Protein AF-0000000080698017 (afdb_homodimer)

Solvent-accessible surface area (backbone atoms only — not comparable to full-atom values): 84324 Å² total; per-residue (Å²): 123,73,37,46,44,76,39,75,73,36,77,34,44,75,39,24,2,55,55,37,23,37,48,17,52,38,41,69,70,65,47,53,46,64,58,47,37,30,37,31,17,65,60,44,49,65,68,41,59,84,43,48,67,61,45,52,52,47,46,70,74,34,85,47,49,58,55,25,19,51,55,45,44,59,53,55,68,69,49,80,76,61,66,68,55,53,53,56,52,52,67,50,77,93,51,47,23,31,41,32,52,9,37,42,56,43,72,38,86,88,42,74,53,77,82,63,49,48,70,45,68,75,35,54,59,45,68,44,44,52,50,48,52,50,48,33,57,46,31,71,44,34,44,76,44,48,59,53,33,53,74,68,66,44,58,79,83,69,62,43,45,9,37,32,42,27,50,57,77,76,24,43,67,86,27,23,11,17,40,33,25,37,31,24,39,78,81,46,39,74,64,26,22,32,34,38,33,30,35,3,44,32,64,43,54,77,69,63,76,48,64,50,27,40,37,30,28,39,81,90,45,46,77,76,46,77,46,73,35,70,34,60,58,18,39,32,92,93,40,79,39,77,44,55,81,83,53,18,68,45,67,48,61,54,72,68,54,49,31,51,51,48,51,49,30,43,49,48,15,64,70,72,59,42,53,21,38,29,31,37,38,32,37,97,90,39,72,35,43,76,43,59,41,72,62,42,61,60,33,72,44,44,22,30,82,75,22,26,55,73,40,67,53,65,49,46,45,28,52,45,64,63,46,49,58,34,52,53,49,9,46,33,48,27,25,48,75,71,72,41,75,54,65,77,58,73,56,62,44,79,56,83,35,30,51,24,22,24,46,49,58,47,56,59,60,65,72,51,57,88,47,73,43,60,72,42,72,66,43,33,51,50,33,56,75,69,50,51,62,65,80,49,49,60,69,72,44,44,62,59,53,49,53,56,42,46,51,54,47,36,21,49,49,18,31,52,64,63,58,79,65,88,87,51,49,63,66,50,30,50,50,48,36,52,50,51,50,50,52,50,32,63,57,41,27,58,51,53,36,42,47,52,47,33,53,48,40,49,51,53,52,47,50,52,34,37,72,74,39,58,91,48,20,65,61,50,51,50,37,61,59,64,70,65,83,32,51,63,57,52,52,50,50,52,41,50,54,50,13,60,59,45,58,79,40,62,70,68,49,76,54,84,51,91,38,44,68,57,41,52,60,60,33,65,79,36,55,69,60,40,50,53,50,51,52,48,38,72,73,54,11,49,43,54,83,54,81,40,52,87,51,66,28,30,64,73,34,41,32,60,55,47,51,38,28,34,57,52,41,73,50,76,87,62,76,63,71,66,55,52,58,53,47,44,45,49,18,51,50,50,49,51,53,50,47,68,69,42,56,78,88,44,36,61,58,50,52,51,48,53,51,47,37,45,51,31,53,25,46,45,43,38,54,53,60,59,56,32,51,55,41,57,45,45,38,51,31,45,37,55,35,13,45,50,34,31,75,70,66,29,36,91,50,29,72,51,46,38,29,33,42,60,69,60,52,52,49,25,61,75,65,72,47,52,80,63,46,38,60,47,22,51,52,43,43,48,49,45,55,52,30,70,74,44,83,76,59,55,43,62,92,47,85,73,68,71,80,72,50,93,76,37,45,73,36,38,36,23,8,55,46,75,46,72,36,33,31,40,68,44,91,48,76,85,46,56,84,70,60,56,79,55,22,22,37,29,22,50,46,56,51,81,83,45,52,57,55,55,77,35,29,49,23,39,37,21,27,28,47,48,52,81,25,59,53,14,47,54,22,44,75,70,65,23,20,14,28,14,34,31,70,59,42,68,74,75,49,52,70,65,37,33,34,36,40,28,3,58,76,2,36,39,28,71,73,102,123,72,37,46,44,77,40,77,73,35,78,34,44,74,39,24,2,56,55,38,23,36,48,15,52,40,42,67,70,65,48,54,48,63,59,46,38,30,37,31,17,62,60,44,48,64,66,42,59,84,44,48,66,60,45,50,51,46,46,72,73,32,87,48,48,59,54,25,19,51,54,47,43,58,53,54,69,68,50,81,75,60,67,68,56,55,52,57,52,51,66,49,76,93,51,47,24,29,41,33,50,8,36,41,56,42,73,38,86,87,43,75,54,76,83,64,48,49,70,44,68,76,34,53,57,46,68,44,44,51,51,47,51,50,49,32,58,46,31,69,44,33,44,78,44,49,59,53,33,54,73,68,67,43,58,78,83,69,62,44,44,9,37,31,43,28,50,56,76,78,24,42,68,86,27,24,11,19,39,33,25,36,29,23,38,79,79,46,39,73,64,26,21,31,34,37,33,29,37,2,44,32,65,43,54,78,68,64,75,47,65,50,27,40,38,30,29,36,82,87,46,45,76,75,45,78,45,72,37,70,34,60,57,18,39,33,92,92,39,78,39,77,44,54,80,81,54,18,68,44,68,50,64,53,72,70,53,49,30,50,52,45,49,50,28,44,49,49,14,63,70,71,58,43,52,22,38,29,31,36,36,32,40,96,88,39,74,34,44,75,42,58,40,72,60,41,60,61,34,73,43,44,22,31,82,75,23,26,53,71,40,67,53,65,50,44,44,28,53,46,64,63,45,48,59,33,52,54,51,10,49,33,49,25,26,49,74,70,74,39,76,53,65,77,56,72,56,62,46,78,55,82,33,30,48,25,20,21,47,48,58,47,57,59,59,66,70,53,57,88,46,72,45,60,73,43,72,66,43,33,52,50,32,57,73,70,48,52,62,64,79,48,49,58,68,72,44,44,61,59,54,50,54,56,41,46,53,55,46,38,21,49,49,18,31,53,64,63,58,80,65,86,86,50,49,61,68,48,31,51,50,49,38,52,50,51,50,51,51,51,31,63,57,40,28,58,51,53,34,43,48,51,47,32,52,47,40,49,51,52,52,48,50,51,34,38,74,76,40,58,91,48,20,65,62,50,51,50,37,61,60,63,69,65,83,32,52,63,58,51,52,51,49,51,43,50,54,48,12,61,59,46,57,79,39,61,71,69,50,75,54,85,52,91,37,44,67,57,41,54,61,60,33,65,79,36,55,70,59,41,51,52,49,50,52,49,38,73,73,54,11,49,43,53,84,53,81,40,51,85,51,67,27,31,64,74,35,40,34,60,55,46,50,40,27,34,58,52,42,73,50,75,86,63,75,64,69,65,54,51,57,54,49,43,47,50,19,53,50,49,49,52,53,50,49,69,70,40,57,78,88,43,34,60,57,50,53,50,48,53,52,47,37,44,50,31,52,26,46,46,42,37,53,54,63,59,56,32,52,54,42,57,45,45,38,52,30,46,37,55,36,13,46,49,34,29,74,71,65,30,37,92,50,30,71,50,46,38,28,33,43,61,67,60,52,52,48,25,60,75,66,72,47,52,80,65,46,40,62,48,23,52,53,42,43,50,48,45,55,52,32,70,74,44,85,76,59,54,43,61,92,46,84,71,68,72,80,72,50,93,77,38,45,73,35,37,37,25,8,55,44,74,44,71,35,32,31,40,68,45,91,48,76,85,46,57,84,70,61,56,78,53,23,22,38,27,22,50,46,55,52,81,82,47,50,55,56,55,79,35,28,50,24,39,37,21,26,27,46,48,53,80,24,59,51,13,45,54,23,44,76,70,65,21,22,14,26,15,34,29,72,59,42,67,73,73,51,53,71,65,37,32,33,38,39,30,3,58,76,3,35,38,28,72,73,100

Nearest PDB structures (foldseek):
  5fbs-assembly1_A  TM=4.408E-01  e=9.532E-38  Listeria monocytogenes serotype 4b str. F2365
  5hv2-assembly1_A  TM=3.606E-01  e=1.014E-39  Listeria monocytogenes
  5hv3-assembly1_A  TM=3.717E-01  e=9.706E-40  Listeria monocytogenes
  5fbu-assembly1_A  TM=5.292E-01  e=9.341E-26  Listeria monocytogenes serotype 4b str. F2365
  2e28-assembly1_A  TM=9.101E-01  e=2.348E-05  Geobacillus stearothermophilus

Organism: Cardiobacterium hominis (strain ATCC 15826 / DSM 8339 / NCTC 10426 / 6573) (NCBI:txid638300)

Foldseek 3Di:
DKAWLQDPVQCDCLWQADFSNQLSLCVNLPAFAFTWIKFTLVQVLVQCVVCVVVLVVLCVVDDALQSSLCSNLVVLVPRDGDPVLLVVLQPDDWAWKKKWKGKSCCQPPPRVCDPLFDIDGRQGHSVSVRVSVSRRSSSLSHSVNVVSCVVVVHDSSVITIMMMIGGDAFFDQLAKWEKKWLADQPVLGRFKIKTWMDGADHPCRVVVPFDTKIWIAGPVLFTDDIDFAFGQWYQGSVGIDGDDPVCRRPHNDDSVVSSVVSVSQVSSCVSVLAIWMWIWTDDPRDIHTHGIDHDQHHDFFWFCFPPCFAWVAFAAQALCVLCQVLVQLLVQLLCVLQVHGHHNDGQWDQDLRTITGRVSVVVRSLVRRPCVCVPAPVSVLVCLVVVVCVSVVVLVCLLVVLVVLLVVLVVVLVVLLPDDCVPPDLVRLLVSLSVLSVSLSSSCNCLVNLVSVLVVLLVSQLSVLCNLPVVCSVVLSCLLQVDFDAPLVVLVVLLLVLLQVCLVPVVLLLDADDFDVRNVVVCVVPVVSVVSLVVSCVVQQLDDPHSHLLDHTCNRGVSLLVNLSSLSNPDDPPVVPVVNVVSVVSNVVSLVVVLVSDDPSCNVVSVVSSVSSSVSVRVSRVSVSSSSSSSSSSSVSQLSSLVNCVVVVLEVHSSLSSNDNSVRSVVCVVVVHRNCRHVSSVVSVVSSVVRNVDDADRGPPDPDPQPPDPFWFAFAQQAFDKDKAFEDEDADSSCLNVQAAAHEYEYQYDDSSCLSVLLRYQEYEHLHDYNPGPRSSSCNSNRHAYAHNRHCCNPVDDGGFMWMAGNHRNMIGGDD/DKAWLQDPVQCDCLWQADFSNQLSLCVNLPAFAFTWIKFTLVQVLVQCVVCVVVLVVLCVVDDALQSSLVSNLVVLVPRDGDPVLLVVLQPDDWAWKKKWKGKSCCQPFPRVCDPLFDIDGRQGHSVSVRVSVSRRSSSCSHSVNVVSCVVVVHDSSVITIMMMIGGDAFFDQLAKWEKKWLADQPVLGRFKIKTWMDGEDHPCRVVVPFDTWIWIAGPVLFTPDTDFAFGQWYQGSVGIDGDDPVCRRPHNDDSVVSSVVSVSQVSSCVSVLAIWMWIWTDDPNDIHTHGIDHDQHHDFFWFCFVPCFAWVAFAFQALCVLCQVLVQLLVQLLCVLQVHGHHNDGQWDADLRTITGRVSVVVRSLVRRPCVCVPAPVSVLVCLVVVVCVSVVVLVCLLVVLVVLLVVLVVVLVVLLPDDCVPPDLVRLLVSLSVLSVSLSSSCNCLVNLVSVLVVLLVSQLSVLCNLPVVCSVVLSCLLQVDFDAPLVVLVVLLLVLLQVCLVPVVLLLDADDFDVRNVVVCVVPVVSVVSLVVSCVVQQLDDPHSHLLDHTCNRGVSLLVNLSSLSNVDDPPVVPVVNVVSVVSNVVSLVVVLVSDDPSCNVVSVVSSVSSSVSVRVSRVSVSSSSSSSSSSSVSQLSSLVNCVVVVLEVHSSLSSNDNSVRSVVCVVVVHRNCRHVSSVVSVVSSVVRNVDDADRGPPDPDDQPPDPFWFAFAQQAFDKDKAFEDEDADSSCLNVQAAAHEYEYQYDDSSCLSSLVRYQEYEHLHDYNPGPRSSSCNSNRHAYAHNRHCCNPVDDGGFMWMAGNHRNMIGGDD

Secondary structure (DSSP, 8-state):
--EETT-GGGG-HHHHHHHHHHHHHHHHTT--PPPEEEE-HHHHHHHHGGGHHHHHHHHHH--SHHHHHHHHHHHHHTSPPPHHHHHHHHTS-S--EEEEEEESSTTSTT---TTTS-EEEEE-SHHHHHHHHHHHHHGGG-TTHHHHHHHTT--GGG--EEEEEEEPP---TTSEEEEEESSBTTTTBTTSEEEEEEEB-THHHHHT-S--EEEEE-TTS-EEEEEPPP--EEEETTEEEEPPHHHHTS-SS-HHHHHHHHHHHHHHHHHHTS-EEEEEEEETTEEEEEEEEE-------EESTTTTTT--S---HHHHHHHHHHHHHHHHHHHHHTT-----S-SEEEETTEEEEEHHHHHHHHTTSS-GGGSSHHHHHHHHHTTGGGGGHHHHHHHHHHHHHHHHHHHHHHHHHT---TT--HHHHHHHHHHHHHHHHHHHTTHHHHHHHHHHHHHHHHHHHHHHHGGGHHHHHHHHTS----HHHHHHHHHHHHHHHHTT-HHHHH----SHHHHHHHHTT-HHHHHHHHHHHHHHTT--S-SSTTS--TTT-HHHHHHHHHHHHTS----HHHHHHHHHHHHHHHHHHHHHHS-HHHHHHHHHHHHHHHHHHHHHHHHHHHHGGGHHHHHHHHHHHHHHHHHTTS-SSGGGGGGS-HHHHHHHHHHT--TTHHHHHHHHHHHHHHHHTSPPPSBTT-------BTTBEE-EEEE--EEEEEEEEE-SGGGGGGPPTTPEEEES---GGGHHHHHH-SEEEESS--TTSHHHHHHHHHT--EEE--TTHHHH--TT-EEEEETTTTEEEE--/--EETT-GGGG-HHHHHHHHHHHHHHHHTT--PPPEEEE-HHHHHHHHGGGHHHHHHHHHH--SHHHHHHHHHHHHHTSPPPHHHHHHHHTS-S--EEEEEEESSTTSTT---TTTS-EEEEE-SHHHHHHHHHHHHHGGG-TTHHHHHHHTT--GGG--EEEEEEEPP---TTSEEEEEESSBTTTTBTTSEEEEEEEB-THHHHHT-S--EEEEE-TTS-EEEEEPPP--EEEETTEEEEPPTTTTTS-SS-HHHHHHHHHHHHHHHHHHTS-EEEEEEEETTEEEEEEEEE-------EESTTTTTT--S---HHHHHHHHHHHHHHHHHHHHHTT-----S-SEEEETTEEEEEHHHHHHHHTTSS-GGGSSHHHHHHHHHTTGGGGGHHHHHHHHHHHHHHHHHHHHHHHHHT---TT--HHHHHHHHHHHHHHHHHHHTTHHHHHHHHHHHHHHHHHHHHHHHGGGHHHHHHHHTS----HHHHHHHHHHHHHHHHTT-HHHHH----SHHHHHHHHTT-HHHHHHHHHHHHHHTT--S-SSTTS--TTT-HHHHHHHHHHHHTS----HHHHHHHHHHHHHHHHHHHHHHS-HHHHHHHHHHHHHHHHHHHHHHHHHHHHGGGHHHHHHHHHHHHHHHHHTTS-SSGGGGGGS-HHHHHHHHHHT--TTHHHHHHHHHHHHHHHHTSPPPSBTT-------BTTBEE-EEEE--EEEEEEEEE-SGGGGGGPPTTPEEEES---GGGHHHHHH-SEEEESS--TTSHHHHHHHHHT--EEE--TTHHHH--TT-EEEEETTTTEEEE--

Sequence (1632 aa):
MLLSFTAPETLDVARVGGKGFGLARATQAGLPVPEGVILPTDAYRAWMAPHRDEIAARLAAHDTPQAKSAAVVEYLQQQPLPDDLATALAALPPHDYAVRSSGSAEDLPGAAFAGLHDTLLNVHGADALLAAVKQCWLSLWNAEVLPYRERLGVAHNSAAMAVVIQQMVDVKAHEAAGVAFSVDPVRGDLGNVLINAAFGLGETVVAGESPVDEFRVDRAGALTMQQIATKPQALVRAGTVAIGAAQQNQPAIDSTQAAAIAALARQAEAHFGFPQDIEWAYSDGALYLLQSRPITRFAPRWTRDESAERFPNPVTPLTWQLCEAGFHESLNYSFNLMGLPPFHDKWFALKDGYVYGNQNAVDIYAGRLPFAPLRDAASLTAFIEAGGLWRYTWISELPTRWLNELDHYLLEIGRYNALDYRDKTLADCWRILQDINTLGTRYFLPNIAISLTQTLLYRVLRHILNLLDAASAQETFDRLISVVETKTGAVNQAMWQLSRQLRAWPALITARYHDAAALDEALKSAPALAAAFTEFLALHGHREVDFDAYHPTWLEAPQTVFTQIQMMATQDDVARDEHYWQKKSAMYESERALLQRAPAEWRFFLQELVRLARSYTALDDIEHYQTTRLTIPFRRAAREIGKRLVNLGALDTPMDVFFLPPDVLAQAIANDDYRAIRATAEREKATYQAAQQRAPDWVYGTDAPAVTASDGWQGLGGSPGVVEGAVYIITDPAQFADFPQGAILVARTTNPAWTPLFYHAKGVITESGGPLSHGAVTARELGIPAVMGIRDACHRLQNGQRVRIDGGAGSVVLLDMLLSFTAPETLDVARVGGKGFGLARATQAGLPVPEGVILPTDAYRAWMAPHRDEIAARLAAHDTPQAKSAAVVEYLQQQPLPDDLATALAALPPHDYAVRSSGSAEDLPGAAFAGLHDTLLNVHGADALLAAVKQCWLSLWNAEVLPYRERLGVAHNSAAMAVVIQQMVDVKAHEAAGVAFSVDPVRGDLGNVLINAAFGLGETVVAGESPVDEFRVDRAGALTMQQIATKPQALVRAGTVAIGAAQQNQPAIDSTQAAAIAALARQAEAHFGFPQDIEWAYSDGALYLLQSRPITRFAPRWTRDESAERFPNPVTPLTWQLCEAGFHESLNYSFNLMGLPPFHDKWFALKDGYVYGNQNAVDIYAGRLPFAPLRDAASLTAFIEAGGLWRYTWISELPTRWLNELDHYLLEIGRYNALDYRDKTLADCWRILQDINTLGTRYFLPNIAISLTQTLLYRVLRHILNLLDAASAQETFDRLISVVETKTGAVNQAMWQLSRQLRAWPALITARYHDAAALDEALKSAPALAAAFTEFLALHGHREVDFDAYHPTWLEAPQTVFTQIQMMATQDDVARDEHYWQKKSAMYESERALLQRAPAEWRFFLQELVRLARSYTALDDIEHYQTTRLTIPFRRAAREIGKRLVNLGALDTPMDVFFLPPDVLAQAIANDDYRAIRATAEREKATYQAAQQRAPDWVYGTDAPAVTASDGWQGLGGSPGVVEGAVYIITDPAQFADFPQGAILVARTTNPAWTPLFYHAKGVITESGGPLSHGAVTARELGIPAVMGIRDACHRLQNGQRVRIDGGAGSVVLLD

Radius of gyration: 39.58 Å; Cα contacts (8 Å, |Δi|>4): 3011; chains: 2; bounding box: 77×129×92 Å

pLDDT: mean 85.89, std 10.43, range [42.09, 98.25]

InterPro domains:
  IPR002192 Pyruvate phosphate dikinase, AMP/ATP-binding [PF01326] (14-299)
  IPR008279 PEP-utilising enzyme, mobile domain [PF00391] (739-810)
  IPR013815 ATP-grasp fold, subdomain 1 [G3DSA:3.30.1490.20] (1-169)
  IPR036637 Phosphohistidine domain superfamily [SSF52009] (713-813)
  IPR051549 Phosphoenolpyruvate Utilizing Enzyme [PTHR43615] (3-315)

Structure (mmCIF, N/CA/C/O backbone):
data_AF-0000000080698017-model_v1
#
loop_
_entity.id
_entity.type
_entity.pdbx_description
1 polymer 'Pyruvate phosphate dikinase, PEP/pyruvate binding domain protein'
#
loop_
_atom_site.group_PDB
_atom_site.id
_atom_site.type_symbol
_atom_site.label_atom_id
_atom_site.label_alt_id
_atom_site.label_comp_id
_atom_site.label_asym_id
_atom_site.label_entity_id
_atom_site.label_seq_id
_atom_site.pdbx_PDB_ins_code
_atom_site.Cartn_x
_atom_site.Cartn_y
_atom_site.Cartn_z
_atom_site.occupancy
_atom_site.B_iso_or_equiv
_atom_site.auth_seq_id
_atom_site.auth_comp_id
_atom_site.auth_asym_id
_atom_site.auth_atom_id
_atom_site.pdbx_PDB_model_num
ATOM 1 N N . MET A 1 1 ? 7.887 -47.938 9.305 1 81.56 1 MET A N 1
ATOM 2 C CA . MET A 1 1 ? 8.773 -47.656 8.18 1 81.56 1 MET A CA 1
ATOM 3 C C . MET A 1 1 ? 8 -47.688 6.867 1 81.56 1 MET A C 1
ATOM 5 O O . MET A 1 1 ? 8.164 -46.781 6.043 1 81.56 1 MET A O 1
ATOM 9 N N . LEU A 1 2 ? 7.148 -48.719 6.695 1 91.19 2 LEU A N 1
ATOM 10 C CA . LEU A 1 2 ? 6.305 -48.812 5.512 1 91.19 2 LEU A CA 1
ATOM 11 C C . LEU A 1 2 ? 4.895 -48.312 5.809 1 91.19 2 LEU A C 1
ATOM 13 O O . LEU A 1 2 ? 4.312 -48.688 6.836 1 91.19 2 LEU A O 1
ATOM 17 N N . LEU A 1 3 ? 4.422 -47.5 4.875 1 92.19 3 LEU A N 1
ATOM 18 C CA . LEU A 1 3 ? 3.086 -46.938 5.055 1 92.19 3 LEU A CA 1
ATOM 19 C C . LEU A 1 3 ? 2.088 -47.594 4.109 1 92.19 3 LEU A C 1
ATOM 21 O O . LEU A 1 3 ? 2.332 -47.688 2.902 1 92.19 3 LEU A O 1
ATOM 25 N N . SER A 1 4 ? 1.048 -48.031 4.664 1 91.56 4 SER A N 1
ATOM 26 C CA . SER A 1 4 ? -0.034 -48.562 3.828 1 91.56 4 SER A CA 1
ATOM 27 C C . SER A 1 4 ? -0.737 -47.438 3.082 1 91.56 4 SER A C 1
ATOM 29 O O . SER A 1 4 ? -0.687 -46.281 3.508 1 91.56 4 SER A O 1
ATOM 31 N N . PHE A 1 5 ? -1.396 -47.75 2.004 1 91.31 5 PHE A N 1
ATOM 32 C CA . PHE A 1 5 ? -2.127 -46.75 1.229 1 91.31 5 PHE A CA 1
ATOM 33 C C . PHE A 1 5 ? -3.244 -46.125 2.059 1 91.31 5 PHE A C 1
ATOM 35 O O . PHE A 1 5 ? -3.709 -45.031 1.76 1 91.31 5 PHE A O 1
ATOM 42 N N . THR A 1 6 ? -3.645 -46.75 3.088 1 87.94 6 THR A N 1
ATOM 43 C CA . THR A 1 6 ? -4.777 -46.281 3.883 1 87.94 6 THR A CA 1
ATOM 44 C C . THR A 1 6 ? -4.305 -45.438 5.066 1 87.94 6 THR A C 1
ATOM 46 O O . THR A 1 6 ? -5.113 -44.844 5.773 1 87.94 6 THR A O 1
ATOM 49 N N . ALA A 1 7 ? -3.012 -45.406 5.23 1 86.56 7 ALA A N 1
ATOM 50 C CA . ALA A 1 7 ? -2.467 -44.656 6.359 1 86.56 7 ALA A CA 1
ATOM 51 C C . ALA A 1 7 ? -2.662 -43.156 6.164 1 86.56 7 ALA A C 1
ATOM 53 O O . ALA A 1 7 ? -2.473 -42.656 5.062 1 86.56 7 ALA A O 1
ATOM 54 N N . PRO A 1 8 ? -3.086 -42.438 7.219 1 77.06 8 PRO A N 1
ATOM 55 C CA . PRO A 1 8 ? -3.312 -41 7.133 1 77.06 8 PRO A CA 1
ATOM 56 C C . PRO A 1 8 ? -2.049 -40.219 6.766 1 77.06 8 PRO A C 1
ATOM 58 O O . PRO A 1 8 ? -2.129 -39.156 6.152 1 77.06 8 PRO A O 1
ATOM 61 N N . GLU A 1 9 ? -0.973 -40.719 7.094 1 75.56 9 GLU A N 1
ATOM 62 C CA . GLU A 1 9 ? 0.304 -40.062 6.844 1 75.56 9 GLU A CA 1
ATOM 63 C C . GLU A 1 9 ? 0.583 -39.938 5.352 1 75.56 9 GLU A C 1
ATOM 65 O O . GLU A 1 9 ? 1.421 -39.156 4.93 1 75.56 9 GLU A O 1
ATOM 70 N N . THR A 1 10 ? -0.124 -40.719 4.676 1 78.25 10 THR A N 1
ATOM 71 C CA . THR A 1 10 ? 0.152 -40.781 3.244 1 78.25 10 THR A CA 1
ATOM 72 C C . THR A 1 10 ? -0.45 -39.562 2.533 1 78.25 10 THR A C 1
ATOM 74 O O . THR A 1 10 ? -0.2 -39.344 1.346 1 78.25 10 THR A O 1
ATOM 77 N N . LEU A 1 11 ? -1.068 -38.781 3.244 1 74.12 11 LEU A N 1
ATOM 78 C CA . LEU A 1 11 ? -1.694 -37.625 2.635 1 74.12 11 LEU A CA 1
ATOM 79 C C . LEU A 1 11 ? -0.745 -36.406 2.645 1 74.12 11 LEU A C 1
ATOM 81 O O . LEU A 1 11 ? -1.167 -35.281 2.422 1 74.12 11 LEU A O 1
ATOM 85 N N . ASP A 1 12 ? 0.51 -36.688 2.912 1 76.19 12 ASP A N 1
ATOM 86 C CA . ASP A 1 12 ? 1.579 -35.688 2.805 1 76.19 12 ASP A CA 1
ATOM 87 C C . ASP A 1 12 ? 2.473 -35.969 1.601 1 76.19 12 ASP A C 1
ATOM 89 O O . ASP A 1 12 ? 3.367 -36.812 1.673 1 76.19 12 ASP A O 1
ATOM 93 N N . VAL A 1 13 ? 2.277 -35.188 0.638 1 76.62 13 VAL A N 1
ATOM 94 C CA . VAL A 1 13 ? 2.957 -35.438 -0.631 1 76.62 13 VAL A CA 1
ATOM 95 C C . VAL A 1 13 ? 4.469 -35.312 -0.437 1 76.62 13 VAL A C 1
ATOM 97 O O . VAL A 1 13 ? 5.238 -36 -1.102 1 76.62 13 VAL A O 1
ATOM 100 N N . ALA A 1 14 ? 4.844 -34.5 0.472 1 73.94 14 ALA A N 1
ATOM 101 C CA . ALA A 1 14 ? 6.27 -34.312 0.722 1 73.94 14 ALA A CA 1
ATOM 102 C C . ALA A 1 14 ? 6.895 -35.594 1.295 1 73.94 14 ALA A C 1
ATOM 104 O O . ALA A 1 14 ? 8.078 -35.875 1.068 1 73.94 14 ALA A O 1
ATOM 105 N N . ARG A 1 15 ? 6.047 -36.406 1.836 1 80.88 15 ARG A N 1
ATOM 106 C CA . ARG A 1 15 ? 6.551 -37.625 2.504 1 80.88 15 ARG A CA 1
ATOM 107 C C . ARG A 1 15 ? 6.445 -38.844 1.597 1 80.88 15 ARG A C 1
ATOM 109 O O . ARG A 1 15 ? 7.258 -39.75 1.687 1 80.88 15 ARG A O 1
ATOM 116 N N . VAL A 1 16 ? 5.465 -38.812 0.768 1 86.75 16 VAL A N 1
ATOM 117 C CA . VAL A 1 16 ? 5.211 -40.062 0.043 1 86.75 16 VAL A CA 1
ATOM 118 C C . VAL A 1 16 ? 5.418 -39.812 -1.453 1 86.75 16 VAL A C 1
ATOM 120 O O . VAL A 1 16 ? 5.355 -40.781 -2.242 1 86.75 16 VAL A O 1
ATOM 123 N N . GLY A 1 17 ? 5.633 -38.625 -1.872 1 81.62 17 GLY A N 1
ATOM 124 C CA . GLY A 1 17 ? 5.824 -38.344 -3.285 1 81.62 17 GLY A CA 1
ATOM 125 C C . GLY A 1 17 ? 4.523 -38.25 -4.059 1 81.62 17 GLY A C 1
ATOM 126 O O . GLY A 1 17 ? 3.461 -38.594 -3.533 1 81.62 17 GLY A O 1
ATOM 127 N N . GLY A 1 18 ? 4.59 -37.906 -5.301 1 79.62 18 GLY A N 1
ATOM 128 C CA . GLY A 1 18 ? 3.412 -37.688 -6.121 1 79.62 18 GLY A CA 1
ATOM 129 C C . GLY A 1 18 ? 2.633 -38.969 -6.422 1 79.62 18 GLY A C 1
ATOM 130 O O . GLY A 1 18 ? 1.411 -39 -6.266 1 79.62 18 GLY A O 1
ATOM 131 N N . LYS A 1 19 ? 3.307 -40 -6.848 1 85.56 19 LYS A N 1
ATOM 132 C CA . LYS A 1 19 ? 2.648 -41.25 -7.199 1 85.56 19 LYS A CA 1
ATOM 133 C C . LYS A 1 19 ? 2.021 -41.906 -5.969 1 85.56 19 LYS A C 1
ATOM 135 O O . LYS A 1 19 ? 0.881 -42.375 -6.02 1 85.56 19 LYS A O 1
ATOM 140 N N . GLY A 1 20 ? 2.844 -41.906 -4.984 1 87.31 20 GLY A N 1
ATOM 141 C CA . GLY A 1 20 ? 2.324 -42.469 -3.746 1 87.31 20 GLY A CA 1
ATOM 142 C C . GLY A 1 20 ? 1.105 -41.719 -3.229 1 87.31 20 GLY A C 1
ATOM 143 O O . GLY A 1 20 ? 0.126 -42.344 -2.809 1 87.31 20 GLY A O 1
ATOM 144 N N . PHE A 1 21 ? 1.218 -40.5 -3.311 1 85.88 21 PHE A N 1
ATOM 145 C CA . PHE A 1 21 ? 0.104 -39.656 -2.877 1 85.88 21 PHE A CA 1
ATOM 146 C C . PHE A 1 21 ? -1.146 -39.938 -3.695 1 85.88 21 PHE A C 1
ATOM 148 O O . PHE A 1 21 ? -2.234 -40.125 -3.139 1 85.88 21 PHE A O 1
ATOM 155 N N . GLY A 1 22 ? -1.055 -40.031 -4.961 1 85.56 22 GLY A N 1
ATOM 156 C CA . GLY A 1 22 ? -2.172 -40.312 -5.848 1 85.56 22 GLY A CA 1
ATOM 157 C C . GLY A 1 22 ? -2.811 -41.656 -5.574 1 85.56 22 GLY A C 1
ATOM 158 O O . GLY A 1 22 ? -4.039 -41.781 -5.547 1 85.56 22 GLY A O 1
ATOM 159 N N . LEU A 1 23 ? -2.008 -42.625 -5.352 1 90.56 23 LEU A N 1
ATOM 160 C CA . LEU A 1 23 ? -2.506 -43.969 -5.098 1 90.56 23 LEU A CA 1
ATOM 161 C C . LEU A 1 23 ? -3.18 -44.062 -3.734 1 90.56 23 LEU A C 1
ATOM 163 O O . LEU A 1 23 ? -4.203 -44.75 -3.582 1 90.56 23 LEU A O 1
ATOM 167 N N . ALA A 1 24 ? -2.531 -43.438 -2.805 1 89.88 24 ALA A N 1
ATOM 168 C CA . ALA A 1 24 ? -3.135 -43.406 -1.476 1 89.88 24 ALA A CA 1
ATOM 169 C C . ALA A 1 24 ? -4.508 -42.75 -1.51 1 89.88 24 ALA A C 1
ATOM 171 O O . ALA A 1 24 ? -5.473 -43.25 -0.949 1 89.88 24 ALA A O 1
ATOM 172 N N . ARG A 1 25 ? -4.59 -41.688 -2.164 1 88.19 25 ARG A N 1
ATOM 173 C CA . ARG A 1 25 ? -5.855 -40.969 -2.277 1 88.19 25 ARG A CA 1
ATOM 174 C C . ARG A 1 25 ? -6.891 -41.812 -3.02 1 88.19 25 ARG A C 1
ATOM 176 O O . ARG A 1 25 ? -8.062 -41.844 -2.637 1 88.19 25 ARG A O 1
ATOM 183 N N . ALA A 1 26 ? -6.445 -42.406 -4.059 1 91.44 26 ALA A N 1
ATOM 184 C CA . ALA A 1 26 ? -7.344 -43.25 -4.848 1 91.44 26 ALA A CA 1
ATOM 185 C C . ALA A 1 26 ? -7.875 -44.406 -4.016 1 91.44 26 ALA A C 1
ATOM 187 O O . ALA A 1 26 ? -9.062 -44.75 -4.078 1 91.44 26 ALA A O 1
ATOM 188 N N . THR A 1 27 ? -7.031 -45 -3.268 1 91.94 27 THR A N 1
ATOM 189 C CA . THR A 1 27 ? -7.414 -46.125 -2.414 1 91.94 27 THR A CA 1
ATOM 190 C C . THR A 1 27 ? -8.422 -45.656 -1.359 1 91.94 27 THR A C 1
ATOM 192 O O . THR A 1 27 ? -9.422 -46.344 -1.124 1 91.94 27 THR A O 1
ATOM 195 N N . GLN A 1 28 ? -8.109 -44.625 -0.803 1 88.38 28 GLN A N 1
ATOM 196 C CA . GLN A 1 28 ? -8.969 -44.125 0.261 1 88.38 28 GLN A CA 1
ATOM 197 C C . GLN A 1 28 ? -10.312 -43.688 -0.293 1 88.38 28 GLN A C 1
ATOM 199 O O . GLN A 1 28 ? -11.305 -43.625 0.438 1 88.38 28 GLN A O 1
ATOM 204 N N . ALA A 1 29 ? -10.383 -43.344 -1.52 1 86.88 29 ALA A N 1
ATOM 205 C CA . ALA A 1 29 ? -11.625 -42.938 -2.18 1 86.88 29 ALA A CA 1
ATOM 206 C C . ALA A 1 29 ? -12.445 -44.188 -2.57 1 86.88 29 ALA A C 1
ATOM 208 O O . ALA A 1 29 ? -13.586 -44.062 -3.014 1 86.88 29 ALA A O 1
ATOM 209 N N . GLY A 1 30 ? -11.898 -45.281 -2.467 1 90.25 30 GLY A N 1
ATOM 210 C CA . GLY A 1 30 ? -12.617 -46.5 -2.76 1 90.25 30 GLY A CA 1
ATOM 211 C C . GLY A 1 30 ? -12.422 -47 -4.184 1 90.25 30 GLY A C 1
ATOM 212 O O . GLY A 1 30 ? -13.188 -47.844 -4.672 1 90.25 30 GLY A O 1
ATOM 213 N N . LEU A 1 31 ? -11.508 -46.469 -4.891 1 94.06 31 LEU A N 1
ATOM 214 C CA . LEU A 1 31 ? -11.219 -46.969 -6.242 1 94.06 31 LEU A CA 1
ATOM 215 C C . LEU A 1 31 ? -10.469 -48.281 -6.207 1 94.06 31 LEU A C 1
ATOM 217 O O . LEU A 1 31 ? -9.852 -48.625 -5.195 1 94.06 31 LEU A O 1
ATOM 221 N N . PRO A 1 32 ? -10.562 -49 -7.23 1 95.56 32 PRO A N 1
ATOM 222 C CA . PRO A 1 32 ? -9.992 -50.344 -7.227 1 95.56 32 PRO A CA 1
ATOM 223 C C . PRO A 1 32 ? -8.484 -50.344 -7.438 1 95.56 32 PRO A C 1
ATOM 225 O O . PRO A 1 32 ? -8 -50.812 -8.484 1 95.56 32 PRO A O 1
ATOM 228 N N . VAL A 1 33 ? -7.746 -50.062 -6.445 1 95.69 33 VAL A N 1
ATOM 229 C CA . VAL A 1 33 ? -6.289 -50.031 -6.477 1 95.69 33 VAL A CA 1
ATOM 230 C C . VAL A 1 33 ? -5.715 -51.281 -5.867 1 95.69 33 VAL A C 1
ATOM 232 O O . VAL A 1 33 ? -6.148 -51.719 -4.797 1 95.69 33 VAL A O 1
ATOM 235 N N . PRO A 1 34 ? -4.797 -51.906 -6.617 1 94.69 34 PRO A N 1
ATOM 236 C CA . PRO A 1 34 ? -4.148 -53.062 -6 1 94.69 34 PRO A CA 1
ATOM 237 C C . PRO A 1 34 ? -3.443 -52.719 -4.691 1 94.69 34 PRO A C 1
ATOM 239 O O . PRO A 1 34 ? -2.969 -51.594 -4.52 1 94.69 34 PRO A O 1
ATOM 242 N N . GLU A 1 35 ? -3.332 -53.656 -3.869 1 93.5 35 GLU A N 1
ATOM 243 C CA . GLU A 1 35 ? -2.709 -53.438 -2.568 1 93.5 35 GLU A CA 1
ATOM 244 C C . GLU A 1 35 ? -1.232 -53.094 -2.719 1 93.5 35 GLU A C 1
ATOM 246 O O . GLU A 1 35 ? -0.591 -53.469 -3.695 1 93.5 35 GLU A O 1
ATOM 251 N N . GLY A 1 36 ? -0.825 -52.312 -1.742 1 93.62 36 GLY A N 1
ATOM 252 C CA . GLY A 1 36 ? 0.574 -51.938 -1.758 1 93.62 36 GLY A CA 1
ATOM 253 C C . GLY A 1 36 ? 0.97 -51.094 -0.558 1 93.62 36 GLY A C 1
ATOM 254 O O . GLY A 1 36 ? 0.164 -50.875 0.35 1 93.62 36 GLY A O 1
ATOM 255 N N . VAL A 1 37 ? 2.316 -50.781 -0.524 1 94.62 37 VAL A N 1
ATOM 256 C CA . VAL A 1 37 ? 2.873 -49.969 0.555 1 94.62 37 VAL A CA 1
ATOM 257 C C . VAL A 1 37 ? 3.805 -48.906 -0.023 1 94.62 37 VAL A C 1
ATOM 259 O O . VAL A 1 37 ? 4.227 -49 -1.179 1 94.62 37 VAL A O 1
ATOM 262 N N . ILE A 1 38 ? 3.994 -47.906 0.796 1 94.69 38 ILE A N 1
ATOM 263 C CA . ILE A 1 38 ? 4.875 -46.812 0.388 1 94.69 38 ILE A CA 1
ATOM 264 C C . ILE A 1 38 ? 6.043 -46.688 1.368 1 94.69 38 ILE A C 1
ATOM 266 O O . ILE A 1 38 ? 5.84 -46.688 2.584 1 94.69 38 ILE A O 1
ATOM 270 N N . LEU A 1 39 ? 7.203 -46.688 0.854 1 94.38 39 LEU A N 1
ATOM 271 C CA . LEU A 1 39 ? 8.391 -46.344 1.616 1 94.38 39 LEU A CA 1
ATOM 272 C C . LEU A 1 39 ? 8.617 -44.812 1.569 1 94.38 39 LEU A C 1
ATOM 274 O O . LEU A 1 39 ? 9.008 -44.281 0.533 1 94.38 39 LEU A O 1
ATOM 278 N N . PRO A 1 40 ? 8.359 -44.125 2.676 1 92.25 40 PRO A N 1
ATOM 279 C CA . PRO A 1 40 ? 8.398 -42.656 2.66 1 92.25 40 PRO A CA 1
ATOM 280 C C . PRO A 1 40 ? 9.805 -42.094 2.436 1 92.25 40 PRO A C 1
ATOM 282 O O . PRO A 1 40 ? 10.789 -42.844 2.529 1 92.25 40 PRO A O 1
ATOM 285 N N . THR A 1 41 ? 9.836 -40.844 2.186 1 89.44 41 THR A N 1
ATOM 286 C CA . THR A 1 41 ? 11.094 -40.156 1.887 1 89.44 41 THR A CA 1
ATOM 287 C C . THR A 1 41 ? 12.008 -40.156 3.109 1 89.44 41 THR A C 1
ATOM 289 O O . THR A 1 41 ? 13.219 -40 2.982 1 89.44 41 THR A O 1
ATOM 292 N N . ASP A 1 42 ? 11.445 -40.281 4.234 1 86.5 42 ASP A N 1
ATOM 293 C CA . ASP A 1 42 ? 12.211 -40.281 5.473 1 86.5 42 ASP A CA 1
ATOM 294 C C . ASP A 1 42 ? 13.258 -41.406 5.465 1 86.5 42 ASP A C 1
ATOM 296 O O . ASP A 1 42 ? 14.352 -41.25 5.996 1 86.5 42 ASP A O 1
ATOM 300 N N . ALA A 1 43 ? 12.875 -42.531 4.941 1 89.69 43 ALA A N 1
ATOM 301 C CA . ALA A 1 43 ? 13.797 -43.656 4.859 1 89.69 43 ALA A CA 1
ATOM 302 C C . ALA A 1 43 ? 14.992 -43.344 3.967 1 89.69 43 ALA A C 1
ATOM 304 O O . ALA A 1 43 ? 16.125 -43.688 4.289 1 89.69 43 ALA A O 1
ATOM 305 N N . TYR A 1 44 ? 14.711 -42.75 2.922 1 91.12 44 TYR A N 1
ATOM 306 C CA . TYR A 1 44 ? 15.773 -42.312 2.023 1 91.12 44 TYR A CA 1
ATOM 307 C C . TYR A 1 44 ? 16.703 -41.312 2.715 1 91.12 44 TYR A C 1
ATOM 309 O O . TYR A 1 44 ? 17.922 -41.438 2.631 1 91.12 44 TYR A O 1
ATOM 317 N N . ARG A 1 45 ? 16.109 -40.344 3.348 1 87 45 ARG A N 1
ATOM 318 C CA . ARG A 1 45 ? 16.875 -39.281 4.02 1 87 45 ARG A CA 1
ATOM 319 C C . ARG A 1 45 ? 17.781 -39.875 5.102 1 87 45 ARG A C 1
ATOM 321 O O . ARG A 1 45 ? 18.922 -39.469 5.27 1 87 45 ARG A O 1
ATOM 328 N N . ALA A 1 46 ? 17.219 -40.75 5.828 1 85.25 46 ALA A N 1
ATOM 329 C CA . ALA A 1 46 ? 17.984 -41.438 6.879 1 85.25 46 ALA A CA 1
ATOM 330 C C . ALA A 1 46 ? 19.172 -42.219 6.293 1 85.25 46 ALA A C 1
ATOM 332 O O . ALA A 1 46 ? 20.25 -42.219 6.867 1 85.25 46 ALA A O 1
ATOM 333 N N . TRP A 1 47 ? 18.953 -42.844 5.215 1 89.69 47 TRP A N 1
ATOM 334 C CA . TRP A 1 47 ? 20 -43.625 4.551 1 89.69 47 TRP A CA 1
ATOM 335 C C . TRP A 1 47 ? 21.062 -42.688 3.957 1 89.69 47 TRP A C 1
ATOM 337 O O . TRP A 1 47 ? 22.25 -43.031 3.951 1 89.69 47 TRP A O 1
ATOM 347 N N . MET A 1 48 ? 20.672 -41.562 3.523 1 88.75 48 MET A N 1
ATOM 348 C CA . MET A 1 48 ? 21.531 -40.625 2.801 1 88.75 48 MET A CA 1
ATOM 349 C C . MET A 1 48 ? 22.344 -39.781 3.77 1 88.75 48 MET A C 1
ATOM 351 O O . MET A 1 48 ? 23.438 -39.312 3.428 1 88.75 48 MET A O 1
ATOM 355 N N . ALA A 1 49 ? 21.875 -39.562 4.934 1 84.56 49 ALA A N 1
ATOM 356 C CA . ALA A 1 49 ? 22.406 -38.594 5.898 1 84.56 49 ALA A CA 1
ATOM 357 C C . ALA A 1 49 ? 23.906 -38.781 6.105 1 84.56 49 ALA A C 1
ATOM 359 O O . ALA A 1 49 ? 24.672 -37.812 6.039 1 84.56 49 ALA A O 1
ATOM 360 N N . PRO A 1 50 ? 24.375 -40 6.262 1 84.12 50 PRO A N 1
ATOM 361 C CA . PRO A 1 50 ? 25.812 -40.188 6.52 1 84.12 50 PRO A CA 1
ATOM 362 C C . PRO A 1 50 ? 26.656 -39.969 5.273 1 84.12 50 PRO A C 1
ATOM 364 O O . PRO A 1 50 ? 27.875 -39.781 5.379 1 84.12 50 PRO A O 1
ATOM 367 N N . HIS A 1 51 ? 26.047 -39.906 4.176 1 88.94 51 HIS A N 1
ATOM 368 C CA . HIS A 1 51 ? 26.812 -39.906 2.934 1 88.94 51 HIS A CA 1
ATOM 369 C C . HIS A 1 51 ? 26.766 -38.5 2.281 1 88.94 51 HIS A C 1
ATOM 371 O O . HIS A 1 51 ? 27.312 -38.312 1.19 1 88.94 51 HIS A O 1
ATOM 377 N N . ARG A 1 52 ? 26.188 -37.594 2.867 1 85.12 52 ARG A N 1
ATOM 378 C CA . ARG A 1 52 ? 25.938 -36.281 2.279 1 85.12 52 ARG A CA 1
ATOM 379 C C . ARG A 1 52 ? 27.234 -35.562 1.914 1 85.12 52 ARG A C 1
ATOM 381 O O . ARG A 1 52 ? 27.375 -35.031 0.82 1 85.12 52 ARG A O 1
ATOM 388 N N . ASP A 1 53 ? 28.156 -35.594 2.816 1 82.31 53 ASP A N 1
ATOM 389 C CA . ASP A 1 53 ? 29.438 -34.906 2.594 1 82.31 53 ASP A CA 1
ATOM 390 C C . ASP A 1 53 ? 30.219 -35.562 1.456 1 82.31 53 ASP A C 1
ATOM 392 O O . ASP A 1 53 ? 30.797 -34.875 0.624 1 82.31 53 ASP A O 1
ATOM 396 N N . GLU A 1 54 ? 30.172 -36.875 1.511 1 87.56 54 GLU A N 1
ATOM 397 C CA . GLU A 1 54 ? 30.891 -37.625 0.466 1 87.56 54 GLU A CA 1
ATOM 398 C C . GLU A 1 54 ? 30.266 -37.344 -0.905 1 87.56 54 GLU A C 1
ATOM 400 O O . GLU A 1 54 ? 30.984 -37.219 -1.899 1 87.56 54 GLU A O 1
ATOM 405 N N . ILE A 1 55 ? 29.047 -37.281 -0.993 1 89.44 55 ILE A N 1
ATOM 406 C CA . ILE A 1 55 ? 28.344 -37.031 -2.242 1 89.44 55 ILE A CA 1
ATOM 407 C C . ILE A 1 55 ? 28.641 -35.625 -2.732 1 89.44 55 ILE A C 1
ATOM 409 O O . ILE A 1 55 ? 28.891 -35.406 -3.92 1 89.44 55 ILE A O 1
ATOM 413 N N . ALA A 1 56 ? 28.672 -34.719 -1.821 1 84.81 56 ALA A N 1
ATOM 414 C CA . ALA A 1 56 ? 28.969 -33.344 -2.174 1 84.81 56 ALA A CA 1
ATOM 415 C C . ALA A 1 56 ? 30.375 -33.219 -2.746 1 84.81 56 ALA A C 1
ATOM 417 O O . ALA A 1 56 ? 30.594 -32.5 -3.715 1 84.81 56 ALA A O 1
ATOM 418 N N . ALA A 1 57 ? 31.25 -33.906 -2.141 1 86.12 57 ALA A N 1
ATOM 419 C CA . ALA A 1 57 ? 32.625 -33.906 -2.598 1 86.12 57 ALA A CA 1
ATOM 420 C C . ALA A 1 57 ? 32.75 -34.469 -4.004 1 86.12 57 ALA A C 1
ATOM 422 O O . ALA A 1 57 ? 33.5 -33.938 -4.84 1 86.12 57 ALA A O 1
ATOM 423 N N . ARG A 1 58 ? 31.984 -35.469 -4.223 1 89.69 58 ARG A N 1
ATOM 424 C CA . ARG A 1 58 ? 32.031 -36.125 -5.523 1 89.69 58 ARG A CA 1
ATOM 425 C C . ARG A 1 58 ? 31.375 -35.25 -6.594 1 89.69 58 ARG A C 1
ATOM 427 O O . ARG A 1 58 ? 31.828 -35.219 -7.738 1 89.69 58 ARG A O 1
ATOM 434 N N . LEU A 1 59 ? 30.375 -34.656 -6.258 1 87.94 59 LEU A N 1
ATOM 435 C CA . LEU A 1 59 ? 29.703 -33.75 -7.184 1 87.94 59 LEU A CA 1
ATOM 436 C C . LEU A 1 59 ? 30.609 -32.562 -7.555 1 87.94 59 LEU A C 1
ATOM 438 O O . LEU A 1 59 ? 30.609 -32.125 -8.703 1 87.94 59 LEU A O 1
ATOM 442 N N . ALA A 1 60 ? 31.375 -32.125 -6.621 1 82.12 60 ALA A N 1
ATOM 443 C CA . ALA A 1 60 ? 32.281 -30.969 -6.844 1 82.12 60 ALA A CA 1
ATOM 444 C C . ALA A 1 60 ? 33.5 -31.391 -7.668 1 82.12 60 ALA A C 1
ATOM 446 O O . ALA A 1 60 ? 34.062 -30.578 -8.391 1 82.12 60 ALA A O 1
ATOM 447 N N . ALA A 1 61 ? 33.812 -32.625 -7.566 1 84.44 61 ALA A N 1
ATOM 448 C CA . ALA A 1 61 ? 35.031 -33.156 -8.195 1 84.44 61 ALA A CA 1
ATOM 449 C C . ALA A 1 61 ? 34.812 -33.375 -9.688 1 84.44 61 ALA A C 1
ATOM 451 O O . ALA A 1 61 ? 35.781 -33.531 -10.438 1 84.44 61 ALA A O 1
ATOM 452 N N . HIS A 1 62 ? 33.531 -33.406 -10.078 1 85.81 62 HIS A N 1
ATOM 453 C CA . HIS A 1 62 ? 33.25 -33.719 -11.477 1 85.81 62 HIS A CA 1
ATOM 454 C C . HIS A 1 62 ? 32.438 -32.594 -12.125 1 85.81 62 HIS A C 1
ATOM 456 O O . HIS A 1 62 ? 31.688 -31.891 -11.453 1 85.81 62 HIS A O 1
ATOM 462 N N . ASP A 1 63 ? 32.594 -32.406 -13.422 1 81.06 63 ASP A N 1
ATOM 463 C CA . ASP A 1 63 ? 32 -31.25 -14.078 1 81.06 63 ASP A CA 1
ATOM 464 C C . ASP A 1 63 ? 30.781 -31.656 -14.914 1 81.06 63 ASP A C 1
ATOM 466 O O . ASP A 1 63 ? 29.781 -30.938 -14.953 1 81.06 63 ASP A O 1
ATOM 470 N N . THR A 1 64 ? 30.906 -32.812 -15.578 1 84.56 64 THR A N 1
ATOM 471 C CA . THR A 1 64 ? 29.812 -33.219 -16.453 1 84.56 64 THR A CA 1
ATOM 472 C C . THR A 1 64 ? 28.75 -34 -15.695 1 84.56 64 THR A C 1
ATOM 474 O O . THR A 1 64 ? 29.062 -34.719 -14.75 1 84.56 64 THR A O 1
ATOM 477 N N . PRO A 1 65 ? 27.547 -33.875 -16.094 1 86.69 65 PRO A N 1
ATOM 478 C CA . PRO A 1 65 ? 26.453 -34.594 -15.43 1 86.69 65 PRO A CA 1
ATOM 479 C C . PRO A 1 65 ? 26.672 -36.125 -15.453 1 86.69 65 PRO A C 1
ATOM 481 O O . PRO A 1 65 ? 26.344 -36.812 -14.477 1 86.69 65 PRO A O 1
ATOM 484 N N . GLN A 1 66 ? 27.203 -36.625 -16.484 1 88.19 66 GLN A N 1
ATOM 485 C CA . GLN A 1 66 ? 27.422 -38.062 -16.594 1 88.19 66 GLN A CA 1
ATOM 486 C C . GLN A 1 66 ? 28.469 -38.562 -15.594 1 88.19 66 GLN A C 1
ATOM 488 O O . GLN A 1 66 ? 28.281 -39.562 -14.938 1 88.19 66 GLN A O 1
ATOM 493 N N . ALA A 1 67 ? 29.484 -37.719 -15.547 1 90 67 ALA A N 1
ATOM 494 C CA . ALA A 1 67 ? 30.547 -38.062 -14.617 1 90 67 ALA A CA 1
ATOM 495 C C . ALA A 1 67 ? 30.078 -37.938 -13.172 1 90 67 ALA A C 1
ATOM 497 O O . ALA A 1 67 ? 30.438 -38.75 -12.328 1 90 67 ALA A O 1
ATOM 498 N N . LYS A 1 68 ? 29.422 -36.969 -12.891 1 90.94 68 LYS A N 1
ATOM 499 C CA . LYS A 1 68 ? 28.859 -36.75 -11.555 1 90.94 68 LYS A CA 1
ATOM 500 C C . LYS A 1 68 ? 27.953 -37.906 -11.164 1 90.94 68 LYS A C 1
ATOM 502 O O . LYS A 1 68 ? 28.062 -38.469 -10.062 1 90.94 68 LYS A O 1
ATOM 507 N N . SER A 1 69 ? 27.062 -38.281 -12.125 1 91.25 69 SER A N 1
ATOM 508 C CA . SER A 1 69 ? 26.109 -39.375 -11.891 1 91.25 69 SER A CA 1
ATOM 509 C C . SER A 1 69 ? 26.844 -40.688 -11.633 1 91.25 69 SER A C 1
ATOM 511 O O . SER A 1 69 ? 26.547 -41.375 -10.664 1 91.25 69 SER A O 1
ATOM 513 N N . ALA A 1 70 ? 27.781 -40.969 -12.453 1 91.81 70 ALA A N 1
ATOM 514 C CA . ALA A 1 70 ? 28.516 -42.25 -12.328 1 91.81 70 ALA A CA 1
ATOM 515 C C . ALA A 1 70 ? 29.25 -42.312 -10.992 1 91.81 70 ALA A C 1
ATOM 517 O O . ALA A 1 70 ? 29.234 -43.375 -10.328 1 91.81 70 ALA A O 1
ATOM 518 N N . ALA A 1 71 ? 29.828 -41.219 -10.641 1 92.44 71 ALA A N 1
ATOM 519 C CA . ALA A 1 71 ? 30.594 -41.188 -9.398 1 92.44 71 ALA A CA 1
ATOM 520 C C . ALA A 1 71 ? 29.688 -41.375 -8.188 1 92.44 71 ALA A C 1
ATOM 522 O O . ALA A 1 71 ? 30.031 -42.125 -7.27 1 92.44 71 ALA A O 1
ATOM 523 N N . VAL A 1 72 ? 28.609 -40.781 -8.188 1 92.62 72 VAL A N 1
ATOM 524 C CA . VAL A 1 72 ? 27.703 -40.844 -7.051 1 92.62 72 VAL A CA 1
ATOM 525 C C . VAL A 1 72 ? 27.016 -42.219 -7.012 1 92.62 72 VAL A C 1
ATOM 527 O O . VAL A 1 72 ? 26.922 -42.844 -5.953 1 92.62 72 VAL A O 1
ATOM 530 N N . VAL A 1 73 ? 26.562 -42.688 -8.172 1 92.19 73 VAL A N 1
ATOM 531 C CA . VAL A 1 73 ? 25.844 -43.938 -8.25 1 92.19 73 VAL A CA 1
ATOM 532 C C . VAL A 1 73 ? 26.781 -45.094 -7.859 1 92.19 73 VAL A C 1
ATOM 534 O O . VAL A 1 73 ? 26.375 -46 -7.141 1 92.19 73 VAL A O 1
ATOM 537 N N . GLU A 1 74 ? 27.969 -45.062 -8.305 1 92.19 74 GLU A N 1
ATOM 538 C CA . GLU A 1 74 ? 28.938 -46.094 -7.957 1 92.19 74 GLU A CA 1
ATOM 539 C C . GLU A 1 74 ? 29.172 -46.156 -6.449 1 92.19 74 GLU A C 1
ATOM 541 O O . GLU A 1 74 ? 29.266 -47.219 -5.859 1 92.19 74 GLU A O 1
ATOM 546 N N . TYR A 1 75 ? 29.312 -45.031 -5.949 1 93.31 75 TYR A N 1
ATOM 547 C CA . TYR A 1 75 ? 29.531 -44.938 -4.508 1 93.31 75 TYR A CA 1
ATOM 548 C C . TYR A 1 75 ? 28.328 -45.469 -3.738 1 93.31 75 TYR A C 1
ATOM 550 O O . TYR A 1 75 ? 28.469 -46.281 -2.84 1 93.31 75 TYR A O 1
ATOM 558 N N . LEU A 1 76 ? 27.172 -44.969 -4.059 1 92.88 76 LEU A N 1
ATOM 559 C CA . LEU A 1 76 ? 25.969 -45.281 -3.312 1 92.88 76 LEU A CA 1
ATOM 560 C C . LEU A 1 76 ? 25.609 -46.75 -3.502 1 92.88 76 LEU A C 1
ATOM 562 O O . LEU A 1 76 ? 25.031 -47.375 -2.607 1 92.88 76 LEU A O 1
ATOM 566 N N . GLN A 1 77 ? 25.891 -47.281 -4.629 1 92.19 77 GLN A N 1
ATOM 567 C CA . GLN A 1 77 ? 25.609 -48.656 -4.918 1 92.19 77 GLN A CA 1
ATOM 568 C C . GLN A 1 77 ? 26.312 -49.594 -3.928 1 92.19 77 GLN A C 1
ATOM 570 O O . GLN A 1 77 ? 25.797 -50.656 -3.6 1 92.19 77 GLN A O 1
ATOM 575 N N . GLN A 1 78 ? 27.391 -49.125 -3.436 1 91.62 78 GLN A N 1
ATOM 576 C CA . GLN A 1 78 ? 28.203 -49.938 -2.547 1 91.62 78 GLN A CA 1
ATOM 577 C C . GLN A 1 78 ? 27.75 -49.781 -1.096 1 91.62 78 GLN A C 1
ATOM 579 O O . GLN A 1 78 ? 28.172 -50.562 -0.227 1 91.62 78 GLN A O 1
ATOM 584 N N . GLN A 1 79 ? 26.938 -48.906 -0.875 1 92.75 79 GLN A N 1
ATOM 585 C CA . GLN A 1 79 ? 26.5 -48.688 0.5 1 92.75 79 GLN A CA 1
ATOM 586 C C . GLN A 1 79 ? 25.359 -49.625 0.877 1 92.75 79 GLN A C 1
ATOM 588 O O . GLN A 1 79 ? 24.406 -49.812 0.102 1 92.75 79 GLN A O 1
ATOM 593 N N . PRO A 1 80 ? 25.5 -50.25 2 1 91.06 80 PRO A N 1
ATOM 594 C CA . PRO A 1 80 ? 24.422 -51.156 2.404 1 91.06 80 PRO A CA 1
ATOM 595 C C . PRO A 1 80 ? 23.156 -50.406 2.83 1 91.06 80 PRO A C 1
ATOM 597 O O . PRO A 1 80 ? 23.219 -49.281 3.311 1 91.06 80 PRO A O 1
ATOM 600 N N . LEU A 1 81 ? 22.062 -51.031 2.678 1 92.88 81 LEU A N 1
ATOM 601 C CA . LEU A 1 81 ? 20.781 -50.531 3.154 1 92.88 81 LEU A CA 1
ATOM 602 C C . LEU A 1 81 ? 20.547 -50.906 4.613 1 92.88 81 LEU A C 1
ATOM 604 O O . LEU A 1 81 ? 21.125 -51.875 5.102 1 92.88 81 LEU A O 1
ATOM 608 N N . PRO A 1 82 ? 19.781 -50.125 5.266 1 89.06 82 PRO A N 1
ATOM 609 C CA . PRO A 1 82 ? 19.562 -50.406 6.684 1 89.06 82 PRO A CA 1
ATOM 610 C C . PRO A 1 82 ? 18.875 -51.75 6.914 1 89.06 82 PRO A C 1
ATOM 612 O O . PRO A 1 82 ? 18 -52.156 6.145 1 89.06 82 PRO A O 1
ATOM 615 N N . ASP A 1 83 ? 19.219 -52.438 7.992 1 89.69 83 ASP A N 1
ATOM 616 C CA . ASP A 1 83 ? 18.688 -53.75 8.344 1 89.69 83 ASP A CA 1
ATOM 617 C C . ASP A 1 83 ? 17.203 -53.656 8.625 1 89.69 83 ASP A C 1
ATOM 619 O O . ASP A 1 83 ? 16.453 -54.594 8.328 1 89.69 83 ASP A O 1
ATOM 623 N N . ASP A 1 84 ? 16.891 -52.562 9.125 1 91.31 84 ASP A N 1
ATOM 624 C CA . ASP A 1 84 ? 15.469 -52.406 9.445 1 91.31 84 ASP A CA 1
ATOM 625 C C . ASP A 1 84 ? 14.617 -52.375 8.18 1 91.31 84 ASP A C 1
ATOM 627 O O . ASP A 1 84 ? 13.477 -52.844 8.18 1 91.31 84 ASP A O 1
ATOM 631 N N . LEU A 1 85 ? 15.148 -51.906 7.176 1 92.69 85 LEU A N 1
ATOM 632 C CA . LEU A 1 85 ? 14.453 -51.906 5.895 1 92.69 85 LEU A CA 1
ATOM 633 C C . LEU A 1 85 ? 14.336 -53.312 5.328 1 92.69 85 LEU A C 1
ATOM 635 O O . LEU A 1 85 ? 13.281 -53.688 4.82 1 92.69 85 LEU A O 1
ATOM 639 N N . ALA A 1 86 ? 15.367 -54.094 5.414 1 91.94 86 ALA A N 1
ATOM 640 C CA . ALA A 1 86 ? 15.367 -55.469 4.941 1 91.94 86 ALA A CA 1
ATOM 641 C C . ALA A 1 86 ? 14.312 -56.312 5.676 1 91.94 86 ALA A C 1
ATOM 643 O O . ALA A 1 86 ? 13.594 -57.094 5.059 1 91.94 86 ALA A O 1
ATOM 644 N N . THR A 1 87 ? 14.273 -56.031 6.895 1 92.5 87 THR A N 1
ATOM 645 C CA . THR A 1 87 ? 13.305 -56.781 7.711 1 92.5 87 THR A CA 1
ATOM 646 C C . THR A 1 87 ? 11.875 -56.375 7.336 1 92.5 87 THR A C 1
ATOM 648 O O . THR A 1 87 ? 11 -57.25 7.246 1 92.5 87 THR A O 1
ATOM 651 N N . ALA A 1 88 ? 11.719 -55.156 7.168 1 93.06 88 ALA A N 1
ATOM 652 C CA . ALA A 1 88 ? 10.383 -54.656 6.82 1 93.06 88 ALA A CA 1
ATOM 653 C C . ALA A 1 88 ? 9.93 -55.219 5.469 1 93.06 88 ALA A C 1
ATOM 655 O O . ALA A 1 88 ? 8.766 -55.562 5.297 1 93.06 88 ALA A O 1
ATOM 656 N N . LEU A 1 89 ? 10.773 -55.312 4.52 1 93.44 89 LEU A N 1
ATOM 657 C CA . LEU A 1 89 ? 10.445 -55.812 3.184 1 93.44 89 LEU A CA 1
ATOM 658 C C . LEU A 1 89 ? 10.227 -57.312 3.188 1 93.44 89 LEU A C 1
ATOM 660 O O . LEU A 1 89 ? 9.422 -57.812 2.406 1 93.44 89 LEU A O 1
ATOM 664 N N . ALA A 1 90 ? 10.953 -57.969 4.051 1 91.88 90 ALA A N 1
ATOM 665 C CA . ALA A 1 90 ? 10.805 -59.438 4.168 1 91.88 90 ALA A CA 1
ATOM 666 C C . ALA A 1 90 ? 9.453 -59.781 4.773 1 91.88 90 ALA A C 1
ATOM 668 O O . ALA A 1 90 ? 8.953 -60.906 4.578 1 91.88 90 ALA A O 1
ATOM 669 N N . ALA A 1 91 ? 8.961 -58.875 5.445 1 91.88 91 ALA A N 1
ATOM 670 C CA . ALA A 1 91 ? 7.691 -59.125 6.121 1 91.88 91 ALA A CA 1
ATOM 671 C C . ALA A 1 91 ? 6.516 -59 5.156 1 91.88 91 ALA A C 1
ATOM 673 O O . ALA A 1 91 ? 5.395 -59.375 5.473 1 91.88 91 ALA A O 1
ATOM 674 N N . LEU A 1 92 ? 6.73 -58.562 3.988 1 92.94 92 LEU A N 1
ATOM 675 C CA . LEU A 1 92 ? 5.66 -58.406 3.008 1 92.94 92 LEU A CA 1
ATOM 676 C C . LEU A 1 92 ? 5.199 -59.781 2.504 1 92.94 92 LEU A C 1
ATOM 678 O O . LEU A 1 92 ? 6 -60.719 2.4 1 92.94 92 LEU A O 1
ATOM 682 N N . PRO A 1 93 ? 3.928 -59.906 2.189 1 91.12 93 PRO A N 1
ATOM 683 C CA . PRO A 1 93 ? 3.441 -61.188 1.669 1 91.12 93 PRO A CA 1
ATOM 684 C C . PRO A 1 93 ? 4.098 -61.562 0.345 1 91.12 93 PRO A C 1
ATOM 686 O O . PRO A 1 93 ? 4.453 -60.688 -0.45 1 91.12 93 PRO A O 1
ATOM 689 N N . PRO A 1 94 ? 4.258 -62.812 0.158 1 89.88 94 PRO A N 1
ATOM 690 C CA . PRO A 1 94 ? 4.852 -63.281 -1.106 1 89.88 94 PRO A CA 1
ATOM 691 C C . PRO A 1 94 ? 3.961 -62.969 -2.311 1 89.88 94 PRO A C 1
ATOM 693 O O . PRO A 1 94 ? 2.848 -63.5 -2.406 1 89.88 94 PRO A O 1
ATOM 696 N N . HIS A 1 95 ? 4.383 -62.125 -3.094 1 91.38 95 HIS A N 1
ATOM 697 C CA . HIS A 1 95 ? 3.713 -61.688 -4.312 1 91.38 95 HIS A CA 1
ATOM 698 C C . HIS A 1 95 ? 4.707 -61.094 -5.305 1 91.38 95 HIS A C 1
ATOM 700 O O . HIS A 1 95 ? 5.848 -60.781 -4.941 1 91.38 95 HIS A O 1
ATOM 706 N N . ASP A 1 96 ? 4.27 -61.031 -6.535 1 92.75 96 ASP A N 1
ATOM 707 C CA . ASP A 1 96 ? 5.023 -60.219 -7.48 1 92.75 96 ASP A CA 1
ATOM 708 C C . ASP A 1 96 ? 4.676 -58.75 -7.32 1 92.75 96 ASP A C 1
ATOM 710 O O . ASP A 1 96 ? 3.5 -58.375 -7.262 1 92.75 96 ASP A O 1
ATOM 714 N N . TYR A 1 97 ? 5.734 -58 -7.176 1 94.12 97 TYR A N 1
ATOM 715 C CA . TYR A 1 97 ? 5.496 -56.594 -6.891 1 94.12 97 TYR A CA 1
ATOM 716 C C . TYR A 1 97 ? 6.023 -55.719 -8.016 1 94.12 97 TYR A C 1
ATOM 718 O O . TYR A 1 97 ? 6.973 -56.094 -8.711 1 94.12 97 TYR A O 1
ATOM 726 N N . ALA A 1 98 ? 5.309 -54.656 -8.258 1 92.25 98 ALA A N 1
ATOM 727 C CA . ALA A 1 98 ? 5.848 -53.531 -9.023 1 92.25 98 ALA A CA 1
ATOM 728 C C . ALA A 1 98 ? 6.465 -52.5 -8.102 1 92.25 98 ALA A C 1
ATOM 730 O O . ALA A 1 98 ? 5.805 -52 -7.191 1 92.25 98 ALA A O 1
ATOM 731 N N . VAL A 1 99 ? 7.703 -52.156 -8.281 1 93.5 99 VAL A N 1
ATOM 732 C CA . VAL A 1 99 ? 8.406 -51.156 -7.484 1 93.5 99 VAL A CA 1
ATOM 733 C C . VAL A 1 99 ? 8.602 -49.906 -8.305 1 93.5 99 VAL A C 1
ATOM 735 O O . VAL A 1 99 ? 9.281 -49.906 -9.336 1 93.5 99 VAL A O 1
ATOM 738 N N . ARG A 1 100 ? 7.957 -48.812 -7.832 1 89.38 100 ARG A N 1
ATOM 739 C CA . ARG A 1 100 ? 7.922 -47.594 -8.609 1 89.38 100 ARG A CA 1
ATOM 740 C C . ARG A 1 100 ? 8.5 -46.438 -7.809 1 89.38 100 ARG A C 1
ATOM 742 O O . ARG A 1 100 ? 8.273 -46.312 -6.602 1 89.38 100 ARG A O 1
ATOM 749 N N . SER A 1 101 ? 9.219 -45.594 -8.5 1 88.62 101 SER A N 1
ATOM 750 C CA . SER A 1 101 ? 9.75 -44.406 -7.887 1 88.62 101 SER A CA 1
ATOM 751 C C . SER A 1 101 ? 8.656 -43.344 -7.672 1 88.62 101 SER A C 1
ATOM 753 O O . SER A 1 101 ? 7.762 -43.219 -8.508 1 88.62 101 SER A O 1
ATOM 755 N N . SER A 1 102 ? 8.641 -42.625 -6.523 1 86 102 SER A N 1
ATOM 756 C CA . SER A 1 102 ? 7.711 -41.562 -6.191 1 86 102 SER A CA 1
ATOM 757 C C . SER A 1 102 ? 8.438 -40.344 -5.617 1 86 102 SER A C 1
ATOM 759 O O . SER A 1 102 ? 8.594 -40.219 -4.402 1 86 102 SER A O 1
ATOM 761 N N . GLY A 1 103 ? 8.938 -39.438 -6.414 1 74.81 103 GLY A N 1
ATOM 762 C CA . GLY A 1 103 ? 9.758 -38.312 -6.008 1 74.81 103 GLY A CA 1
ATOM 763 C C . GLY A 1 103 ? 8.953 -37.188 -5.414 1 74.81 103 GLY A C 1
ATOM 764 O O . GLY A 1 103 ? 7.812 -36.938 -5.824 1 74.81 103 GLY A O 1
ATOM 765 N N . SER A 1 104 ? 9.602 -36.531 -4.305 1 61.47 104 SER A N 1
ATOM 766 C CA . SER A 1 104 ? 8.984 -35.375 -3.672 1 61.47 104 SER A CA 1
ATOM 767 C C . SER A 1 104 ? 9.023 -34.156 -4.59 1 61.47 104 SER A C 1
ATOM 769 O O . SER A 1 104 ? 8.156 -33.281 -4.504 1 61.47 104 SER A O 1
ATOM 771 N N . ALA A 1 105 ? 10.086 -34.031 -5.352 1 54.5 105 ALA A N 1
ATOM 772 C CA . ALA A 1 105 ? 10.312 -32.844 -6.176 1 54.5 105 ALA A CA 1
ATOM 773 C C . ALA A 1 105 ? 9.586 -32.969 -7.512 1 54.5 105 ALA A C 1
ATOM 775 O O . ALA A 1 105 ? 9.578 -32.031 -8.305 1 54.5 105 ALA A O 1
ATOM 776 N N . GLU A 1 106 ? 9.18 -34.188 -7.859 1 48.19 106 GLU A N 1
ATOM 777 C CA . GLU A 1 106 ? 8.586 -34.406 -9.172 1 48.19 106 GLU A CA 1
ATOM 778 C C . GLU A 1 106 ? 7.445 -33.438 -9.438 1 48.19 106 GLU A C 1
ATOM 780 O O . GLU A 1 106 ? 7.16 -33.094 -10.586 1 48.19 106 GLU A O 1
ATOM 785 N N . ASP A 1 107 ? 6.879 -33 -8.352 1 44.81 107 ASP A N 1
ATOM 786 C CA . ASP A 1 107 ? 5.707 -32.156 -8.609 1 44.81 107 ASP A CA 1
ATOM 787 C C . ASP A 1 107 ? 6.043 -30.672 -8.477 1 44.81 107 ASP A C 1
ATOM 789 O O . ASP A 1 107 ? 5.152 -29.844 -8.281 1 44.81 107 ASP A O 1
ATOM 793 N N . LEU A 1 108 ? 7.312 -30.391 -8.406 1 44.59 108 LEU A N 1
ATOM 794 C CA . LEU A 1 108 ? 7.656 -28.969 -8.445 1 44.59 108 LEU A CA 1
ATOM 795 C C . LEU A 1 108 ? 7.203 -28.344 -9.75 1 44.59 108 LEU A C 1
ATOM 797 O O . LEU A 1 108 ? 7.223 -28.984 -10.805 1 44.59 108 LEU A O 1
ATOM 801 N N . PRO A 1 109 ? 6.754 -27.281 -9.602 1 42.25 109 PRO A N 1
ATOM 802 C CA . PRO A 1 109 ? 6.324 -26.562 -10.812 1 42.25 109 PRO A CA 1
ATOM 803 C C . PRO A 1 109 ? 7.414 -26.516 -11.875 1 42.25 109 PRO A C 1
ATOM 805 O O . PRO A 1 109 ? 8.555 -26.141 -11.586 1 42.25 109 PRO A O 1
ATOM 808 N N . GLY A 1 110 ? 7.195 -27.125 -13.078 1 42.78 110 GLY A N 1
ATOM 809 C CA . GLY A 1 110 ? 8.109 -27.125 -14.211 1 42.78 110 GLY A CA 1
ATOM 810 C C . GLY A 1 110 ? 8.898 -28.406 -14.352 1 42.78 110 GLY A C 1
ATOM 811 O O . GLY A 1 110 ? 9.57 -28.625 -15.359 1 42.78 110 GLY A O 1
ATOM 812 N N . ALA A 1 111 ? 8.914 -29.156 -13.25 1 44.31 111 ALA A N 1
ATOM 813 C CA . ALA A 1 111 ? 9.773 -30.344 -13.281 1 44.31 111 ALA A CA 1
ATOM 814 C C . ALA A 1 111 ? 9 -31.562 -13.75 1 44.31 111 ALA A C 1
ATOM 816 O O . ALA A 1 111 ? 7.969 -31.922 -13.172 1 44.31 111 ALA A O 1
ATOM 817 N N . ALA A 1 112 ? 8.82 -31.797 -14.984 1 45.25 112 ALA A N 1
ATOM 818 C CA . ALA A 1 112 ? 8.305 -33.062 -15.516 1 45.25 112 ALA A CA 1
ATOM 819 C C . ALA A 1 112 ? 9.344 -34.156 -15.414 1 45.25 112 ALA A C 1
ATOM 821 O O . ALA A 1 112 ? 10.164 -34.344 -16.312 1 45.25 112 ALA A O 1
ATOM 822 N N . PHE A 1 113 ? 9.625 -34.625 -14.211 1 49 113 PHE A N 1
ATOM 823 C CA . PHE A 1 113 ? 10.586 -35.719 -14.141 1 49 113 PHE A CA 1
ATOM 824 C C . PHE A 1 113 ? 9.961 -37.031 -14.656 1 49 113 PHE A C 1
ATOM 826 O O . PHE A 1 113 ? 10.461 -38.125 -14.375 1 49 113 PHE A O 1
ATOM 833 N N . ALA A 1 114 ? 8.852 -36.844 -15.414 1 48.22 114 ALA A N 1
ATOM 834 C CA . ALA A 1 114 ? 8.156 -38.031 -15.891 1 48.22 114 ALA A CA 1
ATOM 835 C C . ALA A 1 114 ? 9.078 -38.906 -16.734 1 48.22 114 ALA A C 1
ATOM 837 O O . ALA A 1 114 ? 9.742 -38.438 -17.656 1 48.22 114 ALA A O 1
ATOM 838 N N . GLY A 1 115 ? 9.172 -40.156 -16.359 1 52.81 115 GLY A N 1
ATOM 839 C CA . GLY A 1 115 ? 9.875 -41.188 -17.109 1 52.81 115 GLY A CA 1
ATOM 840 C C . GLY A 1 115 ? 11.344 -41.281 -16.75 1 52.81 115 GLY A C 1
ATOM 841 O O . GLY A 1 115 ? 12.047 -42.156 -17.25 1 52.81 115 GLY A O 1
ATOM 842 N N . LEU A 1 116 ? 11.734 -40.344 -15.852 1 55.94 116 LEU A N 1
ATOM 843 C CA . LEU A 1 116 ? 13.164 -40.344 -15.578 1 55.94 116 LEU A CA 1
ATOM 844 C C . LEU A 1 116 ? 13.508 -41.312 -14.445 1 55.94 116 LEU A C 1
ATOM 846 O O . LEU A 1 116 ? 14.664 -41.688 -14.297 1 55.94 116 LEU A O 1
ATOM 850 N N . HIS A 1 117 ? 12.391 -41.75 -13.828 1 63.81 117 HIS A N 1
ATOM 851 C CA . HIS A 1 117 ? 12.656 -42.656 -12.711 1 63.81 117 HIS A CA 1
ATOM 852 C C . HIS A 1 117 ? 12.219 -44.094 -13.039 1 63.81 117 HIS A C 1
ATOM 854 O O . HIS A 1 117 ? 11.305 -44.281 -13.844 1 63.81 117 HIS A O 1
ATOM 860 N N . ASP A 1 118 ? 12.852 -45 -12.5 1 69.75 118 ASP A N 1
ATOM 861 C CA . ASP A 1 118 ? 12.727 -46.406 -12.883 1 69.75 118 ASP A CA 1
ATOM 862 C C . ASP A 1 118 ? 11.484 -47.031 -12.266 1 69.75 118 ASP A C 1
ATOM 864 O O . ASP A 1 118 ? 11.07 -46.656 -11.164 1 69.75 118 ASP A O 1
ATOM 868 N N . THR A 1 119 ? 10.758 -47.688 -13.086 1 79.62 119 THR A N 1
ATOM 869 C CA . THR A 1 119 ? 9.742 -48.625 -12.625 1 79.62 119 THR A CA 1
ATOM 870 C C . THR A 1 119 ? 10.188 -50.094 -12.875 1 79.62 119 THR A C 1
ATOM 872 O O . THR A 1 119 ? 10.578 -50.438 -13.984 1 79.62 119 THR A O 1
ATOM 875 N N . LEU A 1 120 ? 10.234 -50.844 -11.773 1 87.06 120 LEU A N 1
ATOM 876 C CA . LEU A 1 120 ? 10.625 -52.25 -11.883 1 87.06 120 LEU A CA 1
ATOM 877 C C . LEU A 1 120 ? 9.414 -53.156 -11.688 1 87.06 120 LEU A C 1
ATOM 879 O O . LEU A 1 120 ? 8.711 -53.062 -10.68 1 87.06 120 LEU A O 1
ATOM 883 N N . LEU A 1 121 ? 9.32 -54.031 -12.688 1 87.12 121 LEU A N 1
ATOM 884 C CA . LEU A 1 121 ? 8.188 -54.969 -12.625 1 87.12 121 LEU A CA 1
ATOM 885 C C . LEU A 1 121 ? 8.648 -56.375 -12.258 1 87.12 121 LEU A C 1
ATOM 887 O O . LEU A 1 121 ? 9.844 -56.688 -12.32 1 87.12 121 LEU A O 1
ATOM 891 N N . ASN A 1 122 ? 7.766 -57.125 -11.789 1 89 122 ASN A N 1
ATOM 892 C CA . ASN A 1 122 ? 7.969 -58.562 -11.5 1 89 122 ASN A CA 1
ATOM 893 C C . ASN A 1 122 ? 9.07 -58.75 -10.461 1 89 122 ASN A C 1
ATOM 895 O O . ASN A 1 122 ? 9.961 -59.594 -10.656 1 89 122 ASN A O 1
ATOM 899 N N . VAL A 1 123 ? 8.992 -58.031 -9.469 1 92.44 123 VAL A N 1
ATOM 900 C CA . VAL A 1 123 ? 9.961 -58.156 -8.391 1 92.44 123 VAL A CA 1
ATOM 901 C C . VAL A 1 123 ? 9.43 -59.125 -7.328 1 92.44 123 VAL A C 1
ATOM 903 O O . VAL A 1 123 ? 8.344 -58.906 -6.777 1 92.44 123 VAL A O 1
ATOM 906 N N . HIS A 1 124 ? 10.227 -60.188 -7.125 1 91.94 124 HIS A N 1
ATOM 907 C CA . HIS A 1 124 ? 9.797 -61.188 -6.164 1 91.94 124 HIS A CA 1
ATOM 908 C C . HIS A 1 124 ? 10.906 -61.5 -5.164 1 91.94 124 HIS A C 1
ATOM 910 O O . HIS A 1 124 ? 12.062 -61.688 -5.547 1 91.94 124 HIS A O 1
ATOM 916 N N . GLY A 1 125 ? 10.492 -61.531 -3.9 1 91.62 125 GLY A N 1
ATOM 917 C CA . GLY A 1 125 ? 11.445 -61.906 -2.859 1 91.62 125 GLY A CA 1
ATOM 918 C C . GLY A 1 125 ? 12.055 -60.688 -2.174 1 91.62 125 GLY A C 1
ATOM 919 O O . GLY A 1 125 ? 12.094 -59.594 -2.746 1 91.62 125 GLY A O 1
ATOM 920 N N . ALA A 1 126 ? 12.531 -60.875 -1.005 1 91.75 126 ALA A N 1
ATOM 921 C CA . ALA A 1 126 ? 13.031 -59.781 -0.162 1 91.75 126 ALA A CA 1
ATOM 922 C C . ALA A 1 126 ? 14.297 -59.188 -0.758 1 91.75 126 ALA A C 1
ATOM 924 O O . ALA A 1 126 ? 14.461 -57.969 -0.765 1 91.75 126 ALA A O 1
ATOM 925 N N . ASP A 1 127 ? 15.109 -60.031 -1.267 1 92 127 ASP A N 1
ATOM 926 C CA . ASP A 1 127 ? 16.375 -59.531 -1.822 1 92 127 ASP A CA 1
ATOM 927 C C . ASP A 1 127 ? 16.125 -58.719 -3.092 1 92 127 ASP A C 1
ATOM 929 O O . ASP A 1 127 ? 16.781 -57.688 -3.305 1 92 127 ASP A O 1
ATOM 933 N N . ALA A 1 128 ? 15.273 -59.219 -3.828 1 93.81 128 ALA A N 1
ATOM 934 C CA . ALA A 1 128 ? 14.938 -58.5 -5.062 1 93.81 128 ALA A CA 1
ATOM 935 C C . ALA A 1 128 ? 14.273 -57.188 -4.766 1 93.81 128 ALA A C 1
ATOM 937 O O . ALA A 1 128 ? 14.5 -56.188 -5.469 1 93.81 128 ALA A O 1
ATOM 938 N N . LEU A 1 129 ? 13.469 -57.188 -3.803 1 94.75 129 LEU A N 1
ATOM 939 C CA . LEU A 1 129 ? 12.797 -55.969 -3.396 1 94.75 129 LEU A CA 1
ATOM 940 C C . LEU A 1 129 ? 13.805 -54.938 -2.896 1 94.75 129 LEU A C 1
ATOM 942 O O . LEU A 1 129 ? 13.695 -53.75 -3.213 1 94.75 129 LEU A O 1
ATOM 946 N N . LEU A 1 130 ? 14.711 -55.406 -2.119 1 94.31 130 LEU A N 1
ATOM 947 C CA . LEU A 1 130 ? 15.758 -54.531 -1.611 1 94.31 130 LEU A CA 1
ATOM 948 C C . LEU A 1 130 ? 16.562 -53.938 -2.756 1 94.31 130 LEU A C 1
ATOM 950 O O . LEU A 1 130 ? 16.875 -52.75 -2.744 1 94.31 130 LEU A O 1
ATOM 954 N N . ALA A 1 131 ? 16.828 -54.781 -3.656 1 93.25 131 ALA A N 1
ATOM 955 C CA . ALA A 1 131 ? 17.578 -54.344 -4.82 1 93.25 131 ALA A CA 1
ATOM 956 C C . ALA A 1 131 ? 16.781 -53.312 -5.633 1 93.25 131 ALA A C 1
ATOM 958 O O . ALA A 1 131 ? 17.344 -52.344 -6.156 1 93.25 131 ALA A O 1
ATOM 959 N N . ALA A 1 132 ? 15.562 -53.594 -5.742 1 94.12 132 ALA A N 1
ATOM 960 C CA . ALA A 1 132 ? 14.688 -52.688 -6.5 1 94.12 132 ALA A CA 1
ATOM 961 C C . ALA A 1 132 ? 14.57 -51.312 -5.82 1 94.12 132 ALA A C 1
ATOM 963 O O . ALA A 1 132 ? 14.578 -50.281 -6.488 1 94.12 132 ALA A O 1
ATOM 964 N N . VAL A 1 133 ? 14.406 -51.281 -4.555 1 94.12 133 VAL A N 1
ATOM 965 C CA . VAL A 1 133 ? 14.32 -50.031 -3.799 1 94.12 133 VAL A CA 1
ATOM 966 C C . VAL A 1 133 ? 15.602 -49.219 -3.99 1 94.12 133 VAL A C 1
ATOM 968 O O . VAL A 1 133 ? 15.555 -48 -4.227 1 94.12 133 VAL A O 1
ATOM 971 N N . LYS A 1 134 ? 16.672 -49.906 -3.873 1 93.88 134 LYS A N 1
ATOM 972 C CA . LYS A 1 134 ? 17.953 -49.219 -4.082 1 93.88 134 LYS A CA 1
ATOM 973 C C . LYS A 1 134 ? 18.047 -48.625 -5.484 1 93.88 134 LYS A C 1
ATOM 975 O O . LYS A 1 134 ? 18.5 -47.5 -5.656 1 93.88 134 LYS A O 1
ATOM 980 N N . GLN A 1 135 ? 17.609 -49.406 -6.383 1 91.5 135 GLN A N 1
ATOM 981 C CA . GLN A 1 135 ? 17.625 -48.938 -7.758 1 91.5 135 GLN A CA 1
ATOM 982 C C . GLN A 1 135 ? 16.766 -47.688 -7.922 1 91.5 135 GLN A C 1
ATOM 984 O O . GLN A 1 135 ? 17.141 -46.75 -8.633 1 91.5 135 GLN A O 1
ATOM 989 N N . CYS A 1 136 ? 15.633 -47.688 -7.367 1 90.94 136 CYS A N 1
ATOM 990 C CA . CYS A 1 136 ? 14.766 -46.531 -7.402 1 90.94 136 CYS A CA 1
ATOM 991 C C . CYS A 1 136 ? 15.469 -45.312 -6.797 1 90.94 136 CYS A C 1
ATOM 993 O O . CYS A 1 136 ? 15.414 -44.219 -7.352 1 90.94 136 CYS A O 1
ATOM 995 N N . TRP A 1 137 ? 16.109 -45.5 -5.699 1 90.12 137 TRP A N 1
ATOM 996 C CA . TRP A 1 137 ? 16.812 -44.406 -5.035 1 90.12 137 TRP A CA 1
ATOM 997 C C . TRP A 1 137 ? 17.969 -43.906 -5.895 1 90.12 137 TRP A C 1
ATOM 999 O O . TRP A 1 137 ? 18.203 -42.688 -5.98 1 90.12 137 TRP A O 1
ATOM 1009 N N . LEU A 1 138 ? 18.594 -44.812 -6.535 1 88.56 138 LEU A N 1
ATOM 1010 C CA . LEU A 1 138 ? 19.734 -44.438 -7.375 1 88.56 138 LEU A CA 1
ATOM 1011 C C . LEU A 1 138 ? 19.281 -43.688 -8.609 1 88.56 138 LEU A C 1
ATOM 1013 O O . LEU A 1 138 ? 20.031 -42.875 -9.172 1 88.56 138 LEU A O 1
ATOM 1017 N N . SER A 1 139 ? 18.078 -43.938 -8.984 1 86.75 139 SER A N 1
ATOM 1018 C CA . SER A 1 139 ? 17.547 -43.281 -10.172 1 86.75 139 SER A CA 1
ATOM 1019 C C . SER A 1 139 ? 17.469 -41.781 -9.961 1 86.75 139 SER A C 1
ATOM 1021 O O . SER A 1 139 ? 17.406 -41 -10.93 1 86.75 139 SER A O 1
ATOM 1023 N N . LEU A 1 140 ? 17.438 -41.25 -8.766 1 85.25 140 LEU A N 1
ATOM 1024 C CA . LEU A 1 140 ? 17.438 -39.844 -8.43 1 85.25 140 LEU A CA 1
ATOM 1025 C C . LEU A 1 140 ? 18.734 -39.188 -8.859 1 85.25 140 LEU A C 1
ATOM 1027 O O . LEU A 1 140 ? 18.828 -37.938 -8.945 1 85.25 140 LEU A O 1
ATOM 1031 N N . TRP A 1 141 ? 19.688 -40 -9.109 1 86.44 141 TRP A N 1
ATOM 1032 C CA . TRP A 1 141 ? 21.031 -39.5 -9.414 1 86.44 141 TRP A CA 1
ATOM 1033 C C . TRP A 1 141 ? 21.438 -39.844 -10.844 1 86.44 141 TRP A C 1
ATOM 1035 O O . TRP A 1 141 ? 22.625 -39.844 -11.172 1 86.44 141 TRP A O 1
ATOM 1045 N N . ASN A 1 142 ? 20.406 -40.188 -11.555 1 82.25 142 ASN A N 1
ATOM 1046 C CA . ASN A 1 142 ? 20.672 -40.438 -12.969 1 82.25 142 ASN A CA 1
ATOM 1047 C C . ASN A 1 142 ? 21.188 -39.156 -13.664 1 82.25 142 ASN A C 1
ATOM 1049 O O . ASN A 1 142 ? 20.891 -38.062 -13.227 1 82.25 142 ASN A O 1
ATOM 1053 N N . ALA A 1 143 ? 21.906 -39.25 -14.711 1 81.5 143 ALA A N 1
ATOM 1054 C CA . ALA A 1 143 ? 22.562 -38.156 -15.414 1 81.5 143 ALA A CA 1
ATOM 1055 C C . ALA A 1 143 ? 21.531 -37.188 -15.969 1 81.5 143 ALA A C 1
ATOM 1057 O O . ALA A 1 143 ? 21.812 -36 -16.125 1 81.5 143 ALA A O 1
ATOM 1058 N N . GLU A 1 144 ? 20.406 -37.719 -16.281 1 75.88 144 GLU A N 1
ATOM 1059 C CA . GLU A 1 144 ? 19.375 -36.906 -16.891 1 75.88 144 GLU A CA 1
ATOM 1060 C C . GLU A 1 144 ? 18.672 -36.031 -15.852 1 75.88 144 GLU A C 1
ATOM 1062 O O . GLU A 1 144 ? 18.109 -35 -16.188 1 75.88 144 GLU A O 1
ATOM 1067 N N . VAL A 1 145 ? 18.719 -36.375 -14.648 1 77.12 145 VAL A N 1
ATOM 1068 C CA . VAL A 1 145 ? 17.953 -35.719 -13.594 1 77.12 145 VAL A CA 1
ATOM 1069 C C . VAL A 1 145 ? 18.766 -34.531 -13.023 1 77.12 145 VAL A C 1
ATOM 1071 O O . VAL A 1 145 ? 18.188 -33.531 -12.609 1 77.12 145 VAL A O 1
ATOM 1074 N N . LEU A 1 146 ? 20.078 -34.625 -13.07 1 79.44 146 LEU A N 1
ATOM 1075 C CA . LEU A 1 146 ? 20.938 -33.656 -12.398 1 79.44 146 LEU A CA 1
ATOM 1076 C C . LEU A 1 146 ? 20.812 -32.281 -13.047 1 79.44 146 LEU A C 1
ATOM 1078 O O . LEU A 1 146 ? 20.578 -31.297 -12.359 1 79.44 146 LEU A O 1
ATOM 1082 N N . PRO A 1 147 ? 20.906 -32.25 -14.344 1 71.69 147 PRO A N 1
ATOM 1083 C CA . PRO A 1 147 ? 20.75 -30.922 -14.961 1 71.69 147 PRO A CA 1
ATOM 1084 C C . PRO A 1 147 ? 19.375 -30.312 -14.719 1 71.69 147 PRO A C 1
ATOM 1086 O O . PRO A 1 147 ? 19.25 -29.094 -14.594 1 71.69 147 PRO A O 1
ATOM 1089 N N . TYR A 1 148 ? 18.469 -31.172 -14.711 1 67.69 148 TYR A N 1
ATOM 1090 C CA . TYR A 1 148 ? 17.094 -30.703 -14.492 1 67.69 148 TYR A CA 1
ATOM 1091 C C . TYR A 1 148 ? 16.953 -30.078 -13.117 1 67.69 148 TYR A C 1
ATOM 1093 O O . TYR A 1 148 ? 16.312 -29.031 -12.969 1 67.69 148 TYR A O 1
ATOM 1101 N N . ARG A 1 149 ? 17.531 -30.641 -12.133 1 72.94 149 ARG A N 1
ATOM 1102 C CA . ARG A 1 149 ? 17.469 -30.141 -10.766 1 72.94 149 ARG A CA 1
ATOM 1103 C C . ARG A 1 149 ? 18.219 -28.812 -10.641 1 72.94 149 ARG A C 1
ATOM 1105 O O . ARG A 1 149 ? 17.75 -27.891 -9.953 1 72.94 149 ARG A O 1
ATOM 1112 N N . GLU A 1 150 ? 19.266 -28.781 -11.266 1 68.31 150 GLU A N 1
ATOM 1113 C CA . GLU A 1 150 ? 20.031 -27.547 -11.25 1 68.31 150 GLU A CA 1
ATOM 1114 C C . GLU A 1 150 ? 19.25 -26.406 -11.875 1 68.31 150 GLU A C 1
ATOM 1116 O O . GLU A 1 150 ? 19.266 -25.281 -11.367 1 68.31 150 GLU A O 1
ATOM 1121 N N . ARG A 1 151 ? 18.594 -26.703 -12.93 1 60.16 151 ARG A N 1
ATOM 1122 C CA . ARG A 1 151 ? 17.797 -25.703 -13.625 1 60.16 151 ARG A CA 1
ATOM 1123 C C . ARG A 1 151 ? 16.672 -25.188 -12.742 1 60.16 151 ARG A C 1
ATOM 1125 O O . ARG A 1 151 ? 16.297 -24 -12.82 1 60.16 151 ARG A O 1
ATOM 1132 N N . LEU A 1 152 ? 16.266 -26.094 -11.945 1 56 152 LEU A N 1
ATOM 1133 C CA . LEU A 1 152 ? 15.156 -25.734 -11.078 1 56 152 LEU A CA 1
ATOM 1134 C C . LEU A 1 152 ? 15.664 -25.078 -9.797 1 56 152 LEU A C 1
ATOM 1136 O O . LEU A 1 152 ? 14.867 -24.609 -8.977 1 56 152 LEU A O 1
ATOM 1140 N N . GLY A 1 153 ? 16.953 -25.031 -9.711 1 57.5 153 GLY A N 1
ATOM 1141 C CA . GLY A 1 153 ? 17.562 -24.422 -8.539 1 57.5 153 GLY A CA 1
ATOM 1142 C C . GLY A 1 153 ? 17.391 -25.234 -7.273 1 57.5 153 GLY A C 1
ATOM 1143 O O . GLY A 1 153 ? 17.344 -24.688 -6.176 1 57.5 153 GLY A O 1
ATOM 1144 N N . VAL A 1 154 ? 17.141 -26.469 -7.445 1 61.47 154 VAL A N 1
ATOM 1145 C CA . VAL A 1 154 ? 16.984 -27.344 -6.289 1 61.47 154 VAL A CA 1
ATOM 1146 C C . VAL A 1 154 ? 18.328 -27.969 -5.914 1 61.47 154 VAL A C 1
ATOM 1148 O O . VAL A 1 154 ? 19.031 -28.5 -6.77 1 61.47 154 VAL A O 1
ATOM 1151 N N . ALA A 1 155 ? 18.609 -27.812 -4.629 1 63.69 155 ALA A N 1
ATOM 1152 C CA . ALA A 1 155 ? 19.844 -28.406 -4.152 1 63.69 155 ALA A CA 1
ATOM 1153 C C . ALA A 1 155 ? 19.797 -29.922 -4.273 1 63.69 155 ALA A C 1
ATOM 1155 O O . ALA A 1 155 ? 18.781 -30.547 -3.977 1 63.69 155 ALA A O 1
ATOM 1156 N N . HIS A 1 156 ? 20.812 -30.5 -4.84 1 72.69 156 HIS A N 1
ATOM 1157 C CA . HIS A 1 156 ? 20.891 -31.938 -5.074 1 72.69 156 HIS A CA 1
ATOM 1158 C C . HIS A 1 156 ? 20.625 -32.719 -3.791 1 72.69 156 HIS A C 1
ATOM 1160 O O . HIS A 1 156 ? 20.016 -33.781 -3.822 1 72.69 156 HIS A O 1
ATOM 1166 N N . ASN A 1 157 ? 21 -32.062 -2.742 1 67.38 157 ASN A N 1
ATOM 1167 C CA . ASN A 1 157 ? 20.859 -32.781 -1.474 1 67.38 157 ASN A CA 1
ATOM 1168 C C . ASN A 1 157 ? 19.469 -32.625 -0.895 1 67.38 157 ASN A C 1
ATOM 1170 O O . ASN A 1 157 ? 19.109 -33.312 0.072 1 67.38 157 ASN A O 1
ATOM 1174 N N . SER A 1 158 ? 18.688 -31.844 -1.499 1 68.06 158 SER A N 1
ATOM 1175 C CA . SER A 1 158 ? 17.344 -31.641 -0.975 1 68.06 158 SER A CA 1
ATOM 1176 C C . SER A 1 158 ? 16.344 -32.594 -1.622 1 68.06 158 SER A C 1
ATOM 1178 O O . SER A 1 158 ? 15.242 -32.781 -1.107 1 68.06 158 SER A O 1
ATOM 1180 N N . ALA A 1 159 ? 16.75 -33.25 -2.613 1 75.25 159 ALA A N 1
ATOM 1181 C CA . ALA A 1 159 ? 15.852 -34.156 -3.312 1 75.25 159 ALA A CA 1
ATOM 1182 C C . ALA A 1 159 ? 15.688 -35.469 -2.543 1 75.25 159 ALA A C 1
ATOM 1184 O O . ALA A 1 159 ? 16.641 -36 -1.969 1 75.25 159 ALA A O 1
ATOM 1185 N N . ALA A 1 160 ? 14.508 -35.906 -2.311 1 82.06 160 ALA A N 1
ATOM 1186 C CA . ALA A 1 160 ? 14.188 -37.156 -1.655 1 82.06 160 ALA A CA 1
ATOM 1187 C C . ALA A 1 160 ? 13.203 -37.969 -2.49 1 82.06 160 ALA A C 1
ATOM 1189 O O . ALA A 1 160 ? 12.477 -37.438 -3.322 1 82.06 160 ALA A O 1
ATOM 1190 N N . MET A 1 161 ? 13.289 -39.312 -2.336 1 88.19 161 MET A N 1
ATOM 1191 C CA . MET A 1 161 ? 12.469 -40.188 -3.16 1 88.19 161 MET A CA 1
ATOM 1192 C C . MET A 1 161 ? 11.75 -41.219 -2.299 1 88.19 161 MET A C 1
ATOM 1194 O O . MET A 1 161 ? 12.383 -41.938 -1.537 1 88.19 161 MET A O 1
ATOM 1198 N N . ALA A 1 162 ? 10.469 -41.156 -2.443 1 90.44 162 ALA A N 1
ATOM 1199 C CA . ALA A 1 162 ? 9.688 -42.25 -1.901 1 90.44 162 ALA A CA 1
ATOM 1200 C C . ALA A 1 162 ? 9.578 -43.375 -2.908 1 90.44 162 ALA A C 1
ATOM 1202 O O . ALA A 1 162 ? 9.945 -43.219 -4.074 1 90.44 162 ALA A O 1
ATOM 1203 N N . VAL A 1 163 ? 9.242 -44.625 -2.387 1 92.88 163 VAL A N 1
ATOM 1204 C CA . VAL A 1 163 ? 9.109 -45.781 -3.258 1 92.88 163 VAL A CA 1
ATOM 1205 C C . VAL A 1 163 ? 7.762 -46.469 -3.014 1 92.88 163 VAL A C 1
ATOM 1207 O O . VAL A 1 163 ? 7.383 -46.719 -1.867 1 92.88 163 VAL A O 1
ATOM 1210 N N . VAL A 1 164 ? 7.098 -46.656 -4.121 1 93.75 164 VAL A N 1
ATOM 1211 C CA . VAL A 1 164 ? 5.824 -47.375 -4.043 1 93.75 164 VAL A CA 1
ATOM 1212 C C . VAL A 1 164 ? 6.035 -48.844 -4.371 1 93.75 164 VAL A C 1
ATOM 1214 O O . VAL A 1 164 ? 6.621 -49.188 -5.406 1 93.75 164 VAL A O 1
ATOM 1217 N N . ILE A 1 165 ? 5.637 -49.719 -3.49 1 95.06 165 ILE A N 1
ATOM 1218 C CA . ILE A 1 165 ? 5.656 -51.156 -3.688 1 95.06 165 ILE A CA 1
ATOM 1219 C C . ILE A 1 165 ? 4.23 -51.688 -3.785 1 95.06 165 ILE A C 1
ATOM 1221 O O . ILE A 1 165 ? 3.545 -51.844 -2.77 1 95.06 165 ILE A O 1
ATOM 1225 N N . GLN A 1 166 ? 3.902 -52.031 -5.031 1 94.31 166 GLN A N 1
ATOM 1226 C CA . GLN A 1 166 ? 2.516 -52.375 -5.309 1 94.31 166 GLN A CA 1
ATOM 1227 C C . GLN A 1 166 ? 2.416 -53.781 -5.883 1 94.31 166 GLN A C 1
ATOM 1229 O O . GLN A 1 166 ? 3.234 -54.188 -6.711 1 94.31 166 GLN A O 1
ATOM 1234 N N . GLN A 1 167 ? 1.416 -54.469 -5.453 1 94 167 GLN A N 1
ATOM 1235 C CA . GLN A 1 167 ? 1.185 -55.812 -6.008 1 94 167 GLN A CA 1
ATOM 1236 C C . GLN A 1 167 ? 0.887 -55.75 -7.5 1 94 167 GLN A C 1
ATOM 1238 O O . GLN A 1 167 ? 0.114 -54.875 -7.945 1 94 167 GLN A O 1
ATOM 1243 N N . MET A 1 168 ? 1.535 -56.625 -8.18 1 92.62 168 MET A N 1
ATOM 1244 C CA . MET A 1 168 ? 1.313 -56.625 -9.625 1 92.62 168 MET A CA 1
ATOM 1245 C C . MET A 1 168 ? 0.002 -57.312 -9.969 1 92.62 168 MET A C 1
ATOM 1247 O O . MET A 1 168 ? -0.37 -58.312 -9.328 1 92.62 168 MET A O 1
ATOM 1251 N N . VAL A 1 169 ? -0.614 -56.812 -10.977 1 92.19 169 VAL A N 1
ATOM 1252 C CA . VAL A 1 169 ? -1.792 -57.438 -11.539 1 92.19 169 VAL A CA 1
ATOM 1253 C C . VAL A 1 169 ? -1.376 -58.375 -12.68 1 92.19 169 VAL A C 1
ATOM 1255 O O . VAL A 1 169 ? -0.675 -57.938 -13.609 1 92.19 169 VAL A O 1
ATOM 1258 N N . ASP A 1 170 ? -1.819 -59.594 -12.578 1 91.44 170 ASP A N 1
ATOM 1259 C CA . ASP A 1 170 ? -1.427 -60.562 -13.578 1 91.44 170 ASP A CA 1
ATOM 1260 C C . ASP A 1 170 ? -2.318 -60.469 -14.812 1 91.44 170 ASP A C 1
ATOM 1262 O O . ASP A 1 170 ? -3.314 -61.188 -14.922 1 91.44 170 ASP A O 1
ATOM 1266 N N . VAL A 1 171 ? -1.835 -59.75 -15.758 1 93.56 171 VAL A N 1
ATOM 1267 C CA . VAL A 1 171 ? -2.58 -59.594 -17 1 93.56 171 VAL A CA 1
ATOM 1268 C C . VAL A 1 171 ? -2.113 -60.625 -18.016 1 93.56 171 VAL A C 1
ATOM 1270 O O . VAL A 1 171 ? -0.936 -60.688 -18.375 1 93.56 171 VAL A O 1
ATOM 1273 N N . LYS A 1 172 ? -2.992 -61.375 -18.5 1 92.94 172 LYS A N 1
ATOM 1274 C CA . LYS A 1 172 ? -2.672 -62.438 -19.453 1 92.94 172 LYS A CA 1
ATOM 1275 C C . LYS A 1 172 ? -2.629 -61.906 -20.875 1 92.94 172 LYS A C 1
ATOM 1277 O O . LYS A 1 172 ? -2.979 -60.75 -21.125 1 92.94 172 LYS A O 1
ATOM 1282 N N . ALA A 1 173 ? -2.234 -62.781 -21.797 1 91.19 173 ALA A N 1
ATOM 1283 C CA . ALA A 1 173 ? -2.021 -62.406 -23.188 1 91.19 173 ALA A CA 1
ATOM 1284 C C . ALA A 1 173 ? -3.346 -62.094 -23.875 1 91.19 173 ALA A C 1
ATOM 1286 O O . ALA A 1 173 ? -3.375 -61.406 -24.891 1 91.19 173 ALA A O 1
ATOM 1287 N N . HIS A 1 174 ? -4.387 -62.625 -23.328 1 90.31 174 HIS A N 1
ATOM 1288 C CA . HIS A 1 174 ? -5.688 -62.375 -23.938 1 90.31 174 HIS A CA 1
ATOM 1289 C C . HIS A 1 174 ? -6.441 -61.281 -23.203 1 90.31 174 HIS A C 1
ATOM 1291 O O . HIS A 1 174 ? -7.543 -60.906 -23.609 1 90.31 174 HIS A O 1
ATOM 1297 N N . GLU A 1 175 ? -5.84 -60.812 -22.125 1 94.19 175 GLU A N 1
ATOM 1298 C CA . GLU A 1 175 ? -6.398 -59.688 -21.359 1 94.19 175 GLU A CA 1
ATOM 1299 C C . GLU A 1 175 ? -5.723 -58.375 -21.734 1 94.19 175 GLU A C 1
ATOM 1301 O O . GLU A 1 175 ? -4.805 -58.344 -22.562 1 94.19 175 GLU A O 1
ATOM 1306 N N . ALA A 1 176 ? -6.309 -57.281 -21.156 1 94.31 176 ALA A N 1
ATOM 1307 C CA . ALA A 1 176 ? -5.852 -56 -21.688 1 94.31 176 ALA A CA 1
ATOM 1308 C C . ALA A 1 176 ? -5.445 -55.062 -20.547 1 94.31 176 ALA A C 1
ATOM 1310 O O . ALA A 1 176 ? -5.902 -55.219 -19.406 1 94.31 176 ALA A O 1
ATOM 1311 N N . ALA A 1 177 ? -4.547 -54.156 -20.859 1 94.19 177 ALA A N 1
ATOM 1312 C CA . ALA A 1 177 ? -4.148 -53.031 -20.031 1 94.19 177 ALA A CA 1
ATOM 1313 C C . ALA A 1 177 ? -3.855 -51.781 -20.891 1 94.19 177 ALA A C 1
ATOM 1315 O O . ALA A 1 177 ? -3.738 -51.906 -22.109 1 94.19 177 ALA A O 1
ATOM 1316 N N . GLY A 1 178 ? -3.879 -50.688 -20.219 1 93.44 178 GLY A N 1
ATOM 1317 C CA . GLY A 1 178 ? -3.615 -49.469 -21 1 93.44 178 GLY A CA 1
ATOM 1318 C C . GLY A 1 178 ? -3.729 -48.188 -20.188 1 93.44 178 GLY A C 1
ATOM 1319 O O . GLY A 1 178 ? -3.439 -48.188 -19 1 93.44 178 GLY A O 1
ATOM 1320 N N . VAL A 1 179 ? -3.943 -47.125 -20.969 1 92.81 179 VAL A N 1
ATOM 1321 C CA . VAL A 1 179 ? -4.059 -45.781 -20.391 1 92.81 179 VAL A CA 1
ATOM 1322 C C . VAL A 1 179 ? -5.387 -45.156 -20.797 1 92.81 179 VAL A C 1
ATOM 1324 O O . VAL A 1 179 ? -5.902 -45.438 -21.891 1 92.81 179 VAL A O 1
ATOM 1327 N N . ALA A 1 180 ? -5.953 -44.469 -19.938 1 93.75 180 ALA A N 1
ATOM 1328 C CA . ALA A 1 180 ? -7.191 -43.75 -20.219 1 93.75 180 ALA A CA 1
ATOM 1329 C C . ALA A 1 180 ? -7.125 -42.312 -19.719 1 93.75 180 ALA A C 1
ATOM 1331 O O . ALA A 1 180 ? -6.613 -42.062 -18.625 1 93.75 180 ALA A O 1
ATOM 1332 N N . PHE A 1 181 ? -7.551 -41.406 -20.547 1 92.44 181 PHE A N 1
ATOM 1333 C CA . PHE A 1 181 ? -7.68 -40 -20.188 1 92.44 181 PHE A CA 1
ATOM 1334 C C . PHE A 1 181 ? -9.141 -39.625 -19.984 1 92.44 181 PHE A C 1
ATOM 1336 O O . PHE A 1 181 ? -9.984 -39.906 -20.828 1 92.44 181 PHE A O 1
ATOM 1343 N N . SER A 1 182 ? -9.438 -39 -18.891 1 93.62 182 SER A N 1
ATOM 1344 C CA . SER A 1 182 ? -10.82 -38.656 -18.594 1 93.62 182 SER A CA 1
ATOM 1345 C C . SER A 1 182 ? -11.352 -37.625 -19.562 1 93.62 182 SER A C 1
ATOM 1347 O O . SER A 1 182 ? -12.562 -37.406 -19.656 1 93.62 182 SER A O 1
ATOM 1349 N N . VAL A 1 183 ? -10.438 -36.969 -20.188 1 88.88 183 VAL A N 1
ATOM 1350 C CA . VAL A 1 183 ? -10.719 -36.094 -21.328 1 88.88 183 VAL A CA 1
ATOM 1351 C C . VAL A 1 183 ? -9.766 -36.438 -22.484 1 88.88 183 VAL A C 1
ATOM 1353 O O . VAL A 1 183 ? -8.773 -37.125 -22.281 1 88.88 183 VAL A O 1
ATOM 1356 N N . ASP A 1 184 ? -10.109 -36 -23.672 1 85.25 184 ASP A N 1
ATOM 1357 C CA . ASP A 1 184 ? -9.203 -36.188 -24.797 1 85.25 184 ASP A CA 1
ATOM 1358 C C . ASP A 1 184 ? -8.234 -35.031 -24.938 1 85.25 184 ASP A C 1
ATOM 1360 O O . ASP A 1 184 ? -8.555 -34.031 -25.594 1 85.25 184 ASP A O 1
ATOM 1364 N N . PRO A 1 185 ? -7.102 -35.125 -24.359 1 79.31 185 PRO A N 1
ATOM 1365 C CA . PRO A 1 185 ? -6.172 -34 -24.391 1 79.31 185 PRO A CA 1
ATOM 1366 C C . PRO A 1 185 ? -5.531 -33.812 -25.766 1 79.31 185 PRO A C 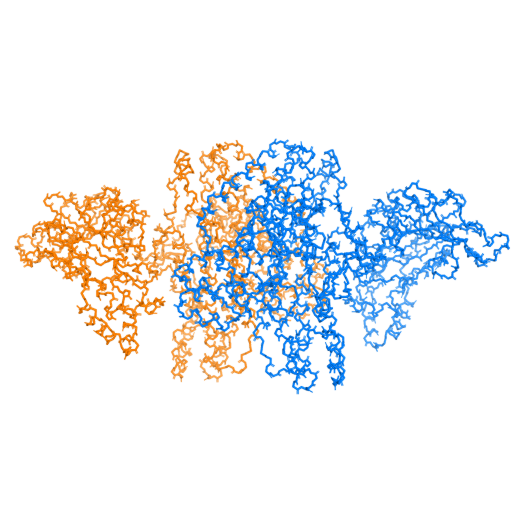1
ATOM 1368 O O . PRO A 1 185 ? -4.969 -32.75 -26.047 1 79.31 185 PRO A O 1
ATOM 1371 N N . VAL A 1 186 ? -5.484 -34.781 -26.578 1 71.94 186 VAL A N 1
ATOM 1372 C CA . VAL A 1 186 ? -4.812 -34.75 -27.875 1 71.94 186 VAL A CA 1
ATOM 1373 C C . VAL A 1 186 ? -5.602 -33.875 -28.859 1 71.94 186 VAL A C 1
ATOM 1375 O O . VAL A 1 186 ? -5.027 -33.031 -29.547 1 71.94 186 VAL A O 1
ATOM 1378 N N . ARG A 1 187 ? -6.832 -34.156 -28.859 1 74.88 187 ARG A N 1
ATOM 1379 C CA . ARG A 1 187 ? -7.668 -33.406 -29.797 1 74.88 187 ARG A CA 1
ATOM 1380 C C . ARG A 1 187 ? -8.375 -32.25 -29.109 1 74.88 187 ARG A C 1
ATOM 1382 O O . ARG A 1 187 ? -9.078 -31.484 -29.75 1 74.88 187 ARG A O 1
ATOM 1389 N N . GLY A 1 188 ? -8.211 -32.156 -27.891 1 78.62 188 GLY A N 1
ATOM 1390 C CA . GLY A 1 188 ? -8.836 -31.062 -27.141 1 78.62 188 GLY A CA 1
ATOM 1391 C C . GLY A 1 188 ? -10.32 -31.281 -26.922 1 78.62 188 GLY A C 1
ATOM 1392 O O . GLY A 1 188 ? -11.078 -30.312 -26.812 1 78.62 188 GLY A O 1
ATOM 1393 N N . ASP A 1 189 ? -10.742 -32.469 -26.984 1 79.31 189 ASP A N 1
ATOM 1394 C CA . ASP A 1 189 ? -12.148 -32.781 -26.75 1 79.31 189 ASP A CA 1
ATOM 1395 C C . ASP A 1 189 ? -12.391 -33.094 -25.266 1 79.31 189 ASP A C 1
ATOM 1397 O O . ASP A 1 189 ? -12.078 -34.188 -24.797 1 79.31 189 ASP A O 1
ATOM 1401 N N . LEU A 1 190 ? -13.094 -32.219 -24.609 1 82.69 190 LEU A N 1
ATOM 1402 C CA . LEU A 1 190 ? -13.242 -32.344 -23.172 1 82.69 190 LEU A CA 1
ATOM 1403 C C . LEU A 1 190 ? -14.453 -33.188 -22.797 1 82.69 190 LEU A C 1
ATOM 1405 O O . LEU A 1 190 ? -14.656 -33.531 -21.641 1 82.69 190 LEU A O 1
ATOM 1409 N N . GLY A 1 191 ? -15.141 -33.562 -23.781 1 84.69 191 GLY A N 1
ATOM 1410 C CA . GLY A 1 191 ? -16.375 -34.281 -23.5 1 84.69 191 GLY A CA 1
ATOM 1411 C C . GLY A 1 191 ? -16.219 -35.781 -23.609 1 84.69 191 GLY A C 1
ATOM 1412 O O . GLY A 1 191 ? -17.109 -36.531 -23.203 1 84.69 191 GLY A O 1
ATOM 1413 N N . ASN A 1 192 ? -15.062 -36.219 -24.141 1 90.75 192 ASN A N 1
ATOM 1414 C CA . ASN A 1 192 ? -14.875 -37.656 -24.375 1 90.75 192 ASN A CA 1
ATOM 1415 C C . ASN A 1 192 ? -13.68 -38.188 -23.609 1 90.75 192 ASN A C 1
ATOM 1417 O O . ASN A 1 192 ? -12.688 -37.469 -23.406 1 90.75 192 ASN A O 1
ATOM 1421 N N . VAL A 1 193 ? -13.867 -39.406 -23.172 1 94.06 193 VAL A N 1
ATOM 1422 C CA . VAL A 1 193 ? -12.758 -40.125 -22.578 1 94.06 193 VAL A CA 1
ATOM 1423 C C . VAL A 1 193 ? -11.953 -40.844 -23.672 1 94.06 193 VAL A C 1
ATOM 1425 O O . VAL A 1 193 ? -12.531 -41.438 -24.594 1 94.06 193 VAL A O 1
ATOM 1428 N N . LEU A 1 194 ? -10.68 -40.688 -23.625 1 91.75 194 LEU A N 1
ATOM 1429 C CA . LEU A 1 194 ? -9.781 -41.344 -24.562 1 91.75 194 LEU A CA 1
ATOM 1430 C C . LEU A 1 194 ? -9.125 -42.562 -23.891 1 91.75 194 LEU A C 1
ATOM 1432 O O . LEU A 1 194 ? -8.531 -42.438 -22.828 1 91.75 194 LEU A O 1
ATOM 1436 N N . ILE A 1 195 ? -9.234 -43.75 -24.531 1 94 195 ILE A N 1
ATOM 1437 C CA . ILE A 1 195 ? -8.68 -45 -23.969 1 94 195 ILE A CA 1
ATOM 1438 C C . ILE A 1 195 ? -7.699 -45.625 -24.969 1 94 195 ILE A C 1
ATOM 1440 O O . ILE A 1 195 ? -8.031 -45.812 -26.141 1 94 195 ILE A O 1
ATOM 1444 N N . ASN A 1 196 ? -6.543 -45.844 -24.516 1 91.81 196 ASN A N 1
ATOM 1445 C CA . ASN A 1 196 ? -5.562 -46.656 -25.234 1 91.81 196 ASN A CA 1
ATOM 1446 C C . ASN A 1 196 ? -5.398 -48.031 -24.594 1 91.81 196 ASN A C 1
ATOM 1448 O O . ASN A 1 196 ? -5.281 -48.156 -23.375 1 91.81 196 ASN A O 1
ATOM 1452 N N . ALA A 1 197 ? -5.473 -49.062 -25.375 1 93.5 197 ALA A N 1
ATOM 1453 C CA . ALA A 1 197 ? -5.453 -50.406 -24.828 1 93.5 197 ALA A CA 1
ATOM 1454 C C . ALA A 1 197 ? -4.598 -51.344 -25.688 1 93.5 197 ALA A C 1
ATOM 1456 O O . ALA A 1 197 ? -4.535 -51.188 -26.906 1 93.5 197 ALA A O 1
ATOM 1457 N N . ALA A 1 198 ? -3.941 -52.219 -25.047 1 91.12 198 ALA A N 1
ATOM 1458 C CA . ALA A 1 198 ? -3.199 -53.312 -25.688 1 91.12 198 ALA A CA 1
ATOM 1459 C C . ALA A 1 198 ? -3.312 -54.594 -24.891 1 91.12 198 ALA A C 1
ATOM 1461 O O . ALA A 1 198 ? -3.764 -54.594 -23.75 1 91.12 198 ALA A O 1
ATOM 1462 N N . PHE A 1 199 ? -2.977 -55.688 -25.609 1 93.06 199 PHE A N 1
ATOM 1463 C CA . PHE A 1 199 ? -2.98 -57 -24.922 1 93.06 199 PHE A CA 1
ATOM 1464 C C . PHE A 1 199 ? -1.772 -57.094 -24 1 93.06 199 PHE A C 1
ATOM 1466 O O . PHE A 1 199 ? -0.673 -56.656 -24.344 1 93.06 199 PHE A O 1
ATOM 1473 N N . GLY A 1 200 ? -2.02 -57.719 -22.891 1 91.19 200 GLY A N 1
ATOM 1474 C CA . GLY A 1 200 ? -0.921 -57.938 -21.953 1 91.19 200 GLY A CA 1
ATOM 1475 C C . GLY A 1 200 ? -0.714 -56.781 -20.984 1 91.19 200 GLY A C 1
ATOM 1476 O O . GLY A 1 200 ? -1.645 -56.031 -20.703 1 91.19 200 GLY A O 1
ATOM 1477 N N . LEU A 1 201 ? 0.453 -56.719 -20.453 1 87.5 201 LEU A N 1
ATOM 1478 C CA . LEU A 1 201 ? 0.791 -55.688 -19.469 1 87.5 201 LEU A CA 1
ATOM 1479 C C . LEU A 1 201 ? 0.825 -54.312 -20.109 1 87.5 201 LEU A C 1
ATOM 1481 O O . LEU A 1 201 ? 1.198 -54.156 -21.266 1 87.5 201 LEU A O 1
ATOM 1485 N N . GLY A 1 202 ? 0.438 -53.281 -19.391 1 80.25 202 GLY A N 1
ATOM 1486 C CA . GLY A 1 202 ? 0.231 -51.938 -19.906 1 80.25 202 GLY A CA 1
ATOM 1487 C C . GLY A 1 202 ? 1.526 -51.188 -20.141 1 80.25 202 GLY A C 1
ATOM 1488 O O . GLY A 1 202 ? 1.515 -50.062 -20.672 1 80.25 202 GLY A O 1
ATOM 1489 N N . GLU A 1 203 ? 2.672 -51.656 -19.797 1 75.19 203 GLU A N 1
ATOM 1490 C CA . GLU A 1 203 ? 3.957 -50.969 -19.922 1 75.19 203 GLU A CA 1
ATOM 1491 C C . GLU A 1 203 ? 4.242 -50.594 -21.375 1 75.19 203 GLU A C 1
ATOM 1493 O O . GLU A 1 203 ? 4.852 -49.562 -21.641 1 75.19 203 GLU A O 1
ATOM 1498 N N . THR A 1 204 ? 3.77 -51.438 -22.234 1 69.94 204 THR A N 1
ATOM 1499 C CA . THR A 1 204 ? 4.008 -51.188 -23.641 1 69.94 204 THR A CA 1
ATOM 1500 C C . THR A 1 204 ? 3.178 -49.969 -24.109 1 69.94 204 THR A C 1
ATOM 1502 O O . THR A 1 204 ? 3.602 -49.219 -24.984 1 69.94 204 THR A O 1
ATOM 1505 N N . VAL A 1 205 ? 2.1 -49.781 -23.531 1 72.88 205 VAL A N 1
ATOM 1506 C CA . VAL A 1 205 ? 1.222 -48.688 -23.859 1 72.88 205 VAL A CA 1
ATOM 1507 C C . VAL A 1 205 ? 1.796 -47.375 -23.297 1 72.88 205 VAL A C 1
ATOM 1509 O O . VAL A 1 205 ? 1.861 -46.375 -24 1 72.88 205 VAL A O 1
ATOM 1512 N N . VAL A 1 206 ? 2.291 -47.406 -22.172 1 71.94 206 VAL A N 1
ATOM 1513 C CA . VAL A 1 206 ? 2.807 -46.25 -21.469 1 71.94 206 VAL A CA 1
ATOM 1514 C C . VAL A 1 206 ? 4.102 -45.781 -22.141 1 71.94 206 VAL A C 1
ATOM 1516 O O . VAL A 1 206 ? 4.324 -44.562 -22.297 1 71.94 206 VAL A O 1
ATOM 1519 N N . ALA A 1 207 ? 4.887 -46.75 -22.578 1 61.69 207 ALA A N 1
ATOM 1520 C CA . ALA A 1 207 ? 6.176 -46.438 -23.188 1 61.69 207 ALA A CA 1
ATOM 1521 C C . ALA A 1 207 ? 6.008 -46.062 -24.656 1 61.69 207 ALA A C 1
ATOM 1523 O O . ALA A 1 207 ? 6.922 -45.5 -25.266 1 61.69 207 ALA A O 1
ATOM 1524 N N . GLY A 1 208 ? 4.895 -46.281 -25.219 1 63.56 208 GLY A N 1
ATOM 1525 C CA . GLY A 1 208 ? 4.648 -45.969 -26.609 1 63.56 208 GLY A CA 1
ATOM 1526 C C . GLY A 1 208 ? 5.359 -46.906 -27.562 1 63.56 208 GLY A C 1
ATOM 1527 O O . GLY A 1 208 ? 5.684 -46.531 -28.688 1 63.56 208 GLY A O 1
ATOM 1528 N N . GLU A 1 209 ? 5.688 -48.062 -27.188 1 61.78 209 GLU A N 1
ATOM 1529 C CA . GLU A 1 209 ? 6.543 -48.969 -27.953 1 61.78 209 GLU A CA 1
ATOM 1530 C C . GLU A 1 209 ? 5.727 -49.844 -28.891 1 61.78 209 GLU A C 1
ATOM 1532 O O . GLU A 1 209 ? 6.254 -50.375 -29.875 1 61.78 209 GLU A O 1
ATOM 1537 N N . SER A 1 210 ? 4.508 -50.062 -28.625 1 71.12 210 SER A N 1
ATOM 1538 C CA . SER A 1 210 ? 3.689 -50.969 -29.422 1 71.12 210 SER A CA 1
ATOM 1539 C C . SER A 1 210 ? 2.406 -50.281 -29.891 1 71.12 210 SER A C 1
ATOM 1541 O O . SER A 1 210 ? 1.939 -49.344 -29.266 1 71.12 210 SER A O 1
ATOM 1543 N N . PRO A 1 211 ? 1.986 -50.656 -31.062 1 80.38 211 PRO A N 1
ATOM 1544 C CA . PRO A 1 211 ? 0.692 -50.156 -31.5 1 80.38 211 PRO A CA 1
ATOM 1545 C C . PRO A 1 211 ? -0.426 -50.406 -30.5 1 80.38 211 PRO A C 1
ATOM 1547 O O . PRO A 1 211 ? -0.462 -51.469 -29.875 1 80.38 211 PRO A O 1
ATOM 1550 N N . VAL A 1 212 ? -1.246 -49.438 -30.312 1 88.88 212 VAL A N 1
ATOM 1551 C CA . VAL A 1 212 ? -2.305 -49.562 -29.312 1 88.88 212 VAL A CA 1
ATOM 1552 C C . VAL A 1 212 ? -3.658 -49.25 -29.969 1 88.88 212 VAL A C 1
ATOM 1554 O O . VAL A 1 212 ? -3.734 -48.562 -30.969 1 88.88 212 VAL A O 1
ATOM 1557 N N . ASP A 1 213 ? -4.676 -49.938 -29.453 1 91 213 ASP A N 1
ATOM 1558 C CA . ASP A 1 213 ? -6.047 -49.594 -29.797 1 91 213 ASP A CA 1
ATOM 1559 C C . ASP A 1 213 ? -6.453 -48.25 -29.172 1 91 213 ASP A C 1
ATOM 1561 O O . ASP A 1 213 ? -5.98 -47.906 -28.094 1 91 213 ASP A O 1
ATOM 1565 N N . GLU A 1 214 ? -7.211 -47.531 -29.906 1 92.19 214 GLU A N 1
ATOM 1566 C CA . GLU A 1 214 ? -7.75 -46.281 -29.406 1 92.19 214 GLU A CA 1
ATOM 1567 C C . GLU A 1 214 ? -9.273 -46.312 -29.359 1 92.19 214 GLU A C 1
ATOM 1569 O O . GLU A 1 214 ? -9.922 -46.719 -30.344 1 92.19 214 GLU A O 1
ATOM 1574 N N . PHE A 1 215 ? -9.797 -46.062 -28.25 1 93.31 215 PHE A N 1
ATOM 1575 C CA . PHE A 1 215 ? -11.242 -46 -28.062 1 93.31 215 PHE A CA 1
ATOM 1576 C C . PHE A 1 215 ? -11.641 -44.625 -27.516 1 93.31 215 PHE A C 1
ATOM 1578 O O . PHE A 1 215 ? -10.906 -44.031 -26.719 1 93.31 215 PHE A O 1
ATOM 1585 N N . ARG A 1 216 ? -12.766 -44.094 -27.938 1 93.94 216 ARG A N 1
ATOM 1586 C CA . ARG A 1 216 ? -13.352 -42.875 -27.391 1 93.94 216 ARG A CA 1
ATOM 1587 C C . ARG A 1 216 ? -14.758 -43.156 -26.859 1 93.94 216 ARG A C 1
ATOM 1589 O O . ARG A 1 216 ? -15.57 -43.781 -27.516 1 93.94 216 ARG A O 1
ATOM 1596 N N . VAL A 1 217 ? -14.938 -42.719 -25.688 1 94.75 217 VAL A N 1
ATOM 1597 C CA . VAL A 1 217 ? -16.219 -42.938 -25.016 1 94.75 217 VAL A CA 1
ATOM 1598 C C . VAL A 1 217 ? -16.828 -41.594 -24.594 1 94.75 217 VAL A C 1
ATOM 1600 O O . VAL A 1 217 ? -16.172 -40.781 -23.953 1 94.75 217 VAL A O 1
ATOM 1603 N N . ASP A 1 218 ? -18.047 -41.344 -24.875 1 92.44 218 ASP A N 1
ATOM 1604 C CA . ASP A 1 218 ? -18.703 -40.094 -24.562 1 92.44 218 ASP A CA 1
ATOM 1605 C C . ASP A 1 218 ? -19.219 -40.094 -23.125 1 92.44 218 ASP A C 1
ATOM 1607 O O . ASP A 1 218 ? -18.984 -41.031 -22.375 1 92.44 218 ASP A O 1
ATOM 1611 N N . ARG A 1 219 ? -19.859 -39 -22.719 1 87.75 219 ARG A N 1
ATOM 1612 C CA . ARG A 1 219 ? -20.297 -38.781 -21.344 1 87.75 219 ARG A CA 1
ATOM 1613 C C . ARG A 1 219 ? -21.375 -39.781 -20.938 1 87.75 219 ARG A C 1
ATOM 1615 O O . ARG A 1 219 ? -21.5 -40.125 -19.766 1 87.75 219 ARG A O 1
ATOM 1622 N N . ALA A 1 220 ? -22.062 -40.219 -21.938 1 86 220 ALA A N 1
ATOM 1623 C CA . ALA A 1 220 ? -23.141 -41.188 -21.688 1 86 220 ALA A CA 1
ATOM 1624 C C . ALA A 1 220 ? -22.594 -42.594 -21.578 1 86 220 ALA A C 1
ATOM 1626 O O . ALA A 1 220 ? -23.328 -43.531 -21.203 1 86 220 ALA A O 1
ATOM 1627 N N . GLY A 1 221 ? -21.312 -42.781 -21.891 1 89.31 221 GLY A N 1
ATOM 1628 C CA . GLY A 1 221 ? -20.688 -44.094 -21.812 1 89.31 221 GLY A CA 1
ATOM 1629 C C . GLY A 1 221 ? -20.703 -44.844 -23.141 1 89.31 221 GLY A C 1
ATOM 1630 O O . GLY A 1 221 ? -20.312 -46 -23.203 1 89.31 221 GLY A O 1
ATOM 1631 N N . ALA A 1 222 ? -21.109 -44.125 -24.125 1 91.56 222 ALA A N 1
ATOM 1632 C CA . ALA A 1 222 ? -21.203 -44.781 -25.438 1 91.56 222 ALA A CA 1
ATOM 1633 C C . ALA A 1 222 ? -19.875 -44.656 -26.188 1 91.56 222 ALA A C 1
ATOM 1635 O O . ALA A 1 222 ? -19.203 -43.625 -26.141 1 91.56 222 ALA A O 1
ATOM 1636 N N . LEU A 1 223 ? -19.547 -45.781 -26.812 1 93.06 223 LEU A N 1
ATOM 1637 C CA . LEU A 1 223 ? -18.359 -45.781 -27.672 1 93.06 223 LEU A CA 1
ATOM 1638 C C . LEU A 1 223 ? -18.594 -45 -28.938 1 93.06 223 LEU A C 1
ATOM 1640 O O . LEU A 1 223 ? -19.453 -45.344 -29.766 1 93.06 223 LEU A O 1
ATOM 1644 N N . THR A 1 224 ? -17.906 -43.938 -29.141 1 90.38 224 THR A N 1
ATOM 1645 C CA . THR A 1 224 ? -18.109 -43.062 -30.266 1 90.38 224 THR A CA 1
ATOM 1646 C C . THR A 1 224 ? -17.109 -43.344 -31.391 1 90.38 224 THR A C 1
ATOM 1648 O O . THR A 1 224 ? -17.391 -43.062 -32.562 1 90.38 224 THR A O 1
ATOM 1651 N N . MET A 1 225 ? -15.969 -43.812 -31.016 1 88.94 225 MET A N 1
ATOM 1652 C CA . MET A 1 225 ? -14.938 -44.125 -32 1 88.94 225 MET A CA 1
ATOM 1653 C C . MET A 1 225 ? -14.07 -45.281 -31.547 1 88.94 225 MET A C 1
ATOM 1655 O O . MET A 1 225 ? -13.828 -45.469 -30.344 1 88.94 225 MET A O 1
ATOM 1659 N N . GLN A 1 226 ? -13.68 -46.156 -32.5 1 91.56 226 GLN A N 1
ATOM 1660 C CA . GLN A 1 226 ? -12.758 -47.25 -32.219 1 91.56 226 GLN A CA 1
ATOM 1661 C C . GLN A 1 226 ? -11.758 -47.406 -33.375 1 91.56 226 GLN A C 1
ATOM 1663 O O . GLN A 1 226 ? -12.141 -47.469 -34.531 1 91.56 226 GLN A O 1
ATOM 1668 N N . GLN A 1 227 ? -10.602 -47.281 -33.031 1 89.38 227 GLN A N 1
ATOM 1669 C CA . GLN A 1 227 ? -9.508 -47.562 -33.969 1 89.38 227 GLN A CA 1
ATOM 1670 C C . GLN A 1 227 ? -8.664 -48.75 -33.469 1 89.38 227 GLN A C 1
ATOM 1672 O O . GLN A 1 227 ? -8 -48.656 -32.438 1 89.38 227 GLN A O 1
ATOM 1677 N N . ILE A 1 228 ? -8.656 -49.812 -34.219 1 91 228 ILE A N 1
ATOM 1678 C CA . ILE A 1 228 ? -7.996 -51.062 -33.812 1 91 228 ILE A CA 1
ATOM 1679 C C . ILE A 1 228 ? -6.672 -51.188 -34.562 1 91 228 ILE A C 1
ATOM 1681 O O . ILE A 1 228 ? -6.633 -51.188 -35.781 1 91 228 ILE A O 1
ATOM 1685 N N . ALA A 1 229 ? -5.648 -51.312 -33.812 1 88.56 229 ALA A N 1
ATOM 1686 C CA . ALA A 1 229 ? -4.324 -51.531 -34.406 1 88.56 229 ALA A CA 1
ATOM 1687 C C . ALA A 1 229 ? -3.979 -53 -34.469 1 88.56 229 ALA A C 1
ATOM 1689 O O . ALA A 1 229 ? -4.652 -53.844 -33.875 1 88.56 229 ALA A O 1
ATOM 1690 N N . THR A 1 230 ? -2.961 -53.312 -35.312 1 89.19 230 THR A N 1
ATOM 1691 C CA . THR A 1 230 ? -2.41 -54.656 -35.344 1 89.19 230 THR A CA 1
ATOM 1692 C C . THR A 1 230 ? -1.427 -54.844 -34.188 1 89.19 230 THR A C 1
ATOM 1694 O O . THR A 1 230 ? -0.426 -54.125 -34.094 1 89.19 230 THR A O 1
ATOM 1697 N N . LYS A 1 231 ? -1.729 -55.812 -33.344 1 90.25 231 LYS A N 1
ATOM 1698 C CA . LYS A 1 231 ? -0.924 -56.062 -32.156 1 90.25 231 LYS A CA 1
ATOM 1699 C C . LYS A 1 231 ? -0.249 -57.438 -32.219 1 90.25 231 LYS A C 1
ATOM 1701 O O . LYS A 1 231 ? -0.805 -58.438 -31.75 1 90.25 231 LYS A O 1
ATOM 1706 N N . PRO A 1 232 ? 0.94 -57.5 -32.688 1 86.19 232 PRO A N 1
ATOM 1707 C CA . PRO A 1 232 ? 1.59 -58.781 -32.969 1 86.19 232 PRO A CA 1
ATOM 1708 C C . PRO A 1 232 ? 2.119 -59.438 -31.672 1 86.19 232 PRO A C 1
ATOM 1710 O O . PRO A 1 232 ? 2.334 -60.656 -31.641 1 86.19 232 PRO A O 1
ATOM 1713 N N . GLN A 1 233 ? 2.377 -58.625 -30.719 1 88.69 233 GLN A N 1
ATOM 1714 C CA . GLN A 1 233 ? 2.967 -59.156 -29.5 1 88.69 233 GLN A CA 1
ATOM 1715 C C . GLN A 1 233 ? 2.305 -58.562 -28.25 1 88.69 233 GLN A C 1
ATOM 1717 O O . GLN A 1 233 ? 1.682 -57.5 -28.328 1 88.69 233 GLN A O 1
ATOM 1722 N N . ALA A 1 234 ? 2.346 -59.375 -27.219 1 89.31 234 ALA A N 1
ATOM 1723 C CA . ALA A 1 234 ? 1.867 -58.906 -25.906 1 89.31 234 ALA A CA 1
ATOM 1724 C C . ALA A 1 234 ? 2.904 -59.188 -24.828 1 89.31 234 ALA A C 1
ATOM 1726 O O . ALA A 1 234 ? 3.58 -60.219 -24.844 1 89.31 234 ALA A O 1
ATOM 1727 N N . LEU A 1 235 ? 3.068 -58.219 -23.969 1 87.69 235 LEU A N 1
ATOM 1728 C CA . LEU A 1 235 ? 3.951 -58.375 -22.828 1 87.69 235 LEU A CA 1
ATOM 1729 C C . LEU A 1 235 ? 3.205 -59.031 -21.656 1 87.69 235 LEU A C 1
ATOM 1731 O O . LEU A 1 235 ? 2.125 -58.562 -21.281 1 87.69 235 LEU A O 1
ATOM 1735 N N . VAL A 1 236 ? 3.703 -60.156 -21.156 1 88.44 236 VAL A N 1
ATOM 1736 C CA . VAL A 1 236 ? 3.164 -60.812 -19.969 1 88.44 236 VAL A CA 1
ATOM 1737 C C . VAL A 1 236 ? 4.277 -61 -18.938 1 88.44 236 VAL A C 1
ATOM 1739 O O . VAL A 1 236 ? 5.418 -60.594 -19.156 1 88.44 236 VAL A O 1
ATOM 1742 N N . ARG A 1 237 ? 3.951 -61.469 -17.812 1 84.5 237 ARG A N 1
ATOM 1743 C CA . ARG A 1 237 ? 4.926 -61.656 -16.734 1 84.5 237 ARG A CA 1
ATOM 1744 C C . ARG A 1 237 ? 6.117 -62.469 -17.203 1 84.5 237 ARG A C 1
ATOM 1746 O O . ARG A 1 237 ? 7.258 -62.188 -16.844 1 84.5 237 ARG A O 1
ATOM 1753 N N . ALA A 1 238 ? 5.773 -63.469 -18 1 80.12 238 ALA A N 1
ATOM 1754 C CA . ALA A 1 238 ? 6.793 -64.438 -18.469 1 80.12 238 ALA A CA 1
ATOM 1755 C C . ALA A 1 238 ? 7.613 -63.812 -19.609 1 80.12 238 ALA A C 1
ATOM 1757 O O . ALA A 1 238 ? 8.609 -64.375 -20.031 1 80.12 238 ALA A O 1
ATOM 1758 N N . GLY A 1 239 ? 7.258 -62.688 -20.062 1 84.12 239 GLY A N 1
ATOM 1759 C CA . GLY A 1 239 ? 7.953 -62.062 -21.172 1 84.12 239 GLY A CA 1
ATOM 1760 C C . GLY A 1 239 ? 7.039 -61.719 -22.328 1 84.12 239 GLY A C 1
ATOM 1761 O O . GLY A 1 239 ? 5.816 -61.719 -22.188 1 84.12 239 GLY A O 1
ATOM 1762 N N . THR A 1 240 ? 7.684 -61.438 -23.438 1 88.38 240 THR A N 1
ATOM 1763 C CA . THR A 1 240 ? 6.926 -61.062 -24.625 1 88.38 240 THR A CA 1
ATOM 1764 C C . THR A 1 240 ? 6.434 -62.312 -25.359 1 88.38 240 THR A C 1
ATOM 1766 O O . THR A 1 240 ? 7.215 -63.219 -25.641 1 88.38 240 THR A O 1
ATOM 1769 N N . VAL A 1 241 ? 5.164 -62.312 -25.594 1 90.25 241 VAL A N 1
ATOM 1770 C CA . VAL A 1 241 ? 4.578 -63.469 -26.266 1 90.25 241 VAL A CA 1
ATOM 1771 C C . VAL A 1 241 ? 3.943 -63.031 -27.578 1 90.25 241 VAL A C 1
ATOM 1773 O O . VAL A 1 241 ? 3.389 -61.938 -27.672 1 90.25 241 VAL A O 1
ATOM 1776 N N . ALA A 1 242 ? 4.078 -63.875 -28.547 1 90.5 242 ALA A N 1
ATOM 1777 C CA . ALA A 1 242 ? 3.438 -63.625 -29.828 1 90.5 242 ALA A CA 1
ATOM 1778 C C . ALA A 1 242 ? 1.936 -63.875 -29.75 1 90.5 242 ALA A C 1
ATOM 1780 O O . ALA A 1 242 ? 1.495 -64.875 -29.141 1 90.5 242 ALA A O 1
ATOM 1781 N N . ILE A 1 243 ? 1.254 -63 -30.25 1 88.31 243 ILE A N 1
ATOM 1782 C CA . ILE A 1 243 ? -0.199 -63.125 -30.297 1 88.31 243 ILE A CA 1
ATOM 1783 C C . ILE A 1 243 ? -0.616 -63.812 -31.578 1 88.31 243 ILE A C 1
ATOM 1785 O O . ILE A 1 243 ? -0.023 -63.594 -32.625 1 88.31 243 ILE A O 1
ATOM 1789 N N . GLY A 1 244 ? -1.509 -64.75 -31.516 1 88 244 GLY A N 1
ATOM 1790 C CA . GLY A 1 244 ? -1.987 -65.438 -32.688 1 88 244 GLY A CA 1
ATOM 1791 C C . GLY A 1 244 ? -2.592 -64.562 -33.75 1 88 244 GLY A C 1
ATOM 1792 O O . GLY A 1 244 ? -3.082 -63.438 -33.438 1 88 244 GLY A O 1
ATOM 1793 N N . ALA A 1 245 ? -2.543 -64.938 -35 1 86.44 245 ALA A N 1
ATOM 1794 C CA . ALA A 1 245 ? -2.986 -64.125 -36.125 1 86.44 245 ALA A CA 1
ATOM 1795 C C . ALA A 1 245 ? -4.449 -63.75 -36 1 86.44 245 ALA A C 1
ATOM 1797 O O . ALA A 1 245 ? -4.828 -62.625 -36.375 1 86.44 245 ALA A O 1
ATOM 1798 N N . ALA A 1 246 ? -5.234 -64.562 -35.375 1 87.25 246 ALA A N 1
ATOM 1799 C CA . ALA A 1 246 ? -6.66 -64.312 -35.219 1 87.25 246 ALA A CA 1
ATOM 1800 C C . ALA A 1 246 ? -6.902 -63.188 -34.188 1 87.25 246 ALA A C 1
ATOM 1802 O O . ALA A 1 246 ? -7.887 -62.469 -34.281 1 87.25 246 ALA A O 1
ATOM 1803 N N . GLN A 1 247 ? -6.059 -63.062 -33.312 1 90.31 247 GLN A N 1
ATOM 1804 C CA . GLN A 1 247 ? -6.234 -62.156 -32.188 1 90.31 247 GLN A CA 1
ATOM 1805 C C . GLN A 1 247 ? -5.566 -60.812 -32.5 1 90.31 247 GLN A C 1
ATOM 1807 O O . GLN A 1 247 ? -5.949 -59.781 -31.938 1 90.31 247 GLN A O 1
ATOM 1812 N N . GLN A 1 248 ? -4.699 -60.75 -33.375 1 89.81 248 GLN A N 1
ATOM 1813 C CA . GLN A 1 248 ? -3.865 -59.562 -33.625 1 89.81 248 GLN A CA 1
ATOM 1814 C C . GLN A 1 248 ? -4.711 -58.375 -34.062 1 89.81 248 GLN A C 1
ATOM 1816 O O . GLN A 1 248 ? -4.352 -57.219 -33.781 1 89.81 248 GLN A O 1
ATOM 1821 N N . ASN A 1 249 ? -5.781 -58.688 -34.688 1 91.12 249 ASN A N 1
ATOM 1822 C CA . ASN A 1 249 ? -6.594 -57.594 -35.188 1 91.12 249 ASN A CA 1
ATOM 1823 C C . ASN A 1 249 ? -7.914 -57.469 -34.438 1 91.12 249 ASN A C 1
ATOM 1825 O O . ASN A 1 249 ? -8.828 -56.781 -34.875 1 91.12 249 ASN A O 1
ATOM 1829 N N . GLN A 1 250 ? -8.023 -58.156 -33.406 1 92.75 250 GLN A N 1
ATOM 1830 C CA . GLN A 1 250 ? -9.195 -58.031 -32.531 1 92.75 250 GLN A CA 1
ATOM 1831 C C . GLN A 1 250 ? -9.023 -56.875 -31.531 1 92.75 250 GLN A C 1
ATOM 1833 O O . GLN A 1 250 ? -7.898 -56.562 -31.125 1 92.75 250 GLN A O 1
ATOM 1838 N N . PRO A 1 251 ? -10.141 -56.25 -31.172 1 94.38 251 PRO A N 1
ATOM 1839 C CA . PRO A 1 251 ? -10.039 -55.219 -30.141 1 94.38 251 PRO A CA 1
ATOM 1840 C C . PRO A 1 251 ? -9.586 -55.781 -28.797 1 94.38 251 PRO A C 1
ATOM 1842 O O . PRO A 1 251 ? -10.023 -56.844 -28.391 1 94.38 251 PRO A O 1
ATOM 1845 N N . ALA A 1 252 ? -8.734 -55.094 -28.172 1 93.44 252 ALA A N 1
ATOM 1846 C CA . ALA A 1 252 ? -8.195 -55.562 -26.891 1 93.44 252 ALA A CA 1
ATOM 1847 C C . ALA A 1 252 ? -9.273 -55.531 -25.812 1 93.44 252 ALA A C 1
ATOM 1849 O O . ALA A 1 252 ? -9.203 -56.281 -24.844 1 93.44 252 ALA A O 1
ATOM 1850 N N . ILE A 1 253 ? -10.203 -54.625 -25.984 1 94.81 253 ILE A N 1
ATOM 1851 C CA . ILE A 1 253 ? -11.297 -54.531 -25.016 1 94.81 253 ILE A CA 1
ATOM 1852 C C . ILE A 1 253 ? -12.625 -54.469 -25.766 1 94.81 253 ILE A C 1
ATOM 1854 O O . ILE A 1 253 ? -12.68 -54 -26.906 1 94.81 253 ILE A O 1
ATOM 1858 N N . ASP A 1 254 ? -13.648 -54.906 -25.109 1 93.94 254 ASP A N 1
ATOM 1859 C CA . ASP A 1 254 ? -14.984 -54.812 -25.703 1 93.94 254 ASP A CA 1
ATOM 1860 C C . ASP A 1 254 ? -15.68 -53.531 -25.25 1 93.94 254 ASP A C 1
ATOM 1862 O O . ASP A 1 254 ? -15.102 -52.719 -24.516 1 93.94 254 ASP A O 1
ATOM 1866 N N . SER A 1 255 ? -16.875 -53.344 -25.688 1 94 255 SER A N 1
ATOM 1867 C CA . SER A 1 255 ? -17.609 -52.125 -25.438 1 94 255 SER A CA 1
ATOM 1868 C C . SER A 1 255 ? -17.969 -51.969 -23.969 1 94 255 SER A C 1
ATOM 1870 O O . SER A 1 255 ? -17.969 -50.844 -23.422 1 94 255 SER A O 1
ATOM 1872 N N . THR A 1 256 ? -18.25 -53.031 -23.344 1 94.31 256 THR A N 1
ATOM 1873 C CA . THR A 1 256 ? -18.594 -53 -21.938 1 94.31 256 THR A CA 1
ATOM 1874 C C . THR A 1 256 ? -17.359 -52.656 -21.094 1 94.31 256 THR A C 1
ATOM 1876 O O . THR A 1 256 ? -17.469 -51.875 -20.141 1 94.31 256 THR A O 1
ATOM 1879 N N . GLN A 1 257 ? -16.312 -53.219 -21.5 1 95.56 257 GLN A N 1
ATOM 1880 C CA . GLN A 1 257 ? -15.062 -52.906 -20.812 1 95.56 257 GLN A CA 1
ATOM 1881 C C . GLN A 1 257 ? -14.656 -51.469 -21.016 1 95.56 257 GLN A C 1
ATOM 1883 O O . GLN A 1 257 ? -14.195 -50.781 -20.094 1 95.56 257 GLN A O 1
ATOM 1888 N N . ALA A 1 258 ? -14.828 -51 -22.203 1 96.12 258 ALA A N 1
ATOM 1889 C CA . ALA A 1 258 ? -14.516 -49.625 -22.5 1 96.12 258 ALA A CA 1
ATOM 1890 C C . ALA A 1 258 ? -15.359 -48.688 -21.641 1 96.12 258 ALA A C 1
ATOM 1892 O O . ALA A 1 258 ? -14.852 -47.688 -21.125 1 96.12 258 ALA A O 1
ATOM 1893 N N . ALA A 1 259 ? -16.531 -48.938 -21.484 1 96.25 259 ALA A N 1
ATOM 1894 C CA . ALA A 1 259 ? -17.422 -48.125 -20.672 1 96.25 259 ALA A CA 1
ATOM 1895 C C . ALA A 1 259 ? -17 -48.156 -19.203 1 96.25 259 ALA A C 1
ATOM 1897 O O . ALA A 1 259 ? -17.062 -47.125 -18.516 1 96.25 259 ALA A O 1
ATOM 1898 N N . ALA A 1 260 ? -16.625 -49.312 -18.797 1 96.06 260 ALA A N 1
ATOM 1899 C CA . ALA A 1 260 ? -16.188 -49.438 -17.406 1 96.06 260 ALA A CA 1
ATOM 1900 C C . ALA A 1 260 ? -14.906 -48.625 -17.156 1 96.06 260 ALA A C 1
ATOM 1902 O O . ALA A 1 260 ? -14.758 -48 -16.109 1 96.06 260 ALA A O 1
ATOM 1903 N N . ILE A 1 261 ? -14.039 -48.719 -18.062 1 96.5 261 ILE A N 1
ATOM 1904 C CA . ILE A 1 261 ? -12.789 -47.969 -17.969 1 96.5 261 ILE A CA 1
ATOM 1905 C C . ILE A 1 261 ? -13.086 -46.469 -17.969 1 96.5 261 ILE A C 1
ATOM 1907 O O . ILE A 1 261 ? -12.508 -45.719 -17.188 1 96.5 261 ILE A O 1
ATOM 1911 N N . ALA A 1 262 ? -13.914 -46.062 -18.828 1 96.69 262 ALA A N 1
ATOM 1912 C CA . ALA A 1 262 ? -14.305 -44.656 -18.891 1 96.69 262 ALA A CA 1
ATOM 1913 C C . ALA A 1 262 ? -14.938 -44.219 -17.578 1 96.69 262 ALA A C 1
ATOM 1915 O O . ALA A 1 262 ? -14.664 -43.094 -17.109 1 96.69 262 ALA A O 1
ATOM 1916 N N . ALA A 1 263 ? -15.734 -45 -17.062 1 95.81 263 ALA A N 1
ATOM 1917 C CA . ALA A 1 263 ? -16.359 -44.719 -15.781 1 95.81 263 ALA A CA 1
ATOM 1918 C C . ALA A 1 263 ? -15.305 -44.562 -14.68 1 95.81 263 ALA A C 1
ATOM 1920 O O . ALA A 1 263 ? -15.406 -43.688 -13.812 1 95.81 263 ALA A O 1
ATOM 1921 N N . LEU A 1 264 ? -14.398 -45.438 -14.727 1 95.81 264 LEU A N 1
ATOM 1922 C CA . LEU A 1 264 ? -13.312 -45.375 -13.758 1 95.81 264 LEU A CA 1
ATOM 1923 C C . LEU A 1 264 ? -12.531 -44.094 -13.891 1 95.81 264 LEU A C 1
ATOM 1925 O O . LEU A 1 264 ? -12.18 -43.469 -12.891 1 95.81 264 LEU A O 1
ATOM 1929 N N . ALA A 1 265 ? -12.227 -43.75 -15.062 1 95.06 265 ALA A N 1
ATOM 1930 C CA . ALA A 1 265 ? -11.516 -42.5 -15.32 1 95.06 265 ALA A CA 1
ATOM 1931 C C . ALA A 1 265 ? -12.305 -41.312 -14.805 1 95.06 265 ALA A C 1
ATOM 1933 O O . ALA A 1 265 ? -11.734 -40.406 -14.203 1 95.06 265 ALA A O 1
ATOM 1934 N N . ARG A 1 266 ? -13.484 -41.25 -15.008 1 94.06 266 ARG A N 1
ATOM 1935 C CA . ARG A 1 266 ? -14.344 -40.156 -14.562 1 94.06 266 ARG A CA 1
ATOM 1936 C C . ARG A 1 266 ? -14.469 -40.156 -13.039 1 94.06 266 ARG A C 1
ATOM 1938 O O . ARG A 1 266 ? -14.578 -39.094 -12.422 1 94.06 266 ARG A O 1
ATOM 1945 N N . GLN A 1 267 ? -14.57 -41.312 -12.531 1 92.5 267 GLN A N 1
ATOM 1946 C CA . GLN A 1 267 ? -14.586 -41.406 -11.078 1 92.5 267 GLN A CA 1
ATOM 1947 C C . GLN A 1 267 ? -13.312 -40.812 -10.477 1 92.5 267 GLN A C 1
ATOM 1949 O O . GLN A 1 267 ? -13.359 -40.125 -9.461 1 92.5 267 GLN A O 1
ATOM 1954 N N . ALA A 1 268 ? -12.273 -41.188 -11.055 1 92.5 268 ALA A N 1
ATOM 1955 C CA . ALA A 1 268 ? -11 -40.625 -10.617 1 92.5 268 ALA A CA 1
ATOM 1956 C C . ALA A 1 268 ? -11.016 -39.094 -10.75 1 92.5 268 ALA A C 1
ATOM 1958 O O . ALA A 1 268 ? -10.578 -38.375 -9.836 1 92.5 268 ALA A O 1
ATOM 1959 N N . GLU A 1 269 ? -11.438 -38.625 -11.859 1 90.06 269 GLU A N 1
ATOM 1960 C CA . GLU A 1 269 ? -11.539 -37.188 -12.086 1 90.06 269 GLU A CA 1
ATOM 1961 C C . GLU A 1 269 ? -12.406 -36.5 -11.016 1 90.06 269 GLU A C 1
ATOM 1963 O O . GLU A 1 269 ? -12.055 -35.438 -10.492 1 90.06 269 GLU A O 1
ATOM 1968 N N . ALA A 1 270 ? -13.477 -37.062 -10.75 1 84.94 270 ALA A N 1
ATOM 1969 C CA . ALA A 1 270 ? -14.391 -36.531 -9.742 1 84.94 270 ALA A CA 1
ATOM 1970 C C . ALA A 1 270 ? -13.727 -36.469 -8.367 1 84.94 270 ALA A C 1
ATOM 1972 O O . ALA A 1 270 ? -13.922 -35.531 -7.605 1 84.94 270 ALA A O 1
ATOM 1973 N N . HIS A 1 271 ? -13.047 -37.5 -8.133 1 83.69 271 HIS A N 1
ATOM 1974 C CA . HIS A 1 271 ? -12.406 -37.594 -6.828 1 83.69 271 HIS A CA 1
ATOM 1975 C C . HIS A 1 271 ? -11.273 -36.562 -6.703 1 83.69 271 HIS A C 1
ATOM 1977 O O . HIS A 1 271 ? -11.164 -35.875 -5.688 1 83.69 271 HIS A O 1
ATOM 1983 N N . PHE A 1 272 ? -10.469 -36.562 -7.598 1 83.56 272 PHE A N 1
ATOM 1984 C CA . PHE A 1 272 ? -9.312 -35.688 -7.535 1 83.56 272 PHE A CA 1
ATOM 1985 C C . PHE A 1 272 ? -9.688 -34.25 -7.902 1 83.56 272 PHE A C 1
ATOM 1987 O O . PHE A 1 272 ? -8.93 -33.312 -7.641 1 83.56 272 PHE A O 1
ATOM 1994 N N . GLY A 1 273 ? -10.859 -34.062 -8.602 1 80.81 273 GLY A N 1
ATOM 1995 C CA . GLY A 1 273 ? -11.359 -32.75 -8.945 1 80.81 273 GLY A CA 1
ATOM 1996 C C . GLY A 1 273 ? -10.68 -32.156 -10.164 1 80.81 273 GLY A C 1
ATOM 1997 O O . GLY A 1 273 ? -10.742 -30.938 -10.375 1 80.81 273 GLY A O 1
ATOM 1998 N N . PHE A 1 274 ? -10 -32.906 -10.836 1 87.44 274 PHE A N 1
ATOM 1999 C CA . PHE A 1 274 ? -9.25 -32.5 -12.016 1 87.44 274 PHE A CA 1
ATOM 2000 C C . PHE A 1 274 ? -9.148 -33.625 -13.023 1 87.44 274 PHE A C 1
ATOM 2002 O O . PHE A 1 274 ? -9.086 -34.812 -12.641 1 87.44 274 PHE A O 1
ATOM 2009 N N . PRO A 1 275 ? -9.133 -33.312 -14.312 1 88.94 275 PRO A N 1
ATOM 2010 C CA . PRO A 1 275 ? -8.984 -34.406 -15.281 1 88.94 275 PRO A CA 1
ATOM 2011 C C . PRO A 1 275 ? -7.781 -35.281 -14.984 1 88.94 275 PRO A C 1
ATOM 2013 O O . PRO A 1 275 ? -6.719 -34.812 -14.609 1 88.94 275 PRO A O 1
ATOM 2016 N N . GLN A 1 276 ? -8.031 -36.594 -15.266 1 90.94 276 GLN A N 1
ATOM 2017 C CA . GLN A 1 276 ? -7 -37.531 -14.852 1 90.94 276 GLN A CA 1
ATOM 2018 C C . GLN A 1 276 ? -6.535 -38.375 -16.031 1 90.94 276 GLN A C 1
ATOM 2020 O O . GLN A 1 276 ? -7.328 -38.719 -16.906 1 90.94 276 GLN A O 1
ATOM 2025 N N . ASP A 1 277 ? -5.266 -38.656 -16.016 1 89.5 277 ASP A N 1
ATOM 2026 C CA . ASP A 1 277 ? -4.613 -39.719 -16.781 1 89.5 277 ASP A CA 1
ATOM 2027 C C . ASP A 1 277 ? -4.41 -40.969 -15.945 1 89.5 277 ASP A C 1
ATOM 2029 O O . ASP A 1 277 ? -3.59 -40.969 -15.023 1 89.5 277 ASP A O 1
ATOM 2033 N N . ILE A 1 278 ? -5.168 -42.031 -16.297 1 92.5 278 ILE A N 1
ATOM 2034 C CA . ILE A 1 278 ? -5.09 -43.219 -15.445 1 92.5 278 ILE A CA 1
ATOM 2035 C C . ILE A 1 278 ? -4.469 -44.375 -16.203 1 92.5 278 ILE A C 1
ATOM 2037 O O . ILE A 1 278 ? -4.648 -44.5 -17.422 1 92.5 278 ILE A O 1
ATOM 2041 N N . GLU A 1 279 ? -3.686 -45.188 -15.477 1 91.12 279 GLU A N 1
ATOM 2042 C CA . GLU A 1 279 ? -3.268 -46.5 -15.938 1 91.12 279 GLU A CA 1
ATOM 2043 C C . GLU A 1 279 ? -4.168 -47.594 -15.375 1 91.12 279 GLU A C 1
ATOM 2045 O O . GLU A 1 279 ? -4.5 -47.594 -14.18 1 91.12 279 GLU A O 1
ATOM 2050 N N . TRP A 1 280 ? -4.578 -48.469 -16.266 1 94.88 280 TRP A N 1
ATOM 2051 C CA . TRP A 1 280 ? -5.539 -49.5 -15.844 1 94.88 280 TRP A CA 1
ATOM 2052 C C . TRP A 1 280 ? -5.148 -50.875 -16.359 1 94.88 280 TRP A C 1
ATOM 2054 O O . TRP A 1 280 ? -4.309 -51 -17.266 1 94.88 280 TRP A O 1
ATOM 2064 N N . ALA A 1 281 ? -5.766 -51.938 -15.727 1 95.69 281 ALA A N 1
ATOM 2065 C CA . ALA A 1 281 ? -5.586 -53.312 -16.156 1 95.69 281 ALA A CA 1
ATOM 2066 C C . ALA A 1 281 ? -6.836 -54.156 -15.875 1 95.69 281 ALA A C 1
ATOM 2068 O O . ALA A 1 281 ? -7.5 -53.938 -14.852 1 95.69 281 ALA A O 1
ATOM 2069 N N . TYR A 1 282 ? -7.113 -54.938 -16.781 1 94.81 282 TYR A N 1
ATOM 2070 C CA . TYR A 1 282 ? -8.133 -55.969 -16.594 1 94.81 282 TYR A CA 1
ATOM 2071 C C . TYR A 1 282 ? -7.5 -57.312 -16.359 1 94.81 282 TYR A C 1
ATOM 2073 O O . TYR A 1 282 ? -6.613 -57.75 -17.109 1 94.81 282 TYR A O 1
ATOM 2081 N N . SER A 1 283 ? -7.91 -57.938 -15.336 1 94.31 283 SER A N 1
ATOM 2082 C CA . SER A 1 283 ? -7.441 -59.312 -15.039 1 94.31 283 SER A CA 1
ATOM 2083 C C . SER A 1 283 ? -8.555 -60.156 -14.43 1 94.31 283 SER A C 1
ATOM 2085 O O . SER A 1 283 ? -9.164 -59.75 -13.438 1 94.31 283 SER A O 1
ATOM 2087 N N . ASP A 1 284 ? -8.781 -61.281 -15.016 1 93.25 284 ASP A N 1
ATOM 2088 C CA . ASP A 1 284 ? -9.789 -62.219 -14.539 1 93.25 284 ASP A CA 1
ATOM 2089 C C . ASP A 1 284 ? -11.133 -61.531 -14.328 1 93.25 284 ASP A C 1
ATOM 2091 O O . ASP A 1 284 ? -11.773 -61.719 -13.297 1 93.25 284 ASP A O 1
ATOM 2095 N N . GLY A 1 285 ? -11.438 -60.594 -15.219 1 91.44 285 GLY A N 1
ATOM 2096 C CA . GLY A 1 285 ? -12.742 -59.969 -15.219 1 91.44 285 GLY A CA 1
ATOM 2097 C C . GLY A 1 285 ? -12.797 -58.75 -14.305 1 91.44 285 GLY A C 1
ATOM 2098 O O . GLY A 1 285 ? -13.812 -58.031 -14.258 1 91.44 285 GLY A O 1
ATOM 2099 N N . ALA A 1 286 ? -11.758 -58.5 -13.641 1 94.75 286 ALA A N 1
ATOM 2100 C CA . ALA A 1 286 ? -11.742 -57.344 -12.719 1 94.75 286 ALA A CA 1
ATOM 2101 C C . ALA A 1 286 ? -10.914 -56.188 -13.281 1 94.75 286 ALA A C 1
ATOM 2103 O O . ALA A 1 286 ? -9.883 -56.438 -13.914 1 94.75 286 ALA A O 1
ATOM 2104 N N . LEU A 1 287 ? -11.438 -55 -13.07 1 96.81 287 LEU A N 1
ATOM 2105 C CA . LEU A 1 287 ? -10.773 -53.781 -13.5 1 96.81 287 LEU A CA 1
ATOM 2106 C C . LEU A 1 287 ? -9.992 -53.125 -12.359 1 96.81 287 LEU A C 1
ATOM 2108 O O . LEU A 1 287 ? -10.516 -52.969 -11.25 1 96.81 287 LEU A O 1
ATOM 2112 N N . TYR A 1 288 ? -8.727 -52.781 -12.641 1 96.56 288 TYR A N 1
ATOM 2113 C CA . TYR A 1 288 ? -7.855 -52.188 -11.625 1 96.56 288 TYR A CA 1
ATOM 2114 C C . TYR A 1 288 ? -7.32 -50.844 -12.078 1 96.56 288 TYR A C 1
ATOM 2116 O O . TYR A 1 288 ? -7.066 -50.625 -13.266 1 96.56 288 TYR A O 1
ATOM 2124 N N . LEU A 1 289 ? -7.16 -49.969 -11.094 1 95.94 289 LEU A N 1
ATOM 2125 C CA . LEU A 1 289 ? -6.477 -48.688 -11.289 1 95.94 289 LEU A CA 1
ATOM 2126 C C . LEU A 1 289 ? -5.023 -48.75 -10.82 1 95.94 289 LEU A C 1
ATOM 2128 O O . LEU A 1 289 ? -4.762 -49 -9.641 1 95.94 289 LEU A O 1
ATOM 2132 N N . LEU A 1 290 ? -4.156 -48.562 -11.688 1 92.06 290 LEU A N 1
ATOM 2133 C CA . LEU A 1 290 ? -2.742 -48.75 -11.375 1 92.06 290 LEU A CA 1
ATOM 2134 C C . LEU A 1 290 ? -2.1 -47.406 -11.008 1 92.06 290 LEU A C 1
ATOM 2136 O O . LEU A 1 290 ? -1.133 -47.375 -10.242 1 92.06 290 LEU A O 1
ATOM 2140 N N . GLN A 1 291 ? -2.512 -46.344 -11.688 1 88.38 291 GLN A N 1
ATOM 2141 C CA . GLN A 1 291 ? -1.999 -45 -11.445 1 88.38 291 GLN A CA 1
ATOM 2142 C C . GLN A 1 291 ? -3.002 -43.938 -11.906 1 88.38 291 GLN A C 1
ATOM 2144 O O . GLN A 1 291 ? -3.811 -44.188 -12.797 1 88.38 291 GLN A O 1
ATOM 2149 N N . SER A 1 292 ? -2.928 -42.844 -11.227 1 89.5 292 SER A N 1
ATOM 2150 C CA . SER A 1 292 ? -3.729 -41.688 -11.617 1 89.5 292 SER A CA 1
ATOM 2151 C C . SER A 1 292 ? -2.932 -40.406 -11.484 1 89.5 292 SER A C 1
ATOM 2153 O O . SER A 1 292 ? -2.363 -40.125 -10.43 1 89.5 292 SER A O 1
ATOM 2155 N N . ARG A 1 293 ? -2.863 -39.625 -12.516 1 83.31 293 ARG A N 1
ATOM 2156 C CA . ARG A 1 293 ? -2.195 -38.312 -12.516 1 83.31 293 ARG A CA 1
ATOM 2157 C C . ARG A 1 293 ? -3.041 -37.25 -13.227 1 83.31 293 ARG A C 1
ATOM 2159 O O . ARG A 1 293 ? -3.811 -37.594 -14.133 1 83.31 293 ARG A O 1
ATOM 2166 N N . PRO A 1 294 ? -2.854 -36.031 -12.805 1 86.56 294 PRO A N 1
ATOM 2167 C CA . PRO A 1 294 ? -3.6 -35 -13.508 1 86.56 294 PRO A CA 1
ATOM 2168 C C . PRO A 1 294 ? -3.096 -34.75 -14.93 1 86.56 294 PRO A C 1
ATOM 2170 O O . PRO A 1 294 ? -1.89 -34.812 -15.18 1 86.56 294 PRO A O 1
ATOM 2173 N N . ILE A 1 295 ? -4.031 -34.531 -15.82 1 85.62 295 ILE A N 1
ATOM 2174 C CA . ILE A 1 295 ? -3.682 -34.156 -17.188 1 85.62 295 ILE A CA 1
ATOM 2175 C C . ILE A 1 295 ? -3.316 -32.656 -17.234 1 85.62 295 ILE A C 1
ATOM 2177 O O . ILE A 1 295 ? -4.168 -31.812 -17 1 85.62 295 ILE A O 1
ATOM 2181 N N . THR A 1 296 ? -2.07 -32.375 -17.453 1 82.75 296 THR A N 1
ATOM 2182 C CA . THR A 1 296 ? -1.643 -30.969 -17.344 1 82.75 296 THR A CA 1
ATOM 2183 C C . THR A 1 296 ? -1.246 -30.422 -18.703 1 82.75 296 THR A C 1
ATOM 2185 O O . THR A 1 296 ? -0.706 -29.312 -18.797 1 82.75 296 THR A O 1
ATOM 2188 N N . ARG A 1 297 ? -1.454 -31.141 -19.812 1 79.44 297 ARG A N 1
ATOM 2189 C CA . ARG A 1 297 ? -1.248 -30.688 -21.172 1 79.44 297 ARG A CA 1
ATOM 2190 C C . ARG A 1 297 ? -2.492 -30.922 -22.031 1 79.44 297 ARG A C 1
ATOM 2192 O O . ARG A 1 297 ? -3.084 -32 -21.969 1 79.44 297 ARG A O 1
ATOM 2199 N N . PHE A 1 298 ? -2.918 -29.891 -22.766 1 78.88 298 PHE A N 1
ATOM 2200 C CA . PHE A 1 298 ? -4.098 -29.969 -23.625 1 78.88 298 PHE A CA 1
ATOM 2201 C C . PHE A 1 298 ? -3.826 -29.344 -24.984 1 78.88 298 PHE A C 1
ATOM 2203 O O . PHE A 1 298 ? -3.145 -28.312 -25.062 1 78.88 298 PHE A O 1
ATOM 2210 N N . ALA A 1 299 ? -4.34 -30.031 -25.984 1 80.81 299 ALA A N 1
ATOM 2211 C CA . ALA A 1 299 ? -4.344 -29.344 -27.266 1 80.81 299 ALA A CA 1
ATOM 2212 C C . ALA A 1 299 ? -5.105 -28.016 -27.172 1 80.81 299 ALA A C 1
ATOM 2214 O O . ALA A 1 299 ? -6.172 -27.953 -26.562 1 80.81 299 ALA A O 1
ATOM 2215 N N . PRO A 1 300 ? -4.535 -26.984 -27.797 1 86.75 300 PRO A N 1
ATOM 2216 C CA . PRO A 1 300 ? -5.121 -25.656 -27.594 1 86.75 300 PRO A CA 1
ATOM 2217 C C . PRO A 1 300 ? -6.293 -25.375 -28.531 1 86.75 300 PRO A C 1
ATOM 2219 O O . PRO A 1 300 ? -6.309 -25.859 -29.672 1 86.75 300 PRO A O 1
ATOM 2222 N N . ARG A 1 301 ? -7.316 -24.812 -28.078 1 88.19 301 ARG A N 1
ATOM 2223 C CA . ARG A 1 301 ? -8.305 -24.031 -28.828 1 88.19 301 ARG A CA 1
ATOM 2224 C C . ARG A 1 301 ? -8.109 -22.531 -28.594 1 88.19 301 ARG A C 1
ATOM 2226 O O . ARG A 1 301 ? -8.539 -22 -27.562 1 88.19 301 ARG A O 1
ATOM 2233 N N . TRP A 1 302 ? -7.492 -21.875 -29.625 1 89.31 302 TRP A N 1
ATOM 2234 C CA . TRP A 1 302 ? -7.082 -20.484 -29.453 1 89.31 302 TRP A CA 1
ATOM 2235 C C . TRP A 1 302 ? -8.25 -19.531 -29.719 1 89.31 302 TRP A C 1
ATOM 2237 O O . TRP A 1 302 ? -8.812 -19.531 -30.828 1 89.31 302 TRP A O 1
ATOM 2247 N N . THR A 1 303 ? -8.648 -18.75 -28.766 1 88.69 303 THR A N 1
ATOM 2248 C CA . THR A 1 303 ? -9.727 -17.781 -28.922 1 88.69 303 THR A CA 1
ATOM 2249 C C . THR A 1 303 ? -9.32 -16.422 -28.328 1 88.69 303 THR A C 1
ATOM 2251 O O . THR A 1 303 ? -8.312 -16.328 -27.625 1 88.69 303 THR A O 1
ATOM 2254 N N . ARG A 1 304 ? -10.102 -15.414 -28.578 1 87.44 304 ARG A N 1
ATOM 2255 C CA . ARG A 1 304 ? -9.852 -14.078 -28.047 1 87.44 304 ARG A CA 1
ATOM 2256 C C . ARG A 1 304 ? -10.711 -13.812 -26.812 1 87.44 304 ARG A C 1
ATOM 2258 O O . ARG A 1 304 ? -10.727 -12.695 -26.281 1 87.44 304 ARG A O 1
ATOM 2265 N N . ASP A 1 305 ? -11.305 -14.766 -26.266 1 77.12 305 ASP A N 1
ATOM 2266 C CA . ASP A 1 305 ? -12.242 -14.609 -25.156 1 77.12 305 ASP A CA 1
ATOM 2267 C C . ASP A 1 305 ? -11.555 -14.023 -23.938 1 77.12 305 ASP A C 1
ATOM 2269 O O . ASP A 1 305 ? -12.07 -13.109 -23.297 1 77.12 305 ASP A O 1
ATOM 2273 N N . GLU A 1 306 ? -10.398 -14.539 -23.672 1 75.69 306 GLU A N 1
ATOM 2274 C CA . GLU A 1 306 ? -9.711 -14.141 -22.453 1 75.69 306 GLU A CA 1
ATOM 2275 C C . GLU A 1 306 ? -8.742 -13 -22.703 1 75.69 306 GLU A C 1
ATOM 2277 O O . GLU A 1 306 ? -8.383 -12.258 -21.781 1 75.69 306 GLU A O 1
ATOM 2282 N N . SER A 1 307 ? -8.375 -12.875 -23.906 1 81.19 307 SER A N 1
ATOM 2283 C CA . SER A 1 307 ? -7.242 -12 -24.203 1 81.19 307 SER A CA 1
ATOM 2284 C C . SER A 1 307 ? -7.707 -10.656 -24.75 1 81.19 307 SER A C 1
ATOM 2286 O O . SER A 1 307 ? -7.012 -9.648 -24.594 1 81.19 307 SER A O 1
ATOM 2288 N N . ALA A 1 308 ? -8.836 -10.641 -25.281 1 78.31 308 ALA A N 1
ATOM 2289 C CA . ALA A 1 308 ? -9.242 -9.453 -26.031 1 78.31 308 ALA A CA 1
ATOM 2290 C C . ALA A 1 308 ? -9.375 -8.242 -25.109 1 78.31 308 ALA A C 1
ATOM 2292 O O . ALA A 1 308 ? -9.109 -7.113 -25.516 1 78.31 308 ALA A O 1
ATOM 2293 N N . GLU A 1 309 ? -9.758 -8.477 -23.969 1 74.31 309 GLU A N 1
ATOM 2294 C CA . GLU A 1 309 ? -9.922 -7.367 -23.047 1 74.31 309 GLU A CA 1
ATOM 2295 C C . GLU A 1 309 ? -8.578 -6.789 -22.625 1 74.31 309 GLU A C 1
ATOM 2297 O O . GLU A 1 309 ? -8.422 -5.57 -22.516 1 74.31 309 GLU A O 1
ATOM 2302 N N . ARG A 1 310 ? -7.648 -7.582 -22.422 1 76.75 310 ARG A N 1
ATOM 2303 C CA . ARG A 1 310 ? -6.336 -7.16 -21.938 1 76.75 310 ARG A CA 1
ATOM 2304 C C . ARG A 1 310 ? -5.434 -6.738 -23.094 1 76.75 310 ARG A C 1
ATOM 2306 O O . ARG A 1 310 ? -4.598 -5.848 -22.938 1 76.75 310 ARG A O 1
ATOM 2313 N N . PHE A 1 311 ? -5.637 -7.547 -24.172 1 85.88 311 PHE A N 1
ATOM 2314 C CA . PHE A 1 311 ? -4.812 -7.301 -25.359 1 85.88 311 PHE A CA 1
ATOM 2315 C C . PHE A 1 311 ? -5.68 -7.02 -26.578 1 85.88 311 PHE A C 1
ATOM 2317 O O . PHE A 1 311 ? -5.707 -7.809 -27.516 1 85.88 311 PHE A O 1
ATOM 2324 N N . PRO A 1 312 ? -6.23 -5.855 -26.594 1 81.38 312 PRO A N 1
ATOM 2325 C CA . PRO A 1 312 ? -7.152 -5.566 -27.703 1 81.38 312 PRO A CA 1
ATOM 2326 C C . PRO A 1 312 ? -6.43 -5.293 -29.016 1 81.38 312 PRO A C 1
ATOM 2328 O O . PRO A 1 312 ? -7.012 -5.465 -30.094 1 81.38 312 PRO A O 1
ATOM 2331 N N . ASN A 1 313 ? -5.184 -4.871 -28.938 1 86.12 313 ASN A N 1
ATOM 2332 C CA . ASN A 1 313 ? -4.391 -4.492 -30.109 1 86.12 313 ASN A CA 1
ATOM 2333 C C . ASN A 1 313 ? -3.238 -5.461 -30.344 1 86.12 313 ASN A C 1
ATOM 2335 O O . ASN A 1 313 ? -2.906 -6.262 -29.469 1 86.12 313 ASN A O 1
ATOM 2339 N N . PRO A 1 314 ? -2.732 -5.414 -31.609 1 90.88 314 PRO A N 1
ATOM 2340 C CA . PRO A 1 314 ? -1.517 -6.203 -31.828 1 90.88 314 PRO A CA 1
ATOM 2341 C C . PRO A 1 314 ? -0.386 -5.809 -30.875 1 90.88 314 PRO A C 1
ATOM 2343 O O . PRO A 1 314 ? -0.303 -4.652 -30.453 1 90.88 314 PRO A O 1
ATOM 2346 N N . VAL A 1 315 ? 0.438 -6.781 -30.578 1 93.88 315 VAL A N 1
ATOM 2347 C CA . VAL A 1 315 ? 1.534 -6.543 -29.641 1 93.88 315 VAL A CA 1
ATOM 2348 C C . VAL A 1 315 ? 2.869 -6.824 -30.328 1 93.88 315 VAL A C 1
ATOM 2350 O O . VAL A 1 315 ? 2.979 -7.758 -31.125 1 93.88 315 VAL A O 1
ATOM 2353 N N . THR A 1 316 ? 3.85 -6.004 -30.078 1 96.44 316 THR A N 1
ATOM 2354 C CA . THR A 1 316 ? 5.172 -6.172 -30.672 1 96.44 316 THR A CA 1
ATOM 2355 C C . THR A 1 316 ? 5.848 -7.434 -30.141 1 96.44 316 THR A C 1
ATOM 2357 O O . THR A 1 316 ? 5.586 -7.859 -29.016 1 96.44 316 THR A O 1
ATOM 2360 N N . PRO A 1 317 ? 6.742 -8.031 -30.969 1 95.12 317 PRO A N 1
ATOM 2361 C CA . PRO A 1 317 ? 7.383 -9.289 -30.562 1 95.12 317 PRO A CA 1
ATOM 2362 C C . PRO A 1 317 ? 8.273 -9.117 -29.328 1 95.12 317 PRO A C 1
ATOM 2364 O O . PRO A 1 317 ? 8.32 -10.008 -28.469 1 95.12 317 PRO A O 1
ATOM 2367 N N . LEU A 1 318 ? 8.961 -8 -29.188 1 96 318 LEU A N 1
ATOM 2368 C CA . LEU A 1 318 ? 9.836 -7.812 -28.031 1 96 318 LEU A CA 1
ATOM 2369 C C . LEU A 1 318 ? 9.039 -7.797 -26.734 1 96 318 LEU A C 1
ATOM 2371 O O . LEU A 1 318 ? 9.383 -8.492 -25.781 1 96 318 LEU A O 1
ATOM 2375 N N . THR A 1 319 ? 7.988 -7.004 -26.734 1 94.62 319 THR A N 1
ATOM 2376 C CA . THR A 1 319 ? 7.16 -6.895 -25.531 1 94.62 319 THR A CA 1
ATOM 2377 C C . THR A 1 319 ? 6.527 -8.234 -25.188 1 94.62 319 THR A C 1
ATOM 2379 O O . THR A 1 319 ? 6.613 -8.688 -24.047 1 94.62 319 THR A O 1
ATOM 2382 N N . TRP A 1 320 ? 5.957 -8.914 -26.109 1 93.69 320 TRP A N 1
ATOM 2383 C CA . TRP A 1 320 ? 5.172 -10.109 -25.844 1 93.69 320 TRP A CA 1
ATOM 2384 C C . TRP A 1 320 ? 6.066 -11.25 -25.359 1 93.69 320 TRP A C 1
ATOM 2386 O O . TRP A 1 320 ? 5.762 -11.906 -24.359 1 93.69 320 TRP A O 1
ATOM 2396 N N . GLN A 1 321 ? 7.105 -11.508 -26.109 1 91.38 321 GLN A N 1
ATOM 2397 C CA . GLN A 1 321 ? 7.91 -12.688 -25.844 1 91.38 321 GLN A CA 1
ATOM 2398 C C . GLN A 1 321 ? 8.617 -12.57 -24.484 1 91.38 321 GLN A C 1
ATOM 2400 O O . GLN A 1 321 ? 8.852 -13.57 -23.812 1 91.38 321 GLN A O 1
ATOM 2405 N N . LEU A 1 322 ? 8.914 -11.375 -24.141 1 89.56 322 LEU A N 1
ATOM 2406 C CA . LEU A 1 322 ? 9.492 -11.188 -22.812 1 89.56 322 LEU A CA 1
ATOM 2407 C C . LEU A 1 322 ? 8.43 -11.359 -21.719 1 89.56 322 LEU A C 1
ATOM 2409 O O . LEU A 1 322 ? 8.711 -11.938 -20.672 1 89.56 322 LEU A O 1
ATOM 2413 N N . CYS A 1 323 ? 7.227 -10.93 -22 1 91.19 323 CYS A N 1
ATOM 2414 C CA . CYS A 1 323 ? 6.184 -10.984 -20.984 1 91.19 323 CYS A CA 1
ATOM 2415 C C . CYS A 1 323 ? 5.543 -12.367 -20.922 1 91.19 323 CYS A C 1
ATOM 2417 O O . CYS A 1 323 ? 4.973 -12.75 -19.891 1 91.19 323 CYS A O 1
ATOM 2419 N N . GLU A 1 324 ? 5.562 -13.125 -21.984 1 90.94 324 GLU A N 1
ATOM 2420 C CA . GLU A 1 324 ? 4.891 -14.414 -22.094 1 90.94 324 GLU A CA 1
ATOM 2421 C C . GLU A 1 324 ? 5.332 -15.359 -20.984 1 90.94 324 GLU A C 1
ATOM 2423 O O . GLU A 1 324 ? 4.5 -16 -20.344 1 90.94 324 GLU A O 1
ATOM 2428 N N . ALA A 1 325 ? 6.648 -15.406 -20.812 1 85.81 325 ALA A N 1
ATOM 2429 C CA . ALA A 1 325 ? 7.188 -16.281 -19.781 1 85.81 325 ALA A CA 1
ATOM 2430 C C . ALA A 1 325 ? 6.676 -15.891 -18.391 1 85.81 325 ALA A C 1
ATOM 2432 O O . ALA A 1 325 ? 6.375 -16.75 -17.562 1 85.81 325 ALA A O 1
ATOM 2433 N N . GLY A 1 326 ? 6.609 -14.633 -18.188 1 89.75 326 GLY A N 1
ATOM 2434 C CA . GLY A 1 326 ? 6.105 -14.141 -16.922 1 89.75 326 GLY A CA 1
ATOM 2435 C C . GLY A 1 326 ? 4.648 -14.484 -16.672 1 89.75 326 GLY A C 1
ATOM 2436 O O . GLY A 1 326 ? 4.262 -14.82 -15.562 1 89.75 326 GLY A O 1
ATOM 2437 N N . PHE A 1 327 ? 3.879 -14.438 -17.688 1 89.44 327 PHE A N 1
ATOM 2438 C CA . PHE A 1 327 ? 2.471 -14.797 -17.578 1 89.44 327 PHE A CA 1
ATOM 2439 C C . PHE A 1 327 ? 2.309 -16.266 -17.219 1 89.44 327 PHE A C 1
ATOM 2441 O O . PHE A 1 327 ? 1.475 -16.609 -16.375 1 89.44 327 PHE A O 1
ATOM 2448 N N . HIS A 1 328 ? 3.068 -17.062 -17.812 1 88.56 328 HIS A N 1
ATOM 2449 C CA . HIS A 1 328 ? 3.002 -18.484 -17.547 1 88.56 328 HIS A CA 1
ATOM 2450 C C . HIS A 1 328 ? 3.408 -18.797 -16.109 1 88.56 328 HIS A C 1
ATOM 2452 O O . HIS A 1 328 ? 2.793 -19.641 -15.461 1 88.56 328 HIS A O 1
ATOM 2458 N N . GLU A 1 329 ? 4.398 -18.156 -15.742 1 89.94 329 GLU A N 1
ATOM 2459 C CA . GLU A 1 329 ? 4.855 -18.359 -14.367 1 89.94 329 GLU A CA 1
ATOM 2460 C C . GLU A 1 329 ? 3.803 -17.891 -13.367 1 89.94 329 GLU A C 1
ATOM 2462 O O . GLU A 1 329 ? 3.562 -18.562 -12.352 1 89.94 329 GLU A O 1
ATOM 2467 N N . SER A 1 330 ? 3.287 -16.766 -13.625 1 92.38 330 SER A N 1
ATOM 2468 C CA . SER A 1 330 ? 2.254 -16.234 -12.742 1 92.38 330 SER A CA 1
ATOM 2469 C C . SER A 1 330 ? 1.038 -17.141 -12.695 1 92.38 330 SER A C 1
ATOM 2471 O O . SER A 1 330 ? 0.44 -17.328 -11.633 1 92.38 330 SER A O 1
ATOM 2473 N N . LEU A 1 331 ? 0.673 -17.625 -13.758 1 90.44 331 LEU A N 1
ATOM 2474 C CA . LEU A 1 331 ? -0.463 -18.531 -13.82 1 90.44 331 LEU A CA 1
ATOM 2475 C C . LEU A 1 331 ? -0.208 -19.781 -12.984 1 90.44 331 LEU A C 1
ATOM 2477 O O . LEU A 1 331 ? -1.064 -20.203 -12.203 1 90.44 331 LEU A O 1
ATOM 2481 N N . ASN A 1 332 ? 0.874 -20.328 -13.148 1 89.38 332 ASN A N 1
ATOM 2482 C CA . ASN A 1 332 ? 1.192 -21.547 -12.398 1 89.38 332 ASN A CA 1
ATOM 2483 C C . ASN A 1 332 ? 1.34 -21.266 -10.906 1 89.38 332 ASN A C 1
ATOM 2485 O O . ASN A 1 332 ? 1.002 -22.109 -10.07 1 89.38 332 ASN A O 1
ATOM 2489 N N . TYR A 1 333 ? 1.898 -20.141 -10.641 1 89.44 333 TYR A N 1
ATOM 2490 C CA . TYR A 1 333 ? 1.916 -19.719 -9.25 1 89.44 333 TYR A CA 1
ATOM 2491 C C . TYR A 1 333 ? 0.504 -19.656 -8.68 1 89.44 333 TYR A C 1
ATOM 2493 O O . TYR A 1 333 ? 0.255 -20.125 -7.57 1 89.44 333 TYR A O 1
ATOM 2501 N N . SER A 1 334 ? -0.364 -19.125 -9.414 1 88.69 334 SER A N 1
ATOM 2502 C CA . SER A 1 334 ? -1.761 -19 -9.008 1 88.69 334 SER A CA 1
ATOM 2503 C C . SER A 1 334 ? -2.424 -20.359 -8.844 1 88.69 334 SER A C 1
ATOM 2505 O O . SER A 1 334 ? -3.158 -20.578 -7.875 1 88.69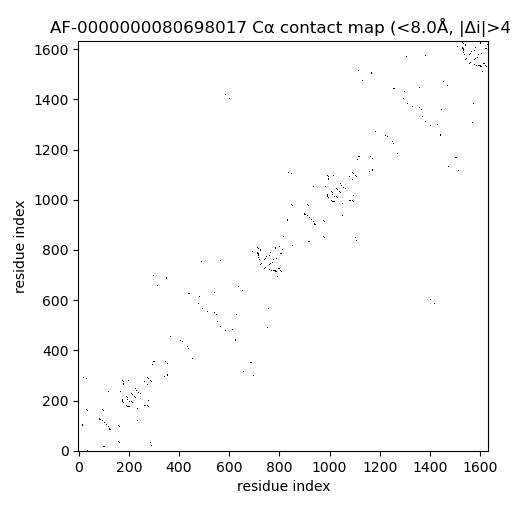 334 SER A O 1
ATOM 2507 N N . PHE A 1 335 ? -2.146 -21.25 -9.742 1 85.81 335 PHE A N 1
ATOM 2508 C CA . PHE A 1 335 ? -2.701 -22.594 -9.656 1 85.81 335 PHE A CA 1
ATOM 2509 C C . PHE A 1 335 ? -2.193 -23.312 -8.414 1 85.81 335 PHE A C 1
ATOM 2511 O O . PHE A 1 335 ? -2.963 -23.984 -7.719 1 85.81 335 PHE A O 1
ATOM 2518 N N . ASN A 1 336 ? -1.031 -23.078 -8.203 1 83.62 336 ASN A N 1
ATOM 2519 C CA . ASN A 1 336 ? -0.452 -23.688 -7.012 1 83.62 336 ASN A CA 1
ATOM 2520 C C . ASN A 1 336 ? -1.122 -23.188 -5.738 1 83.62 336 ASN A C 1
ATOM 2522 O O . ASN A 1 336 ? -1.408 -23.969 -4.828 1 83.62 336 ASN A O 1
ATOM 2526 N N . LEU A 1 337 ? -1.32 -21.953 -5.691 1 79.69 337 LEU A N 1
ATOM 2527 C CA . LEU A 1 337 ? -1.986 -21.359 -4.539 1 79.69 337 LEU A CA 1
ATOM 2528 C C . LEU A 1 337 ? -3.393 -21.922 -4.371 1 79.69 337 LEU A C 1
ATOM 2530 O O . LEU A 1 337 ? -3.881 -22.062 -3.246 1 79.69 337 LEU A O 1
ATOM 2534 N N . MET A 1 338 ? -3.965 -22.203 -5.469 1 79.25 338 MET A N 1
ATOM 2535 C CA . MET A 1 338 ? -5.348 -22.656 -5.453 1 79.25 338 MET A CA 1
ATOM 2536 C C . MET A 1 338 ? -5.414 -24.188 -5.32 1 79.25 338 MET A C 1
ATOM 2538 O O . MET A 1 338 ? -6.5 -24.766 -5.305 1 79.25 338 MET A O 1
ATOM 2542 N N . GLY A 1 339 ? -4.316 -24.812 -5.238 1 75.81 339 GLY A N 1
ATOM 2543 C CA . GLY A 1 339 ? -4.262 -26.266 -5.098 1 75.81 339 GLY A CA 1
ATOM 2544 C C . GLY A 1 339 ? -4.52 -27 -6.398 1 75.81 339 GLY A C 1
ATOM 2545 O O . GLY A 1 339 ? -4.992 -28.141 -6.395 1 75.81 339 GLY A O 1
ATOM 2546 N N . LEU A 1 340 ? -4.254 -26.344 -7.512 1 82 340 LEU A N 1
ATOM 2547 C CA . LEU A 1 340 ? -4.43 -26.953 -8.828 1 82 340 LEU A CA 1
ATOM 2548 C C . LEU A 1 340 ? -3.082 -27.344 -9.43 1 82 340 LEU A C 1
ATOM 2550 O O . LEU A 1 340 ? -2.049 -26.766 -9.078 1 82 340 LEU A O 1
ATOM 2554 N N . PRO A 1 341 ? -3.105 -28.344 -10.266 1 82.69 341 PRO A N 1
ATOM 2555 C CA . PRO A 1 341 ? -1.855 -28.734 -10.922 1 82.69 341 PRO A CA 1
ATOM 2556 C C . PRO A 1 341 ? -1.32 -27.672 -11.875 1 82.69 341 PRO A C 1
ATOM 2558 O O . PRO A 1 341 ? -2.08 -26.828 -12.352 1 82.69 341 PRO A O 1
ATOM 2561 N N . PRO A 1 342 ? -0.095 -27.719 -12.094 1 85 342 PRO A N 1
ATOM 2562 C CA . PRO A 1 342 ? 0.48 -26.75 -13.031 1 85 342 PRO A CA 1
ATOM 2563 C C . PRO A 1 342 ? 0.068 -27.016 -14.477 1 85 342 PRO A C 1
ATOM 2565 O O . PRO A 1 342 ? -0.315 -28.141 -14.82 1 85 342 PRO A O 1
ATOM 2568 N N . PHE A 1 343 ? 0.087 -26.047 -15.258 1 86.38 343 PHE A N 1
ATOM 2569 C CA . PHE A 1 343 ? -0.15 -26.141 -16.688 1 86.38 343 PHE A CA 1
ATOM 2570 C C . PHE A 1 343 ? 1.155 -25.984 -17.469 1 86.38 343 PHE A C 1
ATOM 2572 O O . PHE A 1 343 ? 1.877 -25 -17.297 1 86.38 343 PHE A O 1
ATOM 2579 N N . HIS A 1 344 ? 1.473 -26.891 -18.281 1 79.19 344 HIS A N 1
ATOM 2580 C CA . HIS A 1 344 ? 2.803 -26.953 -18.875 1 79.19 344 HIS A CA 1
ATOM 2581 C C . HIS A 1 344 ? 2.789 -26.406 -20.297 1 79.19 344 HIS A C 1
ATOM 2583 O O . HIS A 1 344 ? 3.844 -26.109 -20.859 1 79.19 344 HIS A O 1
ATOM 2589 N N . ASP A 1 345 ? 1.614 -26.297 -20.906 1 83.5 345 ASP A N 1
ATOM 2590 C CA . ASP A 1 345 ? 1.529 -25.766 -22.266 1 83.5 345 ASP A CA 1
ATOM 2591 C C . ASP A 1 345 ? 1.312 -24.25 -22.234 1 83.5 345 ASP A C 1
ATOM 2593 O O . ASP A 1 345 ? 1.369 -23.625 -21.172 1 83.5 345 ASP A O 1
ATOM 2597 N N . LYS A 1 346 ? 1.137 -23.656 -23.391 1 87 346 LYS A N 1
ATOM 2598 C CA . LYS A 1 346 ? 0.957 -22.219 -23.484 1 87 346 LYS A CA 1
ATOM 2599 C C . LYS A 1 346 ? -0.484 -21.812 -23.156 1 87 346 LYS A C 1
ATOM 2601 O O . LYS A 1 346 ? -1.425 -22.391 -23.719 1 87 346 LYS A O 1
ATOM 2606 N N . TRP A 1 347 ? -0.575 -20.953 -22.281 1 88.62 347 TRP A N 1
ATOM 2607 C CA . TRP A 1 347 ? -1.886 -20.406 -21.953 1 88.62 347 TRP A CA 1
ATOM 2608 C C . TRP A 1 347 ? -2.285 -19.328 -22.969 1 88.62 347 TRP A C 1
ATOM 2610 O O . TRP A 1 347 ? -3.451 -19.25 -23.359 1 88.62 347 TRP A O 1
ATOM 2620 N N . PHE A 1 348 ? -1.322 -18.5 -23.312 1 90.94 348 PHE A N 1
ATOM 2621 C CA . PHE A 1 348 ? -1.468 -17.469 -24.344 1 90.94 348 PHE A CA 1
ATOM 2622 C C . PHE A 1 348 ? -0.455 -17.672 -25.453 1 90.94 348 PHE A C 1
ATOM 2624 O O . PHE A 1 348 ? 0.624 -18.234 -25.234 1 90.94 348 PHE A O 1
ATOM 2631 N N . ALA A 1 349 ? -0.858 -17.281 -26.625 1 90.5 349 ALA A N 1
ATOM 2632 C CA . ALA A 1 349 ? 0.05 -17.312 -27.766 1 90.5 349 ALA A CA 1
ATOM 2633 C C . ALA A 1 349 ? -0.205 -16.141 -28.703 1 90.5 349 ALA A C 1
ATOM 2635 O O . ALA A 1 349 ? -1.328 -15.641 -28.797 1 90.5 349 ALA A O 1
ATOM 2636 N N . LEU A 1 350 ? 0.837 -15.711 -29.266 1 91.75 350 LEU A N 1
ATOM 2637 C CA . LEU A 1 350 ? 0.734 -14.672 -30.281 1 91.75 350 LEU A CA 1
ATOM 2638 C C . LEU A 1 350 ? 0.486 -15.281 -31.656 1 91.75 350 LEU A C 1
ATOM 2640 O O . LEU A 1 350 ? 1.28 -16.094 -32.125 1 91.75 350 LEU A O 1
ATOM 2644 N N . LYS A 1 351 ? -0.655 -14.977 -32.219 1 89.94 351 LYS A N 1
ATOM 2645 C CA . LYS A 1 351 ? -1.016 -15.43 -33.562 1 89.94 351 LYS A CA 1
ATOM 2646 C C . LYS A 1 351 ? -1.356 -14.25 -34.469 1 89.94 351 LYS A C 1
ATOM 2648 O O . LYS A 1 351 ? -2.305 -13.508 -34.219 1 89.94 351 LYS A O 1
ATOM 2653 N N . ASP A 1 352 ? -0.567 -14.031 -35.531 1 87.94 352 ASP A N 1
ATOM 2654 C CA . ASP A 1 352 ? -0.776 -12.977 -36.5 1 87.94 352 ASP A CA 1
ATOM 2655 C C . ASP A 1 352 ? -0.835 -11.609 -35.844 1 87.94 352 ASP A C 1
ATOM 2657 O O . ASP A 1 352 ? -1.716 -10.797 -36.125 1 87.94 352 ASP A O 1
ATOM 2661 N N . GLY A 1 353 ? -0.033 -11.461 -34.844 1 90.81 353 GLY A N 1
ATOM 2662 C CA . GLY A 1 353 ? 0.122 -10.172 -34.188 1 90.81 353 GLY A CA 1
ATOM 2663 C C . GLY A 1 353 ? -0.805 -9.992 -33 1 90.81 353 GLY A C 1
ATOM 2664 O O . GLY A 1 353 ? -0.646 -9.047 -32.25 1 90.81 353 GLY A O 1
ATOM 2665 N N . TYR A 1 354 ? -1.77 -10.875 -32.844 1 91.94 354 TYR A N 1
ATOM 2666 C CA . TYR A 1 354 ? -2.727 -10.773 -31.75 1 91.94 354 TYR A CA 1
ATOM 2667 C C . TYR A 1 354 ? -2.506 -11.883 -30.734 1 91.94 354 TYR A C 1
ATOM 2669 O O . TYR A 1 354 ? -2.082 -12.984 -31.078 1 91.94 354 TYR A O 1
ATOM 2677 N N . VAL A 1 355 ? -2.799 -11.57 -29.484 1 92.25 355 VAL A N 1
ATOM 2678 C CA . VAL A 1 355 ? -2.666 -12.547 -28.406 1 92.25 355 VAL A CA 1
ATOM 2679 C C . VAL A 1 355 ? -3.949 -13.367 -28.297 1 92.25 355 VAL A C 1
ATOM 2681 O O . VAL A 1 355 ? -5.047 -12.812 -28.234 1 92.25 355 VAL A O 1
ATOM 2684 N N . TYR A 1 356 ? -3.846 -14.672 -28.328 1 91.62 356 TYR A N 1
ATOM 2685 C CA . TYR A 1 356 ? -4.949 -15.609 -28.156 1 91.62 356 TYR A CA 1
ATOM 2686 C C . TYR A 1 356 ? -4.781 -16.422 -26.875 1 91.62 356 TYR A C 1
ATOM 2688 O O . TYR A 1 356 ? -3.654 -16.703 -26.469 1 91.62 356 TYR A O 1
ATOM 2696 N N . GLY A 1 357 ? -5.91 -16.766 -26.328 1 91.25 357 GLY A N 1
ATOM 2697 C CA . GLY A 1 357 ? -5.895 -17.641 -25.156 1 91.25 357 GLY A CA 1
ATOM 2698 C C . GLY A 1 357 ? -6.32 -19.062 -25.469 1 91.25 357 GLY A C 1
ATOM 2699 O O . GLY A 1 357 ? -7.156 -19.281 -26.344 1 91.25 357 GLY A O 1
ATOM 2700 N N . ASN A 1 358 ? -5.703 -20.016 -24.719 1 89.5 358 ASN A N 1
ATOM 2701 C CA . ASN A 1 358 ? -6.074 -21.422 -24.828 1 89.5 358 ASN A CA 1
ATOM 2702 C C . ASN A 1 358 ? -7.383 -21.719 -24.109 1 89.5 358 ASN A C 1
ATOM 2704 O O . ASN A 1 358 ? -7.383 -22.016 -22.906 1 89.5 358 ASN A O 1
ATOM 2708 N N . GLN A 1 359 ? -8.438 -21.75 -24.781 1 87.12 359 GLN A N 1
ATOM 2709 C CA . GLN A 1 359 ? -9.766 -21.859 -24.188 1 87.12 359 GLN A CA 1
ATOM 2710 C C . GLN A 1 359 ? -9.969 -23.234 -23.531 1 87.12 359 GLN A C 1
ATOM 2712 O O . GLN A 1 359 ? -10.711 -23.359 -22.562 1 87.12 359 GLN A O 1
ATOM 2717 N N . ASN A 1 360 ? -9.391 -24.266 -24.094 1 85.88 360 ASN A N 1
ATOM 2718 C CA . ASN A 1 360 ? -9.484 -25.578 -23.469 1 85.88 360 ASN A CA 1
ATOM 2719 C C . ASN A 1 360 ? -8.898 -25.562 -22.062 1 85.88 360 ASN A C 1
ATOM 2721 O O . ASN A 1 360 ? -9.477 -26.156 -21.141 1 85.88 360 ASN A O 1
ATOM 2725 N N . ALA A 1 361 ? -7.77 -24.969 -21.953 1 86 361 ALA A N 1
ATOM 2726 C CA . ALA A 1 361 ? -7.16 -24.844 -20.625 1 86 361 ALA A CA 1
ATOM 2727 C C . ALA A 1 361 ? -8.047 -24.031 -19.688 1 86 361 ALA A C 1
ATOM 2729 O O . ALA A 1 361 ? -8.219 -24.391 -18.516 1 86 361 ALA A O 1
ATOM 2730 N N . VAL A 1 362 ? -8.602 -22.969 -20.188 1 84.38 362 VAL A N 1
ATOM 2731 C CA . VAL A 1 362 ? -9.484 -22.125 -19.391 1 84.38 362 VAL A CA 1
ATOM 2732 C C . VAL A 1 362 ? -10.672 -22.938 -18.891 1 84.38 362 VAL A C 1
ATOM 2734 O O . VAL A 1 362 ? -11.008 -22.875 -17.703 1 84.38 362 VAL A O 1
ATOM 2737 N N . ASP A 1 363 ? -11.25 -23.672 -19.719 1 82.56 363 ASP A N 1
ATOM 2738 C CA . ASP A 1 363 ? -12.422 -24.469 -19.375 1 82.56 363 ASP A CA 1
ATOM 2739 C C . ASP A 1 363 ? -12.094 -25.5 -18.297 1 82.56 363 ASP A C 1
ATOM 2741 O O . ASP A 1 363 ? -12.906 -25.766 -17.422 1 82.56 363 ASP A O 1
ATOM 2745 N N . ILE A 1 364 ? -10.984 -26.016 -18.422 1 83.06 364 ILE A N 1
ATOM 2746 C CA . ILE A 1 364 ? -10.586 -27.062 -17.5 1 83.06 364 ILE A CA 1
ATOM 2747 C C . ILE A 1 364 ? -10.289 -26.453 -16.125 1 83.06 364 ILE A C 1
ATOM 2749 O O . ILE A 1 364 ? -10.758 -26.953 -15.109 1 83.06 364 ILE A O 1
ATOM 2753 N N . TYR A 1 365 ? -9.57 -25.422 -16.062 1 83 365 TYR A N 1
ATOM 2754 C CA . TYR A 1 365 ? -9.133 -24.844 -14.797 1 83 365 TYR A CA 1
ATOM 2755 C C . TYR A 1 365 ? -10.234 -24 -14.172 1 83 365 TYR A C 1
ATOM 2757 O O . TYR A 1 365 ? -10.383 -23.969 -12.953 1 83 365 TYR A O 1
ATOM 2765 N N . ALA A 1 366 ? -10.977 -23.172 -14.898 1 72.75 366 ALA A N 1
ATOM 2766 C CA . ALA A 1 366 ? -12.023 -22.297 -14.383 1 72.75 366 ALA A CA 1
ATOM 2767 C C . ALA A 1 366 ? -13.164 -23.094 -13.773 1 72.75 366 ALA A C 1
ATOM 2769 O O . ALA A 1 366 ? -13.797 -22.656 -12.805 1 72.75 366 ALA A O 1
ATOM 2770 N N . GLY A 1 367 ? -13.508 -24.25 -14.328 1 60.94 367 GLY A N 1
ATOM 2771 C CA . GLY A 1 367 ? -14.602 -25.078 -13.867 1 60.94 367 GLY A CA 1
ATOM 2772 C C . GLY A 1 367 ? -14.305 -25.797 -12.555 1 60.94 367 GLY A C 1
ATOM 2773 O O . GLY A 1 367 ? -15.18 -26.453 -11.992 1 60.94 367 GLY A O 1
ATOM 2774 N N . ARG A 1 368 ? -13.211 -25.516 -12.07 1 65.38 368 ARG A N 1
ATOM 2775 C CA . ARG A 1 368 ? -12.859 -26.359 -10.938 1 65.38 368 ARG A CA 1
ATOM 2776 C C . ARG A 1 368 ? -12.672 -25.531 -9.672 1 65.38 368 ARG A C 1
ATOM 2778 O O . ARG A 1 368 ? -12.062 -25.984 -8.703 1 65.38 368 ARG A O 1
ATOM 2785 N N . LEU A 1 369 ? -13.32 -24.453 -9.719 1 61.16 369 LEU A N 1
ATOM 2786 C CA . LEU A 1 369 ? -13.367 -23.703 -8.469 1 61.16 369 LEU A CA 1
ATOM 2787 C C . LEU A 1 369 ? -14.312 -24.359 -7.469 1 61.16 369 LEU A C 1
ATOM 2789 O O . LEU A 1 369 ? -15.297 -24.984 -7.863 1 61.16 369 LEU A O 1
ATOM 2793 N N . PRO A 1 370 ? -13.859 -24.469 -6.246 1 61.25 370 PRO A N 1
ATOM 2794 C CA . PRO A 1 370 ? -14.508 -25.281 -5.211 1 61.25 370 PRO A CA 1
ATOM 2795 C C . PRO A 1 370 ? -15.953 -24.844 -4.957 1 61.25 370 PRO A C 1
ATOM 2797 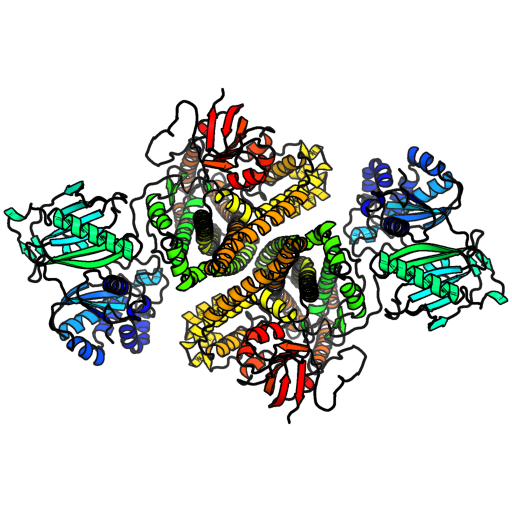O O . PRO A 1 370 ? -16.281 -24.391 -3.863 1 61.25 370 PRO A O 1
ATOM 2800 N N . PHE A 1 371 ? -16.828 -25.109 -5.902 1 60.38 371 PHE A N 1
ATOM 2801 C CA . PHE A 1 371 ? -18.219 -24.703 -5.727 1 60.38 371 PHE A CA 1
ATOM 2802 C C . PHE A 1 371 ? -19.062 -25.859 -5.211 1 60.38 371 PHE A C 1
ATOM 2804 O O . PHE A 1 371 ? -20.219 -25.672 -4.801 1 60.38 371 PHE A O 1
ATOM 2811 N N . ALA A 1 372 ? -18.453 -27.016 -5.203 1 60.44 372 ALA A N 1
ATOM 2812 C CA . ALA A 1 372 ? -19.203 -28.203 -4.797 1 60.44 372 ALA A CA 1
ATOM 2813 C C . ALA A 1 372 ? -19.875 -27.984 -3.443 1 60.44 372 ALA A C 1
ATOM 2815 O O . ALA A 1 372 ? -21.062 -28.312 -3.271 1 60.44 372 ALA A O 1
ATOM 2816 N N . PRO A 1 373 ? -19.219 -27.375 -2.541 1 60.59 373 PRO A N 1
ATOM 2817 C CA . PRO A 1 373 ? -19.859 -27.156 -1.243 1 60.59 373 PRO A CA 1
ATOM 2818 C C . PRO A 1 373 ? -20.984 -26.125 -1.304 1 60.59 373 PRO A C 1
ATOM 2820 O O . PRO A 1 373 ? -21.781 -26 -0.362 1 60.59 373 PRO A O 1
ATOM 2823 N N . LEU A 1 374 ? -21.109 -25.516 -2.469 1 66.62 374 LEU A N 1
ATOM 2824 C CA . LEU A 1 374 ? -22.047 -24.406 -2.568 1 66.62 374 LEU A CA 1
ATOM 2825 C C . LEU A 1 374 ? -23.281 -24.797 -3.367 1 66.62 374 LEU A C 1
ATOM 2827 O O . LEU A 1 374 ? -24.047 -23.938 -3.805 1 66.62 374 LEU A O 1
ATOM 2831 N N . ARG A 1 375 ? -23.406 -26.062 -3.594 1 67.81 375 ARG A N 1
ATOM 2832 C CA . ARG A 1 375 ? -24.5 -26.547 -4.449 1 67.81 375 ARG A CA 1
ATOM 2833 C C . ARG A 1 375 ? -25.859 -26.203 -3.85 1 67.81 375 ARG A C 1
ATOM 2835 O O . ARG A 1 375 ? -26.766 -25.766 -4.562 1 67.81 375 ARG A O 1
ATOM 2842 N N . ASP A 1 376 ? -26.016 -26.484 -2.531 1 78.06 376 ASP A N 1
ATOM 2843 C CA . ASP A 1 376 ? -27.266 -26.156 -1.834 1 78.06 376 ASP A CA 1
ATOM 2844 C C . ASP A 1 376 ? -26.984 -25.688 -0.41 1 78.06 376 ASP A C 1
ATOM 2846 O O . ASP A 1 376 ? -25.828 -25.641 0.023 1 78.06 376 ASP A O 1
ATOM 2850 N N . ALA A 1 377 ? -28.016 -25.219 0.199 1 79.31 377 ALA A N 1
ATOM 2851 C CA . ALA A 1 377 ? -27.891 -24.609 1.526 1 79.31 377 ALA A CA 1
ATOM 2852 C C . ALA A 1 377 ? -27.344 -25.625 2.535 1 79.31 377 ALA A C 1
ATOM 2854 O O . ALA A 1 377 ? -26.562 -25.266 3.414 1 79.31 377 ALA A O 1
ATOM 2855 N N . ALA A 1 378 ? -27.766 -26.828 2.346 1 78.19 378 ALA A N 1
ATOM 2856 C CA . ALA A 1 378 ? -27.328 -27.875 3.277 1 78.19 378 ALA A CA 1
ATOM 2857 C C . ALA A 1 378 ? -25.828 -28.156 3.129 1 78.19 378 ALA A C 1
ATOM 2859 O O . ALA A 1 378 ? -25.125 -28.312 4.125 1 78.19 378 ALA A O 1
ATOM 2860 N N . SER A 1 379 ? -25.422 -28.25 1.891 1 77.62 379 SER A N 1
ATOM 2861 C CA . SER A 1 379 ? -24 -28.5 1.615 1 77.62 379 SER A CA 1
ATOM 2862 C C . SER A 1 379 ? -23.141 -27.344 2.094 1 77.62 379 SER A C 1
ATOM 2864 O O . SER A 1 379 ? -22.031 -27.547 2.59 1 77.62 379 SER A O 1
ATOM 2866 N N . LEU A 1 380 ? -23.688 -26.188 1.954 1 78.62 380 LEU A N 1
ATOM 2867 C CA . LEU A 1 380 ? -22.953 -25.016 2.404 1 78.62 380 LEU A CA 1
ATOM 2868 C C . LEU A 1 380 ? -22.812 -25.016 3.924 1 78.62 380 LEU A C 1
ATOM 2870 O O . LEU A 1 380 ? -21.734 -24.719 4.453 1 78.62 380 LEU A O 1
ATOM 2874 N N . THR A 1 381 ? -23.844 -25.344 4.574 1 79.19 381 THR A N 1
ATOM 2875 C CA . THR A 1 381 ? -23.828 -25.406 6.035 1 79.19 381 THR A CA 1
ATOM 2876 C C . THR A 1 381 ? -22.812 -26.438 6.512 1 79.19 381 THR A C 1
ATOM 2878 O O . THR A 1 381 ? -22.031 -26.172 7.43 1 79.19 381 THR A O 1
ATOM 2881 N N . ALA A 1 382 ? -22.828 -27.531 5.832 1 76.56 382 ALA A N 1
ATOM 2882 C CA . ALA A 1 382 ? -21.906 -28.594 6.188 1 76.56 382 ALA A CA 1
ATOM 2883 C C . ALA A 1 382 ? -20.453 -28.156 5.953 1 76.56 382 ALA A C 1
ATOM 2885 O O . ALA A 1 382 ? -19.562 -28.484 6.738 1 76.56 382 ALA A O 1
ATOM 2886 N N . PHE A 1 383 ? -20.312 -27.469 4.918 1 73.12 383 PHE A N 1
ATOM 2887 C CA . PHE A 1 383 ? -18.984 -26.984 4.57 1 73.12 383 PHE A CA 1
ATOM 2888 C C . PHE A 1 383 ? -18.469 -26.016 5.629 1 73.12 383 PHE A C 1
ATOM 2890 O O . PHE A 1 383 ? -17.328 -26.109 6.066 1 73.12 383 PHE A O 1
ATOM 2897 N N . ILE A 1 384 ? -19.281 -25.141 6.051 1 74.12 384 ILE A N 1
ATOM 2898 C CA . ILE A 1 384 ? -18.922 -24.125 7.027 1 74.12 384 ILE A CA 1
ATOM 2899 C C . ILE A 1 384 ? -18.656 -24.781 8.383 1 74.12 384 ILE A C 1
ATOM 2901 O O . ILE A 1 384 ? -17.656 -24.484 9.039 1 74.12 384 ILE A O 1
ATOM 2905 N N . GLU A 1 385 ? -19.469 -25.672 8.703 1 73 385 GLU A N 1
ATOM 2906 C CA . GLU A 1 385 ? -19.359 -26.328 10 1 73 385 GLU A CA 1
ATOM 2907 C C . GLU A 1 385 ? -18.125 -27.219 10.062 1 73 385 GLU A C 1
ATOM 2909 O O . GLU A 1 385 ? -17.531 -27.406 11.125 1 73 385 GLU A O 1
ATOM 2914 N N . ALA A 1 386 ? -17.734 -27.734 8.867 1 67.69 386 ALA A N 1
ATOM 2915 C CA . ALA A 1 386 ? -16.578 -28.625 8.805 1 67.69 386 ALA A CA 1
ATOM 2916 C C . ALA A 1 386 ? -15.273 -27.844 8.781 1 67.69 386 ALA A C 1
ATOM 2918 O O . ALA A 1 386 ? -14.188 -28.422 8.703 1 67.69 386 ALA A O 1
ATOM 2919 N N . GLY A 1 387 ? -15.359 -26.578 8.883 1 65.31 387 GLY A N 1
ATOM 2920 C CA . GLY A 1 387 ? -14.164 -25.75 8.867 1 65.31 387 GLY A CA 1
ATOM 2921 C C . GLY A 1 387 ? -13.594 -25.547 7.473 1 65.31 387 GLY A C 1
ATOM 2922 O O . GLY A 1 387 ? -12.383 -25.391 7.309 1 65.31 387 GLY A O 1
ATOM 2923 N N . GLY A 1 388 ? -14.445 -25.75 6.48 1 63.5 388 GLY A N 1
ATOM 2924 C CA . GLY A 1 388 ? -14.016 -25.656 5.094 1 63.5 388 GLY A CA 1
ATOM 2925 C C . GLY A 1 388 ? -13.359 -24.328 4.766 1 63.5 388 GLY A C 1
ATOM 2926 O O . GLY A 1 388 ? -12.555 -24.234 3.844 1 63.5 388 GLY A O 1
ATOM 2927 N N . LEU A 1 389 ? -13.562 -23.391 5.59 1 67.19 389 LEU A N 1
ATOM 2928 C CA . LEU A 1 389 ? -13.047 -22.047 5.332 1 67.19 389 LEU A CA 1
ATOM 2929 C C . LEU A 1 389 ? -11.531 -22 5.508 1 67.19 389 LEU A C 1
ATOM 2931 O O . LEU A 1 389 ? -10.852 -21.172 4.91 1 67.19 389 LEU A O 1
ATOM 2935 N N . TRP A 1 390 ? -11.047 -22.875 6.23 1 64.44 390 TRP A N 1
ATOM 2936 C CA . TRP A 1 390 ? -9.617 -22.906 6.512 1 64.44 390 TRP A CA 1
ATOM 2937 C C . TRP A 1 390 ? -8.82 -23.203 5.246 1 64.44 390 TRP A C 1
ATOM 2939 O O . TRP A 1 390 ? -7.668 -22.766 5.121 1 64.44 390 TRP A O 1
ATOM 2949 N N . ARG A 1 391 ? -9.461 -23.844 4.312 1 63.91 391 ARG A N 1
ATOM 2950 C CA . ARG A 1 391 ? -8.805 -24.188 3.057 1 63.91 391 ARG A CA 1
ATOM 2951 C C . ARG A 1 391 ? -8.555 -22.953 2.205 1 63.91 391 ARG A C 1
ATOM 2953 O O . ARG A 1 391 ? -7.723 -22.984 1.295 1 63.91 391 ARG A O 1
ATOM 2960 N N . TYR A 1 392 ? -9.219 -21.906 2.662 1 71.12 392 TYR A N 1
ATOM 2961 C CA . TYR A 1 392 ? -9.125 -20.719 1.815 1 71.12 392 TYR A CA 1
ATOM 2962 C C . TYR A 1 392 ? -8.414 -19.578 2.545 1 71.12 392 TYR A C 1
ATOM 2964 O O . TYR A 1 392 ? -8.633 -18.406 2.236 1 71.12 392 TYR A O 1
ATOM 2972 N N . THR A 1 393 ? -7.551 -19.938 3.465 1 72.88 393 THR A N 1
ATOM 2973 C CA . THR A 1 393 ? -6.801 -18.969 4.242 1 72.88 393 THR A CA 1
ATOM 2974 C C . THR A 1 393 ? -5.879 -18.141 3.34 1 72.88 393 THR A C 1
ATOM 2976 O O . THR A 1 393 ? -5.594 -16.984 3.623 1 72.88 393 THR A O 1
ATOM 2979 N N . TRP A 1 394 ? -5.57 -18.828 2.217 1 77.5 394 TRP A N 1
ATOM 2980 C CA . TRP A 1 394 ? -4.664 -18.141 1.301 1 77.5 394 TRP A CA 1
ATOM 2981 C C . TRP A 1 394 ? -5.32 -16.906 0.712 1 77.5 394 TRP A C 1
ATOM 2983 O O . TRP A 1 394 ? -4.633 -15.945 0.343 1 77.5 394 TRP A O 1
ATOM 2993 N N . ILE A 1 395 ? -6.578 -16.875 0.665 1 85.38 395 ILE A N 1
ATOM 2994 C CA . ILE A 1 395 ? -7.309 -15.727 0.127 1 85.38 395 ILE A CA 1
ATOM 2995 C C . ILE A 1 395 ? -7.094 -14.516 1.024 1 85.38 395 ILE A C 1
ATOM 2997 O O . ILE A 1 395 ? -6.938 -13.391 0.535 1 85.38 395 ILE A O 1
ATOM 3001 N N . SER A 1 396 ? -7.008 -14.781 2.287 1 81.12 396 SER A N 1
ATOM 3002 C CA . SER A 1 396 ? -6.832 -13.688 3.234 1 81.12 396 SER A CA 1
ATOM 3003 C C . SER A 1 396 ? -5.371 -13.258 3.322 1 81.12 396 SER A C 1
ATOM 3005 O O . SER A 1 396 ? -5.07 -12.125 3.707 1 81.12 396 SER A O 1
ATOM 3007 N N . GLU A 1 397 ? -4.496 -14.102 2.891 1 82.12 397 GLU A N 1
ATOM 3008 C CA . GLU A 1 397 ? -3.066 -13.828 3.016 1 82.12 397 GLU A CA 1
ATOM 3009 C C . GLU A 1 397 ? -2.521 -13.164 1.755 1 82.12 397 GLU A C 1
ATOM 3011 O O . GLU A 1 397 ? -1.482 -12.5 1.795 1 82.12 397 GLU A O 1
ATOM 3016 N N . LEU A 1 398 ? -3.205 -13.352 0.732 1 88.94 398 LEU A N 1
ATOM 3017 C CA . LEU A 1 398 ? -2.697 -12.945 -0.573 1 88.94 398 LEU A CA 1
ATOM 3018 C C . LEU A 1 398 ? -2.482 -11.438 -0.627 1 88.94 398 LEU A C 1
ATOM 3020 O O . LEU A 1 398 ? -1.474 -10.969 -1.157 1 88.94 398 LEU A O 1
ATOM 3024 N N . PRO A 1 399 ? -3.398 -10.641 -0.085 1 88.56 399 PRO A N 1
ATOM 3025 C CA . PRO A 1 399 ? -3.168 -9.195 -0.121 1 88.56 399 PRO A CA 1
ATOM 3026 C C . PRO A 1 399 ? -1.899 -8.781 0.623 1 88.56 399 PRO A C 1
ATOM 3028 O O . PRO A 1 399 ? -1.15 -7.926 0.145 1 88.56 399 PRO A O 1
ATOM 3031 N N . THR A 1 400 ? -1.648 -9.383 1.711 1 84.06 400 THR A N 1
ATOM 3032 C CA . THR A 1 400 ? -0.458 -9.07 2.494 1 84.06 400 THR A CA 1
ATOM 3033 C C . THR A 1 400 ? 0.806 -9.469 1.735 1 84.06 400 THR A C 1
ATOM 3035 O O . THR A 1 400 ? 1.79 -8.727 1.729 1 84.06 400 THR A O 1
ATOM 3038 N N . ARG A 1 401 ? 0.784 -10.562 1.157 1 84.56 401 ARG A N 1
ATOM 3039 C CA . ARG A 1 401 ? 1.923 -11.016 0.363 1 84.56 401 ARG A CA 1
ATOM 3040 C C . ARG A 1 401 ? 2.197 -10.055 -0.793 1 84.56 401 ARG A C 1
ATOM 3042 O O . ARG A 1 401 ? 3.35 -9.719 -1.066 1 84.56 401 ARG A O 1
ATOM 3049 N N . TRP A 1 402 ? 1.142 -9.727 -1.422 1 91.19 402 TRP A N 1
ATOM 3050 C CA . TRP A 1 402 ? 1.279 -8.805 -2.541 1 91.19 402 TRP A CA 1
ATOM 3051 C C . TRP A 1 402 ? 1.866 -7.473 -2.076 1 91.19 402 TRP A C 1
ATOM 3053 O O . TRP A 1 402 ? 2.73 -6.902 -2.746 1 91.19 402 TRP A O 1
ATOM 3063 N N . LEU A 1 403 ? 1.431 -6.973 -0.946 1 87.38 403 LEU A N 1
ATOM 3064 C CA . LEU A 1 403 ? 1.899 -5.691 -0.433 1 87.38 403 LEU A CA 1
ATOM 3065 C C . LEU A 1 403 ? 3.396 -5.734 -0.145 1 87.38 403 LEU A C 1
ATOM 3067 O O . LEU A 1 403 ? 4.102 -4.742 -0.341 1 87.38 403 LEU A O 1
ATOM 3071 N N . ASN A 1 404 ? 3.881 -6.816 0.278 1 84.31 404 ASN A N 1
ATOM 3072 C CA . ASN A 1 404 ? 5.312 -6.98 0.511 1 84.31 404 ASN A CA 1
ATOM 3073 C C . ASN A 1 404 ? 6.102 -6.93 -0.794 1 84.31 404 ASN A C 1
ATOM 3075 O O . ASN A 1 404 ? 7.148 -6.281 -0.866 1 84.31 404 ASN A O 1
ATOM 3079 N N . GLU A 1 405 ? 5.602 -7.609 -1.727 1 88.44 405 GLU A N 1
ATOM 3080 C CA . GLU A 1 405 ? 6.266 -7.621 -3.025 1 88.44 405 GLU A CA 1
ATOM 3081 C C . GLU A 1 405 ? 6.195 -6.25 -3.695 1 88.44 405 GLU A C 1
ATOM 3083 O O . GLU A 1 405 ? 7.113 -5.859 -4.418 1 88.44 405 GLU A O 1
ATOM 3088 N N . LEU A 1 406 ? 5.105 -5.582 -3.457 1 93.31 406 LEU A N 1
ATOM 3089 C CA . LEU A 1 406 ? 4.934 -4.246 -4.023 1 93.31 406 LEU A CA 1
ATOM 3090 C C . LEU A 1 406 ? 6.02 -3.301 -3.529 1 93.31 406 LEU A C 1
ATOM 3092 O O . LEU A 1 406 ? 6.562 -2.512 -4.305 1 93.31 406 LEU A O 1
ATOM 3096 N N . ASP A 1 407 ? 6.363 -3.355 -2.258 1 92.44 407 ASP A N 1
ATOM 3097 C CA . ASP A 1 407 ? 7.406 -2.498 -1.708 1 92.44 407 ASP A CA 1
ATOM 3098 C C . ASP A 1 407 ? 8.727 -2.695 -2.449 1 92.44 407 ASP A C 1
ATOM 3100 O O . ASP A 1 407 ? 9.359 -1.726 -2.877 1 92.44 407 ASP A O 1
ATOM 3104 N N . HIS A 1 408 ? 9.078 -3.93 -2.59 1 92.12 408 HIS A N 1
ATOM 3105 C CA . HIS A 1 408 ? 10.32 -4.262 -3.279 1 92.12 408 HIS A CA 1
ATOM 3106 C C . HIS A 1 408 ? 10.281 -3.807 -4.734 1 92.12 408 HIS A C 1
ATOM 3108 O O . HIS A 1 408 ? 11.258 -3.256 -5.242 1 92.12 408 HIS A O 1
ATOM 3114 N N . TYR A 1 409 ? 9.164 -4.066 -5.32 1 95.94 409 TYR A N 1
ATOM 3115 C CA . TYR A 1 409 ? 8.938 -3.684 -6.711 1 95.94 409 TYR A CA 1
ATOM 3116 C C . TYR A 1 409 ? 9.133 -2.186 -6.902 1 95.94 409 TYR A C 1
ATOM 3118 O O . TYR A 1 409 ? 9.859 -1.755 -7.801 1 95.94 409 TYR A O 1
ATOM 3126 N N . LEU A 1 410 ? 8.562 -1.339 -6.055 1 96 410 LEU A N 1
ATOM 3127 C CA . LEU A 1 410 ? 8.625 0.113 -6.184 1 96 410 LEU A CA 1
ATOM 3128 C C . LEU A 1 410 ? 10.039 0.619 -5.914 1 96 410 LEU A C 1
ATOM 3130 O O . LEU A 1 410 ? 10.523 1.519 -6.605 1 96 410 LEU A O 1
ATOM 3134 N N . LEU A 1 411 ? 10.742 0.039 -4.949 1 95.5 411 LEU A N 1
ATOM 3135 C CA . LEU A 1 411 ? 12.125 0.412 -4.656 1 95.5 411 LEU A CA 1
ATOM 3136 C C . LEU A 1 411 ? 13.016 0.162 -5.867 1 95.5 411 LEU A C 1
ATOM 3138 O O . LEU A 1 411 ? 13.82 1.022 -6.238 1 95.5 411 LEU A O 1
ATOM 3142 N N . GLU A 1 412 ? 12.812 -1 -6.484 1 96.06 412 GLU A N 1
ATOM 3143 C CA . GLU A 1 412 ? 13.633 -1.358 -7.637 1 96.06 412 GLU A CA 1
ATOM 3144 C C . GLU A 1 412 ? 13.297 -0.49 -8.844 1 96.06 412 GLU A C 1
ATOM 3146 O O . GLU A 1 412 ? 14.18 -0.113 -9.617 1 96.06 412 GLU A O 1
ATOM 3151 N N . ILE A 1 413 ? 12.023 -0.188 -9.039 1 96.94 413 ILE A N 1
ATOM 3152 C CA . ILE A 1 413 ? 11.625 0.703 -10.125 1 96.94 413 ILE A CA 1
ATOM 3153 C C . ILE A 1 413 ? 12.305 2.059 -9.953 1 96.94 413 ILE A C 1
ATOM 3155 O O . ILE A 1 413 ? 12.773 2.652 -10.922 1 96.94 413 ILE A O 1
ATOM 3159 N N . GLY A 1 414 ? 12.336 2.516 -8.695 1 95.81 414 GLY A N 1
ATOM 3160 C CA . GLY A 1 414 ? 13.031 3.766 -8.43 1 95.81 414 GLY A CA 1
ATOM 3161 C C . GLY A 1 414 ? 14.492 3.732 -8.828 1 95.81 414 GLY A C 1
ATOM 3162 O O . GLY A 1 414 ? 15.008 4.695 -9.406 1 95.81 414 GLY A O 1
ATOM 3163 N N . ARG A 1 415 ? 15.125 2.631 -8.539 1 95.62 415 ARG A N 1
ATOM 3164 C CA . ARG A 1 415 ? 16.531 2.434 -8.906 1 95.62 415 ARG A CA 1
ATOM 3165 C C . ARG A 1 415 ? 16.703 2.457 -10.422 1 95.62 415 ARG A C 1
ATOM 3167 O O . ARG A 1 415 ? 17.578 3.16 -10.938 1 95.62 415 ARG A O 1
ATOM 3174 N N . TYR A 1 416 ? 15.828 1.763 -11.148 1 96.44 416 TYR A N 1
ATOM 3175 C CA . TYR A 1 416 ? 15.969 1.658 -12.602 1 96.44 416 TYR A CA 1
ATOM 3176 C C . TYR A 1 416 ? 15.609 2.975 -13.281 1 96.44 416 TYR A C 1
ATOM 3178 O O . TYR A 1 416 ? 16.188 3.328 -14.305 1 96.44 416 TYR A O 1
ATOM 3186 N N . ASN A 1 417 ? 14.648 3.695 -12.695 1 94.56 417 ASN A N 1
ATOM 3187 C CA . ASN A 1 417 ? 14.273 4.992 -13.242 1 94.56 417 ASN A CA 1
ATOM 3188 C C . ASN A 1 417 ? 15.438 5.98 -13.203 1 94.56 417 ASN A C 1
ATOM 3190 O O . ASN A 1 417 ? 15.508 6.891 -14.031 1 94.56 417 ASN A O 1
ATOM 3194 N N . ALA A 1 418 ? 16.328 5.766 -12.305 1 92.5 418 ALA A N 1
ATOM 3195 C CA . ALA A 1 418 ? 17.406 6.738 -12.102 1 92.5 418 ALA A CA 1
ATOM 3196 C C . ALA A 1 418 ? 18.703 6.266 -12.75 1 92.5 418 ALA A C 1
ATOM 3198 O O . ALA A 1 418 ? 19.719 6.961 -12.703 1 92.5 418 ALA A O 1
ATOM 3199 N N . LEU A 1 419 ? 18.656 5.16 -13.406 1 93.88 419 LEU A N 1
ATOM 3200 C CA . LEU A 1 419 ? 19.875 4.582 -13.992 1 93.88 419 LEU A CA 1
ATOM 3201 C C . LEU A 1 419 ? 20.406 5.457 -15.117 1 93.88 419 LEU A C 1
ATOM 3203 O O . LEU A 1 419 ? 19.625 5.965 -15.938 1 93.88 419 LEU A O 1
ATOM 3207 N N . ASP A 1 420 ? 21.688 5.688 -15.141 1 91.94 420 ASP A N 1
ATOM 3208 C CA . ASP A 1 420 ? 22.359 6.418 -16.203 1 91.94 420 ASP A CA 1
ATOM 3209 C C . ASP A 1 420 ? 22.922 5.465 -17.25 1 91.94 420 ASP A C 1
ATOM 3211 O O . ASP A 1 420 ? 23.734 4.59 -16.938 1 91.94 420 ASP A O 1
ATOM 3215 N N . TYR A 1 421 ? 22.531 5.664 -18.562 1 95 421 TYR A N 1
ATOM 3216 C CA . TYR A 1 421 ? 22.875 4.727 -19.609 1 95 421 TYR A CA 1
ATOM 3217 C C . TYR A 1 421 ? 24.094 5.215 -20.391 1 95 421 TYR A C 1
ATOM 3219 O O . TYR A 1 421 ? 24.578 4.531 -21.297 1 95 421 TYR A O 1
ATOM 3227 N N . ARG A 1 422 ? 24.766 6.297 -20.188 1 90.06 422 ARG A N 1
ATOM 3228 C CA . ARG A 1 422 ? 25.797 6.949 -21 1 90.06 422 ARG A CA 1
ATOM 3229 C C . ARG A 1 422 ? 27.016 6.043 -21.172 1 90.06 422 ARG A C 1
ATOM 3231 O O . ARG A 1 422 ? 27.531 5.906 -22.281 1 90.06 422 ARG A O 1
ATOM 3238 N N . ASP A 1 423 ? 27.328 5.34 -20.094 1 92.06 423 ASP A N 1
ATOM 3239 C CA . ASP A 1 423 ? 28.547 4.535 -20.141 1 92.06 423 ASP A CA 1
ATOM 3240 C C . ASP A 1 423 ? 28.219 3.047 -20.266 1 92.06 423 ASP A C 1
ATOM 3242 O O . ASP A 1 423 ? 29.062 2.193 -20 1 92.06 423 ASP A O 1
ATOM 3246 N N . LYS A 1 424 ? 27.062 2.787 -20.734 1 95.88 424 LYS A N 1
ATOM 3247 C CA . LYS A 1 424 ? 26.656 1.386 -20.828 1 95.88 424 LYS A CA 1
ATOM 3248 C C . LYS A 1 424 ? 26.75 0.877 -22.266 1 95.88 424 LYS A C 1
ATOM 3250 O O . LYS A 1 424 ? 26.406 1.592 -23.203 1 95.88 424 LYS A O 1
ATOM 3255 N N . THR A 1 425 ? 27.266 -0.238 -22.406 1 96.44 425 THR A N 1
ATOM 3256 C CA . THR A 1 425 ? 27.359 -0.884 -23.703 1 96.44 425 THR A CA 1
ATOM 3257 C C . THR A 1 425 ? 26.016 -1.462 -24.125 1 96.44 425 THR A C 1
ATOM 3259 O O . THR A 1 425 ? 25.078 -1.494 -23.312 1 96.44 425 THR A O 1
ATOM 3262 N N . LEU A 1 426 ? 25.969 -1.882 -25.406 1 97.06 426 LEU A N 1
ATOM 3263 C CA . LEU A 1 426 ? 24.75 -2.527 -25.906 1 97.06 426 LEU A CA 1
ATOM 3264 C C . LEU A 1 426 ? 24.422 -3.766 -25.078 1 97.06 426 LEU A C 1
ATOM 3266 O O . LEU A 1 426 ? 23.25 -3.992 -24.734 1 97.06 426 LEU A O 1
ATOM 3270 N N . ALA A 1 427 ? 25.391 -4.531 -24.734 1 96.81 427 ALA A N 1
ATOM 3271 C CA . ALA A 1 427 ? 25.219 -5.738 -23.922 1 96.81 427 ALA A CA 1
ATOM 3272 C C . ALA A 1 427 ? 24.703 -5.391 -22.531 1 96.81 427 ALA A C 1
ATOM 3274 O O . ALA A 1 427 ? 23.891 -6.109 -21.953 1 96.81 427 ALA A O 1
ATOM 3275 N N . ASP A 1 428 ? 25.219 -4.293 -22.031 1 97.19 428 ASP A N 1
ATOM 3276 C CA . ASP A 1 428 ? 24.766 -3.834 -20.719 1 97.19 428 ASP A CA 1
ATOM 3277 C C . ASP A 1 428 ? 23.297 -3.441 -20.75 1 97.19 428 ASP A C 1
ATOM 3279 O O . ASP A 1 428 ? 22.531 -3.793 -19.844 1 97.19 428 ASP A O 1
ATOM 3283 N N . CYS A 1 429 ? 22.953 -2.691 -21.766 1 97.81 429 CYS A N 1
ATOM 3284 C CA . CYS A 1 429 ? 21.562 -2.246 -21.891 1 97.81 429 CYS A CA 1
ATOM 3285 C C . CYS A 1 429 ? 20.625 -3.434 -22.016 1 97.81 429 CYS A C 1
ATOM 3287 O O . CYS A 1 429 ? 19.531 -3.432 -21.438 1 97.81 429 CYS A O 1
ATOM 3289 N N . TRP A 1 430 ? 21.062 -4.402 -22.75 1 97.62 430 TRP A N 1
ATOM 3290 C CA . TRP A 1 430 ? 20.266 -5.609 -22.922 1 97.62 430 TRP A CA 1
ATOM 3291 C C . TRP A 1 430 ? 20.094 -6.348 -21.594 1 97.62 430 TRP A C 1
ATOM 3293 O O . TRP A 1 430 ? 19 -6.793 -21.266 1 97.62 430 TRP A O 1
ATOM 3303 N N . ARG A 1 431 ? 21.141 -6.492 -20.875 1 96.94 431 ARG A N 1
ATOM 3304 C CA . ARG A 1 431 ? 21.078 -7.133 -19.562 1 96.94 431 ARG A CA 1
ATOM 3305 C C . ARG A 1 431 ? 20.141 -6.379 -18.625 1 96.94 431 ARG A C 1
ATOM 3307 O O . ARG A 1 431 ? 19.375 -6.996 -17.891 1 96.94 431 ARG A O 1
ATOM 3314 N N . ILE A 1 432 ? 20.219 -5.047 -18.672 1 97.56 432 ILE A N 1
ATOM 3315 C CA . ILE A 1 432 ? 19.359 -4.215 -17.828 1 97.56 432 ILE A CA 1
ATOM 3316 C C . ILE A 1 432 ? 17.891 -4.449 -18.188 1 97.56 432 ILE A C 1
ATOM 3318 O O . ILE A 1 432 ? 17.047 -4.574 -17.312 1 97.56 432 ILE A O 1
ATOM 3322 N N . LEU A 1 433 ? 17.594 -4.5 -19.469 1 97.88 433 LEU A N 1
ATOM 3323 C CA . LEU A 1 433 ? 16.234 -4.75 -19.906 1 97.88 433 LEU A CA 1
ATOM 3324 C C . LEU A 1 433 ? 15.734 -6.102 -19.406 1 97.88 433 LEU A C 1
ATOM 3326 O O . LEU A 1 433 ? 14.594 -6.223 -18.969 1 97.88 433 LEU A O 1
ATOM 3330 N N . GLN A 1 434 ? 16.594 -7.102 -19.422 1 96.44 434 GLN A N 1
ATOM 3331 C CA . GLN A 1 434 ? 16.234 -8.422 -18.938 1 96.44 434 GLN A CA 1
ATOM 3332 C C . GLN A 1 434 ? 15.992 -8.406 -17.422 1 96.44 434 GLN A C 1
ATOM 3334 O O . GLN A 1 434 ? 15.062 -9.047 -16.938 1 96.44 434 GLN A O 1
ATOM 3339 N N . ASP A 1 435 ? 16.812 -7.656 -16.766 1 96.56 435 ASP A N 1
ATOM 3340 C CA . ASP A 1 435 ? 16.656 -7.531 -15.32 1 96.56 435 ASP A CA 1
ATOM 3341 C C . ASP A 1 435 ? 15.328 -6.852 -14.977 1 96.56 435 ASP A C 1
ATOM 3343 O O . ASP A 1 435 ? 14.664 -7.234 -14.008 1 96.56 435 ASP A O 1
ATOM 3347 N N . ILE A 1 436 ? 15.008 -5.84 -15.727 1 97.25 436 ILE A N 1
ATOM 3348 C CA . ILE A 1 436 ? 13.75 -5.137 -15.523 1 97.25 436 ILE A CA 1
ATOM 3349 C C . ILE A 1 436 ? 12.578 -6.09 -15.758 1 97.25 436 ILE A C 1
ATOM 3351 O O . ILE A 1 436 ? 11.609 -6.094 -15 1 97.25 436 ILE A O 1
ATOM 3355 N N . ASN A 1 437 ? 12.672 -6.871 -16.781 1 96.19 437 ASN A N 1
ATOM 3356 C CA . ASN A 1 437 ? 11.633 -7.855 -17.062 1 96.19 437 ASN A CA 1
ATOM 3357 C C . ASN A 1 437 ? 11.516 -8.883 -15.938 1 96.19 437 ASN A C 1
ATOM 3359 O O . ASN A 1 437 ? 10.406 -9.305 -15.586 1 96.19 437 ASN A O 1
ATOM 3363 N N . THR A 1 438 ? 12.633 -9.328 -15.469 1 94.81 438 THR A N 1
ATOM 3364 C CA . THR A 1 438 ? 12.648 -10.273 -14.359 1 94.81 438 THR A CA 1
ATOM 3365 C C . THR A 1 438 ? 11.977 -9.68 -13.125 1 94.81 438 THR A C 1
ATOM 3367 O O . THR A 1 438 ? 11.242 -10.367 -12.422 1 94.81 438 THR A O 1
ATOM 3370 N N . LEU A 1 439 ? 12.258 -8.414 -12.891 1 95.12 439 LEU A N 1
ATOM 3371 C CA . LEU A 1 439 ? 11.594 -7.703 -11.797 1 95.12 439 LEU A CA 1
ATOM 3372 C C . LEU A 1 439 ? 10.078 -7.703 -11.992 1 95.12 439 LEU A C 1
ATOM 3374 O O . LEU A 1 439 ? 9.328 -7.957 -11.047 1 95.12 439 LEU A O 1
ATOM 3378 N N . GLY A 1 440 ? 9.656 -7.426 -13.203 1 95.25 440 GLY A N 1
ATOM 3379 C CA . GLY A 1 440 ? 8.234 -7.453 -13.516 1 95.25 440 GLY A CA 1
ATOM 3380 C C . GLY A 1 440 ? 7.602 -8.812 -13.305 1 95.25 440 GLY A C 1
ATOM 3381 O O . GLY A 1 440 ? 6.484 -8.914 -12.797 1 95.25 440 GLY A O 1
ATOM 3382 N N . THR A 1 441 ? 8.305 -9.844 -13.617 1 93.88 441 THR A N 1
ATOM 3383 C CA . THR A 1 441 ? 7.812 -11.211 -13.469 1 93.88 441 THR A CA 1
ATOM 3384 C C . THR A 1 441 ? 7.617 -11.555 -11.992 1 93.88 441 THR A C 1
ATOM 3386 O O . THR A 1 441 ? 6.59 -12.117 -11.609 1 93.88 441 THR A O 1
ATOM 3389 N N . ARG A 1 442 ? 8.562 -11.203 -11.258 1 91 442 ARG A N 1
ATOM 3390 C CA . ARG A 1 442 ? 8.484 -11.477 -9.828 1 91 442 ARG A CA 1
ATOM 3391 C C . ARG A 1 442 ? 7.305 -10.75 -9.188 1 91 442 ARG A C 1
ATOM 3393 O O . ARG A 1 442 ? 6.559 -11.336 -8.398 1 91 442 ARG A O 1
ATOM 3400 N N . TYR A 1 443 ? 7.172 -9.5 -9.484 1 93.81 443 TYR A N 1
ATOM 3401 C CA . TYR A 1 443 ? 6.07 -8.703 -8.953 1 93.81 443 TYR A CA 1
ATOM 3402 C C . TYR A 1 443 ? 4.727 -9.266 -9.398 1 93.81 443 TYR A C 1
ATOM 3404 O O . TYR A 1 443 ? 3.75 -9.227 -8.648 1 93.81 443 TYR A O 1
ATOM 3412 N N . PHE A 1 444 ? 4.668 -9.797 -10.609 1 92.88 444 PHE A N 1
ATOM 3413 C CA . PHE A 1 444 ? 3.416 -10.188 -11.25 1 92.88 444 PHE A CA 1
ATOM 3414 C C . PHE A 1 444 ? 2.975 -11.57 -10.773 1 92.88 444 PHE A C 1
ATOM 3416 O O . PHE A 1 444 ? 1.841 -11.984 -11.016 1 92.88 444 PHE A O 1
ATOM 3423 N N . LEU A 1 445 ? 3.68 -12.305 -10.008 1 92.06 445 LEU A N 1
ATOM 3424 C CA . LEU A 1 445 ? 3.4 -13.68 -9.625 1 92.06 445 LEU A CA 1
ATOM 3425 C C . LEU A 1 445 ? 2.025 -13.797 -8.969 1 92.06 445 LEU A C 1
ATOM 3427 O O . LEU A 1 445 ? 1.205 -14.617 -9.383 1 92.06 445 LEU A O 1
ATOM 3431 N N . PRO A 1 446 ? 1.699 -12.922 -8.078 1 92.44 446 PRO A N 1
ATOM 3432 C CA . PRO A 1 446 ? 0.403 -13.117 -7.426 1 92.44 446 PRO A CA 1
ATOM 3433 C C . PRO A 1 446 ? -0.743 -12.445 -8.18 1 92.44 446 PRO A C 1
ATOM 3435 O O . PRO A 1 446 ? -1.907 -12.594 -7.801 1 92.44 446 PRO A O 1
ATOM 3438 N N . ASN A 1 447 ? -0.496 -11.719 -9.203 1 91.31 447 ASN A N 1
ATOM 3439 C CA . ASN A 1 447 ? -1.474 -10.812 -9.797 1 91.31 447 ASN A CA 1
ATOM 3440 C C . ASN A 1 447 ? -2.639 -11.578 -10.422 1 91.31 447 ASN A C 1
ATOM 3442 O O . ASN A 1 447 ? -3.795 -11.18 -10.273 1 91.31 447 ASN A O 1
ATOM 3446 N N . ILE A 1 448 ? -2.328 -12.656 -11.102 1 89.38 448 ILE A N 1
ATOM 3447 C CA . ILE A 1 448 ? -3.395 -13.438 -11.711 1 89.38 448 ILE A CA 1
ATOM 3448 C C . ILE A 1 448 ? -4.25 -14.086 -10.625 1 89.38 448 ILE A C 1
ATOM 3450 O O . ILE A 1 448 ? -5.473 -14.164 -10.758 1 89.38 448 ILE A O 1
ATOM 3454 N N . ALA A 1 449 ? -3.602 -14.555 -9.586 1 90.44 449 ALA A N 1
ATOM 3455 C CA . ALA A 1 449 ? -4.34 -15.125 -8.469 1 90.44 449 ALA A CA 1
ATOM 3456 C C . ALA A 1 449 ? -5.32 -14.117 -7.883 1 90.44 449 ALA A C 1
ATOM 3458 O O . ALA A 1 449 ? -6.43 -14.477 -7.477 1 90.44 449 ALA A O 1
ATOM 3459 N N . ILE A 1 450 ? -4.922 -12.883 -7.805 1 92.38 450 ILE A N 1
ATOM 3460 C CA . ILE A 1 450 ? -5.773 -11.828 -7.277 1 92.38 450 ILE A CA 1
ATOM 3461 C C . ILE A 1 450 ? -7.02 -11.68 -8.156 1 92.38 450 ILE A C 1
ATOM 3463 O O . ILE A 1 450 ? -8.141 -11.656 -7.645 1 92.38 450 ILE A O 1
ATOM 3467 N N . SER A 1 451 ? -6.848 -11.664 -9.406 1 87.69 451 SER A N 1
ATOM 3468 C CA . SER A 1 451 ? -7.961 -11.523 -10.344 1 87.69 451 SER A CA 1
ATOM 3469 C C . SER A 1 451 ? -8.883 -12.742 -10.297 1 87.69 451 SER A C 1
ATOM 3471 O O . SER A 1 451 ? -10.102 -12.594 -10.289 1 87.69 451 SER A O 1
ATOM 3473 N N . LEU A 1 452 ? -8.305 -13.891 -10.273 1 86.19 452 LEU A N 1
ATOM 3474 C CA . LEU A 1 452 ? -9.094 -15.109 -10.219 1 86.19 452 LEU A CA 1
ATOM 3475 C C . LEU A 1 452 ? -9.883 -15.195 -8.922 1 86.19 452 LEU A C 1
ATOM 3477 O O . LEU A 1 452 ? -11.023 -15.648 -8.914 1 86.19 452 LEU A O 1
ATOM 3481 N N . THR A 1 453 ? -9.242 -14.789 -7.898 1 88.62 453 THR A N 1
ATOM 3482 C CA . THR A 1 453 ? -9.914 -14.82 -6.602 1 88.62 453 THR A CA 1
ATOM 3483 C C . THR A 1 453 ? -11.07 -13.828 -6.566 1 88.62 453 THR A C 1
ATOM 3485 O O . THR A 1 453 ? -12.133 -14.125 -6.008 1 88.62 453 THR A O 1
ATOM 3488 N N . GLN A 1 454 ? -10.883 -12.672 -7.102 1 88.25 454 GLN A N 1
ATOM 3489 C CA . GLN A 1 454 ? -11.969 -11.703 -7.18 1 88.25 454 GLN A CA 1
ATOM 3490 C C . GLN A 1 454 ? -13.18 -12.289 -7.898 1 88.25 454 GLN A C 1
ATOM 3492 O O . GLN A 1 454 ? -14.312 -12.188 -7.41 1 88.25 454 GLN A O 1
ATOM 3497 N N . THR A 1 455 ? -12.945 -12.922 -9.008 1 82.94 455 THR A N 1
ATOM 3498 C CA . THR A 1 455 ? -14.008 -13.539 -9.789 1 82.94 455 THR A CA 1
ATOM 3499 C C . THR A 1 455 ? -14.688 -14.648 -8.992 1 82.94 455 THR A C 1
ATOM 3501 O O . THR A 1 455 ? -15.914 -14.773 -9.008 1 82.94 455 THR A O 1
ATOM 3504 N N . LEU A 1 456 ? -13.883 -15.383 -8.359 1 82.88 456 LEU A N 1
ATOM 3505 C CA . LEU A 1 456 ? -14.406 -16.469 -7.527 1 82.88 456 LEU A CA 1
ATOM 3506 C C . LEU A 1 456 ? -15.312 -15.906 -6.43 1 82.88 456 LEU A C 1
ATOM 3508 O O . LEU A 1 456 ? -16.422 -16.422 -6.211 1 82.88 456 LEU A O 1
ATOM 3512 N N . LEU A 1 457 ? -14.852 -14.922 -5.777 1 88.31 457 LEU A N 1
ATOM 3513 C CA . LEU A 1 457 ? -15.617 -14.336 -4.684 1 88.31 457 LEU A CA 1
ATOM 3514 C C . LEU A 1 457 ? -16.938 -13.766 -5.188 1 88.31 457 LEU A C 1
ATOM 3516 O O . LEU A 1 457 ? -17.969 -13.914 -4.535 1 88.31 457 LEU A O 1
ATOM 3520 N N . TYR A 1 458 ? -16.938 -13.148 -6.32 1 86 458 TYR A N 1
ATOM 3521 C CA . TYR A 1 458 ? -18.156 -12.625 -6.926 1 86 458 TYR A CA 1
ATOM 3522 C C . TYR A 1 458 ? -19.125 -13.75 -7.254 1 86 458 TYR A C 1
ATOM 3524 O O . TYR A 1 458 ? -20.328 -13.664 -6.961 1 86 458 TYR A O 1
ATOM 3532 N N . ARG A 1 459 ? -18.609 -14.773 -7.809 1 83.62 459 ARG A N 1
ATOM 3533 C CA . ARG A 1 459 ? -19.438 -15.906 -8.195 1 83.62 459 ARG A CA 1
ATOM 3534 C C . ARG A 1 459 ? -20.062 -16.578 -6.969 1 83.62 459 ARG A C 1
ATOM 3536 O O . ARG A 1 459 ? -21.234 -16.938 -6.977 1 83.62 459 ARG A O 1
ATOM 3543 N N . VAL A 1 460 ? -19.219 -16.75 -6 1 84.88 460 VAL A N 1
ATOM 3544 C CA . VAL A 1 460 ? -19.688 -17.375 -4.77 1 84.88 460 VAL A CA 1
ATOM 3545 C C . VAL A 1 460 ? -20.75 -16.484 -4.121 1 84.88 460 VAL A C 1
ATOM 3547 O O . VAL A 1 460 ? -21.797 -16.984 -3.682 1 84.88 460 VAL A O 1
ATOM 3550 N N . LEU A 1 461 ? -20.516 -15.227 -4.039 1 89.94 461 LEU A N 1
ATOM 3551 C CA . LEU A 1 461 ? -21.469 -14.297 -3.436 1 89.94 461 LEU A CA 1
ATOM 3552 C C . LEU A 1 461 ? -22.781 -14.305 -4.199 1 89.94 461 LEU A C 1
ATOM 3554 O O . LEU A 1 461 ? -23.859 -14.398 -3.594 1 89.94 461 LEU A O 1
ATOM 3558 N N . ARG A 1 462 ? -22.719 -14.266 -5.469 1 87.06 462 ARG A N 1
ATOM 3559 C CA . ARG A 1 462 ? -23.922 -14.289 -6.289 1 87.06 462 ARG A CA 1
ATOM 3560 C C . ARG A 1 462 ? -24.688 -15.586 -6.098 1 87.06 462 ARG A C 1
ATOM 3562 O O . ARG A 1 462 ? -25.922 -15.586 -6.035 1 87.06 462 ARG A O 1
ATOM 3569 N N . HIS A 1 463 ? -23.984 -16.625 -6.055 1 85.5 463 HIS A N 1
ATOM 3570 C CA . HIS A 1 463 ? -24.594 -17.938 -5.867 1 85.5 463 HIS A CA 1
ATOM 3571 C C . HIS A 1 463 ? -25.344 -18 -4.539 1 85.5 463 HIS A C 1
ATOM 3573 O O . HIS A 1 463 ? -26.469 -18.5 -4.48 1 85.5 463 HIS A O 1
ATOM 3579 N N . ILE A 1 464 ? -24.781 -17.562 -3.549 1 88.19 464 ILE A N 1
ATOM 3580 C CA . ILE A 1 464 ? -25.391 -17.609 -2.227 1 88.19 464 ILE A CA 1
ATOM 3581 C C . ILE A 1 464 ? -26.609 -16.688 -2.193 1 88.19 464 ILE A C 1
ATOM 3583 O O . ILE A 1 464 ? -27.641 -17.031 -1.597 1 88.19 464 ILE A O 1
ATOM 3587 N N . LEU A 1 465 ? -26.484 -15.539 -2.789 1 91.62 465 LEU A N 1
ATOM 3588 C CA . LEU A 1 465 ? -27.625 -14.625 -2.85 1 91.62 465 LEU A CA 1
ATOM 3589 C C . LEU A 1 465 ? -28.797 -15.266 -3.602 1 91.62 465 LEU A C 1
ATOM 3591 O O . LEU A 1 465 ? -29.953 -15.07 -3.23 1 91.62 465 LEU A O 1
ATOM 3595 N N . ASN A 1 466 ? -28.438 -16.062 -4.555 1 88.75 466 ASN A N 1
ATOM 3596 C CA . ASN A 1 466 ? -29.453 -16.781 -5.305 1 88.75 466 ASN A CA 1
ATOM 3597 C C . ASN A 1 466 ? -30.141 -17.844 -4.445 1 88.75 466 ASN A C 1
ATOM 3599 O O . ASN A 1 466 ? -31.328 -18.109 -4.598 1 88.75 466 ASN A O 1
ATOM 3603 N N . LEU A 1 467 ? -29.375 -18.516 -3.619 1 85.44 467 LEU A N 1
ATOM 3604 C CA . LEU A 1 467 ? -29.922 -19.516 -2.713 1 85.44 467 LEU A CA 1
ATOM 3605 C C . LEU A 1 467 ? -30.859 -18.891 -1.697 1 85.44 467 LEU A C 1
ATOM 3607 O O . LEU A 1 467 ? -31.844 -19.5 -1.289 1 85.44 467 LEU A O 1
ATOM 3611 N N . LEU A 1 468 ? -30.594 -17.703 -1.305 1 88.56 468 LEU A N 1
ATOM 3612 C CA . LEU A 1 468 ? -31.391 -17.031 -0.284 1 88.56 468 LEU A CA 1
ATOM 3613 C C . LEU A 1 468 ? -32.625 -16.406 -0.896 1 88.56 468 LEU A C 1
ATOM 3615 O O . LEU A 1 468 ? -33.719 -16.531 -0.352 1 88.56 468 LEU A O 1
ATOM 3619 N N . ASP A 1 469 ? -32.406 -15.617 -1.982 1 90 469 ASP A N 1
ATOM 3620 C CA . ASP A 1 469 ? -33.5 -14.961 -2.686 1 90 469 ASP A CA 1
ATOM 3621 C C . ASP A 1 469 ? -33.156 -14.719 -4.152 1 90 469 ASP A C 1
ATOM 3623 O O . ASP A 1 469 ? -32.594 -13.688 -4.5 1 90 469 ASP A O 1
ATOM 3627 N N . ALA A 1 470 ? -33.594 -15.562 -4.988 1 88.19 470 ALA A N 1
ATOM 3628 C CA . ALA A 1 470 ? -33.25 -15.531 -6.406 1 88.19 470 ALA A CA 1
ATOM 3629 C C . ALA A 1 470 ? -33.781 -14.273 -7.082 1 88.19 470 ALA A C 1
ATOM 3631 O O . ALA A 1 470 ? -33.156 -13.719 -7.98 1 88.19 470 ALA A O 1
ATOM 3632 N N . ALA A 1 471 ? -34.906 -13.773 -6.637 1 88 471 ALA A N 1
ATOM 3633 C CA . ALA A 1 471 ? -35.562 -12.656 -7.285 1 88 471 ALA A CA 1
ATOM 3634 C C . ALA A 1 471 ? -34.781 -11.359 -7.117 1 88 471 ALA A C 1
ATOM 3636 O O . ALA A 1 471 ? -34.75 -10.523 -8.023 1 88 471 ALA A O 1
ATOM 3637 N N . SER A 1 472 ? -34.094 -11.211 -6.031 1 89.69 472 SER A N 1
ATOM 3638 C CA . SER A 1 472 ? -33.406 -9.953 -5.754 1 89.69 472 SER A CA 1
ATOM 3639 C C . SER A 1 472 ? -31.906 -10.148 -5.738 1 89.69 472 SER A C 1
ATOM 3641 O O . SER A 1 472 ? -31.172 -9.258 -5.312 1 89.69 472 SER A O 1
ATOM 3643 N N . ALA A 1 473 ? -31.5 -11.312 -6.195 1 89.31 473 ALA A N 1
ATOM 3644 C CA . ALA A 1 473 ? -30.094 -11.672 -6.043 1 89.31 473 ALA A CA 1
ATOM 3645 C C . ALA A 1 473 ? -29.188 -10.672 -6.75 1 89.31 473 ALA A C 1
ATOM 3647 O O . ALA A 1 473 ? -28.219 -10.18 -6.164 1 89.31 473 ALA A O 1
ATOM 3648 N N . GLN A 1 474 ? -29.531 -10.312 -7.926 1 82.62 474 GLN A N 1
ATOM 3649 C CA . GLN A 1 474 ? -28.688 -9.414 -8.703 1 82.62 474 GLN A CA 1
ATOM 3650 C C . GLN A 1 474 ? -28.688 -8.008 -8.109 1 82.62 474 GLN A C 1
ATOM 3652 O O . GLN A 1 474 ? -27.641 -7.371 -8.008 1 82.62 474 GLN A O 1
ATOM 3657 N N . GLU A 1 475 ? -29.781 -7.551 -7.789 1 83.5 475 GLU A N 1
ATOM 3658 C CA . GLU A 1 475 ? -29.906 -6.223 -7.199 1 83.5 475 GLU A CA 1
ATOM 3659 C C . GLU A 1 475 ? -29.125 -6.125 -5.891 1 83.5 475 GLU A C 1
ATOM 3661 O O . GLU A 1 475 ? -28.438 -5.129 -5.645 1 83.5 475 GLU A O 1
ATOM 3666 N N . THR A 1 476 ? -29.312 -7.16 -5.105 1 91.06 476 THR A N 1
ATOM 3667 C CA . THR A 1 476 ? -28.609 -7.184 -3.834 1 91.06 476 THR A CA 1
ATOM 3668 C C . THR A 1 476 ? -27.094 -7.207 -4.066 1 91.06 476 THR A C 1
ATOM 3670 O O . THR A 1 476 ? -26.344 -6.516 -3.377 1 91.06 476 THR A O 1
ATOM 3673 N N . PHE A 1 477 ? -26.703 -8.016 -5.008 1 89.06 477 PHE A N 1
ATOM 3674 C CA . PHE A 1 477 ? -25.281 -8.102 -5.336 1 89.06 477 PHE A CA 1
ATOM 3675 C C . PHE A 1 477 ? -24.734 -6.734 -5.723 1 89.06 477 PHE A C 1
ATOM 3677 O O . PHE A 1 477 ? -23.719 -6.293 -5.191 1 89.06 477 PHE A O 1
ATOM 3684 N N . ASP A 1 478 ? -25.391 -6.051 -6.539 1 81.62 478 ASP A N 1
ATOM 3685 C CA . ASP A 1 478 ? -24.969 -4.75 -7.039 1 81.62 478 ASP A CA 1
ATOM 3686 C C . ASP A 1 478 ? -24.875 -3.727 -5.906 1 81.62 478 ASP A C 1
ATOM 3688 O O . ASP A 1 478 ? -23.953 -2.904 -5.875 1 81.62 478 ASP A O 1
ATOM 3692 N N . ARG A 1 479 ? -25.75 -3.816 -5.055 1 85.94 479 ARG A N 1
ATOM 3693 C CA . ARG A 1 479 ? -25.766 -2.887 -3.928 1 85.94 479 ARG A CA 1
ATOM 3694 C C . ARG A 1 479 ? -24.609 -3.17 -2.971 1 85.94 479 ARG A C 1
ATOM 3696 O O . ARG A 1 479 ? -24.016 -2.242 -2.428 1 85.94 479 ARG A O 1
ATOM 3703 N N . LEU A 1 480 ? -24.344 -4.414 -2.779 1 90.69 480 LEU A N 1
ATOM 3704 C CA . LEU A 1 480 ? -23.328 -4.812 -1.812 1 90.69 480 LEU A CA 1
ATOM 3705 C C . LEU A 1 480 ? -21.938 -4.352 -2.258 1 90.69 480 LEU A C 1
ATOM 3707 O O . LEU A 1 480 ? -21.062 -4.129 -1.427 1 90.69 480 LEU A O 1
ATOM 3711 N N . ILE A 1 481 ? -21.734 -4.211 -3.561 1 86.44 481 ILE A N 1
ATOM 3712 C CA . ILE A 1 481 ? -20.422 -3.871 -4.062 1 86.44 481 ILE A CA 1
ATOM 3713 C C . ILE A 1 481 ? -20.453 -2.504 -4.746 1 86.44 481 ILE A C 1
ATOM 3715 O O . ILE A 1 481 ? -19.578 -2.176 -5.547 1 86.44 481 ILE A O 1
ATOM 3719 N N . SER A 1 482 ? -21.453 -1.689 -4.41 1 80.5 482 SER A N 1
ATOM 3720 C CA . SER A 1 482 ? -21.703 -0.431 -5.105 1 80.5 482 SER A CA 1
ATOM 3721 C C . SER A 1 482 ? -20.625 0.603 -4.785 1 80.5 482 SER A C 1
ATOM 3723 O O . SER A 1 482 ? -20.359 1.487 -5.598 1 80.5 482 SER A O 1
ATOM 3725 N N . VAL A 1 483 ? -20.094 0.53 -3.588 1 81.25 483 VAL A N 1
ATOM 3726 C CA . VAL A 1 483 ? -19.094 1.51 -3.205 1 81.25 483 VAL A CA 1
ATOM 3727 C C . VAL A 1 483 ? -17.812 0.793 -2.781 1 81.25 483 VAL A C 1
ATOM 3729 O O . VAL A 1 483 ? -17.781 0.125 -1.745 1 81.25 483 VAL A O 1
ATOM 3732 N N . VAL A 1 484 ? -16.766 0.88 -3.613 1 81.25 484 VAL A N 1
ATOM 3733 C CA . VAL A 1 484 ? -15.43 0.371 -3.322 1 81.25 484 VAL A CA 1
ATOM 3734 C C . VAL A 1 484 ? -14.391 1.422 -3.691 1 81.25 484 VAL A C 1
ATOM 3736 O O . VAL A 1 484 ? -14.445 2.014 -4.773 1 81.25 484 VAL A O 1
ATOM 3739 N N . GLU A 1 485 ? -13.555 1.723 -2.775 1 78.75 485 GLU A N 1
ATOM 3740 C CA . GLU A 1 485 ? -12.5 2.693 -3.039 1 78.75 485 GLU A CA 1
ATOM 3741 C C . GLU A 1 485 ? -11.375 2.076 -3.867 1 78.75 485 GLU A C 1
ATOM 3743 O O . GLU A 1 485 ? -10.625 1.231 -3.377 1 78.75 485 GLU A O 1
ATOM 3748 N N . THR A 1 486 ? -11.258 2.492 -5.117 1 82.44 486 THR A N 1
ATOM 3749 C CA . THR A 1 486 ? -10.234 1.973 -6.02 1 82.44 486 THR A CA 1
ATOM 3750 C C . THR A 1 486 ? -9.203 3.049 -6.348 1 82.44 486 THR A C 1
ATOM 3752 O O . THR A 1 486 ? -9.461 4.238 -6.16 1 82.44 486 THR A O 1
ATOM 3755 N N . LYS A 1 487 ? -8.047 2.645 -6.73 1 86.31 487 LYS A N 1
ATOM 3756 C CA . LYS A 1 487 ? -7.012 3.586 -7.16 1 86.31 487 LYS A CA 1
ATOM 3757 C C . LYS A 1 487 ? -7.445 4.34 -8.414 1 86.31 487 LYS A C 1
ATOM 3759 O O . LYS A 1 487 ? -7.148 5.527 -8.562 1 86.31 487 LYS A O 1
ATOM 3764 N N . THR A 1 488 ? -8.078 3.705 -9.297 1 81.69 488 THR A N 1
ATOM 3765 C CA . THR A 1 488 ? -8.602 4.348 -10.5 1 81.69 488 THR A CA 1
ATOM 3766 C C . THR A 1 488 ? -9.57 5.469 -10.133 1 81.69 488 THR A C 1
ATOM 3768 O O . THR A 1 488 ? -9.547 6.543 -10.734 1 81.69 488 THR A O 1
ATOM 3771 N N . GLY A 1 489 ? -10.445 5.145 -9.164 1 79.44 489 GLY A N 1
ATOM 3772 C CA . GLY A 1 489 ? -11.336 6.184 -8.672 1 79.44 489 GLY A CA 1
ATOM 3773 C C . GLY A 1 489 ? -10.602 7.398 -8.141 1 79.44 489 GLY A C 1
ATOM 3774 O O . GLY A 1 489 ? -11.016 8.539 -8.375 1 79.44 489 GLY A O 1
ATOM 3775 N N . ALA A 1 490 ? -9.516 7.164 -7.48 1 83.25 490 ALA A N 1
ATOM 3776 C CA . ALA A 1 490 ? -8.703 8.25 -6.934 1 83.25 490 ALA A CA 1
ATOM 3777 C C . ALA A 1 490 ? -8.062 9.07 -8.047 1 83.25 490 ALA A C 1
ATOM 3779 O O . ALA A 1 490 ? -7.961 10.289 -7.953 1 83.25 490 ALA A O 1
ATOM 3780 N N . VAL A 1 491 ? -7.566 8.43 -9.086 1 86.69 491 VAL A N 1
ATOM 3781 C CA . VAL A 1 491 ? -6.949 9.109 -10.219 1 86.69 491 VAL A CA 1
ATOM 3782 C C . VAL A 1 491 ? -7.988 9.969 -10.938 1 86.69 491 VAL A C 1
ATOM 3784 O O . VAL A 1 491 ? -7.707 11.109 -11.312 1 86.69 491 VAL A O 1
ATOM 3787 N N . ASN A 1 492 ? -9.148 9.406 -11.055 1 81.75 492 ASN A N 1
ATOM 3788 C CA . ASN A 1 492 ? -10.234 10.148 -11.695 1 81.75 492 ASN A CA 1
ATOM 3789 C C . ASN A 1 492 ? -10.602 11.398 -10.891 1 81.75 492 ASN A C 1
ATOM 3791 O O . ASN A 1 492 ? -10.906 12.438 -11.469 1 81.75 492 ASN A O 1
ATOM 3795 N N . GLN A 1 493 ? -10.602 11.227 -9.633 1 82.38 493 GLN A N 1
ATOM 3796 C CA . GLN A 1 493 ? -10.898 12.375 -8.781 1 82.38 493 GLN A CA 1
ATOM 3797 C C . GLN A 1 493 ? -9.82 13.445 -8.914 1 82.38 493 GLN A C 1
ATOM 3799 O O . GLN A 1 493 ? -10.133 14.641 -8.914 1 82.38 493 GLN A O 1
ATOM 3804 N N . ALA A 1 494 ? -8.617 13.031 -9.008 1 86.38 494 ALA A N 1
ATOM 3805 C CA . ALA A 1 494 ? -7.523 13.984 -9.203 1 86.38 494 ALA A CA 1
ATOM 3806 C C . ALA A 1 494 ? -7.668 14.719 -10.539 1 86.38 494 ALA A C 1
ATOM 3808 O O . ALA A 1 494 ? -7.434 15.922 -10.617 1 86.38 494 ALA A O 1
ATOM 3809 N N . MET A 1 495 ? -8.008 14 -11.578 1 88.75 495 MET A N 1
ATOM 3810 C CA . MET A 1 495 ? -8.242 14.609 -12.883 1 88.75 495 MET A CA 1
ATOM 3811 C C . MET A 1 495 ? -9.406 15.586 -12.828 1 88.75 495 MET A C 1
ATOM 3813 O O . MET A 1 495 ? -9.359 16.656 -13.445 1 88.75 495 MET A O 1
ATOM 3817 N N . TRP A 1 496 ? -10.406 15.195 -12.086 1 86.19 496 TRP A N 1
ATOM 3818 C CA . TRP A 1 496 ? -11.57 16.062 -11.93 1 86.19 496 TRP A CA 1
ATOM 3819 C C . TRP A 1 496 ? -11.18 17.375 -11.258 1 86.19 496 TRP A C 1
ATOM 3821 O O . TRP A 1 496 ? -11.602 18.453 -11.695 1 86.19 496 TRP A O 1
ATOM 3831 N N . GLN A 1 497 ? -10.383 17.297 -10.242 1 85.25 497 GLN A N 1
ATOM 3832 C CA . GLN A 1 497 ? -9.93 18.5 -9.547 1 85.25 497 GLN A CA 1
ATOM 3833 C C . GLN A 1 497 ? -9.117 19.406 -10.477 1 85.25 497 GLN A C 1
ATOM 3835 O O . GLN A 1 497 ? -9.273 20.625 -10.453 1 85.25 497 GLN A O 1
ATOM 3840 N N . LEU A 1 498 ? -8.312 18.828 -11.281 1 92.25 498 LEU A N 1
ATOM 3841 C CA . LEU A 1 498 ? -7.531 19.594 -12.25 1 92.25 498 LEU A CA 1
ATOM 3842 C C . LEU A 1 498 ? -8.438 20.25 -13.281 1 92.25 498 LEU A C 1
ATOM 3844 O O . LEU A 1 498 ? -8.188 21.375 -13.711 1 92.25 498 LEU A O 1
ATOM 3848 N N . SER A 1 499 ? -9.453 19.531 -13.664 1 91.25 499 SER A N 1
ATOM 3849 C CA . SER A 1 499 ? -10.383 20.062 -14.648 1 91.25 499 SER A CA 1
ATOM 3850 C C . SER A 1 499 ? -11.109 21.297 -14.109 1 91.25 499 SER A C 1
ATOM 3852 O O . SER A 1 499 ? -11.406 22.219 -14.867 1 91.25 499 SER A O 1
ATOM 3854 N N . ARG A 1 500 ? -11.344 21.234 -12.805 1 88.44 500 ARG A N 1
ATOM 3855 C CA . ARG A 1 500 ? -11.977 22.406 -12.195 1 88.44 500 ARG A CA 1
ATOM 3856 C C . ARG A 1 500 ? -11.039 23.609 -12.211 1 88.44 500 ARG A C 1
ATOM 3858 O O . ARG A 1 500 ? -11.469 24.734 -12.445 1 88.44 500 ARG A O 1
ATOM 3865 N N . GLN A 1 501 ? -9.805 23.359 -12.008 1 88.56 501 GLN A N 1
ATOM 3866 C CA . GLN A 1 501 ? -8.812 24.438 -12.07 1 88.56 501 GLN A CA 1
ATOM 3867 C C . GLN A 1 501 ? -8.656 24.953 -13.5 1 88.56 501 GLN A C 1
ATOM 3869 O O . GLN A 1 501 ? -8.508 26.156 -13.719 1 88.56 501 GLN A O 1
ATOM 3874 N N . LEU A 1 502 ? -8.719 24.109 -14.414 1 94 502 LEU A N 1
ATOM 3875 C CA . LEU A 1 502 ? -8.523 24.422 -15.828 1 94 502 LEU A CA 1
ATOM 3876 C C . LEU A 1 502 ? -9.594 25.391 -16.328 1 94 502 LEU A C 1
ATOM 3878 O O . LEU A 1 502 ? -9.367 26.125 -17.281 1 94 502 LEU A O 1
ATOM 3882 N N . ARG A 1 503 ? -10.641 25.438 -15.68 1 88.69 503 ARG A N 1
ATOM 3883 C CA . ARG A 1 503 ? -11.766 26.266 -16.109 1 88.69 503 ARG A CA 1
ATOM 3884 C C . ARG A 1 503 ? -11.414 27.75 -16.016 1 88.69 503 ARG A C 1
ATOM 3886 O O . ARG A 1 503 ? -12.055 28.578 -16.672 1 88.69 503 ARG A O 1
ATOM 3893 N N . ALA A 1 504 ? -10.445 27.984 -15.227 1 82.5 504 ALA A N 1
ATOM 3894 C CA . ALA A 1 504 ? -9.977 29.375 -15.125 1 82.5 504 ALA A CA 1
ATOM 3895 C C . ALA A 1 504 ? -9.305 29.812 -16.422 1 82.5 504 ALA A C 1
ATOM 3897 O O . ALA A 1 504 ? -9.133 31.016 -16.656 1 82.5 504 ALA A O 1
ATOM 3898 N N . TRP A 1 505 ? -8.984 28.875 -17.297 1 90.31 505 TRP A N 1
ATOM 3899 C CA . TRP A 1 505 ? -8.328 29.172 -18.578 1 90.31 505 TRP A CA 1
ATOM 3900 C C . TRP A 1 505 ? -9.102 28.562 -19.734 1 90.31 505 TRP A C 1
ATOM 3902 O O . TRP A 1 505 ? -8.633 27.594 -20.359 1 90.31 505 TRP A O 1
ATOM 3912 N N . PRO A 1 506 ? -10.094 29.234 -20.25 1 89.56 506 PRO A N 1
ATOM 3913 C CA . PRO A 1 506 ? -10.961 28.672 -21.281 1 89.56 506 PRO A CA 1
ATOM 3914 C C . PRO A 1 506 ? -10.227 28.391 -22.594 1 89.56 506 PRO A C 1
ATOM 3916 O O . PRO A 1 506 ? -10.57 27.453 -23.312 1 89.56 506 PRO A O 1
ATOM 3919 N N . ALA A 1 507 ? -9.219 29.141 -22.891 1 90.19 507 ALA A N 1
ATOM 3920 C CA . ALA A 1 507 ? -8.453 28.953 -24.125 1 90.19 507 ALA A CA 1
ATOM 3921 C C . ALA A 1 507 ? -7.77 27.594 -24.141 1 90.19 507 ALA A C 1
ATOM 3923 O O . ALA A 1 507 ? -7.605 26.984 -25.188 1 90.19 507 ALA A O 1
ATOM 3924 N N . LEU A 1 508 ? -7.395 27.156 -22.984 1 93.75 508 LEU A N 1
ATOM 3925 C CA . LEU A 1 508 ? -6.711 25.875 -22.875 1 93.75 508 LEU A CA 1
ATOM 3926 C C . LEU A 1 508 ? -7.695 24.719 -23.031 1 93.75 508 LEU A C 1
ATOM 3928 O O . LEU A 1 508 ? -7.301 23.594 -23.344 1 93.75 508 LEU A O 1
ATOM 3932 N N . ILE A 1 509 ? -8.953 24.953 -22.812 1 90.62 509 ILE A N 1
ATOM 3933 C CA . ILE A 1 509 ? -9.977 23.906 -22.844 1 90.62 509 ILE A CA 1
ATOM 3934 C C . ILE A 1 509 ? -10.305 23.562 -24.297 1 90.62 509 ILE A C 1
ATOM 3936 O O . ILE A 1 509 ? -10.469 22.391 -24.641 1 90.62 509 ILE A O 1
ATOM 3940 N N . THR A 1 510 ? -10.312 24.484 -25.156 1 85.94 510 THR A N 1
ATOM 3941 C CA . THR A 1 510 ? -10.789 24.297 -26.516 1 85.94 510 THR A CA 1
ATOM 3942 C C . THR A 1 510 ? -9.633 23.969 -27.469 1 85.94 510 THR A C 1
ATOM 3944 O O . THR A 1 510 ? -9.844 23.469 -28.562 1 85.94 510 THR A O 1
ATOM 3947 N N . ALA A 1 511 ? -8.422 24.125 -26.984 1 89.56 511 ALA A N 1
ATOM 3948 C CA . ALA A 1 511 ? -7.258 23.922 -27.844 1 89.56 511 ALA A CA 1
ATOM 3949 C C . ALA A 1 511 ? -6.918 22.438 -27.953 1 89.56 511 ALA A C 1
ATOM 3951 O O . ALA A 1 511 ? -7.215 21.656 -27.047 1 89.56 511 ALA A O 1
ATOM 3952 N N . ARG A 1 512 ? -6.383 22.109 -29.172 1 87.62 512 ARG A N 1
ATOM 3953 C CA . ARG A 1 512 ? -5.898 20.75 -29.391 1 87.62 512 ARG A CA 1
ATOM 3954 C C . ARG A 1 512 ? -4.375 20.703 -29.375 1 87.62 512 ARG A C 1
ATOM 3956 O O . ARG A 1 512 ? -3.717 21.578 -29.953 1 87.62 512 ARG A O 1
ATOM 3963 N N . TYR A 1 513 ? -3.941 19.781 -28.609 1 89.62 513 TYR A N 1
ATOM 3964 C CA . TYR A 1 513 ? -2.494 19.625 -28.516 1 89.62 513 TYR A CA 1
ATOM 3965 C C . TYR A 1 513 ? -2.041 18.297 -29.109 1 89.62 513 TYR A C 1
ATOM 3967 O O . TYR A 1 513 ? -2.449 17.234 -28.641 1 89.62 513 TYR A O 1
ATOM 3975 N N . HIS A 1 514 ? -1.155 18.312 -30.016 1 84.38 514 HIS A N 1
ATOM 3976 C CA . HIS A 1 514 ? -0.785 17.125 -30.766 1 84.38 514 HIS A CA 1
ATOM 3977 C C . HIS A 1 514 ? 0.414 16.422 -30.125 1 84.38 514 HIS A C 1
ATOM 3979 O O . HIS A 1 514 ? 0.67 15.242 -30.406 1 84.38 514 HIS A O 1
ATOM 3985 N N . ASP A 1 515 ? 1.142 17.188 -29.391 1 88.5 515 ASP A N 1
ATOM 3986 C CA . ASP A 1 515 ? 2.291 16.578 -28.719 1 88.5 515 ASP A CA 1
ATOM 3987 C C . ASP A 1 515 ? 2.602 17.281 -27.406 1 88.5 515 ASP A C 1
ATOM 3989 O O . ASP A 1 515 ? 1.936 18.25 -27.031 1 88.5 515 ASP A O 1
ATOM 3993 N N . ALA A 1 516 ? 3.559 16.734 -26.734 1 91.06 516 ALA A N 1
ATOM 3994 C CA . ALA A 1 516 ? 3.92 17.219 -25.406 1 91.06 516 ALA A CA 1
ATOM 3995 C C . ALA A 1 516 ? 4.457 18.641 -25.469 1 91.06 516 ALA A C 1
ATOM 3997 O O . ALA A 1 516 ? 4.199 19.453 -24.562 1 91.06 516 ALA A O 1
ATOM 3998 N N . ALA A 1 517 ? 5.238 18.953 -26.484 1 93.06 517 ALA A N 1
ATOM 3999 C CA . ALA A 1 517 ? 5.859 20.266 -26.609 1 93.06 517 ALA A CA 1
ATOM 4000 C C . ALA A 1 517 ? 4.805 21.359 -26.781 1 93.06 517 ALA A C 1
ATOM 4002 O O . ALA A 1 517 ? 4.914 22.438 -26.172 1 93.06 517 ALA A O 1
ATOM 4003 N N . ALA A 1 518 ? 3.861 21.062 -27.609 1 93.12 518 ALA A N 1
ATOM 4004 C CA . ALA A 1 518 ? 2.779 22.016 -27.828 1 93.12 518 ALA A CA 1
ATOM 4005 C C . ALA A 1 518 ? 2.012 22.281 -26.547 1 93.12 518 ALA A C 1
ATOM 4007 O O . ALA A 1 518 ? 1.636 23.422 -26.266 1 93.12 518 ALA A O 1
ATOM 4008 N N . LEU A 1 519 ? 1.748 21.281 -25.812 1 94.62 519 LEU A N 1
ATOM 4009 C CA . LEU A 1 519 ? 1.042 21.422 -24.531 1 94.62 519 LEU A CA 1
ATOM 4010 C C . LEU A 1 519 ? 1.871 22.219 -23.531 1 94.62 519 LEU A C 1
ATOM 4012 O O . LEU A 1 519 ? 1.341 23.078 -22.828 1 94.62 519 LEU A O 1
ATOM 4016 N N . ASP A 1 520 ? 3.129 21.922 -23.453 1 94.62 520 ASP A N 1
ATOM 4017 C CA . ASP A 1 520 ? 4.02 22.625 -22.531 1 94.62 520 ASP A CA 1
ATOM 4018 C C . ASP A 1 520 ? 4.035 24.125 -22.812 1 94.62 520 ASP A C 1
ATOM 4020 O O . ASP A 1 520 ? 4.047 24.938 -21.891 1 94.62 520 ASP A O 1
ATOM 4024 N N . GLU A 1 521 ? 4.098 24.406 -24.047 1 93.38 521 GLU A N 1
ATOM 4025 C CA . GLU A 1 521 ? 4.09 25.812 -24.453 1 93.38 521 GLU A CA 1
ATOM 4026 C C . GLU A 1 521 ? 2.797 26.5 -24.031 1 93.38 521 GLU A C 1
ATOM 4028 O O . GLU A 1 521 ? 2.822 27.641 -23.547 1 93.38 521 GLU A O 1
ATOM 4033 N N . ALA A 1 522 ? 1.766 25.828 -24.203 1 94.19 522 ALA A N 1
ATOM 4034 C CA . ALA A 1 522 ? 0.466 26.391 -23.859 1 94.19 522 ALA A CA 1
ATOM 4035 C C . ALA A 1 522 ? 0.333 26.578 -22.344 1 94.19 522 ALA A C 1
ATOM 4037 O O . ALA A 1 522 ? -0.272 27.547 -21.875 1 94.19 522 ALA A O 1
ATOM 4038 N N . LEU A 1 523 ? 0.885 25.734 -21.562 1 94.75 523 LEU A N 1
ATOM 4039 C CA . LEU A 1 523 ? 0.72 25.719 -20.125 1 94.75 523 LEU A CA 1
ATOM 4040 C C . LEU A 1 523 ? 1.568 26.797 -19.453 1 94.75 523 LEU A C 1
ATOM 4042 O O . LEU A 1 523 ? 1.377 27.109 -18.281 1 94.75 523 LEU A O 1
ATOM 4046 N N . LYS A 1 524 ? 2.453 27.359 -20.234 1 90.06 524 LYS A N 1
ATOM 4047 C CA . LYS A 1 524 ? 3.25 28.453 -19.703 1 90.06 524 LYS A CA 1
ATOM 4048 C C . LYS A 1 524 ? 2.363 29.625 -19.297 1 90.06 524 LYS A C 1
ATOM 4050 O O . LYS A 1 524 ? 2.717 30.406 -18.406 1 90.06 524 LYS A O 1
ATOM 4055 N N . SER A 1 525 ? 1.234 29.672 -19.906 1 87 525 SER A N 1
ATOM 4056 C CA . SER A 1 525 ? 0.301 30.766 -19.625 1 87 525 SER A CA 1
ATOM 4057 C C . SER A 1 525 ? -0.429 30.531 -18.297 1 87 525 SER A C 1
ATOM 4059 O O . SER A 1 525 ? -1.039 31.453 -17.75 1 87 525 SER A O 1
ATOM 4061 N N . ALA A 1 526 ? -0.387 29.391 -17.812 1 90.94 526 ALA A N 1
ATOM 4062 C CA . ALA A 1 526 ? -1.068 29.016 -16.578 1 90.94 526 ALA A CA 1
ATOM 4063 C C . ALA A 1 526 ? -0.127 28.281 -15.633 1 90.94 526 ALA A C 1
ATOM 4065 O O . ALA A 1 526 ? -0.294 27.078 -15.398 1 90.94 526 ALA A O 1
ATOM 4066 N N . PRO A 1 527 ? 0.709 28.938 -14.977 1 86.12 527 PRO A N 1
ATOM 4067 C CA . PRO A 1 527 ? 1.774 28.297 -14.203 1 86.12 527 PRO A CA 1
ATOM 4068 C C . PRO A 1 527 ? 1.24 27.438 -13.055 1 86.12 527 PRO A C 1
ATOM 4070 O O . PRO A 1 527 ? 1.791 26.375 -12.766 1 86.12 527 PRO A O 1
ATOM 4073 N N . ALA A 1 528 ? 0.225 27.938 -12.398 1 82.44 528 ALA A N 1
ATOM 4074 C CA . ALA A 1 528 ? -0.333 27.172 -11.289 1 82.44 528 ALA A CA 1
ATOM 4075 C C . ALA A 1 528 ? -0.907 25.844 -11.781 1 82.44 528 ALA A C 1
ATOM 4077 O O . ALA A 1 528 ? -0.723 24.797 -11.133 1 82.44 528 ALA A O 1
ATOM 4078 N N . LEU A 1 529 ? -1.579 25.922 -12.859 1 91.44 529 LEU A N 1
ATOM 4079 C CA . LEU A 1 529 ? -2.131 24.703 -13.461 1 91.44 529 LEU A CA 1
ATOM 4080 C C . LEU A 1 529 ? -1.019 23.781 -13.953 1 91.44 529 LEU A C 1
ATOM 4082 O O . LEU A 1 529 ? -1.103 22.562 -13.797 1 91.44 529 LEU A O 1
ATOM 4086 N N . ALA A 1 530 ? -0.04 24.406 -14.5 1 93.81 530 ALA A N 1
ATOM 4087 C CA . ALA A 1 530 ? 1.102 23.641 -14.992 1 93.81 530 ALA A CA 1
ATOM 4088 C C . ALA A 1 530 ? 1.785 22.891 -13.859 1 93.81 530 ALA A C 1
ATOM 4090 O O . ALA A 1 530 ? 2.17 21.719 -14.023 1 93.81 530 ALA A O 1
ATOM 4091 N N . ALA A 1 531 ? 1.887 23.594 -12.797 1 90.81 531 ALA A N 1
ATOM 4092 C CA . ALA A 1 531 ? 2.521 22.953 -11.641 1 90.81 531 ALA A CA 1
ATOM 4093 C C . ALA A 1 531 ? 1.679 21.812 -11.109 1 90.81 531 ALA A C 1
ATOM 4095 O O . ALA A 1 531 ? 2.209 20.75 -10.781 1 90.81 531 ALA A O 1
ATOM 4096 N N . ALA A 1 532 ? 0.414 22.016 -11.031 1 92.31 532 ALA A N 1
ATOM 4097 C CA . ALA A 1 532 ? -0.499 20.969 -10.562 1 92.31 532 ALA A CA 1
ATOM 4098 C C . ALA A 1 532 ? -0.507 19.781 -11.516 1 92.31 532 ALA A C 1
ATOM 4100 O O . ALA A 1 532 ? -0.557 18.625 -11.078 1 92.31 532 ALA A O 1
ATOM 4101 N N . PHE A 1 533 ? -0.478 20.062 -12.766 1 95.94 533 PHE A N 1
ATOM 4102 C CA . PHE A 1 533 ? -0.475 19.016 -13.773 1 95.94 533 PHE A CA 1
ATOM 4103 C C . PHE A 1 533 ? 0.826 18.219 -13.727 1 95.94 533 PHE A C 1
ATOM 4105 O O . PHE A 1 533 ? 0.82 17 -13.883 1 95.94 533 PHE A O 1
ATOM 4112 N N . THR A 1 534 ? 1.907 18.922 -13.508 1 94.56 534 THR A N 1
ATOM 4113 C CA . THR A 1 534 ? 3.203 18.266 -13.375 1 94.56 534 THR A CA 1
ATOM 4114 C C . THR A 1 534 ? 3.213 17.328 -12.172 1 94.56 534 THR A C 1
ATOM 4116 O O . THR A 1 534 ? 3.748 16.219 -12.25 1 94.56 534 THR A O 1
ATOM 4119 N N . GLU A 1 535 ? 2.629 17.766 -11.141 1 90.12 535 GLU A N 1
ATOM 4120 C CA . GLU A 1 535 ? 2.527 16.922 -9.961 1 90.12 535 GLU A CA 1
ATOM 4121 C C . GLU A 1 535 ? 1.67 15.688 -10.234 1 90.12 535 GLU A C 1
ATOM 4123 O O . GLU A 1 535 ? 1.97 14.594 -9.742 1 90.12 535 GLU A O 1
ATOM 4128 N N . PHE A 1 536 ? 0.575 15.898 -10.914 1 93.56 536 PHE A N 1
ATOM 4129 C CA . PHE A 1 536 ? -0.299 14.805 -11.297 1 93.56 536 PHE A CA 1
ATOM 4130 C C . PHE A 1 536 ? 0.461 13.766 -12.117 1 93.56 536 PHE A C 1
ATOM 4132 O O . PHE A 1 536 ? 0.331 12.562 -11.891 1 93.56 536 PHE A O 1
ATOM 4139 N N . LEU A 1 537 ? 1.307 14.211 -13.055 1 94.12 537 LEU A N 1
ATOM 4140 C CA . LEU A 1 537 ? 2.062 13.32 -13.93 1 94.12 537 LEU A CA 1
ATOM 4141 C C . LEU A 1 537 ? 3.148 12.586 -13.148 1 94.12 537 LEU A C 1
ATOM 4143 O O . LEU A 1 537 ? 3.467 11.438 -13.445 1 94.12 537 LEU A O 1
ATOM 4147 N N . ALA A 1 538 ? 3.67 13.273 -12.211 1 90.5 538 ALA A N 1
ATOM 4148 C CA . ALA A 1 538 ? 4.68 12.625 -11.375 1 90.5 538 ALA A CA 1
ATOM 4149 C C . ALA A 1 538 ? 4.098 11.438 -10.625 1 90.5 538 ALA A C 1
ATOM 4151 O O . ALA A 1 538 ? 4.781 10.43 -10.406 1 90.5 538 ALA A O 1
ATOM 4152 N N . LEU A 1 539 ? 2.861 11.547 -10.289 1 89.94 539 LEU A N 1
ATOM 4153 C CA . LEU A 1 539 ? 2.209 10.508 -9.508 1 89.94 539 LEU A CA 1
ATOM 4154 C C . LEU A 1 539 ? 1.608 9.438 -10.414 1 89.94 539 LEU A C 1
ATOM 4156 O O . LEU A 1 539 ? 1.726 8.242 -10.133 1 89.94 539 LEU A O 1
ATOM 4160 N N . HIS A 1 540 ? 0.962 9.859 -11.484 1 91 540 HIS A N 1
ATOM 4161 C CA . HIS A 1 540 ? 0.108 8.945 -12.234 1 91 540 HIS A CA 1
ATOM 4162 C C . HIS A 1 540 ? 0.549 8.852 -13.695 1 91 540 HIS A C 1
ATOM 4164 O O . HIS A 1 540 ? -0.112 8.203 -14.508 1 91 540 HIS A O 1
ATOM 4170 N N . GLY A 1 541 ? 1.634 9.453 -14.047 1 92.38 541 GLY A N 1
ATOM 4171 C CA . GLY A 1 541 ? 2.049 9.555 -15.438 1 92.38 541 GLY A CA 1
ATOM 4172 C C . GLY A 1 541 ? 2.465 8.219 -16.031 1 92.38 541 GLY A C 1
ATOM 4173 O O . GLY A 1 541 ? 2.561 8.078 -17.25 1 92.38 541 GLY A O 1
ATOM 4174 N N . HIS A 1 542 ? 2.66 7.215 -15.188 1 91.94 542 HIS A N 1
ATOM 4175 C CA . HIS A 1 542 ? 3.078 5.902 -15.664 1 91.94 542 HIS A CA 1
ATOM 4176 C C . HIS A 1 542 ? 1.912 5.148 -16.297 1 91.94 542 HIS A C 1
ATOM 4178 O O . HIS A 1 542 ? 2.111 4.125 -16.953 1 91.94 542 HIS A O 1
ATOM 4184 N N . ARG A 1 543 ? 0.762 5.652 -16.203 1 86.19 543 ARG A N 1
ATOM 4185 C CA . ARG A 1 543 ? -0.421 4.984 -16.75 1 86.19 543 ARG A CA 1
ATOM 4186 C C . ARG A 1 543 ? -0.331 4.836 -18.266 1 86.19 543 ARG A C 1
ATOM 4188 O O . ARG A 1 543 ? 0.17 5.727 -18.953 1 86.19 543 ARG A O 1
ATOM 4195 N N . GLU A 1 544 ? -0.742 3.658 -18.641 1 71.62 544 GLU A N 1
ATOM 4196 C CA . GLU A 1 544 ? -0.614 3.27 -20.047 1 71.62 544 GLU A CA 1
ATOM 4197 C C . GLU A 1 544 ? -1.926 3.477 -20.797 1 71.62 544 GLU A C 1
ATOM 4199 O O . GLU A 1 544 ? -2.996 3.529 -20.188 1 71.62 544 GLU A O 1
ATOM 4204 N N . VAL A 1 545 ? -1.676 3.596 -22.047 1 69.88 545 VAL A N 1
ATOM 4205 C CA . VAL A 1 545 ? -2.82 3.604 -22.953 1 69.88 545 VAL A CA 1
ATOM 4206 C C . VAL A 1 545 ? -2.961 2.236 -23.609 1 69.88 545 VAL A C 1
ATOM 4208 O O . VAL A 1 545 ? -4.043 1.876 -24.078 1 69.88 545 VAL A O 1
ATOM 4211 N N . ASP A 1 546 ? -1.803 1.571 -23.531 1 76.81 546 ASP A N 1
ATOM 4212 C CA . ASP A 1 546 ? -1.728 0.247 -24.141 1 76.81 546 ASP A CA 1
ATOM 4213 C C . ASP A 1 546 ? -0.794 -0.668 -23.344 1 76.81 546 ASP A C 1
ATOM 4215 O O . ASP A 1 546 ? 0.149 -0.199 -22.703 1 76.81 546 ASP A O 1
ATOM 4219 N N . PHE A 1 547 ? -1.062 -1.971 -23.469 1 80.94 547 PHE A N 1
ATOM 4220 C CA . PHE A 1 547 ? -0.215 -2.949 -22.797 1 80.94 547 PHE A CA 1
ATOM 4221 C C . PHE A 1 547 ? 1.176 -2.979 -23.422 1 80.94 547 PHE A C 1
ATOM 4223 O O . PHE A 1 547 ? 2.168 -3.209 -22.734 1 80.94 547 PHE A O 1
ATOM 4230 N N . ASP A 1 548 ? 1.246 -2.756 -24.672 1 90.44 548 ASP A N 1
ATOM 4231 C CA . ASP A 1 548 ? 2.51 -2.809 -25.406 1 90.44 548 ASP A CA 1
ATOM 4232 C C . ASP A 1 548 ? 3.398 -1.619 -25.047 1 90.44 548 ASP A C 1
ATOM 4234 O O . ASP A 1 548 ? 3.033 -0.468 -25.297 1 90.44 548 ASP A O 1
ATOM 4238 N N . ALA A 1 549 ? 4.598 -1.912 -24.531 1 92.56 549 ALA A N 1
ATOM 4239 C CA . ALA A 1 549 ? 5.543 -0.882 -24.109 1 92.56 549 ALA A CA 1
ATOM 4240 C C . ALA A 1 549 ? 6.031 -0.06 -25.297 1 92.56 549 ALA A C 1
ATOM 4242 O O . ALA A 1 549 ? 6.684 0.972 -25.125 1 92.56 549 ALA A O 1
ATOM 4243 N N . TYR A 1 550 ? 5.68 -0.521 -26.484 1 93.94 550 TYR A N 1
ATOM 4244 C CA . TYR A 1 550 ? 5.977 0.243 -27.688 1 93.94 550 TYR A CA 1
ATOM 4245 C C . TYR A 1 550 ? 5.285 1.601 -27.672 1 93.94 550 TYR A C 1
ATOM 4247 O O . TYR A 1 550 ? 5.824 2.59 -28.172 1 93.94 550 TYR A O 1
ATOM 4255 N N . HIS A 1 551 ? 4.164 1.653 -26.969 1 89.5 551 HIS A N 1
ATOM 4256 C CA . HIS A 1 551 ? 3.381 2.879 -26.891 1 89.5 551 HIS A CA 1
ATOM 4257 C C . HIS A 1 551 ? 3.758 3.695 -25.656 1 89.5 551 HIS A C 1
ATOM 4259 O O . HIS A 1 551 ? 4.047 3.133 -24.609 1 89.5 551 HIS A O 1
ATOM 4265 N N . PRO A 1 552 ? 3.717 5.02 -25.812 1 89.44 552 PRO A N 1
ATOM 4266 C CA . PRO A 1 552 ? 4.129 5.867 -24.688 1 89.44 552 PRO A CA 1
ATOM 4267 C C . PRO A 1 552 ? 3.092 5.91 -23.562 1 89.44 552 PRO A C 1
ATOM 4269 O O . PRO A 1 552 ? 1.902 5.703 -23.812 1 89.44 552 PRO A O 1
ATOM 4272 N N . THR A 1 553 ? 3.559 6.184 -22.344 1 90.38 553 THR A N 1
ATOM 4273 C CA . THR A 1 553 ? 2.689 6.434 -21.203 1 90.38 553 THR A CA 1
ATOM 4274 C C . THR A 1 553 ? 2.268 7.898 -21.156 1 90.38 553 THR A C 1
ATOM 4276 O O . THR A 1 553 ? 2.658 8.695 -22.016 1 90.38 553 THR A O 1
ATOM 4279 N N . TRP A 1 554 ? 1.461 8.312 -20.109 1 89.88 554 TRP A N 1
ATOM 4280 C CA . TRP A 1 554 ? 1.022 9.695 -19.938 1 89.88 554 TRP A CA 1
ATOM 4281 C C . TRP A 1 554 ? 2.215 10.617 -19.719 1 89.88 554 TRP A C 1
ATOM 4283 O O . TRP A 1 554 ? 2.154 11.805 -20.047 1 89.88 554 TRP A O 1
ATOM 4293 N N . LEU A 1 555 ? 3.35 10.078 -19.281 1 91.38 555 LEU A N 1
ATOM 4294 C CA . LEU A 1 555 ? 4.531 10.891 -19.016 1 91.38 555 LEU A CA 1
ATOM 4295 C C . LEU A 1 555 ? 5.184 11.344 -20.312 1 91.38 555 LEU A C 1
ATOM 4297 O O . LEU A 1 555 ? 5.617 12.492 -20.422 1 91.38 555 LEU A O 1
ATOM 4301 N N . GLU A 1 556 ? 5.242 10.414 -21.234 1 90.5 556 GLU A N 1
ATOM 4302 C CA . GLU A 1 556 ? 5.875 10.727 -22.516 1 90.5 556 GLU A CA 1
ATOM 4303 C C . GLU A 1 556 ? 4.895 11.398 -23.469 1 90.5 556 GLU A C 1
ATOM 4305 O O . GLU A 1 556 ? 5.301 12.102 -24.406 1 90.5 556 GLU A O 1
ATOM 4310 N N . ALA A 1 557 ? 3.633 11.172 -23.266 1 90.69 557 ALA A N 1
ATOM 4311 C CA . ALA A 1 557 ? 2.59 11.789 -24.078 1 90.69 557 ALA A CA 1
ATOM 4312 C C . ALA A 1 557 ? 1.495 12.391 -23.203 1 90.69 557 ALA A C 1
ATOM 4314 O O . ALA A 1 557 ? 0.34 11.961 -23.25 1 90.69 557 ALA A O 1
ATOM 4315 N N . PRO A 1 558 ? 1.827 13.461 -22.453 1 92.56 558 PRO A N 1
ATOM 4316 C CA . PRO A 1 558 ? 0.894 14.031 -21.484 1 92.56 558 PRO A CA 1
ATOM 4317 C C . PRO A 1 558 ? -0.348 14.633 -22.141 1 92.56 558 PRO A C 1
ATOM 4319 O O . PRO A 1 558 ? -1.374 14.805 -21.484 1 92.56 558 PRO A O 1
ATOM 4322 N N . GLN A 1 559 ? -0.287 14.93 -23.469 1 89.44 559 GLN A N 1
ATOM 4323 C CA . GLN A 1 559 ? -1.434 15.516 -24.156 1 89.44 559 GLN A CA 1
ATOM 4324 C C . GLN A 1 559 ? -2.627 14.562 -24.141 1 89.44 559 GLN A C 1
ATOM 4326 O O . GLN A 1 559 ? -3.779 15 -24.172 1 89.44 559 GLN A O 1
ATOM 4331 N N . THR A 1 560 ? -2.342 13.305 -24.078 1 85.69 560 THR A N 1
ATOM 4332 C CA . THR A 1 560 ? -3.404 12.305 -24.109 1 85.69 560 THR A CA 1
ATOM 4333 C C . THR A 1 560 ? -4.305 12.445 -22.891 1 85.69 560 THR A C 1
ATOM 4335 O O . THR A 1 560 ? -5.527 12.492 -23 1 85.69 560 THR A O 1
ATOM 4338 N N . VAL A 1 561 ? -3.682 12.5 -21.703 1 88.75 561 VAL A N 1
ATOM 4339 C CA . VAL A 1 561 ? -4.477 12.609 -20.484 1 88.75 561 VAL A CA 1
ATOM 4340 C C . VAL A 1 561 ? -5.02 14.023 -20.344 1 88.75 561 VAL A C 1
ATOM 4342 O O . VAL A 1 561 ? -6.121 14.227 -19.828 1 88.75 561 VAL A O 1
ATOM 4345 N N . PHE A 1 562 ? -4.293 15.008 -20.859 1 91.44 562 PHE A N 1
ATOM 4346 C CA . PHE A 1 562 ? -4.777 16.391 -20.781 1 91.44 562 PHE A CA 1
ATOM 4347 C C . PHE A 1 562 ? -6.082 16.547 -21.562 1 91.44 562 PHE A C 1
ATOM 4349 O O . PHE A 1 562 ? -6.977 17.281 -21.125 1 91.44 562 PHE A O 1
ATOM 4356 N N . THR A 1 563 ? -6.121 15.852 -22.672 1 87.25 563 THR A N 1
ATOM 4357 C CA . THR A 1 563 ? -7.348 15.867 -23.453 1 87.25 563 THR A CA 1
ATOM 4358 C C . THR A 1 563 ? -8.523 15.344 -22.641 1 87.25 563 THR A C 1
ATOM 4360 O O . THR A 1 563 ? -9.641 15.859 -22.75 1 87.25 563 THR A O 1
ATOM 4363 N N . GLN A 1 564 ? -8.281 14.383 -21.859 1 83.81 564 GLN A N 1
ATOM 4364 C CA . GLN A 1 564 ? -9.32 13.852 -20.969 1 83.81 564 GLN A CA 1
ATOM 4365 C C . GLN A 1 564 ? -9.75 14.891 -19.938 1 83.81 564 GLN A C 1
ATOM 4367 O O . GLN A 1 564 ? -10.93 15.016 -19.625 1 83.81 564 GLN A O 1
ATOM 4372 N N . ILE A 1 565 ? -8.789 15.555 -19.422 1 89.69 565 ILE A N 1
ATOM 4373 C CA . ILE A 1 565 ? -9.055 16.594 -18.422 1 89.69 565 ILE A CA 1
ATOM 4374 C C . ILE A 1 565 ? -9.852 17.719 -19.078 1 89.69 565 ILE A C 1
ATOM 4376 O O . ILE A 1 565 ? -10.75 18.297 -18.453 1 89.69 565 ILE A O 1
ATOM 4380 N N . GLN A 1 566 ? -9.523 18.047 -20.328 1 89 566 GLN A N 1
ATOM 4381 C CA . GLN A 1 566 ? -10.273 19.047 -21.078 1 89 566 GLN A CA 1
ATOM 4382 C C . GLN A 1 566 ? -11.742 18.656 -21.203 1 89 566 GLN A C 1
ATOM 4384 O O . GLN A 1 566 ? -12.633 19.484 -21.031 1 89 566 GLN A O 1
ATOM 4389 N N . MET A 1 567 ? -11.961 17.438 -21.438 1 81.19 567 MET A N 1
ATOM 4390 C CA . MET A 1 567 ? -13.32 16.938 -21.594 1 81.19 567 MET A CA 1
ATOM 4391 C C . MET A 1 567 ? -14.086 17.047 -20.281 1 81.19 567 MET A C 1
ATOM 4393 O O . MET A 1 567 ? -15.258 17.422 -20.266 1 81.19 567 MET A O 1
ATOM 4397 N N . MET A 1 568 ? -13.438 16.734 -19.203 1 83 568 MET A N 1
ATOM 4398 C CA . MET A 1 568 ? -14.055 16.812 -17.891 1 83 568 MET A CA 1
ATOM 4399 C C . MET A 1 568 ? -14.383 18.266 -17.531 1 83 568 MET A C 1
ATOM 4401 O O . MET A 1 568 ? -15.367 18.531 -16.844 1 83 568 MET A O 1
ATOM 4405 N N . ALA A 1 569 ? -13.57 19.141 -17.969 1 87.88 569 ALA A N 1
ATOM 4406 C CA . ALA A 1 569 ? -13.742 20.562 -17.656 1 87.88 569 ALA A CA 1
ATOM 4407 C C . ALA A 1 569 ? -15.039 21.109 -18.266 1 87.88 569 ALA A C 1
ATOM 4409 O O . ALA A 1 569 ? -15.609 22.062 -17.75 1 87.88 569 ALA A O 1
ATOM 4410 N N . THR A 1 570 ? -15.508 20.469 -19.25 1 82 570 THR A N 1
ATOM 4411 C CA . THR A 1 570 ? -16.719 20.938 -19.922 1 82 570 THR A CA 1
ATOM 4412 C C . THR A 1 570 ? -17.969 20.422 -19.219 1 82 570 THR A C 1
ATOM 4414 O O . THR A 1 570 ? -19.078 20.906 -19.469 1 82 570 THR A O 1
ATOM 4417 N N . GLN A 1 571 ? -17.781 19.547 -18.312 1 76.56 571 GLN A N 1
ATOM 4418 C CA . GLN A 1 571 ? -18.906 18.969 -17.609 1 76.56 571 GLN A CA 1
ATOM 4419 C C . GLN A 1 571 ? -19.359 19.859 -16.453 1 76.56 571 GLN A C 1
ATOM 4421 O O . GLN A 1 571 ? -18.531 20.516 -15.82 1 76.56 571 GLN A O 1
ATOM 4426 N N . ASP A 1 572 ? -20.641 19.844 -16.188 1 75.19 572 ASP A N 1
ATOM 4427 C CA . ASP A 1 572 ? -21.188 20.625 -15.078 1 75.19 572 ASP A CA 1
ATOM 4428 C C . ASP A 1 572 ? -20.812 20 -13.734 1 75.19 572 ASP A C 1
ATOM 4430 O O . ASP A 1 572 ? -20.453 18.828 -13.664 1 75.19 572 ASP A O 1
ATOM 4434 N N . ASP A 1 573 ? -20.703 20.875 -12.695 1 67.06 573 ASP A N 1
ATOM 4435 C CA . ASP A 1 573 ? -20.328 20.453 -11.352 1 67.06 573 ASP A CA 1
ATOM 4436 C C . ASP A 1 573 ? -21.375 19.5 -10.773 1 67.06 573 ASP A C 1
ATOM 4438 O O . ASP A 1 573 ? -22.469 19.906 -10.406 1 67.06 573 ASP A O 1
ATOM 4442 N N . VAL A 1 574 ? -21.922 18.625 -11.484 1 58.16 574 VAL A N 1
ATOM 4443 C CA . VAL A 1 574 ? -22.906 17.75 -10.867 1 58.16 574 VAL A CA 1
ATOM 4444 C C . VAL A 1 574 ? -22.422 17.328 -9.484 1 58.16 574 VAL A C 1
ATOM 4446 O O . VAL A 1 574 ? -21.234 17.062 -9.289 1 58.16 574 VAL A O 1
ATOM 4449 N N . ALA A 1 575 ? -23.281 17.531 -8.453 1 55.66 575 ALA A N 1
ATOM 4450 C CA . ALA A 1 575 ? -23.047 17.25 -7.039 1 55.66 575 ALA A CA 1
ATOM 4451 C C . ALA A 1 575 ? -22.531 15.836 -6.84 1 55.66 575 ALA A C 1
ATOM 4453 O O . ALA A 1 575 ? -23.328 14.898 -6.664 1 55.66 575 ALA A O 1
ATOM 4454 N N . ARG A 1 576 ? -21.391 15.414 -7.258 1 56.12 576 ARG A N 1
ATOM 4455 C CA . ARG A 1 576 ? -20.734 14.117 -7.176 1 56.12 576 ARG A CA 1
ATOM 4456 C C . ARG A 1 576 ? -20.688 13.609 -5.734 1 56.12 576 ARG A C 1
ATOM 4458 O O . ARG A 1 576 ? -20.922 12.43 -5.477 1 56.12 576 ARG A O 1
ATOM 4465 N N . ASP A 1 577 ? -20.547 14.453 -4.691 1 58.38 577 ASP A N 1
ATOM 4466 C CA . ASP A 1 577 ? -20.281 14.047 -3.314 1 58.38 577 ASP A CA 1
ATOM 4467 C C . ASP A 1 577 ? -21.562 13.547 -2.648 1 58.38 577 ASP A C 1
ATOM 4469 O O . ASP A 1 577 ? -21.547 12.562 -1.899 1 58.38 577 ASP A O 1
ATOM 4473 N N . GLU A 1 578 ? -22.719 14.062 -2.975 1 58.12 578 GLU A N 1
ATOM 4474 C CA . GLU A 1 578 ? -23.969 13.656 -2.326 1 58.12 578 GLU A CA 1
ATOM 4475 C C . GLU A 1 578 ? -24.375 12.242 -2.732 1 58.12 578 GLU A C 1
ATOM 4477 O O . GLU A 1 578 ? -24.828 11.461 -1.9 1 58.12 578 GLU A O 1
ATOM 4482 N N . HIS A 1 579 ? -23.969 11.828 -3.855 1 68.25 579 HIS A N 1
ATOM 4483 C CA . HIS A 1 579 ? -24.359 10.516 -4.359 1 68.25 579 HIS A CA 1
ATOM 4484 C C . HIS A 1 579 ? -23.5 9.414 -3.76 1 68.25 579 HIS A C 1
ATOM 4486 O O . HIS A 1 579 ? -23.969 8.305 -3.518 1 68.25 579 HIS A O 1
ATOM 4492 N N . TYR A 1 580 ? -22.391 9.773 -3.326 1 73.12 580 TYR A N 1
ATOM 4493 C CA . TYR A 1 580 ? -21.469 8.797 -2.768 1 73.12 580 TYR A CA 1
ATOM 4494 C C . TYR A 1 580 ? -21.953 8.297 -1.41 1 73.12 580 TYR A C 1
ATOM 4496 O O . TYR A 1 580 ? -22 7.094 -1.169 1 73.12 580 TYR A O 1
ATOM 4504 N N . TRP A 1 581 ? -22.375 9.141 -0.523 1 74.69 581 TRP A N 1
ATOM 4505 C CA . TRP A 1 581 ? -22.766 8.773 0.834 1 74.69 581 TRP A CA 1
ATOM 4506 C C . TRP A 1 581 ? -24.109 8.055 0.838 1 74.69 581 TRP A C 1
ATOM 4508 O O . TRP A 1 581 ? -24.344 7.164 1.663 1 74.69 581 TRP A O 1
ATOM 4518 N N . GLN A 1 582 ? -24.906 8.461 -0.061 1 78.06 582 GLN A N 1
ATOM 4519 C CA . GLN A 1 582 ? -26.188 7.781 -0.177 1 78.06 582 GLN A CA 1
ATOM 4520 C C . GLN A 1 582 ? -26.016 6.34 -0.641 1 78.06 582 GLN A C 1
ATOM 4522 O O . GLN A 1 582 ? -26.656 5.426 -0.117 1 78.06 582 GLN A O 1
ATOM 4527 N N . LYS A 1 583 ? -25.172 6.215 -1.576 1 81.25 583 LYS A N 1
ATOM 4528 C CA . LYS A 1 583 ? -24.891 4.875 -2.08 1 81.25 583 LYS A CA 1
ATOM 4529 C C . LYS A 1 583 ? -24.234 4.008 -1.006 1 81.25 583 LYS A C 1
ATOM 4531 O O . LYS A 1 583 ? -24.547 2.826 -0.874 1 81.25 583 LYS A O 1
ATOM 4536 N N . LYS A 1 584 ? -23.406 4.551 -0.257 1 85.44 584 LYS A N 1
ATOM 4537 C CA . LYS A 1 584 ? -22.719 3.809 0.798 1 85.44 584 LYS A CA 1
ATOM 4538 C C . LYS A 1 584 ? -23.688 3.41 1.907 1 85.44 584 LYS A C 1
ATOM 4540 O O . LYS A 1 584 ? -23.594 2.311 2.457 1 85.44 584 LYS A O 1
ATOM 4545 N N . SER A 1 585 ? -24.562 4.359 2.209 1 86.38 585 SER A N 1
ATOM 4546 C CA . SER A 1 585 ? -25.594 4.051 3.195 1 86.38 585 SER A CA 1
ATOM 4547 C C . SER A 1 585 ? -26.484 2.906 2.727 1 86.38 585 SER A C 1
ATOM 4549 O O . SER A 1 585 ? -26.797 2.002 3.5 1 86.38 585 SER A O 1
ATOM 4551 N N . ALA A 1 586 ? -26.812 3.004 1.496 1 88 586 ALA A N 1
ATOM 4552 C CA . ALA A 1 586 ? -27.641 1.949 0.922 1 88 586 ALA A CA 1
ATOM 4553 C C . ALA A 1 586 ? -26.906 0.612 0.915 1 88 586 ALA A C 1
ATOM 4555 O O . ALA A 1 586 ? -27.516 -0.44 1.116 1 88 586 ALA A O 1
ATOM 4556 N N . MET A 1 587 ? -25.672 0.614 0.637 1 91.19 587 MET A N 1
ATOM 4557 C CA . MET A 1 587 ? -24.844 -0.584 0.645 1 91.19 587 MET A CA 1
ATOM 4558 C C . MET A 1 587 ? -24.844 -1.238 2.023 1 91.19 587 MET A C 1
ATOM 4560 O O . MET A 1 587 ? -25.047 -2.447 2.141 1 91.19 587 MET A O 1
ATOM 4564 N N . TYR A 1 588 ? -24.703 -0.463 3.084 1 91.62 588 TYR A N 1
ATOM 4565 C CA . TYR A 1 588 ? -24.672 -0.984 4.445 1 91.62 588 TYR A CA 1
ATOM 4566 C C . TYR A 1 588 ? -26.031 -1.511 4.855 1 91.62 588 TYR A C 1
ATOM 4568 O O . TYR A 1 588 ? -26.141 -2.514 5.566 1 91.62 588 TYR A O 1
ATOM 4576 N N . GLU A 1 589 ? -27.016 -0.775 4.414 1 92.69 589 GLU A N 1
ATOM 4577 C CA . GLU A 1 589 ? -28.375 -1.233 4.703 1 92.69 589 GLU A CA 1
ATOM 4578 C C . GLU A 1 589 ? -28.641 -2.594 4.066 1 92.69 589 GLU A C 1
ATOM 4580 O O . GLU A 1 589 ? -29.266 -3.463 4.684 1 92.69 589 GLU A O 1
ATOM 4585 N N . SER A 1 590 ? -28.188 -2.66 2.871 1 93.31 590 SER A N 1
ATOM 4586 C CA . SER A 1 590 ? -28.344 -3.934 2.174 1 93.31 590 SER A CA 1
ATOM 4587 C C . SER A 1 590 ? -27.578 -5.051 2.887 1 93.31 590 SER A C 1
ATOM 4589 O O . SER A 1 590 ? -28.062 -6.184 2.963 1 93.31 590 SER A O 1
ATOM 4591 N N . GLU A 1 591 ? -26.469 -4.785 3.346 1 94.19 591 GLU A N 1
ATOM 4592 C CA . GLU A 1 591 ? -25.672 -5.77 4.066 1 94.19 591 GLU A CA 1
ATOM 4593 C C . GLU A 1 591 ? -26.359 -6.203 5.359 1 94.19 591 GLU A C 1
ATOM 4595 O O . GLU A 1 591 ? -26.391 -7.391 5.68 1 94.19 591 GLU A O 1
ATOM 4600 N N . ARG A 1 592 ? -26.938 -5.258 6.082 1 93.06 592 ARG A N 1
ATOM 4601 C CA . ARG A 1 592 ? -27.641 -5.582 7.312 1 93.06 592 ARG A CA 1
ATOM 4602 C C . ARG A 1 592 ? -28.875 -6.441 7.027 1 93.06 592 ARG A C 1
ATOM 4604 O O . ARG A 1 592 ? -29.141 -7.406 7.746 1 93.06 592 ARG A O 1
ATOM 4611 N N . ALA A 1 593 ? -29.531 -6.035 6.016 1 93.12 593 ALA A N 1
ATOM 4612 C CA . ALA A 1 593 ? -30.719 -6.785 5.641 1 93.12 593 ALA A CA 1
ATOM 4613 C C . ALA A 1 593 ? -30.375 -8.219 5.242 1 93.12 593 ALA A C 1
ATOM 4615 O O . ALA A 1 593 ? -31.078 -9.156 5.59 1 93.12 593 ALA A O 1
ATOM 4616 N N . LEU A 1 594 ? -29.312 -8.359 4.527 1 93.38 594 LEU A N 1
ATOM 4617 C CA . LEU A 1 594 ? -28.844 -9.672 4.102 1 93.38 594 LEU A CA 1
ATOM 4618 C C . LEU A 1 594 ? -28.484 -10.539 5.305 1 93.38 594 LEU A C 1
ATOM 4620 O O . LEU A 1 594 ? -28.891 -11.703 5.375 1 93.38 594 LEU A O 1
ATOM 4624 N N . LEU A 1 595 ? -27.812 -10 6.246 1 92.81 595 LEU A N 1
ATOM 4625 C CA . LEU A 1 595 ? -27.359 -10.758 7.41 1 92.81 595 LEU A CA 1
ATOM 4626 C C . LEU A 1 595 ? -28.531 -11.117 8.312 1 92.81 595 LEU A C 1
ATOM 4628 O O . LEU A 1 595 ? -28.516 -12.156 8.977 1 92.81 595 LEU A O 1
ATOM 4632 N N . GLN A 1 596 ? -29.484 -10.242 8.32 1 89.38 596 GLN A N 1
ATOM 4633 C CA . GLN A 1 596 ? -30.672 -10.531 9.117 1 89.38 596 GLN A CA 1
ATOM 4634 C C . GLN A 1 596 ? -31.453 -11.695 8.523 1 89.38 596 GLN A C 1
ATOM 4636 O O . GLN A 1 596 ? -32.062 -12.484 9.258 1 89.38 596 GLN A O 1
ATOM 4641 N N . ARG A 1 597 ? -31.422 -11.781 7.281 1 89.44 597 ARG A N 1
ATOM 4642 C CA . ARG A 1 597 ? -32.188 -12.82 6.586 1 89.44 597 ARG A CA 1
ATOM 4643 C C . ARG A 1 597 ? -31.422 -14.141 6.586 1 89.44 597 ARG A C 1
ATOM 4645 O O . ARG A 1 597 ? -32.031 -15.211 6.508 1 89.44 597 ARG A O 1
ATOM 4652 N N . ALA A 1 598 ? -30.188 -14.117 6.688 1 90.69 598 ALA A N 1
ATOM 4653 C CA . ALA A 1 598 ? -29.344 -15.297 6.582 1 90.69 598 ALA A CA 1
ATOM 4654 C C . ALA A 1 598 ? -29.406 -16.125 7.863 1 90.69 598 ALA A C 1
ATOM 4656 O O . ALA A 1 598 ? -29.547 -15.578 8.961 1 90.69 598 ALA A O 1
ATOM 4657 N N . PRO A 1 599 ? -29.328 -17.469 7.672 1 88.5 599 PRO A N 1
ATOM 4658 C CA . PRO A 1 599 ? -29.188 -18.312 8.859 1 88.5 599 PRO A CA 1
ATOM 4659 C C . PRO A 1 599 ? -27.984 -17.922 9.719 1 88.5 599 PRO A C 1
ATOM 4661 O O . PRO A 1 599 ? -26.969 -17.484 9.188 1 88.5 599 PRO A O 1
ATOM 4664 N N . ALA A 1 600 ? -28.078 -18.141 10.969 1 87.06 600 ALA A N 1
ATOM 4665 C CA . ALA A 1 600 ? -27.062 -17.719 11.93 1 87.06 600 ALA A CA 1
ATOM 4666 C C . ALA A 1 600 ? -25.703 -18.328 11.594 1 87.06 600 ALA A C 1
ATOM 4668 O O . ALA A 1 600 ? -24.672 -17.672 11.742 1 87.06 600 ALA A O 1
ATOM 4669 N N . GLU A 1 601 ? -25.734 -19.5 11.102 1 85.06 601 GLU A N 1
ATOM 4670 C CA . GLU A 1 601 ? -24.484 -20.234 10.844 1 85.06 601 GLU A CA 1
ATOM 4671 C C . GLU A 1 601 ? -23.75 -19.641 9.641 1 85.06 601 GLU A C 1
ATOM 4673 O O . GLU A 1 601 ? -22.547 -19.859 9.477 1 85.06 601 GLU A O 1
ATOM 4678 N N . TRP A 1 602 ? -24.531 -18.828 8.836 1 88 602 TRP A N 1
ATOM 4679 C CA . TRP A 1 602 ? -23.969 -18.297 7.605 1 88 602 TRP A CA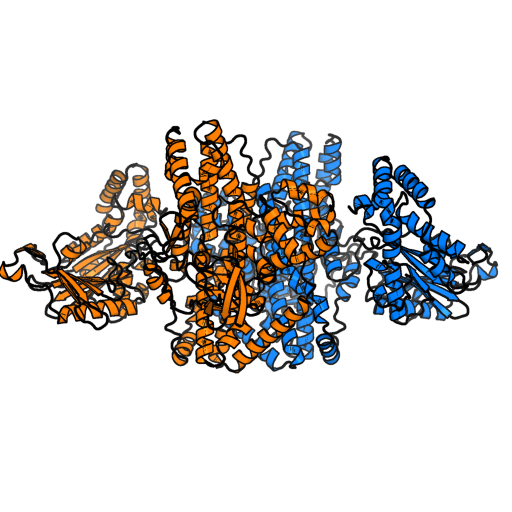 1
ATOM 4680 C C . TRP A 1 602 ? -23.422 -16.891 7.824 1 88 602 TRP A C 1
ATOM 4682 O O . TRP A 1 602 ? -22.641 -16.391 7.016 1 88 602 TRP A O 1
ATOM 4692 N N . ARG A 1 603 ? -23.797 -16.344 8.867 1 89.56 603 ARG A N 1
ATOM 4693 C CA . ARG A 1 603 ? -23.625 -14.898 9 1 89.56 603 ARG A CA 1
ATOM 4694 C C . ARG A 1 603 ? -22.141 -14.516 8.969 1 89.56 603 ARG A C 1
ATOM 4696 O O . ARG A 1 603 ? -21.766 -13.57 8.281 1 89.56 603 ARG A O 1
ATOM 4703 N N . PHE A 1 604 ? -21.359 -15.242 9.688 1 87.12 604 PHE A N 1
ATOM 4704 C CA . PHE A 1 604 ? -19.922 -14.945 9.672 1 87.12 604 PHE A CA 1
ATOM 4705 C C . PHE A 1 604 ? -19.359 -15.102 8.266 1 87.12 604 PHE A C 1
ATOM 4707 O O . PHE A 1 604 ? -18.641 -14.227 7.777 1 87.12 604 PHE A O 1
ATOM 4714 N N . PHE A 1 605 ? -19.656 -16.172 7.699 1 85.81 605 PHE A N 1
ATOM 4715 C CA . PHE A 1 605 ? -19.156 -16.484 6.363 1 85.81 605 PHE A CA 1
ATOM 4716 C C . PHE A 1 605 ? -19.578 -15.406 5.371 1 85.81 605 PHE A C 1
ATOM 4718 O O . PHE A 1 605 ? -18.75 -14.945 4.566 1 85.81 605 PHE A O 1
ATOM 4725 N N . LEU A 1 606 ? -20.797 -14.984 5.461 1 89.75 606 LEU A N 1
ATOM 4726 C CA . LEU A 1 606 ? -21.312 -13.992 4.527 1 89.75 606 LEU A CA 1
ATOM 4727 C C . LEU A 1 606 ? -20.656 -12.641 4.738 1 89.75 606 LEU A C 1
ATOM 4729 O O . LEU A 1 606 ? -20.344 -11.938 3.771 1 89.75 606 LEU A O 1
ATOM 4733 N N . GLN A 1 607 ? -20.453 -12.305 5.934 1 91.19 607 GLN A N 1
ATOM 4734 C CA . GLN A 1 607 ? -19.797 -11.047 6.234 1 91.19 607 GLN A CA 1
ATOM 4735 C C . GLN A 1 607 ? -18.359 -11.031 5.707 1 91.19 607 GLN A C 1
ATOM 4737 O O . GLN A 1 607 ? -17.906 -10.031 5.145 1 91.19 607 GLN A O 1
ATOM 4742 N N . GLU A 1 608 ? -17.719 -12.117 5.891 1 88.44 608 GLU A N 1
ATOM 4743 C CA . GLU A 1 608 ? -16.359 -12.234 5.391 1 88.44 608 GLU A CA 1
ATOM 4744 C C . GLU A 1 608 ? -16.328 -12.227 3.863 1 88.44 608 GLU A C 1
ATOM 4746 O O . GLU A 1 608 ? -15.43 -11.633 3.258 1 88.44 608 GLU A O 1
ATOM 4751 N N . LEU A 1 609 ? -17.25 -12.914 3.352 1 90.06 609 LEU A N 1
ATOM 4752 C CA . LEU A 1 609 ? -17.328 -12.984 1.897 1 90.06 609 LEU A CA 1
ATOM 4753 C C . LEU A 1 609 ? -17.547 -11.602 1.292 1 90.06 609 LEU A C 1
ATOM 4755 O O . LEU A 1 609 ? -16.891 -11.242 0.31 1 90.06 609 LEU A O 1
ATOM 4759 N N . VAL A 1 610 ? -18.438 -10.852 1.864 1 93.44 610 VAL A N 1
ATOM 4760 C CA . VAL A 1 610 ? -18.703 -9.5 1.379 1 93.44 610 VAL A CA 1
ATOM 4761 C C . VAL A 1 610 ? -17.469 -8.625 1.549 1 93.44 610 VAL A C 1
ATOM 4763 O O . VAL A 1 610 ? -17.094 -7.891 0.636 1 93.44 610 VAL A O 1
ATOM 4766 N N . ARG A 1 611 ? -16.859 -8.734 2.682 1 91.25 611 ARG A N 1
ATOM 4767 C CA . ARG A 1 611 ? -15.648 -7.965 2.938 1 91.25 611 ARG A CA 1
ATOM 4768 C C . ARG A 1 611 ? -14.57 -8.297 1.919 1 91.25 611 ARG A C 1
ATOM 4770 O O . ARG A 1 611 ? -13.93 -7.402 1.369 1 91.25 611 ARG A O 1
ATOM 4777 N N . LEU A 1 612 ? -14.375 -9.539 1.702 1 91.31 612 LEU A N 1
ATOM 4778 C CA . LEU A 1 612 ? -13.328 -9.984 0.789 1 91.31 612 LEU A CA 1
ATOM 4779 C C . LEU A 1 612 ? -13.641 -9.57 -0.644 1 91.31 612 LEU A C 1
ATOM 4781 O O . LEU A 1 612 ? -12.742 -9.18 -1.394 1 91.31 612 LEU A O 1
ATOM 4785 N N . ALA A 1 613 ? -14.891 -9.703 -0.981 1 92 613 ALA A N 1
ATOM 4786 C CA . ALA A 1 613 ? -15.289 -9.273 -2.318 1 92 613 ALA A CA 1
ATOM 4787 C C . ALA A 1 613 ? -14.938 -7.809 -2.553 1 92 613 ALA A C 1
ATOM 4789 O O . ALA A 1 613 ? -14.391 -7.457 -3.6 1 92 613 ALA A O 1
ATOM 4790 N N . ARG A 1 614 ? -15.211 -7.004 -1.614 1 91.38 614 ARG A N 1
ATOM 4791 C CA . ARG A 1 614 ? -14.891 -5.586 -1.724 1 91.38 614 ARG A CA 1
ATOM 4792 C C . ARG A 1 614 ? -13.383 -5.363 -1.726 1 91.38 614 ARG A C 1
ATOM 4794 O O . ARG A 1 614 ? -12.859 -4.598 -2.541 1 91.38 614 ARG A O 1
ATOM 4801 N N . SER A 1 615 ? -12.695 -6.039 -0.864 1 91.25 615 SER A N 1
ATOM 4802 C CA . SER A 1 615 ? -11.25 -5.887 -0.739 1 91.25 615 SER A CA 1
ATOM 4803 C C . SER A 1 615 ? -10.539 -6.305 -2.02 1 91.25 615 SER A C 1
ATOM 4805 O O . SER A 1 615 ? -9.594 -5.645 -2.455 1 91.25 615 SER A O 1
ATOM 4807 N N . TYR A 1 616 ? -10.945 -7.387 -2.596 1 92.88 616 TYR A N 1
ATOM 4808 C CA . TYR A 1 616 ? -10.281 -7.891 -3.795 1 92.88 616 TYR A CA 1
ATOM 4809 C C . TYR A 1 616 ? -10.641 -7.043 -5.012 1 92.88 616 TYR A C 1
ATOM 4811 O O . TYR A 1 616 ? -9.906 -7.031 -6.004 1 92.88 616 TYR A O 1
ATOM 4819 N N . THR A 1 617 ? -11.773 -6.371 -4.945 1 88.38 617 THR A N 1
ATOM 4820 C CA . THR A 1 617 ? -12.086 -5.418 -6.004 1 88.38 617 THR A CA 1
ATOM 4821 C C . THR A 1 617 ? -11.086 -4.266 -6.004 1 88.38 617 THR A C 1
ATOM 4823 O O . THR A 1 617 ? -10.562 -3.891 -7.055 1 88.38 617 THR A O 1
ATOM 4826 N N . ALA A 1 618 ? -10.836 -3.783 -4.859 1 89.38 618 ALA A N 1
ATOM 4827 C CA . ALA A 1 618 ? -9.844 -2.719 -4.727 1 89.38 618 ALA A CA 1
ATOM 4828 C C . ALA A 1 618 ? -8.445 -3.229 -5.047 1 89.38 618 ALA A C 1
ATOM 4830 O O . ALA A 1 618 ? -7.656 -2.531 -5.688 1 89.38 618 ALA A O 1
ATOM 4831 N N . LEU A 1 619 ? -8.164 -4.418 -4.605 1 92.25 619 LEU A N 1
ATOM 4832 C CA . LEU A 1 619 ? -6.844 -5.012 -4.785 1 92.25 619 LEU A CA 1
ATOM 4833 C C . LEU A 1 619 ? -6.555 -5.25 -6.266 1 92.25 619 LEU A C 1
ATOM 4835 O O . LEU A 1 619 ? -5.445 -4.98 -6.738 1 92.25 619 LEU A O 1
ATOM 4839 N N . ASP A 1 620 ? -7.48 -5.781 -6.957 1 90.38 620 ASP A N 1
ATOM 4840 C CA . ASP A 1 620 ? -7.328 -6.031 -8.391 1 90.38 620 ASP A CA 1
ATOM 4841 C C . ASP A 1 620 ? -7.074 -4.73 -9.148 1 90.38 620 ASP A C 1
ATOM 4843 O O . ASP A 1 620 ? -6.293 -4.707 -10.102 1 90.38 620 ASP A O 1
ATOM 4847 N N . ASP A 1 621 ? -7.672 -3.727 -8.742 1 87.19 621 ASP A N 1
ATOM 4848 C CA . ASP A 1 621 ? -7.527 -2.416 -9.367 1 87.19 621 ASP A CA 1
ATOM 4849 C C . ASP A 1 621 ? -6.137 -1.835 -9.109 1 87.19 621 ASP A C 1
ATOM 4851 O O . ASP A 1 621 ? -5.461 -1.397 -10.047 1 87.19 621 ASP A O 1
ATOM 4855 N N . ILE A 1 622 ? -5.699 -1.848 -7.941 1 91.25 622 ILE A N 1
ATOM 4856 C CA . ILE A 1 622 ? -4.445 -1.195 -7.582 1 91.25 622 ILE A CA 1
ATOM 4857 C C . ILE A 1 622 ? -3.27 -2.014 -8.109 1 91.25 622 ILE A C 1
ATOM 4859 O O . ILE A 1 622 ? -2.238 -1.454 -8.492 1 91.25 622 ILE A O 1
ATOM 4863 N N . GLU A 1 623 ? -3.408 -3.307 -8.055 1 92.88 623 GLU A N 1
ATOM 4864 C CA . GLU A 1 623 ? -2.326 -4.125 -8.594 1 92.88 623 GLU A CA 1
ATOM 4865 C C . GLU A 1 623 ? -2.074 -3.805 -10.07 1 92.88 623 GLU A C 1
ATOM 4867 O O . GLU A 1 623 ? -0.924 -3.697 -10.492 1 92.88 623 GLU A O 1
ATOM 4872 N N . HIS A 1 624 ? -3.107 -3.615 -10.836 1 87.56 624 HIS A N 1
ATOM 4873 C CA . HIS A 1 624 ? -2.965 -3.232 -12.234 1 87.56 624 HIS A CA 1
ATOM 4874 C C . HIS A 1 624 ? -2.352 -1.843 -12.367 1 87.56 624 HIS A C 1
ATOM 4876 O O . HIS A 1 624 ? -1.498 -1.615 -13.227 1 87.56 624 HIS A O 1
ATOM 4882 N N . TYR A 1 625 ? -2.805 -0.94 -11.578 1 90.69 625 TYR A N 1
ATOM 4883 C CA . TYR A 1 625 ? -2.258 0.412 -11.562 1 90.69 625 TYR A CA 1
ATOM 4884 C C . TYR A 1 625 ? -0.748 0.389 -11.359 1 90.69 625 TYR A C 1
ATOM 4886 O O . TYR A 1 625 ? -0.01 1.088 -12.055 1 90.69 625 TYR A O 1
ATOM 4894 N N . GLN A 1 626 ? -0.272 -0.385 -10.43 1 94.38 626 GLN A N 1
ATOM 4895 C CA . GLN A 1 626 ? 1.144 -0.415 -10.078 1 94.38 626 GLN A CA 1
ATOM 4896 C C . GLN A 1 626 ? 1.96 -1.148 -11.133 1 94.38 626 GLN A C 1
ATOM 4898 O O . GLN A 1 626 ? 3.141 -0.855 -11.328 1 94.38 626 GLN A O 1
ATOM 4903 N N . THR A 1 627 ? 1.317 -2.125 -11.844 1 92.88 627 THR A N 1
ATOM 4904 C CA . THR A 1 627 ? 2.014 -2.906 -12.859 1 92.88 627 THR A CA 1
ATOM 4905 C C . THR A 1 627 ? 2.521 -2.006 -13.977 1 92.88 627 THR A C 1
ATOM 4907 O O . THR A 1 627 ? 3.594 -2.244 -14.539 1 92.88 627 THR A O 1
ATOM 4910 N N . THR A 1 628 ? 1.863 -0.94 -14.25 1 91.94 628 THR A N 1
ATOM 4911 C CA . THR A 1 628 ? 2.188 -0.077 -15.383 1 91.94 628 THR A CA 1
ATOM 4912 C C . THR A 1 628 ? 3.453 0.727 -15.102 1 91.94 628 THR A C 1
ATOM 4914 O O . THR A 1 628 ? 4.051 1.292 -16.016 1 91.94 628 THR A O 1
ATOM 4917 N N . ARG A 1 629 ? 3.904 0.773 -13.891 1 94.62 629 ARG A N 1
ATOM 4918 C CA . ARG A 1 629 ? 5.129 1.496 -13.562 1 94.62 629 ARG A CA 1
ATOM 4919 C C . ARG A 1 629 ? 6.34 0.857 -14.234 1 94.62 629 ARG A C 1
ATOM 4921 O O . ARG A 1 629 ? 7.348 1.525 -14.477 1 94.62 629 ARG A O 1
ATOM 4928 N N . LEU A 1 630 ? 6.18 -0.422 -14.555 1 94.88 630 LEU A N 1
ATOM 4929 C CA . LEU A 1 630 ? 7.258 -1.175 -15.188 1 94.88 630 LEU A CA 1
ATOM 4930 C C . LEU A 1 630 ? 7.535 -0.645 -16.594 1 94.88 630 LEU A C 1
ATOM 4932 O O . LEU A 1 630 ? 8.656 -0.76 -17.094 1 94.88 630 LEU A O 1
ATOM 4936 N N . THR A 1 631 ? 6.543 -0.007 -17.188 1 94.44 631 THR A N 1
ATOM 4937 C CA . THR A 1 631 ? 6.629 0.414 -18.578 1 94.44 631 THR A CA 1
ATOM 4938 C C . THR A 1 631 ? 7.691 1.493 -18.75 1 94.44 631 THR A C 1
ATOM 4940 O O . THR A 1 631 ? 8.391 1.524 -19.766 1 94.44 631 THR A O 1
ATOM 4943 N N . ILE A 1 632 ? 7.922 2.299 -17.781 1 94.5 632 ILE A N 1
ATOM 4944 C CA . ILE A 1 632 ? 8.805 3.455 -17.891 1 94.5 632 ILE A CA 1
ATOM 4945 C C . ILE A 1 632 ? 10.25 2.986 -18.031 1 94.5 632 ILE A C 1
ATOM 4947 O O . ILE A 1 632 ? 10.914 3.262 -19.031 1 94.5 632 ILE A O 1
ATOM 4951 N N . PRO A 1 633 ? 10.758 2.26 -17.016 1 96.5 633 PRO A N 1
ATOM 4952 C CA . PRO A 1 633 ? 12.141 1.817 -17.188 1 96.5 633 PRO A CA 1
ATOM 4953 C C . PRO A 1 633 ? 12.32 0.821 -18.328 1 96.5 633 PRO A C 1
ATOM 4955 O O . PRO A 1 633 ? 13.375 0.777 -18.953 1 96.5 633 PRO A O 1
ATOM 4958 N N . PHE A 1 634 ? 11.305 0.012 -18.672 1 96.62 634 PHE A N 1
ATOM 4959 C CA . PHE A 1 634 ? 11.367 -0.944 -19.766 1 96.62 634 PHE A CA 1
ATOM 4960 C C . PHE A 1 634 ? 11.539 -0.226 -21.094 1 96.62 634 PHE A C 1
ATOM 4962 O O . PHE A 1 634 ? 12.438 -0.561 -21.875 1 96.62 634 PHE A O 1
ATOM 4969 N N . ARG A 1 635 ? 10.711 0.727 -21.344 1 95.81 635 ARG A N 1
ATOM 4970 C CA . ARG A 1 635 ? 10.758 1.505 -22.578 1 95.81 635 ARG A CA 1
ATOM 4971 C C . ARG A 1 635 ? 12.07 2.264 -22.703 1 95.81 635 ARG A C 1
ATOM 4973 O O . ARG A 1 635 ? 12.648 2.352 -23.781 1 95.81 635 ARG A O 1
ATOM 4980 N N . ARG A 1 636 ? 12.539 2.809 -21.625 1 96.38 636 ARG A N 1
ATOM 4981 C CA . ARG A 1 636 ? 13.805 3.547 -21.641 1 96.38 636 ARG A CA 1
ATOM 4982 C C . ARG A 1 636 ? 14.969 2.633 -22 1 96.38 636 ARG A C 1
ATOM 4984 O O . ARG A 1 636 ? 15.812 2.99 -22.828 1 96.38 636 ARG A O 1
ATOM 4991 N N . ALA A 1 637 ? 15.016 1.493 -21.328 1 97.75 637 ALA A N 1
ATOM 4992 C CA . ALA A 1 637 ? 16.078 0.532 -21.625 1 97.75 637 ALA A CA 1
ATOM 4993 C C . ALA A 1 637 ? 16.016 0.085 -23.094 1 97.75 637 ALA A C 1
ATOM 4995 O O . ALA A 1 637 ? 17.047 -0.003 -23.766 1 97.75 637 ALA A O 1
ATOM 4996 N N . ALA A 1 638 ? 14.828 -0.197 -23.578 1 97.94 638 ALA A N 1
ATOM 4997 C CA . ALA A 1 638 ? 14.648 -0.6 -24.969 1 97.94 638 ALA A CA 1
ATOM 4998 C C . ALA A 1 638 ? 15.102 0.502 -25.922 1 97.94 638 ALA A C 1
ATOM 5000 O O . ALA A 1 638 ? 15.766 0.231 -26.938 1 97.94 638 ALA A O 1
ATOM 5001 N N . ARG A 1 639 ? 14.711 1.697 -25.625 1 97.44 639 ARG A N 1
ATOM 5002 C CA . ARG A 1 639 ? 15.102 2.838 -26.453 1 97.44 639 ARG A CA 1
ATOM 5003 C C . ARG A 1 639 ? 16.625 2.979 -26.5 1 97.44 639 ARG A C 1
ATOM 5005 O O . ARG A 1 639 ? 17.188 3.271 -27.562 1 97.44 639 ARG A O 1
ATOM 5012 N N . GLU A 1 640 ? 17.297 2.77 -25.375 1 98.06 640 GLU A N 1
ATOM 5013 C CA . GLU A 1 640 ? 18.75 2.861 -25.312 1 98.06 640 GLU A CA 1
ATOM 5014 C C . GLU A 1 640 ? 19.406 1.764 -26.141 1 98.06 640 GLU A C 1
ATOM 5016 O O . GLU A 1 640 ? 20.453 1.987 -26.766 1 98.06 640 GLU A O 1
ATOM 5021 N N . ILE A 1 641 ? 18.828 0.622 -26.141 1 98.19 641 ILE A N 1
ATOM 5022 C CA . ILE A 1 641 ? 19.297 -0.451 -27.016 1 98.19 641 ILE A CA 1
ATOM 5023 C C . ILE A 1 641 ? 19.141 -0.033 -28.484 1 98.19 641 ILE A C 1
ATOM 5025 O O . ILE A 1 641 ? 20.062 -0.187 -29.281 1 98.19 641 ILE A O 1
ATOM 5029 N N . GLY A 1 642 ? 17.938 0.474 -28.797 1 98.25 642 GLY A N 1
ATOM 5030 C CA . GLY A 1 642 ? 17.656 0.933 -30.141 1 98.25 642 GLY A CA 1
ATOM 5031 C C . GLY A 1 642 ? 18.625 1.992 -30.625 1 98.25 642 GLY A C 1
ATOM 5032 O O . GLY A 1 642 ? 19.078 1.956 -31.766 1 98.25 642 GLY A O 1
ATOM 5033 N N . LYS A 1 643 ? 18.969 2.93 -29.812 1 97.94 643 LYS A N 1
ATOM 5034 C CA . LYS A 1 643 ? 19.906 3.99 -30.156 1 97.94 643 LYS A CA 1
ATOM 5035 C C . LYS A 1 643 ? 21.281 3.416 -30.516 1 97.94 643 LYS A C 1
ATOM 5037 O O . LYS A 1 643 ? 21.906 3.857 -31.469 1 97.94 643 LYS A O 1
ATOM 5042 N N . ARG A 1 644 ? 21.703 2.51 -29.766 1 97.75 644 ARG A N 1
ATOM 5043 C CA . ARG A 1 644 ? 23 1.886 -30.016 1 97.75 644 ARG A CA 1
ATOM 5044 C C . ARG A 1 644 ? 22.969 1.073 -31.312 1 97.75 644 ARG A C 1
ATOM 5046 O O . ARG A 1 644 ? 23.953 1.039 -32.062 1 97.75 644 ARG A O 1
ATOM 5053 N N . LEU A 1 645 ? 21.906 0.444 -31.594 1 97.81 645 LEU A N 1
ATOM 5054 C CA . LEU A 1 645 ? 21.766 -0.302 -32.844 1 97.81 645 LEU A CA 1
ATOM 5055 C C . LEU A 1 645 ? 21.734 0.641 -34.031 1 97.81 645 LEU A C 1
ATOM 5057 O O . LEU A 1 645 ? 22.234 0.299 -35.125 1 97.81 645 LEU A O 1
ATOM 5061 N N . VAL A 1 646 ? 21.109 1.764 -33.875 1 97.56 646 VAL A N 1
ATOM 5062 C CA . VAL A 1 646 ? 21.109 2.773 -34.938 1 97.56 646 VAL A CA 1
ATOM 5063 C C . VAL A 1 646 ? 22.547 3.252 -35.156 1 97.56 646 VAL A C 1
ATOM 5065 O O . VAL A 1 646 ? 22.953 3.422 -36.312 1 97.56 646 VAL A O 1
ATOM 5068 N N . ASN A 1 647 ? 23.234 3.5 -34.094 1 96.62 647 ASN A N 1
ATOM 5069 C CA . ASN A 1 647 ? 24.625 3.934 -34.188 1 96.62 647 ASN A CA 1
ATOM 5070 C C . ASN A 1 647 ? 25.484 2.898 -34.938 1 96.62 647 ASN A C 1
ATOM 5072 O O . ASN A 1 647 ? 26.453 3.25 -35.594 1 96.62 647 ASN A O 1
ATOM 5076 N N . LEU A 1 648 ? 25.094 1.677 -34.812 1 95.62 648 LEU A N 1
ATOM 5077 C CA . LEU A 1 648 ? 25.797 0.586 -35.469 1 95.62 648 LEU A CA 1
ATOM 5078 C C . LEU A 1 648 ? 25.312 0.415 -36.906 1 95.62 648 LEU A C 1
ATOM 5080 O O . LEU A 1 648 ? 25.859 -0.396 -37.656 1 95.62 648 LEU A O 1
ATOM 5084 N N . GLY A 1 649 ? 24.266 1.176 -37.219 1 95 649 GLY A N 1
ATOM 5085 C CA . GLY A 1 649 ? 23.688 1.099 -38.562 1 95 649 GLY A CA 1
ATOM 5086 C C . GLY A 1 649 ? 22.766 -0.092 -38.75 1 95 649 GLY A C 1
ATOM 5087 O O . GLY A 1 649 ? 22.406 -0.439 -39.875 1 95 649 GLY A O 1
ATOM 5088 N N . ALA A 1 650 ? 22.438 -0.714 -37.688 1 96.69 650 ALA A N 1
ATOM 5089 C CA . ALA A 1 650 ? 21.625 -1.932 -37.719 1 96.69 650 ALA A CA 1
ATOM 5090 C C . ALA A 1 650 ? 20.141 -1.604 -37.75 1 96.69 650 ALA A C 1
ATOM 5092 O O . ALA A 1 650 ? 19.328 -2.418 -38.219 1 96.69 650 ALA A O 1
ATOM 5093 N N . LEU A 1 651 ? 19.75 -0.456 -37.219 1 96.75 651 LEU A N 1
ATOM 5094 C CA . LEU A 1 651 ? 18.359 0.015 -37.25 1 96.75 651 LEU A CA 1
ATOM 5095 C C . LEU A 1 651 ? 18.281 1.446 -37.781 1 96.75 651 LEU A C 1
ATOM 5097 O O . LEU A 1 651 ? 19.281 2.18 -37.719 1 96.75 651 LEU A O 1
ATOM 5101 N N . ASP A 1 652 ? 17.141 1.868 -38.25 1 93.75 652 ASP A N 1
ATOM 5102 C CA . ASP A 1 652 ? 16.953 3.23 -38.75 1 93.75 652 ASP A CA 1
ATOM 5103 C C . ASP A 1 652 ? 16.406 4.137 -37.656 1 93.75 652 ASP A C 1
ATOM 5105 O O . ASP A 1 652 ? 16.75 5.316 -37.594 1 93.75 652 ASP A O 1
ATOM 5109 N N . THR A 1 653 ? 15.484 3.584 -36.875 1 95.69 653 THR A N 1
ATOM 5110 C CA . THR A 1 653 ? 14.898 4.301 -35.75 1 95.69 653 THR A CA 1
ATOM 5111 C C . THR A 1 653 ? 15.039 3.492 -34.469 1 95.69 653 THR A C 1
ATOM 5113 O O . THR A 1 653 ? 14.906 2.266 -34.469 1 95.69 653 THR A O 1
ATOM 5116 N N . PRO A 1 654 ? 15.289 4.156 -33.375 1 97 654 PRO A N 1
ATOM 5117 C CA . PRO A 1 654 ? 15.57 3.432 -32.125 1 97 654 PRO A CA 1
ATOM 5118 C C . PRO A 1 654 ? 14.406 2.549 -31.688 1 97 654 PRO A C 1
ATOM 5120 O O . PRO A 1 654 ? 14.617 1.421 -31.234 1 97 654 PRO A O 1
ATOM 5123 N N . MET A 1 655 ? 13.188 2.98 -31.891 1 96.62 655 MET A N 1
ATOM 5124 C CA . MET A 1 655 ? 12.031 2.273 -31.344 1 96.62 655 MET A CA 1
ATOM 5125 C C . MET A 1 655 ? 11.695 1.043 -32.188 1 96.62 655 MET A C 1
ATOM 5127 O O . MET A 1 655 ? 10.891 0.207 -31.766 1 96.62 655 MET A O 1
ATOM 5131 N N . ASP A 1 656 ? 12.398 0.832 -33.281 1 97.31 656 ASP A N 1
ATOM 5132 C CA . ASP A 1 656 ? 12.211 -0.375 -34.094 1 97.31 656 ASP A CA 1
ATOM 5133 C C . ASP A 1 656 ? 12.758 -1.604 -33.375 1 97.31 656 ASP A C 1
ATOM 5135 O O . ASP A 1 656 ? 12.492 -2.738 -33.781 1 97.31 656 ASP A O 1
ATOM 5139 N N . VAL A 1 657 ? 13.406 -1.325 -32.281 1 98 657 VAL A N 1
ATOM 5140 C CA . VAL A 1 657 ? 13.914 -2.414 -31.453 1 98 657 VAL A CA 1
ATOM 5141 C C . VAL A 1 657 ? 12.758 -3.281 -30.969 1 98 657 VAL A C 1
ATOM 5143 O O . VAL A 1 657 ? 12.922 -4.48 -30.75 1 98 657 VAL A O 1
ATOM 5146 N N . PHE A 1 658 ? 11.562 -2.721 -30.828 1 97.94 658 PHE A N 1
ATOM 5147 C CA . PHE A 1 658 ? 10.398 -3.436 -30.312 1 97.94 658 PHE A CA 1
ATOM 5148 C C . PHE A 1 658 ? 9.945 -4.508 -31.297 1 97.94 658 PHE A C 1
ATOM 5150 O O . PHE A 1 658 ? 9.195 -5.418 -30.938 1 97.94 658 PHE A O 1
ATOM 5157 N N . PHE A 1 659 ? 10.422 -4.395 -32.5 1 97.62 659 PHE A N 1
ATOM 5158 C CA . PHE A 1 659 ? 10.008 -5.355 -33.531 1 97.62 659 PHE A CA 1
ATOM 5159 C C . PHE A 1 659 ? 11.031 -6.48 -33.656 1 97.62 659 PHE A C 1
ATOM 5161 O O . PHE A 1 659 ? 10.906 -7.34 -34.531 1 97.62 659 PHE A O 1
ATOM 5168 N N . LEU A 1 660 ? 11.969 -6.484 -32.781 1 97.12 660 LEU A N 1
ATOM 5169 C CA . LEU A 1 660 ? 12.945 -7.566 -32.781 1 97.12 660 LEU A CA 1
ATOM 5170 C C . LEU A 1 660 ? 12.57 -8.617 -31.734 1 97.12 660 LEU A C 1
ATOM 5172 O O . LEU A 1 660 ? 12.422 -8.305 -30.547 1 97.12 660 LEU A O 1
ATOM 5176 N N . PRO A 1 661 ? 12.406 -9.906 -32.125 1 95.69 661 PRO A N 1
ATOM 5177 C CA . PRO A 1 661 ? 12.281 -10.961 -31.109 1 95.69 661 PRO A CA 1
ATOM 5178 C C . PRO A 1 661 ? 13.484 -11.016 -30.156 1 95.69 661 PRO A C 1
ATOM 5180 O O . PRO A 1 661 ? 14.625 -10.844 -30.594 1 95.69 661 PRO A O 1
ATOM 5183 N N . PRO A 1 662 ? 13.281 -11.211 -28.906 1 95.94 662 PRO A N 1
ATOM 5184 C CA . PRO A 1 662 ? 14.359 -11.18 -27.922 1 95.94 662 PRO A CA 1
ATOM 5185 C C . PRO A 1 662 ? 15.484 -12.164 -28.25 1 95.94 662 PRO A C 1
ATOM 5187 O O . PRO A 1 662 ? 16.656 -11.867 -28.016 1 95.94 662 PRO A O 1
ATOM 5190 N N . ASP A 1 663 ? 15.195 -13.312 -28.812 1 93.75 663 ASP A N 1
ATOM 5191 C CA . ASP A 1 663 ? 16.203 -14.312 -29.125 1 93.75 663 ASP A CA 1
ATOM 5192 C C . ASP A 1 663 ? 17.141 -13.82 -30.234 1 93.75 663 ASP A C 1
ATOM 5194 O O . ASP A 1 663 ? 18.344 -14.078 -30.203 1 93.75 663 ASP A O 1
ATOM 5198 N N . VAL A 1 664 ? 16.531 -13.148 -31.219 1 95.5 664 VAL A N 1
ATOM 5199 C CA . VAL A 1 664 ? 17.312 -12.594 -32.344 1 95.5 664 VAL A CA 1
ATOM 5200 C C . VAL A 1 664 ? 18.266 -11.523 -31.812 1 95.5 664 VAL A C 1
ATOM 5202 O O . VAL A 1 664 ? 19.438 -11.484 -32.188 1 95.5 664 VAL A O 1
ATOM 5205 N N . LEU A 1 665 ? 17.75 -10.68 -30.984 1 96.44 665 LEU A N 1
ATOM 5206 C CA . LEU A 1 665 ? 18.547 -9.617 -30.406 1 96.44 665 LEU A CA 1
ATOM 5207 C C . LEU A 1 665 ? 19.672 -10.195 -29.531 1 96.44 665 LEU A C 1
ATOM 5209 O O . LEU A 1 665 ? 20.812 -9.758 -29.625 1 96.44 665 LEU A O 1
ATOM 5213 N N . ALA A 1 666 ? 19.328 -11.156 -28.688 1 96 666 ALA A N 1
ATOM 5214 C CA . ALA A 1 666 ? 20.297 -11.797 -27.797 1 96 666 ALA A CA 1
ATOM 5215 C C . ALA A 1 666 ? 21.422 -12.453 -28.594 1 96 666 ALA A C 1
ATOM 5217 O O . ALA A 1 666 ? 22.594 -12.328 -28.234 1 96 666 ALA A O 1
ATOM 5218 N N . GLN A 1 667 ? 21.094 -13.117 -29.641 1 94.88 667 GLN A N 1
ATOM 5219 C CA . GLN A 1 667 ? 22.078 -13.797 -30.469 1 94.88 667 GLN A CA 1
ATOM 5220 C C . GLN A 1 667 ? 22.969 -12.797 -31.203 1 94.88 667 GLN A C 1
ATOM 5222 O O . GLN A 1 667 ? 24.188 -13.008 -31.312 1 94.88 667 GLN A O 1
ATOM 5227 N N . ALA A 1 668 ? 22.375 -11.766 -31.734 1 96.81 668 ALA A N 1
ATOM 5228 C CA . ALA A 1 668 ? 23.156 -10.727 -32.406 1 96.81 668 ALA A CA 1
ATOM 5229 C C . ALA A 1 668 ? 24.188 -10.109 -31.484 1 96.81 668 ALA A C 1
ATOM 5231 O O . ALA A 1 668 ? 25.328 -9.859 -31.875 1 96.81 668 ALA A O 1
ATOM 5232 N N . ILE A 1 669 ? 23.781 -9.836 -30.219 1 96.5 669 ILE A N 1
ATOM 5233 C CA . ILE A 1 669 ? 24.656 -9.219 -29.234 1 96.5 669 ILE A CA 1
ATOM 5234 C C . ILE A 1 669 ? 25.766 -10.195 -28.844 1 96.5 669 ILE A C 1
ATOM 5236 O O . ILE A 1 669 ? 26.938 -9.812 -28.75 1 96.5 669 ILE A O 1
ATOM 5240 N N . ALA A 1 670 ? 25.391 -11.438 -28.641 1 94.69 670 ALA A N 1
ATOM 5241 C CA . ALA A 1 670 ? 26.359 -12.453 -28.25 1 94.69 670 ALA A CA 1
ATOM 5242 C C . ALA A 1 670 ? 27.406 -12.672 -29.328 1 94.69 670 ALA A C 1
ATOM 5244 O O . ALA A 1 670 ? 28.594 -12.883 -29.031 1 94.69 670 ALA A O 1
ATOM 5245 N N . ASN A 1 671 ? 27 -12.602 -30.594 1 94.94 671 ASN A N 1
ATOM 5246 C CA . ASN A 1 671 ? 27.875 -12.867 -31.734 1 94.94 671 ASN A CA 1
ATOM 5247 C C . ASN A 1 671 ? 28.5 -11.586 -32.281 1 94.94 671 ASN A C 1
ATOM 5249 O O . ASN A 1 671 ? 29.344 -11.625 -33.156 1 94.94 671 ASN A O 1
ATOM 5253 N N . ASP A 1 672 ? 28.094 -10.516 -31.766 1 94.56 672 ASP A N 1
ATOM 5254 C CA . ASP A 1 672 ? 28.516 -9.211 -32.25 1 94.56 672 ASP A CA 1
ATOM 5255 C C . ASP A 1 672 ? 28.297 -9.094 -33.75 1 94.56 672 ASP A C 1
ATOM 5257 O O . ASP A 1 672 ? 29.219 -8.734 -34.5 1 94.56 672 ASP A O 1
ATOM 5261 N N . ASP A 1 673 ? 27.234 -9.609 -34.219 1 95.75 673 ASP A N 1
ATOM 5262 C CA . ASP A 1 673 ? 26.812 -9.57 -35.625 1 95.75 673 ASP A CA 1
ATOM 5263 C C . ASP A 1 673 ? 25.391 -9.008 -35.75 1 95.75 673 ASP A C 1
ATOM 5265 O O . ASP A 1 673 ? 24.422 -9.648 -35.344 1 95.75 673 ASP A O 1
ATOM 5269 N N . TYR A 1 674 ? 25.266 -7.902 -36.406 1 95.88 674 TYR A N 1
ATOM 5270 C CA . TYR A 1 674 ? 24 -7.184 -36.406 1 95.88 674 TYR A CA 1
ATOM 5271 C C . TYR A 1 674 ? 23.438 -7.055 -37.812 1 95.88 674 TYR A C 1
ATOM 5273 O O . TYR A 1 674 ? 22.484 -6.305 -38.031 1 95.88 674 TYR A O 1
ATOM 5281 N N . ARG A 1 675 ? 23.906 -7.777 -38.719 1 91.75 675 ARG A N 1
ATOM 5282 C CA . ARG A 1 675 ? 23.578 -7.641 -40.125 1 91.75 675 ARG A CA 1
ATOM 5283 C C . ARG A 1 675 ? 22.125 -8.039 -40.406 1 91.75 675 ARG A C 1
ATOM 5285 O O . ARG A 1 675 ? 21.469 -7.469 -41.281 1 91.75 675 ARG A O 1
ATOM 5292 N N . ALA A 1 676 ? 21.578 -9.023 -39.656 1 92.56 676 ALA A N 1
ATOM 5293 C CA . ALA A 1 676 ? 20.25 -9.547 -39.906 1 92.56 676 ALA A CA 1
ATOM 5294 C C . ALA A 1 676 ? 19.188 -8.727 -39.188 1 92.56 676 ALA A C 1
ATOM 5296 O O . ALA A 1 676 ? 17.984 -8.883 -39.406 1 92.56 676 ALA A O 1
ATOM 5297 N N . ILE A 1 677 ? 19.578 -7.766 -38.406 1 96.12 677 ILE A N 1
ATOM 5298 C CA . ILE A 1 677 ? 18.703 -7.051 -37.5 1 96.12 677 ILE A CA 1
ATOM 5299 C C . ILE A 1 677 ? 17.719 -6.191 -38.281 1 96.12 677 ILE A C 1
ATOM 5301 O O . ILE A 1 677 ? 16.516 -6.223 -38 1 96.12 677 ILE A O 1
ATOM 5305 N N . ARG A 1 678 ? 18.188 -5.5 -39.219 1 95.06 678 ARG A N 1
ATOM 5306 C CA . ARG A 1 678 ? 17.344 -4.59 -40 1 95.06 678 ARG A CA 1
ATOM 5307 C C . ARG A 1 678 ? 16.25 -5.348 -40.75 1 95.06 678 ARG A C 1
ATOM 5309 O O . ARG A 1 678 ? 15.07 -4.973 -40.688 1 95.06 678 ARG A O 1
ATOM 5316 N N . ALA A 1 679 ? 16.656 -6.379 -41.375 1 95.81 679 ALA A N 1
ATOM 5317 C CA . ALA A 1 679 ? 15.711 -7.16 -42.156 1 95.81 679 ALA A CA 1
ATOM 5318 C C . ALA A 1 679 ? 14.633 -7.77 -41.281 1 95.81 679 ALA A C 1
ATOM 5320 O O . ALA A 1 679 ? 13.461 -7.809 -41.625 1 95.81 679 ALA A O 1
ATOM 5321 N N . THR A 1 680 ? 15.023 -8.273 -40.188 1 96.5 680 THR A N 1
ATOM 5322 C CA . THR A 1 680 ? 14.086 -8.867 -39.25 1 96.5 680 THR A CA 1
ATOM 5323 C C . THR A 1 680 ? 13.109 -7.816 -38.719 1 96.5 680 THR A C 1
ATOM 5325 O O . THR A 1 680 ? 11.898 -8.047 -38.688 1 96.5 680 THR A O 1
ATOM 5328 N N . ALA A 1 681 ? 13.594 -6.688 -38.312 1 97.38 681 ALA A N 1
ATOM 5329 C CA . ALA A 1 681 ? 12.766 -5.613 -37.75 1 97.38 681 ALA A CA 1
ATOM 5330 C C . ALA A 1 681 ? 11.742 -5.141 -38.781 1 97.38 681 ALA A C 1
ATOM 5332 O O . ALA A 1 681 ? 10.586 -4.891 -38.469 1 97.38 681 ALA A O 1
ATOM 5333 N N . GLU A 1 682 ? 12.18 -5.023 -40 1 96.25 682 GLU A N 1
ATOM 5334 C CA . GLU A 1 682 ? 11.297 -4.566 -41.062 1 96.25 682 GLU A CA 1
ATOM 5335 C C . GLU A 1 682 ? 10.188 -5.574 -41.344 1 96.25 682 GLU A C 1
ATOM 5337 O O . GLU A 1 682 ? 9.031 -5.195 -41.531 1 96.25 682 GLU A O 1
ATOM 5342 N N . ARG A 1 683 ? 10.539 -6.773 -41.344 1 95.25 683 ARG A N 1
ATOM 5343 C CA . ARG A 1 683 ? 9.555 -7.832 -41.562 1 95.25 683 ARG A CA 1
ATOM 5344 C C . ARG A 1 683 ? 8.516 -7.859 -40.469 1 95.25 683 ARG A C 1
ATOM 5346 O O . ARG A 1 683 ? 7.312 -7.906 -40.719 1 95.25 683 ARG A O 1
ATOM 5353 N N . GLU A 1 684 ? 8.977 -7.883 -39.25 1 95.44 684 GLU A N 1
ATOM 5354 C CA . GLU A 1 684 ? 8.07 -7.922 -38.094 1 95.44 684 GLU A CA 1
ATOM 5355 C C . GLU A 1 684 ? 7.207 -6.668 -38.031 1 95.44 684 GLU A C 1
ATOM 5357 O O . GLU A 1 684 ? 6.039 -6.734 -37.656 1 95.44 684 GLU A O 1
ATOM 5362 N N . LYS A 1 685 ? 7.781 -5.555 -38.344 1 96.12 685 LYS A N 1
ATOM 5363 C CA . LYS A 1 685 ? 7.035 -4.301 -38.375 1 96.12 685 LYS A CA 1
ATOM 5364 C C . LYS A 1 685 ? 5.941 -4.32 -39.438 1 96.12 685 LYS A C 1
ATOM 5366 O O . LYS A 1 685 ? 4.832 -3.842 -39.188 1 96.12 685 LYS A O 1
ATOM 5371 N N . ALA A 1 686 ? 6.273 -4.848 -40.469 1 94.38 686 ALA A N 1
ATOM 5372 C CA . ALA A 1 686 ? 5.285 -4.977 -41.531 1 94.38 686 ALA A CA 1
ATOM 5373 C C . ALA A 1 686 ? 4.125 -5.867 -41.125 1 94.38 686 ALA A C 1
ATOM 5375 O O . ALA A 1 686 ? 2.965 -5.578 -41.406 1 94.38 686 ALA A O 1
ATOM 5376 N N . THR A 1 687 ? 4.43 -6.914 -40.5 1 92.44 687 THR A N 1
ATOM 5377 C CA . THR A 1 687 ? 3.412 -7.824 -40 1 92.44 687 THR A CA 1
ATOM 5378 C C . THR A 1 687 ? 2.527 -7.121 -38.969 1 92.44 687 THR A C 1
ATOM 5380 O O . THR A 1 687 ? 1.307 -7.285 -38.969 1 92.44 687 THR A O 1
ATOM 5383 N N . TYR A 1 688 ? 3.111 -6.438 -38.094 1 94 688 TYR A N 1
ATOM 5384 C CA . TYR A 1 688 ? 2.41 -5.668 -37.062 1 94 688 TYR A CA 1
ATOM 5385 C C . TYR A 1 688 ? 1.473 -4.645 -37.688 1 94 688 TYR A C 1
ATOM 5387 O O . TYR A 1 688 ? 0.311 -4.531 -37.312 1 94 688 TYR A O 1
ATOM 5395 N N . GLN A 1 689 ? 1.957 -3.965 -38.656 1 92.81 689 GLN A N 1
ATOM 5396 C CA . GLN A 1 689 ? 1.166 -2.947 -39.344 1 92.81 689 GLN A CA 1
ATOM 5397 C C . GLN A 1 689 ? 0.018 -3.576 -40.125 1 92.81 689 GLN A C 1
ATOM 5399 O O . GLN A 1 689 ? -1.082 -3.023 -40.188 1 92.81 689 GLN A O 1
ATOM 5404 N N . ALA A 1 690 ? 0.284 -4.652 -40.656 1 90.94 690 ALA A N 1
ATOM 5405 C CA . ALA A 1 690 ? -0.77 -5.383 -41.375 1 90.94 690 ALA A CA 1
ATOM 5406 C C . ALA A 1 690 ? -1.859 -5.836 -40.406 1 90.94 690 ALA A C 1
ATOM 5408 O O . ALA A 1 690 ? -3.047 -5.797 -40.719 1 90.94 690 ALA A O 1
ATOM 5409 N N . ALA A 1 691 ? -1.497 -6.273 -39.281 1 89.75 691 ALA A N 1
ATOM 5410 C CA . ALA A 1 691 ? -2.439 -6.707 -38.25 1 89.75 691 ALA A CA 1
ATOM 5411 C C . ALA A 1 691 ? -3.314 -5.547 -37.781 1 89.75 691 ALA A C 1
ATOM 5413 O O . ALA A 1 691 ? -4.504 -5.727 -37.5 1 89.75 691 ALA A O 1
ATOM 5414 N N . GLN A 1 692 ? -2.742 -4.434 -37.625 1 85.06 692 GLN A N 1
ATOM 5415 C CA . GLN A 1 692 ? -3.469 -3.25 -37.188 1 85.06 692 GLN A CA 1
ATOM 5416 C C . GLN A 1 692 ? -4.602 -2.904 -38.156 1 85.06 692 GLN A C 1
ATOM 5418 O O . GLN A 1 692 ? -5.605 -2.311 -37.75 1 85.06 692 GLN A O 1
ATOM 5423 N N . GLN A 1 693 ? -4.422 -3.354 -39.406 1 80.19 693 GLN A N 1
ATOM 5424 C CA . GLN A 1 693 ? -5.379 -2.979 -40.438 1 80.19 693 GLN A CA 1
ATOM 5425 C C . GLN A 1 693 ? -6.465 -4.039 -40.594 1 80.19 693 GLN A C 1
ATOM 5427 O O . GLN A 1 693 ? -7.43 -3.844 -41.344 1 80.19 693 GLN A O 1
ATOM 5432 N N . ARG A 1 694 ? -6.266 -5.051 -39.906 1 75.75 694 ARG A N 1
ATOM 5433 C CA . ARG A 1 694 ? -7.234 -6.133 -40.031 1 75.75 694 ARG A CA 1
ATOM 5434 C C . ARG A 1 694 ? -7.816 -6.508 -38.656 1 75.75 694 ARG A C 1
ATOM 5436 O O . ARG A 1 694 ? -7.141 -6.387 -37.625 1 75.75 694 ARG A O 1
ATOM 5443 N N . ALA A 1 695 ? -9.117 -6.945 -38.719 1 74.94 695 ALA A N 1
ATOM 5444 C CA . ALA A 1 695 ? -9.703 -7.504 -37.5 1 74.94 695 ALA A CA 1
ATOM 5445 C C . ALA A 1 695 ? -9.258 -8.945 -37.281 1 74.94 695 ALA A C 1
ATOM 5447 O O . ALA A 1 695 ? -9.219 -9.742 -38.219 1 74.94 695 ALA A O 1
ATOM 5448 N N . PRO A 1 696 ? -8.828 -9.297 -36.094 1 82.25 696 PRO A N 1
ATOM 5449 C CA . PRO A 1 696 ? -8.422 -10.688 -35.844 1 82.25 696 PRO A CA 1
ATOM 5450 C C . PRO A 1 696 ? -9.609 -11.648 -35.812 1 82.25 696 PRO A C 1
ATOM 5452 O O . PRO A 1 696 ? -10.727 -11.242 -35.469 1 82.25 696 PRO A O 1
ATOM 5455 N N . ASP A 1 697 ? -9.297 -12.938 -36.125 1 82.06 697 ASP A N 1
ATOM 5456 C CA . ASP A 1 697 ? -10.281 -13.992 -35.906 1 82.06 697 ASP A CA 1
ATOM 5457 C C . ASP A 1 697 ? -10.578 -14.156 -34.406 1 82.06 697 ASP A C 1
ATOM 5459 O O . ASP A 1 697 ? -9.672 -14.062 -33.594 1 82.06 697 ASP A O 1
ATOM 5463 N N . TRP A 1 698 ? -11.859 -14.305 -34.125 1 82.56 698 TRP A N 1
ATOM 5464 C CA . TRP A 1 698 ? -12.156 -14.523 -32.719 1 82.56 698 TRP A CA 1
ATOM 5465 C C . TRP A 1 698 ? -11.68 -15.906 -32.281 1 82.56 698 TRP A C 1
ATOM 5467 O O . TRP A 1 698 ? -11.141 -16.047 -31.172 1 82.56 698 TRP A O 1
ATOM 5477 N N . VAL A 1 699 ? -12.07 -16.953 -33.031 1 85.25 699 VAL A N 1
ATOM 5478 C CA . VAL A 1 699 ? -11.461 -18.281 -32.906 1 85.25 699 VAL A CA 1
ATOM 5479 C C . VAL A 1 699 ? -10.422 -18.469 -34 1 85.25 699 VAL A C 1
ATOM 5481 O O . VAL A 1 699 ? -10.766 -18.484 -35.188 1 85.25 699 VAL A O 1
ATOM 5484 N N . TYR A 1 700 ? -9.266 -18.625 -33.625 1 87.62 700 TYR A N 1
ATOM 5485 C CA . TYR A 1 700 ? -8.18 -18.641 -34.594 1 87.62 700 TYR A CA 1
ATOM 5486 C C . TYR A 1 700 ? -8.367 -19.781 -35.594 1 87.62 700 TYR A C 1
ATOM 5488 O O . TYR A 1 700 ? -8.609 -20.922 -35.219 1 87.62 700 TYR A O 1
ATOM 5496 N N . GLY A 1 701 ? -8.227 -19.5 -36.719 1 77.25 701 GLY A N 1
ATOM 5497 C CA . GLY A 1 701 ? -8.32 -20.484 -37.781 1 77.25 701 GLY A CA 1
ATOM 5498 C C . GLY A 1 701 ? -9.734 -20.672 -38.312 1 77.25 701 GLY A C 1
ATOM 5499 O O . GLY A 1 701 ? -9.961 -21.484 -39.219 1 77.25 701 GLY A O 1
ATOM 5500 N N . THR A 1 702 ? -10.727 -20.156 -37.531 1 74.31 702 THR A N 1
ATOM 5501 C CA . THR A 1 702 ? -12.094 -20.312 -38.031 1 74.31 702 THR A CA 1
ATOM 5502 C C . THR A 1 702 ? -12.594 -19.016 -38.656 1 74.31 702 THR A C 1
ATOM 5504 O O . THR A 1 702 ? -12.188 -17.922 -38.25 1 74.31 702 THR A O 1
ATOM 5507 N N . ASP A 1 703 ? -12.867 -19 -39.875 1 55.78 703 ASP A N 1
ATOM 5508 C CA . ASP A 1 703 ? -13.453 -17.844 -40.531 1 55.78 703 ASP A CA 1
ATOM 5509 C C . ASP A 1 703 ? -14.891 -17.609 -40.062 1 55.78 703 ASP A C 1
ATOM 5511 O O . ASP A 1 703 ? -15.719 -17.094 -40.812 1 55.78 703 ASP A O 1
ATOM 5515 N N . ALA A 1 704 ? -15.398 -18.094 -38.969 1 52.5 704 ALA A N 1
ATOM 5516 C CA . ALA A 1 704 ? -16.828 -18.031 -38.688 1 52.5 704 ALA A CA 1
ATOM 5517 C C . ALA A 1 704 ? -17.281 -16.594 -38.438 1 52.5 704 ALA A C 1
ATOM 5519 O O . ALA A 1 704 ? -16.797 -15.93 -37.531 1 52.5 704 ALA A O 1
ATOM 5520 N N . PRO A 1 705 ? -17.844 -16.016 -39.406 1 49.59 705 PRO A N 1
ATOM 5521 C CA . PRO A 1 705 ? -18.391 -14.672 -39.219 1 49.59 705 PRO A CA 1
ATOM 5522 C C . PRO A 1 705 ? -19.312 -14.578 -38 1 49.59 705 PRO A C 1
ATOM 5524 O O . PRO A 1 705 ? -19.922 -15.578 -37.594 1 49.59 705 PRO A O 1
ATOM 5527 N N . ALA A 1 706 ? -19.109 -13.648 -37.125 1 50.41 706 ALA A N 1
ATOM 5528 C CA . ALA A 1 706 ? -20.062 -13.398 -36.031 1 50.41 706 ALA A CA 1
ATOM 5529 C C . ALA A 1 706 ? -21.5 -13.586 -36.5 1 50.41 706 ALA A C 1
ATOM 5531 O O . ALA A 1 706 ? -21.812 -13.32 -37.656 1 50.41 706 ALA A O 1
ATOM 5532 N N . VAL A 1 707 ? -22.188 -14.453 -35.906 1 46.47 707 VAL A N 1
ATOM 5533 C CA . VAL A 1 707 ? -23.594 -14.727 -36.188 1 46.47 707 VAL A CA 1
ATOM 5534 C C . VAL A 1 707 ? -24.344 -13.406 -36.406 1 46.47 707 VAL A C 1
ATOM 5536 O O . VAL A 1 707 ? -24.438 -12.578 -35.5 1 46.47 707 VAL A O 1
ATOM 5539 N N . THR A 1 708 ? -24.281 -12.828 -37.562 1 47.59 708 THR A N 1
ATOM 5540 C CA . THR A 1 708 ? -25.109 -11.68 -37.906 1 47.59 708 THR A CA 1
ATOM 5541 C C . THR A 1 708 ? -26.594 -12.023 -37.781 1 47.59 708 THR A C 1
ATOM 5543 O O . THR A 1 708 ? -27.078 -12.945 -38.438 1 47.59 708 THR A O 1
ATOM 5546 N N . ALA A 1 709 ? -27.219 -12.078 -36.656 1 43.75 709 ALA A N 1
ATOM 5547 C CA . ALA A 1 709 ? -28.672 -12.148 -36.719 1 43.75 709 ALA A CA 1
ATOM 5548 C C . ALA A 1 709 ? -29.25 -10.992 -37.531 1 43.75 709 ALA A C 1
ATOM 5550 O O . ALA A 1 709 ? -28.625 -9.93 -37.625 1 43.75 709 ALA A O 1
ATOM 5551 N N . SER A 1 710 ? -30.141 -11.203 -38.406 1 50.97 710 SER A N 1
ATOM 5552 C CA . SER A 1 710 ? -30.812 -10.312 -39.344 1 50.97 710 SER A CA 1
ATOM 5553 C C . SER A 1 710 ? -30.953 -8.906 -38.781 1 50.97 710 SER A C 1
ATOM 5555 O O . SER A 1 710 ? -30.766 -7.914 -39.469 1 50.97 710 SER A O 1
ATOM 5557 N N . ASP A 1 711 ? -31.594 -8.641 -37.5 1 58.53 711 ASP A N 1
ATOM 5558 C CA . ASP A 1 711 ? -32.125 -7.344 -37.094 1 58.53 711 ASP A CA 1
ATOM 5559 C C . ASP A 1 711 ? -31.375 -6.836 -35.844 1 58.53 711 ASP A C 1
ATOM 5561 O O . ASP A 1 711 ? -31.812 -5.871 -35.219 1 58.53 711 ASP A O 1
ATOM 5565 N N . GLY A 1 712 ? -30.031 -7.41 -35.5 1 72.38 712 GLY A N 1
ATOM 5566 C CA . GLY A 1 712 ? -29.359 -6.895 -34.312 1 72.38 712 GLY A CA 1
ATOM 5567 C C . GLY A 1 712 ? -28.266 -7.805 -33.781 1 72.38 712 GLY A C 1
ATOM 5568 O O . GLY A 1 712 ? -27.969 -8.828 -34.406 1 72.38 712 GLY A O 1
ATOM 5569 N N . TRP A 1 713 ? -27.328 -7.281 -32.969 1 83 713 TRP A N 1
ATOM 5570 C CA . TRP A 1 713 ? -26.234 -8.031 -32.375 1 83 713 TRP A CA 1
ATOM 5571 C C . TRP A 1 713 ? -26.484 -8.258 -30.875 1 83 713 TRP A C 1
ATOM 5573 O O . TRP A 1 713 ? -27.094 -7.41 -30.219 1 83 713 TRP A O 1
ATOM 5583 N N . GLN A 1 714 ? -26.234 -9.523 -30.516 1 81.62 714 GLN A N 1
ATOM 5584 C CA . GLN A 1 714 ? -26.406 -9.867 -29.094 1 81.62 714 GLN A CA 1
ATOM 5585 C C . GLN A 1 714 ? -25.047 -9.945 -28.391 1 81.62 714 GLN A C 1
ATOM 5587 O O . GLN A 1 714 ? -24.141 -10.633 -28.859 1 81.62 714 GLN A O 1
ATOM 5592 N N . GLY A 1 715 ? -24.906 -9.156 -27.391 1 82.19 715 GLY A N 1
ATOM 5593 C CA . GLY A 1 715 ? -23.781 -9.219 -26.484 1 82.19 715 GLY A CA 1
ATOM 5594 C C . GLY A 1 715 ? -24.172 -9.477 -25.047 1 82.19 715 GLY A C 1
ATOM 5595 O O . GLY A 1 715 ? -25.062 -10.289 -24.781 1 82.19 715 GLY A O 1
ATOM 5596 N N . LEU A 1 716 ? -23.391 -9.016 -24.094 1 79 716 LEU A N 1
ATOM 5597 C CA . LEU A 1 716 ? -23.656 -9.141 -22.672 1 79 716 LEU A CA 1
ATOM 5598 C C . LEU A 1 716 ? -24.062 -7.801 -22.078 1 79 716 LEU A C 1
ATOM 5600 O O . LEU A 1 716 ? -23.516 -6.762 -22.438 1 79 716 LEU A O 1
ATOM 5604 N N . GLY A 1 717 ? -25.125 -7.84 -21.25 1 76.62 717 GLY A N 1
ATOM 5605 C CA . GLY A 1 717 ? -25.516 -6.625 -20.547 1 76.62 717 GLY A CA 1
ATOM 5606 C C . GLY A 1 717 ? -24.453 -6.117 -19.594 1 76.62 717 GLY A C 1
ATOM 5607 O O . GLY A 1 717 ? -24 -6.852 -18.719 1 76.62 717 GLY A O 1
ATOM 5608 N N . GLY A 1 718 ? -23.984 -4.941 -19.828 1 76.31 718 GLY A N 1
ATOM 5609 C CA . GLY A 1 718 ? -23.016 -4.312 -18.938 1 76.31 718 GLY A CA 1
ATOM 5610 C C . GLY A 1 718 ? -23.641 -3.334 -17.969 1 76.31 718 GLY A C 1
ATOM 5611 O O . GLY A 1 718 ? -23.328 -3.355 -16.766 1 76.31 718 GLY A O 1
ATOM 5612 N N . SER A 1 719 ? -24.469 -2.494 -18.453 1 79.75 719 SER A N 1
ATOM 5613 C CA . SER A 1 719 ? -25.203 -1.477 -17.703 1 79.75 719 SER A CA 1
ATOM 5614 C C . SER A 1 719 ? -26.609 -1.286 -18.266 1 79.75 719 SER A C 1
ATOM 5616 O O . SER A 1 719 ? -26.797 -1.116 -19.469 1 79.75 719 SER A O 1
ATOM 5618 N N . PRO A 1 720 ? -27.609 -1.37 -17.359 1 79.12 720 PRO A N 1
ATOM 5619 C CA . PRO A 1 720 ? -28.984 -1.339 -17.859 1 79.12 720 PRO A CA 1
ATOM 5620 C C . PRO A 1 720 ? -29.375 0.021 -18.422 1 79.12 720 PRO A C 1
ATOM 5622 O O . PRO A 1 720 ? -28.734 1.03 -18.125 1 79.12 720 PRO A O 1
ATOM 5625 N N . GLY A 1 721 ? -30.453 0.025 -19.25 1 84.31 721 GLY A N 1
ATOM 5626 C CA . GLY A 1 721 ? -30.984 1.198 -19.938 1 84.31 721 GLY A CA 1
ATOM 5627 C C . GLY A 1 721 ? -31.078 1.028 -21.438 1 84.31 721 GLY A C 1
ATOM 5628 O O . GLY A 1 721 ? -30.438 0.13 -22 1 84.31 721 GLY A O 1
ATOM 5629 N N . VAL A 1 722 ? -31.969 1.838 -21.984 1 90.88 722 VAL A N 1
ATOM 5630 C CA . VAL A 1 722 ? -32.125 1.804 -23.438 1 90.88 722 VAL A CA 1
ATOM 5631 C C . VAL A 1 722 ? -31.875 3.191 -24.016 1 90.88 722 VAL A C 1
ATOM 5633 O O . VAL A 1 722 ? -32.406 4.188 -23.516 1 90.88 722 VAL A O 1
ATOM 5636 N N . VAL A 1 723 ? -30.984 3.254 -24.969 1 93.38 723 VAL A N 1
ATOM 5637 C CA . VAL A 1 723 ? -30.688 4.547 -25.578 1 93.38 723 VAL A CA 1
ATOM 5638 C C . VAL A 1 723 ? -30.469 4.379 -27.078 1 93.38 723 VAL A C 1
ATOM 5640 O O . VAL A 1 723 ? -30.172 3.283 -27.547 1 93.38 723 VAL A O 1
ATOM 5643 N N . GLU A 1 724 ? -30.828 5.434 -27.781 1 94.19 724 GLU A N 1
ATOM 5644 C CA . GLU A 1 724 ? -30.562 5.508 -29.219 1 94.19 724 GLU A CA 1
ATOM 5645 C C . GLU A 1 724 ? -29.594 6.641 -29.547 1 94.19 724 GLU A C 1
ATOM 5647 O O . GLU A 1 724 ? -29.609 7.688 -28.891 1 94.19 724 GLU A O 1
ATOM 5652 N N . GLY A 1 725 ? -28.734 6.402 -30.453 1 92.25 725 GLY A N 1
ATOM 5653 C CA . GLY A 1 725 ? -27.797 7.445 -30.844 1 92.25 725 GLY A CA 1
ATOM 5654 C C . GLY A 1 725 ? -26.859 7.02 -31.969 1 92.25 725 GLY A C 1
ATOM 5655 O O . GLY A 1 725 ? -26.938 5.887 -32.438 1 92.25 725 GLY A O 1
ATOM 5656 N N . ALA A 1 726 ? -26.078 8.008 -32.406 1 94.44 726 ALA A N 1
ATOM 5657 C CA . ALA A 1 726 ? -25.047 7.742 -33.406 1 94.44 726 ALA A CA 1
ATOM 5658 C C . ALA A 1 726 ? -23.797 7.133 -32.781 1 94.44 726 ALA A C 1
ATOM 5660 O O . ALA A 1 726 ? -23.406 7.531 -31.688 1 94.44 726 ALA A O 1
ATOM 5661 N N . VAL A 1 727 ? -23.266 6.172 -33.5 1 93.94 727 VAL A N 1
ATOM 5662 C CA . VAL A 1 727 ? -22.078 5.508 -32.969 1 93.94 727 VAL A CA 1
ATOM 5663 C C . VAL A 1 727 ? -20.828 6.293 -33.344 1 93.94 727 VAL A C 1
ATOM 5665 O O . VAL A 1 727 ? -20.797 6.984 -34.344 1 93.94 727 VAL A O 1
ATOM 5668 N N . TYR A 1 728 ? -19.859 6.266 -32.562 1 93.69 728 TYR A N 1
ATOM 5669 C CA . TYR A 1 728 ? -18.516 6.758 -32.844 1 93.69 728 TYR A CA 1
ATOM 5670 C C . TYR A 1 728 ? -17.469 5.754 -32.375 1 93.69 728 TYR A C 1
ATOM 5672 O O . TYR A 1 728 ? -17.375 5.434 -31.188 1 93.69 728 TYR A O 1
ATOM 5680 N N . ILE A 1 729 ? -16.703 5.324 -33.375 1 91.31 729 ILE A N 1
ATOM 5681 C CA . ILE A 1 729 ? -15.727 4.262 -33.125 1 91.31 729 ILE A CA 1
ATOM 5682 C C . ILE A 1 729 ? -14.391 4.871 -32.719 1 91.31 729 ILE A C 1
ATOM 5684 O O . ILE A 1 729 ? -13.859 5.75 -33.375 1 91.31 729 ILE A O 1
ATOM 5688 N N . ILE A 1 730 ? -13.891 4.469 -31.562 1 86.44 730 ILE A N 1
ATOM 5689 C CA . ILE A 1 730 ? -12.578 4.879 -31.078 1 86.44 730 ILE A CA 1
ATOM 5690 C C . ILE A 1 730 ? -11.672 3.658 -30.938 1 86.44 730 ILE A C 1
ATOM 5692 O O . ILE A 1 730 ? -11.984 2.736 -30.172 1 86.44 730 ILE A O 1
ATOM 5696 N N . THR A 1 731 ? -10.602 3.66 -31.688 1 77.19 731 THR A N 1
ATOM 5697 C CA . THR A 1 731 ? -9.656 2.547 -31.625 1 77.19 731 THR A CA 1
ATOM 5698 C C . THR A 1 731 ? -8.297 3.016 -31.109 1 77.19 731 THR A C 1
ATOM 5700 O O . THR A 1 731 ? -7.445 2.199 -30.766 1 77.19 731 THR A O 1
ATOM 5703 N N . ASP A 1 732 ? -8.211 4.395 -31.047 1 74.06 732 ASP A N 1
ATOM 5704 C CA . ASP A 1 732 ? -6.953 5.027 -30.656 1 74.06 732 ASP A CA 1
ATOM 5705 C C . ASP A 1 732 ? -7.207 6.234 -29.75 1 74.06 732 ASP A C 1
ATOM 5707 O O . ASP A 1 732 ? -8.148 6.996 -29.984 1 74.06 732 ASP A O 1
ATOM 5711 N N . PRO A 1 733 ? -6.383 6.371 -28.812 1 71.56 733 PRO A N 1
ATOM 5712 C CA . PRO A 1 733 ? -6.57 7.484 -27.875 1 71.56 733 PRO A CA 1
ATOM 5713 C C . PRO A 1 733 ? -6.492 8.844 -28.562 1 71.56 733 PRO A C 1
ATOM 5715 O O . PRO A 1 733 ? -7.055 9.828 -28.062 1 71.56 733 PRO A O 1
ATOM 5718 N N . ALA A 1 734 ? -5.781 8.898 -29.656 1 68.69 734 ALA A N 1
ATOM 5719 C CA . ALA A 1 734 ? -5.672 10.156 -30.391 1 68.69 734 ALA A CA 1
ATOM 5720 C C . ALA A 1 734 ? -7.043 10.633 -30.859 1 68.69 734 ALA A C 1
ATOM 5722 O O . ALA A 1 734 ? -7.23 11.82 -31.141 1 68.69 734 ALA A O 1
ATOM 5723 N N . GLN A 1 735 ? -7.953 9.68 -30.859 1 77.75 735 GLN A N 1
ATOM 5724 C CA . GLN A 1 735 ? -9.289 9.984 -31.359 1 77.75 735 GLN A CA 1
ATOM 5725 C C . GLN A 1 735 ? -10.18 10.531 -30.25 1 77.75 735 GLN A C 1
ATOM 5727 O O . GLN A 1 735 ? -11.328 10.922 -30.484 1 77.75 735 GLN A O 1
ATOM 5732 N N . PHE A 1 736 ? -9.672 10.617 -29.078 1 77.62 736 PHE A N 1
ATOM 5733 C CA . PHE A 1 736 ? -10.484 11.016 -27.938 1 77.62 736 PHE A CA 1
ATOM 5734 C C . PHE A 1 736 ? -11.07 12.406 -28.141 1 77.62 736 PHE A C 1
ATOM 5736 O O . PHE A 1 736 ? -12.234 12.648 -27.812 1 77.62 736 PHE A O 1
ATOM 5743 N N . ALA A 1 737 ? -10.266 13.258 -28.734 1 73.75 737 ALA A N 1
ATOM 5744 C CA . ALA A 1 737 ? -10.672 14.648 -28.906 1 73.75 737 ALA A CA 1
ATOM 5745 C C . ALA A 1 737 ? -11.82 14.766 -29.906 1 73.75 737 ALA A C 1
ATOM 5747 O O . ALA A 1 737 ? -12.57 15.742 -29.891 1 73.75 737 ALA A O 1
ATOM 5748 N N . ASP A 1 738 ? -11.977 13.742 -30.688 1 80.69 738 ASP A N 1
ATOM 5749 C CA . ASP A 1 738 ? -12.953 13.805 -31.781 1 80.69 738 ASP A CA 1
ATOM 5750 C C . ASP A 1 738 ? -14.289 13.211 -31.344 1 80.69 738 ASP A C 1
ATOM 5752 O O . ASP A 1 738 ? -15.266 13.266 -32.094 1 80.69 738 ASP A O 1
ATOM 5756 N N . PHE A 1 739 ? -14.344 12.711 -30.172 1 86.5 739 PHE A N 1
ATOM 5757 C CA . PHE A 1 739 ? -15.562 12.047 -29.734 1 86.5 739 PHE A CA 1
ATOM 5758 C C . PHE A 1 739 ? -16.672 13.055 -29.5 1 86.5 739 PHE A C 1
ATOM 5760 O O . PHE A 1 739 ? -16.562 13.938 -28.641 1 86.5 739 PHE A O 1
ATOM 5767 N N . PRO A 1 740 ? -17.75 12.906 -30.219 1 86.06 740 PRO A N 1
ATOM 5768 C CA . PRO A 1 740 ? -18.844 13.859 -30.078 1 86.06 740 PRO A CA 1
ATOM 5769 C C . PRO A 1 740 ? -19.656 13.641 -28.797 1 86.06 740 PRO A C 1
ATOM 5771 O O . PRO A 1 740 ? -19.875 12.5 -28.406 1 86.06 740 PRO A O 1
ATOM 5774 N N . GLN A 1 741 ? -20.062 14.766 -28.203 1 83.19 741 GLN A N 1
ATOM 5775 C CA . GLN A 1 741 ? -20.922 14.68 -27.047 1 83.19 741 GLN A CA 1
ATOM 5776 C C . GLN A 1 741 ? -22.234 13.969 -27.391 1 83.19 741 GLN A C 1
ATOM 5778 O O . GLN A 1 741 ? -22.875 14.289 -28.391 1 83.19 741 GLN A O 1
ATOM 5783 N N . GLY A 1 742 ? -22.594 12.984 -26.594 1 87 742 GLY A N 1
ATOM 5784 C CA . GLY A 1 742 ? -23.875 12.305 -26.75 1 87 742 GLY A CA 1
ATOM 5785 C C . GLY A 1 742 ? -23.828 11.156 -27.734 1 87 742 GLY A C 1
ATOM 5786 O O . GLY A 1 742 ? -24.859 10.578 -28.078 1 87 742 GLY A O 1
ATOM 5787 N N . ALA A 1 743 ? -22.703 10.797 -28.203 1 92.31 743 ALA A N 1
ATOM 5788 C CA . ALA A 1 743 ? -22.562 9.656 -29.109 1 92.31 743 ALA A CA 1
ATOM 5789 C C . ALA A 1 743 ? -22.453 8.344 -28.328 1 92.31 743 ALA A C 1
ATOM 5791 O O . ALA A 1 743 ? -22.266 8.359 -27.109 1 92.31 743 ALA A O 1
ATOM 5792 N N . ILE A 1 744 ? -22.766 7.293 -29.047 1 94.06 744 ILE A N 1
ATOM 5793 C CA . ILE A 1 744 ? -22.531 5.965 -28.484 1 94.06 744 ILE A CA 1
ATOM 5794 C C . ILE A 1 744 ? -21.094 5.527 -28.766 1 94.06 744 ILE A C 1
ATOM 5796 O O . ILE A 1 744 ? -20.688 5.418 -29.922 1 94.06 744 ILE A O 1
ATOM 5800 N N . LEU A 1 745 ? -20.359 5.281 -27.75 1 92.31 745 LEU A N 1
ATOM 5801 C CA . LEU A 1 745 ? -18.953 4.906 -27.844 1 92.31 745 LEU A CA 1
ATOM 5802 C C . LEU A 1 745 ? -18.812 3.441 -28.25 1 92.31 745 LEU A C 1
ATOM 5804 O O . LEU A 1 745 ? -19.359 2.557 -27.594 1 92.31 745 LEU A O 1
ATOM 5808 N N . VAL A 1 746 ? -18.203 3.229 -29.406 1 91.38 746 VAL A N 1
ATOM 5809 C CA . VAL A 1 746 ? -17.859 1.876 -29.828 1 91.38 746 VAL A CA 1
ATOM 5810 C C . VAL A 1 746 ? -16.344 1.682 -29.75 1 91.38 746 VAL A C 1
ATOM 5812 O O . VAL A 1 746 ? -15.586 2.455 -30.344 1 91.38 746 VAL A O 1
ATOM 5815 N N . ALA A 1 747 ? -15.906 0.712 -28.969 1 87.69 747 ALA A N 1
ATOM 5816 C CA . ALA A 1 747 ? -14.477 0.45 -28.797 1 87.69 747 ALA A CA 1
ATOM 5817 C C . ALA A 1 747 ? -14.211 -1.047 -28.672 1 87.69 747 ALA A C 1
ATOM 5819 O O . ALA A 1 747 ? -15.125 -1.835 -28.438 1 87.69 747 ALA A O 1
ATOM 5820 N N . ARG A 1 748 ? -13.016 -1.44 -28.984 1 81.75 748 ARG A N 1
ATOM 5821 C CA . ARG A 1 748 ? -12.641 -2.834 -28.75 1 81.75 748 ARG A CA 1
ATOM 5822 C C . ARG A 1 748 ? -12.734 -3.188 -27.266 1 81.75 748 ARG A C 1
ATOM 5824 O O . ARG A 1 748 ? -13.219 -4.266 -26.906 1 81.75 748 ARG A O 1
ATOM 5831 N N . THR A 1 749 ? -12.102 -2.434 -26.5 1 80.38 749 THR A N 1
ATOM 5832 C CA . THR A 1 749 ? -12.172 -2.486 -25.047 1 80.38 749 THR A CA 1
ATOM 5833 C C . THR A 1 749 ? -11.969 -1.097 -24.438 1 80.38 749 THR A C 1
ATOM 5835 O O . THR A 1 749 ? -11.688 -0.137 -25.156 1 80.38 749 THR A O 1
ATOM 5838 N N . THR A 1 750 ? -12.375 -1.002 -23.234 1 75.69 750 THR A N 1
ATOM 5839 C CA . THR A 1 750 ? -12.094 0.256 -22.562 1 75.69 750 THR A CA 1
ATOM 5840 C C . THR A 1 750 ? -11.25 0.018 -21.312 1 75.69 750 THR A C 1
ATOM 5842 O O . THR A 1 750 ? -11.297 -1.063 -20.719 1 75.69 750 THR A O 1
ATOM 5845 N N . ASN A 1 751 ? -10.336 0.855 -21.156 1 70.12 751 ASN A N 1
ATOM 5846 C CA . ASN A 1 751 ? -9.531 0.829 -19.938 1 70.12 751 ASN A CA 1
ATOM 5847 C C . ASN A 1 751 ? -9.711 2.105 -19.125 1 70.12 751 ASN A C 1
ATOM 5849 O O . ASN A 1 751 ? -10.438 3.01 -19.531 1 70.12 751 ASN A O 1
ATOM 5853 N N . PRO A 1 752 ? -9.242 2.137 -17.984 1 64.12 752 PRO A N 1
ATOM 5854 C CA . PRO A 1 752 ? -9.477 3.268 -17.078 1 64.12 752 PRO A CA 1
ATOM 5855 C C . PRO A 1 752 ? -9.102 4.609 -17.703 1 64.12 752 PRO A C 1
ATOM 5857 O O . PRO A 1 752 ? -9.688 5.641 -17.359 1 64.12 752 PRO A O 1
ATOM 5860 N N . ALA A 1 753 ? -8.227 4.539 -18.625 1 64.19 753 ALA A N 1
ATOM 5861 C CA . ALA A 1 753 ? -7.82 5.777 -19.281 1 64.19 753 ALA A CA 1
ATOM 5862 C C . ALA A 1 753 ? -8.938 6.316 -20.172 1 64.19 753 ALA A C 1
ATOM 5864 O O . ALA A 1 753 ? -8.922 7.488 -20.562 1 64.19 753 ALA A O 1
ATOM 5865 N N . TRP A 1 754 ? -9.977 5.48 -20.359 1 74.69 754 TRP A N 1
ATOM 5866 C CA . TRP A 1 754 ? -11.062 5.855 -21.25 1 74.69 754 TRP A CA 1
ATOM 5867 C C . TRP A 1 754 ? -12.234 6.438 -20.484 1 74.69 754 TRP A C 1
ATOM 5869 O O . TRP A 1 754 ? -13.219 6.891 -21.062 1 74.69 754 TRP A O 1
ATOM 5879 N N . THR A 1 755 ? -12.078 6.523 -19.219 1 72.06 755 THR A N 1
ATOM 5880 C CA . THR A 1 755 ? -13.195 6.859 -18.344 1 72.06 755 THR A CA 1
ATOM 5881 C C . THR A 1 755 ? -13.789 8.219 -18.703 1 72.06 755 THR A C 1
ATOM 5883 O O . THR A 1 755 ? -15.008 8.383 -18.734 1 72.06 755 THR A O 1
ATOM 5886 N N . PRO A 1 756 ? -13.047 9.195 -19.031 1 70.44 756 PRO A N 1
ATOM 5887 C CA . PRO A 1 756 ? -13.625 10.508 -19.344 1 70.44 756 PRO A CA 1
ATOM 5888 C C . PRO A 1 756 ? -14.555 10.469 -20.547 1 70.44 756 PRO A C 1
ATOM 5890 O O . PRO A 1 756 ? -15.484 11.281 -20.641 1 70.44 756 PRO A O 1
ATOM 5893 N N . LEU A 1 757 ? -14.289 9.555 -21.469 1 79.31 757 LEU A N 1
ATOM 5894 C CA . LEU A 1 757 ? -15.156 9.43 -22.641 1 79.31 757 LEU A CA 1
ATOM 5895 C C . LEU A 1 757 ? -16.562 9.008 -22.234 1 79.31 757 LEU A C 1
ATOM 5897 O O . LEU A 1 757 ? -17.531 9.32 -22.922 1 79.31 757 LEU A O 1
ATOM 5901 N N . PHE A 1 758 ? -16.562 8.336 -21.141 1 81.44 758 PHE A N 1
ATOM 5902 C CA . PHE A 1 758 ? -17.844 7.816 -20.672 1 81.44 758 PHE A CA 1
ATOM 5903 C C . PHE A 1 758 ? -18.75 8.953 -20.219 1 81.44 758 PHE A C 1
ATOM 5905 O O . PHE A 1 758 ? -19.984 8.844 -20.297 1 81.44 758 PHE A O 1
ATOM 5912 N N . TYR A 1 759 ? -18.203 10.039 -19.828 1 75.25 759 TYR A N 1
ATOM 5913 C CA . TYR A 1 759 ? -18.984 11.188 -19.391 1 75.25 759 TYR A CA 1
ATOM 5914 C C . TYR A 1 759 ? -19.656 11.867 -20.578 1 75.25 759 TYR A C 1
ATOM 5916 O O . TYR A 1 759 ? -20.656 12.562 -20.422 1 75.25 759 TYR A O 1
ATOM 5924 N N . HIS A 1 760 ? -19.109 11.617 -21.766 1 81.31 760 HIS A N 1
ATOM 5925 C CA . HIS A 1 760 ? -19.656 12.227 -22.984 1 81.31 760 HIS A CA 1
ATOM 5926 C C . HIS A 1 760 ? -20.516 11.234 -23.766 1 81.31 760 HIS A C 1
ATOM 5928 O O . HIS A 1 760 ? -21.219 11.617 -24.688 1 81.31 760 HIS A O 1
ATOM 5934 N N . ALA A 1 761 ? -20.391 10.031 -23.328 1 88.38 761 ALA A N 1
ATOM 5935 C CA . ALA A 1 761 ? -21.062 8.977 -24.078 1 88.38 761 ALA A CA 1
ATOM 5936 C C . ALA A 1 761 ? -22.5 8.766 -23.594 1 88.38 761 ALA A C 1
ATOM 5938 O O . ALA A 1 761 ? -22.766 8.844 -22.391 1 88.38 761 ALA A O 1
ATOM 5939 N N . LYS A 1 762 ? -23.391 8.594 -24.531 1 89.25 762 LYS A N 1
ATOM 5940 C CA . LYS A 1 762 ? -24.766 8.258 -24.203 1 89.25 762 LYS A CA 1
ATOM 5941 C C . LYS A 1 762 ? -24.938 6.754 -23.984 1 89.25 762 LYS A C 1
ATOM 5943 O O . LYS A 1 762 ? -25.922 6.309 -23.391 1 89.25 762 LYS A O 1
ATOM 5948 N N . GLY A 1 763 ? -24.031 6.016 -24.438 1 90.88 763 GLY A N 1
ATOM 5949 C CA . GLY A 1 763 ? -23.953 4.566 -24.328 1 90.88 763 GLY A CA 1
ATOM 5950 C C . GLY A 1 763 ? -22.609 4.008 -24.781 1 90.88 763 GLY A C 1
ATOM 5951 O O . GLY A 1 763 ? -21.797 4.727 -25.375 1 90.88 763 GLY A O 1
ATOM 5952 N N . VAL A 1 764 ? -22.422 2.766 -24.484 1 91.56 764 VAL A N 1
ATOM 5953 C CA . VAL A 1 764 ? -21.109 2.186 -24.781 1 91.56 764 VAL A CA 1
ATOM 5954 C C . VAL A 1 764 ? -21.281 0.78 -25.344 1 91.56 764 VAL A C 1
ATOM 5956 O O . VAL A 1 764 ? -22.125 0.012 -24.875 1 91.56 764 VAL A O 1
ATOM 5959 N N . ILE A 1 765 ? -20.625 0.502 -26.438 1 90.44 765 ILE A N 1
ATOM 5960 C CA . ILE A 1 765 ? -20.531 -0.828 -27.031 1 90.44 765 ILE A CA 1
ATOM 5961 C C . ILE A 1 765 ? -19.062 -1.248 -27.094 1 90.44 765 ILE A C 1
ATOM 5963 O O . ILE A 1 765 ? -18.219 -0.517 -27.609 1 90.44 765 ILE A O 1
ATOM 5967 N N . THR A 1 766 ? -18.734 -2.412 -26.5 1 87.56 766 THR A N 1
ATOM 5968 C CA . THR A 1 766 ? -17.359 -2.908 -26.625 1 87.56 766 THR A CA 1
ATOM 5969 C C . THR A 1 766 ? -17.344 -4.289 -27.281 1 87.56 766 THR A C 1
ATOM 5971 O O . THR A 1 766 ? -18.328 -5.035 -27.188 1 87.56 766 THR A O 1
ATOM 5974 N N . GLU A 1 767 ? -16.25 -4.625 -27.922 1 83.06 767 GLU A N 1
ATOM 5975 C CA . GLU A 1 767 ? -16.094 -5.918 -28.578 1 83.06 767 GLU A CA 1
ATOM 5976 C C . GLU A 1 767 ? -15.859 -7.027 -27.547 1 83.06 767 GLU A C 1
ATOM 5978 O O . GLU A 1 767 ? -16.156 -8.195 -27.812 1 83.06 767 GLU A O 1
ATOM 5983 N N . SER A 1 768 ? -15.242 -6.559 -26.5 1 76.5 768 SER A N 1
ATOM 5984 C CA . SER A 1 768 ? -14.883 -7.543 -25.484 1 76.5 768 SER A CA 1
ATOM 5985 C C . SER A 1 768 ? -15.281 -7.062 -24.094 1 76.5 768 SER A C 1
ATOM 5987 O O . SER A 1 768 ? -15.664 -5.906 -23.906 1 76.5 768 SER A O 1
ATOM 5989 N N . GLY A 1 769 ? -15.219 -8.008 -23.156 1 71.31 769 GLY A N 1
ATOM 5990 C CA . GLY A 1 769 ? -15.5 -7.672 -21.781 1 71.31 769 GLY A CA 1
ATOM 5991 C C . GLY A 1 769 ? -16.812 -8.234 -21.281 1 71.31 769 GLY A C 1
ATOM 5992 O O . GLY A 1 769 ? -17.734 -8.477 -22.062 1 71.31 769 GLY A O 1
ATOM 5993 N N . GLY A 1 770 ? -16.859 -8.477 -20.078 1 67.88 770 GLY A N 1
ATOM 5994 C CA . GLY A 1 770 ? -18.078 -8.945 -19.422 1 67.88 770 GLY A CA 1
ATOM 5995 C C . GLY A 1 770 ? -18.688 -7.902 -18.5 1 67.88 770 GLY A C 1
ATOM 5996 O O . GLY A 1 770 ? -18.312 -6.727 -18.547 1 67.88 770 GLY A O 1
ATOM 5997 N N . PRO A 1 771 ? -19.719 -8.312 -17.844 1 62.5 771 PRO A N 1
ATOM 5998 C CA . PRO A 1 771 ? -20.422 -7.395 -16.953 1 62.5 771 PRO A CA 1
ATOM 5999 C C . PRO A 1 771 ? -19.516 -6.809 -15.875 1 62.5 771 PRO A C 1
ATOM 6001 O O . PRO A 1 771 ? -19.828 -5.773 -15.281 1 62.5 771 PRO A O 1
ATOM 6004 N N . LEU A 1 772 ? -18.391 -7.465 -15.734 1 63.19 772 LEU A N 1
ATOM 6005 C CA . LEU A 1 772 ? -17.5 -6.996 -14.68 1 63.19 772 LEU A CA 1
ATOM 6006 C C . LEU A 1 772 ? -16.312 -6.246 -15.273 1 63.19 772 LEU A C 1
ATOM 6008 O O . LEU A 1 772 ? -15.406 -5.836 -14.539 1 63.19 772 LEU A O 1
ATOM 6012 N N . SER A 1 773 ? -16.359 -6.031 -16.516 1 71.38 773 SER A N 1
ATOM 6013 C CA . SER A 1 773 ? -15.281 -5.309 -17.172 1 71.38 773 SER A CA 1
ATOM 6014 C C . SER A 1 773 ? -15.273 -3.838 -16.781 1 71.38 773 SER A C 1
ATOM 6016 O O . SER A 1 773 ? -16.266 -3.322 -16.266 1 71.38 773 SER A O 1
ATOM 6018 N N . HIS A 1 774 ? -14.172 -3.229 -16.969 1 70.38 774 HIS A N 1
ATOM 6019 C CA . HIS A 1 774 ? -14.039 -1.804 -16.688 1 70.38 774 HIS A CA 1
ATOM 6020 C C . HIS A 1 774 ? -15.141 -1.001 -17.375 1 70.38 774 HIS A C 1
ATOM 6022 O O . HIS A 1 774 ? -15.75 -0.125 -16.75 1 70.38 774 HIS A O 1
ATOM 6028 N N . GLY A 1 775 ? -15.328 -1.289 -18.641 1 74.56 775 GLY A N 1
ATOM 6029 C CA . GLY A 1 775 ? -16.359 -0.561 -19.375 1 74.56 775 GLY A CA 1
ATOM 6030 C C . GLY A 1 775 ? -17.734 -0.699 -18.766 1 74.56 775 GLY A C 1
ATOM 6031 O O . GLY A 1 775 ? -18.453 0.29 -18.609 1 74.56 775 GLY A O 1
ATOM 6032 N N . ALA A 1 776 ? -18.047 -1.853 -18.359 1 74.19 776 ALA A N 1
ATOM 6033 C CA . ALA A 1 776 ? -19.359 -2.117 -17.766 1 74.19 776 ALA A CA 1
ATOM 6034 C C . ALA A 1 776 ? -19.516 -1.426 -16.422 1 74.19 776 ALA A C 1
ATOM 6036 O O . ALA A 1 776 ? -20.547 -0.808 -16.141 1 74.19 776 ALA A O 1
ATOM 6037 N N . VAL A 1 777 ? -18.5 -1.517 -15.68 1 69.44 777 VAL A N 1
ATOM 6038 C CA . VAL A 1 777 ? -18.531 -0.954 -14.336 1 69.44 777 VAL A CA 1
ATOM 6039 C C . VAL A 1 777 ? -18.609 0.569 -14.414 1 69.44 777 VAL A C 1
ATOM 6041 O O . VAL A 1 777 ? -19.406 1.188 -13.695 1 69.44 777 VAL A O 1
ATOM 6044 N N . THR A 1 778 ? -17.781 1.119 -15.258 1 74.44 778 THR A N 1
ATOM 6045 C CA . THR A 1 778 ? -17.797 2.568 -15.43 1 74.44 778 THR A CA 1
ATOM 6046 C C . THR A 1 778 ? -19.141 3.039 -15.953 1 74.44 778 THR A C 1
ATOM 6048 O O . THR A 1 778 ? -19.672 4.059 -15.5 1 74.44 778 THR A O 1
ATOM 6051 N N . ALA A 1 779 ? -19.734 2.336 -16.844 1 79.25 779 ALA A N 1
ATOM 6052 C CA . ALA A 1 779 ? -21.047 2.68 -17.406 1 79.25 779 ALA A CA 1
ATOM 6053 C C . ALA A 1 779 ? -22.125 2.633 -16.344 1 79.25 779 ALA A C 1
ATOM 6055 O O . ALA A 1 779 ? -23 3.508 -16.281 1 79.25 779 ALA A O 1
ATOM 6056 N N . ARG A 1 780 ? -22.047 1.702 -15.516 1 69.69 780 ARG A N 1
ATOM 6057 C CA . ARG A 1 780 ? -23.016 1.571 -14.422 1 69.69 780 ARG A CA 1
ATOM 6058 C C . ARG A 1 780 ? -22.891 2.74 -13.453 1 69.69 780 ARG A C 1
ATOM 6060 O O . ARG A 1 780 ? -23.906 3.25 -12.961 1 69.69 780 ARG A O 1
ATOM 6067 N N . GLU A 1 781 ? -21.656 3.004 -13.188 1 65.12 781 GLU A N 1
ATOM 6068 C CA . GLU A 1 781 ? -21.406 4.109 -12.266 1 65.12 781 GLU A CA 1
ATOM 6069 C C . GLU A 1 781 ? -21.969 5.418 -12.812 1 65.12 781 GLU A C 1
ATOM 6071 O O . GLU A 1 781 ? -22.453 6.258 -12.047 1 65.12 781 GLU A O 1
ATOM 6076 N N . LEU A 1 782 ? -21.922 5.535 -14.125 1 70.12 782 LEU A N 1
ATOM 6077 C CA . LEU A 1 782 ? -22.359 6.773 -14.758 1 70.12 782 LEU A CA 1
ATOM 6078 C C . LEU A 1 782 ? -23.812 6.668 -15.219 1 70.12 782 LEU A C 1
ATOM 6080 O O . LEU A 1 782 ? -24.391 7.652 -15.68 1 70.12 782 LEU A O 1
ATOM 6084 N N . GLY A 1 783 ? -24.359 5.457 -15.031 1 71 783 GLY A N 1
ATOM 6085 C CA . GLY A 1 783 ? -25.75 5.234 -15.375 1 71 783 GLY A CA 1
ATOM 6086 C C . GLY A 1 783 ? -26 5.258 -16.875 1 71 783 GLY A C 1
ATOM 6087 O O . GLY A 1 783 ? -27.062 5.715 -17.328 1 71 783 GLY A O 1
ATOM 6088 N N . ILE A 1 784 ? -25.031 4.926 -17.641 1 83.06 784 ILE A N 1
ATOM 6089 C CA . ILE A 1 784 ? -25.234 4.891 -19.094 1 83.06 784 ILE A CA 1
ATOM 6090 C C . ILE A 1 784 ? -25.312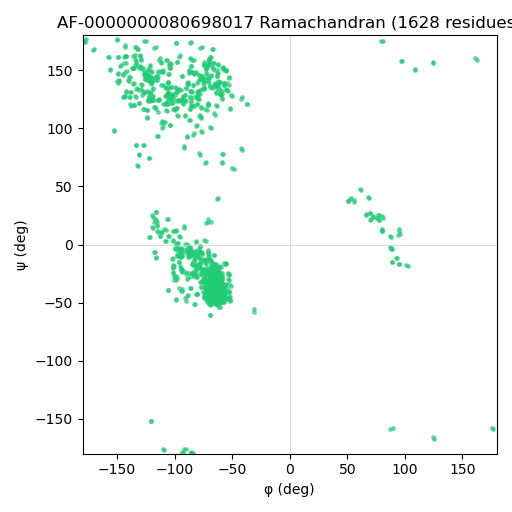 3.439 -19.562 1 83.06 784 ILE A C 1
ATOM 6092 O O . ILE A 1 784 ? -24.594 2.574 -19.047 1 83.06 784 ILE A O 1
ATOM 6096 N N . PRO A 1 785 ? -26.234 3.186 -20.484 1 87.88 785 PRO A N 1
ATOM 6097 C CA . PRO A 1 785 ? -26.359 1.815 -20.984 1 87.88 785 PRO A CA 1
ATOM 6098 C C . PRO A 1 785 ? -25.094 1.324 -21.688 1 87.88 785 PRO A C 1
ATOM 6100 O O . PRO A 1 785 ? -24.438 2.09 -22.406 1 87.88 785 PRO A O 1
ATOM 6103 N N . ALA A 1 786 ? -24.781 0.107 -21.453 1 88.94 786 ALA A N 1
ATOM 6104 C CA . ALA A 1 786 ? -23.578 -0.473 -22.047 1 88.94 786 ALA A CA 1
ATOM 6105 C C . ALA A 1 786 ? -23.812 -1.928 -22.453 1 88.94 786 ALA A C 1
ATOM 6107 O O . ALA A 1 786 ? -24.484 -2.674 -21.734 1 88.94 786 ALA A O 1
ATOM 6108 N N . VAL A 1 787 ? -23.453 -2.27 -23.625 1 87.56 787 VAL A N 1
ATOM 6109 C CA . VAL A 1 787 ? -23.469 -3.639 -24.125 1 87.56 787 VAL A CA 1
ATOM 6110 C C . VAL A 1 787 ? -22.047 -4.121 -24.375 1 87.56 787 VAL A C 1
ATOM 6112 O O . VAL A 1 787 ? -21.297 -3.49 -25.141 1 87.56 787 VAL A O 1
ATOM 6115 N N . MET A 1 788 ? -21.734 -5.227 -23.734 1 83 788 MET A N 1
ATOM 6116 C CA . MET A 1 788 ? -20.391 -5.77 -23.828 1 83 788 MET A CA 1
ATOM 6117 C C . MET A 1 788 ? -20.359 -6.992 -24.75 1 83 788 MET A C 1
ATOM 6119 O O . MET A 1 788 ? -21.391 -7.629 -24.969 1 83 788 MET A O 1
ATOM 6123 N N . GLY A 1 789 ? -19.203 -7.277 -25.359 1 79.56 789 GLY A N 1
ATOM 6124 C CA . GLY A 1 789 ? -18.953 -8.555 -26.016 1 79.56 789 GLY A CA 1
ATOM 6125 C C . GLY A 1 789 ? -19.547 -8.641 -27.406 1 79.56 789 GLY A C 1
ATOM 6126 O O . GLY A 1 789 ? -20 -9.711 -27.828 1 79.56 789 GLY A O 1
ATOM 6127 N N . ILE A 1 790 ? -19.781 -7.52 -28.031 1 82.38 790 ILE A N 1
ATOM 6128 C CA . ILE A 1 790 ? -20.203 -7.574 -29.422 1 82.38 790 ILE A CA 1
ATOM 6129 C C . ILE A 1 790 ? -18.984 -7.77 -30.328 1 82.38 790 ILE A C 1
ATOM 6131 O O . ILE A 1 790 ? -18.312 -6.801 -30.688 1 82.38 790 ILE A O 1
ATOM 6135 N N . ARG A 1 791 ? -18.859 -8.977 -30.766 1 79.19 791 ARG A N 1
ATOM 6136 C CA . ARG A 1 791 ? -17.688 -9.336 -31.562 1 79.19 791 ARG A CA 1
ATOM 6137 C C . ARG A 1 791 ? -17.609 -8.5 -32.844 1 79.19 791 ARG A C 1
ATOM 6139 O O . ARG A 1 791 ? -18.625 -8.297 -33.5 1 79.19 791 ARG A O 1
ATOM 6146 N N . ASP A 1 792 ? -16.484 -7.891 -33.125 1 79.56 792 ASP A N 1
ATOM 6147 C CA . ASP A 1 792 ? -16.156 -7.141 -34.344 1 79.56 792 ASP A CA 1
ATOM 6148 C C . ASP A 1 792 ? -17 -5.879 -34.469 1 79.56 792 ASP A C 1
ATOM 6150 O O . ASP A 1 792 ? -17.312 -5.434 -35.562 1 79.56 792 ASP A O 1
ATOM 6154 N N . ALA A 1 793 ? -17.438 -5.371 -33.406 1 85.06 793 ALA A N 1
ATOM 6155 C CA . ALA A 1 793 ? -18.281 -4.188 -33.438 1 85.06 793 ALA A CA 1
ATOM 6156 C C . ALA A 1 793 ? -17.609 -3.029 -34.156 1 85.06 793 ALA A C 1
ATOM 6158 O O . ALA A 1 793 ? -18.266 -2.307 -34.906 1 85.06 793 ALA A O 1
ATOM 6159 N N . CYS A 1 794 ? -16.312 -2.838 -33.969 1 86.62 794 CYS A N 1
ATOM 6160 C CA . CYS A 1 794 ? -15.578 -1.706 -34.531 1 86.62 794 CYS A CA 1
ATOM 6161 C C . CYS A 1 794 ? -15.492 -1.817 -36.062 1 86.62 794 CYS A C 1
ATOM 6163 O O . CYS A 1 794 ? -15.266 -0.819 -36.75 1 86.62 794 CYS A O 1
ATOM 6165 N N . HIS A 1 795 ? -15.672 -2.988 -36.5 1 80 795 HIS A N 1
ATOM 6166 C CA . HIS A 1 795 ? -15.625 -3.186 -37.938 1 80 795 HIS A CA 1
ATOM 6167 C C . HIS A 1 795 ? -17.031 -3.277 -38.531 1 80 795 HIS A C 1
ATOM 6169 O O . HIS A 1 795 ? -17.234 -2.961 -39.719 1 80 795 HIS A O 1
ATOM 6175 N N . ARG A 1 796 ? -17.906 -3.686 -37.75 1 81.25 796 ARG A N 1
ATOM 6176 C CA . ARG A 1 796 ? -19.281 -3.891 -38.219 1 81.25 796 ARG A CA 1
ATOM 6177 C C . ARG A 1 796 ? -20.047 -2.572 -38.25 1 81.25 796 ARG A C 1
ATOM 6179 O O . ARG A 1 796 ? -20.969 -2.414 -39.062 1 81.25 796 ARG A O 1
ATOM 6186 N N . LEU A 1 797 ? -19.641 -1.727 -37.406 1 88.12 797 LEU A N 1
ATOM 6187 C CA . LEU A 1 797 ? -20.312 -0.44 -37.312 1 88.12 797 LEU A CA 1
ATOM 6188 C C . LEU A 1 797 ? -19.5 0.66 -37.969 1 88.12 797 LEU A C 1
ATOM 6190 O O . LEU A 1 797 ? -18.297 0.502 -38.188 1 88.12 797 LEU A O 1
ATOM 6194 N N . GLN A 1 798 ? -20.203 1.736 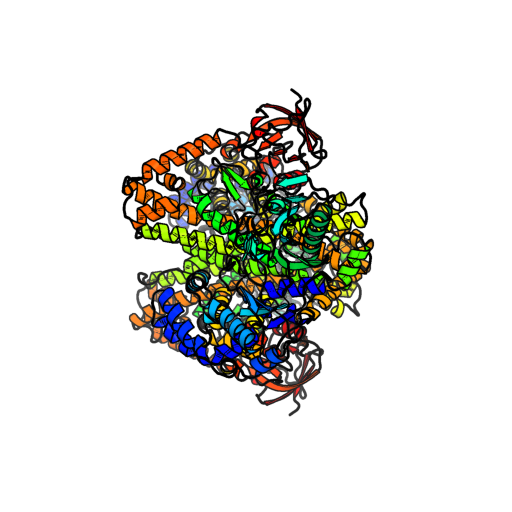-38.406 1 90 798 GLN A N 1
ATOM 6195 C CA . GLN A 1 798 ? -19.562 2.906 -39 1 90 798 GLN A CA 1
ATOM 6196 C C . GLN A 1 798 ? -19.938 4.176 -38.219 1 90 798 GLN A C 1
ATOM 6198 O O . GLN A 1 798 ? -21.047 4.316 -37.75 1 90 798 GLN A O 1
ATOM 6203 N N . ASN A 1 799 ? -18.906 5.008 -38.219 1 92.12 799 ASN A N 1
ATOM 6204 C CA . ASN A 1 799 ? -19.156 6.273 -37.531 1 92.12 799 ASN A CA 1
ATOM 6205 C C . ASN A 1 799 ? -20.391 6.977 -38.094 1 92.12 799 ASN A C 1
ATOM 6207 O O . ASN A 1 799 ? -20.547 7.07 -39.312 1 92.12 799 ASN A O 1
ATOM 6211 N N . GLY A 1 800 ? -21.219 7.422 -37.281 1 91.31 800 GLY A N 1
ATOM 6212 C CA . GLY A 1 800 ? -22.406 8.141 -37.688 1 91.31 800 GLY A CA 1
ATOM 6213 C C . GLY A 1 800 ? -23.625 7.258 -37.812 1 91.31 800 GLY A C 1
ATOM 6214 O O . GLY A 1 800 ? -24.75 7.75 -37.875 1 91.31 800 GLY A O 1
ATOM 6215 N N . GLN A 1 801 ? -23.406 5.98 -37.875 1 91.94 801 GLN A N 1
ATOM 6216 C CA . GLN A 1 801 ? -24.531 5.043 -37.938 1 91.94 801 GLN A CA 1
ATOM 6217 C C . GLN A 1 801 ? -25.359 5.09 -36.656 1 91.94 801 GLN A C 1
ATOM 6219 O O . GLN A 1 801 ? -24.812 5.184 -35.531 1 91.94 801 GLN A O 1
ATOM 6224 N N . ARG A 1 802 ? -26.656 5.043 -36.812 1 94.06 802 ARG A N 1
ATOM 6225 C CA . ARG A 1 802 ? -27.531 5.098 -35.656 1 94.06 802 ARG A CA 1
ATOM 6226 C C . ARG A 1 802 ? -27.906 3.695 -35.188 1 94.06 802 ARG A C 1
ATOM 6228 O O . ARG A 1 802 ? -28.25 2.838 -36 1 94.06 802 ARG A O 1
ATOM 6235 N N . VAL A 1 803 ? -27.781 3.502 -33.875 1 94.06 803 VAL A N 1
ATOM 6236 C CA . VAL A 1 803 ? -28.109 2.203 -33.281 1 94.06 803 VAL A CA 1
ATOM 6237 C C . VAL A 1 803 ? -28.953 2.396 -32.031 1 94.06 803 VAL A C 1
ATOM 6239 O O . VAL A 1 803 ? -29.031 3.502 -31.484 1 94.06 803 VAL A O 1
ATOM 6242 N N . ARG A 1 804 ? -29.719 1.434 -31.688 1 94.38 804 ARG A N 1
ATOM 6243 C CA . ARG A 1 804 ? -30.375 1.312 -30.391 1 94.38 804 ARG A CA 1
ATOM 6244 C C . ARG A 1 804 ? -29.703 0.242 -29.531 1 94.38 804 ARG A C 1
ATOM 6246 O O . ARG A 1 804 ? -29.531 -0.895 -29.969 1 94.38 804 ARG A O 1
ATOM 6253 N N . ILE A 1 805 ? -29.219 0.686 -28.375 1 92.62 805 ILE A N 1
ATOM 6254 C CA . ILE A 1 805 ? -28.609 -0.311 -27.516 1 92.62 805 ILE A CA 1
ATOM 6255 C C . ILE A 1 805 ? -29.469 -0.52 -26.266 1 92.62 805 ILE A C 1
ATOM 6257 O O . ILE A 1 805 ? -30.047 0.432 -25.75 1 92.62 805 ILE A O 1
ATOM 6261 N N . ASP A 1 806 ? -29.672 -1.736 -25.844 1 89.69 806 ASP A N 1
ATOM 6262 C CA . ASP A 1 806 ? -30.281 -2.154 -24.578 1 89.69 806 ASP A CA 1
ATOM 6263 C C . ASP A 1 806 ? -29.234 -2.783 -23.656 1 89.69 806 ASP A C 1
ATOM 6265 O O . ASP A 1 806 ? -28.938 -3.973 -23.766 1 89.69 806 ASP A O 1
ATOM 6269 N N . GLY A 1 807 ? -28.859 -1.979 -22.766 1 86.56 807 GLY A N 1
ATOM 6270 C CA . GLY A 1 807 ? -27.781 -2.41 -21.906 1 86.56 807 GLY A CA 1
ATOM 6271 C C . GLY A 1 807 ? -28.172 -3.518 -20.953 1 86.56 807 GLY A C 1
ATOM 6272 O O . GLY A 1 807 ? -27.328 -4.246 -20.453 1 86.56 807 GLY A O 1
ATOM 6273 N N . GLY A 1 808 ? -29.422 -3.68 -20.609 1 76.81 808 GLY A N 1
ATOM 6274 C CA . GLY A 1 808 ? -29.891 -4.781 -19.781 1 76.81 808 GLY A CA 1
ATOM 6275 C C . GLY A 1 808 ? -29.938 -6.102 -20.531 1 76.81 808 GLY A C 1
ATOM 6276 O O . GLY A 1 808 ? -29.422 -7.109 -20.047 1 76.81 808 GLY A O 1
ATOM 6277 N N . ALA A 1 809 ? -30.453 -6.082 -21.688 1 75.56 809 ALA A N 1
ATOM 6278 C CA . ALA A 1 809 ? -30.625 -7.281 -22.516 1 75.56 809 ALA A CA 1
ATOM 6279 C C . ALA A 1 809 ? -29.328 -7.621 -23.25 1 75.56 809 ALA A C 1
ATOM 6281 O O . ALA A 1 809 ? -29.172 -8.734 -23.766 1 75.56 809 ALA A O 1
ATOM 6282 N N . GLY A 1 810 ? -28.453 -6.641 -23.281 1 84.88 810 GLY A N 1
ATOM 6283 C CA . GLY A 1 810 ? -27.203 -6.844 -24.016 1 84.88 810 GLY A CA 1
ATOM 6284 C C . GLY A 1 810 ? -27.406 -6.918 -25.516 1 84.88 810 GLY A C 1
ATOM 6285 O O . GLY A 1 810 ? -26.797 -7.762 -26.188 1 84.88 810 GLY A O 1
ATOM 6286 N N . SER A 1 811 ? -28.297 -6.055 -26.062 1 87.75 811 SER A N 1
ATOM 6287 C CA . SER A 1 811 ? -28.594 -6.117 -27.5 1 87.75 811 SER A CA 1
ATOM 6288 C C . SER A 1 811 ? -28.312 -4.781 -28.172 1 87.75 811 SER A C 1
ATOM 6290 O O . SER A 1 811 ? -28.453 -3.723 -27.562 1 87.75 811 SER A O 1
ATOM 6292 N N . VAL A 1 812 ? -27.844 -4.863 -29.422 1 91.69 812 VAL A N 1
ATOM 6293 C CA . VAL A 1 812 ? -27.609 -3.715 -30.297 1 91.69 812 VAL A CA 1
ATOM 6294 C C . VAL A 1 812 ? -28.406 -3.887 -31.594 1 91.69 812 VAL A C 1
ATOM 6296 O O . VAL A 1 812 ? -28.312 -4.926 -32.25 1 91.69 812 VAL A O 1
ATOM 6299 N N . VAL A 1 813 ? -29.25 -2.92 -31.906 1 91.12 813 VAL A N 1
ATOM 6300 C CA . VAL A 1 813 ? -30.047 -2.977 -33.125 1 91.12 813 VAL A CA 1
ATOM 6301 C C . VAL A 1 813 ? -29.719 -1.791 -34.031 1 91.12 813 VAL A C 1
ATOM 6303 O O . VAL A 1 813 ? -29.578 -0.661 -33.562 1 91.12 813 VAL A O 1
ATOM 6306 N N . LEU A 1 814 ? -29.531 -2.098 -35.281 1 89.75 814 LEU A N 1
ATOM 6307 C CA . LEU A 1 814 ? -29.281 -1.047 -36.25 1 89.75 814 LEU A CA 1
ATOM 6308 C C . LEU A 1 814 ? -30.562 -0.345 -36.656 1 89.75 814 LEU A C 1
ATOM 6310 O O . LEU A 1 814 ? -31.562 -1.001 -36.969 1 89.75 814 LEU A O 1
ATOM 6314 N N . LEU A 1 815 ? -30.562 0.936 -36.5 1 88.19 815 LEU A N 1
ATOM 6315 C CA . LEU A 1 815 ? -31.766 1.697 -36.875 1 88.19 815 LEU A CA 1
ATOM 6316 C C . LEU A 1 815 ? -31.688 2.148 -38.312 1 88.19 815 LEU A C 1
ATOM 6318 O O . LEU A 1 815 ? -32.719 2.271 -38.969 1 88.19 815 LEU A O 1
ATOM 6322 N N . ASP A 1 816 ? -30.5 2.719 -38.781 1 71.56 816 ASP A N 1
ATOM 6323 C CA . ASP A 1 816 ? -30.359 3.127 -40.156 1 71.56 816 ASP A CA 1
ATOM 6324 C C . ASP A 1 816 ? -29.109 2.506 -40.781 1 71.56 816 ASP A C 1
ATOM 6326 O O . ASP A 1 816 ? -28.109 2.291 -40.094 1 71.56 816 ASP A O 1
ATOM 6330 N N . MET B 1 1 ? -20.859 44.688 -4.062 1 81.81 1 MET B N 1
ATOM 6331 C CA . MET B 1 1 ? -19.438 45 -3.945 1 81.81 1 MET B CA 1
ATOM 6332 C C . MET B 1 1 ? -18.984 44.938 -2.49 1 81.81 1 MET B C 1
ATOM 6334 O O . MET B 1 1 ? -17.953 44.344 -2.186 1 81.81 1 MET B O 1
ATOM 6338 N N . LEU B 1 2 ? -19.797 45.562 -1.602 1 91.12 2 LEU B N 1
ATOM 6339 C CA . LEU B 1 2 ? -19.516 45.5 -0.171 1 91.12 2 LEU B CA 1
ATOM 6340 C C . LEU B 1 2 ? -20.375 44.469 0.519 1 91.12 2 LEU B C 1
ATOM 6342 O O . LEU B 1 2 ? -21.594 44.375 0.273 1 91.12 2 LEU B O 1
ATOM 6346 N N . LEU B 1 3 ? -19.688 43.719 1.364 1 92.12 3 LEU B N 1
ATOM 6347 C CA . LEU B 1 3 ? -20.406 42.656 2.07 1 92.12 3 LEU B CA 1
ATOM 6348 C C . LEU B 1 3 ? -20.594 43 3.539 1 92.12 3 LEU B C 1
ATOM 6350 O O . LEU B 1 3 ? -19.656 43.375 4.223 1 92.12 3 LEU B O 1
ATOM 6354 N N . SER B 1 4 ? -21.781 42.906 3.941 1 91.56 4 SER B N 1
ATOM 6355 C CA . SER B 1 4 ? -22.047 43.062 5.367 1 91.56 4 SER B CA 1
ATOM 6356 C C . SER B 1 4 ? -21.5 41.906 6.18 1 91.56 4 SER B C 1
ATOM 6358 O O . SER B 1 4 ? -21.312 40.812 5.648 1 91.56 4 SER B O 1
ATOM 6360 N N . PHE B 1 5 ? -21.266 42.094 7.445 1 91.31 5 PHE B N 1
ATOM 6361 C CA . PHE B 1 5 ? -20.781 41.062 8.32 1 91.31 5 PHE B CA 1
ATOM 6362 C C . PHE B 1 5 ? -21.781 39.906 8.414 1 91.31 5 PHE B C 1
ATOM 6364 O O . PHE B 1 5 ? -21.406 38.781 8.75 1 91.31 5 PHE B O 1
ATOM 6371 N N . THR B 1 6 ? -22.984 40.125 8.078 1 87.94 6 THR B N 1
ATOM 6372 C CA . THR B 1 6 ? -24.031 39.125 8.234 1 87.94 6 THR B CA 1
ATOM 6373 C C . THR B 1 6 ? -24.25 38.375 6.93 1 87.94 6 THR B C 1
ATOM 6375 O O . THR B 1 6 ? -25 37.375 6.895 1 87.94 6 THR B O 1
ATOM 6378 N N . ALA B 1 7 ? -23.578 38.812 5.91 1 86.56 7 ALA B N 1
ATOM 6379 C CA . ALA B 1 7 ? -23.734 38.156 4.617 1 86.56 7 ALA B CA 1
ATOM 6380 C C . ALA B 1 7 ? -23.141 36.781 4.625 1 86.56 7 ALA B C 1
ATOM 6382 O O . ALA B 1 7 ? -22.047 36.562 5.168 1 86.56 7 ALA B O 1
ATOM 6383 N N . PRO B 1 8 ? -23.844 35.75 4.059 1 77.06 8 PRO B N 1
ATOM 6384 C CA . PRO B 1 8 ? -23.359 34.375 4.023 1 77.06 8 PRO B CA 1
ATOM 6385 C C . PRO B 1 8 ? -22.031 34.25 3.266 1 77.06 8 PRO B C 1
ATOM 6387 O O . PRO B 1 8 ? -21.234 33.344 3.564 1 77.06 8 PRO B O 1
ATOM 6390 N N . GLU B 1 9 ? -21.812 35.062 2.389 1 75.38 9 GLU B N 1
ATOM 6391 C CA . GLU B 1 9 ? -20.609 35 1.557 1 75.38 9 GLU B CA 1
ATOM 6392 C C . GLU B 1 9 ? -19.359 35.281 2.383 1 75.38 9 GLU B C 1
ATOM 6394 O O . GLU B 1 9 ? -18.25 34.938 1.953 1 75.38 9 GLU B O 1
ATOM 6399 N N . THR B 1 10 ? -19.609 35.812 3.484 1 78.38 10 THR B N 1
ATOM 6400 C CA . THR B 1 10 ? -18.469 36.188 4.301 1 78.38 10 THR B CA 1
ATOM 6401 C C . THR B 1 10 ? -17.859 35 5 1 78.38 10 THR B C 1
ATOM 6403 O O . THR B 1 10 ? -16.797 35.094 5.617 1 78.38 10 THR B O 1
ATOM 6406 N N . LEU B 1 11 ? -18.422 33.906 4.797 1 73.81 11 LEU B N 1
ATOM 6407 C CA . LEU B 1 11 ? -17.922 32.719 5.453 1 73.81 11 LEU B CA 1
ATOM 6408 C C . LEU B 1 11 ? -16.891 32 4.574 1 73.81 11 LEU B C 1
ATOM 6410 O O . LEU B 1 11 ? -16.578 30.844 4.805 1 73.81 11 LEU B O 1
ATOM 6414 N N . ASP B 1 12 ? -16.406 32.719 3.574 1 76.31 12 ASP B N 1
ATOM 6415 C CA . ASP B 1 12 ? -15.305 32.25 2.734 1 76.31 12 ASP B CA 1
ATOM 6416 C C . ASP B 1 12 ? -14.039 33.062 2.996 1 76.31 12 ASP B C 1
ATOM 6418 O O . ASP B 1 12 ? -13.898 34.188 2.475 1 76.31 12 ASP B O 1
ATOM 6422 N N . VAL B 1 13 ? -13.18 32.438 3.67 1 76.75 13 VAL B N 1
ATOM 6423 C CA . VAL B 1 13 ? -11.977 33.125 4.117 1 76.75 13 VAL B CA 1
ATOM 6424 C C . VAL B 1 13 ? -11.164 33.594 2.91 1 76.75 13 VAL B C 1
ATOM 6426 O O . VAL B 1 13 ? -10.508 34.656 2.953 1 76.75 13 VAL B O 1
ATOM 6429 N N . ALA B 1 14 ? -11.258 32.875 1.878 1 73.94 14 ALA B N 1
ATOM 6430 C CA . ALA B 1 14 ? -10.508 33.219 0.677 1 73.94 14 ALA B CA 1
ATOM 6431 C C . ALA B 1 14 ? -11.031 34.5 0.061 1 73.94 14 ALA B C 1
ATOM 6433 O O . ALA B 1 14 ? -10.273 35.281 -0.558 1 73.94 14 ALA B O 1
ATOM 6434 N N . ARG B 1 15 ? -12.242 34.844 0.425 1 80.81 15 ARG B N 1
ATOM 6435 C CA . ARG B 1 15 ? -12.883 36 -0.185 1 80.81 15 ARG B CA 1
ATOM 6436 C C . ARG B 1 15 ? -12.797 37.219 0.732 1 80.81 15 ARG B C 1
ATOM 6438 O O . ARG B 1 15 ? -12.727 38.375 0.261 1 80.81 15 ARG B O 1
ATOM 6445 N N . VAL B 1 16 ? -12.789 36.938 1.986 1 86.69 16 VAL B N 1
ATOM 6446 C CA . VAL B 1 16 ? -12.93 38.094 2.881 1 86.69 16 VAL B CA 1
ATOM 6447 C C . VAL B 1 16 ? -11.672 38.219 3.74 1 86.69 16 VAL B C 1
ATOM 6449 O O . VAL B 1 16 ? -11.531 39.188 4.492 1 86.69 16 VAL B O 1
ATOM 6452 N N . GLY B 1 17 ? -10.766 37.281 3.672 1 81.62 17 GLY B N 1
ATOM 6453 C CA . GLY B 1 17 ? -9.555 37.344 4.473 1 81.62 17 GLY B CA 1
ATOM 6454 C C . GLY B 1 17 ? -9.766 36.906 5.91 1 81.62 17 GLY B C 1
ATOM 6455 O O . GLY B 1 17 ? -10.906 36.719 6.344 1 81.62 17 GLY B O 1
ATOM 6456 N N . GLY B 1 18 ? -8.734 36.844 6.668 1 79.69 18 GLY B N 1
ATOM 6457 C CA . GLY B 1 18 ? -8.773 36.312 8.023 1 79.69 18 GLY B CA 1
ATOM 6458 C C . GLY B 1 18 ? -9.531 37.219 8.984 1 79.69 18 GLY B C 1
ATOM 6459 O O . GLY B 1 18 ? -10.383 36.719 9.742 1 79.69 18 GLY B O 1
ATOM 6460 N N . LYS B 1 19 ? -9.242 38.5 8.992 1 85.31 19 LYS B N 1
ATOM 6461 C CA . LYS B 1 19 ? -9.891 39.406 9.914 1 85.31 19 LYS B CA 1
ATOM 6462 C C . LYS B 1 19 ? -11.375 39.562 9.602 1 85.31 19 LYS B C 1
ATOM 6464 O O . LYS B 1 19 ? -12.211 39.531 10.516 1 85.31 19 LYS B O 1
ATOM 6469 N N . GLY B 1 20 ? -11.578 39.719 8.336 1 87.31 20 GLY B N 1
ATOM 6470 C CA . GLY B 1 20 ? -12.969 39.781 7.934 1 87.31 20 GLY B CA 1
ATOM 6471 C C . GLY B 1 20 ? -13.773 38.562 8.297 1 87.31 20 GLY B C 1
ATOM 6472 O O . GLY B 1 20 ? -14.891 38.656 8.789 1 87.31 20 GLY B O 1
ATOM 6473 N N . PHE B 1 21 ? -13.148 37.5 8.07 1 85.94 21 PHE B N 1
ATOM 6474 C CA . PHE B 1 21 ? -13.789 36.219 8.398 1 85.94 21 PHE B CA 1
ATOM 6475 C C . PHE B 1 21 ? -14.086 36.156 9.891 1 85.94 21 PHE B C 1
ATOM 6477 O O . PHE B 1 21 ? -15.188 35.781 10.289 1 85.94 21 PHE B O 1
ATOM 6484 N N . GLY B 1 22 ? -13.18 36.469 10.719 1 85.69 22 GLY B N 1
ATOM 6485 C CA . GLY B 1 22 ? -13.352 36.438 12.164 1 85.69 22 GLY B CA 1
ATOM 6486 C C . GLY B 1 22 ? -14.453 37.375 12.648 1 85.69 22 GLY B C 1
ATOM 6487 O O . GLY B 1 22 ? -15.25 37 13.508 1 85.69 22 GLY B O 1
ATOM 6488 N N . LEU B 1 23 ? -14.508 38.531 12.094 1 90.56 23 LEU B N 1
ATOM 6489 C CA . LEU B 1 23 ? -15.516 39.5 12.5 1 90.56 23 LEU B CA 1
ATOM 6490 C C . LEU B 1 23 ? -16.906 39.062 12.031 1 90.56 23 LEU B C 1
ATOM 6492 O O . LEU B 1 23 ? -17.891 39.25 12.758 1 90.56 23 LEU B O 1
ATOM 6496 N N . ALA B 1 24 ? -16.906 38.594 10.828 1 89.94 24 ALA B N 1
ATOM 6497 C CA . ALA B 1 24 ? -18.188 38.094 10.32 1 89.94 24 ALA B CA 1
ATOM 6498 C C . ALA B 1 24 ? -18.734 36.969 11.188 1 89.94 24 ALA B C 1
ATOM 6500 O O . ALA B 1 24 ? -19.906 36.969 11.555 1 89.94 24 ALA B O 1
ATOM 6501 N N . ARG B 1 25 ? -17.906 36.094 11.523 1 88.31 25 ARG B N 1
ATOM 6502 C CA . ARG B 1 25 ? -18.297 34.969 12.359 1 88.31 25 ARG B CA 1
ATOM 6503 C C . ARG B 1 25 ? -18.734 35.438 13.742 1 88.31 25 ARG B C 1
ATOM 6505 O O . ARG B 1 25 ? -19.719 34.938 14.297 1 88.31 25 ARG B O 1
ATOM 6512 N N . ALA B 1 26 ? -17.984 36.344 14.258 1 91.56 26 ALA B N 1
ATOM 6513 C CA . ALA B 1 26 ? -18.297 36.875 15.578 1 91.56 26 ALA B CA 1
ATOM 6514 C C . ALA B 1 26 ? -19.656 37.562 15.562 1 91.56 26 ALA B C 1
ATOM 6516 O O . ALA B 1 26 ? -20.453 37.406 16.5 1 91.56 26 ALA B O 1
ATOM 6517 N N . THR B 1 27 ? -19.906 38.312 14.555 1 92 27 THR B N 1
ATOM 6518 C CA . THR B 1 27 ? -21.172 39 14.422 1 92 27 THR B CA 1
ATOM 6519 C C . THR B 1 27 ? -22.328 38.031 14.312 1 92 27 THR B C 1
ATOM 6521 O O . THR B 1 27 ? -23.359 38.219 14.969 1 92 27 THR B O 1
ATOM 6524 N N . GLN B 1 28 ? -22.125 37.125 13.531 1 88.38 28 GLN B N 1
ATOM 6525 C CA . GLN B 1 28 ? -23.188 36.156 13.305 1 88.38 28 GLN B CA 1
ATOM 6526 C C . GLN B 1 28 ? -23.422 35.312 14.547 1 88.38 28 GLN B C 1
ATOM 6528 O O . GLN B 1 28 ? -24.5 34.75 14.727 1 88.38 28 GLN B O 1
ATOM 6533 N N . ALA B 1 29 ? -22.469 35.188 15.398 1 87 29 ALA B N 1
ATOM 6534 C CA . ALA B 1 29 ? -22.609 34.469 16.656 1 87 29 ALA B CA 1
ATOM 6535 C C . ALA B 1 29 ? -23.312 35.312 17.703 1 87 29 ALA B C 1
ATOM 6537 O O . ALA B 1 29 ? -23.641 34.812 18.797 1 87 29 ALA B O 1
ATOM 6538 N N . GLY B 1 30 ? -23.469 36.5 17.438 1 90.25 30 GLY B N 1
ATOM 6539 C CA . GLY B 1 30 ? -24.188 37.406 18.359 1 90.25 30 GLY B CA 1
ATOM 6540 C C . GLY B 1 30 ? -23.266 38.156 19.297 1 90.25 30 GLY B C 1
ATOM 6541 O O . GLY B 1 30 ? -23.703 38.688 20.312 1 90.25 30 GLY B O 1
ATOM 6542 N N . LEU B 1 31 ? -22.016 38.156 19.062 1 94.12 31 LEU B N 1
ATOM 6543 C CA . LEU B 1 31 ? -21.094 38.938 19.875 1 94.12 31 LEU B CA 1
ATOM 6544 C C . LEU B 1 31 ? -21.188 40.438 19.562 1 94.12 31 LEU B C 1
ATOM 6546 O O . LEU B 1 31 ? -21.656 40.812 18.484 1 94.12 31 LEU B O 1
ATOM 6550 N N . PRO B 1 32 ? -20.828 41.219 20.469 1 95.56 32 PRO B N 1
ATOM 6551 C CA . PRO B 1 32 ? -21.016 42.656 20.297 1 95.56 32 PRO B CA 1
ATOM 6552 C C . PRO B 1 32 ? -19.969 43.312 19.391 1 95.56 32 PRO B C 1
ATOM 6554 O O . PRO B 1 32 ? -19.125 44.062 19.859 1 95.56 32 PRO B O 1
ATOM 6557 N N . VAL B 1 33 ? -20.094 43.156 18.141 1 95.75 33 VAL B N 1
ATOM 6558 C CA . VAL B 1 33 ? -19.188 43.688 17.141 1 95.75 33 VAL B CA 1
ATOM 6559 C C . VAL B 1 33 ? -19.781 44.969 16.531 1 95.75 33 VAL B C 1
ATOM 6561 O O . VAL B 1 33 ? -20.953 45 16.172 1 95.75 33 VAL B O 1
ATOM 6564 N N . PRO B 1 34 ? -18.938 46.031 16.531 1 94.69 34 PRO B N 1
ATOM 6565 C CA . PRO B 1 34 ? -19.438 47.219 15.844 1 94.69 34 PRO B CA 1
ATOM 6566 C C . PRO B 1 34 ? -19.797 46.969 14.383 1 94.69 34 PRO B C 1
ATOM 6568 O O . PRO B 1 34 ? -19.188 46.094 13.742 1 94.69 34 PRO B O 1
ATOM 6571 N N . GLU B 1 35 ? -20.672 47.688 13.891 1 93.5 35 GLU B N 1
ATOM 6572 C CA . GLU B 1 35 ? -21.125 47.531 12.516 1 93.5 35 GLU B CA 1
ATOM 6573 C C . GLU B 1 35 ? -19.984 47.812 11.531 1 93.5 35 GLU B C 1
ATOM 6575 O O . GLU B 1 35 ? -19.078 48.562 11.828 1 93.5 35 GLU B O 1
ATOM 6580 N N . GLY B 1 36 ? -20.125 47.125 10.438 1 93.69 36 GLY B N 1
ATOM 6581 C CA . GLY B 1 36 ? -19.125 47.312 9.406 1 93.69 36 GLY B CA 1
ATOM 6582 C C . GLY B 1 36 ? -19.391 46.5 8.156 1 93.69 36 GLY B C 1
ATOM 6583 O O . GLY B 1 36 ? -20.406 45.812 8.055 1 93.69 36 GLY B O 1
ATOM 6584 N N . VAL B 1 37 ? -18.484 46.75 7.129 1 94.69 37 VAL B N 1
ATOM 6585 C CA . VAL B 1 37 ? -18.578 46.062 5.852 1 94.69 37 VAL B CA 1
ATOM 6586 C C . VAL B 1 37 ? -17.203 45.562 5.426 1 94.69 37 VAL B C 1
ATOM 6588 O O . VAL B 1 37 ? -16.188 46 5.949 1 94.69 37 VAL B O 1
ATOM 6591 N N . ILE B 1 38 ? -17.266 44.562 4.559 1 94.62 38 ILE B N 1
ATOM 6592 C CA . ILE B 1 38 ? -16.016 44 4.039 1 94.62 38 ILE B CA 1
ATOM 6593 C C . ILE B 1 38 ? -15.961 44.188 2.525 1 94.62 38 ILE B C 1
ATOM 6595 O O . ILE B 1 38 ? -16.938 43.906 1.819 1 94.62 38 ILE B O 1
ATOM 6599 N N . LEU B 1 39 ? -14.906 44.75 2.066 1 94.38 39 LEU B N 1
ATOM 6600 C CA . LEU B 1 39 ? -14.578 44.75 0.645 1 94.38 39 LEU B CA 1
ATOM 6601 C C . LEU B 1 39 ? -13.812 43.5 0.261 1 94.38 39 LEU B C 1
ATOM 6603 O O . LEU B 1 39 ? -12.641 43.344 0.614 1 94.38 39 LEU B O 1
ATOM 6607 N N . PRO B 1 40 ? -14.461 42.562 -0.45 1 92.31 40 PRO B N 1
ATOM 6608 C CA . PRO B 1 40 ? -13.852 41.25 -0.717 1 92.31 40 PRO B CA 1
ATOM 6609 C C . PRO B 1 40 ? -12.633 41.344 -1.633 1 92.31 40 PRO B C 1
ATOM 6611 O O . PRO B 1 40 ? -12.406 42.375 -2.256 1 92.31 40 PRO B O 1
ATOM 6614 N N . THR B 1 41 ? -11.953 40.281 -1.688 1 89.5 41 THR B N 1
ATOM 6615 C CA . THR B 1 41 ? -10.719 40.188 -2.469 1 89.5 41 THR B CA 1
ATOM 6616 C C . THR B 1 41 ? -11.023 40.344 -3.959 1 89.5 41 THR B C 1
ATOM 6618 O O . THR B 1 41 ? -10.148 40.719 -4.738 1 89.5 41 THR B O 1
ATOM 6621 N N . ASP B 1 42 ? -12.195 40.031 -4.332 1 86.56 42 ASP B N 1
ATOM 6622 C CA . ASP B 1 42 ? -12.594 40.156 -5.73 1 86.56 42 ASP B CA 1
ATOM 6623 C C . ASP B 1 42 ? -12.406 41.562 -6.258 1 86.56 42 ASP B C 1
ATOM 6625 O O . ASP B 1 42 ? -12.047 41.75 -7.422 1 86.56 42 ASP B O 1
ATOM 6629 N N . ALA B 1 43 ? -12.703 42.531 -5.434 1 89.62 43 ALA B N 1
ATOM 6630 C CA . ALA B 1 43 ? -12.539 43.906 -5.828 1 89.62 43 ALA B CA 1
ATOM 6631 C C . ALA B 1 43 ? -11.07 44.25 -6.09 1 89.62 43 ALA B C 1
ATOM 6633 O O . ALA B 1 43 ? -10.75 44.938 -7.047 1 89.62 43 ALA B O 1
ATOM 6634 N N . TYR B 1 44 ? -10.273 43.781 -5.273 1 91.12 44 TYR B N 1
ATOM 6635 C CA . TYR B 1 44 ? -8.836 43.938 -5.465 1 91.12 44 TYR B CA 1
ATOM 6636 C C . TYR B 1 44 ? -8.375 43.312 -6.762 1 91.12 44 TYR B C 1
ATOM 6638 O O . TYR B 1 44 ? -7.625 43.906 -7.535 1 91.12 44 TYR B O 1
ATOM 6646 N N . ARG B 1 45 ? -8.789 42.062 -6.961 1 87.12 45 ARG B N 1
ATOM 6647 C CA . ARG B 1 45 ? -8.383 41.312 -8.148 1 87.12 45 ARG B CA 1
ATOM 6648 C C . ARG B 1 45 ? -8.836 42.031 -9.422 1 87.12 45 ARG B C 1
ATOM 6650 O O . ARG B 1 45 ? -8.094 42.062 -10.406 1 87.12 45 ARG B O 1
ATOM 6657 N N . ALA B 1 46 ? -10.016 42.469 -9.391 1 85.19 46 ALA B N 1
ATOM 6658 C CA . ALA B 1 46 ? -10.555 43.188 -10.539 1 85.19 46 ALA B CA 1
ATOM 6659 C C . ALA B 1 46 ? -9.742 44.469 -10.82 1 85.19 46 ALA B C 1
ATOM 6661 O O . ALA B 1 46 ? -9.492 44.812 -11.977 1 85.19 46 ALA B O 1
ATOM 6662 N N . TRP B 1 47 ? -9.375 45.125 -9.812 1 89.62 47 TRP B N 1
ATOM 6663 C CA . TRP B 1 47 ? -8.586 46.375 -9.945 1 89.62 47 TRP B CA 1
ATOM 6664 C C . TRP B 1 47 ? -7.176 46.062 -10.43 1 89.62 47 TRP B C 1
ATOM 6666 O O . TRP B 1 47 ? -6.594 46.812 -11.195 1 89.62 47 TRP B O 1
ATOM 6676 N N . MET B 1 48 ? -6.66 44.938 -10.039 1 88.75 48 MET B N 1
ATOM 6677 C CA . MET B 1 48 ? -5.27 44.562 -10.305 1 88.75 48 MET B CA 1
ATOM 6678 C C . MET B 1 48 ? -5.125 43.938 -11.688 1 88.75 48 MET B C 1
ATOM 6680 O O . MET B 1 48 ? -4.051 44 -12.289 1 88.75 48 MET B O 1
ATOM 6684 N N . ALA B 1 49 ? -6.129 43.375 -12.211 1 84.5 49 ALA B N 1
ATOM 6685 C CA . ALA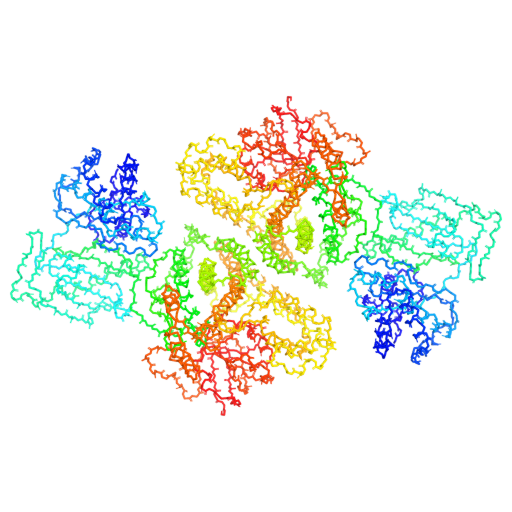 B 1 49 ? -6.105 42.531 -13.406 1 84.5 49 ALA B CA 1
ATOM 6686 C C . ALA B 1 49 ? -5.426 43.25 -14.57 1 84.5 49 ALA B C 1
ATOM 6688 O O . ALA B 1 49 ? -4.543 42.688 -15.227 1 84.5 49 ALA B O 1
ATOM 6689 N N . PRO B 1 50 ? -5.73 44.531 -14.797 1 83.88 50 PRO B N 1
ATOM 6690 C CA . PRO B 1 50 ? -5.121 45.219 -15.945 1 83.88 50 PRO B CA 1
ATOM 6691 C C . PRO B 1 50 ? -3.654 45.562 -15.711 1 83.88 50 PRO B C 1
ATOM 6693 O O . PRO B 1 50 ? -2.932 45.875 -16.656 1 83.88 50 PRO B O 1
ATOM 6696 N N . HIS B 1 51 ? -3.236 45.469 -14.516 1 88.88 51 HIS B N 1
ATOM 6697 C CA . HIS B 1 51 ? -1.907 45.969 -14.188 1 88.88 51 HIS B CA 1
ATOM 6698 C C . HIS B 1 51 ? -0.93 44.812 -13.945 1 88.88 51 HIS B C 1
ATOM 6700 O O . HIS B 1 51 ? 0.234 45.031 -13.609 1 88.88 51 HIS B O 1
ATOM 6706 N N . ARG B 1 52 ? -1.325 43.656 -14.102 1 84.88 52 ARG B N 1
ATOM 6707 C CA . ARG B 1 52 ? -0.548 42.469 -13.742 1 84.88 52 ARG B CA 1
ATOM 6708 C C . ARG B 1 52 ? 0.765 42.406 -14.516 1 84.88 52 ARG B C 1
ATOM 6710 O O . ARG B 1 52 ? 1.822 42.156 -13.945 1 84.88 52 ARG B O 1
ATOM 6717 N N . ASP B 1 53 ? 0.68 42.656 -15.781 1 82.19 53 ASP B N 1
ATOM 6718 C CA . ASP B 1 53 ? 1.866 42.562 -16.625 1 82.19 53 ASP B CA 1
ATOM 6719 C C . ASP B 1 53 ? 2.871 43.656 -16.266 1 82.19 53 ASP B C 1
ATOM 6721 O O . ASP B 1 53 ? 4.078 43.406 -16.219 1 82.19 53 ASP B O 1
ATOM 6725 N N . GLU B 1 54 ? 2.285 44.812 -16.062 1 87.56 54 GLU B N 1
ATOM 6726 C CA . GLU B 1 54 ? 3.15 45.938 -15.703 1 87.56 54 GLU B CA 1
ATOM 6727 C C . GLU B 1 54 ? 3.84 45.688 -14.359 1 87.56 54 GLU B C 1
ATOM 6729 O O . GLU B 1 54 ? 5.012 46.031 -14.188 1 87.56 54 GLU B O 1
ATOM 6734 N N . ILE B 1 55 ? 3.199 45.188 -13.461 1 89.38 55 ILE B N 1
ATOM 6735 C CA . ILE B 1 55 ? 3.74 44.875 -12.133 1 89.38 55 ILE B CA 1
ATOM 6736 C C . ILE B 1 55 ? 4.816 43.812 -12.242 1 89.38 55 ILE B C 1
ATOM 6738 O O . ILE B 1 55 ? 5.879 43.906 -11.625 1 89.38 55 ILE B O 1
ATOM 6742 N N . ALA B 1 56 ? 4.555 42.844 -13.047 1 84.62 56 ALA B N 1
ATOM 6743 C CA . ALA B 1 56 ? 5.527 41.781 -13.25 1 84.62 56 ALA B CA 1
ATOM 6744 C C . ALA B 1 56 ? 6.82 42.312 -13.852 1 84.62 56 ALA B C 1
ATOM 6746 O O . ALA B 1 56 ? 7.914 41.906 -13.461 1 84.62 56 ALA B O 1
ATOM 6747 N N . ALA B 1 57 ? 6.656 43.188 -14.766 1 86 57 ALA B N 1
ATOM 6748 C CA . ALA B 1 57 ? 7.809 43.812 -15.414 1 86 57 ALA B CA 1
ATOM 6749 C C . ALA B 1 57 ? 8.625 44.625 -14.414 1 86 57 ALA B C 1
ATOM 6751 O O . ALA B 1 57 ? 9.859 44.562 -14.438 1 86 57 ALA B O 1
ATOM 6752 N N . ARG B 1 58 ? 7.918 45.25 -13.57 1 89.62 58 ARG B N 1
ATOM 6753 C CA . ARG B 1 58 ? 8.594 46.062 -12.578 1 89.62 58 ARG B CA 1
ATOM 6754 C C . ARG B 1 58 ? 9.289 45.219 -11.523 1 89.62 58 ARG B C 1
ATOM 6756 O O . ARG B 1 58 ? 10.359 45.562 -11.031 1 89.62 58 ARG B O 1
ATOM 6763 N N . LEU B 1 59 ? 8.695 44.219 -11.164 1 87.88 59 LEU B N 1
ATOM 6764 C CA . LEU B 1 59 ? 9.297 43.312 -10.203 1 87.88 59 LEU B CA 1
ATOM 6765 C C . LEU B 1 59 ? 10.562 42.688 -10.773 1 87.88 59 LEU B C 1
ATOM 6767 O O . LEU B 1 59 ? 11.539 42.469 -10.047 1 87.88 59 LEU B O 1
ATOM 6771 N N . ALA B 1 60 ? 10.547 42.375 -12.031 1 81.75 60 ALA B N 1
ATOM 6772 C CA . ALA B 1 60 ? 11.688 41.75 -12.688 1 81.75 60 ALA B CA 1
ATOM 6773 C C . ALA B 1 60 ? 12.828 42.75 -12.898 1 81.75 60 ALA B C 1
ATOM 6775 O O . ALA B 1 60 ? 14 42.344 -12.938 1 81.75 60 ALA B O 1
ATOM 6776 N N . ALA B 1 61 ? 12.461 43.969 -12.977 1 84.12 61 ALA B N 1
ATOM 6777 C CA . ALA B 1 61 ? 13.43 45.031 -13.305 1 84.12 61 ALA B CA 1
ATOM 6778 C C . ALA B 1 61 ? 14.25 45.406 -12.078 1 84.12 61 ALA B C 1
ATOM 6780 O O . ALA B 1 61 ? 15.305 46.031 -12.195 1 84.12 61 ALA B O 1
ATOM 6781 N N . HIS B 1 62 ? 13.742 45 -10.906 1 85.62 62 HIS B N 1
ATOM 6782 C CA . HIS B 1 62 ? 14.414 45.406 -9.672 1 85.62 62 HIS B CA 1
ATOM 6783 C C . HIS B 1 62 ? 14.828 44.188 -8.852 1 85.62 62 HIS B C 1
ATOM 6785 O O . HIS B 1 62 ? 14.188 43.156 -8.914 1 85.62 62 HIS B O 1
ATOM 6791 N N . ASP B 1 63 ? 15.898 44.312 -8.094 1 80.81 63 ASP B N 1
ATOM 6792 C CA . ASP B 1 63 ? 16.453 43.156 -7.414 1 80.81 63 ASP B CA 1
ATOM 6793 C C . ASP B 1 63 ? 16.141 43.188 -5.918 1 80.81 63 ASP B C 1
ATOM 6795 O O . ASP B 1 63 ? 15.867 42.125 -5.312 1 80.81 63 ASP B O 1
ATOM 6799 N N . THR B 1 64 ? 16.219 44.406 -5.348 1 84.38 64 THR B N 1
ATOM 6800 C CA . THR B 1 64 ? 16.016 44.469 -3.904 1 84.38 64 THR B CA 1
ATOM 6801 C C . THR B 1 64 ? 14.539 44.625 -3.564 1 84.38 64 THR B C 1
ATOM 6803 O O . THR B 1 64 ? 13.781 45.25 -4.316 1 84.38 64 THR B O 1
ATOM 6806 N N . PRO B 1 65 ? 14.148 44.125 -2.455 1 86.62 65 PRO B N 1
ATOM 6807 C CA . PRO B 1 65 ? 12.75 44.219 -2.041 1 86.62 65 PRO B CA 1
ATOM 6808 C C . PRO B 1 65 ? 12.289 45.688 -1.918 1 86.62 65 PRO B C 1
ATOM 6810 O O . PRO B 1 65 ? 11.148 46 -2.25 1 86.62 65 PRO B O 1
ATOM 6813 N N . GLN B 1 66 ? 13.117 46.531 -1.479 1 88 66 GLN B N 1
ATOM 6814 C CA . GLN B 1 66 ? 12.766 47.938 -1.313 1 88 66 GLN B CA 1
ATOM 6815 C C . GLN B 1 66 ? 12.508 48.625 -2.662 1 88 66 GLN B C 1
ATOM 6817 O O . GLN B 1 66 ? 11.531 49.344 -2.82 1 88 66 GLN B O 1
ATOM 6822 N N . ALA B 1 67 ? 13.406 48.25 -3.547 1 89.81 67 ALA B N 1
ATOM 6823 C CA . ALA B 1 67 ? 13.258 48.812 -4.883 1 89.81 67 ALA B CA 1
ATOM 6824 C C . ALA B 1 67 ? 12.023 48.281 -5.586 1 89.81 67 ALA B C 1
ATOM 6826 O O . ALA B 1 67 ? 11.32 49 -6.281 1 89.81 67 ALA B O 1
ATOM 6827 N N . LYS B 1 68 ? 11.82 47.094 -5.473 1 90.94 68 LYS B N 1
ATOM 6828 C CA . LYS B 1 68 ? 10.641 46.438 -6.047 1 90.94 68 LYS B CA 1
ATOM 6829 C C . LYS B 1 68 ? 9.359 47.062 -5.492 1 90.94 68 LYS B C 1
ATOM 6831 O O . LYS B 1 68 ? 8.445 47.406 -6.254 1 90.94 68 LYS B O 1
ATOM 6836 N N . SER B 1 69 ? 9.352 47.219 -4.148 1 91.19 69 SER B N 1
ATOM 6837 C CA . SER B 1 69 ? 8.195 47.781 -3.473 1 91.19 69 SER B CA 1
ATOM 6838 C C . SER B 1 69 ? 7.93 49.219 -3.934 1 91.19 69 SER B C 1
ATOM 6840 O O . SER B 1 69 ? 6.801 49.562 -4.281 1 91.19 69 SER B O 1
ATOM 6842 N N . ALA B 1 70 ? 8.945 49.969 -3.971 1 91.62 70 ALA B N 1
ATOM 6843 C CA . ALA B 1 70 ? 8.805 51.375 -4.352 1 91.62 70 ALA B CA 1
ATOM 6844 C C . ALA B 1 70 ? 8.281 51.5 -5.781 1 91.62 70 ALA B C 1
ATOM 6846 O O . ALA B 1 70 ? 7.406 52.344 -6.055 1 91.62 70 ALA B O 1
ATOM 6847 N N . ALA B 1 71 ? 8.82 50.688 -6.609 1 92.31 71 ALA B N 1
ATOM 6848 C CA . ALA B 1 71 ? 8.43 50.719 -8.016 1 92.31 71 ALA B CA 1
ATOM 6849 C C . ALA B 1 71 ? 6.961 50.344 -8.188 1 92.31 71 ALA B C 1
ATOM 6851 O O . ALA B 1 71 ? 6.234 51 -8.953 1 92.31 71 ALA B O 1
ATOM 6852 N N . VAL B 1 72 ? 6.562 49.375 -7.551 1 92.62 72 VAL B N 1
ATOM 6853 C CA . VAL B 1 72 ? 5.199 48.875 -7.695 1 92.62 72 VAL B CA 1
ATOM 6854 C C . VAL B 1 72 ? 4.227 49.844 -7.016 1 92.62 72 VAL B C 1
ATOM 6856 O O . VAL B 1 72 ? 3.182 50.188 -7.582 1 92.62 72 VAL B O 1
ATOM 6859 N N . VAL B 1 73 ? 4.57 50.281 -5.812 1 92.12 73 VAL B N 1
ATOM 6860 C CA . VAL B 1 73 ? 3.697 51.156 -5.035 1 92.12 73 VAL B CA 1
ATOM 6861 C C . VAL B 1 73 ? 3.525 52.5 -5.762 1 92.12 73 VAL B C 1
ATOM 6863 O O . VAL B 1 73 ? 2.422 53.031 -5.816 1 92.12 73 VAL B O 1
ATOM 6866 N N . GLU B 1 74 ? 4.559 53.031 -6.289 1 92.12 74 GLU B N 1
ATOM 6867 C CA . GLU B 1 74 ? 4.484 54.281 -7.031 1 92.12 74 GLU B CA 1
ATOM 6868 C C . GLU B 1 74 ? 3.564 54.156 -8.242 1 92.12 74 GLU B C 1
ATOM 6870 O O . GLU B 1 74 ? 2.781 55.062 -8.531 1 92.12 74 GLU B O 1
ATOM 6875 N N . TYR B 1 75 ? 3.744 53.094 -8.875 1 93.25 75 TYR B N 1
ATOM 6876 C CA . TYR B 1 75 ? 2.908 52.875 -10.047 1 93.25 75 TYR B CA 1
ATOM 6877 C C . TYR B 1 75 ? 1.442 52.719 -9.656 1 93.25 75 TYR B C 1
ATOM 6879 O O . TYR B 1 75 ? 0.57 53.375 -10.234 1 93.25 75 TYR B O 1
ATOM 6887 N N . LEU B 1 76 ? 1.183 51.875 -8.711 1 92.81 76 LEU B N 1
ATOM 6888 C CA . LEU B 1 76 ? -0.193 51.562 -8.328 1 92.81 76 LEU B CA 1
ATOM 6889 C C . LEU B 1 76 ? -0.859 52.781 -7.695 1 92.81 76 LEU B C 1
ATOM 6891 O O . LEU B 1 76 ? -2.072 52.969 -7.816 1 92.81 76 LEU B O 1
ATOM 6895 N N . GLN B 1 77 ? -0.117 53.562 -7.023 1 92.12 77 GLN B N 1
ATOM 6896 C CA . GLN B 1 77 ? -0.637 54.75 -6.383 1 92.12 77 GLN B CA 1
ATOM 6897 C C . GLN B 1 77 ? -1.266 55.688 -7.406 1 92.12 77 GLN B C 1
ATOM 6899 O O . GLN B 1 77 ? -2.219 56.406 -7.098 1 92.12 77 GLN B O 1
ATOM 6904 N N . GLN B 1 78 ? -0.78 55.594 -8.586 1 91.5 78 GLN B N 1
ATOM 6905 C CA . GLN B 1 78 ? -1.237 56.5 -9.625 1 91.5 78 GLN B CA 1
ATOM 6906 C C . GLN B 1 78 ? -2.453 55.938 -10.359 1 91.5 78 GLN B C 1
ATOM 6908 O O . GLN B 1 78 ? -3.104 56.656 -11.133 1 91.5 78 GLN B O 1
ATOM 6913 N N . GLN B 1 79 ? -2.744 54.812 -10.07 1 92.62 79 GLN B N 1
ATOM 6914 C CA . GLN B 1 79 ? -3.873 54.188 -10.766 1 92.62 79 GLN B CA 1
ATOM 6915 C C . GLN B 1 79 ? -5.191 54.531 -10.07 1 92.62 79 GLN B C 1
ATOM 6917 O O . GLN B 1 79 ? -5.285 54.438 -8.844 1 92.62 79 GLN B O 1
ATOM 6922 N N . PRO B 1 80 ? -6.137 54.938 -10.859 1 90.94 80 PRO B N 1
ATOM 6923 C CA . PRO B 1 80 ? -7.422 55.281 -10.234 1 90.94 80 PRO B CA 1
ATOM 6924 C C . PRO B 1 80 ? -8.188 54.031 -9.773 1 90.94 80 PRO B C 1
ATOM 6926 O O . PRO B 1 80 ? -8.047 52.969 -10.352 1 90.94 80 PRO B O 1
ATOM 6929 N N . LEU B 1 81 ? -8.984 54.188 -8.797 1 92.88 81 LEU B N 1
ATOM 6930 C CA . LEU B 1 81 ? -9.883 53.156 -8.32 1 92.88 81 LEU B CA 1
ATOM 6931 C C . LEU B 1 81 ? -11.188 53.156 -9.109 1 92.88 81 LEU B C 1
ATOM 6933 O O . LEU B 1 81 ? -11.57 54.188 -9.688 1 92.88 81 LEU B O 1
ATOM 6937 N N . PRO B 1 82 ? -11.789 52.062 -9.156 1 89.06 82 PRO B N 1
ATOM 6938 C CA . PRO B 1 82 ? -13.023 51.969 -9.938 1 89.06 82 PRO B CA 1
ATOM 6939 C C . PRO B 1 82 ? -14.125 52.875 -9.391 1 89.06 82 PRO B C 1
ATOM 6941 O O . PRO B 1 82 ? -14.273 53.031 -8.18 1 89.06 82 PRO B O 1
ATOM 6944 N N . ASP B 1 83 ? -14.938 53.438 -10.281 1 89.69 83 ASP B N 1
ATOM 6945 C CA . ASP B 1 83 ? -16.016 54.344 -9.93 1 89.69 83 ASP B CA 1
ATOM 6946 C C . ASP B 1 83 ? -17.078 53.656 -9.102 1 89.69 83 ASP B C 1
ATOM 6948 O O . ASP B 1 83 ? -17.688 54.25 -8.219 1 89.69 83 ASP B O 1
ATOM 6952 N N . ASP B 1 84 ? -17.188 52.438 -9.406 1 91.38 84 ASP B N 1
ATOM 6953 C CA . ASP B 1 84 ? -18.188 51.688 -8.672 1 91.38 84 ASP B CA 1
ATOM 6954 C C . ASP B 1 84 ? -17.812 51.562 -7.199 1 91.38 84 ASP B C 1
ATOM 6956 O O . ASP B 1 84 ? -18.672 51.531 -6.328 1 91.38 84 ASP B O 1
ATOM 6960 N N . LEU B 1 85 ? -16.594 51.5 -6.961 1 92.69 85 LEU B N 1
ATOM 6961 C CA . LEU B 1 85 ? -16.125 51.438 -5.582 1 92.69 85 LEU B CA 1
ATOM 6962 C C . LEU B 1 85 ? -16.344 52.781 -4.863 1 92.69 85 LEU B C 1
ATOM 6964 O O . LEU B 1 85 ? -16.781 52.781 -3.709 1 92.69 85 LEU B O 1
ATOM 6968 N N . ALA B 1 86 ? -16.094 53.875 -5.508 1 92 86 ALA B N 1
ATOM 6969 C CA . ALA B 1 86 ? -16.312 55.188 -4.938 1 92 86 ALA B CA 1
ATOM 6970 C C . ALA B 1 86 ? -17.781 55.406 -4.574 1 92 86 ALA B C 1
ATOM 6972 O O . ALA B 1 86 ? -18.094 55.938 -3.512 1 92 86 ALA B O 1
ATOM 6973 N N . THR B 1 87 ? -18.562 54.938 -5.445 1 92.5 87 THR B N 1
ATOM 6974 C CA . THR B 1 87 ? -20 55.062 -5.219 1 92.5 87 THR B CA 1
ATOM 6975 C C . THR B 1 87 ? -20.438 54.219 -4.027 1 92.5 87 THR B C 1
ATOM 6977 O O . THR B 1 87 ? -21.234 54.688 -3.207 1 92.5 87 THR B O 1
ATOM 6980 N N . ALA B 1 88 ? -19.922 53.062 -4.004 1 93.06 88 ALA B N 1
ATOM 6981 C CA . ALA B 1 88 ? -20.281 52.156 -2.916 1 93.06 88 ALA B CA 1
ATOM 6982 C C . ALA B 1 88 ? -19.844 52.719 -1.567 1 93.06 88 ALA B C 1
ATOM 6984 O O . ALA B 1 88 ? -20.562 52.625 -0.573 1 93.06 88 ALA B O 1
ATOM 6985 N N . LEU B 1 89 ? -18.719 53.312 -1.478 1 93.44 89 LEU B N 1
ATOM 6986 C CA . LEU B 1 89 ? -18.172 53.844 -0.236 1 93.44 89 LEU B CA 1
ATOM 6987 C C . LEU B 1 89 ? -18.891 55.125 0.171 1 93.44 89 LEU B C 1
ATOM 6989 O O . LEU B 1 89 ? -19.031 55.406 1.362 1 93.44 89 LEU B O 1
ATOM 6993 N N . ALA B 1 90 ? -19.328 55.875 -0.819 1 91.81 90 ALA B N 1
ATOM 6994 C CA . ALA B 1 90 ? -20.062 57.094 -0.55 1 91.81 90 ALA B CA 1
ATOM 6995 C C . ALA B 1 90 ? -21.438 56.781 0.032 1 91.81 90 ALA B C 1
ATOM 6997 O O . ALA B 1 90 ? -22.031 57.625 0.704 1 91.81 90 ALA B O 1
ATOM 6998 N N . ALA B 1 91 ? -21.844 55.656 -0.25 1 91.81 91 ALA B N 1
ATOM 6999 C CA . ALA B 1 91 ? -23.172 55.281 0.204 1 91.81 91 ALA B CA 1
ATOM 7000 C C . ALA B 1 91 ? -23.156 54.844 1.671 1 91.81 91 ALA B C 1
ATOM 7002 O O . ALA B 1 91 ? -24.203 54.719 2.303 1 91.81 91 ALA B O 1
ATOM 7003 N N . LEU B 1 92 ? -22.047 54.75 2.268 1 92.94 92 LEU B N 1
ATOM 7004 C CA . LEU B 1 92 ? -21.953 54.375 3.672 1 92.94 92 LEU B CA 1
ATOM 7005 C C . LEU B 1 92 ? -22.406 55.5 4.578 1 92.94 92 LEU B C 1
ATOM 7007 O O . LEU B 1 92 ? -22.219 56.688 4.246 1 92.94 92 LEU B O 1
ATOM 7011 N N . PRO B 1 93 ? -22.984 55.156 5.699 1 91.12 93 PRO B N 1
ATOM 7012 C CA . PRO B 1 93 ? -23.422 56.219 6.617 1 91.12 93 PRO B CA 1
ATOM 7013 C C . PRO B 1 93 ? -22.266 57.062 7.148 1 91.12 93 PRO B C 1
ATOM 7015 O O . PRO B 1 93 ? -21.156 56.531 7.312 1 91.12 93 PRO B O 1
ATOM 7018 N N . PRO B 1 94 ? -22.516 58.281 7.383 1 89.94 94 PRO B N 1
ATOM 7019 C CA . PRO B 1 94 ? -21.453 59.125 7.93 1 89.94 94 PRO B CA 1
ATOM 7020 C C . PRO B 1 94 ? -21.031 58.719 9.336 1 89.94 94 PRO B C 1
ATOM 7022 O O . PRO B 1 94 ? -21.844 58.75 10.266 1 89.94 94 PRO B O 1
ATOM 7025 N N . HIS B 1 95 ? -19.906 58.281 9.438 1 91.44 95 HIS B N 1
ATOM 7026 C CA . HIS B 1 95 ? -19.281 57.812 10.68 1 91.44 95 HIS B CA 1
ATOM 7027 C C . HIS B 1 95 ? -17.766 57.844 10.578 1 91.44 95 HIS B C 1
ATOM 7029 O O . HIS B 1 95 ? -17.203 57.969 9.484 1 91.44 95 HIS B O 1
ATOM 7035 N N . ASP B 1 96 ? -17.156 57.812 11.734 1 92.81 96 ASP B N 1
ATOM 7036 C CA . ASP B 1 96 ? -15.719 57.531 11.727 1 92.81 96 ASP B CA 1
ATOM 7037 C C . ASP B 1 96 ? -15.461 56.031 11.602 1 92.81 96 ASP B C 1
ATOM 7039 O O . ASP B 1 96 ? -16.062 55.219 12.32 1 92.81 96 ASP B O 1
ATOM 7043 N N . TYR B 1 97 ? -14.633 55.75 10.633 1 94.19 97 TYR B N 1
ATOM 7044 C CA . TYR B 1 97 ? -14.422 54.344 10.359 1 94.19 97 TYR B CA 1
ATOM 7045 C C . TYR B 1 97 ? -12.977 53.938 10.625 1 94.19 97 TYR B C 1
ATOM 7047 O O . TYR B 1 97 ? -12.07 54.781 10.523 1 94.19 97 TYR B O 1
ATOM 7055 N N . ALA B 1 98 ? -12.828 52.75 11.109 1 92.25 98 ALA B N 1
ATOM 7056 C CA . ALA B 1 98 ? -11.523 52.094 11.078 1 92.25 98 ALA B CA 1
ATOM 7057 C C . ALA B 1 98 ? -11.391 51.219 9.82 1 92.25 98 ALA B C 1
ATOM 7059 O O . ALA B 1 98 ? -12.227 50.375 9.555 1 92.25 98 ALA B O 1
ATOM 7060 N N . VAL B 1 99 ? -10.391 51.438 9.031 1 93.38 99 VAL B N 1
ATOM 7061 C CA . VAL B 1 99 ? -10.133 50.688 7.816 1 93.38 99 VAL B CA 1
ATOM 7062 C C . VAL B 1 99 ? -8.938 49.75 8.031 1 93.38 99 VAL B C 1
ATOM 7064 O O . VAL B 1 99 ? -7.82 50.219 8.281 1 93.38 99 VAL B O 1
ATOM 7067 N N . ARG B 1 100 ? -9.234 48.438 7.969 1 89.25 100 ARG B N 1
ATOM 7068 C CA . ARG B 1 100 ? -8.227 47.438 8.32 1 89.25 100 ARG B CA 1
ATOM 7069 C C . ARG B 1 100 ? -7.984 46.5 7.16 1 89.25 100 ARG B C 1
ATOM 7071 O O . ARG B 1 100 ? -8.922 46.094 6.453 1 89.25 100 ARG B O 1
ATOM 7078 N N . SER B 1 101 ? -6.746 46.156 7 1 88.56 101 SER B N 1
ATOM 7079 C CA . SER B 1 101 ? -6.383 45.156 5.988 1 88.56 101 SER B CA 1
ATOM 7080 C C . SER B 1 101 ? -6.773 43.75 6.422 1 88.56 101 SER B C 1
ATOM 7082 O O . SER B 1 101 ? -6.672 43.406 7.602 1 88.56 101 SER B O 1
ATOM 7084 N N . SER B 1 102 ? -7.305 42.906 5.508 1 85.94 102 SER B N 1
ATOM 7085 C CA . SER B 1 102 ? -7.676 41.5 5.742 1 85.94 102 SER B CA 1
ATOM 7086 C C . SER B 1 102 ? -7.16 40.594 4.625 1 85.94 102 SER B C 1
ATOM 7088 O O . SER B 1 102 ? -7.871 40.344 3.656 1 85.94 102 SER B O 1
ATOM 7090 N N . GLY B 1 103 ? -5.953 40.125 4.676 1 74.94 103 GLY B N 1
ATOM 7091 C CA . GLY B 1 103 ? -5.301 39.375 3.627 1 74.94 103 GLY B CA 1
ATOM 7092 C C . GLY B 1 103 ? -5.746 37.906 3.576 1 74.94 103 GLY B C 1
ATOM 7093 O O . GLY B 1 103 ? -6.051 37.312 4.609 1 74.94 103 GLY B O 1
ATOM 7094 N N . SER B 1 104 ? -5.867 37.406 2.236 1 61.62 104 SER B N 1
ATOM 7095 C CA . SER B 1 104 ? -6.223 36 2.023 1 61.62 104 SER B CA 1
ATOM 7096 C C . SER B 1 104 ? -5.086 35.062 2.428 1 61.62 104 SER B C 1
ATOM 7098 O O . SER B 1 104 ? -5.32 33.906 2.822 1 61.62 104 SER B O 1
ATOM 7100 N N . ALA B 1 105 ? -3.869 35.531 2.203 1 54.81 105 ALA B N 1
ATOM 7101 C CA . ALA B 1 105 ? -2.695 34.688 2.422 1 54.81 105 ALA B CA 1
ATOM 7102 C C . ALA B 1 105 ? -2.246 34.719 3.879 1 54.81 105 ALA B C 1
ATOM 7104 O O . ALA B 1 105 ? -1.331 34 4.281 1 54.81 105 ALA B O 1
ATOM 7105 N N . GLU B 1 106 ? -2.729 35.719 4.609 1 48.06 106 GLU B N 1
ATOM 7106 C CA . GLU B 1 106 ? -2.266 35.938 5.98 1 48.06 106 GLU B CA 1
ATOM 7107 C C . GLU B 1 106 ? -2.381 34.656 6.801 1 48.06 106 GLU B C 1
ATOM 7109 O O . GLU B 1 106 ? -1.615 34.438 7.746 1 48.06 106 GLU B O 1
ATOM 7114 N N . ASP B 1 107 ? -3.299 33.844 6.371 1 44.91 107 ASP B N 1
ATOM 7115 C CA . ASP B 1 107 ? -3.496 32.688 7.23 1 44.91 107 ASP B CA 1
ATOM 7116 C C . ASP B 1 107 ? -2.809 31.453 6.648 1 44.91 107 ASP B C 1
ATOM 7118 O O . ASP B 1 107 ? -3.164 30.312 6.984 1 44.91 107 ASP B O 1
ATOM 7122 N N . LEU B 1 108 ? -1.99 31.672 5.652 1 44.59 108 LEU B N 1
ATOM 7123 C CA . LEU B 1 108 ? -1.206 30.531 5.195 1 44.59 108 LEU B CA 1
ATOM 7124 C C . LEU B 1 108 ? -0.316 30 6.312 1 44.59 108 LEU B C 1
ATOM 7126 O O . LEU B 1 108 ? 0.176 30.766 7.141 1 44.59 108 LEU B O 1
ATOM 7130 N N . PRO B 1 109 ? -0.282 28.844 6.332 1 42.09 109 PRO B N 1
ATOM 7131 C CA . PRO B 1 109 ? 0.581 28.234 7.348 1 42.09 109 PRO B CA 1
ATOM 7132 C C . PRO B 1 109 ? 2.002 28.781 7.328 1 42.09 109 PRO B C 1
ATOM 7134 O O . PRO B 1 109 ? 2.625 28.859 6.266 1 42.09 109 PRO B O 1
ATOM 7137 N N . GLY B 1 110 ? 2.461 29.453 8.414 1 42.66 110 GLY B N 1
ATOM 7138 C CA . GLY B 1 110 ? 3.803 29.984 8.57 1 42.66 110 GLY B CA 1
ATOM 7139 C C . GLY B 1 110 ? 3.867 31.484 8.352 1 42.66 110 GLY B C 1
ATOM 7140 O O . GLY B 1 110 ? 4.891 32.125 8.633 1 42.66 110 GLY B O 1
ATOM 7141 N N . ALA B 1 111 ? 2.818 31.984 7.703 1 44.38 111 ALA B N 1
ATOM 7142 C CA . ALA B 1 111 ? 2.896 33.406 7.332 1 44.38 111 ALA B CA 1
ATOM 7143 C C . ALA B 1 111 ? 2.291 34.281 8.422 1 44.38 111 ALA B C 1
ATOM 7145 O O . ALA B 1 111 ? 1.137 34.094 8.805 1 44.38 111 ALA B O 1
ATOM 7146 N N . ALA B 1 112 ? 2.963 34.656 9.438 1 45.41 112 ALA B N 1
ATOM 7147 C CA . ALA B 1 112 ? 2.543 35.656 10.383 1 45.41 112 ALA B CA 1
ATOM 7148 C C . ALA B 1 112 ? 2.658 37.062 9.773 1 45.41 112 ALA B C 1
ATOM 7150 O O . ALA B 1 112 ? 3.711 37.688 9.852 1 45.41 112 ALA B O 1
ATOM 7151 N N . PHE B 1 113 ? 1.798 37.375 8.812 1 48.94 113 PHE B N 1
ATOM 7152 C CA . PHE B 1 113 ? 1.883 38.75 8.281 1 48.94 113 PHE B CA 1
ATOM 7153 C C . PHE B 1 113 ? 1.371 39.75 9.297 1 48.94 113 PHE B C 1
ATOM 7155 O O . PHE B 1 113 ? 1.027 40.875 8.938 1 48.94 113 PHE B O 1
ATOM 7162 N N . ALA B 1 114 ? 1.333 39.281 10.586 1 48.09 114 ALA B N 1
ATOM 7163 C CA . ALA B 1 114 ? 0.781 40.156 11.609 1 48.09 114 ALA B CA 1
ATOM 7164 C C . ALA B 1 114 ? 1.568 41.469 11.688 1 48.09 114 ALA B C 1
ATOM 7166 O O . ALA B 1 114 ? 2.799 41.469 11.766 1 48.09 114 ALA B O 1
ATOM 7167 N N . GLY B 1 115 ? 0.858 42.562 11.57 1 52.5 115 GLY B N 1
ATOM 7168 C CA . GLY B 1 115 ? 1.391 43.906 11.781 1 52.5 115 GLY B CA 1
ATOM 7169 C C . GLY B 1 115 ? 1.971 44.531 10.523 1 52.5 115 GLY B C 1
ATOM 7170 O O . GLY B 1 115 ? 2.404 45.688 10.539 1 52.5 115 GLY B O 1
ATOM 7171 N N . LEU B 1 116 ? 1.958 43.688 9.469 1 55.72 116 LEU B N 1
ATOM 7172 C CA . LEU B 1 116 ? 2.625 44.188 8.273 1 55.72 116 LEU B CA 1
ATOM 7173 C C . LEU B 1 116 ? 1.658 45 7.418 1 55.72 116 LEU B C 1
ATOM 7175 O O . LEU B 1 116 ? 2.084 45.781 6.57 1 55.72 116 LEU B O 1
ATOM 7179 N N . HIS B 1 117 ? 0.384 44.875 7.848 1 63.62 117 HIS B N 1
ATOM 7180 C CA . HIS B 1 117 ? -0.594 45.594 7.043 1 63.62 117 HIS B CA 1
ATOM 7181 C C . HIS B 1 117 ? -1.185 46.75 7.816 1 63.62 117 HIS B C 1
ATOM 7183 O O . HIS B 1 117 ? -1.254 46.719 9.047 1 63.62 117 HIS B O 1
ATOM 7189 N N . ASP B 1 118 ? -1.549 47.75 7.16 1 69.75 118 ASP B N 1
ATOM 7190 C CA . ASP B 1 118 ? -1.913 49.031 7.75 1 69.75 118 ASP B CA 1
ATOM 7191 C C . ASP B 1 118 ? -3.34 49 8.289 1 69.75 118 ASP B C 1
ATOM 7193 O O . ASP B 1 118 ? -4.203 48.312 7.742 1 69.75 118 ASP B O 1
ATOM 7197 N N . THR B 1 119 ? -3.451 49.438 9.469 1 79.44 119 THR B N 1
ATOM 7198 C CA . THR B 1 119 ? -4.754 49.812 10.016 1 79.44 119 THR B CA 1
ATOM 7199 C C . THR B 1 119 ? -4.883 51.344 10.133 1 79.44 119 THR B C 1
ATOM 7201 O O . THR B 1 119 ? -4.016 52 10.703 1 79.44 119 THR B O 1
ATOM 7204 N N . LEU B 1 120 ? -5.922 51.844 9.453 1 86.81 120 LEU B N 1
ATOM 7205 C CA . LEU B 1 120 ? -6.168 53.281 9.508 1 86.81 120 LEU B CA 1
ATOM 7206 C C . LEU B 1 120 ? -7.383 53.594 10.367 1 86.81 120 LEU B C 1
ATOM 7208 O O . LEU B 1 120 ? -8.469 53.062 10.141 1 86.81 120 LEU B O 1
ATOM 7212 N N . LEU B 1 121 ? -7.086 54.531 11.289 1 86.94 121 LEU B N 1
ATOM 7213 C CA . LEU B 1 121 ? -8.164 54.906 12.195 1 86.94 121 LEU B CA 1
ATOM 7214 C C . LEU B 1 121 ? -8.703 56.312 11.859 1 86.94 121 LEU B C 1
ATOM 7216 O O . LEU B 1 121 ? -8.062 57.062 11.117 1 86.94 121 LEU B O 1
ATOM 7220 N N . ASN B 1 122 ? -9.859 56.562 12.266 1 89 122 ASN B N 1
ATOM 7221 C CA . ASN B 1 122 ? -10.5 57.875 12.172 1 89 122 ASN B CA 1
ATOM 7222 C C . ASN B 1 122 ? -10.648 58.312 10.719 1 89 122 ASN B C 1
ATOM 7224 O O . ASN B 1 122 ? -10.297 59.469 10.375 1 89 122 ASN B O 1
ATOM 7228 N N . VAL B 1 123 ? -11.086 57.469 9.969 1 92.38 123 VAL B N 1
ATOM 7229 C CA . VAL B 1 123 ? -11.312 57.781 8.555 1 92.38 123 VAL B CA 1
ATOM 7230 C C . VAL B 1 123 ? -12.75 58.25 8.359 1 92.38 123 VAL B C 1
ATOM 7232 O O . VAL B 1 123 ? -13.703 57.531 8.703 1 92.38 123 VAL B O 1
ATOM 7235 N N . HIS B 1 124 ? -12.828 59.469 7.836 1 91.94 124 HIS B N 1
ATOM 7236 C CA . HIS B 1 124 ? -14.148 60.062 7.641 1 91.94 124 HIS B CA 1
ATOM 7237 C C . HIS B 1 124 ? -14.312 60.625 6.227 1 91.94 124 HIS B C 1
ATOM 7239 O O . HIS B 1 124 ? -13.414 61.281 5.715 1 91.94 124 HIS B O 1
ATOM 7245 N N . GLY B 1 125 ? -15.445 60.281 5.633 1 91.56 125 GLY B N 1
ATOM 7246 C CA . GLY B 1 125 ? -15.742 60.781 4.305 1 91.56 125 GLY B CA 1
ATOM 7247 C C . GLY B 1 125 ? -15.383 59.812 3.197 1 91.56 125 GLY B C 1
ATOM 7248 O O . GLY B 1 125 ? -14.523 58.938 3.379 1 91.56 125 GLY B O 1
ATOM 7249 N N . ALA B 1 126 ? -15.984 59.969 2.1 1 91.75 126 ALA B N 1
ATOM 7250 C CA . ALA B 1 126 ? -15.844 59.062 0.974 1 91.75 126 ALA B CA 1
ATOM 7251 C C . ALA B 1 126 ? -14.43 59.094 0.403 1 91.75 126 ALA B C 1
ATOM 7253 O O . ALA B 1 126 ? -13.852 58.062 0.083 1 91.75 126 ALA B O 1
ATOM 7254 N N . ASP B 1 127 ? -13.922 60.25 0.327 1 92 127 ASP B N 1
ATOM 7255 C CA . ASP B 1 127 ? -12.586 60.406 -0.247 1 92 127 ASP B CA 1
ATOM 7256 C C . ASP B 1 127 ? -11.523 59.781 0.664 1 92 127 ASP B C 1
ATOM 7258 O O . ASP B 1 127 ? -10.586 59.156 0.188 1 92 127 ASP B O 1
ATOM 7262 N N . ALA B 1 128 ? -11.727 60.031 1.872 1 93.81 128 ALA B N 1
ATOM 7263 C CA . ALA B 1 128 ? -10.789 59.469 2.842 1 93.81 128 ALA B CA 1
ATOM 7264 C C . ALA B 1 128 ? -10.867 57.938 2.873 1 93.81 128 ALA B C 1
ATOM 7266 O O . ALA B 1 128 ? -9.852 57.281 3.039 1 93.81 128 ALA B O 1
ATOM 7267 N N . LEU B 1 129 ? -12.031 57.5 2.756 1 94.75 129 LEU B N 1
ATOM 7268 C CA . LEU B 1 129 ? -12.234 56.031 2.729 1 94.75 129 LEU B CA 1
ATOM 7269 C C . LEU B 1 129 ? -11.57 55.438 1.503 1 94.75 129 LEU B C 1
ATOM 7271 O O . LEU B 1 129 ? -10.953 54.375 1.596 1 94.75 129 LEU B O 1
ATOM 7275 N N . LEU B 1 130 ? -11.758 56.094 0.419 1 94.31 130 LEU B N 1
ATOM 7276 C CA . LEU B 1 130 ? -11.141 55.625 -0.814 1 94.31 130 LEU B CA 1
ATOM 7277 C C . LEU B 1 130 ? -9.617 55.594 -0.684 1 94.31 130 LEU B C 1
ATOM 7279 O O . LEU B 1 130 ? -8.969 54.625 -1.116 1 94.31 130 LEU B O 1
ATOM 7283 N N . ALA B 1 131 ? -9.172 56.625 -0.098 1 93.25 131 ALA B N 1
ATOM 7284 C CA . ALA B 1 131 ? -7.73 56.688 0.108 1 93.25 131 ALA B CA 1
ATOM 7285 C C . ALA B 1 131 ? -7.246 55.594 1.059 1 93.25 131 ALA B C 1
ATOM 7287 O O . ALA B 1 131 ? -6.164 55.031 0.869 1 93.25 131 ALA B O 1
ATOM 7288 N N . ALA B 1 132 ? -8.008 55.375 2.023 1 94.06 132 ALA B N 1
ATOM 7289 C CA . ALA B 1 132 ? -7.656 54.344 3.008 1 94.06 132 ALA B CA 1
ATOM 7290 C C . ALA B 1 132 ? -7.664 52.969 2.383 1 94.06 132 ALA B C 1
ATOM 7292 O O . ALA B 1 132 ? -6.789 52.156 2.67 1 94.06 132 ALA B O 1
ATOM 7293 N N . VAL B 1 133 ? -8.617 52.656 1.609 1 94.12 133 VAL B N 1
ATOM 7294 C CA . VAL B 1 133 ? -8.703 51.344 0.925 1 94.12 133 VAL B CA 1
ATOM 7295 C C . VAL B 1 133 ? -7.484 51.156 0.028 1 94.12 133 VAL B C 1
ATOM 7297 O O . VAL B 1 133 ? -6.879 50.094 0.017 1 94.12 133 VAL B O 1
ATOM 7300 N N . LYS B 1 134 ? -7.195 52.156 -0.678 1 93.88 134 LYS B N 1
ATOM 7301 C CA . LYS B 1 134 ? -6.016 52.094 -1.54 1 93.88 134 LYS B CA 1
ATOM 7302 C C . LYS B 1 134 ? -4.754 51.844 -0.727 1 93.88 134 LYS B C 1
ATOM 7304 O O . LYS B 1 134 ? -3.91 51.031 -1.128 1 93.88 134 LYS B O 1
ATOM 7309 N N . GLN B 1 135 ? -4.699 52.531 0.337 1 91.44 135 GLN B N 1
ATOM 7310 C CA . GLN B 1 135 ? -3.537 52.344 1.198 1 91.44 135 GLN B CA 1
ATOM 7311 C C . GLN B 1 135 ? -3.451 50.906 1.697 1 91.44 135 GLN B C 1
ATOM 7313 O O . GLN B 1 135 ? -2.361 50.344 1.773 1 91.44 135 GLN B O 1
ATOM 7318 N N . CYS B 1 136 ? -4.512 50.375 2.098 1 90.88 136 CYS B N 1
ATOM 7319 C CA . CYS B 1 136 ? -4.543 48.969 2.523 1 90.88 136 CYS B CA 1
ATOM 7320 C C . CYS B 1 136 ? -4.07 48.062 1.405 1 90.88 136 CYS B C 1
ATOM 7322 O O . CYS B 1 136 ? -3.287 47.125 1.644 1 90.88 136 CYS B O 1
ATOM 7324 N N . TRP B 1 137 ? -4.527 48.281 0.227 1 90 137 TRP B N 1
ATOM 7325 C CA . TRP B 1 137 ? -4.137 47.469 -0.916 1 90 137 TRP B CA 1
ATOM 7326 C C . TRP B 1 137 ? -2.646 47.625 -1.204 1 90 137 TRP B C 1
ATOM 7328 O O . TRP B 1 137 ? -1.974 46.625 -1.518 1 90 137 TRP B O 1
ATOM 7338 N N . LEU B 1 138 ? -2.172 48.781 -1.048 1 88.5 138 LEU B N 1
ATOM 7339 C CA . LEU B 1 138 ? -0.763 49.062 -1.314 1 88.5 138 LEU B CA 1
ATOM 7340 C C . LEU B 1 138 ? 0.123 48.375 -0.267 1 88.5 138 LEU B C 1
ATOM 7342 O O . LEU B 1 138 ? 1.28 48.062 -0.542 1 88.5 138 LEU B O 1
ATOM 7346 N N . SER B 1 139 ? -0.449 48.219 0.87 1 86.81 139 SER B N 1
ATOM 7347 C CA . SER B 1 139 ? 0.325 47.594 1.947 1 86.81 139 SER B CA 1
ATOM 7348 C C . SER B 1 139 ? 0.721 46.188 1.603 1 86.81 139 SER B C 1
ATOM 7350 O O . SER B 1 139 ? 1.659 45.625 2.186 1 86.81 139 SER B O 1
ATOM 7352 N N . LEU B 1 140 ? 0.073 45.5 0.711 1 85.19 140 LEU B N 1
ATOM 7353 C CA . LEU B 1 140 ? 0.401 44.156 0.233 1 85.19 140 LEU B CA 1
ATOM 7354 C C . LEU B 1 140 ? 1.743 44.156 -0.49 1 85.19 140 LEU B C 1
ATOM 7356 O O . LEU B 1 140 ? 2.336 43.094 -0.701 1 85.19 140 LEU B O 1
ATOM 7360 N N . TRP B 1 141 ? 2.156 45.312 -0.839 1 86.38 141 TRP B N 1
ATOM 7361 C CA . TRP B 1 141 ? 3.367 45.438 -1.645 1 86.38 141 TRP B CA 1
ATOM 7362 C C . TRP B 1 141 ? 4.465 46.156 -0.875 1 86.38 141 TRP B C 1
ATOM 7364 O O . TRP B 1 141 ? 5.414 46.688 -1.471 1 86.38 141 TRP B O 1
ATOM 7374 N N . ASN B 1 142 ? 4.223 46.188 0.396 1 82.06 142 ASN B N 1
ATOM 7375 C CA . ASN B 1 142 ? 5.273 46.75 1.239 1 82.06 142 ASN B CA 1
ATOM 7376 C C . ASN B 1 142 ? 6.559 45.938 1.148 1 82.06 142 ASN B C 1
ATOM 7378 O O . ASN B 1 142 ? 6.523 44.75 0.863 1 82.06 142 ASN B O 1
ATOM 7382 N N . ALA B 1 143 ? 7.688 46.5 1.396 1 81.38 143 ALA B N 1
ATOM 7383 C CA . ALA B 1 143 ? 9.008 45.875 1.244 1 81.38 143 ALA B CA 1
ATOM 7384 C C . ALA B 1 143 ? 9.164 44.688 2.184 1 81.38 143 ALA B C 1
ATOM 7386 O O . ALA B 1 143 ? 9.906 43.75 1.885 1 81.38 143 ALA B O 1
ATOM 7387 N N . GLU B 1 144 ? 8.469 44.781 3.275 1 75.81 144 GLU B N 1
ATOM 7388 C CA . GLU B 1 144 ? 8.609 43.75 4.281 1 75.81 144 GLU B CA 1
ATOM 7389 C C . GLU B 1 144 ? 7.797 42.5 3.904 1 75.81 144 GLU B C 1
ATOM 7391 O O . GLU B 1 144 ? 8.109 41.406 4.34 1 75.81 144 GLU B O 1
ATOM 7396 N N . VAL B 1 145 ? 6.863 42.594 3.078 1 77.12 145 VAL B N 1
ATOM 7397 C CA . VAL B 1 145 ? 5.926 41.531 2.756 1 77.12 145 VAL B CA 1
ATOM 7398 C C . VAL B 1 145 ? 6.477 40.688 1.603 1 77.12 145 VAL B C 1
ATOM 7400 O O . VAL B 1 145 ? 6.242 39.5 1.541 1 77.12 145 VAL B O 1
ATOM 7403 N N . LEU B 1 146 ? 7.25 41.312 0.741 1 79.25 146 LEU B N 1
ATOM 7404 C CA . LEU B 1 146 ? 7.684 40.656 -0.491 1 79.25 146 LEU B CA 1
ATOM 7405 C C . LEU B 1 146 ? 8.609 39.469 -0.19 1 79.25 146 LEU B C 1
ATOM 7407 O O . LEU B 1 146 ? 8.383 38.375 -0.676 1 79.25 146 LEU B O 1
ATOM 7411 N N . PRO B 1 147 ? 9.586 39.719 0.641 1 71.44 147 PRO B N 1
ATOM 7412 C CA . PRO B 1 147 ? 10.445 38.562 0.948 1 71.44 147 PRO B CA 1
ATOM 7413 C C . PRO B 1 147 ? 9.695 37.438 1.638 1 71.44 147 PRO B C 1
ATOM 7415 O O . PRO B 1 147 ? 10.016 36.25 1.437 1 71.44 147 PRO B O 1
ATOM 7418 N N . TYR B 1 148 ? 8.797 37.844 2.416 1 67.31 148 TYR B N 1
ATOM 7419 C CA . TYR B 1 148 ? 8.016 36.844 3.141 1 67.31 148 TYR B CA 1
ATOM 7420 C C . TYR B 1 148 ? 7.207 36 2.182 1 67.31 148 TYR B C 1
ATOM 7422 O O . TYR B 1 148 ? 7.129 34.781 2.354 1 67.31 148 TYR B O 1
ATOM 7430 N N . ARG B 1 149 ? 6.656 36.562 1.184 1 72.94 149 ARG B N 1
ATOM 7431 C CA . ARG B 1 149 ? 5.871 35.844 0.185 1 72.94 149 ARG B CA 1
ATOM 7432 C C . ARG B 1 149 ? 6.758 34.906 -0.641 1 72.94 149 ARG B C 1
ATOM 7434 O O . ARG B 1 149 ? 6.359 33.781 -0.962 1 72.94 149 ARG B O 1
ATOM 7441 N N . GLU B 1 150 ? 7.82 35.406 -0.936 1 68.12 150 GLU B N 1
ATOM 7442 C CA . GLU B 1 150 ? 8.766 34.594 -1.697 1 68.12 150 GLU B CA 1
ATOM 7443 C C . GLU B 1 150 ? 9.188 33.344 -0.908 1 68.12 150 GLU B C 1
ATOM 7445 O O . GLU B 1 150 ? 9.297 32.25 -1.467 1 68.12 150 GLU B O 1
ATOM 7450 N N . ARG B 1 151 ? 9.398 33.562 0.343 1 59.91 151 ARG B N 1
ATOM 7451 C CA . ARG B 1 151 ? 9.805 32.469 1.211 1 59.91 151 ARG B CA 1
ATOM 7452 C C . ARG B 1 151 ? 8.719 31.391 1.291 1 59.91 151 ARG B C 1
ATOM 7454 O O . ARG B 1 151 ? 9.016 30.203 1.414 1 59.91 151 ARG B O 1
ATOM 7461 N N . LEU B 1 152 ? 7.562 31.922 1.181 1 55.78 152 LEU B N 1
ATOM 7462 C CA . LEU B 1 152 ? 6.438 30.984 1.287 1 55.78 152 LEU B CA 1
ATOM 7463 C C . LEU B 1 152 ? 6.109 30.375 -0.069 1 55.78 152 LEU B C 1
ATOM 7465 O O . LEU B 1 152 ? 5.254 29.484 -0.164 1 55.78 152 LEU B O 1
ATOM 7469 N N . GLY B 1 153 ? 6.832 30.844 -1.032 1 57.62 153 GLY B N 1
ATOM 7470 C CA . GLY B 1 153 ? 6.633 30.328 -2.377 1 57.62 153 GLY B CA 1
ATOM 7471 C C . GLY B 1 153 ? 5.324 30.766 -3 1 57.62 153 GLY B C 1
ATOM 7472 O O . GLY B 1 153 ? 4.746 30.062 -3.822 1 57.62 153 GLY B O 1
ATOM 7473 N N . VAL B 1 154 ? 4.809 31.812 -2.506 1 61.38 154 VAL B N 1
ATOM 7474 C CA . VAL B 1 154 ? 3.559 32.344 -3.049 1 61.38 154 VAL B CA 1
ATOM 7475 C C . VAL B 1 154 ? 3.859 33.344 -4.148 1 61.38 154 VAL B C 1
ATOM 7477 O O . VAL B 1 154 ? 4.66 34.281 -3.953 1 61.38 154 VAL B O 1
ATOM 7480 N N . ALA B 1 155 ? 3.203 33.094 -5.25 1 63.78 155 ALA B N 1
ATOM 7481 C CA . ALA B 1 155 ? 3.375 34.062 -6.352 1 63.78 155 ALA B CA 1
ATOM 7482 C C . ALA B 1 155 ? 2.834 35.438 -5.977 1 63.78 155 ALA B C 1
ATOM 7484 O O . ALA B 1 155 ? 1.769 35.531 -5.367 1 63.78 155 ALA B O 1
ATOM 7485 N N . HIS B 1 156 ? 3.604 36.438 -6.211 1 72.62 156 HIS B N 1
ATOM 7486 C CA . HIS B 1 156 ? 3.244 37.812 -5.855 1 72.62 156 HIS B CA 1
ATOM 7487 C C . HIS B 1 156 ? 1.888 38.188 -6.438 1 72.62 156 HIS B C 1
ATOM 7489 O O . HIS B 1 156 ? 1.124 38.906 -5.812 1 72.62 156 HIS B O 1
ATOM 7495 N N . ASN B 1 157 ? 1.639 37.562 -7.523 1 67.06 157 ASN B N 1
ATOM 7496 C CA . ASN B 1 157 ? 0.398 37.938 -8.195 1 67.06 157 ASN B CA 1
ATOM 7497 C C . ASN B 1 157 ? -0.793 37.156 -7.645 1 67.06 157 ASN B C 1
ATOM 7499 O O . ASN B 1 157 ? -1.943 37.469 -7.953 1 67.06 157 ASN B O 1
ATOM 7503 N N . SER B 1 158 ? -0.524 36.25 -6.82 1 67.88 158 SER B N 1
ATOM 7504 C CA . SER B 1 158 ? -1.616 35.438 -6.281 1 67.88 158 SER B CA 1
ATOM 7505 C C . SER B 1 158 ? -2.139 36 -4.969 1 67.88 158 SER B C 1
ATOM 7507 O O . SER B 1 158 ? -3.23 35.656 -4.523 1 67.88 158 SER B O 1
ATOM 7509 N N . ALA B 1 159 ? -1.472 36.938 -4.457 1 75.31 159 ALA B N 1
ATOM 7510 C CA . ALA B 1 159 ? -1.884 37.531 -3.188 1 75.31 159 ALA B CA 1
ATOM 7511 C C . ALA B 1 159 ? -3.037 38.531 -3.387 1 75.31 159 ALA B C 1
ATOM 7513 O O . ALA B 1 159 ? -3.066 39.25 -4.371 1 75.31 159 ALA B O 1
ATOM 7514 N N . ALA B 1 160 ? -4.078 38.406 -2.658 1 82.12 160 ALA B N 1
ATOM 7515 C CA . ALA B 1 160 ? -5.223 39.312 -2.676 1 82.12 160 ALA B CA 1
ATOM 7516 C C . ALA B 1 160 ? -5.555 39.812 -1.271 1 82.12 160 ALA B C 1
ATOM 7518 O O . ALA B 1 160 ? -5.191 39.156 -0.279 1 82.12 160 ALA B O 1
ATOM 7519 N N . MET B 1 161 ? -6.125 41 -1.215 1 88.19 161 MET B N 1
ATOM 7520 C CA . MET B 1 161 ? -6.391 41.625 0.082 1 88.19 161 MET B CA 1
ATOM 7521 C C . MET B 1 161 ? -7.828 42.125 0.162 1 88.19 161 MET B C 1
ATOM 7523 O O . MET B 1 161 ? -8.266 42.906 -0.685 1 88.19 161 MET B O 1
ATOM 7527 N N . ALA B 1 162 ? -8.469 41.594 1.139 1 90.38 162 ALA B N 1
ATOM 7528 C CA . ALA B 1 162 ? -9.75 42.188 1.501 1 90.38 162 ALA B CA 1
ATOM 7529 C C . ALA B 1 162 ? -9.562 43.344 2.471 1 90.38 162 ALA B C 1
ATOM 7531 O O . ALA B 1 162 ? -8.469 43.531 3.004 1 90.38 162 ALA B O 1
ATOM 7532 N N . VAL B 1 163 ? -10.609 44.25 2.549 1 92.88 163 VAL B N 1
ATOM 7533 C CA . VAL B 1 163 ? -10.547 45.375 3.449 1 92.88 163 VAL B CA 1
ATOM 7534 C C . VAL B 1 163 ? -11.789 45.406 4.336 1 92.88 163 VAL B C 1
ATOM 7536 O O . VAL B 1 163 ? -12.914 45.281 3.844 1 92.88 163 VAL B O 1
ATOM 7539 N N . VAL B 1 164 ? -11.492 45.531 5.602 1 93.69 164 VAL B N 1
ATOM 7540 C CA . VAL B 1 164 ? -12.586 45.656 6.559 1 93.69 164 VAL B CA 1
ATOM 7541 C C . VAL B 1 164 ? -12.812 47.125 6.895 1 93.69 164 VAL B C 1
ATOM 7543 O O . VAL B 1 164 ? -11.875 47.844 7.258 1 93.69 164 VAL B O 1
ATOM 7546 N N . ILE B 1 165 ? -14.016 47.625 6.711 1 95.06 165 ILE B N 1
ATOM 7547 C CA . ILE B 1 165 ? -14.43 48.969 7.078 1 95.06 165 ILE B CA 1
ATOM 7548 C C . ILE B 1 165 ? -15.43 48.906 8.234 1 95.06 165 ILE B C 1
ATOM 7550 O O . ILE B 1 165 ? -16.609 48.594 8.031 1 95.06 165 ILE B O 1
ATOM 7554 N N . GLN B 1 166 ? -14.875 49.25 9.391 1 94.31 166 GLN B N 1
ATOM 7555 C CA . GLN B 1 166 ? -15.656 49.094 10.609 1 94.31 166 GLN B CA 1
ATOM 7556 C C . GLN B 1 166 ? -15.867 50.406 11.32 1 94.31 166 GLN B C 1
ATOM 7558 O O . GLN B 1 166 ? -14.953 51.25 11.398 1 94.31 166 GLN B O 1
ATOM 7563 N N . GLN B 1 167 ? -17.047 50.594 11.836 1 94 167 GLN B N 1
ATOM 7564 C CA . GLN B 1 167 ? -17.328 51.781 12.609 1 94 167 GLN B CA 1
ATOM 7565 C C . GLN B 1 167 ? -16.422 51.844 13.844 1 94 167 GLN B C 1
ATOM 7567 O O . GLN B 1 167 ? -16.25 50.875 14.547 1 94 167 GLN B O 1
ATOM 7572 N N . MET B 1 168 ? -15.906 53.031 14.023 1 92.62 168 MET B N 1
ATOM 7573 C CA . MET B 1 168 ? -15.039 53.188 15.188 1 92.62 168 MET B CA 1
ATOM 7574 C C . MET B 1 168 ? -15.859 53.344 16.453 1 92.62 168 MET B C 1
ATOM 7576 O O . MET B 1 168 ? -16.922 54 16.438 1 92.62 168 MET B O 1
ATOM 7580 N N . VAL B 1 169 ? -15.32 52.812 17.5 1 92.25 169 VAL B N 1
ATOM 7581 C CA . VAL B 1 169 ? -15.883 53.031 18.828 1 92.25 169 VAL B CA 1
ATOM 7582 C C . VAL B 1 169 ? -15.195 54.219 19.484 1 92.25 169 VAL B C 1
ATOM 7584 O O . VAL B 1 169 ? -13.969 54.281 19.578 1 92.25 169 VAL B O 1
ATOM 7587 N N . ASP B 1 170 ? -16.016 55.125 19.938 1 91.56 170 ASP B N 1
ATOM 7588 C CA . ASP B 1 170 ? -15.469 56.344 20.531 1 91.56 170 ASP B CA 1
ATOM 7589 C C . ASP B 1 170 ? -15.102 56.125 22 1 91.56 170 ASP B C 1
ATOM 7591 O O . ASP B 1 170 ? -15.906 56.406 22.891 1 91.56 170 ASP B O 1
ATOM 7595 N N . VAL B 1 171 ? -13.883 55.812 22.172 1 93.62 171 VAL B N 1
ATOM 7596 C CA . VAL B 1 171 ? -13.398 55.594 23.531 1 93.62 171 VAL B CA 1
ATOM 7597 C C . VAL B 1 171 ? -12.82 56.875 24.094 1 93.62 171 VAL B C 1
ATOM 7599 O O . VAL B 1 171 ? -11.875 57.438 23.531 1 93.62 171 VAL B O 1
ATOM 7602 N N . LYS B 1 172 ? -13.273 57.312 25.188 1 93.5 172 LYS B N 1
ATOM 7603 C CA . LYS B 1 172 ? -12.836 58.562 25.812 1 93.5 172 LYS B CA 1
ATOM 7604 C C . LYS B 1 172 ? -11.609 58.344 26.688 1 93.5 172 LYS B C 1
ATOM 7606 O O . LYS B 1 172 ? -11.188 57.188 26.906 1 93.5 172 LYS B O 1
ATOM 7611 N N . ALA B 1 173 ? -11.086 59.406 27.172 1 91.38 173 ALA B N 1
ATOM 7612 C CA . ALA B 1 173 ? -9.836 59.375 27.938 1 91.38 173 ALA B CA 1
ATOM 7613 C C . ALA B 1 173 ? -10.023 58.719 29.281 1 91.38 173 ALA B C 1
ATOM 7615 O O . ALA B 1 173 ? -9.055 58.25 29.891 1 91.38 173 ALA B O 1
ATOM 7616 N N . HIS B 1 174 ? -11.242 58.688 29.734 1 90.38 174 HIS B N 1
ATOM 7617 C CA . HIS B 1 174 ? -11.492 58.062 31.016 1 90.38 174 HIS B CA 1
ATOM 7618 C C . HIS B 1 174 ? -12.023 56.656 30.844 1 90.38 174 HIS B C 1
ATOM 7620 O O . HIS B 1 174 ? -12.25 55.938 31.828 1 90.38 174 HIS B O 1
ATOM 7626 N N . GLU B 1 175 ? -12.234 56.25 29.578 1 94.25 175 GLU B N 1
ATOM 7627 C CA . GLU B 1 175 ? -12.664 54.906 29.25 1 94.25 175 GLU B CA 1
ATOM 7628 C C . GLU B 1 175 ? -11.477 54.031 28.812 1 94.25 175 GLU B C 1
ATOM 7630 O O . GLU B 1 175 ? -10.352 54.531 28.734 1 94.25 175 GLU B O 1
ATOM 7635 N N . ALA B 1 176 ? -11.812 52.75 28.641 1 94.38 176 ALA B N 1
ATOM 7636 C CA . ALA B 1 176 ? -10.672 51.844 28.453 1 94.38 176 ALA B CA 1
ATOM 7637 C C . ALA B 1 176 ? -10.852 50.969 27.219 1 94.38 176 ALA B C 1
ATOM 7639 O O . ALA B 1 176 ? -11.977 50.719 26.781 1 94.38 176 ALA B O 1
ATOM 7640 N N . ALA B 1 177 ? -9.742 50.562 26.656 1 94.19 177 ALA B N 1
ATOM 7641 C CA . ALA B 1 177 ? -9.633 49.531 25.594 1 94.19 177 ALA B CA 1
ATOM 7642 C C . ALA B 1 177 ? -8.375 48.688 25.781 1 94.19 177 ALA B C 1
ATOM 7644 O O . ALA B 1 177 ? -7.492 49.062 26.562 1 94.19 177 ALA B O 1
ATOM 7645 N N . GLY B 1 178 ? -8.406 47.562 25.125 1 93.44 178 GLY B N 1
ATOM 7646 C CA . GLY B 1 178 ? -7.234 46.75 25.281 1 93.44 178 GLY B CA 1
ATOM 7647 C C . GLY B 1 178 ? -7.367 45.406 24.578 1 93.44 178 GLY B C 1
ATOM 7648 O O . GLY B 1 178 ? -8.031 45.281 23.547 1 93.44 178 GLY B O 1
ATOM 7649 N N . VAL B 1 179 ? -6.535 44.469 25.078 1 92.75 179 VAL B N 1
ATOM 7650 C CA . VAL B 1 179 ? -6.48 43.125 24.531 1 92.75 179 VAL B CA 1
ATOM 7651 C C . VAL B 1 179 ? -6.742 42.094 25.625 1 92.75 179 VAL B C 1
ATOM 7653 O O . VAL B 1 179 ? -6.402 42.344 26.797 1 92.75 179 VAL B O 1
ATOM 7656 N N . ALA B 1 180 ? -7.426 41.094 25.297 1 93.75 180 ALA B N 1
ATOM 7657 C CA . ALA B 1 180 ? -7.68 40.031 26.234 1 93.75 180 ALA B CA 1
ATOM 7658 C C . ALA B 1 180 ? -7.43 38.656 25.594 1 93.75 180 ALA B C 1
ATOM 7660 O O . ALA B 1 180 ? -7.781 38.438 24.438 1 93.75 180 ALA B O 1
ATOM 7661 N N . PHE B 1 181 ? -6.73 37.812 26.297 1 92.38 181 PHE B N 1
ATOM 7662 C CA . PHE B 1 181 ? -6.508 36.406 25.906 1 92.38 181 PHE B CA 1
ATOM 7663 C C . PHE B 1 181 ? -7.387 35.469 26.703 1 92.38 181 PHE B C 1
ATOM 7665 O O . PHE B 1 181 ? -7.406 35.531 27.938 1 92.38 181 PHE B O 1
ATOM 7672 N N . SER B 1 182 ? -8.086 34.625 26.062 1 93.56 182 SER B N 1
ATOM 7673 C CA . SER B 1 182 ? -8.984 33.719 26.75 1 93.56 182 SER B CA 1
ATOM 7674 C C . SER B 1 182 ? -8.211 32.719 27.625 1 93.56 182 SER B C 1
ATOM 7676 O O . SER B 1 182 ? -8.789 32.094 28.5 1 93.56 182 SER B O 1
ATOM 7678 N N . VAL B 1 183 ? -6.984 32.594 27.297 1 88.75 183 VAL B N 1
ATOM 7679 C CA . VAL B 1 183 ? -6.012 31.906 28.125 1 88.75 183 VAL B CA 1
ATOM 7680 C C . VAL B 1 183 ? -4.77 32.781 28.312 1 88.75 183 VAL B C 1
ATOM 7682 O O . VAL B 1 183 ? -4.582 33.75 27.609 1 88.75 183 VAL B O 1
ATOM 7685 N N . ASP B 1 184 ? -3.971 32.469 29.312 1 85.12 184 ASP B N 1
ATOM 7686 C CA . ASP B 1 184 ? -2.723 33.188 29.5 1 85.12 184 ASP B CA 1
ATOM 7687 C C . ASP B 1 184 ? -1.583 32.531 28.719 1 85.12 184 ASP B C 1
ATOM 7689 O O . ASP B 1 184 ? -0.92 31.625 29.234 1 85.12 184 ASP B O 1
ATOM 7693 N N . PRO B 1 185 ? -1.361 33 27.547 1 79.25 185 PRO B N 1
ATOM 7694 C CA . PRO B 1 185 ? -0.337 32.344 26.719 1 79.25 185 PRO B CA 1
ATOM 7695 C C . PRO B 1 185 ? 1.081 32.656 27.203 1 79.25 185 PRO B C 1
ATOM 7697 O O . PRO B 1 185 ? 2.029 31.969 26.812 1 79.25 185 PRO B O 1
ATOM 7700 N N . VAL B 1 186 ? 1.295 33.688 27.906 1 71.62 186 VAL B N 1
ATOM 7701 C CA . VAL B 1 186 ? 2.613 34.156 28.328 1 71.62 186 VAL B CA 1
ATOM 7702 C C . VAL B 1 186 ? 3.162 33.219 29.406 1 71.62 186 VAL B C 1
ATOM 7704 O O . VAL B 1 186 ? 4.316 32.812 29.344 1 71.62 186 VAL B O 1
ATOM 7707 N N . ARG B 1 187 ? 2.332 33 30.328 1 75 187 ARG B N 1
ATOM 7708 C CA . ARG B 1 187 ? 2.777 32.156 31.438 1 75 187 ARG B CA 1
ATOM 7709 C C . ARG B 1 187 ? 2.328 30.703 31.25 1 75 187 ARG B C 1
ATOM 7711 O O . ARG B 1 187 ? 2.664 29.844 32.062 1 75 187 ARG B O 1
ATOM 7718 N N . GLY B 1 188 ? 1.617 30.453 30.281 1 78.44 188 GLY B N 1
ATOM 7719 C CA . GLY B 1 188 ? 1.146 29.109 30.016 1 78.44 188 GLY B CA 1
ATOM 7720 C C . GLY B 1 188 ? 0.02 28.672 30.938 1 78.44 188 GLY B C 1
ATOM 7721 O O . GLY B 1 188 ? -0.141 27.484 31.219 1 78.44 188 GLY B O 1
ATOM 7722 N N . ASP B 1 189 ? -0.654 29.609 31.469 1 79.12 189 ASP B N 1
ATOM 7723 C CA . ASP B 1 189 ? -1.792 29.312 32.344 1 79.12 189 ASP B CA 1
ATOM 7724 C C . ASP B 1 189 ? -3.09 29.234 31.531 1 79.12 189 ASP B C 1
ATOM 7726 O O . ASP B 1 189 ? -3.658 30.266 31.172 1 79.12 189 ASP B O 1
ATOM 7730 N N . LEU B 1 190 ? -3.623 28.047 31.422 1 82.31 190 LEU B N 1
ATOM 7731 C CA . LEU B 1 190 ? -4.766 27.844 30.547 1 82.31 190 LEU B CA 1
ATOM 7732 C C . LEU B 1 190 ? -6.078 28.078 31.281 1 82.31 190 LEU B C 1
ATOM 7734 O O . LEU B 1 190 ? -7.145 28.094 30.672 1 82.31 190 LEU B O 1
ATOM 7738 N N . GLY B 1 191 ? -5.949 28.297 32.5 1 84.56 191 GLY B N 1
ATOM 7739 C CA . GLY B 1 191 ? -7.168 28.422 33.281 1 84.56 191 GLY B CA 1
ATOM 7740 C C . GLY B 1 191 ? -7.582 29.859 33.531 1 84.56 191 GLY B C 1
ATOM 7741 O O . GLY B 1 191 ? -8.695 30.125 34 1 84.56 191 GLY B O 1
ATOM 7742 N N . ASN B 1 192 ? -6.703 30.797 33.156 1 90.69 192 ASN B N 1
ATOM 7743 C CA . ASN B 1 192 ? -6.988 32.219 33.438 1 90.69 192 ASN B CA 1
ATOM 7744 C C . ASN B 1 192 ? -7.023 33.031 32.156 1 90.69 192 ASN B C 1
ATOM 7746 O O . ASN B 1 192 ? -6.297 32.75 31.203 1 90.69 192 ASN B O 1
ATOM 7750 N N . VAL B 1 193 ? -7.906 33.969 32.188 1 94 193 VAL B N 1
ATOM 7751 C CA . VAL B 1 193 ? -7.945 34.969 31.141 1 94 193 VAL B CA 1
ATOM 7752 C C . VAL B 1 193 ? -6.98 36.094 31.453 1 94 193 VAL B C 1
ATOM 7754 O O . VAL B 1 193 ? -6.914 36.562 32.594 1 94 193 VAL B O 1
ATOM 7757 N N . LEU B 1 194 ? -6.195 36.469 30.5 1 91.62 194 LEU B N 1
ATOM 7758 C CA . LEU B 1 194 ? -5.273 37.594 30.641 1 91.62 194 LEU B CA 1
ATOM 7759 C C . LEU B 1 194 ? -5.812 38.812 29.938 1 91.62 194 LEU B C 1
ATOM 7761 O O . LEU B 1 194 ? -6.16 38.781 28.75 1 91.62 194 LEU B O 1
ATOM 7765 N N . ILE B 1 195 ? -5.902 39.969 30.656 1 94 195 ILE B N 1
ATOM 7766 C CA . ILE B 1 195 ? -6.449 41.188 30.109 1 94 195 ILE B CA 1
ATOM 7767 C C . ILE B 1 195 ? -5.414 42.312 30.219 1 94 195 ILE B C 1
ATOM 7769 O O . ILE B 1 195 ? -4.871 42.562 31.297 1 94 195 ILE B O 1
ATOM 7773 N N . ASN B 1 196 ? -5.113 42.906 29.141 1 91.81 196 ASN B N 1
ATOM 7774 C CA . ASN B 1 196 ? -4.348 44.156 29.094 1 91.81 196 ASN B CA 1
ATOM 7775 C C . ASN B 1 196 ? -5.238 45.344 28.766 1 91.81 196 ASN B C 1
ATOM 7777 O O . ASN B 1 196 ? -6.07 45.281 27.859 1 91.81 196 ASN B O 1
ATOM 7781 N N . ALA B 1 197 ? -5.137 46.375 29.547 1 93.56 197 ALA B N 1
ATOM 7782 C CA . ALA B 1 197 ? -6.043 47.5 29.391 1 93.56 197 ALA B CA 1
ATOM 7783 C C . ALA B 1 197 ? -5.297 48.844 29.547 1 93.56 197 ALA B C 1
ATOM 7785 O O . ALA B 1 197 ? -4.344 48.938 30.328 1 93.56 197 ALA B O 1
ATOM 7786 N N . ALA B 1 198 ? -5.688 49.781 28.812 1 91.19 198 ALA B N 1
ATOM 7787 C CA . ALA B 1 198 ? -5.223 51.156 28.922 1 91.19 198 ALA B CA 1
ATOM 7788 C C . ALA B 1 198 ? -6.359 52.156 28.672 1 91.19 198 ALA B C 1
ATOM 7790 O O . ALA B 1 198 ? -7.422 51.781 28.188 1 91.19 198 ALA B O 1
ATOM 7791 N N . PHE B 1 199 ? -6.09 53.375 29.125 1 93.06 199 PHE B N 1
ATOM 7792 C CA . PHE B 1 199 ? -7.078 54.438 28.875 1 93.06 199 PHE B CA 1
ATOM 7793 C C . PHE B 1 199 ? -7.047 54.844 27.406 1 93.06 199 PHE B C 1
ATOM 7795 O O . PHE B 1 199 ? -5.977 54.938 26.797 1 93.06 199 PHE B O 1
ATOM 7802 N N . GLY B 1 200 ? -8.203 55.094 26.922 1 91.19 200 GLY B N 1
ATOM 7803 C CA . GLY B 1 200 ? -8.281 55.594 25.547 1 91.19 200 GLY B CA 1
ATOM 7804 C C . GLY B 1 200 ? -8.391 54.469 24.531 1 91.19 200 GLY B C 1
ATOM 7805 O O . GLY B 1 200 ? -8.836 53.375 24.844 1 91.19 200 GLY B O 1
ATOM 7806 N N . LEU B 1 201 ? -8.031 54.75 23.312 1 87.5 201 LEU B N 1
ATOM 7807 C CA . LEU B 1 201 ? -8.109 53.812 22.219 1 87.5 201 LEU B CA 1
ATOM 7808 C C . LEU B 1 201 ? -7.102 52.688 22.406 1 87.5 201 LEU B C 1
ATOM 7810 O O . LEU B 1 201 ? -6.008 52.906 22.938 1 87.5 201 LEU B O 1
ATOM 7814 N N . GLY B 1 202 ? -7.434 51.5 22 1 80.75 202 GLY B N 1
ATOM 7815 C CA . GLY B 1 202 ? -6.672 50.281 22.266 1 80.75 202 GLY B CA 1
ATOM 7816 C C . GLY B 1 202 ? -5.438 50.156 21.391 1 80.75 202 GLY B C 1
ATOM 7817 O O . GLY B 1 202 ? -4.637 49.219 21.578 1 80.75 202 GLY B O 1
ATOM 7818 N N . GLU B 1 203 ? -5.184 50.969 20.438 1 75.5 203 GLU B N 1
ATOM 7819 C CA . GLU B 1 203 ? -4.059 50.875 19.516 1 75.5 203 GLU B CA 1
ATOM 7820 C C . GLU B 1 203 ? -2.727 50.875 20.25 1 75.5 203 GLU B C 1
ATOM 7822 O O . GLU B 1 203 ? -1.763 50.25 19.828 1 75.5 203 GLU B O 1
ATOM 7827 N N . THR B 1 204 ? -2.746 51.625 21.328 1 70 204 THR B N 1
ATOM 7828 C CA . THR B 1 204 ? -1.511 51.719 22.094 1 70 204 THR B CA 1
ATOM 7829 C C . THR B 1 204 ? -1.211 50.375 22.797 1 70 204 THR B C 1
ATOM 7831 O O . THR B 1 204 ? -0.047 50.031 22.984 1 70 204 THR B O 1
ATOM 7834 N N . VAL B 1 205 ? -2.191 49.688 23.109 1 72.94 205 VAL B N 1
ATOM 7835 C CA . VAL B 1 205 ? -2.041 48.406 23.75 1 72.94 205 VAL B CA 1
ATOM 7836 C C . VAL B 1 205 ? -1.578 47.344 22.734 1 72.94 205 VAL B C 1
ATOM 7838 O O . VAL B 1 205 ? -0.655 46.594 23.016 1 72.94 205 VAL B O 1
ATOM 7841 N N . VAL B 1 206 ? -2.086 47.375 21.609 1 72.06 206 VAL B N 1
ATOM 7842 C CA . VAL B 1 206 ? -1.797 46.406 20.562 1 72.06 206 VAL B CA 1
ATOM 7843 C C . VAL B 1 206 ? -0.374 46.594 20.047 1 72.06 206 VAL B C 1
ATOM 7845 O O . VAL B 1 206 ? 0.345 45.625 19.797 1 72.06 206 VAL B O 1
ATOM 7848 N N . ALA B 1 207 ? 0.01 47.875 19.984 1 61.66 207 ALA B N 1
ATOM 7849 C CA . ALA B 1 207 ? 1.331 48.188 19.453 1 61.66 207 ALA B CA 1
ATOM 7850 C C . ALA B 1 207 ? 2.406 48.031 20.531 1 61.66 207 ALA B C 1
ATOM 7852 O O . ALA B 1 207 ? 3.598 48 20.219 1 61.66 207 ALA B O 1
ATOM 7853 N N . GLY B 1 208 ? 2.043 47.906 21.719 1 63.84 208 GLY B N 1
ATOM 7854 C CA . GLY B 1 208 ? 2.996 47.781 22.812 1 63.84 208 GLY B CA 1
ATOM 7855 C C . GLY B 1 208 ? 3.715 49.062 23.141 1 63.84 208 GLY B C 1
ATOM 7856 O O . GLY B 1 208 ? 4.844 49.031 23.641 1 63.84 208 GLY B O 1
ATOM 7857 N N . GLU B 1 209 ? 3.188 50.156 22.859 1 61.59 209 GLU B N 1
ATOM 7858 C CA . GLU B 1 209 ? 3.881 51.438 22.938 1 61.59 209 GLU B CA 1
ATOM 7859 C C . GLU B 1 209 ? 3.709 52.062 24.328 1 61.59 209 GLU B C 1
ATOM 7861 O O . GLU B 1 209 ? 4.504 52.938 24.734 1 61.59 209 GLU B O 1
ATOM 7866 N N . SER B 1 210 ? 2.707 51.75 25.016 1 71 210 SER B N 1
ATOM 7867 C CA . SER B 1 210 ? 2.412 52.375 26.297 1 71 210 SER B CA 1
ATOM 7868 C C . SER B 1 210 ? 2.24 51.344 27.391 1 71 210 SER B C 1
ATOM 7870 O O . SER B 1 210 ? 1.903 50.188 27.125 1 71 210 SER B O 1
ATOM 7872 N N . PRO B 1 211 ? 2.654 51.719 28.578 1 80.31 211 PRO B N 1
ATOM 7873 C CA . PRO B 1 211 ? 2.393 50.812 29.688 1 80.31 211 PRO B CA 1
ATOM 7874 C C . PRO B 1 211 ? 0.917 50.438 29.812 1 80.31 211 PRO B C 1
ATOM 7876 O O . PRO B 1 211 ? 0.043 51.281 29.609 1 80.31 211 PRO B O 1
ATOM 7879 N N . VAL B 1 212 ? 0.681 49.219 30.094 1 88.88 212 VAL B N 1
ATOM 7880 C CA . VAL B 1 212 ? -0.693 48.719 30.156 1 88.88 212 VAL B CA 1
ATOM 7881 C C . VAL B 1 212 ? -0.94 48.062 31.5 1 88.88 212 VAL B C 1
ATOM 7883 O O . VAL B 1 212 ? -0.003 47.562 32.156 1 88.88 212 VAL B O 1
ATOM 7886 N N . ASP B 1 213 ? -2.172 48.188 31.969 1 91 213 ASP B N 1
ATOM 7887 C CA . ASP B 1 213 ? -2.604 47.406 33.125 1 91 213 ASP B CA 1
ATOM 7888 C C . ASP B 1 213 ? -2.762 45.938 32.75 1 91 213 ASP B C 1
ATOM 7890 O O . ASP B 1 213 ? -3.105 45.594 31.594 1 91 213 ASP B O 1
ATOM 7894 N N . GLU B 1 214 ? -2.42 45.094 33.656 1 92.12 214 GLU B N 1
ATOM 7895 C CA . GLU B 1 214 ? -2.604 43.656 33.438 1 92.12 214 GLU B CA 1
ATOM 7896 C C . GLU B 1 214 ? -3.555 43.062 34.5 1 92.12 214 GLU B C 1
ATOM 7898 O O . GLU B 1 214 ? -3.412 43.344 35.688 1 92.12 214 GLU B O 1
ATOM 7903 N N . PHE B 1 215 ? -4.543 42.469 34.031 1 93.25 215 PHE B N 1
ATOM 7904 C CA . PHE B 1 215 ? -5.508 41.781 34.906 1 93.25 215 PHE B CA 1
ATOM 7905 C C . PHE B 1 215 ? -5.594 40.312 34.562 1 93.25 215 PHE B C 1
ATOM 7907 O O . PHE B 1 215 ? -5.469 39.906 33.406 1 93.25 215 PHE B O 1
ATOM 7914 N N . ARG B 1 216 ? -5.75 39.438 35.562 1 93.94 216 ARG B N 1
ATOM 7915 C CA . ARG B 1 216 ? -6.012 38 35.375 1 93.94 216 ARG B CA 1
ATOM 7916 C C . ARG B 1 216 ? -7.332 37.625 36.031 1 93.94 216 ARG B C 1
ATOM 7918 O O . ARG B 1 216 ? -7.609 38 37.156 1 93.94 216 ARG B O 1
ATOM 7925 N N . VAL B 1 217 ? -8.086 36.938 35.25 1 94.69 217 VAL B N 1
ATOM 7926 C CA . VAL B 1 217 ? -9.406 36.531 35.719 1 94.69 217 VAL B CA 1
ATOM 7927 C C . VAL B 1 217 ? -9.539 35.031 35.625 1 94.69 217 VAL B C 1
ATOM 7929 O O . VAL B 1 217 ? -9.266 34.438 34.562 1 94.69 217 VAL B O 1
ATOM 7932 N N . ASP B 1 218 ? -9.992 34.375 36.625 1 92.44 218 ASP B N 1
ATOM 7933 C CA . ASP B 1 218 ? -10.102 32.906 36.656 1 92.44 218 ASP B CA 1
ATOM 7934 C C . ASP B 1 218 ? -11.414 32.438 36.031 1 92.44 218 ASP B C 1
ATOM 7936 O O . ASP B 1 218 ? -12.172 33.25 35.5 1 92.44 218 ASP B O 1
ATOM 7940 N N . ARG B 1 219 ? -11.656 31.172 36 1 87.56 219 ARG B N 1
ATOM 7941 C CA . ARG B 1 219 ? -12.797 30.562 35.312 1 87.56 219 ARG B CA 1
ATOM 7942 C C . ARG B 1 219 ? -14.109 30.984 35.969 1 87.56 219 ARG B C 1
ATOM 7944 O O . ARG B 1 219 ? -15.148 31.047 35.281 1 87.56 219 ARG B O 1
ATOM 7951 N N . ALA B 1 220 ? -14 31.281 37.188 1 85.88 220 ALA B N 1
ATOM 7952 C CA . ALA B 1 220 ? -15.195 31.672 37.938 1 85.88 220 ALA B CA 1
ATOM 7953 C C . ALA B 1 220 ? -15.5 33.156 37.719 1 85.88 220 ALA B C 1
ATOM 7955 O O . ALA B 1 220 ? -16.547 33.656 38.156 1 85.88 220 ALA B O 1
ATOM 7956 N N . GLY B 1 221 ? -14.586 33.875 37.094 1 89.19 221 GLY B N 1
ATOM 7957 C CA . GLY B 1 221 ? -14.789 35.281 36.812 1 89.19 221 GLY B CA 1
ATOM 7958 C C . GLY B 1 221 ? -14.164 36.188 37.875 1 89.19 221 GLY B C 1
ATOM 7959 O O . GLY B 1 221 ? -14.352 37.406 37.844 1 89.19 221 GLY B O 1
ATOM 7960 N N . ALA B 1 222 ? -13.422 35.562 38.719 1 91.56 222 ALA B N 1
ATOM 7961 C CA . ALA B 1 222 ? -12.812 36.312 39.812 1 91.56 222 ALA B CA 1
ATOM 7962 C C . ALA B 1 222 ? -11.453 36.875 39.375 1 91.56 222 ALA B C 1
ATOM 7964 O O . ALA B 1 222 ? -10.688 36.188 38.688 1 91.56 222 ALA B O 1
ATOM 7965 N N . LEU B 1 223 ? -11.258 38.094 39.812 1 93 223 LEU B N 1
ATOM 7966 C CA . LEU B 1 223 ? -9.961 38.719 39.562 1 93 223 LEU B CA 1
ATOM 7967 C C . LEU B 1 223 ? -8.898 38.125 40.469 1 93 223 LEU B C 1
ATOM 7969 O O . LEU B 1 223 ? -8.969 38.25 41.688 1 93 223 LEU B O 1
ATOM 7973 N N . THR B 1 224 ? -7.938 37.5 39.938 1 90.38 224 THR B N 1
ATOM 7974 C CA . THR B 1 224 ? -6.922 36.781 40.719 1 90.38 224 THR B CA 1
ATOM 7975 C C . THR B 1 224 ? -5.656 37.625 40.844 1 90.38 224 THR B C 1
ATOM 7977 O O . THR B 1 224 ? -4.895 37.469 41.812 1 90.38 224 THR B O 1
ATOM 7980 N N . MET B 1 225 ? -5.422 38.469 39.875 1 89 225 MET B N 1
ATOM 7981 C CA . MET B 1 225 ? -4.23 39.312 39.875 1 89 225 MET B CA 1
ATOM 7982 C C . MET B 1 225 ? -4.492 40.625 39.156 1 89 225 MET B C 1
ATOM 7984 O O . MET B 1 225 ? -5.254 40.656 38.188 1 89 225 MET B O 1
ATOM 7988 N N . GLN B 1 226 ? -3.939 41.719 39.719 1 91.56 226 GLN B N 1
ATOM 7989 C CA . GLN B 1 226 ? -4 43.031 39.094 1 91.56 226 GLN B CA 1
ATOM 7990 C C . GLN B 1 226 ? -2.666 43.781 39.188 1 91.56 226 GLN B C 1
ATOM 7992 O O . GLN B 1 226 ? -2.094 43.844 40.281 1 91.56 226 GLN B O 1
ATOM 7997 N N . GLN B 1 227 ? -2.15 44.062 38.156 1 89.19 227 GLN B N 1
ATOM 7998 C CA . GLN B 1 227 ? -0.961 44.906 38.062 1 89.19 227 GLN B CA 1
ATOM 7999 C C . GLN B 1 227 ? -1.256 46.219 37.344 1 89.19 227 GLN B C 1
ATOM 8001 O O . GLN B 1 227 ? -1.539 46.219 36.156 1 89.19 227 GLN B O 1
ATOM 8006 N N . ILE B 1 228 ? -1.157 47.312 38.062 1 91 228 ILE B N 1
ATOM 8007 C CA . ILE B 1 228 ? -1.541 48.625 37.5 1 91 228 ILE B CA 1
ATOM 8008 C C . ILE B 1 228 ? -0.291 49.406 37.125 1 91 228 ILE B C 1
ATOM 8010 O O . ILE B 1 228 ? 0.596 49.625 37.969 1 91 228 ILE B O 1
ATOM 8014 N N . ALA B 1 229 ? -0.239 49.812 35.938 1 88.62 229 ALA B N 1
ATOM 8015 C CA . ALA B 1 229 ? 0.877 50.594 35.438 1 88.62 229 ALA B CA 1
ATOM 8016 C C . ALA B 1 229 ? 0.552 52.094 35.5 1 88.62 229 ALA B C 1
ATOM 8018 O O . ALA B 1 229 ? -0.606 52.469 35.688 1 88.62 229 ALA B O 1
ATOM 8019 N N . THR B 1 230 ? 1.639 52.906 35.438 1 89.31 230 THR B N 1
ATOM 8020 C CA . THR B 1 230 ? 1.443 54.344 35.312 1 89.31 230 THR B CA 1
ATOM 8021 C C . THR B 1 230 ? 1.152 54.719 33.844 1 89.31 230 THR B C 1
ATOM 8023 O O . THR B 1 230 ? 1.96 54.438 32.969 1 89.31 230 THR B O 1
ATOM 8026 N N . LYS B 1 231 ? -0.001 55.312 33.656 1 90.31 231 LYS B N 1
ATOM 8027 C CA . LYS B 1 231 ? -0.45 55.656 32.312 1 90.31 231 LYS B CA 1
ATOM 8028 C C . LYS B 1 231 ? -0.539 57.156 32.125 1 90.31 231 LYS B C 1
ATOM 8030 O O . LYS B 1 231 ? -1.592 57.781 32.344 1 90.31 231 LYS B O 1
ATOM 8035 N N . PRO B 1 232 ? 0.488 57.75 31.641 1 86.25 232 PRO B N 1
ATOM 8036 C CA . PRO B 1 232 ? 0.547 59.219 31.578 1 86.25 232 PRO B CA 1
ATOM 8037 C C . PRO B 1 232 ? -0.281 59.812 30.438 1 86.25 232 PRO B C 1
ATOM 8039 O O . PRO B 1 232 ? -0.652 60.969 30.484 1 86.25 232 PRO B O 1
ATOM 8042 N N . GLN B 1 233 ? -0.482 59.031 29.453 1 88.69 233 GLN B N 1
ATOM 8043 C CA . GLN B 1 233 ? -1.194 59.531 28.281 1 88.69 233 GLN B CA 1
ATOM 8044 C C . GLN B 1 233 ? -2.215 58.5 27.781 1 88.69 233 GLN B C 1
ATOM 8046 O O . GLN B 1 233 ? -2.113 57.312 28.078 1 88.69 233 GLN B O 1
ATOM 8051 N N . ALA B 1 234 ? -3.238 59.062 27.172 1 89.38 234 ALA B N 1
ATOM 8052 C CA . ALA B 1 234 ? -4.254 58.25 26.516 1 89.38 234 ALA B CA 1
ATOM 8053 C C . ALA B 1 234 ? -4.492 58.719 25.078 1 89.38 234 ALA B C 1
ATOM 8055 O O . ALA B 1 234 ? -4.477 59.906 24.797 1 89.38 234 ALA B O 1
ATOM 8056 N N . LEU B 1 235 ? -4.594 57.75 24.219 1 87.62 235 LEU B N 1
ATOM 8057 C CA . LEU B 1 235 ? -4.934 58.062 22.828 1 87.62 235 LEU B CA 1
ATOM 8058 C C . LEU B 1 235 ? -6.445 58.156 22.641 1 87.62 235 LEU B C 1
ATOM 8060 O O . LEU B 1 235 ? -7.172 57.25 23.062 1 87.62 235 LEU B O 1
ATOM 8064 N N . VAL B 1 236 ? -6.945 59.281 22.125 1 88.75 236 VAL B N 1
ATOM 8065 C CA . VAL B 1 236 ? -8.352 59.438 21.797 1 88.75 236 VAL B CA 1
ATOM 8066 C C . VAL B 1 236 ? -8.484 59.906 20.344 1 88.75 236 VAL B C 1
ATOM 8068 O O . VAL B 1 236 ? -7.484 60 19.625 1 88.75 236 VAL B O 1
ATOM 8071 N N . ARG B 1 237 ? -9.648 60 19.859 1 84.56 237 ARG B N 1
ATOM 8072 C CA . ARG B 1 237 ? -9.883 60.344 18.469 1 84.56 237 ARG B CA 1
ATOM 8073 C C . ARG B 1 237 ? -9.172 61.656 18.109 1 84.56 237 ARG B C 1
ATOM 8075 O O . ARG B 1 237 ? -8.625 61.781 17 1 84.56 237 ARG B O 1
ATOM 8082 N N . ALA B 1 238 ? -9.195 62.562 19.078 1 80.12 238 ALA B N 1
ATOM 8083 C CA . ALA B 1 238 ? -8.633 63.875 18.844 1 80.12 238 ALA B CA 1
ATOM 8084 C C . ALA B 1 238 ? -7.117 63.844 18.969 1 80.12 238 ALA B C 1
ATOM 8086 O O . ALA B 1 238 ? -6.449 64.875 18.688 1 80.12 238 ALA B O 1
ATOM 8087 N N . GLY B 1 239 ? -6.574 62.781 19.359 1 84.31 239 GLY B N 1
ATOM 8088 C CA . GLY B 1 239 ? -5.133 62.688 19.531 1 84.31 239 GLY B CA 1
ATOM 8089 C C . GLY B 1 239 ? -4.738 62.219 20.922 1 84.31 239 GLY B C 1
ATOM 8090 O O . GLY B 1 239 ? -5.574 61.719 21.672 1 84.31 239 GLY B O 1
ATOM 8091 N N . THR B 1 240 ? -3.473 62.375 21.188 1 88.44 240 THR B N 1
ATOM 8092 C CA . THR B 1 240 ? -2.957 61.969 22.484 1 88.44 240 THR B CA 1
ATOM 8093 C C . THR B 1 240 ? -3.234 63.031 23.547 1 88.44 240 THR B C 1
ATOM 8095 O O . THR B 1 240 ? -2.934 64.188 23.359 1 88.44 240 THR B O 1
ATOM 8098 N N . VAL B 1 241 ? -3.828 62.562 24.594 1 90.44 241 VAL B N 1
ATOM 8099 C CA . VAL B 1 241 ? -4.164 63.5 25.672 1 90.44 241 VAL B CA 1
ATOM 8100 C C . VAL B 1 241 ? -3.457 63.062 26.953 1 90.44 241 VAL B C 1
ATOM 8102 O O . VAL B 1 241 ? -3.297 61.875 27.219 1 90.44 241 VAL B O 1
ATOM 8105 N N . ALA B 1 242 ? -3.049 64.062 27.672 1 90.56 242 ALA B N 1
ATOM 8106 C CA . ALA B 1 242 ? -2.43 63.781 28.969 1 90.56 242 ALA B CA 1
ATOM 8107 C C . ALA B 1 242 ? -3.479 63.406 30.016 1 90.56 242 ALA B C 1
ATOM 8109 O O . ALA B 1 242 ? -4.559 64 30.047 1 90.56 242 ALA B O 1
ATOM 8110 N N . ILE B 1 243 ? -3.188 62.438 30.672 1 88.38 243 ILE B N 1
ATOM 8111 C CA . ILE B 1 243 ? -4.078 61.969 31.734 1 88.38 243 ILE B CA 1
ATOM 8112 C C . ILE B 1 243 ? -3.701 62.656 33.062 1 88.38 243 ILE B C 1
ATOM 8114 O O . ILE B 1 243 ? -2.518 62.875 33.344 1 88.38 243 ILE B O 1
ATOM 8118 N N . GLY B 1 244 ? -4.637 63.125 33.781 1 88.12 244 GLY B N 1
ATOM 8119 C CA . GLY B 1 244 ? -4.387 63.781 35.062 1 88.12 244 GLY B CA 1
ATOM 8120 C C . GLY B 1 244 ? -3.66 62.875 36.062 1 88.12 244 GLY B C 1
ATOM 8121 O O . GLY B 1 244 ? -3.75 61.656 35.969 1 88.12 244 GLY B O 1
ATOM 8122 N N . ALA B 1 245 ? -2.918 63.469 36.938 1 86.5 245 ALA B N 1
ATOM 8123 C CA . ALA B 1 245 ? -2.072 62.781 37.938 1 86.5 245 ALA B CA 1
ATOM 8124 C C . ALA B 1 245 ? -2.891 61.812 38.781 1 86.5 245 ALA B C 1
ATOM 8126 O O . ALA B 1 245 ? -2.41 60.75 39.125 1 86.5 245 ALA B O 1
ATOM 8127 N N . ALA B 1 246 ? -4.125 62.188 39.031 1 87.31 246 ALA B N 1
ATOM 8128 C CA . ALA B 1 246 ? -4.973 61.344 39.875 1 87.31 246 ALA B CA 1
ATOM 8129 C C . ALA B 1 246 ? -5.402 60.062 39.125 1 87.31 246 ALA B C 1
ATOM 8131 O O . ALA B 1 246 ? -5.613 59.031 39.75 1 87.31 246 ALA B O 1
ATOM 8132 N N . GLN B 1 247 ? -5.465 60.125 37.906 1 90.38 247 GLN B N 1
ATOM 8133 C CA . GLN B 1 247 ? -5.98 59.031 37.094 1 90.38 247 GLN B CA 1
ATOM 8134 C C . GLN B 1 247 ? -4.848 58.156 36.594 1 90.38 247 GLN B C 1
ATOM 8136 O O . GLN B 1 247 ? -5.066 56.969 36.312 1 90.38 247 GLN B O 1
ATOM 8141 N N . GLN B 1 248 ? -3.699 58.594 36.594 1 89.94 248 GLN B N 1
ATOM 8142 C CA . GLN B 1 248 ? -2.557 57.906 36 1 89.94 248 GLN B CA 1
ATOM 8143 C C . GLN B 1 248 ? -2.303 56.562 36.656 1 89.94 248 GLN B C 1
ATOM 8145 O O . GLN B 1 248 ? -1.831 55.625 36.031 1 89.94 248 GLN B O 1
ATOM 8150 N N . ASN B 1 249 ? -2.631 56.5 37.906 1 91.25 249 ASN B N 1
ATOM 8151 C CA . ASN B 1 249 ? -2.33 55.281 38.625 1 91.25 249 ASN B CA 1
ATOM 8152 C C . ASN B 1 249 ? -3.6 54.531 39 1 91.25 249 ASN B C 1
ATOM 8154 O O . ASN B 1 249 ? -3.562 53.625 39.812 1 91.25 249 ASN B O 1
ATOM 8158 N N . GLN B 1 250 ? -4.652 54.938 38.469 1 92.81 250 GLN B N 1
ATOM 8159 C CA . GLN B 1 250 ? -5.906 54.219 38.688 1 92.81 250 GLN B CA 1
ATOM 8160 C C . GLN B 1 250 ? -6.051 53.094 37.656 1 92.81 250 GLN B C 1
ATOM 8162 O O . GLN B 1 250 ? -5.543 53.188 36.531 1 92.81 250 GLN B O 1
ATOM 8167 N N . PRO B 1 251 ? -6.723 52 38.094 1 94.38 251 PRO B N 1
ATOM 8168 C CA . PRO B 1 251 ? -6.98 50.938 37.125 1 94.38 251 PRO B CA 1
ATOM 8169 C C . PRO B 1 251 ? -7.867 51.406 35.969 1 94.38 251 PRO B C 1
ATOM 8171 O O . PRO B 1 251 ? -8.836 52.125 36.156 1 94.38 251 PRO B O 1
ATOM 8174 N N . ALA B 1 252 ? -7.523 51.031 34.812 1 93.44 252 ALA B N 1
ATOM 8175 C CA . ALA B 1 252 ? -8.273 51.406 33.625 1 93.44 252 ALA B CA 1
ATOM 8176 C C . ALA B 1 252 ? -9.664 50.781 33.625 1 93.44 252 ALA B C 1
ATOM 8178 O O . ALA B 1 252 ? -10.594 51.344 33 1 93.44 252 ALA B O 1
ATOM 8179 N N . ILE B 1 253 ? -9.734 49.625 34.219 1 94.81 253 ILE B N 1
ATOM 8180 C CA . ILE B 1 253 ? -11.023 48.938 34.312 1 94.81 253 ILE B CA 1
ATOM 8181 C C . ILE B 1 253 ? -11.273 48.469 35.75 1 94.81 253 ILE B C 1
ATOM 8183 O O . ILE B 1 253 ? -10.328 48.25 36.5 1 94.81 253 ILE B O 1
ATOM 8187 N N . ASP B 1 254 ? -12.516 48.375 36.094 1 94 254 ASP B N 1
ATOM 8188 C CA . ASP B 1 254 ? -12.852 47.875 37.406 1 94 254 ASP B CA 1
ATOM 8189 C C . ASP B 1 254 ? -13.086 46.344 37.344 1 94 254 ASP B C 1
ATOM 8191 O O . ASP B 1 254 ? -12.945 45.719 36.312 1 94 254 ASP B O 1
ATOM 8195 N N . SER B 1 255 ? -13.414 45.781 38.469 1 94 255 SER B N 1
ATOM 8196 C CA . SER B 1 255 ? -13.547 44.312 38.594 1 94 255 SER B CA 1
ATOM 8197 C C . SER B 1 255 ? -14.734 43.812 37.781 1 94 255 SER B C 1
ATOM 8199 O O . SER B 1 255 ? -14.68 42.719 37.219 1 94 255 SER B O 1
ATOM 8201 N N . THR B 1 256 ? -15.758 44.562 37.75 1 94.31 256 THR B N 1
ATOM 8202 C CA . THR B 1 256 ? -16.938 44.188 37 1 94.31 256 THR B CA 1
ATOM 8203 C C . THR B 1 256 ? -16.656 44.188 35.5 1 94.31 256 THR B C 1
ATOM 8205 O O . THR B 1 256 ? -17.078 43.281 34.75 1 94.31 256 THR B O 1
ATOM 8208 N N . GLN B 1 257 ? -15.953 45.188 35.125 1 95.62 257 GLN B N 1
ATOM 8209 C CA . GLN B 1 257 ? -15.578 45.281 33.719 1 95.62 257 GLN B CA 1
ATOM 8210 C C . GLN B 1 257 ? -14.609 44.156 33.344 1 95.62 257 GLN B C 1
ATOM 8212 O O . GLN B 1 257 ? -14.727 43.594 32.25 1 95.62 257 GLN B O 1
ATOM 8217 N N . ALA B 1 258 ? -13.719 43.906 34.188 1 96.19 258 ALA B N 1
ATOM 8218 C CA . ALA B 1 258 ? -12.781 42.812 33.938 1 96.19 258 ALA B CA 1
ATOM 8219 C C . ALA B 1 258 ? -13.508 41.469 33.781 1 96.19 258 ALA B C 1
ATOM 8221 O O . ALA B 1 258 ? -13.172 40.688 32.875 1 96.19 258 ALA B O 1
ATOM 8222 N N . ALA B 1 259 ? -14.422 41.219 34.531 1 96.25 259 ALA B N 1
ATOM 8223 C CA . ALA B 1 259 ? -15.219 40 34.438 1 96.25 259 ALA B CA 1
ATOM 8224 C C . ALA B 1 259 ? -15.984 39.938 33.125 1 96.25 259 ALA B C 1
ATOM 8226 O O . ALA B 1 259 ? -16.109 38.875 32.531 1 96.25 259 ALA B O 1
ATOM 8227 N N . ALA B 1 260 ? -16.5 41.062 32.781 1 96.06 260 ALA B N 1
ATOM 8228 C CA . ALA B 1 260 ? -17.25 41.125 31.531 1 96.06 260 ALA B CA 1
ATOM 8229 C C . ALA B 1 260 ? -16.344 40.844 30.344 1 96.06 260 ALA B C 1
ATOM 8231 O O . ALA B 1 260 ? -16.75 40.156 29.391 1 96.06 260 ALA B O 1
ATOM 8232 N N . ILE B 1 261 ? -15.234 41.438 30.375 1 96.5 261 ILE B N 1
ATOM 8233 C CA . ILE B 1 261 ? -14.266 41.25 29.312 1 96.5 261 ILE B CA 1
ATOM 8234 C C . ILE B 1 261 ? -13.852 39.781 29.25 1 96.5 261 ILE B C 1
ATOM 8236 O O . ILE B 1 261 ? -13.75 39.188 28.172 1 96.5 261 ILE B O 1
ATOM 8240 N N . ALA B 1 262 ? -13.594 39.219 30.359 1 96.69 262 ALA B N 1
ATOM 8241 C CA . ALA B 1 262 ? -13.234 37.812 30.438 1 96.69 262 ALA B CA 1
ATOM 8242 C C . ALA B 1 262 ? -14.344 36.906 29.891 1 96.69 262 ALA B C 1
ATOM 8244 O O . ALA B 1 262 ? -14.086 35.938 29.172 1 96.69 262 ALA B O 1
ATOM 8245 N N . ALA B 1 263 ? -15.5 37.25 30.219 1 95.81 263 ALA B N 1
ATOM 8246 C CA . ALA B 1 263 ? -16.656 36.5 29.703 1 95.81 263 ALA B CA 1
ATOM 8247 C C . ALA B 1 263 ? -16.734 36.594 28.172 1 95.81 263 ALA B C 1
ATOM 8249 O O . ALA B 1 263 ? -17.062 35.625 27.5 1 95.81 263 ALA B O 1
ATOM 8250 N N . LEU B 1 264 ? -16.5 37.75 27.734 1 95.88 264 LEU B N 1
ATOM 8251 C CA . LEU B 1 264 ? -16.5 37.969 26.297 1 95.88 264 LEU B CA 1
ATOM 8252 C C . LEU B 1 264 ? -15.422 37.125 25.625 1 95.88 264 LEU B C 1
ATOM 8254 O O . LEU B 1 264 ? -15.664 36.531 24.578 1 95.88 264 LEU B O 1
ATOM 8258 N N . ALA B 1 265 ? -14.305 37.156 26.172 1 95.06 265 ALA B N 1
ATOM 8259 C CA . ALA B 1 265 ? -13.203 36.344 25.641 1 95.06 265 ALA B CA 1
ATOM 8260 C C . ALA B 1 265 ? -13.562 34.875 25.625 1 95.06 265 ALA B C 1
ATOM 8262 O O . ALA B 1 265 ? -13.273 34.156 24.656 1 95.06 265 ALA B O 1
ATOM 8263 N N . ARG B 1 266 ? -14.109 34.375 26.578 1 94.06 266 ARG B N 1
ATOM 8264 C CA . ARG B 1 266 ? -14.5 33 26.672 1 94.06 266 ARG B CA 1
ATOM 8265 C C . ARG B 1 266 ? -15.633 32.656 25.703 1 94.06 266 ARG B C 1
ATOM 8267 O O . ARG B 1 266 ? -15.711 31.562 25.172 1 94.06 266 ARG B O 1
ATOM 8274 N N . GLN B 1 267 ? -16.5 33.594 25.609 1 92.56 267 GLN B N 1
ATOM 8275 C CA . GLN B 1 267 ? -17.562 33.406 24.625 1 92.56 267 GLN B CA 1
ATOM 8276 C C . GLN B 1 267 ? -16.984 33.281 23.219 1 92.56 267 GLN B C 1
ATOM 8278 O O . GLN B 1 267 ? -17.453 32.469 22.422 1 92.56 267 GLN B O 1
ATOM 8283 N N . ALA B 1 268 ? -16.109 34.125 22.969 1 92.62 268 ALA B N 1
ATOM 8284 C CA . ALA B 1 268 ? -15.43 34.031 21.672 1 92.62 268 ALA B CA 1
ATOM 8285 C C . ALA B 1 268 ? -14.75 32.688 21.516 1 92.62 268 ALA B C 1
ATOM 8287 O O . ALA B 1 268 ? -14.844 32.062 20.453 1 92.62 268 ALA B O 1
ATOM 8288 N N . GLU B 1 269 ? -14.039 32.281 22.5 1 90.19 269 GLU B N 1
ATOM 8289 C CA . GLU B 1 269 ? -13.375 30.984 22.469 1 90.19 269 GLU B CA 1
ATOM 8290 C C . GLU B 1 269 ? -14.375 29.859 22.219 1 90.19 269 GLU B C 1
ATOM 8292 O O . GLU B 1 269 ? -14.109 28.953 21.438 1 90.19 269 GLU B O 1
ATOM 8297 N N . ALA B 1 270 ? -15.422 29.875 22.875 1 85.06 270 ALA B N 1
ATOM 8298 C CA . ALA B 1 270 ? -16.453 28.859 22.719 1 85.06 270 ALA B CA 1
ATOM 8299 C C . ALA B 1 270 ? -17 28.844 21.297 1 85.06 270 ALA B C 1
ATOM 8301 O O . ALA B 1 270 ? -17.281 27.781 20.734 1 85.06 270 ALA B O 1
ATOM 8302 N N . HIS B 1 271 ? -17.172 30 20.844 1 83.88 271 HIS B N 1
ATOM 8303 C CA . HIS B 1 271 ? -17.734 30.109 19.5 1 83.88 271 HIS B CA 1
ATOM 8304 C C . HIS B 1 271 ? -16.734 29.609 18.438 1 83.88 271 HIS B C 1
ATOM 8306 O O . HIS B 1 271 ? -17.109 28.859 17.547 1 83.88 271 HIS B O 1
ATOM 8312 N N . PHE B 1 272 ? -15.633 30.078 18.516 1 83.69 272 PHE B N 1
ATOM 8313 C CA . PHE B 1 272 ? -14.633 29.734 17.5 1 83.69 272 PHE B CA 1
ATOM 8314 C C . PHE B 1 272 ? -14.047 28.344 17.781 1 83.69 272 PHE B C 1
ATOM 8316 O O . PHE B 1 272 ? -13.406 27.75 16.906 1 83.69 272 PHE B O 1
ATOM 8323 N N . GLY B 1 273 ? -14.188 27.844 19.047 1 81.06 273 GLY B N 1
ATOM 8324 C CA . GLY B 1 273 ? -13.727 26.516 19.406 1 81.06 273 GLY B CA 1
ATOM 8325 C C . GLY B 1 273 ? -12.234 26.453 19.672 1 81.06 273 GLY B C 1
ATOM 8326 O O . GLY B 1 273 ? -11.641 25.359 19.656 1 81.06 273 GLY B O 1
ATOM 8327 N N . PHE B 1 274 ? -11.656 27.516 19.797 1 87.5 274 PHE B N 1
ATOM 8328 C CA . PHE B 1 274 ? -10.219 27.641 20.031 1 87.5 274 PHE B CA 1
ATOM 8329 C C . PHE B 1 274 ? -9.898 28.875 20.844 1 87.5 274 PHE B C 1
ATOM 8331 O O . PHE B 1 274 ? -10.594 29.891 20.75 1 87.5 274 PHE B O 1
ATOM 8338 N N . PRO B 1 275 ? -8.867 28.828 21.672 1 89 275 PRO B N 1
ATOM 8339 C CA . PRO B 1 275 ? -8.531 30.031 22.438 1 89 275 PRO B CA 1
ATOM 8340 C C . PRO B 1 275 ? -8.359 31.25 21.547 1 89 275 PRO B C 1
ATOM 8342 O O . PRO B 1 275 ? -7.797 31.156 20.453 1 89 275 PRO B O 1
ATOM 8345 N N . GLN B 1 276 ? -8.828 32.375 22.141 1 91 276 GLN B N 1
ATOM 8346 C CA . GLN B 1 276 ? -8.867 33.562 21.297 1 91 276 GLN B CA 1
ATOM 8347 C C . GLN B 1 276 ? -8.102 34.719 21.938 1 91 276 GLN B C 1
ATOM 8349 O O . GLN B 1 276 ? -8.102 34.875 23.156 1 91 276 GLN B O 1
ATOM 8354 N N . ASP B 1 277 ? -7.465 35.469 21.078 1 89.38 277 ASP B N 1
ATOM 8355 C CA . ASP B 1 277 ? -6.953 36.812 21.344 1 89.38 277 ASP B CA 1
ATOM 8356 C C . ASP B 1 277 ? -7.918 37.875 20.844 1 89.38 277 ASP B C 1
ATOM 8358 O O . ASP B 1 277 ? -8.086 38.031 19.625 1 89.38 277 ASP B O 1
ATOM 8362 N N . ILE B 1 278 ? -8.523 38.594 21.797 1 92.56 278 ILE B N 1
ATOM 8363 C CA . ILE B 1 278 ? -9.547 39.531 21.359 1 92.56 278 ILE B CA 1
ATOM 8364 C C . ILE B 1 278 ? -9.094 40.969 21.656 1 92.56 278 ILE B C 1
ATOM 8366 O O . ILE B 1 278 ? -8.406 41.219 22.656 1 92.56 278 ILE B O 1
ATOM 8370 N N . GLU B 1 279 ? -9.453 41.875 20.75 1 91.06 279 GLU B N 1
ATOM 8371 C CA . GLU B 1 279 ? -9.406 43.312 21.016 1 91.06 279 GLU B CA 1
ATOM 8372 C C . GLU B 1 279 ? -10.773 43.875 21.438 1 91.06 279 GLU B C 1
ATOM 8374 O O . GLU B 1 279 ? -11.789 43.5 20.844 1 91.06 279 GLU B O 1
ATOM 8379 N N . TRP B 1 280 ? -10.742 44.656 22.484 1 94.88 280 TRP B N 1
ATOM 8380 C CA . TRP B 1 280 ? -12.008 45.094 23.047 1 94.88 280 TRP B CA 1
ATOM 8381 C C . TRP B 1 280 ? -11.953 46.594 23.375 1 94.88 280 TRP B C 1
ATOM 8383 O O . TRP B 1 280 ? -10.867 47.188 23.422 1 94.88 280 TRP B O 1
ATOM 8393 N N . ALA B 1 281 ? -13.18 47.188 23.547 1 95.69 281 ALA B N 1
ATOM 8394 C CA . ALA B 1 281 ? -13.312 48.594 23.953 1 95.69 281 ALA B CA 1
ATOM 8395 C C . ALA B 1 281 ? -14.578 48.781 24.781 1 95.69 281 ALA B C 1
ATOM 8397 O O . ALA B 1 281 ? -15.617 48.188 24.5 1 95.69 281 ALA B O 1
ATOM 8398 N N . TYR B 1 282 ? -14.422 49.562 25.734 1 94.81 282 TYR B N 1
ATOM 8399 C CA . TYR B 1 282 ? -15.57 50.031 26.5 1 94.81 282 TYR B CA 1
ATOM 8400 C C . TYR B 1 282 ? -15.898 51.469 26.125 1 94.81 282 TYR B C 1
ATOM 8402 O O . TYR B 1 282 ? -15.008 52.344 26.078 1 94.81 282 TYR B O 1
ATOM 8410 N N . SER B 1 283 ? -17.094 51.719 25.812 1 94.31 283 SER B N 1
ATOM 8411 C CA . SER B 1 283 ? -17.547 53.062 25.516 1 94.31 283 SER B CA 1
ATOM 8412 C C . SER B 1 283 ? -18.984 53.281 26.016 1 94.31 283 SER B C 1
ATOM 8414 O O . SER B 1 283 ? -19.891 52.531 25.688 1 94.31 283 SER B O 1
ATOM 8416 N N . ASP B 1 284 ? -19.156 54.312 26.781 1 93.38 284 ASP B N 1
ATOM 8417 C CA . ASP B 1 284 ? -20.453 54.688 27.312 1 93.38 284 ASP B CA 1
ATOM 8418 C C . ASP B 1 284 ? -21.141 53.5 27.984 1 93.38 284 ASP B C 1
ATOM 8420 O O . ASP B 1 284 ? -22.328 53.25 27.75 1 93.38 284 ASP B O 1
ATOM 8424 N N . GLY B 1 285 ? -20.328 52.688 28.656 1 91.5 285 GLY B N 1
ATOM 8425 C CA . GLY B 1 285 ? -20.844 51.594 29.453 1 91.5 285 GLY B CA 1
ATOM 8426 C C . GLY B 1 285 ? -21.047 50.312 28.641 1 91.5 285 GLY B C 1
ATOM 8427 O O . GLY B 1 285 ? -21.391 49.281 29.203 1 91.5 285 GLY B O 1
ATOM 8428 N N . ALA B 1 286 ? -20.781 50.406 27.422 1 94.69 286 ALA B N 1
ATOM 8429 C CA . ALA B 1 286 ? -20.969 49.219 26.562 1 94.69 286 ALA B CA 1
ATOM 8430 C C . ALA B 1 286 ? -19.641 48.594 26.188 1 94.69 286 ALA B C 1
ATOM 8432 O O . ALA B 1 286 ? -18.656 49.312 25.938 1 94.69 286 ALA B O 1
ATOM 8433 N N . LEU B 1 287 ? -19.625 47.25 26.188 1 96.81 287 LEU B N 1
ATOM 8434 C CA . LEU B 1 287 ? -18.438 46.5 25.812 1 96.81 287 LEU B CA 1
ATOM 8435 C C . LEU B 1 287 ? -18.531 46.031 24.359 1 96.81 287 LEU B C 1
ATOM 8437 O O . LEU B 1 287 ? -19.547 45.5 23.922 1 96.81 287 LEU B O 1
ATOM 8441 N N . TYR B 1 288 ? -17.438 46.281 23.609 1 96.62 288 TYR B N 1
ATOM 8442 C CA . TYR B 1 288 ? -17.391 45.938 22.203 1 96.62 288 TYR B CA 1
ATOM 8443 C C . TYR B 1 288 ? -16.234 45 21.906 1 96.62 288 TYR B C 1
ATOM 8445 O O . TYR B 1 288 ? -15.164 45.094 22.531 1 96.62 288 TYR B O 1
ATOM 8453 N N . LEU B 1 289 ? -16.469 44.062 20.938 1 96 289 LEU B N 1
ATOM 8454 C CA . LEU B 1 289 ? -15.422 43.219 20.391 1 96 289 LEU B CA 1
ATOM 8455 C C . LEU B 1 289 ? -14.906 43.781 19.062 1 96 289 LEU B C 1
ATOM 8457 O O . LEU B 1 289 ? -15.672 43.906 18.109 1 96 289 LEU B O 1
ATOM 8461 N N . LEU B 1 290 ? -13.711 44.125 19.031 1 92.12 290 LEU B N 1
ATOM 8462 C CA . LEU B 1 290 ? -13.148 44.781 17.859 1 92.12 290 LEU B CA 1
ATOM 8463 C C . LEU B 1 290 ? -12.5 43.75 16.922 1 92.12 290 LEU B C 1
ATOM 8465 O O . LEU B 1 290 ? -12.43 43.969 15.711 1 92.12 290 LEU B O 1
ATOM 8469 N N . GLN B 1 291 ? -11.852 42.75 17.5 1 88.5 291 GLN B N 1
ATOM 8470 C CA . GLN B 1 291 ? -11.188 41.688 16.734 1 88.5 291 GLN B CA 1
ATOM 8471 C C . GLN B 1 291 ? -11.047 40.438 17.562 1 88.5 291 GLN B C 1
ATOM 8473 O O . GLN B 1 291 ? -11 40.5 18.797 1 88.5 291 GLN B O 1
ATOM 8478 N N . SER B 1 292 ? -11.055 39.344 16.859 1 89.44 292 SER B N 1
ATOM 8479 C CA . SER B 1 292 ? -10.797 38.062 17.484 1 89.44 292 SER B CA 1
ATOM 8480 C C . SER B 1 292 ? -9.898 37.188 16.609 1 89.44 292 SER B C 1
ATOM 8482 O O . SER B 1 292 ? -10.18 37 15.43 1 89.44 292 SER B O 1
ATOM 8484 N N . ARG B 1 293 ? -8.828 36.688 17.141 1 83.25 293 ARG B N 1
ATOM 8485 C CA . ARG B 1 293 ? -7.918 35.75 16.453 1 83.25 293 ARG B CA 1
ATOM 8486 C C . ARG B 1 293 ? -7.52 34.594 17.359 1 83.25 293 ARG B C 1
ATOM 8488 O O . ARG B 1 293 ? -7.473 34.75 18.578 1 83.25 293 ARG B O 1
ATOM 8495 N N . PRO B 1 294 ? -7.23 33.5 16.719 1 86.56 294 PRO B N 1
ATOM 8496 C CA . PRO B 1 294 ? -6.777 32.375 17.531 1 86.56 294 PRO B CA 1
ATOM 8497 C C . PRO B 1 294 ? -5.391 32.594 18.125 1 86.56 294 PRO B C 1
ATOM 8499 O O . PRO B 1 294 ? -4.52 33.188 17.469 1 86.56 294 PRO B O 1
ATOM 8502 N N . ILE B 1 295 ? -5.238 32.188 19.375 1 85.56 295 ILE B N 1
ATOM 8503 C CA . ILE B 1 295 ? -3.928 32.219 20.016 1 85.56 295 ILE B CA 1
ATOM 8504 C C . ILE B 1 295 ? -3.094 31.031 19.531 1 85.56 295 ILE B C 1
ATOM 8506 O O . ILE B 1 295 ? -3.42 29.891 19.828 1 85.56 295 ILE B O 1
ATOM 8510 N N . THR B 1 296 ? -2.064 31.297 18.766 1 82.75 296 THR B N 1
ATOM 8511 C CA . THR B 1 296 ? -1.342 30.188 18.141 1 82.75 296 THR B CA 1
ATOM 8512 C C . THR B 1 296 ? 0.068 30.078 18.719 1 82.75 296 THR B C 1
ATOM 8514 O O . THR B 1 296 ? 0.889 29.297 18.219 1 82.75 296 THR B O 1
ATOM 8517 N N . ARG B 1 297 ? 0.426 30.828 19.75 1 79.31 297 ARG B N 1
ATOM 8518 C CA . ARG B 1 297 ? 1.684 30.734 20.484 1 79.31 297 ARG B CA 1
ATOM 8519 C C . ARG B 1 297 ? 1.435 30.609 21.984 1 79.31 297 ARG B C 1
ATOM 8521 O O . ARG B 1 297 ? 0.616 31.344 22.547 1 79.31 297 ARG B O 1
ATOM 8528 N N . PHE B 1 298 ? 2.102 29.641 22.625 1 78.81 298 PHE B N 1
ATOM 8529 C CA . PHE B 1 298 ? 1.959 29.391 24.047 1 78.81 298 PHE B CA 1
ATOM 8530 C C . PHE B 1 298 ? 3.318 29.156 24.703 1 78.81 298 PHE B C 1
ATOM 8532 O O . PHE B 1 298 ? 4.191 28.516 24.109 1 78.81 298 PHE B O 1
ATOM 8539 N N . ALA B 1 299 ? 3.432 29.766 25.875 1 80.88 299 ALA B N 1
ATOM 8540 C CA . ALA B 1 299 ? 4.602 29.359 26.656 1 80.88 299 ALA B CA 1
ATOM 8541 C C . ALA B 1 299 ? 4.605 27.844 26.891 1 80.88 299 ALA B C 1
ATOM 8543 O O . ALA B 1 299 ? 3.566 27.25 27.188 1 80.88 299 ALA B O 1
ATOM 8544 N N . PRO B 1 300 ? 5.793 27.234 26.75 1 86.69 300 PRO B N 1
ATOM 8545 C CA . PRO B 1 300 ? 5.828 25.781 26.781 1 86.69 300 PRO B CA 1
ATOM 8546 C C . PRO B 1 300 ? 5.887 25.219 28.203 1 86.69 300 PRO B C 1
ATOM 8548 O O . PRO B 1 300 ? 6.473 25.859 29.094 1 86.69 300 PRO B O 1
ATOM 8551 N N . ARG B 1 301 ? 5.184 24.234 28.5 1 88.12 301 ARG B N 1
ATOM 8552 C CA . ARG B 1 301 ? 5.414 23.281 29.578 1 88.12 301 ARG B CA 1
ATOM 8553 C C . ARG B 1 301 ? 5.953 21.969 29.016 1 88.12 301 ARG B C 1
ATOM 8555 O O . ARG B 1 301 ? 5.191 21.125 28.531 1 88.12 301 ARG B O 1
ATOM 8562 N N . TRP B 1 302 ? 7.309 21.781 29.188 1 89.25 302 TRP B N 1
ATOM 8563 C CA . TRP B 1 302 ? 7.988 20.656 28.547 1 89.25 302 TRP B CA 1
ATOM 8564 C C . TRP B 1 302 ? 7.855 19.391 29.391 1 89.25 302 TRP B C 1
ATOM 8566 O O . TRP B 1 302 ? 8.297 19.359 30.547 1 89.25 302 TRP B O 1
ATOM 8576 N N . THR B 1 303 ? 7.242 18.359 28.859 1 88.62 303 THR B N 1
ATOM 8577 C CA . THR B 1 303 ? 7.098 17.078 29.547 1 88.62 303 THR B CA 1
ATOM 8578 C C . THR B 1 303 ? 7.453 15.93 28.625 1 88.62 303 THR B C 1
ATOM 8580 O O . THR B 1 303 ? 7.613 16.109 27.422 1 88.62 303 THR B O 1
ATOM 8583 N N . ARG B 1 304 ? 7.566 14.742 29.172 1 87.44 304 ARG B N 1
ATOM 8584 C CA . ARG B 1 304 ? 7.871 13.547 28.406 1 87.44 304 ARG B CA 1
ATOM 8585 C C . ARG B 1 304 ? 6.605 12.758 28.094 1 87.44 304 ARG B C 1
ATOM 8587 O O . ARG B 1 304 ? 6.672 11.648 27.547 1 87.44 304 ARG B O 1
ATOM 8594 N N . ASP B 1 305 ? 5.488 13.289 28.297 1 77.12 305 ASP B N 1
ATOM 8595 C CA . ASP B 1 305 ? 4.219 12.586 28.141 1 77.12 305 ASP B CA 1
ATOM 8596 C C . ASP B 1 305 ? 4.008 12.125 26.703 1 77.12 305 ASP B C 1
ATOM 8598 O O . ASP B 1 305 ? 3.609 10.977 26.469 1 77.12 305 ASP B O 1
ATOM 8602 N N . GLU B 1 306 ? 4.316 12.992 25.812 1 75.75 306 GLU B N 1
ATOM 8603 C CA . GLU B 1 306 ? 4.031 12.695 24.406 1 75.75 306 GLU B CA 1
ATOM 8604 C C . GLU B 1 306 ? 5.246 12.086 23.719 1 75.75 306 GLU B C 1
ATOM 8606 O O . GLU B 1 306 ? 5.113 11.398 22.703 1 75.75 306 GLU B O 1
ATOM 8611 N N . SER B 1 307 ? 6.359 12.328 24.281 1 81.19 307 SER B N 1
ATOM 8612 C CA . SER B 1 307 ? 7.582 12.039 23.547 1 81.19 307 SER B CA 1
ATOM 8613 C C . SER B 1 307 ? 8.219 10.734 24.016 1 81.19 307 SER B C 1
ATOM 8615 O O . SER B 1 307 ? 8.922 10.07 23.266 1 81.19 307 SER B O 1
ATOM 8617 N N . ALA B 1 308 ? 7.926 10.375 25.188 1 78.44 308 ALA B N 1
ATOM 8618 C CA . ALA B 1 308 ? 8.664 9.273 25.797 1 78.44 308 ALA B CA 1
ATOM 8619 C C . ALA B 1 308 ? 8.43 7.973 25.031 1 78.44 308 ALA B C 1
ATOM 8621 O O . ALA B 1 308 ? 9.32 7.129 24.938 1 78.44 308 ALA B O 1
ATOM 8622 N N . GLU B 1 309 ? 7.316 7.832 24.547 1 74.38 309 GLU B N 1
ATOM 8623 C CA . GLU B 1 309 ? 7.012 6.598 23.828 1 74.38 309 GLU B CA 1
ATOM 8624 C C . GLU B 1 309 ? 7.754 6.535 22.5 1 74.38 309 GLU B C 1
ATOM 8626 O O . GLU B 1 309 ? 8.266 5.477 22.125 1 74.38 309 GLU B O 1
ATOM 8631 N N . ARG B 1 310 ? 7.852 7.578 21.844 1 76.81 310 ARG B N 1
ATOM 8632 C CA . ARG B 1 310 ? 8.461 7.625 20.516 1 76.81 310 ARG B CA 1
ATOM 8633 C C . ARG B 1 310 ? 9.977 7.805 20.625 1 76.81 310 ARG B C 1
ATOM 8635 O O . ARG B 1 310 ? 10.719 7.305 19.781 1 76.81 310 ARG B O 1
ATOM 8642 N N . PHE B 1 311 ? 10.297 8.648 21.656 1 85.88 311 PHE B N 1
ATOM 8643 C CA . PHE B 1 311 ? 11.711 8.961 21.859 1 85.88 311 PHE B CA 1
ATOM 8644 C C . PHE B 1 311 ? 12.156 8.57 23.266 1 85.88 311 PHE B C 1
ATOM 8646 O O . PHE B 1 311 ? 12.492 9.438 24.078 1 85.88 311 PHE B O 1
ATOM 8653 N N . PRO B 1 312 ? 12.297 7.312 23.453 1 81.38 312 PRO B N 1
ATOM 8654 C CA . PRO B 1 312 ? 12.633 6.879 24.812 1 81.38 312 PRO B CA 1
ATOM 8655 C C . PRO B 1 312 ? 14.094 7.145 25.172 1 81.38 312 PRO B C 1
ATOM 8657 O O . PRO B 1 312 ? 14.438 7.246 26.359 1 81.38 312 PRO B O 1
ATOM 8660 N N . ASN B 1 313 ? 14.945 7.25 24.188 1 85.88 313 ASN B N 1
ATOM 8661 C CA . ASN B 1 313 ? 16.391 7.418 24.375 1 85.88 313 ASN B CA 1
ATOM 8662 C C . ASN B 1 313 ? 16.859 8.789 23.891 1 85.88 313 ASN B C 1
ATOM 8664 O O . ASN B 1 313 ? 16.125 9.492 23.188 1 85.88 313 ASN B O 1
ATOM 8668 N N . PRO B 1 314 ? 18.062 9.18 24.438 1 90.88 314 PRO B N 1
ATOM 8669 C CA . PRO B 1 314 ? 18.625 10.406 23.859 1 90.88 314 PRO B CA 1
ATOM 8670 C C . PRO B 1 314 ? 18.797 10.336 22.344 1 90.88 314 PRO B C 1
ATOM 8672 O O . PRO B 1 314 ? 19.016 9.25 21.797 1 90.88 314 PRO B O 1
ATOM 8675 N N . VAL B 1 315 ? 18.688 11.477 21.734 1 93.81 315 VAL B N 1
ATOM 8676 C CA . VAL B 1 315 ? 18.781 11.531 20.281 1 93.81 315 VAL B CA 1
ATOM 8677 C C . VAL B 1 315 ? 19.938 12.438 19.875 1 93.81 315 VAL B C 1
ATOM 8679 O O . VAL B 1 315 ? 20.188 13.469 20.516 1 93.81 315 VAL B O 1
ATOM 8682 N N . THR B 1 316 ? 20.688 12.062 18.875 1 96.38 316 THR B N 1
ATOM 8683 C CA . THR B 1 316 ? 21.828 12.844 18.406 1 96.38 316 THR B CA 1
ATOM 8684 C C . THR B 1 316 ? 21.359 14.156 17.781 1 96.38 316 THR B C 1
ATOM 8686 O O . THR B 1 316 ? 20.25 14.234 17.25 1 96.38 316 THR B O 1
ATOM 8689 N N . PRO B 1 317 ? 22.219 15.188 17.828 1 95.06 317 PRO B N 1
ATOM 8690 C CA . PRO B 1 317 ? 21.828 16.5 17.312 1 95.06 317 PRO B CA 1
ATOM 8691 C C . PRO B 1 317 ? 21.562 16.484 15.805 1 95.06 317 PRO B C 1
ATOM 8693 O O . PRO B 1 317 ? 20.641 17.156 15.328 1 95.06 317 PRO B O 1
ATOM 8696 N N . LEU B 1 318 ? 22.328 15.727 15.039 1 95.94 318 LEU B N 1
ATOM 8697 C CA . LEU B 1 318 ? 22.125 15.703 13.594 1 95.94 318 LEU B CA 1
ATOM 8698 C C . LEU B 1 318 ? 20.75 15.148 13.25 1 95.94 318 LEU B C 1
ATOM 8700 O O . LEU B 1 318 ? 20.016 15.742 12.453 1 95.94 318 LEU B O 1
ATOM 8704 N N . THR B 1 319 ? 20.438 14.023 13.836 1 94.62 319 THR B N 1
ATOM 8705 C CA . THR B 1 319 ? 19.156 13.383 13.555 1 94.62 319 THR B CA 1
ATOM 8706 C C . THR B 1 319 ? 18 14.281 13.992 1 94.62 319 THR B C 1
ATOM 8708 O O . THR B 1 319 ? 17.062 14.523 13.211 1 94.62 319 THR B O 1
ATOM 8711 N N . TRP B 1 320 ? 18.031 14.82 15.148 1 93.62 320 TRP B N 1
ATOM 8712 C CA . TRP B 1 320 ? 16.891 15.539 15.719 1 93.62 320 TRP B CA 1
ATOM 8713 C C . TRP B 1 320 ? 16.641 16.844 14.961 1 93.62 320 TRP B C 1
ATOM 8715 O O . TRP B 1 320 ? 15.5 17.125 14.586 1 93.62 320 TRP B O 1
ATOM 8725 N N . GLN B 1 321 ? 17.688 17.609 14.789 1 91.38 321 GLN B N 1
ATOM 8726 C CA . GLN B 1 321 ? 17.5 18.953 14.234 1 91.38 321 GLN B CA 1
ATOM 8727 C C . GLN B 1 321 ? 17.031 18.891 12.789 1 91.38 321 GLN B C 1
ATOM 8729 O O . GLN B 1 321 ? 16.297 19.766 12.32 1 91.38 321 GLN B O 1
ATOM 8734 N N . LEU B 1 322 ? 17.438 17.859 12.133 1 89.5 322 LEU B N 1
ATOM 8735 C CA . LEU B 1 322 ? 16.922 17.688 10.773 1 89.5 322 LEU B CA 1
ATOM 8736 C C . LEU B 1 322 ? 15.477 17.234 10.789 1 89.5 322 LEU B C 1
ATOM 8738 O O . LEU B 1 322 ? 14.672 17.688 9.969 1 89.5 322 LEU B O 1
ATOM 8742 N N . CYS B 1 323 ? 15.117 16.406 11.734 1 91.06 323 CYS B N 1
ATOM 8743 C CA . CYS B 1 323 ? 13.766 15.859 11.773 1 91.06 323 CYS B CA 1
ATOM 8744 C C . CYS B 1 323 ? 12.797 16.844 12.414 1 91.06 323 CYS B C 1
ATOM 8746 O O . CYS B 1 323 ? 11.594 16.781 12.156 1 91.06 323 CYS B O 1
ATOM 8748 N N . GLU B 1 324 ? 13.25 17.719 13.273 1 90.88 324 GLU B N 1
ATOM 8749 C CA . GLU B 1 324 ? 12.406 18.641 14.039 1 90.88 324 GLU B CA 1
ATOM 8750 C C . GLU B 1 324 ? 11.531 19.484 13.117 1 90.88 324 GLU B C 1
ATOM 8752 O O . GLU B 1 324 ? 10.328 19.625 13.359 1 90.88 324 GLU B O 1
ATOM 8757 N N . ALA B 1 325 ? 12.18 20.016 12.086 1 85.69 325 ALA B N 1
ATOM 8758 C CA . ALA B 1 325 ? 11.438 20.844 11.141 1 85.69 325 ALA B CA 1
ATOM 8759 C C . ALA B 1 325 ? 10.328 20.047 10.461 1 85.69 325 ALA B C 1
ATOM 8761 O O . ALA B 1 325 ? 9.234 20.562 10.242 1 85.69 325 ALA B O 1
ATOM 8762 N N . GLY B 1 326 ? 10.641 18.844 10.156 1 89.69 326 GLY B N 1
ATOM 8763 C CA . GLY B 1 326 ? 9.648 17.984 9.531 1 89.69 326 GLY B CA 1
ATOM 8764 C C . GLY B 1 326 ? 8.469 17.688 10.438 1 89.69 326 GLY B C 1
ATOM 8765 O O . GLY B 1 326 ? 7.324 17.641 9.992 1 89.69 326 GLY B O 1
ATOM 8766 N N . PHE B 1 327 ? 8.719 17.516 11.672 1 89.38 327 PHE B N 1
ATOM 8767 C CA . PHE B 1 327 ? 7.664 17.266 12.641 1 89.38 327 PHE B CA 1
ATOM 8768 C C . PHE B 1 327 ? 6.73 18.469 12.75 1 89.38 327 PHE B C 1
ATOM 8770 O O . PHE B 1 327 ? 5.512 18.312 12.812 1 89.38 327 PHE B O 1
ATOM 8777 N N . HIS B 1 328 ? 7.293 19.594 12.773 1 88.56 328 HIS B N 1
ATOM 8778 C CA . HIS B 1 328 ? 6.504 20.812 12.883 1 88.56 328 HIS B CA 1
ATOM 8779 C C . HIS B 1 328 ? 5.621 21 11.648 1 88.56 328 HIS B C 1
ATOM 8781 O O . HIS B 1 328 ? 4.461 21.406 11.773 1 88.56 328 HIS B O 1
ATOM 8787 N N . GLU B 1 329 ? 6.211 20.75 10.586 1 89.94 329 GLU B N 1
ATOM 8788 C CA . GLU B 1 329 ? 5.441 20.875 9.352 1 89.94 329 GLU B CA 1
ATOM 8789 C C . GLU B 1 329 ? 4.301 19.859 9.305 1 89.94 329 GLU B C 1
ATOM 8791 O O . GLU B 1 329 ? 3.188 20.188 8.891 1 89.94 329 GLU B O 1
ATOM 8796 N N . SER B 1 330 ? 4.617 18.688 9.656 1 92.44 330 SER B N 1
ATOM 8797 C CA . SER B 1 330 ? 3.598 17.641 9.672 1 92.44 330 SER B CA 1
ATOM 8798 C C . SER B 1 330 ? 2.473 17.969 10.648 1 92.44 330 SER B C 1
ATOM 8800 O O . SER B 1 330 ? 1.3 17.719 10.359 1 92.44 330 SER B O 1
ATOM 8802 N N . LEU B 1 331 ? 2.809 18.453 11.727 1 90.5 331 LEU B N 1
ATOM 8803 C CA . LEU B 1 331 ? 1.817 18.844 12.727 1 90.5 331 LEU B CA 1
ATOM 8804 C C . LEU B 1 331 ? 0.891 19.922 12.18 1 90.5 331 LEU B C 1
ATOM 8806 O O . LEU B 1 331 ? -0.332 19.812 12.305 1 90.5 331 LEU B O 1
ATOM 8810 N N . ASN B 1 332 ? 1.429 20.875 11.625 1 89.44 332 ASN B N 1
ATOM 8811 C CA . ASN B 1 332 ? 0.617 21.953 11.086 1 89.44 332 ASN B CA 1
ATOM 8812 C C . ASN B 1 332 ? -0.222 21.5 9.898 1 89.44 332 ASN B C 1
ATOM 8814 O O . ASN B 1 332 ? -1.339 21.984 9.703 1 89.44 332 ASN B O 1
ATOM 8818 N N . TYR B 1 333 ? 0.373 20.656 9.141 1 89.44 333 TYR B N 1
ATOM 8819 C CA . TYR B 1 333 ? -0.417 20.031 8.086 1 89.44 333 TYR B CA 1
ATOM 8820 C C . TYR B 1 333 ? -1.633 19.312 8.664 1 89.44 333 TYR B C 1
ATOM 8822 O O . TYR B 1 333 ? -2.742 19.453 8.141 1 89.44 333 TYR B O 1
ATOM 8830 N N . SER B 1 334 ? -1.437 18.641 9.68 1 88.75 334 SER B N 1
ATOM 8831 C CA . SER B 1 334 ? -2.496 17.891 10.352 1 88.75 334 SER B CA 1
ATOM 8832 C C . SER B 1 334 ? -3.549 18.828 10.938 1 88.75 334 SER B C 1
ATOM 8834 O O . SER B 1 334 ? -4.75 18.578 10.812 1 88.75 334 SER B O 1
ATOM 8836 N N . PHE B 1 335 ? -3.111 19.906 11.531 1 85.94 335 PHE B N 1
ATOM 8837 C CA . PHE B 1 335 ? -4.035 20.875 12.086 1 85.94 335 PHE B CA 1
ATOM 8838 C C . PHE B 1 335 ? -4.887 21.516 10.992 1 85.94 335 PHE B C 1
ATOM 8840 O O . PHE B 1 335 ? -6.094 21.688 11.164 1 85.94 335 PHE B O 1
ATOM 8847 N N . ASN B 1 336 ? -4.246 21.734 9.992 1 83.69 336 ASN B N 1
ATOM 8848 C CA . ASN B 1 336 ? -4.973 22.297 8.867 1 83.69 336 ASN B CA 1
ATOM 8849 C C . ASN B 1 336 ? -6.059 21.359 8.359 1 83.69 336 ASN B C 1
ATOM 8851 O O . ASN B 1 336 ? -7.172 21.781 8.055 1 83.69 336 ASN B O 1
ATOM 8855 N N . LEU B 1 337 ? -5.723 20.156 8.258 1 80 337 LEU B N 1
ATOM 8856 C CA . LEU B 1 337 ? -6.688 19.156 7.82 1 80 337 LEU B CA 1
ATOM 8857 C C . LEU B 1 337 ? -7.867 19.078 8.781 1 80 337 LEU B C 1
ATOM 8859 O O . LEU B 1 337 ? -9 18.812 8.359 1 80 337 LEU B O 1
ATOM 8863 N N . MET B 1 338 ? -7.559 19.312 9.984 1 79.5 338 MET B N 1
ATOM 8864 C CA . MET B 1 338 ? -8.578 19.172 11.023 1 79.5 338 MET B CA 1
ATOM 8865 C C . MET B 1 338 ? -9.305 20.5 11.242 1 79.5 338 MET B C 1
ATOM 8867 O O . MET B 1 338 ? -10.188 20.578 12.102 1 79.5 338 MET B O 1
ATOM 8871 N N . GLY B 1 339 ? -8.961 21.484 10.531 1 75.88 339 GLY B N 1
ATOM 8872 C CA . GLY B 1 339 ? -9.602 22.797 10.648 1 75.88 339 GLY B CA 1
ATOM 8873 C C . GLY B 1 339 ? -9.141 23.578 11.867 1 75.88 339 GLY B C 1
ATOM 8874 O O . GLY B 1 339 ? -9.875 24.406 12.391 1 75.88 339 GLY B O 1
ATOM 8875 N N . LEU B 1 340 ? -7.938 23.266 12.32 1 82.19 340 LEU B N 1
ATOM 8876 C CA . LEU B 1 340 ? -7.359 23.969 13.469 1 82.19 340 LEU B CA 1
ATOM 8877 C C . LEU B 1 340 ? -6.297 24.953 13.016 1 82.19 340 LEU B C 1
ATOM 8879 O O . LEU B 1 340 ? -5.691 24.797 11.953 1 82.19 340 LEU B O 1
ATOM 8883 N N . PRO B 1 341 ? -6.121 26 13.797 1 82.75 341 PRO B N 1
ATOM 8884 C CA . PRO B 1 341 ? -5.078 26.969 13.445 1 82.75 341 PRO B CA 1
ATOM 8885 C C . PRO B 1 341 ? -3.674 26.391 13.555 1 82.75 341 PRO B C 1
ATOM 8887 O O . PRO B 1 341 ? -3.463 25.406 14.273 1 82.75 341 PRO B O 1
ATOM 8890 N N . PRO B 1 342 ? -2.807 26.953 12.859 1 85 342 PRO B N 1
ATOM 8891 C CA . PRO B 1 342 ? -1.427 26.469 12.945 1 85 342 PRO B CA 1
ATOM 8892 C C . PRO B 1 342 ? -0.767 26.797 14.281 1 85 342 PRO B C 1
ATOM 8894 O O . PRO B 1 342 ? -1.2 27.719 14.977 1 85 342 PRO B O 1
ATOM 8897 N N . PHE B 1 343 ? 0.171 26.062 14.641 1 86.5 343 PHE B N 1
ATOM 8898 C CA . PHE B 1 343 ? 0.999 26.297 15.82 1 86.5 343 PHE B CA 1
ATOM 8899 C C . PHE B 1 343 ? 2.377 26.812 15.414 1 86.5 343 PHE B C 1
ATOM 8901 O O . PHE B 1 343 ? 3.072 26.172 14.617 1 86.5 343 PHE B O 1
ATOM 8908 N N . HIS B 1 344 ? 2.785 27.891 15.914 1 79 344 HIS B N 1
ATOM 8909 C CA . HIS B 1 344 ? 3.975 28.578 15.414 1 79 344 HIS B CA 1
ATOM 8910 C C . HIS B 1 344 ? 5.176 28.312 16.312 1 79 344 HIS B C 1
ATOM 8912 O O . HIS B 1 344 ? 6.32 28.547 15.914 1 79 344 HIS B O 1
ATOM 8918 N N . ASP B 1 345 ? 4.934 27.875 17.531 1 83.38 345 ASP B N 1
ATOM 8919 C CA . ASP B 1 345 ? 6.043 27.578 18.438 1 83.38 345 ASP B CA 1
ATOM 8920 C C . ASP B 1 345 ? 6.488 26.125 18.312 1 83.38 345 ASP B C 1
ATOM 8922 O O . ASP B 1 345 ? 6.012 25.391 17.438 1 83.38 345 ASP B O 1
ATOM 8926 N N . LYS B 1 346 ? 7.426 25.719 19.141 1 87 346 LYS B N 1
ATOM 8927 C CA . LYS B 1 346 ? 7.949 24.344 19.094 1 87 346 LYS B CA 1
ATOM 8928 C C . LYS B 1 346 ? 7.023 23.375 19.812 1 87 346 LYS B C 1
ATOM 8930 O O . LYS B 1 346 ? 6.613 23.625 20.938 1 87 346 LYS B O 1
ATOM 8935 N N . TRP B 1 347 ? 6.688 22.406 19.094 1 88.69 347 TRP B N 1
ATOM 8936 C CA . TRP B 1 347 ? 5.902 21.344 19.703 1 88.69 347 TRP B CA 1
ATOM 8937 C C . TRP B 1 347 ? 6.793 20.391 20.5 1 88.69 347 TRP B C 1
ATOM 8939 O O . TRP B 1 347 ? 6.406 19.922 21.578 1 88.69 347 TRP B O 1
ATOM 8949 N N . PHE B 1 348 ? 7.926 20.078 19.906 1 90.88 348 PHE B N 1
ATOM 8950 C CA . PHE B 1 348 ? 8.961 19.266 20.547 1 90.88 348 PHE B CA 1
ATOM 8951 C C . PHE B 1 348 ? 10.266 20.047 20.656 1 90.88 348 PHE B C 1
ATOM 8953 O O . PHE B 1 348 ? 10.531 20.938 19.844 1 90.88 348 PHE B O 1
ATOM 8960 N N . ALA B 1 349 ? 10.984 19.734 21.688 1 90.38 349 ALA B N 1
ATOM 8961 C CA . ALA B 1 349 ? 12.312 20.328 21.859 1 90.38 349 ALA B CA 1
ATOM 8962 C C . ALA B 1 349 ? 13.281 19.344 22.484 1 90.38 349 ALA B C 1
ATOM 8964 O O . ALA B 1 349 ? 12.867 18.453 23.25 1 90.38 349 ALA B O 1
ATOM 8965 N N . LEU B 1 350 ? 14.477 19.453 22.078 1 91.62 350 LEU B N 1
ATOM 8966 C CA . LEU B 1 350 ? 15.531 18.656 22.688 1 91.62 350 LEU B CA 1
ATOM 8967 C C . LEU B 1 350 ? 16.094 19.344 23.922 1 91.62 350 LEU B C 1
ATOM 8969 O O . LEU B 1 350 ? 16.578 20.469 23.828 1 91.62 350 LEU B O 1
ATOM 8973 N N . LYS B 1 351 ? 15.938 18.719 25.062 1 89.88 351 LYS B N 1
ATOM 8974 C CA . LYS B 1 351 ? 16.469 19.219 26.328 1 89.88 351 LYS B CA 1
ATOM 8975 C C . LYS B 1 351 ? 17.375 18.172 26.984 1 89.88 351 LYS B C 1
ATOM 8977 O O . LYS B 1 351 ? 16.922 17.094 27.328 1 89.88 351 LYS B O 1
ATOM 8982 N N . ASP B 1 352 ? 18.656 18.469 27.125 1 87.94 352 ASP B N 1
ATOM 8983 C CA . ASP B 1 352 ? 19.641 17.609 27.766 1 87.94 352 ASP B CA 1
ATOM 8984 C C . ASP B 1 352 ? 19.672 16.234 27.109 1 87.94 352 ASP B C 1
ATOM 8986 O O . ASP B 1 352 ? 19.688 15.211 27.797 1 87.94 352 ASP B O 1
ATOM 8990 N N . GLY B 1 353 ? 19.531 16.25 25.844 1 90.75 353 GLY B N 1
ATOM 8991 C CA . GLY B 1 353 ? 19.672 15.031 25.062 1 90.75 353 GLY B CA 1
ATOM 8992 C C . GLY B 1 353 ? 18.359 14.297 24.844 1 90.75 353 GLY B C 1
ATOM 8993 O O . GLY B 1 353 ? 18.297 13.367 24.047 1 90.75 353 GLY B O 1
ATOM 8994 N N . TYR B 1 354 ? 17.312 14.688 25.562 1 91.88 354 TYR B N 1
ATOM 8995 C CA . TYR B 1 354 ? 16.016 14.023 25.453 1 91.88 354 TYR B CA 1
ATOM 8996 C C . TYR B 1 354 ? 15 14.938 24.781 1 91.88 354 TYR B C 1
ATOM 8998 O O . TYR B 1 354 ? 15.062 16.156 24.922 1 91.88 354 TYR B O 1
ATOM 9006 N N . VAL B 1 355 ? 14.094 14.32 24.062 1 92.19 355 VAL B N 1
ATOM 9007 C CA . VAL B 1 355 ? 13.039 15.07 23.391 1 92.19 355 VAL B CA 1
ATOM 9008 C C . VAL B 1 355 ? 11.867 15.281 24.344 1 92.19 355 VAL B C 1
ATOM 9010 O O . VAL B 1 355 ? 11.383 14.328 24.969 1 92.19 355 VAL B O 1
ATOM 9013 N N . TYR B 1 356 ? 11.43 16.5 24.516 1 91.62 356 TYR B N 1
ATOM 9014 C CA . TYR B 1 356 ? 10.281 16.891 25.328 1 91.62 356 TYR B CA 1
ATOM 9015 C C . TYR B 1 356 ? 9.164 17.469 24.469 1 91.62 356 TYR B C 1
ATOM 9017 O O . TYR B 1 356 ? 9.438 18.094 23.438 1 91.62 356 TYR B O 1
ATOM 9025 N N . GLY B 1 357 ? 7.965 17.234 24.922 1 91.25 357 GLY B N 1
ATOM 9026 C CA . GLY B 1 357 ? 6.82 17.812 24.25 1 91.25 357 GLY B CA 1
ATOM 9027 C C . GLY B 1 357 ? 6.219 18.984 25 1 91.25 357 GLY B C 1
ATOM 9028 O O . GLY B 1 357 ? 6.246 19.016 26.234 1 91.25 357 GLY B O 1
ATOM 9029 N N . ASN B 1 358 ? 5.676 19.969 24.219 1 89.62 358 ASN B N 1
ATOM 9030 C CA . ASN B 1 358 ? 4.977 21.109 24.797 1 89.62 358 ASN B CA 1
ATOM 9031 C C . ASN B 1 358 ? 3.572 20.734 25.25 1 89.62 358 ASN B C 1
ATOM 9033 O O . ASN B 1 358 ? 2.623 20.797 24.469 1 89.62 358 ASN B O 1
ATOM 9037 N N . GLN B 1 359 ? 3.4 20.469 26.469 1 87.25 359 GLN B N 1
ATOM 9038 C CA . GLN B 1 359 ? 2.15 19.953 27 1 87.25 359 GLN B CA 1
ATOM 9039 C C . GLN B 1 359 ? 1.038 20.984 26.938 1 87.25 359 GLN B C 1
ATOM 9041 O O . GLN B 1 359 ? -0.137 20.641 26.797 1 87.25 359 GLN B O 1
ATOM 9046 N N . ASN B 1 360 ? 1.37 22.25 27.094 1 86 360 ASN B N 1
ATOM 9047 C CA . ASN B 1 360 ? 0.356 23.281 26.953 1 86 360 ASN B CA 1
ATOM 9048 C C . ASN B 1 360 ? -0.274 23.266 25.562 1 86 360 ASN B C 1
ATOM 9050 O O . ASN B 1 360 ? -1.489 23.406 25.422 1 86 360 ASN B O 1
ATOM 9054 N N . ALA B 1 361 ? 0.57 23.141 24.578 1 86.06 361 ALA B N 1
ATOM 9055 C CA . ALA B 1 361 ? 0.064 23.031 23.219 1 86.06 361 ALA B CA 1
ATOM 9056 C C . ALA B 1 361 ? -0.808 21.797 23.047 1 86.06 361 ALA B C 1
ATOM 9058 O O . ALA B 1 361 ? -1.864 21.859 22.422 1 86.06 361 ALA B O 1
ATOM 9059 N N . VAL B 1 362 ? -0.374 20.703 23.609 1 84.56 362 VAL B N 1
ATOM 9060 C CA . VAL B 1 362 ? -1.125 19.453 23.531 1 84.56 362 VAL B CA 1
ATOM 9061 C C . VAL B 1 362 ? -2.51 19.641 24.141 1 84.56 362 VAL B C 1
ATOM 9063 O O . VAL B 1 362 ? -3.518 19.25 23.547 1 84.56 362 VAL B O 1
ATOM 9066 N N . ASP B 1 363 ? -2.57 20.219 25.25 1 82.81 363 ASP B N 1
ATOM 9067 C CA . ASP B 1 363 ? -3.824 20.406 25.969 1 82.81 363 ASP B CA 1
ATOM 9068 C C . ASP B 1 363 ? -4.781 21.297 25.172 1 82.81 363 ASP B C 1
ATOM 9070 O O . ASP B 1 363 ? -5.992 21.062 25.172 1 82.81 363 ASP B O 1
ATOM 9074 N N . ILE B 1 364 ? -4.23 22.234 24.578 1 83.12 364 ILE B N 1
ATOM 9075 C CA . ILE B 1 364 ? -5.047 23.172 23.828 1 83.12 364 ILE B CA 1
ATOM 9076 C C . ILE B 1 364 ? -5.586 22.5 22.562 1 83.12 364 ILE B C 1
ATOM 9078 O O . ILE B 1 364 ? -6.777 22.594 22.266 1 83.12 364 ILE B O 1
ATOM 9082 N N . TYR B 1 365 ? -4.797 21.812 21.844 1 83.12 365 TYR B N 1
ATOM 9083 C CA . TYR B 1 365 ? -5.188 21.25 20.562 1 83.12 365 TYR B CA 1
ATOM 9084 C C . TYR B 1 365 ? -5.953 19.953 20.75 1 83.12 365 TYR B C 1
ATOM 9086 O O . TYR B 1 365 ? -6.883 19.656 19.984 1 83.12 365 TYR B O 1
ATOM 9094 N N . ALA B 1 366 ? -5.57 19.047 21.625 1 73.06 366 ALA B N 1
ATOM 9095 C CA . ALA B 1 366 ? -6.199 17.75 21.844 1 73.06 366 ALA B CA 1
ATOM 9096 C C . ALA B 1 366 ? -7.633 17.906 22.344 1 73.06 366 ALA B C 1
ATOM 9098 O O . ALA B 1 366 ? -8.5 17.094 22.031 1 73.06 366 ALA B O 1
ATOM 9099 N N . GLY B 1 367 ? -7.922 18.922 23.156 1 61.25 367 GLY B N 1
ATOM 9100 C CA . GLY B 1 367 ? -9.234 19.141 23.734 1 61.25 367 GLY B CA 1
ATOM 9101 C C . GLY B 1 367 ? -10.242 19.672 22.734 1 61.25 367 GLY B C 1
ATOM 9102 O O . GLY B 1 367 ? -11.43 19.812 23.062 1 61.25 367 GLY B O 1
ATOM 9103 N N . ARG B 1 368 ? -9.812 19.766 21.594 1 66.44 368 ARG B N 1
ATOM 9104 C CA . ARG B 1 368 ? -10.711 20.484 20.688 1 66.44 368 ARG B CA 1
ATOM 9105 C C . ARG B 1 368 ? -11.148 19.578 19.531 1 66.44 368 ARG B C 1
ATOM 9107 O O . ARG B 1 368 ? -11.633 20.062 18.516 1 66.44 368 ARG B O 1
ATOM 9114 N N . LEU B 1 369 ? -11.062 18.359 19.844 1 61.94 369 LEU B N 1
ATOM 9115 C CA . LEU B 1 369 ? -11.648 17.438 18.875 1 61.94 369 LEU B CA 1
ATOM 9116 C C . LEU B 1 369 ? -13.172 17.469 18.953 1 61.94 369 LEU B C 1
ATOM 9118 O O . LEU B 1 369 ? -13.734 17.703 20.031 1 61.94 369 LEU B O 1
ATOM 9122 N N . PRO B 1 370 ? -13.805 17.516 17.828 1 61.94 370 PRO B N 1
ATOM 9123 C CA . PRO B 1 370 ? -15.242 17.797 17.703 1 61.94 370 PRO B CA 1
ATOM 9124 C C . PRO B 1 370 ? -16.109 16.797 18.469 1 61.94 370 PRO B C 1
ATOM 9126 O O . PRO B 1 370 ? -16.875 16.047 17.859 1 61.94 370 PRO B O 1
ATOM 9129 N N . PHE B 1 371 ? -16.062 16.859 19.781 1 61 371 PHE B N 1
ATOM 9130 C CA . PHE B 1 371 ? -16.859 15.914 20.562 1 61 371 PHE B CA 1
ATOM 9131 C C . PHE B 1 371 ? -18.188 16.547 20.984 1 61 371 PHE B C 1
ATOM 9133 O O . PHE B 1 371 ? -19.078 15.844 21.469 1 61 371 PHE B O 1
ATOM 9140 N N . ALA B 1 372 ? -18.266 17.812 20.766 1 60.59 372 ALA B N 1
ATOM 9141 C CA . ALA B 1 372 ? -19.453 18.531 21.219 1 60.59 372 ALA B CA 1
ATOM 9142 C C . ALA B 1 372 ? -20.719 17.844 20.703 1 60.59 372 ALA B C 1
ATOM 9144 O O . ALA B 1 372 ? -21.672 17.641 21.453 1 60.59 372 ALA B O 1
ATOM 9145 N N . PRO B 1 373 ? -20.719 17.406 19.5 1 60.91 373 PRO B N 1
ATOM 9146 C CA . PRO B 1 373 ? -21.922 16.75 19 1 60.91 373 PRO B CA 1
ATOM 9147 C C . PRO B 1 373 ? -22.156 15.383 19.625 1 60.91 373 PRO B C 1
ATOM 9149 O O . PRO B 1 373 ? -23.25 14.812 19.484 1 60.91 373 PRO B O 1
ATOM 9152 N N . LEU B 1 374 ? -21.203 14.977 20.422 1 67.31 374 LEU B N 1
ATOM 9153 C CA . LEU B 1 374 ? -21.266 13.617 20.938 1 67.31 374 LEU B CA 1
ATOM 9154 C C . LEU B 1 374 ? -21.594 13.609 22.422 1 67.31 374 LEU B C 1
ATOM 9156 O O . LEU B 1 374 ? -21.406 12.594 23.109 1 67.31 374 LEU B O 1
ATOM 9160 N N . ARG B 1 375 ? -22.016 14.734 22.906 1 68.12 375 ARG B N 1
ATOM 9161 C CA . ARG B 1 375 ? -22.25 14.875 24.344 1 68.12 375 ARG B CA 1
ATOM 9162 C C . ARG B 1 375 ? -23.344 13.922 24.812 1 68.12 375 ARG B C 1
ATOM 9164 O O . ARG B 1 375 ? -23.203 13.289 25.859 1 68.12 375 ARG B O 1
ATOM 9171 N N . ASP B 1 376 ? -24.469 13.867 24.062 1 78.31 376 ASP B N 1
ATOM 9172 C CA . ASP B 1 376 ? -25.578 12.969 24.391 1 78.31 376 ASP B CA 1
ATOM 9173 C C . ASP B 1 376 ? -26.219 12.398 23.125 1 78.31 376 ASP B C 1
ATOM 9175 O O . ASP B 1 376 ? -25.812 12.734 22.016 1 78.31 376 ASP B O 1
ATOM 9179 N N . ALA B 1 377 ? -27.062 11.461 23.328 1 79.69 377 ALA B N 1
ATOM 9180 C CA . ALA B 1 377 ? -27.688 10.742 22.219 1 79.69 377 ALA B CA 1
ATOM 9181 C C . ALA B 1 377 ? -28.453 11.695 21.312 1 79.69 377 ALA B C 1
ATOM 9183 O O . ALA B 1 377 ? -28.469 11.539 20.094 1 79.69 377 ALA B O 1
ATOM 9184 N N . ALA B 1 378 ? -29.062 12.656 21.953 1 78.56 378 ALA B N 1
ATOM 9185 C CA . ALA B 1 378 ? -29.859 13.602 21.188 1 78.56 378 ALA B CA 1
ATOM 9186 C C . ALA B 1 378 ? -28.984 14.477 20.297 1 78.56 378 ALA B C 1
ATOM 9188 O O . ALA B 1 378 ? -29.312 14.727 19.141 1 78.56 378 ALA B O 1
ATOM 9189 N N . SER B 1 379 ? -27.906 14.93 20.875 1 78.06 379 SER B N 1
ATOM 9190 C CA . SER B 1 379 ? -26.969 15.766 20.141 1 78.06 379 SER B CA 1
ATOM 9191 C C . SER B 1 379 ? -26.312 14.984 19 1 78.06 379 SER B C 1
ATOM 9193 O O . SER B 1 379 ? -26.094 15.539 17.906 1 78.06 379 SER B O 1
ATOM 9195 N N . LEU B 1 380 ? -26.094 13.766 19.281 1 78.94 380 LEU B N 1
ATOM 9196 C CA . LEU B 1 380 ? -25.5 12.922 18.25 1 78.94 380 LEU B CA 1
ATOM 9197 C C . LEU B 1 380 ? -26.469 12.711 17.094 1 78.94 380 LEU B C 1
ATOM 9199 O O . LEU B 1 380 ? -26.078 12.781 15.93 1 78.94 380 LEU B O 1
ATOM 9203 N N . THR B 1 381 ? -27.688 12.477 17.406 1 80.12 381 THR B N 1
ATOM 9204 C CA . THR B 1 381 ? -28.703 12.297 16.391 1 80.12 381 THR B CA 1
ATOM 9205 C C . THR B 1 381 ? -28.844 13.555 15.523 1 80.12 381 THR B C 1
ATOM 9207 O O . THR B 1 381 ? -28.906 13.469 14.297 1 80.12 381 THR B O 1
ATOM 9210 N N . ALA B 1 382 ? -28.812 14.641 16.203 1 77.19 382 ALA B N 1
ATOM 9211 C CA . ALA B 1 382 ? -28.922 15.906 15.492 1 77.19 382 ALA B CA 1
ATOM 9212 C C . ALA B 1 382 ? -27.719 16.125 14.578 1 77.19 382 ALA B C 1
ATOM 9214 O O . ALA B 1 382 ? -27.875 16.656 13.469 1 77.19 382 ALA B O 1
ATOM 9215 N N . PHE B 1 383 ? -26.641 15.742 15.094 1 73.62 383 PHE B N 1
ATOM 9216 C CA . PHE B 1 383 ? -25.422 15.891 14.32 1 73.62 383 PHE B CA 1
ATOM 9217 C C . PHE B 1 383 ? -25.469 15.047 13.055 1 73.62 383 PHE B C 1
ATOM 9219 O O . PHE B 1 383 ? -25.125 15.523 11.969 1 73.62 383 PHE B O 1
ATOM 9226 N N . ILE B 1 384 ? -25.906 13.875 13.172 1 74.56 384 ILE B N 1
ATOM 9227 C CA . ILE B 1 384 ? -25.969 12.938 12.055 1 74.56 384 ILE B CA 1
ATOM 9228 C C . ILE B 1 384 ? -27 13.406 11.047 1 74.56 384 ILE B C 1
ATOM 9230 O O . ILE B 1 384 ? -26.75 13.422 9.836 1 74.56 384 ILE B O 1
ATOM 9234 N N . GLU B 1 385 ? -28.062 13.82 11.539 1 73.5 385 GLU B N 1
ATOM 9235 C CA . GLU B 1 385 ? -29.156 14.25 10.68 1 73.5 385 GLU B CA 1
ATOM 9236 C C . GLU B 1 385 ? -28.812 15.531 9.938 1 73.5 385 GLU B C 1
ATOM 9238 O O . GLU B 1 385 ? -29.266 15.75 8.812 1 73.5 385 GLU B O 1
ATOM 9243 N N . ALA B 1 386 ? -27.953 16.344 10.586 1 68.06 386 ALA B N 1
ATOM 9244 C CA . ALA B 1 386 ? -27.562 17.625 9.992 1 68.06 386 ALA B CA 1
ATOM 9245 C C . ALA B 1 386 ? -26.453 17.438 8.953 1 68.06 386 ALA B C 1
ATOM 9247 O O . ALA B 1 386 ? -25.984 18.406 8.359 1 68.06 386 ALA B O 1
ATOM 9248 N N . GLY B 1 387 ? -26.078 16.234 8.734 1 65.69 387 GLY B N 1
ATOM 9249 C CA . GLY B 1 387 ? -25.031 15.969 7.766 1 65.69 387 GLY B CA 1
ATOM 9250 C C . GLY B 1 387 ? -23.641 16.266 8.305 1 65.69 387 GLY B C 1
ATOM 9251 O O . GLY B 1 387 ? -22.734 16.609 7.547 1 65.69 387 GLY B O 1
ATOM 9252 N N . GLY B 1 388 ? -23.547 16.281 9.625 1 63.69 388 GLY B N 1
ATOM 9253 C CA . GLY B 1 388 ? -22.281 16.594 10.273 1 63.69 388 GLY B CA 1
ATOM 9254 C C . GLY B 1 388 ? -21.141 15.703 9.812 1 63.69 388 GLY B C 1
ATOM 9255 O O . GLY B 1 388 ? -19.969 16.109 9.875 1 63.69 388 GLY B O 1
ATOM 9256 N N . LEU B 1 389 ? -21.453 14.641 9.203 1 67.62 389 LEU B N 1
ATOM 9257 C CA . LEU B 1 389 ? -20.438 13.68 8.781 1 67.62 389 LEU B CA 1
ATOM 9258 C C . LEU B 1 389 ? -19.641 14.219 7.602 1 67.62 389 LEU B C 1
ATOM 9260 O O . LEU B 1 389 ? -18.5 13.828 7.398 1 67.62 389 LEU B O 1
ATOM 9264 N N . TRP B 1 390 ? -20.188 15.078 6.93 1 64.56 390 TRP B N 1
ATOM 9265 C CA . TRP B 1 390 ? -19.547 15.625 5.738 1 64.56 390 TRP B CA 1
ATOM 9266 C C . TRP B 1 390 ? -18.297 16.422 6.109 1 64.56 390 TRP B C 1
ATOM 9268 O O . TRP B 1 390 ? -17.359 16.516 5.316 1 64.56 390 TRP B O 1
ATOM 9278 N N . ARG B 1 391 ? -18.297 16.906 7.316 1 63.97 391 ARG B N 1
ATOM 9279 C CA . ARG B 1 391 ? -17.156 17.688 7.797 1 63.97 391 ARG B CA 1
ATOM 9280 C C . ARG B 1 391 ? -15.93 16.812 7.992 1 63.97 391 ARG B C 1
ATOM 9282 O O . ARG B 1 391 ? -14.805 17.328 8.055 1 63.97 391 ARG B O 1
ATOM 9289 N N . TYR B 1 392 ? -16.234 15.531 7.953 1 71.38 392 TYR B N 1
ATOM 9290 C CA . TYR B 1 392 ? -15.117 14.648 8.266 1 71.38 392 TYR B CA 1
ATOM 9291 C C . TYR B 1 392 ? -14.75 13.773 7.07 1 71.38 392 TYR B C 1
ATOM 9293 O O . TYR B 1 392 ? -14.203 12.68 7.23 1 71.38 392 TYR B O 1
ATOM 9301 N N . THR B 1 393 ? -15.016 14.289 5.883 1 73.06 393 THR B N 1
ATOM 9302 C CA . THR B 1 393 ? -14.719 13.57 4.652 1 73.06 393 THR B CA 1
ATOM 9303 C C . THR B 1 393 ? -13.211 13.359 4.496 1 73.06 393 THR B C 1
ATOM 9305 O O . THR B 1 393 ? -12.781 12.367 3.9 1 73.06 393 THR B O 1
ATOM 9308 N N . TRP B 1 394 ? -12.516 14.289 5.18 1 77.62 394 TRP B N 1
ATOM 9309 C CA . TRP B 1 394 ? -11.062 14.188 5.066 1 77.62 394 TRP B CA 1
ATOM 9310 C C . TRP B 1 394 ? -10.547 12.906 5.719 1 77.62 394 TRP B C 1
ATOM 9312 O O . TRP B 1 394 ? -9.5 12.383 5.332 1 77.62 394 TRP B O 1
ATOM 9322 N N . ILE B 1 395 ? -11.266 12.391 6.621 1 85.5 395 ILE B N 1
ATOM 9323 C CA . ILE B 1 395 ? -10.867 11.156 7.305 1 85.5 395 ILE B CA 1
ATOM 9324 C C . ILE B 1 395 ? -10.883 9.992 6.32 1 85.5 395 ILE B C 1
ATOM 9326 O O . ILE B 1 395 ? -10 9.133 6.359 1 85.5 395 ILE B O 1
ATOM 9330 N N . SER B 1 396 ? -11.812 10.055 5.43 1 81.25 396 SER B N 1
ATOM 9331 C CA . SER B 1 396 ? -11.93 8.969 4.457 1 81.25 396 SER B CA 1
ATOM 9332 C C . SER B 1 396 ? -10.953 9.156 3.305 1 81.25 396 SER B C 1
ATOM 9334 O O . SER B 1 396 ? -10.586 8.188 2.635 1 81.25 396 SER B O 1
ATOM 9336 N N . GLU B 1 397 ? -10.469 10.344 3.137 1 82.19 397 GLU B N 1
ATOM 9337 C CA . GLU B 1 397 ? -9.594 10.633 2.006 1 82.19 397 GLU B CA 1
ATOM 9338 C C . GLU B 1 397 ? -8.125 10.469 2.389 1 82.19 397 GLU B C 1
ATOM 9340 O O . GLU B 1 397 ? -7.27 10.273 1.522 1 82.19 397 GLU B O 1
ATOM 9345 N N . LEU B 1 398 ? -7.898 10.555 3.613 1 89.06 398 LEU B N 1
ATOM 9346 C CA . LEU B 1 398 ? -6.523 10.617 4.098 1 89.06 398 LEU B CA 1
ATOM 9347 C C . LEU B 1 398 ? -5.758 9.344 3.725 1 89.06 398 LEU B C 1
ATOM 9349 O O . LEU B 1 398 ? -4.602 9.414 3.305 1 89.06 398 LEU B O 1
ATOM 9353 N N . PRO B 1 399 ? -6.367 8.172 3.848 1 88.62 399 PRO B N 1
ATOM 9354 C CA . PRO B 1 399 ? -5.633 6.969 3.461 1 88.62 399 PRO B CA 1
ATOM 9355 C C . PRO B 1 399 ? -5.23 6.969 1.986 1 88.62 399 PRO B C 1
ATOM 9357 O O . PRO B 1 399 ? -4.113 6.574 1.647 1 88.62 399 PRO B O 1
ATOM 9360 N N . THR B 1 400 ? -6.078 7.426 1.161 1 83.94 400 THR B N 1
ATOM 9361 C CA . THR B 1 400 ? -5.793 7.48 -0.269 1 83.94 400 THR B CA 1
ATOM 9362 C C . THR B 1 400 ? -4.66 8.469 -0.557 1 83.94 400 THR B C 1
ATOM 9364 O O . THR B 1 400 ? -3.775 8.18 -1.365 1 83.94 400 THR B O 1
ATOM 9367 N N . ARG B 1 401 ? -4.699 9.539 0.052 1 84.56 401 ARG B N 1
ATOM 9368 C CA . ARG B 1 401 ? -3.645 10.531 -0.114 1 84.56 401 ARG B CA 1
ATOM 9369 C C . ARG B 1 401 ? -2.297 9.977 0.333 1 84.56 401 ARG B C 1
ATOM 9371 O O . ARG B 1 401 ? -1.283 10.18 -0.342 1 84.56 401 ARG B O 1
ATOM 9378 N N . TRP B 1 402 ? -2.363 9.375 1.447 1 91.12 402 TRP B N 1
ATOM 9379 C CA . TRP B 1 402 ? -1.133 8.789 1.968 1 91.12 402 TRP B CA 1
ATOM 9380 C C . TRP B 1 402 ? -0.579 7.742 1.007 1 91.12 402 TRP B C 1
ATOM 9382 O O . TRP B 1 402 ? 0.63 7.684 0.77 1 91.12 402 TRP B O 1
ATOM 9392 N N . LEU B 1 403 ? -1.434 6.926 0.442 1 87.31 403 LEU B N 1
ATOM 9393 C CA . LEU B 1 403 ? -1.002 5.867 -0.461 1 87.31 403 LEU B CA 1
ATOM 9394 C C . LEU B 1 403 ? -0.323 6.445 -1.697 1 87.31 403 LEU B C 1
ATOM 9396 O O . LEU B 1 403 ? 0.627 5.863 -2.221 1 87.31 403 LEU B O 1
ATOM 9400 N N . ASN B 1 404 ? -0.763 7.535 -2.15 1 84.19 404 ASN B N 1
ATOM 9401 C CA . ASN B 1 404 ? -0.133 8.211 -3.283 1 84.19 404 ASN B CA 1
ATOM 9402 C C . ASN B 1 404 ? 1.269 8.703 -2.934 1 84.19 404 ASN B C 1
ATOM 9404 O O . ASN B 1 404 ? 2.201 8.539 -3.723 1 84.19 404 ASN B O 1
ATOM 9408 N N . GLU B 1 405 ? 1.348 9.273 -1.814 1 88.44 405 GLU B N 1
ATOM 9409 C CA . GLU B 1 405 ? 2.646 9.781 -1.376 1 88.44 405 GLU B CA 1
ATOM 9410 C C . GLU B 1 405 ? 3.613 8.633 -1.095 1 88.44 405 GLU B C 1
ATOM 9412 O O . GLU B 1 405 ? 4.82 8.766 -1.302 1 88.44 405 GLU B O 1
ATOM 9417 N N . LEU B 1 406 ? 3.062 7.551 -0.626 1 93.31 406 LEU B N 1
ATOM 9418 C CA . LEU B 1 406 ? 3.887 6.383 -0.338 1 93.31 406 LEU B CA 1
ATOM 9419 C C . LEU B 1 406 ? 4.566 5.871 -1.604 1 93.31 406 LEU B C 1
ATOM 9421 O O . LEU B 1 406 ? 5.746 5.512 -1.577 1 93.31 406 LEU B O 1
ATOM 9425 N N . ASP B 1 407 ? 3.869 5.844 -2.717 1 92.5 407 ASP B N 1
ATOM 9426 C CA . ASP B 1 407 ? 4.453 5.387 -3.973 1 92.5 407 ASP B CA 1
ATOM 9427 C C . ASP B 1 407 ? 5.68 6.219 -4.344 1 92.5 407 ASP B C 1
ATOM 9429 O O . ASP B 1 407 ? 6.742 5.664 -4.652 1 92.5 407 ASP B O 1
ATOM 9433 N N . HIS B 1 408 ? 5.492 7.488 -4.281 1 92.12 408 HIS B N 1
ATOM 9434 C CA . HIS B 1 408 ? 6.582 8.398 -4.609 1 92.12 408 HIS B CA 1
ATOM 9435 C C . HIS B 1 408 ? 7.754 8.227 -3.646 1 92.12 408 HIS B C 1
ATOM 9437 O O . HIS B 1 408 ? 8.914 8.203 -4.066 1 92.12 408 HIS B O 1
ATOM 9443 N N . TYR B 1 409 ? 7.395 8.125 -2.41 1 95.94 409 TYR B N 1
ATOM 9444 C CA . TYR B 1 409 ? 8.383 7.93 -1.353 1 95.94 409 TYR B CA 1
ATOM 9445 C C . TYR B 1 409 ? 9.227 6.684 -1.614 1 95.94 409 TYR B C 1
ATOM 9447 O O . TYR B 1 409 ? 10.453 6.742 -1.57 1 95.94 409 TYR B O 1
ATOM 9455 N N . LEU B 1 410 ? 8.625 5.551 -1.957 1 95.94 410 LEU B N 1
ATOM 9456 C CA . LEU B 1 410 ? 9.328 4.289 -2.162 1 95.94 410 LEU B CA 1
ATOM 9457 C C . LEU B 1 410 ? 10.195 4.348 -3.42 1 95.94 410 LEU B C 1
ATOM 9459 O O . LEU B 1 410 ? 11.32 3.848 -3.43 1 95.94 410 LEU B O 1
ATOM 9463 N N . LEU B 1 411 ? 9.703 4.977 -4.488 1 95.5 411 LEU B N 1
ATOM 9464 C CA . LEU B 1 411 ? 10.477 5.137 -5.715 1 95.5 411 LEU B CA 1
ATOM 9465 C C . LEU B 1 411 ? 11.758 5.926 -5.453 1 95.5 411 LEU B C 1
ATOM 9467 O O . LEU B 1 411 ? 12.836 5.531 -5.895 1 95.5 411 LEU B O 1
ATOM 9471 N N . GLU B 1 412 ? 11.602 7.004 -4.676 1 96.06 412 GLU B N 1
ATOM 9472 C CA . GLU B 1 412 ? 12.758 7.848 -4.383 1 96.06 412 GLU B CA 1
ATOM 9473 C C . GLU B 1 412 ? 13.742 7.141 -3.451 1 96.06 412 GLU B C 1
ATOM 9475 O O . GLU B 1 412 ? 14.953 7.285 -3.6 1 96.06 412 GLU B O 1
ATOM 9480 N N . ILE B 1 413 ? 13.227 6.391 -2.479 1 96.94 413 ILE B N 1
ATOM 9481 C CA . ILE B 1 413 ? 14.102 5.617 -1.601 1 96.94 413 ILE B CA 1
ATOM 9482 C C . ILE B 1 413 ? 14.922 4.637 -2.428 1 96.94 413 ILE B C 1
ATOM 9484 O O . ILE B 1 413 ? 16.125 4.457 -2.178 1 96.94 413 ILE B O 1
ATOM 9488 N N . GLY B 1 414 ? 14.25 4.023 -3.406 1 95.88 414 GLY B N 1
ATOM 9489 C CA . GLY B 1 414 ? 14.977 3.127 -4.293 1 95.88 414 GLY B CA 1
ATOM 9490 C C . GLY B 1 414 ? 16.109 3.805 -5.027 1 95.88 414 GLY B C 1
ATOM 9491 O O . GLY B 1 414 ? 17.203 3.238 -5.152 1 95.88 414 GLY B O 1
ATOM 9492 N N . ARG B 1 415 ? 15.859 5.004 -5.477 1 95.62 415 ARG B N 1
ATOM 9493 C CA . ARG B 1 415 ? 16.875 5.801 -6.164 1 95.62 415 ARG B CA 1
ATOM 9494 C C . ARG B 1 415 ? 18.047 6.109 -5.238 1 95.62 415 ARG B C 1
ATOM 9496 O O . ARG B 1 415 ? 19.203 5.906 -5.609 1 95.62 415 ARG B O 1
ATOM 9503 N N . TYR B 1 416 ? 17.75 6.52 -3.994 1 96.5 416 TYR B N 1
ATOM 9504 C CA . TYR B 1 416 ? 18.812 6.914 -3.061 1 96.5 416 TYR B CA 1
ATOM 9505 C C . TYR B 1 416 ? 19.578 5.699 -2.57 1 96.5 416 TYR B C 1
ATOM 9507 O O . TYR B 1 416 ? 20.797 5.789 -2.318 1 96.5 416 TYR B O 1
ATOM 9515 N N . ASN B 1 417 ? 18.891 4.562 -2.438 1 94.56 417 ASN B N 1
ATOM 9516 C CA . ASN B 1 417 ? 19.562 3.336 -2.016 1 94.56 417 ASN B CA 1
ATOM 9517 C C . ASN B 1 417 ? 20.625 2.9 -3.023 1 94.56 417 ASN B C 1
ATOM 9519 O O . ASN B 1 417 ? 21.594 2.25 -2.658 1 94.56 417 ASN B O 1
ATOM 9523 N N . ALA B 1 418 ? 20.438 3.301 -4.246 1 92.5 418 ALA B N 1
ATOM 9524 C CA . ALA B 1 418 ? 21.328 2.816 -5.297 1 92.5 418 ALA B CA 1
ATOM 9525 C C . ALA B 1 418 ? 22.375 3.871 -5.668 1 92.5 418 ALA B C 1
ATOM 9527 O O . ALA B 1 418 ? 23.219 3.637 -6.523 1 92.5 418 ALA B O 1
ATOM 9528 N N . LEU B 1 419 ? 22.375 4.957 -4.988 1 93.88 419 LEU B N 1
ATOM 9529 C CA . LEU B 1 419 ? 23.266 6.059 -5.32 1 93.88 419 LEU B CA 1
ATOM 9530 C C . LEU B 1 419 ? 24.719 5.676 -5.059 1 93.88 419 LEU B C 1
ATOM 9532 O O . LEU B 1 419 ? 25.031 5.055 -4.039 1 93.88 419 LEU B O 1
ATOM 9536 N N . ASP B 1 420 ? 25.594 5.984 -5.973 1 91.88 420 ASP B N 1
ATOM 9537 C CA . ASP B 1 420 ? 27.031 5.781 -5.832 1 91.88 420 ASP B CA 1
ATOM 9538 C C . ASP B 1 420 ? 27.719 7.047 -5.332 1 91.88 420 ASP B C 1
ATOM 9540 O O . ASP B 1 420 ? 27.625 8.102 -5.965 1 91.88 420 ASP B O 1
ATOM 9544 N N . TYR B 1 421 ? 28.469 6.941 -4.184 1 94.94 421 TYR B N 1
ATOM 9545 C CA . TYR B 1 421 ? 29.047 8.109 -3.529 1 94.94 421 TYR B CA 1
ATOM 9546 C C . TYR B 1 421 ? 30.516 8.289 -3.924 1 94.94 421 TYR B C 1
ATOM 9548 O O . TYR B 1 421 ? 31.156 9.258 -3.514 1 94.94 421 TYR B O 1
ATOM 9556 N N . ARG B 1 422 ? 31.219 7.543 -4.711 1 90 422 ARG B N 1
ATOM 9557 C CA . ARG B 1 422 ? 32.656 7.504 -4.984 1 90 422 ARG B CA 1
ATOM 9558 C C . ARG B 1 422 ? 33.125 8.836 -5.551 1 90 422 ARG B C 1
ATOM 9560 O O . ARG B 1 422 ? 34.156 9.359 -5.117 1 90 422 ARG B O 1
ATOM 9567 N N . ASP B 1 423 ? 32.281 9.414 -6.402 1 92 423 ASP B N 1
ATOM 9568 C CA . ASP B 1 423 ? 32.719 10.633 -7.07 1 92 423 ASP B CA 1
ATOM 9569 C C . ASP B 1 423 ? 32.031 11.859 -6.496 1 92 423 ASP B C 1
ATOM 9571 O O . ASP B 1 423 ? 32 12.922 -7.121 1 92 423 ASP B O 1
ATOM 9575 N N . LYS B 1 424 ? 31.562 11.719 -5.312 1 95.81 424 LYS B N 1
ATOM 9576 C CA . LYS B 1 424 ? 30.812 12.836 -4.727 1 95.81 424 LYS B CA 1
ATOM 9577 C C . LYS B 1 424 ? 31.672 13.586 -3.711 1 95.81 424 LYS B C 1
ATOM 9579 O O . LYS B 1 424 ? 32.406 12.969 -2.938 1 95.81 424 LYS B O 1
ATOM 9584 N N . THR B 1 425 ? 31.625 14.82 -3.785 1 96.38 425 THR B N 1
ATOM 9585 C CA . THR B 1 425 ? 32.344 15.664 -2.834 1 96.38 425 THR B CA 1
ATOM 9586 C C . THR B 1 425 ? 31.578 15.727 -1.503 1 96.38 425 THR B C 1
ATOM 9588 O O . THR B 1 425 ? 30.453 15.242 -1.396 1 96.38 425 THR B O 1
ATOM 9591 N N . LEU B 1 426 ? 32.281 16.297 -0.502 1 97.12 426 LEU B N 1
ATOM 9592 C CA . LEU B 1 426 ? 31.656 16.484 0.801 1 97.12 426 LEU B CA 1
ATOM 9593 C C . LEU B 1 426 ? 30.391 17.328 0.677 1 97.12 426 LEU B C 1
ATOM 9595 O O . LEU B 1 426 ? 29.359 17.016 1.287 1 97.12 426 LEU B O 1
ATOM 9599 N N . ALA B 1 427 ? 30.438 18.344 -0.109 1 96.81 427 ALA B N 1
ATOM 9600 C CA . ALA B 1 427 ? 29.281 19.219 -0.336 1 96.81 427 ALA B CA 1
ATOM 9601 C C . ALA B 1 427 ? 28.141 18.469 -1.019 1 96.81 427 ALA B C 1
ATOM 9603 O O . ALA B 1 427 ? 26.969 18.688 -0.71 1 96.81 427 ALA B O 1
ATOM 9604 N N . ASP B 1 428 ? 28.547 17.594 -1.91 1 97.19 428 ASP B N 1
ATOM 9605 C CA . ASP B 1 428 ? 27.547 16.781 -2.588 1 97.19 428 ASP B CA 1
ATOM 9606 C C . ASP B 1 428 ? 26.844 15.844 -1.606 1 97.19 428 ASP B C 1
ATOM 9608 O O . ASP B 1 428 ? 25.625 15.695 -1.646 1 97.19 428 ASP B O 1
ATOM 9612 N N . CYS B 1 429 ? 27.641 15.211 -0.791 1 97.81 429 CYS B N 1
ATOM 9613 C CA . CYS B 1 429 ? 27.078 14.273 0.18 1 97.81 429 CYS B CA 1
ATOM 9614 C C . CYS B 1 429 ? 26.125 14.992 1.131 1 97.81 429 CYS B C 1
ATOM 9616 O O . CYS B 1 429 ? 25.078 14.453 1.483 1 97.81 429 CYS B O 1
ATOM 9618 N N . TRP B 1 430 ? 26.516 16.172 1.511 1 97.62 430 TRP B N 1
ATOM 9619 C CA . TRP B 1 430 ? 25.672 16.969 2.396 1 97.62 430 TRP B CA 1
ATOM 9620 C C . TRP B 1 430 ? 24.359 17.344 1.716 1 97.62 430 TRP B C 1
ATOM 9622 O O . TRP B 1 430 ? 23.297 17.234 2.322 1 97.62 430 TRP B O 1
ATOM 9632 N N . ARG B 1 431 ? 24.422 17.75 0.504 1 96.94 431 ARG B N 1
ATOM 9633 C CA . ARG B 1 431 ? 23.234 18.078 -0.26 1 96.94 431 ARG B CA 1
ATOM 9634 C C . ARG B 1 431 ? 22.312 16.859 -0.387 1 96.94 431 ARG B C 1
ATOM 9636 O O . ARG B 1 431 ? 21.094 16.984 -0.253 1 96.94 431 ARG B O 1
ATOM 9643 N N . ILE B 1 432 ? 22.906 15.703 -0.639 1 97.56 432 ILE B N 1
ATOM 9644 C CA . ILE B 1 432 ? 22.141 14.469 -0.773 1 97.56 432 ILE B CA 1
ATOM 9645 C C . ILE B 1 432 ? 21.422 14.156 0.54 1 97.56 432 ILE B C 1
ATOM 9647 O O . ILE B 1 432 ? 20.25 13.781 0.54 1 97.56 432 ILE B O 1
ATOM 9651 N N . LEU B 1 433 ? 22.125 14.305 1.65 1 97.88 433 LEU B N 1
ATOM 9652 C CA . LEU B 1 433 ? 21.516 14.062 2.951 1 97.88 433 LEU B CA 1
ATOM 9653 C C . LEU B 1 433 ? 20.328 14.992 3.176 1 97.88 433 LEU B C 1
ATOM 9655 O O . LEU B 1 433 ? 19.297 14.57 3.689 1 97.88 433 LEU B O 1
ATOM 9659 N N . GLN B 1 434 ? 20.469 16.25 2.766 1 96.44 434 GLN B N 1
ATOM 9660 C CA . GLN B 1 434 ? 19.375 17.219 2.898 1 96.44 434 GLN B CA 1
ATOM 9661 C C . GLN B 1 434 ? 18.188 16.828 2.018 1 96.44 434 GLN B C 1
ATOM 9663 O O . GLN B 1 434 ? 17.047 16.969 2.43 1 96.44 434 GLN B O 1
ATOM 9668 N N . ASP B 1 435 ? 18.516 16.375 0.858 1 96.56 435 ASP B N 1
ATOM 9669 C CA . ASP B 1 435 ? 17.469 15.938 -0.057 1 96.56 435 ASP B CA 1
ATOM 9670 C C . ASP B 1 435 ? 16.703 14.742 0.505 1 96.56 435 ASP B C 1
ATOM 9672 O O . ASP B 1 435 ? 15.477 14.648 0.358 1 96.56 435 ASP B O 1
ATOM 9676 N N . ILE B 1 436 ? 17.438 13.836 1.077 1 97.25 436 ILE B N 1
ATOM 9677 C CA . ILE B 1 436 ? 16.812 12.664 1.692 1 97.25 436 ILE B CA 1
ATOM 9678 C C . ILE B 1 436 ? 15.906 13.102 2.834 1 97.25 436 ILE B C 1
ATOM 9680 O O . ILE B 1 436 ? 14.789 12.586 2.98 1 97.25 436 ILE B O 1
ATOM 9684 N N . ASN B 1 437 ? 16.359 14.023 3.619 1 96.19 437 ASN B N 1
ATOM 9685 C CA . ASN B 1 437 ? 15.539 14.547 4.707 1 96.19 437 ASN B CA 1
ATOM 9686 C C . ASN B 1 437 ? 14.281 15.234 4.184 1 96.19 437 ASN B C 1
ATOM 9688 O O . ASN B 1 437 ? 13.211 15.109 4.777 1 96.19 437 ASN B O 1
ATOM 9692 N N . THR B 1 438 ? 14.445 15.992 3.15 1 94.81 438 THR B N 1
ATOM 9693 C CA . THR B 1 438 ? 13.305 16.656 2.531 1 94.81 438 THR B CA 1
ATOM 9694 C C . THR B 1 438 ? 12.289 15.641 2.031 1 94.81 438 THR B C 1
ATOM 9696 O O . THR B 1 438 ? 11.078 15.844 2.174 1 94.81 438 THR B O 1
ATOM 9699 N N . LEU B 1 439 ? 12.789 14.57 1.454 1 95.12 439 LEU B N 1
ATOM 9700 C CA . LEU B 1 439 ? 11.914 13.477 1.039 1 95.12 439 LEU B CA 1
ATOM 9701 C C . LEU B 1 439 ? 11.141 12.914 2.229 1 95.12 439 LEU B C 1
ATOM 9703 O O . LEU B 1 439 ? 9.938 12.68 2.141 1 95.12 439 LEU B O 1
ATOM 9707 N N . GLY B 1 440 ? 11.844 12.703 3.318 1 95.25 440 GLY B N 1
ATOM 9708 C CA . GLY B 1 440 ? 11.203 12.219 4.531 1 95.25 440 GLY B CA 1
ATOM 9709 C C . GLY B 1 440 ? 10.133 13.156 5.059 1 95.25 440 GLY B C 1
ATOM 9710 O O . GLY B 1 440 ? 9.07 12.711 5.496 1 95.25 440 GLY B O 1
ATOM 9711 N N . THR B 1 441 ? 10.359 14.422 4.969 1 93.88 441 THR B N 1
ATOM 9712 C CA . THR B 1 441 ? 9.414 15.438 5.441 1 93.88 441 THR B CA 1
ATOM 9713 C C . THR B 1 441 ? 8.141 15.414 4.609 1 93.88 441 THR B C 1
ATOM 9715 O O . THR B 1 441 ? 7.035 15.445 5.156 1 93.88 441 THR B O 1
ATOM 9718 N N . ARG B 1 442 ? 8.336 15.328 3.379 1 91 442 ARG B N 1
ATOM 9719 C CA . ARG B 1 442 ? 7.18 15.297 2.486 1 91 442 ARG B CA 1
ATOM 9720 C C . ARG B 1 442 ? 6.32 14.062 2.74 1 91 442 ARG B C 1
ATOM 9722 O O . ARG B 1 442 ? 5.094 14.156 2.812 1 91 442 ARG B O 1
ATOM 9729 N N . TYR B 1 443 ? 6.945 12.93 2.822 1 93.81 443 TYR B N 1
ATOM 9730 C CA . TYR B 1 443 ? 6.23 11.688 3.086 1 93.81 443 TYR B CA 1
ATOM 9731 C C . TYR B 1 443 ? 5.512 11.742 4.43 1 93.81 443 TYR B C 1
ATOM 9733 O O . TYR B 1 443 ? 4.418 11.195 4.578 1 93.81 443 TYR B O 1
ATOM 9741 N N . PHE B 1 444 ? 6.117 12.414 5.402 1 92.88 444 PHE B N 1
ATOM 9742 C CA . PHE B 1 444 ? 5.656 12.391 6.785 1 92.88 444 PHE B CA 1
ATOM 9743 C C . PHE B 1 444 ? 4.512 13.375 6.996 1 92.88 444 PHE B C 1
ATOM 9745 O O . PHE B 1 444 ? 3.842 13.344 8.031 1 92.88 444 PHE B O 1
ATOM 9752 N N . LEU B 1 445 ? 4.113 14.188 6.098 1 92.06 445 LEU B N 1
ATOM 9753 C CA . LEU B 1 445 ? 3.131 15.258 6.258 1 92.06 445 LEU B CA 1
ATOM 9754 C C . LEU B 1 445 ? 1.811 14.703 6.781 1 92.06 445 LEU B C 1
ATOM 9756 O O . LEU B 1 445 ? 1.278 15.195 7.777 1 92.06 445 LEU B O 1
ATOM 9760 N N . PRO B 1 446 ? 1.338 13.625 6.25 1 92.44 446 PRO B N 1
ATOM 9761 C CA . PRO B 1 446 ? 0.032 13.164 6.73 1 92.44 446 PRO B CA 1
ATOM 9762 C C . PRO B 1 446 ? 0.139 12.25 7.945 1 92.44 446 PRO B C 1
ATOM 9764 O O . PRO B 1 446 ? -0.881 11.852 8.516 1 92.44 446 PRO B O 1
ATOM 9767 N N . ASN B 1 447 ? 1.281 11.867 8.359 1 91.38 447 ASN B N 1
ATOM 9768 C CA . ASN B 1 447 ? 1.468 10.766 9.297 1 91.38 447 ASN B CA 1
ATOM 9769 C C . ASN B 1 447 ? 0.908 11.102 10.68 1 91.38 447 ASN B C 1
ATOM 9771 O O . ASN B 1 447 ? 0.271 10.258 11.312 1 91.38 447 ASN B O 1
ATOM 9775 N N . ILE B 1 448 ? 1.151 12.328 11.117 1 89.44 448 ILE B N 1
ATOM 9776 C CA . ILE B 1 448 ? 0.626 12.719 12.422 1 89.44 448 ILE B CA 1
ATOM 9777 C C . ILE B 1 448 ? -0.899 12.773 12.367 1 89.44 448 ILE B C 1
ATOM 9779 O O . ILE B 1 448 ? -1.572 12.383 13.328 1 89.44 448 ILE B O 1
ATOM 9783 N N . ALA B 1 449 ? -1.42 13.266 11.273 1 90.56 449 ALA B N 1
ATOM 9784 C CA . ALA B 1 449 ? -2.869 13.297 11.102 1 90.56 449 ALA B CA 1
ATOM 9785 C C . ALA B 1 449 ? -3.461 11.891 11.211 1 90.56 449 ALA B C 1
ATOM 9787 O O . ALA B 1 449 ? -4.547 11.711 11.758 1 90.56 449 ALA B O 1
ATOM 9788 N N . ILE B 1 450 ? -2.799 10.93 10.664 1 92.38 450 ILE B N 1
ATOM 9789 C CA . ILE B 1 450 ? -3.254 9.547 10.711 1 92.38 450 ILE B CA 1
ATOM 9790 C C . ILE B 1 450 ? -3.328 9.07 12.164 1 92.38 450 ILE B C 1
ATOM 9792 O O . ILE B 1 450 ? -4.344 8.516 12.586 1 92.38 450 ILE B O 1
ATOM 9796 N N . SER B 1 451 ? -2.34 9.352 12.922 1 87.75 451 SER B N 1
ATOM 9797 C CA . SER B 1 451 ? -2.295 8.945 14.32 1 87.75 451 SER B CA 1
ATOM 9798 C C . SER B 1 451 ? -3.363 9.664 15.141 1 87.75 451 SER B C 1
ATOM 9800 O O . SER B 1 451 ? -4.039 9.047 15.961 1 87.75 451 SER B O 1
ATOM 9802 N N . LEU B 1 452 ? -3.492 10.922 14.914 1 86.31 452 LEU B N 1
ATOM 9803 C CA . LEU B 1 452 ? -4.488 11.703 15.633 1 86.31 452 LEU B CA 1
ATOM 9804 C C . LEU B 1 452 ? -5.898 11.242 15.297 1 86.31 452 LEU B C 1
ATOM 9806 O O . LEU B 1 452 ? -6.77 11.195 16.172 1 86.31 452 LEU B O 1
ATOM 9810 N N . THR B 1 453 ? -6.066 10.945 14.07 1 88.81 453 THR B N 1
ATOM 9811 C CA . THR B 1 453 ? -7.383 10.484 13.633 1 88.81 453 THR B CA 1
ATOM 9812 C C . THR B 1 453 ? -7.707 9.125 14.25 1 88.81 453 THR B C 1
ATOM 9814 O O . THR B 1 453 ? -8.844 8.875 14.656 1 88.81 453 THR B O 1
ATOM 9817 N N . GLN B 1 454 ? -6.75 8.25 14.289 1 88.31 454 GLN B N 1
ATOM 9818 C CA . GLN B 1 454 ? -6.965 6.961 14.938 1 88.31 454 GLN B CA 1
ATOM 9819 C C . GLN B 1 454 ? -7.422 7.145 16.375 1 88.31 454 GLN B C 1
ATOM 9821 O O . GLN B 1 454 ? -8.398 6.52 16.812 1 88.31 454 GLN B O 1
ATOM 9826 N N . THR B 1 455 ? -6.762 7.992 17.094 1 82.94 455 THR B N 1
ATOM 9827 C CA . THR B 1 455 ? -7.098 8.266 18.484 1 82.94 455 THR B CA 1
ATOM 9828 C C . THR B 1 455 ? -8.5 8.859 18.594 1 82.94 455 THR B C 1
ATOM 9830 O O . THR B 1 455 ? -9.273 8.484 19.484 1 82.94 455 THR B O 1
ATOM 9833 N N . LEU B 1 456 ? -8.75 9.734 17.719 1 83 456 LEU B N 1
ATOM 9834 C CA . LEU B 1 456 ? -10.078 10.344 17.688 1 83 456 LEU B CA 1
ATOM 9835 C C . LEU B 1 456 ? -11.156 9.289 17.469 1 83 456 LEU B C 1
ATOM 9837 O O . LEU B 1 456 ? -12.172 9.281 18.172 1 83 456 LEU B O 1
ATOM 9841 N N . LEU B 1 457 ? -10.938 8.469 16.531 1 88.38 457 LEU B N 1
ATOM 9842 C CA . LEU B 1 457 ? -11.922 7.441 16.203 1 88.38 457 LEU B CA 1
ATOM 9843 C C . LEU B 1 457 ? -12.133 6.492 17.375 1 88.38 457 LEU B C 1
ATOM 9845 O O . LEU B 1 457 ? -13.266 6.105 17.672 1 88.38 457 LEU B O 1
ATOM 9849 N N . TYR B 1 458 ? -11.102 6.141 18.047 1 86 458 TYR B N 1
ATOM 9850 C CA . TYR B 1 458 ? -11.195 5.289 19.234 1 86 458 TYR B CA 1
ATOM 9851 C C . TYR B 1 458 ? -12 5.977 20.344 1 86 458 TYR B C 1
ATOM 9853 O O . TYR B 1 458 ? -12.875 5.363 20.953 1 86 458 TYR B O 1
ATOM 9861 N N . ARG B 1 459 ? -11.711 7.203 20.531 1 83.69 459 ARG B N 1
ATOM 9862 C CA . ARG B 1 459 ? -12.398 7.949 21.578 1 83.69 459 ARG B CA 1
ATOM 9863 C C . ARG B 1 459 ? -13.883 8.102 21.266 1 83.69 459 ARG B C 1
ATOM 9865 O O . ARG B 1 459 ? -14.727 7.961 22.156 1 83.69 459 ARG B O 1
ATOM 9872 N N . VAL B 1 460 ? -14.125 8.43 20.047 1 85.06 460 VAL B N 1
ATOM 9873 C CA . VAL B 1 460 ? -15.516 8.586 19.625 1 85.06 460 VAL B CA 1
ATOM 9874 C C . VAL B 1 460 ? -16.25 7.254 19.766 1 85.06 460 VAL B C 1
ATOM 9876 O O . VAL B 1 460 ? -17.375 7.207 20.266 1 85.06 460 VAL B O 1
ATOM 9879 N N . LEU B 1 461 ? -15.656 6.191 19.312 1 90 461 LEU B N 1
ATOM 9880 C CA . LEU B 1 461 ? -16.266 4.871 19.406 1 90 461 LEU B CA 1
ATOM 9881 C C . LEU B 1 461 ? -16.531 4.488 20.859 1 90 461 LEU B C 1
ATOM 9883 O O . LEU B 1 461 ? -17.641 4.043 21.188 1 90 461 LEU B O 1
ATOM 9887 N N . ARG B 1 462 ? -15.594 4.699 21.688 1 87.06 462 ARG B N 1
ATOM 9888 C CA . ARG B 1 462 ? -15.758 4.383 23.109 1 87.06 462 ARG B CA 1
ATOM 9889 C C . ARG B 1 462 ? -16.859 5.223 23.734 1 87.06 462 ARG B C 1
ATOM 9891 O O . ARG B 1 462 ? -17.641 4.719 24.547 1 87.06 462 ARG B O 1
ATOM 9898 N N . HIS B 1 463 ? -16.875 6.43 23.375 1 85.56 463 HIS B N 1
ATOM 9899 C CA . HIS B 1 463 ? -17.906 7.328 23.906 1 85.56 463 HIS B CA 1
ATOM 9900 C C . HIS B 1 463 ? -19.297 6.867 23.516 1 85.56 463 HIS B C 1
ATOM 9902 O O . HIS B 1 463 ? -20.203 6.848 24.344 1 85.56 463 HIS B O 1
ATOM 9908 N N . ILE B 1 464 ? -19.469 6.512 22.359 1 88.19 464 ILE B N 1
ATOM 9909 C CA . ILE B 1 464 ? -20.781 6.078 21.875 1 88.19 464 ILE B CA 1
ATOM 9910 C C . ILE B 1 464 ? -21.172 4.766 22.547 1 88.19 464 ILE B C 1
ATOM 9912 O O . ILE B 1 464 ? -22.328 4.566 22.906 1 88.19 464 ILE B O 1
ATOM 9916 N N . LEU B 1 465 ? -20.219 3.883 22.672 1 91.56 465 LEU B N 1
ATOM 9917 C CA . LEU B 1 465 ? -20.5 2.621 23.344 1 91.56 465 LEU B CA 1
ATOM 9918 C C . LEU B 1 465 ? -20.922 2.861 24.797 1 91.56 465 LEU B C 1
ATOM 9920 O O . LEU B 1 465 ? -21.797 2.164 25.312 1 91.56 465 LEU B O 1
ATOM 9924 N N . ASN B 1 466 ? -20.359 3.881 25.344 1 88.88 466 ASN B N 1
ATOM 9925 C CA . ASN B 1 466 ? -20.734 4.25 26.703 1 88.88 466 ASN B CA 1
ATOM 9926 C C . ASN B 1 466 ? -22.172 4.793 26.766 1 88.88 466 ASN B C 1
ATOM 9928 O O . ASN B 1 466 ? -22.891 4.555 27.734 1 88.88 466 ASN B O 1
ATOM 9932 N N . LEU B 1 467 ? -22.547 5.559 25.781 1 85.44 467 LEU B N 1
ATOM 9933 C CA . LEU B 1 467 ? -23.906 6.098 25.703 1 85.44 467 LEU B CA 1
ATOM 9934 C C . LEU B 1 467 ? -24.922 4.977 25.531 1 85.44 467 LEU B C 1
ATOM 9936 O O . LEU B 1 467 ? -26.047 5.07 26.047 1 85.44 467 LEU B O 1
ATOM 9940 N N . LEU B 1 468 ? -24.562 3.941 24.859 1 88.62 468 LEU B N 1
ATOM 9941 C CA . LEU B 1 468 ? -25.484 2.844 24.594 1 88.62 468 LEU B CA 1
ATOM 9942 C C . LEU B 1 468 ? -25.547 1.89 25.781 1 88.62 468 LEU B C 1
ATOM 9944 O O . LEU B 1 468 ? -26.641 1.481 26.188 1 88.62 468 LEU B O 1
ATOM 9948 N N . ASP B 1 469 ? -24.359 1.464 26.234 1 90 469 ASP B N 1
ATOM 9949 C CA . ASP B 1 469 ? -24.266 0.558 27.375 1 90 469 ASP B CA 1
ATOM 9950 C C . ASP B 1 469 ? -22.938 0.734 28.109 1 90 469 ASP B C 1
ATOM 9952 O O . ASP B 1 469 ? -21.938 0.079 27.781 1 90 469 ASP B O 1
ATOM 9956 N N . ALA B 1 470 ? -22.953 1.459 29.156 1 88.25 470 ALA B N 1
ATOM 9957 C CA . ALA B 1 470 ? -21.75 1.817 29.891 1 88.25 470 ALA B CA 1
ATOM 9958 C C . ALA B 1 470 ? -21.094 0.587 30.516 1 88.25 470 ALA B C 1
ATOM 9960 O O . ALA B 1 470 ? -19.875 0.495 30.609 1 88.25 470 ALA B O 1
ATOM 9961 N N . ALA B 1 471 ? -21.875 -0.379 30.906 1 88.12 471 ALA B N 1
ATOM 9962 C CA . ALA B 1 471 ? -21.391 -1.544 31.641 1 88.12 471 ALA B CA 1
ATOM 9963 C C . ALA B 1 471 ? -20.531 -2.434 30.75 1 88.12 471 ALA B C 1
ATOM 9965 O O . ALA B 1 471 ? -19.531 -3.014 31.219 1 88.12 471 ALA B O 1
ATOM 9966 N N . SER B 1 472 ? -20.812 -2.484 29.484 1 89.56 472 SER B N 1
ATOM 9967 C CA . SER B 1 472 ? -20.094 -3.393 28.594 1 89.56 472 SER B CA 1
ATOM 9968 C C . SER B 1 472 ? -19.266 -2.623 27.562 1 89.56 472 SER B C 1
ATOM 9970 O O . SER B 1 472 ? -18.781 -3.203 26.594 1 89.56 472 SER B O 1
ATOM 9972 N N . ALA B 1 473 ? -19.172 -1.335 27.812 1 89.25 473 ALA B N 1
ATOM 9973 C CA . ALA B 1 473 ? -18.578 -0.477 26.781 1 89.25 473 ALA B CA 1
ATOM 9974 C C . ALA B 1 473 ? -17.156 -0.902 26.469 1 89.25 473 ALA B C 1
ATOM 9976 O O . ALA B 1 473 ? -16.781 -1.063 25.312 1 89.25 473 ALA B O 1
ATOM 9977 N N . GLN B 1 474 ? -16.391 -1.149 27.469 1 82.5 474 GLN B N 1
ATOM 9978 C CA . GLN B 1 474 ? -14.984 -1.494 27.266 1 82.5 474 GLN B CA 1
ATOM 9979 C C . GLN B 1 474 ? -14.844 -2.865 26.609 1 82.5 474 GLN B C 1
ATOM 9981 O O . GLN B 1 474 ? -14.031 -3.041 25.703 1 82.5 474 GLN B O 1
ATOM 9986 N N . GLU B 1 475 ? -15.539 -3.771 27.062 1 83.44 475 GLU B N 1
ATOM 9987 C CA . GLU B 1 475 ? -15.492 -5.121 26.516 1 83.44 475 GLU B CA 1
ATOM 9988 C C . GLU B 1 475 ? -15.891 -5.121 25.031 1 83.44 475 GLU B C 1
ATOM 9990 O O . GLU B 1 475 ? -15.258 -5.789 24.219 1 83.44 475 GLU B O 1
ATOM 9995 N N . THR B 1 476 ? -16.969 -4.406 24.812 1 91 476 THR B N 1
ATOM 9996 C CA . THR B 1 476 ? -17.438 -4.32 23.422 1 91 476 THR B CA 1
ATOM 9997 C C . THR B 1 476 ? -16.375 -3.656 22.547 1 91 476 THR B C 1
ATOM 9999 O O . THR B 1 476 ? -16.141 -4.102 21.422 1 91 476 THR B O 1
ATOM 10002 N N . PHE B 1 477 ? -15.82 -2.602 23.078 1 88.94 477 PHE B N 1
ATOM 10003 C CA . PHE B 1 477 ? -14.773 -1.904 22.328 1 88.94 477 PHE B CA 1
ATOM 10004 C C . PHE B 1 477 ? -13.633 -2.852 21.984 1 88.94 477 PHE B C 1
ATOM 10006 O O . PHE B 1 477 ? -13.227 -2.936 20.812 1 88.94 477 PHE B O 1
ATOM 10013 N N . ASP B 1 478 ? -13.188 -3.592 22.891 1 81.44 478 ASP B N 1
ATOM 10014 C CA . ASP B 1 478 ? -12.062 -4.508 22.703 1 81.44 478 ASP B CA 1
ATOM 10015 C C . ASP B 1 478 ? -12.398 -5.59 21.688 1 81.44 478 ASP B C 1
ATOM 10017 O O . ASP B 1 478 ? -11.547 -5.977 20.875 1 81.44 478 ASP B O 1
ATOM 10021 N N . ARG B 1 479 ? -13.547 -6.008 21.703 1 85.75 479 ARG B N 1
ATOM 10022 C CA . ARG B 1 479 ? -13.969 -7.043 20.781 1 85.75 479 ARG B CA 1
ATOM 10023 C C . ARG B 1 479 ? -14.062 -6.496 19.359 1 85.75 479 ARG B C 1
ATOM 10025 O O . ARG B 1 479 ? -13.711 -7.188 18.391 1 85.75 479 ARG B O 1
ATOM 10032 N N . LEU B 1 480 ? -14.523 -5.301 19.25 1 90.56 480 LEU B N 1
ATOM 10033 C CA . LEU B 1 480 ? -14.75 -4.707 17.938 1 90.56 480 LEU B CA 1
ATOM 10034 C C . LEU B 1 480 ? -13.43 -4.492 17.203 1 90.56 480 LEU B C 1
ATOM 10036 O O . LEU B 1 480 ? -13.391 -4.488 15.969 1 90.56 480 LEU B O 1
ATOM 10040 N N . ILE B 1 481 ? -12.352 -4.316 17.938 1 86.19 481 ILE B N 1
ATOM 10041 C CA . ILE B 1 481 ? -11.07 -4.012 17.297 1 86.19 481 ILE B CA 1
ATOM 10042 C C . ILE B 1 481 ? -10.078 -5.145 17.578 1 86.19 481 ILE B C 1
ATOM 10044 O O . ILE B 1 481 ? -8.867 -4.953 17.469 1 86.19 481 ILE B O 1
ATOM 10048 N N . SER B 1 482 ? -10.586 -6.332 17.906 1 80.5 482 SER B N 1
ATOM 10049 C CA . SER B 1 482 ? -9.75 -7.449 18.344 1 80.5 482 SER B CA 1
ATOM 10050 C C . SER B 1 482 ? -8.922 -8.008 17.188 1 80.5 482 SER B C 1
ATOM 10052 O O . SER B 1 482 ? -7.836 -8.555 17.406 1 80.5 482 SER B O 1
ATOM 10054 N N . VAL B 1 483 ? -9.461 -7.934 15.992 1 81.19 483 VAL B N 1
ATOM 10055 C CA . VAL B 1 483 ? -8.734 -8.477 14.852 1 81.19 483 VAL B CA 1
ATOM 10056 C C . VAL B 1 483 ? -8.555 -7.391 13.797 1 81.19 483 VAL B C 1
ATOM 10058 O O . VAL B 1 483 ? -9.523 -6.949 13.18 1 81.19 483 VAL B O 1
ATOM 10061 N N . VAL B 1 484 ? -7.316 -6.914 13.625 1 81.12 484 VAL B N 1
ATOM 10062 C CA . VAL B 1 484 ? -6.926 -5.973 12.586 1 81.12 484 VAL B CA 1
ATOM 10063 C C . VAL B 1 484 ? -5.633 -6.441 11.922 1 81.12 484 VAL B C 1
ATOM 10065 O O . VAL B 1 484 ? -4.68 -6.824 12.609 1 81.12 484 VAL B O 1
ATOM 10068 N N . GLU B 1 485 ? -5.664 -6.527 10.648 1 78.69 485 GLU B N 1
ATOM 10069 C CA . GLU B 1 485 ? -4.469 -6.941 9.922 1 78.69 485 GLU B CA 1
ATOM 10070 C C . GLU B 1 485 ? -3.459 -5.801 9.82 1 78.69 485 GLU B C 1
ATOM 10072 O O . GLU B 1 485 ? -3.684 -4.828 9.094 1 78.69 485 GLU B O 1
ATOM 10077 N N . THR B 1 486 ? -2.359 -5.914 10.539 1 82.38 486 THR B N 1
ATOM 10078 C CA . THR B 1 486 ? -1.324 -4.887 10.555 1 82.38 486 THR B CA 1
ATOM 10079 C C . THR B 1 486 ? -0.055 -5.391 9.875 1 82.38 486 THR B C 1
ATOM 10081 O O . THR B 1 486 ? 0.132 -6.598 9.711 1 82.38 486 THR B O 1
ATOM 10084 N N . LYS B 1 487 ? 0.75 -4.504 9.398 1 86.19 487 LYS B N 1
ATOM 10085 C CA . LYS B 1 487 ? 2.039 -4.867 8.82 1 86.19 487 LYS B CA 1
ATOM 10086 C C . LYS B 1 487 ? 2.951 -5.508 9.859 1 86.19 487 LYS B C 1
ATOM 10088 O O . LYS B 1 487 ? 3.699 -6.438 9.555 1 86.19 487 LYS B O 1
ATOM 10093 N N . THR B 1 488 ? 2.936 -5.027 11.039 1 81.56 488 THR B N 1
ATOM 10094 C CA . THR B 1 488 ? 3.711 -5.605 12.125 1 81.56 488 THR B CA 1
ATOM 10095 C C . THR B 1 488 ? 3.32 -7.062 12.352 1 81.56 488 THR B C 1
ATOM 10097 O O . THR B 1 488 ? 4.184 -7.918 12.57 1 81.56 488 THR B O 1
ATOM 10100 N N . GLY B 1 489 ? 1.992 -7.285 12.344 1 79.38 489 GLY B N 1
ATOM 10101 C CA . GLY B 1 489 ? 1.533 -8.664 12.445 1 79.38 489 GLY B CA 1
ATOM 10102 C C . GLY B 1 489 ? 2.084 -9.555 11.352 1 79.38 489 GLY B C 1
ATOM 10103 O O . GLY B 1 489 ? 2.451 -10.703 11.609 1 79.38 489 GLY B O 1
ATOM 10104 N N . ALA B 1 490 ? 2.18 -9.039 10.18 1 83.25 490 ALA B N 1
ATOM 10105 C CA . ALA B 1 490 ? 2.715 -9.789 9.047 1 83.25 490 ALA B CA 1
ATOM 10106 C C . ALA B 1 490 ? 4.203 -10.078 9.234 1 83.25 490 ALA B C 1
ATOM 10108 O O . ALA B 1 490 ? 4.68 -11.164 8.891 1 83.25 490 ALA B O 1
ATOM 10109 N N . VAL B 1 491 ? 4.973 -9.125 9.711 1 86.69 491 VAL B N 1
ATOM 10110 C CA . VAL B 1 491 ? 6.398 -9.297 9.953 1 86.69 491 VAL B CA 1
ATOM 10111 C C . VAL B 1 491 ? 6.613 -10.352 11.031 1 86.69 491 VAL B C 1
ATOM 10113 O O . VAL B 1 491 ? 7.496 -11.211 10.906 1 86.69 491 VAL B O 1
ATOM 10116 N N . ASN B 1 492 ? 5.785 -10.281 12.031 1 81.69 492 ASN B N 1
ATOM 10117 C CA . ASN B 1 492 ? 5.871 -11.273 13.102 1 81.69 492 ASN B CA 1
ATOM 10118 C C . ASN B 1 492 ? 5.594 -12.68 12.586 1 81.69 492 ASN B C 1
ATOM 10120 O O . ASN B 1 492 ? 6.23 -13.641 13.023 1 81.69 492 ASN B O 1
ATOM 10124 N N . GLN B 1 493 ? 4.648 -12.75 11.734 1 82.25 493 GLN B N 1
ATOM 10125 C CA . GLN B 1 493 ? 4.336 -14.047 11.141 1 82.25 493 GLN B CA 1
ATOM 10126 C C . GLN B 1 493 ? 5.504 -14.57 10.305 1 82.25 493 GLN B C 1
ATOM 10128 O O . GLN B 1 493 ? 5.793 -15.766 10.32 1 82.25 493 GLN B O 1
ATOM 10133 N N . ALA B 1 494 ? 6.125 -13.703 9.602 1 86.38 494 ALA B N 1
ATOM 10134 C CA . ALA B 1 494 ? 7.293 -14.094 8.82 1 86.38 494 ALA B CA 1
ATOM 10135 C C . ALA B 1 494 ? 8.422 -14.586 9.727 1 86.38 494 ALA B C 1
ATOM 10137 O O . ALA B 1 494 ? 9.102 -15.562 9.406 1 86.38 494 ALA B O 1
ATOM 10138 N N . MET B 1 495 ? 8.656 -13.891 10.82 1 88.69 495 MET B N 1
ATOM 10139 C CA . MET B 1 495 ? 9.672 -14.305 11.789 1 88.69 495 MET B CA 1
ATOM 10140 C C . MET B 1 495 ? 9.32 -15.664 12.391 1 88.69 495 MET B C 1
ATOM 10142 O O . MET B 1 495 ? 10.195 -16.5 12.602 1 88.69 495 MET B O 1
ATOM 10146 N N . TRP B 1 496 ? 8.047 -15.828 12.633 1 86.12 496 TRP B N 1
ATOM 10147 C CA . TRP B 1 496 ? 7.59 -17.109 13.18 1 86.12 496 TRP B CA 1
ATOM 10148 C C . TRP B 1 496 ? 7.879 -18.25 12.211 1 86.12 496 TRP B C 1
ATOM 10150 O O . TRP B 1 496 ? 8.359 -19.312 12.625 1 86.12 496 TRP B O 1
ATOM 10160 N N . GLN B 1 497 ? 7.621 -18.047 10.961 1 85.31 497 GLN B N 1
ATOM 10161 C CA . GLN B 1 497 ? 7.883 -19.062 9.953 1 85.31 497 GLN B CA 1
ATOM 10162 C C . GLN B 1 497 ? 9.375 -19.391 9.883 1 85.31 497 GLN B C 1
ATOM 10164 O O . GLN B 1 497 ? 9.75 -20.562 9.766 1 85.31 497 GLN B O 1
ATOM 10169 N N . LEU B 1 498 ? 10.188 -18.422 9.977 1 92.19 498 LEU B N 1
ATOM 10170 C CA . LEU B 1 498 ? 11.625 -18.625 9.984 1 92.19 498 LEU B CA 1
ATOM 10171 C C . LEU B 1 498 ? 12.062 -19.406 11.219 1 92.19 498 LEU B C 1
ATOM 10173 O O . LEU B 1 498 ? 12.961 -20.25 11.148 1 92.19 498 LEU B O 1
ATOM 10177 N N . SER B 1 499 ? 11.445 -19.078 12.312 1 91.25 499 SER B N 1
ATOM 10178 C CA . SER B 1 499 ? 11.781 -19.766 13.562 1 91.25 499 SER B CA 1
ATOM 10179 C C . SER B 1 499 ? 11.461 -21.25 13.484 1 91.25 499 SER B C 1
ATOM 10181 O O . SER B 1 499 ? 12.18 -22.078 14.055 1 91.25 499 SER B O 1
ATOM 10183 N N . ARG B 1 500 ? 10.383 -21.516 12.75 1 88.44 500 ARG B N 1
ATOM 10184 C CA . ARG B 1 500 ? 10.047 -22.938 12.57 1 88.44 500 ARG B CA 1
ATOM 10185 C C . ARG B 1 500 ? 11.094 -23.641 11.711 1 88.44 500 ARG B C 1
ATOM 10187 O O . ARG B 1 500 ? 11.453 -24.781 11.984 1 88.44 500 ARG B O 1
ATOM 10194 N N . GLN B 1 501 ? 11.602 -22.969 10.75 1 88.56 501 GLN B N 1
ATOM 10195 C CA . GLN B 1 501 ? 12.664 -23.531 9.922 1 88.56 501 GLN B CA 1
ATOM 10196 C C . GLN B 1 501 ? 13.953 -23.688 10.719 1 88.56 501 GLN B C 1
ATOM 10198 O O . GLN B 1 501 ? 14.672 -24.688 10.562 1 88.56 501 GLN B O 1
ATOM 10203 N N . LEU B 1 502 ? 14.227 -22.797 11.547 1 93.94 502 LEU B N 1
ATOM 10204 C CA . LEU B 1 502 ? 15.445 -22.75 12.336 1 93.94 502 LEU B CA 1
ATOM 10205 C C . LEU B 1 502 ? 15.539 -23.953 13.266 1 93.94 502 LEU B C 1
ATOM 10207 O O . LEU B 1 502 ? 16.641 -24.375 13.641 1 93.94 502 LEU B O 1
ATOM 10211 N N . ARG B 1 503 ? 14.477 -24.531 13.531 1 88.69 503 ARG B N 1
ATOM 10212 C CA . ARG B 1 503 ? 14.43 -25.656 14.469 1 88.69 503 ARG B CA 1
ATOM 10213 C C . ARG B 1 503 ? 15.172 -26.859 13.914 1 88.69 503 ARG B C 1
ATOM 10215 O O . ARG B 1 503 ? 15.57 -27.75 14.664 1 88.69 503 ARG B O 1
ATOM 10222 N N . ALA B 1 504 ? 15.297 -26.844 12.641 1 82.56 504 ALA B N 1
ATOM 10223 C CA . ALA B 1 504 ? 16.062 -27.922 12.008 1 82.56 504 ALA B CA 1
ATOM 10224 C C . ALA B 1 504 ? 17.547 -27.828 12.367 1 82.56 504 ALA B C 1
ATOM 10226 O O . ALA B 1 504 ? 18.281 -28.797 12.203 1 82.56 504 ALA B O 1
ATOM 10227 N N . TRP B 1 505 ? 17.969 -26.703 12.922 1 90.25 505 TRP B N 1
ATOM 10228 C CA . TRP B 1 505 ? 19.359 -26.484 13.297 1 90.25 505 TRP B CA 1
ATOM 10229 C C . TRP B 1 505 ? 19.469 -26.031 14.75 1 90.25 505 TRP B C 1
ATOM 10231 O O . TRP B 1 505 ? 19.797 -24.875 15.023 1 90.25 505 TRP B O 1
ATOM 10241 N N . PRO B 1 506 ? 19.5 -26.953 15.68 1 89.56 506 PRO B N 1
ATOM 10242 C CA . PRO B 1 506 ? 19.469 -26.609 17.109 1 89.56 506 PRO B CA 1
ATOM 10243 C C . PRO B 1 506 ? 20.719 -25.844 17.547 1 89.56 506 PRO B C 1
ATOM 10245 O O . PRO B 1 506 ? 20.641 -25 18.453 1 89.56 506 PRO B O 1
ATOM 10248 N N . ALA B 1 507 ? 21.812 -26.062 16.922 1 90.25 507 ALA B N 1
ATOM 10249 C CA . ALA B 1 507 ? 23.047 -25.375 17.281 1 90.25 507 ALA B CA 1
ATOM 10250 C C . ALA B 1 507 ? 22.938 -23.875 17.047 1 90.25 507 ALA B C 1
ATOM 10252 O O . ALA B 1 507 ? 23.531 -23.078 17.781 1 90.25 507 ALA B O 1
ATOM 10253 N N . LEU B 1 508 ? 22.203 -23.531 16.062 1 93.75 508 LEU B N 1
ATOM 10254 C CA . LEU B 1 508 ? 22.031 -22.125 15.727 1 93.75 508 LEU B CA 1
ATOM 10255 C C . LEU B 1 508 ? 21.078 -21.453 16.719 1 93.75 508 LEU B C 1
ATOM 10257 O O . LEU B 1 508 ? 21.094 -20.234 16.859 1 93.75 508 LEU B O 1
ATOM 10261 N N . ILE B 1 509 ? 20.266 -22.188 17.406 1 90.69 509 ILE B N 1
ATOM 10262 C CA . ILE B 1 509 ? 19.266 -21.641 18.328 1 90.69 509 ILE B CA 1
ATOM 10263 C C . ILE B 1 509 ? 19.953 -21.219 19.625 1 90.69 509 ILE B C 1
ATOM 10265 O O . ILE B 1 509 ? 19.625 -20.172 20.188 1 90.69 509 ILE B O 1
ATOM 10269 N N . THR B 1 510 ? 20.906 -21.906 20.062 1 85.94 510 THR B N 1
ATOM 10270 C CA . THR B 1 510 ? 21.484 -21.688 21.391 1 85.94 510 THR B CA 1
ATOM 10271 C C . THR B 1 510 ? 22.703 -20.781 21.297 1 85.94 510 THR B C 1
ATOM 10273 O O . THR B 1 510 ? 23.156 -20.219 22.297 1 85.94 510 THR B O 1
ATOM 10276 N N . ALA B 1 511 ? 23.156 -20.531 20.094 1 89.56 511 ALA B N 1
ATOM 10277 C CA . ALA B 1 511 ? 24.375 -19.734 19.922 1 89.56 511 ALA B CA 1
ATOM 10278 C C . ALA B 1 511 ? 24.062 -18.234 20.016 1 89.56 511 ALA B C 1
ATOM 10280 O O . ALA B 1 511 ? 22.953 -17.812 19.719 1 89.56 511 ALA B O 1
ATOM 10281 N N . ARG B 1 512 ? 25.109 -17.516 20.547 1 87.62 512 ARG B N 1
ATOM 10282 C CA . ARG B 1 512 ? 25 -16.062 20.594 1 87.62 512 ARG B CA 1
ATOM 10283 C C . ARG B 1 512 ? 25.891 -15.422 19.531 1 87.62 512 ARG B C 1
ATOM 10285 O O . ARG B 1 512 ? 27.031 -15.844 19.312 1 87.62 512 ARG B O 1
ATOM 10292 N N . TYR B 1 513 ? 25.25 -14.539 18.859 1 89.56 513 TYR B N 1
ATOM 10293 C CA . TYR B 1 513 ? 25.984 -13.852 17.797 1 89.56 513 TYR B CA 1
ATOM 10294 C C . TYR B 1 513 ? 26.141 -12.367 18.125 1 89.56 513 TYR B C 1
ATOM 10296 O O . TYR B 1 513 ? 25.156 -11.648 18.266 1 89.56 513 TYR B O 1
ATOM 10304 N N . HIS B 1 514 ? 27.312 -11.875 18.141 1 84.38 514 HIS B N 1
ATOM 10305 C CA . HIS B 1 514 ? 27.594 -10.523 18.625 1 84.38 514 HIS B CA 1
ATOM 10306 C C . HIS B 1 514 ? 27.578 -9.531 17.469 1 84.38 514 HIS B C 1
ATOM 10308 O O . HIS B 1 514 ? 27.453 -8.32 17.688 1 84.38 514 HIS B O 1
ATOM 10314 N N . ASP B 1 515 ? 27.812 -10.062 16.297 1 88.56 515 ASP B N 1
ATOM 10315 C CA . ASP B 1 515 ? 27.781 -9.164 15.141 1 88.56 515 ASP B CA 1
ATOM 10316 C C . ASP B 1 515 ? 27.328 -9.898 13.883 1 88.56 515 ASP B C 1
ATOM 10318 O O . ASP B 1 515 ? 27.062 -11.102 13.93 1 88.56 515 ASP B O 1
ATOM 10322 N N . ALA B 1 516 ? 27.219 -9.148 12.852 1 91.12 516 ALA B N 1
ATOM 10323 C CA . ALA B 1 516 ? 26.703 -9.672 11.594 1 91.12 516 ALA B CA 1
ATOM 10324 C C . ALA B 1 516 ? 27.641 -10.734 11.016 1 91.12 516 ALA B C 1
ATOM 10326 O O . ALA B 1 516 ? 27.188 -11.719 10.43 1 91.12 516 ALA B O 1
ATOM 10327 N N . ALA B 1 517 ? 28.938 -10.523 11.133 1 93.06 517 ALA B N 1
ATOM 10328 C CA . ALA B 1 517 ? 29.922 -11.445 10.562 1 93.06 517 ALA B CA 1
ATOM 10329 C C . ALA B 1 517 ? 29.844 -12.812 11.227 1 93.06 517 ALA B C 1
ATOM 10331 O O . ALA B 1 517 ? 29.906 -13.844 10.547 1 93.06 517 ALA B O 1
ATOM 10332 N N . ALA B 1 518 ? 29.734 -12.773 12.516 1 93.19 518 ALA B N 1
ATOM 10333 C CA . ALA B 1 518 ? 29.609 -14.023 13.258 1 93.19 518 ALA B CA 1
ATOM 10334 C C . ALA B 1 518 ? 28.359 -14.797 12.844 1 93.19 518 ALA B C 1
ATOM 10336 O O . ALA B 1 518 ? 28.391 -16.016 12.711 1 93.19 518 ALA B O 1
ATOM 10337 N N . LEU B 1 519 ? 27.297 -14.125 12.688 1 94.69 519 LEU B N 1
ATOM 10338 C CA . LEU B 1 519 ? 26.047 -14.75 12.273 1 94.69 519 LEU B CA 1
ATOM 10339 C C . LEU B 1 519 ? 26.156 -15.312 10.859 1 94.69 519 LEU B C 1
ATOM 10341 O O . LEU B 1 519 ? 25.703 -16.422 10.594 1 94.69 519 LEU B O 1
ATOM 10345 N N . ASP B 1 520 ? 26.734 -14.57 9.969 1 94.62 520 ASP B N 1
ATOM 10346 C CA . ASP B 1 520 ? 26.906 -15.008 8.586 1 94.62 520 ASP B CA 1
ATOM 10347 C C . ASP B 1 520 ? 27.719 -16.312 8.523 1 94.62 520 ASP B C 1
ATOM 10349 O O . ASP B 1 520 ? 27.406 -17.203 7.73 1 94.62 520 ASP B O 1
ATOM 10353 N N . GLU B 1 521 ? 28.734 -16.328 9.289 1 93.31 521 GLU B N 1
ATOM 10354 C CA . GLU B 1 521 ? 29.562 -17.516 9.336 1 93.31 521 GLU B CA 1
ATOM 10355 C C . GLU B 1 521 ? 28.766 -18.734 9.828 1 93.31 521 GLU B C 1
ATOM 10357 O O . GLU B 1 521 ? 28.891 -19.828 9.266 1 93.31 521 GLU B O 1
ATOM 10362 N N . ALA B 1 522 ? 28 -18.5 10.773 1 94.19 522 ALA B N 1
ATOM 10363 C CA . ALA B 1 522 ? 27.203 -19.578 11.336 1 94.19 522 ALA B CA 1
ATOM 10364 C C . ALA B 1 522 ? 26.141 -20.062 10.344 1 94.19 522 ALA B C 1
ATOM 10366 O O . ALA B 1 522 ? 25.844 -21.25 10.273 1 94.19 522 ALA B O 1
ATOM 10367 N N . LEU B 1 523 ? 25.594 -19.219 9.562 1 94.81 523 LEU B N 1
ATOM 10368 C CA . LEU B 1 523 ? 24.484 -19.531 8.672 1 94.81 523 LEU B CA 1
ATOM 10369 C C . LEU B 1 523 ? 24.953 -20.281 7.434 1 94.81 523 LEU B C 1
ATOM 10371 O O . LEU B 1 523 ? 24.156 -20.844 6.691 1 94.81 523 LEU B O 1
ATOM 10375 N N . LYS B 1 524 ? 26.25 -20.281 7.262 1 90.06 524 LYS B N 1
ATOM 10376 C CA . LYS B 1 524 ? 26.797 -21.047 6.148 1 90.06 524 LYS B CA 1
ATOM 10377 C C . LYS B 1 524 ? 26.453 -22.531 6.273 1 90.06 524 LYS B C 1
ATOM 10379 O O . LYS B 1 524 ? 26.344 -23.234 5.27 1 90.06 524 LYS B O 1
ATOM 10384 N N . SER B 1 525 ? 26.219 -22.922 7.477 1 87 525 SER B N 1
ATOM 10385 C CA . SER B 1 525 ? 25.891 -24.312 7.734 1 87 525 SER B CA 1
ATOM 10386 C C . SER B 1 525 ? 24.438 -24.625 7.363 1 87 525 SER B C 1
ATOM 10388 O O . SER B 1 525 ? 24.062 -25.781 7.246 1 87 525 SER B O 1
ATOM 10390 N N . ALA B 1 526 ? 23.672 -23.672 7.195 1 91 526 ALA B N 1
ATOM 10391 C CA . ALA B 1 526 ? 22.266 -23.812 6.871 1 91 526 ALA B CA 1
ATOM 10392 C C . ALA B 1 526 ? 21.875 -22.938 5.688 1 91 526 ALA B C 1
ATOM 10394 O O . ALA B 1 526 ? 21.125 -21.969 5.84 1 91 526 ALA B O 1
ATOM 10395 N N . PRO B 1 527 ? 22.172 -23.312 4.527 1 86.12 527 PRO B N 1
ATOM 10396 C CA . PRO B 1 527 ? 22.016 -22.453 3.357 1 86.12 527 PRO B CA 1
ATOM 10397 C C . PRO B 1 527 ? 20.562 -22.094 3.076 1 86.12 527 PRO B C 1
ATOM 10399 O O . PRO B 1 527 ? 20.266 -20.953 2.678 1 86.12 527 PRO B O 1
ATOM 10402 N N . ALA B 1 528 ? 19.688 -23.047 3.238 1 82.44 528 ALA B N 1
ATOM 10403 C CA . ALA B 1 528 ? 18.281 -22.766 2.986 1 82.44 528 ALA B CA 1
ATOM 10404 C C . ALA B 1 528 ? 17.75 -21.719 3.955 1 82.44 528 ALA B C 1
ATOM 10406 O O . ALA B 1 528 ? 17 -20.828 3.561 1 82.44 528 ALA B O 1
ATOM 10407 N N . LEU B 1 529 ? 18.141 -21.859 5.168 1 91.44 529 LEU B N 1
ATOM 10408 C CA . LEU B 1 529 ? 17.734 -20.891 6.176 1 91.44 529 LEU B CA 1
ATOM 10409 C C . LEU B 1 529 ? 18.375 -19.531 5.906 1 91.44 529 LEU B C 1
ATOM 10411 O O . LEU B 1 529 ? 17.734 -18.5 6.066 1 91.44 529 LEU B O 1
ATOM 10415 N N . ALA B 1 530 ? 19.594 -19.609 5.496 1 93.81 530 ALA B N 1
ATOM 10416 C CA . ALA B 1 530 ? 20.312 -18.391 5.184 1 93.81 530 ALA B CA 1
ATOM 10417 C C . ALA B 1 530 ? 19.641 -17.625 4.047 1 93.81 530 ALA B C 1
ATOM 10419 O O . ALA B 1 530 ? 19.531 -16.391 4.098 1 93.81 530 ALA B O 1
ATOM 10420 N N . ALA B 1 531 ? 19.234 -18.391 3.123 1 90.88 531 ALA B N 1
ATOM 10421 C CA . ALA B 1 531 ? 18.562 -17.781 1.982 1 90.88 531 ALA B CA 1
ATOM 10422 C C . ALA B 1 531 ? 17.234 -17.156 2.398 1 90.88 531 ALA B C 1
ATOM 10424 O O . ALA B 1 531 ? 16.891 -16.047 1.979 1 90.88 531 ALA B O 1
ATOM 10425 N N . ALA B 1 532 ? 16.516 -17.875 3.186 1 92.38 532 ALA B N 1
ATOM 10426 C CA . ALA B 1 532 ? 15.227 -17.375 3.674 1 92.38 532 ALA B CA 1
ATOM 10427 C C . ALA B 1 532 ? 15.406 -16.141 4.547 1 92.38 532 ALA B C 1
ATOM 10429 O O . ALA B 1 532 ? 14.617 -15.203 4.477 1 92.38 532 ALA B O 1
ATOM 10430 N N . PHE B 1 533 ? 16.406 -16.172 5.352 1 95.94 533 PHE B N 1
ATOM 10431 C CA . PHE B 1 533 ? 16.703 -15.047 6.234 1 95.94 533 PHE B CA 1
ATOM 10432 C C . PHE B 1 533 ? 17.125 -13.82 5.434 1 95.94 533 PHE B C 1
ATOM 10434 O O . PHE B 1 533 ? 16.75 -12.695 5.754 1 95.94 533 PHE B O 1
ATOM 10441 N N . THR B 1 534 ? 17.891 -14.055 4.406 1 94.5 534 THR B N 1
ATOM 10442 C CA . THR B 1 534 ? 18.312 -12.969 3.523 1 94.5 534 THR B CA 1
ATOM 10443 C C . THR B 1 534 ? 17.109 -12.328 2.84 1 94.5 534 THR B C 1
ATOM 10445 O O . THR B 1 534 ? 17.047 -11.109 2.709 1 94.5 534 THR B O 1
ATOM 10448 N N . GLU B 1 535 ? 16.219 -13.133 2.451 1 90.19 535 GLU B N 1
ATOM 10449 C CA . GLU B 1 535 ? 14.992 -12.617 1.843 1 90.19 535 GLU B CA 1
ATOM 10450 C C . GLU B 1 535 ? 14.18 -11.805 2.842 1 90.19 535 GLU B C 1
ATOM 10452 O O . GLU B 1 535 ? 13.586 -10.781 2.482 1 90.19 535 GLU B O 1
ATOM 10457 N N . PHE B 1 536 ? 14.094 -12.312 4.039 1 93.62 536 PHE B N 1
ATOM 10458 C CA . PHE B 1 536 ? 13.398 -11.602 5.105 1 93.62 536 PHE B CA 1
ATOM 10459 C C . PHE B 1 536 ? 14.016 -10.227 5.328 1 93.62 536 PHE B C 1
ATOM 10461 O O . PHE B 1 536 ? 13.305 -9.227 5.465 1 93.62 536 PHE B O 1
ATOM 10468 N N . LEU B 1 537 ? 15.352 -10.125 5.316 1 94.19 537 LEU B N 1
ATOM 10469 C CA . LEU B 1 537 ? 16.062 -8.875 5.551 1 94.19 537 LEU B CA 1
ATOM 10470 C C . LEU B 1 537 ? 15.875 -7.918 4.379 1 94.19 537 LEU B C 1
ATOM 10472 O O . LEU B 1 537 ? 15.82 -6.699 4.566 1 94.19 537 LEU B O 1
ATOM 10476 N N . ALA B 1 538 ? 15.805 -8.492 3.24 1 90.5 538 ALA B N 1
ATOM 10477 C CA . ALA B 1 538 ? 15.57 -7.656 2.062 1 90.5 538 ALA B CA 1
ATOM 10478 C C . ALA B 1 538 ? 14.227 -6.941 2.152 1 90.5 538 ALA B C 1
ATOM 10480 O O . ALA B 1 538 ? 14.094 -5.801 1.7 1 90.5 538 ALA B O 1
ATOM 10481 N N . LEU B 1 539 ? 13.305 -7.594 2.773 1 89.88 539 LEU B N 1
ATOM 10482 C CA . LEU B 1 539 ? 11.953 -7.051 2.859 1 89.88 539 LEU B CA 1
ATOM 10483 C C . LEU B 1 539 ? 11.805 -6.164 4.094 1 89.88 539 LEU B C 1
ATOM 10485 O O . LEU B 1 539 ? 11.203 -5.09 4.02 1 89.88 539 LEU B O 1
ATOM 10489 N N . HIS B 1 540 ? 12.32 -6.617 5.211 1 91 540 HIS B N 1
ATOM 10490 C CA . HIS B 1 540 ? 11.977 -6.004 6.488 1 91 540 HIS B CA 1
ATOM 10491 C C . HIS B 1 540 ? 13.219 -5.492 7.211 1 91 540 HIS B C 1
ATOM 10493 O O . HIS B 1 540 ? 13.125 -5.027 8.352 1 91 540 HIS B O 1
ATOM 10499 N N . GLY B 1 541 ? 14.352 -5.539 6.598 1 92.44 541 GLY B N 1
ATOM 10500 C CA . GLY B 1 541 ? 15.609 -5.223 7.258 1 92.44 541 GLY B CA 1
ATOM 10501 C C . GLY B 1 541 ? 15.742 -3.752 7.609 1 92.44 541 GLY B C 1
ATOM 10502 O O . GLY B 1 541 ? 16.594 -3.375 8.414 1 92.44 541 GLY B O 1
ATOM 10503 N N . HIS B 1 542 ? 14.867 -2.916 7.055 1 91.94 542 HIS B N 1
ATOM 10504 C CA . HIS B 1 542 ? 14.922 -1.483 7.32 1 91.94 542 HIS B CA 1
ATOM 10505 C C . HIS B 1 542 ? 14.375 -1.157 8.703 1 91.94 542 HIS B C 1
ATOM 10507 O O . HIS B 1 542 ? 14.539 -0.04 9.195 1 91.94 542 HIS B O 1
ATOM 10513 N N . ARG B 1 543 ? 13.82 -2.09 9.359 1 86.31 543 ARG B N 1
ATOM 10514 C CA . ARG B 1 543 ? 13.219 -1.864 10.672 1 86.31 543 ARG B CA 1
ATOM 10515 C C . ARG B 1 543 ? 14.273 -1.437 11.688 1 86.31 543 ARG B C 1
ATOM 10517 O O . ARG B 1 543 ? 15.406 -1.917 11.656 1 86.31 543 ARG B O 1
ATOM 10524 N N . GLU B 1 544 ? 13.836 -0.467 12.445 1 71.44 544 GLU B N 1
ATOM 10525 C CA . GLU B 1 544 ? 14.734 0.176 13.398 1 71.44 544 GLU B CA 1
ATOM 10526 C C . GLU B 1 544 ? 14.562 -0.397 14.805 1 71.44 544 GLU B C 1
ATOM 10528 O O . GLU B 1 544 ? 13.516 -0.969 15.117 1 71.44 544 GLU B O 1
ATOM 10533 N N . VAL B 1 545 ? 15.617 -0.201 15.477 1 70.19 545 VAL B N 1
ATOM 10534 C CA . VAL B 1 545 ? 15.578 -0.502 16.906 1 70.19 545 VAL B CA 1
ATOM 10535 C C . VAL B 1 545 ? 15.414 0.789 17.703 1 70.19 545 VAL B C 1
ATOM 10537 O O . VAL B 1 545 ? 14.953 0.765 18.844 1 70.19 545 VAL B O 1
ATOM 10540 N N . ASP B 1 546 ? 15.766 1.842 16.953 1 76.81 546 ASP B N 1
ATOM 10541 C CA . ASP B 1 546 ? 15.711 3.172 17.547 1 76.81 546 ASP B CA 1
ATOM 10542 C C . ASP B 1 546 ? 15.344 4.227 16.516 1 76.81 546 ASP B C 1
ATOM 10544 O O . ASP B 1 546 ? 15.641 4.062 15.32 1 76.81 546 ASP B O 1
ATOM 10548 N N . PHE B 1 547 ? 14.758 5.309 17 1 80.88 547 PHE B N 1
ATOM 10549 C CA . PHE B 1 547 ? 14.406 6.41 16.125 1 80.88 547 PHE B CA 1
ATOM 10550 C C . PHE B 1 547 ? 15.664 7.094 15.586 1 80.88 547 PHE B C 1
ATOM 10552 O O . PHE B 1 547 ? 15.68 7.562 14.445 1 80.88 547 PHE B O 1
ATOM 10559 N N . ASP B 1 548 ? 16.672 7.156 16.375 1 90.25 548 ASP B N 1
ATOM 10560 C CA . ASP B 1 548 ? 17.906 7.832 16 1 90.25 548 ASP B CA 1
ATOM 10561 C C . ASP B 1 548 ? 18.656 7.051 14.93 1 90.25 548 ASP B C 1
ATOM 10563 O O . ASP B 1 548 ? 19.078 5.91 15.156 1 90.25 548 ASP B O 1
ATOM 10567 N N . ALA B 1 549 ? 18.906 7.691 13.781 1 92.56 549 ALA B N 1
ATOM 10568 C CA . ALA B 1 549 ? 19.578 7.066 12.648 1 92.56 549 ALA B CA 1
ATOM 10569 C C . ALA B 1 549 ? 21.031 6.727 13 1 92.56 549 ALA B C 1
ATOM 10571 O O . ALA B 1 549 ? 21.703 6.027 12.25 1 92.56 549 ALA B O 1
ATOM 10572 N N . TYR B 1 550 ? 21.453 7.219 14.156 1 93.94 550 TYR B N 1
ATOM 10573 C CA . TYR B 1 550 ? 22.781 6.859 14.656 1 93.94 550 TYR B CA 1
ATOM 10574 C C . TYR B 1 550 ? 22.891 5.355 14.883 1 93.94 550 TYR B C 1
ATOM 10576 O O . TYR B 1 550 ? 23.953 4.77 14.695 1 93.94 550 TYR B O 1
ATOM 10584 N N . HIS B 1 551 ? 21.766 4.742 15.172 1 89.56 551 HIS B N 1
ATOM 10585 C CA . HIS B 1 551 ? 21.734 3.311 15.453 1 89.56 551 HIS B CA 1
ATOM 10586 C C . HIS B 1 551 ? 21.422 2.514 14.188 1 89.56 551 HIS B C 1
ATOM 10588 O O . HIS B 1 551 ? 20.641 2.949 13.344 1 89.56 551 HIS B O 1
ATOM 10594 N N . PRO B 1 552 ? 22.031 1.33 14.094 1 89.5 552 PRO B N 1
ATOM 10595 C CA . PRO B 1 552 ? 21.844 0.534 12.875 1 89.5 552 PRO B CA 1
ATOM 10596 C C . PRO B 1 552 ? 20.453 -0.111 12.812 1 89.5 552 PRO B C 1
ATOM 10598 O O . PRO B 1 552 ? 19.828 -0.347 13.852 1 89.5 552 PRO B O 1
ATOM 10601 N N . THR B 1 553 ? 20 -0.39 11.578 1 90.38 553 THR B N 1
ATOM 10602 C CA . THR B 1 553 ? 18.781 -1.157 11.352 1 90.38 553 THR B CA 1
ATOM 10603 C C . THR B 1 553 ? 19.062 -2.654 11.359 1 90.38 553 THR B C 1
ATOM 10605 O O . THR B 1 553 ? 20.219 -3.066 11.555 1 90.38 553 THR B O 1
ATOM 10608 N N . TRP B 1 554 ? 18.031 -3.521 11.141 1 89.94 554 TRP B N 1
ATOM 10609 C CA . TRP B 1 554 ? 18.188 -4.973 11.094 1 89.94 554 TRP B CA 1
ATOM 10610 C C . TRP B 1 554 ? 19.109 -5.375 9.945 1 89.94 554 TRP B C 1
ATOM 10612 O O . TRP B 1 554 ? 19.781 -6.414 10.016 1 89.94 554 TRP B O 1
ATOM 10622 N N . LEU B 1 555 ? 19.266 -4.52 8.938 1 91.38 555 LEU B N 1
ATOM 10623 C CA . LEU B 1 555 ? 20.109 -4.836 7.789 1 91.38 555 LEU B CA 1
ATOM 10624 C C . LEU B 1 555 ? 21.578 -4.766 8.164 1 91.38 555 LEU B C 1
ATOM 10626 O O . LEU B 1 555 ? 22.375 -5.609 7.742 1 91.38 555 LEU B O 1
ATOM 10630 N N . GLU B 1 556 ? 21.906 -3.729 8.922 1 90.5 556 GLU B N 1
ATOM 10631 C CA . GLU B 1 556 ? 23.297 -3.537 9.32 1 90.5 556 GLU B CA 1
ATOM 10632 C C . GLU B 1 556 ? 23.641 -4.363 10.555 1 90.5 556 GLU B C 1
ATOM 10634 O O . GLU B 1 556 ? 24.812 -4.684 10.789 1 90.5 556 GLU B O 1
ATOM 10639 N N . ALA B 1 557 ? 22.656 -4.699 11.328 1 90.75 557 ALA B N 1
ATOM 10640 C CA . ALA B 1 557 ? 22.844 -5.527 12.516 1 90.75 557 ALA B CA 1
ATOM 10641 C C . ALA B 1 557 ? 21.812 -6.656 12.562 1 90.75 557 ALA B C 1
ATOM 10643 O O . ALA B 1 557 ? 20.984 -6.711 13.484 1 90.75 557 ALA B O 1
ATOM 10644 N N . PRO B 1 558 ? 21.922 -7.621 11.641 1 92.62 558 PRO B N 1
ATOM 10645 C CA . PRO B 1 558 ? 20.906 -8.672 11.516 1 92.62 558 PRO B CA 1
ATOM 10646 C C . PRO B 1 558 ? 20.859 -9.594 12.734 1 92.62 558 PRO B C 1
ATOM 10648 O O . PRO B 1 558 ? 19.844 -10.266 12.953 1 92.62 558 PRO B O 1
ATOM 10651 N N . GLN B 1 559 ? 21.938 -9.602 13.562 1 89.5 559 GLN B N 1
ATOM 10652 C CA . GLN B 1 559 ? 21.969 -10.461 14.742 1 89.5 559 GLN B CA 1
ATOM 10653 C C . GLN B 1 559 ? 20.859 -10.078 15.727 1 89.5 559 GLN B C 1
ATOM 10655 O O . GLN B 1 559 ? 20.375 -10.922 16.469 1 89.5 559 GLN B O 1
ATOM 10660 N N . THR B 1 560 ? 20.484 -8.844 15.695 1 85.81 560 THR B N 1
ATOM 10661 C CA . THR B 1 560 ? 19.469 -8.352 16.625 1 85.81 560 THR B CA 1
ATOM 10662 C C . THR B 1 560 ? 18.141 -9.047 16.375 1 85.81 560 THR B C 1
ATOM 10664 O O . THR B 1 560 ? 17.5 -9.547 17.312 1 85.81 560 THR B O 1
ATOM 10667 N N . VAL B 1 561 ? 17.703 -9.062 15.109 1 88.69 561 VAL B N 1
ATOM 10668 C CA . VAL B 1 561 ? 16.422 -9.68 14.797 1 88.69 561 VAL B CA 1
ATOM 10669 C C . VAL B 1 561 ? 16.562 -11.203 14.836 1 88.69 561 VAL B C 1
ATOM 10671 O O . VAL B 1 561 ? 15.625 -11.906 15.211 1 88.69 561 VAL B O 1
ATOM 10674 N N . PHE B 1 562 ? 17.75 -11.711 14.516 1 91.5 562 PHE B N 1
ATOM 10675 C CA . PHE B 1 562 ? 17.953 -13.156 14.57 1 91.5 562 PHE B CA 1
ATOM 10676 C C . PHE B 1 562 ? 17.766 -13.68 15.984 1 91.5 562 PHE B C 1
ATOM 10678 O O . PHE B 1 562 ? 17.234 -14.773 16.188 1 91.5 562 PHE B O 1
ATOM 10685 N N . THR B 1 563 ? 18.25 -12.883 16.906 1 87.25 563 THR B N 1
ATOM 10686 C CA . THR B 1 563 ? 18.062 -13.25 18.312 1 87.25 563 THR B CA 1
ATOM 10687 C C . THR B 1 563 ? 16.594 -13.391 18.641 1 87.25 563 THR B C 1
ATOM 10689 O O . THR B 1 563 ? 16.203 -14.273 19.406 1 87.25 563 THR B O 1
ATOM 10692 N N . GLN B 1 564 ? 15.805 -12.562 18.094 1 83.81 564 GLN B N 1
ATOM 10693 C CA . GLN B 1 564 ? 14.367 -12.656 18.297 1 83.81 564 GLN B CA 1
ATOM 10694 C C . GLN B 1 564 ? 13.805 -13.938 17.688 1 83.81 564 GLN B C 1
ATOM 10696 O O . GLN B 1 564 ? 12.93 -14.578 18.281 1 83.81 564 GLN B O 1
ATOM 10701 N N . ILE B 1 565 ? 14.266 -14.242 16.547 1 89.69 565 ILE B N 1
ATOM 10702 C CA . ILE B 1 565 ? 13.828 -15.461 15.867 1 89.69 565 ILE B CA 1
ATOM 10703 C C . ILE B 1 565 ? 14.258 -16.688 16.672 1 89.69 565 ILE B C 1
ATOM 10705 O O . ILE B 1 565 ? 13.516 -17.656 16.766 1 89.69 565 ILE B O 1
ATOM 10709 N N . GLN B 1 566 ? 15.445 -16.609 17.266 1 89 566 GLN B N 1
ATOM 10710 C CA . GLN B 1 566 ? 15.922 -17.688 18.141 1 89 566 GLN B CA 1
ATOM 10711 C C . GLN B 1 566 ? 14.977 -17.891 19.312 1 89 566 GLN B C 1
ATOM 10713 O O . GLN B 1 566 ? 14.648 -19.031 19.656 1 89 566 GLN B O 1
ATOM 10718 N N . MET B 1 567 ? 14.523 -16.844 19.844 1 81.25 567 MET B N 1
ATOM 10719 C CA . MET B 1 567 ? 13.617 -16.922 20.984 1 81.25 567 MET B CA 1
ATOM 10720 C C . MET B 1 567 ? 12.281 -17.531 20.578 1 81.25 567 MET B C 1
ATOM 10722 O O . MET B 1 567 ? 11.719 -18.344 21.312 1 81.25 567 MET B O 1
ATOM 10726 N N . MET B 1 568 ? 11.805 -17.172 19.438 1 82.88 568 MET B N 1
ATOM 10727 C CA . MET B 1 568 ? 10.555 -17.734 18.938 1 82.88 568 MET B CA 1
ATOM 10728 C C . MET B 1 568 ? 10.688 -19.219 18.672 1 82.88 568 MET B C 1
ATOM 10730 O O . MET B 1 568 ? 9.719 -19.969 18.828 1 82.88 568 MET B O 1
ATOM 10734 N N . ALA B 1 569 ? 11.828 -19.625 18.25 1 87.81 569 ALA B N 1
ATOM 10735 C CA . ALA B 1 569 ? 12.062 -21.031 17.906 1 87.81 569 ALA B CA 1
ATOM 10736 C C . ALA B 1 569 ? 11.914 -21.922 19.141 1 87.81 569 ALA B C 1
ATOM 10738 O O . ALA B 1 569 ? 11.602 -23.109 19.016 1 87.81 569 ALA B O 1
ATOM 10739 N N . THR B 1 570 ? 12.078 -21.359 20.266 1 82.12 570 THR B N 1
ATOM 10740 C CA . THR B 1 570 ? 12.016 -22.156 21.484 1 82.12 570 THR B CA 1
ATOM 10741 C C . THR B 1 570 ? 10.57 -22.297 21.953 1 82.12 570 THR B C 1
ATOM 10743 O O . THR B 1 570 ? 10.273 -23.125 22.828 1 82.12 570 THR B O 1
ATOM 10746 N N . GLN B 1 571 ? 9.703 -21.594 21.359 1 76.75 571 GLN B N 1
ATOM 10747 C CA . GLN B 1 571 ? 8.297 -21.641 21.75 1 76.75 571 GLN B CA 1
ATOM 10748 C C . GLN B 1 571 ? 7.578 -22.812 21.094 1 76.75 571 GLN B C 1
ATOM 10750 O O . GLN B 1 571 ? 7.891 -23.203 19.969 1 76.75 571 GLN B O 1
ATOM 10755 N N . ASP B 1 572 ? 6.613 -23.359 21.812 1 75.25 572 ASP B N 1
ATOM 10756 C CA . ASP B 1 572 ? 5.828 -24.469 21.281 1 75.25 572 ASP B CA 1
ATOM 10757 C C . ASP B 1 572 ? 4.871 -24 20.203 1 75.25 572 ASP B C 1
ATOM 10759 O O . ASP B 1 572 ? 4.574 -22.812 20.109 1 75.25 572 ASP B O 1
ATOM 10763 N N . ASP B 1 573 ? 4.551 -24.922 19.25 1 67.56 573 ASP B N 1
ATOM 10764 C CA . ASP B 1 573 ? 3.668 -24.641 18.125 1 67.56 573 ASP B CA 1
ATOM 10765 C C . ASP B 1 573 ? 2.262 -24.281 18.609 1 67.56 573 ASP B C 1
ATOM 10767 O O . ASP B 1 573 ? 1.514 -25.141 19.062 1 67.56 573 ASP B O 1
ATOM 10771 N N . VAL B 1 574 ? 2.094 -23.562 19.609 1 58.59 574 VAL B N 1
ATOM 10772 C CA . VAL B 1 574 ? 0.724 -23.266 20.016 1 58.59 574 VAL B CA 1
ATOM 10773 C C . VAL B 1 574 ? -0.126 -22.953 18.797 1 58.59 574 VAL B C 1
ATOM 10775 O O . VAL B 1 574 ? 0.345 -22.297 17.859 1 58.59 574 VAL B O 1
ATOM 10778 N N . ALA B 1 575 ? -1.266 -23.672 18.609 1 55.06 575 ALA B N 1
ATOM 10779 C CA . ALA B 1 575 ? -2.223 -23.578 17.516 1 55.06 575 ALA B CA 1
ATOM 10780 C C . ALA B 1 575 ? -2.615 -22.125 17.266 1 55.06 575 ALA B C 1
ATOM 10782 O O . ALA B 1 575 ? -3.564 -21.609 17.859 1 55.06 575 ALA B O 1
ATOM 10783 N N . ARG B 1 576 ? -1.791 -21.234 16.859 1 56.31 576 ARG B N 1
ATOM 10784 C CA . ARG B 1 576 ? -1.978 -19.828 16.562 1 56.31 576 ARG B CA 1
ATOM 10785 C C . ARG B 1 576 ? -3.15 -19.609 15.617 1 56.31 576 ARG B C 1
ATOM 10787 O O . ARG B 1 576 ? -3.949 -18.688 15.805 1 56.31 576 ARG B O 1
ATOM 10794 N N . ASP B 1 577 ? -3.432 -20.5 14.633 1 58.53 577 ASP B N 1
ATOM 10795 C CA . ASP B 1 577 ? -4.402 -20.266 13.57 1 58.53 577 ASP B CA 1
ATOM 10796 C C . ASP B 1 577 ? -5.832 -20.438 14.086 1 58.53 577 ASP B C 1
ATOM 10798 O O . ASP B 1 577 ? -6.727 -19.672 13.711 1 58.53 577 ASP B O 1
ATOM 10802 N N . GLU B 1 578 ? -6.09 -21.297 15.031 1 58.12 578 GLU B N 1
ATOM 10803 C CA . GLU B 1 578 ? -7.445 -21.531 15.516 1 58.12 578 GLU B CA 1
ATOM 10804 C C . GLU B 1 578 ? -7.957 -20.344 16.328 1 58.12 578 GLU B C 1
ATOM 10806 O O . GLU B 1 578 ? -9.125 -19.953 16.203 1 58.12 578 GLU B O 1
ATOM 10811 N N . HIS B 1 579 ? -7.102 -19.609 16.891 1 68.31 579 HIS B N 1
ATOM 10812 C CA . HIS B 1 579 ? -7.504 -18.5 17.734 1 68.31 579 HIS B CA 1
ATOM 10813 C C . HIS B 1 579 ? -7.836 -17.266 16.906 1 68.31 579 HIS B C 1
ATOM 10815 O O . HIS B 1 579 ? -8.734 -16.484 17.266 1 68.31 579 HIS B O 1
ATOM 10821 N N . TYR B 1 580 ? -7.336 -17.219 15.773 1 73.06 580 TYR B N 1
ATOM 10822 C CA . TYR B 1 580 ? -7.559 -16.062 14.914 1 73.06 580 TYR B CA 1
ATOM 10823 C C . TYR B 1 580 ? -8.984 -16.047 14.391 1 73.06 580 TYR B C 1
ATOM 10825 O O . TYR B 1 580 ? -9.672 -15.023 14.477 1 73.06 580 TYR B O 1
ATOM 10833 N N . TRP B 1 581 ? -9.531 -17.125 13.922 1 74.56 581 TRP B N 1
ATOM 10834 C CA . TRP B 1 581 ? -10.859 -17.172 13.312 1 74.56 581 TRP B CA 1
ATOM 10835 C C . TRP B 1 581 ? -11.953 -17.062 14.367 1 74.56 581 TRP B C 1
ATOM 10837 O O . TRP B 1 581 ? -13.016 -16.5 14.109 1 74.56 581 TRP B O 1
ATOM 10847 N N . GLN B 1 582 ? -11.633 -17.594 15.477 1 78.06 582 GLN B N 1
ATOM 10848 C CA . GLN B 1 582 ? -12.594 -17.484 16.578 1 78.06 582 GLN B CA 1
ATOM 10849 C C . GLN B 1 582 ? -12.734 -16.031 17.016 1 78.06 582 GLN B C 1
ATOM 10851 O O . GLN B 1 582 ? -13.844 -15.555 17.266 1 78.06 582 GLN B O 1
ATOM 10856 N N . LYS B 1 583 ? -11.633 -15.422 17.109 1 81.19 583 LYS B N 1
ATOM 10857 C CA . LYS B 1 583 ? -11.648 -14.016 17.5 1 81.19 583 LYS B CA 1
ATOM 10858 C C . LYS B 1 583 ? -12.344 -13.156 16.453 1 81.19 583 LYS B C 1
ATOM 10860 O O . LYS B 1 583 ? -13.094 -12.234 16.797 1 81.19 583 LYS B O 1
ATOM 10865 N N . LYS B 1 584 ? -12.141 -13.445 15.258 1 85.19 584 LYS B N 1
ATOM 10866 C CA . LYS B 1 584 ? -12.758 -12.68 14.18 1 85.19 584 LYS B CA 1
ATOM 10867 C C . LYS B 1 584 ? -14.273 -12.898 14.148 1 85.19 584 LYS B C 1
ATOM 10869 O O . LYS B 1 584 ? -15.031 -11.961 13.898 1 85.19 584 LYS B O 1
ATOM 10874 N N . SER B 1 585 ? -14.648 -14.148 14.375 1 86.38 585 SER B N 1
ATOM 10875 C CA . SER B 1 585 ? -16.078 -14.453 14.461 1 86.38 585 SER B CA 1
ATOM 10876 C C . SER B 1 585 ? -16.734 -13.695 15.609 1 86.38 585 SER B C 1
ATOM 10878 O O . SER B 1 585 ? -17.828 -13.141 15.453 1 86.38 585 SER B O 1
ATOM 10880 N N . ALA B 1 586 ? -16.031 -13.703 16.688 1 88.06 586 ALA B N 1
ATOM 10881 C CA . ALA B 1 586 ? -16.547 -12.992 17.844 1 88.06 586 ALA B CA 1
ATOM 10882 C C . ALA B 1 586 ? -16.625 -11.492 17.578 1 88.06 586 ALA B C 1
ATOM 10884 O O . ALA B 1 586 ? -17.562 -10.82 18.047 1 88.06 586 ALA B O 1
ATOM 10885 N N . MET B 1 587 ? -15.695 -10.953 16.906 1 91.19 587 MET B N 1
ATOM 10886 C CA . MET B 1 587 ? -15.68 -9.547 16.531 1 91.19 587 MET B CA 1
ATOM 10887 C C . MET B 1 587 ? -16.891 -9.188 15.688 1 91.19 587 MET B C 1
ATOM 10889 O O . MET B 1 587 ? -17.578 -8.203 15.953 1 91.19 587 MET B O 1
ATOM 10893 N N . TYR B 1 588 ? -17.234 -10.016 14.711 1 91.5 588 TYR B N 1
ATOM 10894 C CA . TYR B 1 588 ? -18.375 -9.773 13.836 1 91.5 588 TYR B CA 1
ATOM 10895 C C . TYR B 1 588 ? -19.688 -9.914 14.594 1 91.5 588 TYR B C 1
ATOM 10897 O O . TYR B 1 588 ? -20.641 -9.172 14.344 1 91.5 588 TYR B O 1
ATOM 10905 N N . GLU B 1 589 ? -19.688 -10.883 15.453 1 92.75 589 GLU B N 1
ATOM 10906 C CA . GLU B 1 589 ? -20.875 -11.055 16.281 1 92.75 589 GLU B CA 1
ATOM 10907 C C . GLU B 1 589 ? -21.141 -9.828 17.141 1 92.75 589 GLU B C 1
ATOM 10909 O O . GLU B 1 589 ? -22.281 -9.398 17.297 1 92.75 589 GLU B O 1
ATOM 10914 N N . SER B 1 590 ? -20.062 -9.383 17.672 1 93.38 590 SER B N 1
ATOM 10915 C CA . SER B 1 590 ? -20.172 -8.18 18.484 1 93.38 590 SER B CA 1
ATOM 10916 C C . SER B 1 590 ? -20.656 -6.996 17.656 1 93.38 590 SER B C 1
ATOM 10918 O O . SER B 1 590 ? -21.453 -6.18 18.141 1 93.38 590 SER B O 1
ATOM 10920 N N . GLU B 1 591 ? -20.203 -6.871 16.516 1 94.25 591 GLU B N 1
ATOM 10921 C CA . GLU B 1 591 ? -20.609 -5.793 15.625 1 94.25 591 GLU B CA 1
ATOM 10922 C C . GLU B 1 591 ? -22.094 -5.898 15.281 1 94.25 591 GLU B C 1
ATOM 10924 O O . GLU B 1 591 ? -22.812 -4.895 15.289 1 94.25 591 GLU B O 1
ATOM 10929 N N . ARG B 1 592 ? -22.578 -7.09 15.016 1 93.06 592 ARG B N 1
ATOM 10930 C CA . ARG B 1 592 ? -23.984 -7.297 14.711 1 93.06 592 ARG B CA 1
ATOM 10931 C C . ARG B 1 592 ? -24.859 -6.965 15.914 1 93.06 592 ARG B C 1
ATOM 10933 O O . ARG B 1 592 ? -25.906 -6.328 15.766 1 93.06 592 ARG B O 1
ATOM 10940 N N . ALA B 1 593 ? -24.391 -7.418 17 1 93.19 593 ALA B N 1
ATOM 10941 C CA . ALA B 1 593 ? -25.141 -7.148 18.234 1 93.19 593 ALA B CA 1
ATOM 10942 C C . ALA B 1 593 ? -25.219 -5.652 18.516 1 93.19 593 ALA B C 1
ATOM 10944 O O . ALA B 1 593 ? -26.266 -5.148 18.938 1 93.19 593 ALA B O 1
ATOM 10945 N N . LEU B 1 594 ? -24.141 -4.977 18.281 1 93.44 594 LEU B N 1
ATOM 10946 C CA . LEU B 1 594 ? -24.094 -3.531 18.484 1 93.44 594 LEU B CA 1
ATOM 10947 C C . LEU B 1 594 ? -25.062 -2.82 17.547 1 93.44 594 LEU B C 1
ATOM 10949 O O . LEU B 1 594 ? -25.812 -1.941 17.984 1 93.44 594 LEU B O 1
ATOM 10953 N N . LEU B 1 595 ? -25.094 -3.191 16.344 1 92.81 595 LEU B N 1
ATOM 10954 C CA . LEU B 1 595 ? -25.938 -2.533 15.344 1 92.81 595 LEU B CA 1
ATOM 10955 C C . LEU B 1 595 ? -27.422 -2.832 15.594 1 92.81 595 LEU B C 1
ATOM 10957 O O . LEU B 1 595 ? -28.281 -2.002 15.297 1 92.81 595 LEU B O 1
ATOM 10961 N N . GLN B 1 596 ? -27.641 -3.998 16.094 1 89.44 596 GLN B N 1
ATOM 10962 C CA . GLN B 1 596 ? -29.016 -4.352 16.422 1 89.44 596 GLN B CA 1
ATOM 10963 C C . GLN B 1 596 ? -29.547 -3.514 17.594 1 89.44 596 GLN B C 1
ATOM 10965 O O . GLN B 1 596 ? -30.719 -3.162 17.625 1 89.44 596 GLN B O 1
ATOM 10970 N N . ARG B 1 597 ? -28.688 -3.215 18.438 1 89.38 597 ARG B N 1
ATOM 10971 C CA . ARG B 1 597 ? -29.062 -2.461 19.641 1 89.38 597 ARG B CA 1
ATOM 10972 C C . ARG B 1 597 ? -29.141 -0.967 19.328 1 89.38 597 ARG B C 1
ATOM 10974 O O . ARG B 1 597 ? -29.875 -0.23 20 1 89.38 597 ARG B O 1
ATOM 10981 N N . ALA B 1 598 ? -28.469 -0.519 18.406 1 90.75 598 ALA B N 1
ATOM 10982 C CA . ALA B 1 598 ? -28.359 0.904 18.094 1 90.75 598 ALA B CA 1
ATOM 10983 C C . ALA B 1 598 ? -29.609 1.405 17.391 1 90.75 598 ALA B C 1
ATOM 10985 O O . ALA B 1 598 ? -30.25 0.665 16.625 1 90.75 598 ALA B O 1
ATOM 10986 N N . PRO B 1 599 ? -29.969 2.682 17.703 1 88.5 599 PRO B N 1
ATOM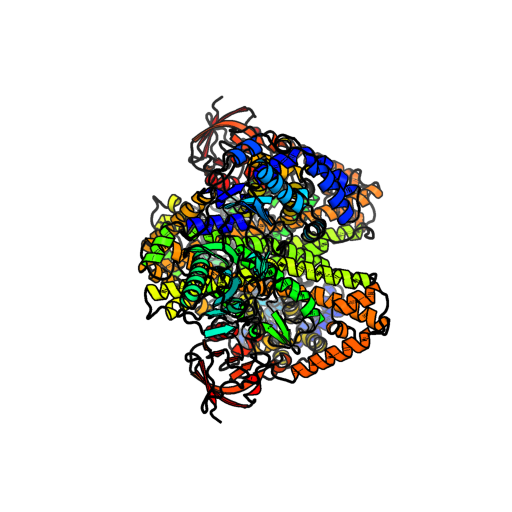 10987 C CA . PRO B 1 599 ? -31.047 3.289 16.922 1 88.5 599 PRO B CA 1
ATOM 10988 C C . PRO B 1 599 ? -30.781 3.27 15.422 1 88.5 599 PRO B C 1
ATOM 10990 O O . PRO B 1 599 ? -29.625 3.363 15 1 88.5 599 PRO B O 1
ATOM 10993 N N . ALA B 1 600 ? -31.797 3.193 14.664 1 87.19 600 ALA B N 1
ATOM 10994 C CA . ALA B 1 600 ? -31.688 3.043 13.211 1 87.19 600 ALA B CA 1
ATOM 10995 C C . ALA B 1 600 ? -30.891 4.191 12.602 1 87.19 600 ALA B C 1
ATOM 10997 O O . ALA B 1 600 ? -30.109 3.986 11.664 1 87.19 600 ALA B O 1
ATOM 10998 N N . GLU B 1 601 ? -31.031 5.336 13.156 1 85.31 601 GLU B N 1
ATOM 10999 C CA . GLU B 1 601 ? -30.406 6.527 12.594 1 85.31 601 GLU B CA 1
ATOM 11000 C C . GLU B 1 601 ? -28.891 6.508 12.82 1 85.31 601 GLU B C 1
ATOM 11002 O O . GLU B 1 601 ? -28.156 7.211 12.133 1 85.31 601 GLU B O 1
ATOM 11007 N N . TRP B 1 602 ? -28.484 5.598 13.781 1 88.12 602 TRP B N 1
ATOM 11008 C CA . TRP B 1 602 ? -27.062 5.562 14.148 1 88.12 602 TRP B CA 1
ATOM 11009 C C . TRP B 1 602 ? -26.328 4.477 13.367 1 88.12 602 TRP B C 1
ATOM 11011 O O . TRP B 1 602 ? -25.094 4.477 13.305 1 88.12 602 TRP B O 1
ATOM 11021 N N . ARG B 1 603 ? -27.062 3.654 12.812 1 89.62 603 ARG B N 1
ATOM 11022 C CA . ARG B 1 603 ? -26.469 2.398 12.352 1 89.62 603 ARG B CA 1
ATOM 11023 C C . ARG B 1 603 ? -25.422 2.646 11.281 1 89.62 603 ARG B C 1
ATOM 11025 O O . ARG B 1 603 ? -24.328 2.068 11.328 1 89.62 603 ARG B O 1
ATOM 11032 N N . PHE B 1 604 ? -25.734 3.492 10.352 1 87.25 604 PHE B N 1
ATOM 11033 C CA . PHE B 1 604 ? -24.75 3.801 9.32 1 87.25 604 PHE B CA 1
ATOM 11034 C C . PHE B 1 604 ? -23.484 4.406 9.938 1 87.25 604 PHE B C 1
ATOM 11036 O O . PHE B 1 604 ? -22.375 3.988 9.617 1 87.25 604 PHE B O 1
ATOM 11043 N N . PHE B 1 605 ? -23.703 5.352 10.719 1 85.81 605 PHE B N 1
ATOM 11044 C CA . PHE B 1 605 ? -22.594 6.059 11.352 1 85.81 605 PHE B CA 1
ATOM 11045 C C . PHE B 1 605 ? -21.719 5.094 12.148 1 85.81 605 PHE B C 1
ATOM 11047 O O . PHE B 1 605 ? -20.484 5.148 12.055 1 85.81 605 PHE B O 1
ATOM 11054 N N . LEU B 1 606 ? -22.344 4.219 12.859 1 89.81 606 LEU B N 1
ATOM 11055 C CA . LEU B 1 606 ? -21.625 3.277 13.703 1 89.81 606 LEU B CA 1
ATOM 11056 C C . LEU B 1 606 ? -20.828 2.287 12.859 1 89.81 606 LEU B C 1
ATOM 11058 O O . LEU B 1 606 ? -19.703 1.941 13.195 1 89.81 606 LEU B O 1
ATOM 11062 N N . GLN B 1 607 ? -21.406 1.854 11.836 1 91.25 607 GLN B N 1
ATOM 11063 C CA . GLN B 1 607 ? -20.719 0.925 10.945 1 91.25 607 GLN B CA 1
ATOM 11064 C C . GLN B 1 607 ? -19.5 1.576 10.312 1 91.25 607 GLN B C 1
ATOM 11066 O O . GLN B 1 607 ? -18.438 0.951 10.219 1 91.25 607 GLN B O 1
ATOM 11071 N N . GLU B 1 608 ? -19.672 2.779 9.93 1 88.5 608 GLU B N 1
ATOM 11072 C CA . GLU B 1 608 ? -18.562 3.512 9.344 1 88.5 608 GLU B CA 1
ATOM 11073 C C . GLU B 1 608 ? -17.469 3.783 10.391 1 88.5 608 GLU B C 1
ATOM 11075 O O . GLU B 1 608 ? -16.281 3.709 10.086 1 88.5 608 GLU B O 1
ATOM 11080 N N . LEU B 1 609 ? -17.938 4.117 11.508 1 90.06 609 LEU B N 1
ATOM 11081 C CA . LEU B 1 609 ? -17 4.406 12.586 1 90.06 609 LEU B CA 1
ATOM 11082 C C . LEU B 1 609 ? -16.156 3.18 12.914 1 90.06 609 LEU B C 1
ATOM 11084 O O . LEU B 1 609 ? -14.945 3.285 13.078 1 90.06 609 LEU B O 1
ATOM 11088 N N . VAL B 1 610 ? -16.797 2.051 13.008 1 93.44 610 VAL B N 1
ATOM 11089 C CA . VAL B 1 610 ? -16.078 0.811 13.305 1 93.44 610 VAL B CA 1
ATOM 11090 C C . VAL B 1 610 ? -15.117 0.485 12.172 1 93.44 610 VAL B C 1
ATOM 11092 O O . VAL B 1 610 ? -13.961 0.125 12.414 1 93.44 610 VAL B O 1
ATOM 11095 N N . ARG B 1 611 ? -15.586 0.62 10.984 1 91.25 611 ARG B N 1
ATOM 11096 C CA . ARG B 1 611 ? -14.734 0.366 9.828 1 91.25 611 ARG B CA 1
ATOM 11097 C C . ARG B 1 611 ? -13.508 1.274 9.836 1 91.25 611 ARG B C 1
ATOM 11099 O O . ARG B 1 611 ? -12.383 0.814 9.625 1 91.25 611 ARG B O 1
ATOM 11106 N N . LEU B 1 612 ? -13.734 2.514 10.062 1 91.38 612 LEU B N 1
ATOM 11107 C CA . LEU B 1 612 ? -12.648 3.494 10.047 1 91.38 612 LEU B CA 1
ATOM 11108 C C . LEU B 1 612 ? -11.672 3.24 11.188 1 91.38 612 LEU B C 1
ATOM 11110 O O . LEU B 1 612 ? -10.461 3.381 11.016 1 91.38 612 LEU B O 1
ATOM 11114 N N . ALA B 1 613 ? -12.242 2.918 12.312 1 91.94 613 ALA B N 1
ATOM 11115 C CA . ALA B 1 613 ? -11.375 2.605 13.445 1 91.94 613 ALA B CA 1
ATOM 11116 C C . ALA B 1 613 ? -10.414 1.466 13.109 1 91.94 613 ALA B C 1
ATOM 11118 O O . ALA B 1 613 ? -9.219 1.545 13.398 1 91.94 613 ALA B O 1
ATOM 11119 N N . ARG B 1 614 ? -10.914 0.471 12.508 1 91.31 614 ARG B N 1
ATOM 11120 C CA . ARG B 1 614 ? -10.086 -0.661 12.117 1 91.31 614 ARG B CA 1
ATOM 11121 C C . ARG B 1 614 ? -9.094 -0.26 11.023 1 91.31 614 ARG B C 1
ATOM 11123 O O . ARG B 1 614 ? -7.91 -0.601 11.102 1 91.31 614 ARG B O 1
ATOM 11130 N N . SER B 1 615 ? -9.555 0.472 10.07 1 91.25 615 SER B N 1
ATOM 11131 C CA . SER B 1 615 ? -8.719 0.89 8.945 1 91.25 615 SER B CA 1
ATOM 11132 C C . SER B 1 615 ? -7.562 1.771 9.414 1 91.25 615 SER B C 1
ATOM 11134 O O . SER B 1 615 ? -6.434 1.626 8.945 1 91.25 615 SER B O 1
ATOM 11136 N N . TYR B 1 616 ? -7.844 2.688 10.289 1 92.88 616 TYR B N 1
ATOM 11137 C CA . TYR B 1 616 ? -6.809 3.607 10.75 1 92.88 616 TYR B CA 1
ATOM 11138 C C . TYR B 1 616 ? -5.84 2.91 11.695 1 92.88 616 TYR B C 1
ATOM 11140 O O . TYR B 1 616 ? -4.707 3.359 11.875 1 92.88 616 TYR B O 1
ATOM 11148 N N . THR B 1 617 ? -6.297 1.844 12.328 1 88.38 617 THR B N 1
ATOM 11149 C CA . THR B 1 617 ? -5.367 1.041 13.109 1 88.38 617 THR B CA 1
ATOM 11150 C C . THR B 1 617 ? -4.312 0.399 12.219 1 88.38 617 THR B C 1
ATOM 11152 O O . THR B 1 617 ? -3.119 0.452 12.516 1 88.38 617 THR B O 1
ATOM 11155 N N . ALA B 1 618 ? -4.77 -0.136 11.164 1 89.25 618 ALA B N 1
ATOM 11156 C CA . ALA B 1 618 ? -3.846 -0.727 10.195 1 89.25 618 ALA B CA 1
ATOM 11157 C C . ALA B 1 618 ? -2.986 0.345 9.531 1 89.25 618 ALA B C 1
ATOM 11159 O O . ALA B 1 618 ? -1.791 0.139 9.305 1 89.25 618 ALA B O 1
ATOM 11160 N N . LEU B 1 619 ? -3.594 1.454 9.234 1 92.25 619 LEU B N 1
ATOM 11161 C CA . LEU B 1 619 ? -2.912 2.545 8.547 1 92.25 619 LEU B CA 1
ATOM 11162 C C . LEU B 1 619 ? -1.802 3.127 9.414 1 92.25 619 LEU B C 1
ATOM 11164 O O . LEU B 1 619 ? -0.704 3.402 8.93 1 92.25 619 LEU B O 1
ATOM 11168 N N . ASP B 1 620 ? -2.086 3.361 10.633 1 90.25 620 ASP B N 1
ATOM 11169 C CA . ASP B 1 620 ? -1.099 3.893 11.57 1 90.25 620 ASP B CA 1
ATOM 11170 C C . ASP B 1 620 ? 0.099 2.955 11.695 1 90.25 620 ASP B C 1
ATOM 11172 O O . ASP B 1 620 ? 1.239 3.408 11.812 1 90.25 620 ASP B O 1
ATOM 11176 N N . ASP B 1 621 ? -0.145 1.737 11.648 1 87.12 621 ASP B N 1
ATOM 11177 C CA . ASP B 1 621 ? 0.897 0.721 11.758 1 87.12 621 ASP B CA 1
ATOM 11178 C C . ASP B 1 621 ? 1.78 0.706 10.516 1 87.12 621 ASP B C 1
ATOM 11180 O O . ASP B 1 621 ? 3.008 0.738 10.617 1 87.12 621 ASP B O 1
ATOM 11184 N N . ILE B 1 622 ? 1.22 0.691 9.398 1 91.19 622 ILE B N 1
ATOM 11185 C CA . ILE B 1 622 ? 1.979 0.538 8.164 1 91.19 622 ILE B CA 1
ATOM 11186 C C . ILE B 1 622 ? 2.727 1.833 7.852 1 91.19 622 ILE B C 1
ATOM 11188 O O . ILE B 1 622 ? 3.832 1.803 7.305 1 91.19 622 ILE B O 1
ATOM 11192 N N . GLU B 1 623 ? 2.092 2.938 8.125 1 92.88 623 GLU B N 1
ATOM 11193 C CA . GLU B 1 623 ? 2.791 4.195 7.887 1 92.88 623 GLU B CA 1
ATOM 11194 C C . GLU B 1 623 ? 4.094 4.262 8.68 1 92.88 623 GLU B C 1
ATOM 11196 O O . GLU B 1 623 ? 5.121 4.695 8.156 1 92.88 623 GLU B O 1
ATOM 11201 N N . HIS B 1 624 ? 4.086 3.816 9.906 1 87.5 624 HIS B N 1
ATOM 11202 C CA . HIS B 1 624 ? 5.301 3.77 10.711 1 87.5 624 HIS B CA 1
ATOM 11203 C C . HIS B 1 624 ? 6.309 2.781 10.141 1 87.5 624 HIS B C 1
ATOM 11205 O O . HIS B 1 624 ? 7.508 3.061 10.102 1 87.5 624 HIS B O 1
ATOM 11211 N N . TYR B 1 625 ? 5.848 1.644 9.75 1 90.62 625 TYR B N 1
ATOM 11212 C CA . TYR B 1 625 ? 6.699 0.639 9.125 1 90.62 625 TYR B CA 1
ATOM 11213 C C . TYR B 1 625 ? 7.449 1.224 7.934 1 90.62 625 TYR B C 1
ATOM 11215 O O . TYR B 1 625 ? 8.656 1.006 7.781 1 90.62 625 TYR B O 1
ATOM 11223 N N . GLN B 1 626 ? 6.781 1.949 7.086 1 94.38 626 GLN B N 1
ATOM 11224 C CA . GLN B 1 626 ? 7.367 2.477 5.859 1 94.38 626 GLN B CA 1
ATOM 11225 C C . GLN B 1 626 ? 8.305 3.646 6.156 1 94.38 626 GLN B C 1
ATOM 11227 O O . GLN B 1 626 ? 9.258 3.887 5.414 1 94.38 626 GLN B O 1
ATOM 11232 N N . THR B 1 627 ? 8.023 4.398 7.266 1 92.88 627 THR B N 1
ATOM 11233 C CA . THR B 1 627 ? 8.836 5.555 7.629 1 92.88 627 THR B CA 1
ATOM 11234 C C . THR B 1 627 ? 10.281 5.137 7.898 1 92.88 627 THR B C 1
ATOM 11236 O O . THR B 1 627 ? 11.219 5.875 7.578 1 92.88 627 THR B O 1
ATOM 11239 N N . THR B 1 628 ? 10.5 3.961 8.359 1 92.06 628 THR B N 1
ATOM 11240 C CA . THR B 1 628 ? 11.828 3.51 8.773 1 92.06 628 THR B CA 1
ATOM 11241 C C . THR B 1 628 ? 12.711 3.238 7.555 1 92.06 628 THR B C 1
ATOM 11243 O O . THR B 1 628 ? 13.93 3.125 7.68 1 92.06 628 THR B O 1
ATOM 11246 N N . ARG B 1 629 ? 12.148 3.16 6.391 1 94.62 629 ARG B N 1
ATOM 11247 C CA . ARG B 1 629 ? 12.938 2.936 5.184 1 94.62 629 ARG B CA 1
ATOM 11248 C C . ARG B 1 629 ? 13.875 4.109 4.922 1 94.62 629 ARG B C 1
ATOM 11250 O O . ARG B 1 629 ? 14.906 3.947 4.266 1 94.62 629 ARG B O 1
ATOM 11257 N N . LEU B 1 630 ? 13.492 5.258 5.477 1 94.88 630 LEU B N 1
ATOM 11258 C CA . LEU B 1 630 ? 14.281 6.473 5.297 1 94.88 630 LEU B CA 1
ATOM 11259 C C . LEU B 1 630 ? 15.641 6.344 5.988 1 94.88 630 LEU B C 1
ATOM 11261 O O . LEU B 1 630 ? 16.609 6.977 5.574 1 94.88 630 LEU B O 1
ATOM 11265 N N . THR B 1 631 ? 15.711 5.477 6.977 1 94.5 631 THR B N 1
ATOM 11266 C CA . THR B 1 631 ? 16.906 5.371 7.816 1 94.5 631 THR B CA 1
ATOM 11267 C C . THR B 1 631 ? 18.078 4.848 7.012 1 94.5 631 THR B C 1
ATOM 11269 O O . THR B 1 631 ? 19.219 5.277 7.219 1 94.5 631 THR B O 1
ATOM 11272 N N . ILE B 1 632 ? 17.875 4.035 6.043 1 94.44 632 ILE B N 1
ATOM 11273 C CA . ILE B 1 632 ? 18.938 3.365 5.309 1 94.44 632 ILE B CA 1
ATOM 11274 C C . ILE B 1 632 ? 19.703 4.383 4.469 1 94.44 632 ILE B C 1
ATOM 11276 O O . ILE B 1 632 ? 20.906 4.57 4.656 1 94.44 632 ILE B O 1
ATOM 11280 N N . PRO B 1 633 ? 19.016 5.066 3.537 1 96.5 633 PRO B N 1
ATOM 11281 C CA . PRO B 1 633 ? 19.781 6.043 2.76 1 96.5 633 PRO B CA 1
ATOM 11282 C C . PRO B 1 633 ? 20.281 7.211 3.609 1 96.5 633 PRO B C 1
ATOM 11284 O O . PRO B 1 633 ? 21.344 7.781 3.318 1 96.5 633 PRO B O 1
ATOM 11287 N N . PHE B 1 634 ? 19.594 7.59 4.695 1 96.69 634 PHE B N 1
ATOM 11288 C CA . PHE B 1 634 ? 20.016 8.672 5.582 1 96.69 634 PHE B CA 1
ATOM 11289 C C . PHE B 1 634 ? 21.328 8.32 6.266 1 96.69 634 PHE B C 1
ATOM 11291 O O . PHE B 1 634 ? 22.281 9.117 6.246 1 96.69 634 PHE B O 1
ATOM 11298 N N . ARG B 1 635 ? 21.391 7.184 6.848 1 95.88 635 ARG B N 1
ATOM 11299 C CA . ARG B 1 635 ? 22.578 6.719 7.543 1 95.88 635 ARG B CA 1
ATOM 11300 C C . ARG B 1 635 ? 23.766 6.582 6.582 1 95.88 635 ARG B C 1
ATOM 11302 O O . ARG B 1 635 ? 24.891 6.926 6.926 1 95.88 635 ARG B O 1
ATOM 11309 N N . ARG B 1 636 ? 23.516 6.082 5.414 1 96.38 636 ARG B N 1
ATOM 11310 C CA . ARG B 1 636 ? 24.562 5.922 4.418 1 96.38 636 ARG B CA 1
ATOM 11311 C C . ARG B 1 636 ? 25.156 7.27 4.016 1 96.38 636 ARG B C 1
ATOM 11313 O O . ARG B 1 636 ? 26.375 7.43 3.939 1 96.38 636 ARG B O 1
ATOM 11320 N N . ALA B 1 637 ? 24.266 8.203 3.713 1 97.75 637 ALA B N 1
ATOM 11321 C CA . ALA B 1 637 ? 24.719 9.547 3.348 1 97.75 637 ALA B CA 1
ATOM 11322 C C . ALA B 1 637 ? 25.516 10.18 4.48 1 97.75 637 ALA B C 1
ATOM 11324 O O . ALA B 1 637 ? 26.562 10.781 4.242 1 97.75 637 ALA B O 1
ATOM 11325 N N . ALA B 1 638 ? 25.047 10.047 5.703 1 97.94 638 ALA B N 1
ATOM 11326 C CA . ALA B 1 638 ? 25.75 10.586 6.867 1 97.94 638 ALA B CA 1
ATOM 11327 C C . ALA B 1 638 ? 27.125 9.938 7.023 1 97.94 638 ALA B C 1
ATOM 11329 O O . ALA B 1 638 ? 28.109 10.617 7.305 1 97.94 638 ALA B O 1
ATOM 11330 N N . ARG B 1 639 ? 27.156 8.656 6.887 1 97.44 639 ARG B N 1
ATOM 11331 C CA . ARG B 1 639 ? 28.422 7.93 6.988 1 97.44 639 ARG B CA 1
ATOM 11332 C C . ARG B 1 639 ? 29.422 8.414 5.941 1 97.44 639 ARG B C 1
ATOM 11334 O O . ARG B 1 639 ? 30.609 8.562 6.234 1 97.44 639 ARG B O 1
ATOM 11341 N N . GLU B 1 640 ? 28.953 8.672 4.719 1 98.06 640 GLU B N 1
ATOM 11342 C CA . GLU B 1 640 ? 29.812 9.156 3.645 1 98.06 640 GLU B CA 1
ATOM 11343 C C . GLU B 1 640 ? 30.344 10.547 3.953 1 98.06 640 GLU B C 1
ATOM 11345 O O . GLU B 1 640 ? 31.484 10.867 3.623 1 98.06 640 GLU B O 1
ATOM 11350 N N . ILE B 1 641 ? 29.547 11.352 4.547 1 98.19 641 ILE B N 1
ATOM 11351 C CA . ILE B 1 641 ? 30 12.648 5.02 1 98.19 641 ILE B CA 1
ATOM 11352 C C . ILE B 1 641 ? 31.094 12.469 6.074 1 98.19 641 ILE B C 1
ATOM 11354 O O . ILE B 1 641 ? 32.125 13.109 6.016 1 98.19 641 ILE B O 1
ATOM 11358 N N . GLY B 1 642 ? 30.797 11.586 7.051 1 98.25 642 GLY B N 1
ATOM 11359 C CA . GLY B 1 642 ? 31.75 11.297 8.109 1 98.25 642 GLY B CA 1
ATOM 11360 C C . GLY B 1 642 ? 33.094 10.812 7.582 1 98.25 642 GLY B C 1
ATOM 11361 O O . GLY B 1 642 ? 34.156 11.227 8.078 1 98.25 642 GLY B O 1
ATOM 11362 N N . LYS B 1 643 ? 33.094 9.969 6.609 1 97.94 643 LYS B N 1
ATOM 11363 C CA . LYS B 1 643 ? 34.312 9.445 6.012 1 97.94 643 LYS B CA 1
ATOM 11364 C C . LYS B 1 643 ? 35.156 10.57 5.406 1 97.94 643 LYS B C 1
ATOM 11366 O O . LYS B 1 643 ? 36.375 10.586 5.562 1 97.94 643 LYS B O 1
ATOM 11371 N N . ARG B 1 644 ? 34.531 11.422 4.75 1 97.69 644 ARG B N 1
ATOM 11372 C CA . ARG B 1 644 ? 35.219 12.539 4.137 1 97.69 644 ARG B CA 1
ATOM 11373 C C . ARG B 1 644 ? 35.781 13.484 5.195 1 97.69 644 ARG B C 1
ATOM 11375 O O . ARG B 1 644 ? 36.875 14.039 5.031 1 97.69 644 ARG B O 1
ATOM 11382 N N . LEU B 1 645 ? 35.094 13.688 6.234 1 97.81 645 LEU B N 1
ATOM 11383 C CA . LEU B 1 645 ? 35.594 14.523 7.332 1 97.81 645 LEU B CA 1
ATOM 11384 C C . LEU B 1 645 ? 36.781 13.867 8.023 1 97.81 645 LEU B C 1
ATOM 11386 O O . LEU B 1 645 ? 37.688 14.562 8.492 1 97.81 645 LEU B O 1
ATOM 11390 N N . VAL B 1 646 ? 36.719 12.57 8.164 1 97.56 646 VAL B N 1
ATOM 11391 C CA . VAL B 1 646 ? 37.875 11.844 8.711 1 97.56 646 VAL B CA 1
ATOM 11392 C C . VAL B 1 646 ? 39.094 12.031 7.805 1 97.56 646 VAL B C 1
ATOM 11394 O O . VAL B 1 646 ? 40.188 12.242 8.289 1 97.56 646 VAL B O 1
ATOM 11397 N N . ASN B 1 647 ? 38.844 11.898 6.531 1 96.62 647 ASN B N 1
ATOM 11398 C CA . ASN B 1 647 ? 39.938 12.078 5.562 1 96.62 647 ASN B CA 1
ATOM 11399 C C . ASN B 1 647 ? 40.531 13.477 5.645 1 96.62 647 ASN B C 1
ATOM 11401 O O . ASN B 1 647 ? 41.719 13.664 5.371 1 96.62 647 ASN B O 1
ATOM 11405 N N . LEU B 1 648 ? 39.719 14.414 6.039 1 95.62 648 LEU B N 1
ATOM 11406 C CA . LEU B 1 648 ? 40.188 15.789 6.199 1 95.62 648 LEU B CA 1
ATOM 11407 C C . LEU B 1 648 ? 40.812 16 7.57 1 95.62 648 LEU B C 1
ATOM 11409 O O . LEU B 1 648 ? 41.344 17.078 7.855 1 95.62 648 LEU B O 1
ATOM 11413 N N . GLY B 1 649 ? 40.719 14.945 8.398 1 95 649 GLY B N 1
ATOM 11414 C CA . GLY B 1 649 ? 41.281 15.023 9.734 1 95 649 GLY B CA 1
ATOM 11415 C C . GLY B 1 649 ? 40.375 15.758 10.711 1 95 649 GLY B C 1
ATOM 11416 O O . GLY B 1 649 ? 40.812 16.125 11.805 1 95 649 GLY B O 1
ATOM 11417 N N . ALA B 1 650 ? 39.188 16 10.312 1 96.69 650 ALA B N 1
ATOM 11418 C CA . ALA B 1 650 ? 38.281 16.797 11.125 1 96.69 650 ALA B CA 1
ATOM 11419 C C . ALA B 1 650 ? 37.531 15.914 12.125 1 96.69 650 ALA B C 1
ATOM 11421 O O . ALA B 1 650 ? 37.031 16.406 13.141 1 96.69 650 ALA B O 1
ATOM 11422 N N . LEU B 1 651 ? 37.375 14.625 11.836 1 96.75 651 LEU B N 1
ATOM 11423 C CA . LEU B 1 651 ? 36.75 13.656 12.734 1 96.75 651 LEU B CA 1
ATOM 11424 C C . LEU B 1 651 ? 37.656 12.422 12.906 1 96.75 651 LEU B C 1
ATOM 11426 O O . LEU B 1 651 ? 38.5 12.156 12.062 1 96.75 651 LEU B O 1
ATOM 11430 N N . ASP B 1 652 ? 37.469 11.688 13.961 1 93.75 652 ASP B N 1
ATOM 11431 C CA . ASP B 1 652 ? 38.25 10.469 14.203 1 93.75 652 ASP B CA 1
ATOM 11432 C C . ASP B 1 652 ? 37.5 9.242 13.664 1 93.75 652 ASP B C 1
ATOM 11434 O O . ASP B 1 652 ? 38.156 8.305 13.164 1 93.75 652 ASP B O 1
ATOM 11438 N N . THR B 1 653 ? 36.188 9.227 13.859 1 95.69 653 THR B N 1
ATOM 11439 C CA . THR B 1 653 ? 35.344 8.148 13.352 1 95.69 653 THR B CA 1
ATOM 11440 C C . THR B 1 653 ? 34.219 8.711 12.508 1 95.69 653 THR B C 1
ATOM 11442 O O . THR B 1 653 ? 33.656 9.758 12.828 1 95.69 653 THR B O 1
ATOM 11445 N N . PRO B 1 654 ? 33.875 8.031 11.453 1 97 654 PRO B N 1
ATOM 11446 C CA . PRO B 1 654 ? 32.875 8.578 10.516 1 97 654 PRO B CA 1
ATOM 11447 C C . PRO B 1 654 ? 31.531 8.828 11.172 1 97 654 PRO B C 1
ATOM 11449 O O . PRO B 1 654 ? 30.891 9.852 10.914 1 97 654 PRO B O 1
ATOM 11452 N N . MET B 1 655 ? 31.109 7.984 12.102 1 96.62 655 MET B N 1
ATOM 11453 C CA . MET B 1 655 ? 29.766 8.062 12.641 1 96.62 655 MET B CA 1
ATOM 11454 C C . MET B 1 655 ? 29.656 9.188 13.672 1 96.62 655 MET B C 1
ATOM 11456 O O . MET B 1 655 ? 28.547 9.547 14.086 1 96.62 655 MET B O 1
ATOM 11460 N N . ASP B 1 656 ? 30.75 9.852 13.992 1 97.25 656 ASP B N 1
ATOM 11461 C CA . ASP B 1 656 ? 30.719 11.008 14.883 1 97.25 656 ASP B CA 1
ATOM 11462 C C . ASP B 1 656 ? 30.047 12.203 14.211 1 97.25 656 ASP B C 1
ATOM 11464 O O . ASP B 1 656 ? 29.719 13.195 14.875 1 97.25 656 ASP B O 1
ATOM 11468 N N . VAL B 1 657 ? 29.797 12.023 12.953 1 98 657 VAL B N 1
ATOM 11469 C CA . VAL B 1 657 ? 29.094 13.062 12.211 1 98 657 VAL B CA 1
ATOM 11470 C C . VAL B 1 657 ? 27.719 13.297 12.828 1 98 657 VAL B C 1
ATOM 11472 O O . VAL B 1 657 ? 27.188 14.406 12.766 1 98 657 VAL B O 1
ATOM 11475 N N . PHE B 1 658 ? 27.125 12.281 13.453 1 97.94 658 PHE B N 1
ATOM 11476 C CA . PHE B 1 658 ? 25.797 12.375 14.031 1 97.94 658 PHE B CA 1
ATOM 11477 C C . PHE B 1 658 ? 25.781 13.336 15.211 1 97.94 658 PHE B C 1
ATOM 11479 O O . PHE B 1 658 ? 24.719 13.789 15.633 1 97.94 658 PHE B O 1
ATOM 11486 N N . PHE B 1 659 ? 26.938 13.641 15.719 1 97.62 659 PHE B N 1
ATOM 11487 C CA . PHE B 1 659 ? 27.016 14.523 16.875 1 97.62 659 PHE B CA 1
ATOM 11488 C C . PHE B 1 659 ? 27.266 15.961 16.453 1 97.62 659 PHE B C 1
ATOM 11490 O O . PHE B 1 659 ? 27.438 16.844 17.297 1 97.62 659 PHE B O 1
ATOM 11497 N N . LEU B 1 660 ? 27.234 16.188 15.195 1 97.06 660 LEU B N 1
ATOM 11498 C CA . LEU B 1 660 ? 27.359 17.547 14.688 1 97.06 660 LEU B CA 1
ATOM 11499 C C . LEU B 1 660 ? 26 18.172 14.406 1 97.06 660 LEU B C 1
ATOM 11501 O O . LEU B 1 660 ? 25.219 17.625 13.625 1 97.06 660 LEU B O 1
ATOM 11505 N N . PRO B 1 661 ? 25.656 19.328 15 1 95.62 661 PRO B N 1
ATOM 11506 C CA . PRO B 1 661 ? 24.469 20.047 14.57 1 95.62 661 PRO B CA 1
ATOM 11507 C C . PRO B 1 661 ? 24.5 20.406 13.086 1 95.62 661 PRO B C 1
ATOM 11509 O O . PRO B 1 661 ? 25.547 20.781 12.562 1 95.62 661 PRO B O 1
ATOM 11512 N N . PRO B 1 662 ? 23.438 20.281 12.383 1 95.88 662 PRO B N 1
ATOM 11513 C CA . PRO B 1 662 ? 23.406 20.516 10.938 1 95.88 662 PRO B CA 1
ATOM 11514 C C . PRO B 1 662 ? 23.906 21.906 10.555 1 95.88 662 PRO B C 1
ATOM 11516 O O . PRO B 1 662 ? 24.562 22.062 9.523 1 95.88 662 PRO B O 1
ATOM 11519 N N . ASP B 1 663 ? 23.656 22.938 11.352 1 93.69 663 ASP B N 1
ATOM 11520 C CA . ASP B 1 663 ? 24.094 24.297 11.039 1 93.69 663 ASP B CA 1
ATOM 11521 C C . ASP B 1 663 ? 25.609 24.406 11.086 1 93.69 663 ASP B C 1
ATOM 11523 O O . ASP B 1 663 ? 26.203 25.109 10.266 1 93.69 663 ASP B O 1
ATOM 11527 N N . VAL B 1 664 ? 26.203 23.734 12.07 1 95.5 664 VAL B N 1
ATOM 11528 C CA . VAL B 1 664 ? 27.656 23.734 12.211 1 95.5 664 VAL B CA 1
ATOM 11529 C C . VAL B 1 664 ? 28.297 23.062 11.008 1 95.5 664 VAL B C 1
ATOM 11531 O O . VAL B 1 664 ? 29.281 23.562 10.453 1 95.5 664 VAL B O 1
ATOM 11534 N N . LEU B 1 665 ? 27.75 21.938 10.641 1 96.44 665 LEU B N 1
ATOM 11535 C CA . LEU B 1 665 ? 28.25 21.203 9.492 1 96.44 665 LEU B CA 1
ATOM 11536 C C . LEU B 1 665 ? 28.078 22.016 8.211 1 96.44 665 LEU B C 1
ATOM 11538 O O . LEU B 1 665 ? 29 22.094 7.398 1 96.44 665 LEU B O 1
ATOM 11542 N N . ALA B 1 666 ? 26.922 22.609 8.016 1 96 666 ALA B N 1
ATOM 11543 C CA . ALA B 1 666 ? 26.625 23.406 6.828 1 96 666 ALA B CA 1
ATOM 11544 C C . ALA B 1 666 ? 27.578 24.578 6.707 1 96 666 ALA B C 1
ATOM 11546 O O . ALA B 1 666 ? 28.078 24.875 5.621 1 96 666 ALA B O 1
ATOM 11547 N N . GLN B 1 667 ? 27.844 25.234 7.785 1 94.88 667 GLN B N 1
ATOM 11548 C CA . GLN B 1 667 ? 28.75 26.391 7.805 1 94.88 667 GLN B CA 1
ATOM 11549 C C . GLN B 1 667 ? 30.188 25.969 7.516 1 94.88 667 GLN B C 1
ATOM 11551 O O . GLN B 1 667 ? 30.891 26.672 6.789 1 94.88 667 GLN B O 1
ATOM 11556 N N . ALA B 1 668 ? 30.625 24.891 8.125 1 96.81 668 ALA B N 1
ATOM 11557 C CA . ALA B 1 668 ? 31.969 24.391 7.879 1 96.81 668 ALA B CA 1
ATOM 11558 C C . ALA B 1 668 ? 32.188 24.078 6.402 1 96.81 668 ALA B C 1
ATOM 11560 O O . ALA B 1 668 ? 33.219 24.375 5.84 1 96.81 668 ALA B O 1
ATOM 11561 N N . ILE B 1 669 ? 31.172 23.453 5.758 1 96.44 669 ILE B N 1
ATOM 11562 C CA . ILE B 1 669 ? 31.25 23.078 4.352 1 96.44 669 ILE B CA 1
ATOM 11563 C C . ILE B 1 669 ? 31.25 24.328 3.48 1 96.44 669 ILE B C 1
ATOM 11565 O O . ILE B 1 669 ? 32.031 24.438 2.535 1 96.44 669 ILE B O 1
ATOM 11569 N N . ALA B 1 670 ? 30.391 25.266 3.809 1 94.75 670 ALA B N 1
ATOM 11570 C CA . ALA B 1 670 ? 30.297 26.5 3.035 1 94.75 670 ALA B CA 1
ATOM 11571 C C . ALA B 1 670 ? 31.594 27.297 3.102 1 94.75 670 ALA B C 1
ATOM 11573 O O . ALA B 1 670 ? 32 27.906 2.111 1 94.75 670 ALA B O 1
ATOM 11574 N N . ASN B 1 671 ? 32.25 27.297 4.254 1 94.94 671 ASN B N 1
ATOM 11575 C CA . ASN B 1 671 ? 33.469 28.078 4.48 1 94.94 671 ASN B CA 1
ATOM 11576 C C . ASN B 1 671 ? 34.719 27.266 4.195 1 94.94 671 ASN B C 1
ATOM 11578 O O . ASN B 1 671 ? 35.844 27.797 4.234 1 94.94 671 ASN B O 1
ATOM 11582 N N . ASP B 1 672 ? 34.531 26.047 3.947 1 94.62 672 ASP B N 1
ATOM 11583 C CA . ASP B 1 672 ? 35.656 25.125 3.764 1 94.62 672 ASP B CA 1
ATOM 11584 C C . ASP B 1 672 ? 36.625 25.203 4.945 1 94.62 672 ASP B C 1
ATOM 11586 O O . ASP B 1 672 ? 37.844 25.375 4.758 1 94.62 672 ASP B O 1
ATOM 11590 N N . ASP B 1 673 ? 36.094 25.312 6.102 1 95.75 673 ASP B N 1
ATOM 11591 C CA . ASP B 1 673 ? 36.844 25.359 7.363 1 95.75 673 ASP B CA 1
ATOM 11592 C C . ASP B 1 673 ? 36.312 24.312 8.336 1 95.75 673 ASP B C 1
ATOM 11594 O O . ASP B 1 673 ? 35.188 24.438 8.844 1 95.75 673 ASP B O 1
ATOM 11598 N N . TYR B 1 674 ? 37.125 23.375 8.68 1 95.94 674 TYR B N 1
ATOM 11599 C CA . TYR B 1 674 ? 36.656 22.219 9.438 1 95.94 674 TYR B CA 1
ATOM 11600 C C . TYR B 1 674 ? 37.344 22.125 10.789 1 95.94 674 TYR B C 1
ATOM 11602 O O . TYR B 1 674 ? 37.25 21.109 11.484 1 95.94 674 TYR B O 1
ATOM 11610 N N . ARG B 1 675 ? 38 23.125 11.234 1 91.81 675 ARG B N 1
ATOM 11611 C CA . ARG B 1 675 ? 38.812 23.109 12.422 1 91.81 675 ARG B CA 1
ATOM 11612 C C . ARG B 1 675 ? 38 22.953 13.688 1 91.81 675 ARG B C 1
ATOM 11614 O O . ARG B 1 675 ? 38.438 22.328 14.656 1 91.81 675 ARG B O 1
ATOM 11621 N N . ALA B 1 676 ? 36.75 23.5 13.719 1 92.56 676 ALA B N 1
ATOM 11622 C CA . ALA B 1 676 ? 35.906 23.484 14.914 1 92.56 676 ALA B CA 1
ATOM 11623 C C . ALA B 1 676 ? 35.094 22.203 15 1 92.56 676 ALA B C 1
ATOM 11625 O O . ALA B 1 676 ? 34.5 21.906 16.031 1 92.56 676 ALA B O 1
ATOM 11626 N N . ILE B 1 677 ? 35.188 21.344 14.039 1 96.12 677 ILE B N 1
ATOM 11627 C CA . ILE B 1 677 ? 34.312 20.188 13.883 1 96.12 677 ILE B CA 1
ATOM 11628 C C . ILE B 1 677 ? 34.594 19.156 14.977 1 96.12 677 ILE B C 1
ATOM 11630 O O . ILE B 1 677 ? 33.688 18.656 15.633 1 96.12 677 ILE B O 1
ATOM 11634 N N . ARG B 1 678 ? 35.812 18.891 15.188 1 95 678 ARG B N 1
ATOM 11635 C CA . ARG B 1 678 ? 36.219 17.875 16.156 1 95 678 ARG B CA 1
ATOM 11636 C C . ARG B 1 678 ? 35.781 18.25 17.562 1 95 678 ARG B C 1
ATOM 11638 O O . ARG B 1 678 ? 35.188 17.438 18.266 1 95 678 ARG B O 1
ATOM 11645 N N . ALA B 1 679 ? 36.062 19.453 17.891 1 95.81 679 ALA B N 1
ATOM 11646 C CA . ALA B 1 679 ? 35.719 19.922 19.234 1 95.81 679 ALA B CA 1
ATOM 11647 C C . ALA B 1 679 ? 34.219 19.875 19.469 1 95.81 679 ALA B C 1
ATOM 11649 O O . ALA B 1 679 ? 33.75 19.516 20.547 1 95.81 679 ALA B O 1
ATOM 11650 N N . THR B 1 680 ? 33.5 20.312 18.531 1 96.5 680 THR B N 1
ATOM 11651 C CA . THR B 1 680 ? 32.031 20.297 18.641 1 96.5 680 THR B CA 1
ATOM 11652 C C . THR B 1 680 ? 31.516 18.875 18.766 1 96.5 680 THR B C 1
ATOM 11654 O O . THR B 1 680 ? 30.672 18.594 19.625 1 96.5 680 THR B O 1
ATOM 11657 N N . ALA B 1 681 ? 31.969 17.984 17.938 1 97.38 681 ALA B N 1
ATOM 11658 C CA . ALA B 1 681 ? 31.531 16.578 17.969 1 97.38 681 ALA B CA 1
ATOM 11659 C C . ALA B 1 681 ? 31.828 15.938 19.312 1 97.38 681 ALA B C 1
ATOM 11661 O O . ALA B 1 681 ? 31 15.188 19.844 1 97.38 681 ALA B O 1
ATOM 11662 N N . GLU B 1 682 ? 32.969 16.219 19.828 1 96.25 682 GLU B N 1
ATOM 11663 C CA . GLU B 1 682 ? 33.375 15.641 21.109 1 96.25 682 GLU B CA 1
ATOM 11664 C C . GLU B 1 682 ? 32.469 16.156 22.234 1 96.25 682 GLU B C 1
ATOM 11666 O O . GLU B 1 682 ? 32.094 15.383 23.125 1 96.25 682 GLU B O 1
ATOM 11671 N N . ARG B 1 683 ? 32.219 17.375 22.203 1 95.19 683 ARG B N 1
ATOM 11672 C CA . ARG B 1 683 ? 31.375 17.969 23.234 1 95.19 683 ARG B CA 1
ATOM 11673 C C . ARG B 1 683 ? 29.953 17.391 23.188 1 95.19 683 ARG B C 1
ATOM 11675 O O . ARG B 1 683 ? 29.406 17 24.219 1 95.19 683 ARG B O 1
ATOM 11682 N N . GLU B 1 684 ? 29.391 17.375 22.031 1 95.38 684 GLU B N 1
ATOM 11683 C CA . GLU B 1 684 ? 28.031 16.859 21.859 1 95.38 684 GLU B CA 1
ATOM 11684 C C . GLU B 1 684 ? 27.969 15.367 22.203 1 95.38 684 GLU B C 1
ATOM 11686 O O . GLU B 1 684 ? 26.984 14.898 22.75 1 95.38 684 GLU B O 1
ATOM 11691 N N . LYS B 1 685 ? 28.969 14.648 21.828 1 96.06 685 LYS B N 1
ATOM 11692 C CA . LYS B 1 685 ? 29.031 13.227 22.141 1 96.06 685 LYS B CA 1
ATOM 11693 C C . LYS B 1 685 ? 29.109 13 23.641 1 96.06 685 LYS B C 1
ATOM 11695 O O . LYS B 1 685 ? 28.469 12.086 24.172 1 96.06 685 LYS B O 1
ATOM 11700 N N . ALA B 1 686 ? 29.828 13.789 24.234 1 94.31 686 ALA B N 1
ATOM 11701 C CA . ALA B 1 686 ? 29.938 13.703 25.688 1 94.31 686 ALA B CA 1
ATOM 11702 C C . ALA B 1 686 ? 28.578 13.969 26.344 1 94.31 686 ALA B C 1
ATOM 11704 O O . ALA B 1 686 ? 28.219 13.297 27.312 1 94.31 686 ALA B O 1
ATOM 11705 N N . THR B 1 687 ? 27.922 14.93 25.891 1 92.31 687 THR B N 1
ATOM 11706 C CA . THR B 1 687 ? 26.594 15.25 26.391 1 92.31 687 THR B CA 1
ATOM 11707 C C . THR B 1 687 ? 25.641 14.086 26.172 1 92.31 687 THR B C 1
ATOM 11709 O O . THR B 1 687 ? 24.844 13.75 27.062 1 92.31 687 THR B O 1
ATOM 11712 N N . TYR B 1 688 ? 25.641 13.539 25.031 1 93.94 688 TYR B N 1
ATOM 11713 C CA . TYR B 1 688 ? 24.828 12.391 24.688 1 93.94 688 TYR B CA 1
ATOM 11714 C C . TYR B 1 688 ? 25.109 11.211 25.594 1 93.94 688 TYR B C 1
ATOM 11716 O O . TYR B 1 688 ? 24.188 10.578 26.109 1 93.94 688 TYR B O 1
ATOM 11724 N N . GLN B 1 689 ? 26.344 10.961 25.812 1 92.75 689 GLN B N 1
ATOM 11725 C CA . GLN B 1 689 ? 26.75 9.852 26.672 1 92.75 689 GLN B CA 1
ATOM 11726 C C . GLN B 1 689 ? 26.344 10.102 28.125 1 92.75 689 GLN B C 1
ATOM 11728 O O . GLN B 1 689 ? 25.953 9.172 28.828 1 92.75 689 GLN B O 1
ATOM 11733 N N . ALA B 1 690 ? 26.469 11.273 28.5 1 91 690 ALA B N 1
ATOM 11734 C CA . ALA B 1 690 ? 26.031 11.641 29.844 1 91 690 ALA B CA 1
ATOM 11735 C C . ALA B 1 690 ? 24.516 11.438 30 1 91 690 ALA B C 1
ATOM 11737 O O . ALA B 1 690 ? 24.062 10.992 31.062 1 91 690 ALA B O 1
ATOM 11738 N N . ALA B 1 691 ? 23.781 11.781 29.062 1 89.75 691 ALA B N 1
ATOM 11739 C CA . ALA B 1 691 ? 22.328 11.617 29.078 1 89.75 691 ALA B CA 1
ATOM 11740 C C . ALA B 1 691 ? 21.938 10.141 29.156 1 89.75 691 ALA B C 1
ATOM 11742 O O . ALA B 1 691 ? 20.969 9.781 29.828 1 89.75 691 ALA B O 1
ATOM 11743 N N . GLN B 1 692 ? 22.641 9.328 28.469 1 85.06 692 GLN B N 1
ATOM 11744 C CA . GLN B 1 692 ? 22.359 7.895 28.453 1 85.06 692 GLN B CA 1
ATOM 11745 C C . GLN B 1 692 ? 22.484 7.301 29.844 1 85.06 692 GLN B C 1
ATOM 11747 O O . GLN B 1 692 ? 21.844 6.293 30.156 1 85.06 692 GLN B O 1
ATOM 11752 N N . GLN B 1 693 ? 23.281 7.996 30.672 1 80.19 693 GLN B N 1
ATOM 11753 C CA . GLN B 1 693 ? 23.578 7.457 31.984 1 80.19 693 GLN B CA 1
ATOM 11754 C C . GLN B 1 693 ? 22.625 8 33.031 1 80.19 693 GLN B C 1
ATOM 11756 O O . GLN B 1 693 ? 22.641 7.57 34.188 1 80.19 693 GLN B O 1
ATOM 11761 N N . ARG B 1 694 ? 21.844 8.867 32.594 1 75.75 694 ARG B N 1
ATOM 11762 C CA . ARG B 1 694 ? 20.922 9.477 33.562 1 75.75 694 ARG B CA 1
ATOM 11763 C C . ARG B 1 694 ? 19.484 9.352 33.062 1 75.75 694 ARG B C 1
ATOM 11765 O O . ARG B 1 694 ? 19.219 9.336 31.859 1 75.75 694 ARG B O 1
ATOM 11772 N N . ALA B 1 695 ? 18.562 9.227 34.094 1 74.94 695 ALA B N 1
ATOM 11773 C CA . ALA B 1 695 ? 17.141 9.297 33.75 1 74.94 695 ALA B CA 1
ATOM 11774 C C . ALA B 1 695 ? 16.703 10.742 33.531 1 74.94 695 ALA B C 1
ATOM 11776 O O . ALA B 1 695 ? 17.062 11.633 34.312 1 74.94 695 ALA B O 1
ATOM 11777 N N . PRO B 1 696 ? 15.984 11.031 32.469 1 82.25 696 PRO B N 1
ATOM 11778 C CA . PRO B 1 696 ? 15.508 12.398 32.25 1 82.25 696 PRO B CA 1
ATOM 11779 C C . PRO B 1 696 ? 14.391 12.797 33.219 1 82.25 696 PRO B C 1
ATOM 11781 O O . PRO B 1 696 ? 13.648 11.938 33.688 1 82.25 696 PRO B O 1
ATOM 11784 N N . ASP B 1 697 ? 14.289 14.141 33.438 1 82.06 697 ASP B N 1
ATOM 11785 C CA . ASP B 1 697 ? 13.125 14.664 34.156 1 82.06 697 ASP B CA 1
ATOM 11786 C C . ASP B 1 697 ? 11.844 14.438 33.344 1 82.06 697 ASP B C 1
ATOM 11788 O O . ASP B 1 697 ? 11.844 14.57 32.125 1 82.06 697 ASP B O 1
ATOM 11792 N N . TRP B 1 698 ? 10.828 14.016 34.062 1 82.56 698 TRP B N 1
ATOM 11793 C CA . TRP B 1 698 ? 9.578 13.859 33.344 1 82.56 698 TRP B CA 1
ATOM 11794 C C . TRP B 1 698 ? 9.008 15.211 32.938 1 82.56 698 TRP B C 1
ATOM 11796 O O . TRP B 1 698 ? 8.5 15.367 31.812 1 82.56 698 TRP B O 1
ATOM 11806 N N . VAL B 1 699 ? 8.875 16.141 33.906 1 85.19 699 VAL B N 1
ATOM 11807 C CA . VAL B 1 699 ? 8.625 17.547 33.625 1 85.19 699 VAL B CA 1
ATOM 11808 C C . VAL B 1 699 ? 9.938 18.328 33.719 1 85.19 699 VAL B C 1
ATOM 11810 O O . VAL B 1 699 ? 10.555 18.406 34.781 1 85.19 699 VAL B O 1
ATOM 11813 N N . TYR B 1 700 ? 10.32 18.844 32.656 1 87.5 700 TYR B N 1
ATOM 11814 C CA . TYR B 1 700 ? 11.633 19.469 32.594 1 87.5 700 TYR B CA 1
ATOM 11815 C C . TYR B 1 700 ? 11.773 20.578 33.594 1 87.5 700 TYR B C 1
ATOM 11817 O O . TYR B 1 700 ? 10.906 21.453 33.688 1 87.5 700 TYR B O 1
ATOM 11825 N N . GLY B 1 701 ? 12.758 20.578 34.25 1 77.31 701 GLY B N 1
ATOM 11826 C CA . GLY B 1 701 ? 13.047 21.625 35.219 1 77.31 701 GLY B CA 1
ATOM 11827 C C . GLY B 1 701 ? 12.492 21.328 36.594 1 77.31 701 GLY B C 1
ATOM 11828 O O . GLY B 1 701 ? 12.664 22.125 37.5 1 77.31 701 GLY B O 1
ATOM 11829 N N . THR B 1 702 ? 11.562 20.344 36.656 1 74.5 702 THR B N 1
ATOM 11830 C CA . THR B 1 702 ? 11.016 20.016 37.969 1 74.5 702 THR B CA 1
ATOM 11831 C C . THR B 1 702 ? 11.672 18.766 38.531 1 74.5 702 THR B C 1
ATOM 11833 O O . THR B 1 702 ? 12.062 17.875 37.781 1 74.5 702 THR B O 1
ATOM 11836 N N . ASP B 1 703 ? 12.344 18.859 39.594 1 56.09 703 ASP B N 1
ATOM 11837 C CA . ASP B 1 703 ? 12.914 17.703 40.25 1 56.09 703 ASP B CA 1
ATOM 11838 C C . ASP B 1 703 ? 11.82 16.844 40.906 1 56.09 703 ASP B C 1
ATOM 11840 O O . ASP B 1 703 ? 12.023 16.266 41.969 1 56.09 703 ASP B O 1
ATOM 11844 N N . ALA B 1 704 ? 10.555 16.859 40.562 1 52.75 704 ALA B N 1
ATOM 11845 C CA . ALA B 1 704 ? 9.539 16.172 41.344 1 52.75 704 ALA B CA 1
ATOM 11846 C C . ALA B 1 704 ? 9.672 14.664 41.25 1 52.75 704 ALA B C 1
ATOM 11848 O O . ALA B 1 704 ? 9.578 14.109 40.156 1 52.75 704 ALA B O 1
ATOM 11849 N N . PRO B 1 705 ? 10.211 14.086 42.188 1 49.66 705 PRO B N 1
ATOM 11850 C CA . PRO B 1 705 ? 10.281 12.625 42.219 1 49.66 705 PRO B CA 1
ATOM 11851 C C . PRO B 1 705 ? 8.922 11.961 41.969 1 49.66 705 PRO B C 1
ATOM 11853 O O . PRO B 1 705 ? 7.887 12.555 42.281 1 49.66 705 PRO B O 1
ATOM 11856 N N . ALA B 1 706 ? 8.812 11.055 41.062 1 50.41 706 ALA B N 1
ATOM 11857 C CA . ALA B 1 706 ? 7.59 10.266 40.906 1 50.41 706 ALA B CA 1
ATOM 11858 C C . ALA B 1 706 ? 6.977 9.953 42.281 1 50.41 706 ALA B C 1
ATOM 11860 O O . ALA B 1 706 ? 7.691 9.781 43.25 1 50.41 706 ALA B O 1
ATOM 11861 N N . VAL B 1 707 ? 5.801 10.359 42.469 1 46.69 707 VAL B N 1
ATOM 11862 C CA . VAL B 1 707 ? 5.055 10.094 43.688 1 46.69 707 VAL B CA 1
ATOM 11863 C C . VAL B 1 707 ? 5.277 8.648 44.125 1 46.69 707 VAL B C 1
ATOM 11865 O O . VAL B 1 707 ? 4.918 7.711 43.406 1 46.69 707 VAL B O 1
ATOM 11868 N N . THR B 1 708 ? 6.344 8.352 44.812 1 47.5 708 THR B N 1
ATOM 11869 C CA . THR B 1 708 ? 6.551 7.051 45.438 1 47.5 708 THR B CA 1
ATOM 11870 C C . THR B 1 708 ? 5.43 6.742 46.406 1 47.5 708 THR B C 1
ATOM 11872 O O . THR B 1 708 ? 5.203 7.496 47.375 1 47.5 708 THR B O 1
ATOM 11875 N N . ALA B 1 709 ? 4.246 6.336 46.031 1 43.53 709 ALA B N 1
ATOM 11876 C CA . ALA B 1 709 ? 3.379 5.836 47.094 1 43.53 709 ALA B CA 1
ATOM 11877 C C . ALA B 1 709 ? 4.062 4.719 47.875 1 43.53 709 ALA B C 1
ATOM 11879 O O . ALA B 1 709 ? 4.934 4.023 47.375 1 43.53 709 ALA B O 1
ATOM 11880 N N . SER B 1 710 ? 4.047 4.723 49.188 1 50.59 710 SER B N 1
ATOM 11881 C CA . SER B 1 710 ? 4.645 3.811 50.156 1 50.59 710 SER B CA 1
ATOM 11882 C C . SER B 1 710 ? 4.707 2.389 49.594 1 50.59 710 SER B C 1
ATOM 11884 O O . SER B 1 710 ? 5.711 1.695 49.781 1 50.59 710 SER B O 1
ATOM 11886 N N . ASP B 1 711 ? 3.555 1.657 49.156 1 58.47 711 ASP B N 1
ATOM 11887 C CA . ASP B 1 711 ? 3.48 0.208 49 1 58.47 711 ASP B CA 1
ATOM 11888 C C . ASP B 1 711 ? 3.258 -0.179 47.531 1 58.47 711 ASP B C 1
ATOM 11890 O O . ASP B 1 711 ? 2.945 -1.333 47.25 1 58.47 711 ASP B O 1
ATOM 11894 N N . GLY B 1 712 ? 3.572 0.806 46.438 1 72.44 712 GLY B N 1
ATOM 11895 C CA . GLY B 1 712 ? 3.355 0.393 45.062 1 72.44 712 GLY B CA 1
ATOM 11896 C C . GLY B 1 712 ? 3.293 1.559 44.094 1 72.44 712 GLY B C 1
ATOM 11897 O O . GLY B 1 712 ? 3.49 2.711 44.5 1 72.44 712 GLY B O 1
ATOM 11898 N N . TRP B 1 713 ? 3.523 1.334 42.781 1 82.88 713 TRP B N 1
ATOM 11899 C CA . TRP B 1 713 ? 3.457 2.338 41.75 1 82.88 713 TRP B CA 1
ATOM 11900 C C . TRP B 1 713 ? 2.184 2.178 40.906 1 82.88 713 TRP B C 1
ATOM 11902 O O . TRP B 1 713 ? 1.695 1.062 40.719 1 82.88 713 TRP B O 1
ATOM 11912 N N . GLN B 1 714 ? 1.565 3.354 40.688 1 81.69 714 GLN B N 1
ATOM 11913 C CA . GLN B 1 714 ? 0.355 3.355 39.875 1 81.69 714 GLN B CA 1
ATOM 11914 C C . GLN B 1 714 ? 0.646 3.842 38.469 1 81.69 714 GLN B C 1
ATOM 11916 O O . GLN B 1 714 ? 1.24 4.906 38.281 1 81.69 714 GLN B O 1
ATOM 11921 N N . GLY B 1 715 ? 0.35 3.004 37.531 1 82.38 715 GLY B N 1
ATOM 11922 C CA . GLY B 1 715 ? 0.377 3.357 36.125 1 82.38 715 GLY B CA 1
ATOM 11923 C C . GLY B 1 715 ? -0.965 3.182 35.438 1 82.38 715 GLY B C 1
ATOM 11924 O O . GLY B 1 715 ? -2.008 3.512 36 1 82.38 715 GLY B O 1
ATOM 11925 N N . LEU B 1 716 ? -0.967 2.912 34.156 1 79.06 716 LEU B N 1
ATOM 11926 C CA . LEU B 1 716 ? -2.174 2.674 33.375 1 79.06 716 LEU B CA 1
ATOM 11927 C C . LEU B 1 716 ? -2.297 1.199 33 1 79.06 716 LEU B C 1
ATOM 11929 O O . LEU B 1 716 ? -1.297 0.547 32.688 1 79.06 716 LEU B O 1
ATOM 11933 N N . GLY B 1 717 ? -3.531 0.665 33.156 1 76.62 717 GLY B N 1
ATOM 11934 C CA . GLY B 1 717 ? -3.758 -0.708 32.75 1 76.62 717 GLY B CA 1
ATOM 11935 C C . GLY B 1 717 ? -3.584 -0.906 31.234 1 76.62 717 GLY B C 1
ATOM 11936 O O . GLY B 1 717 ? -4.203 -0.205 30.438 1 76.62 717 GLY B O 1
ATOM 11937 N N . GLY B 1 718 ? -2.67 -1.741 30.859 1 76.38 718 GLY B N 1
ATOM 11938 C CA . GLY B 1 718 ? -2.447 -2.074 29.469 1 76.38 718 GLY B CA 1
ATOM 11939 C C . GLY B 1 718 ? -3.107 -3.375 29.047 1 76.38 718 GLY B C 1
ATOM 11940 O O . GLY B 1 718 ? -3.76 -3.441 28 1 76.38 718 GLY B O 1
ATOM 11941 N N . SER B 1 719 ? -2.932 -4.383 29.812 1 79.62 719 SER B N 1
ATOM 11942 C CA . SER B 1 719 ? -3.484 -5.719 29.625 1 79.62 719 SER B CA 1
ATOM 11943 C C . SER B 1 719 ? -3.871 -6.355 30.953 1 79.62 719 SER B C 1
ATOM 11945 O O . SER B 1 719 ? -3.074 -6.367 31.906 1 79.62 719 SER B O 1
ATOM 11947 N N . PRO B 1 720 ? -5.129 -6.828 31.031 1 78.81 720 PRO B N 1
ATOM 11948 C CA . PRO B 1 720 ? -5.605 -7.32 32.344 1 78.81 720 PRO B CA 1
ATOM 11949 C C . PRO B 1 720 ? -4.898 -8.602 32.781 1 78.81 720 PRO B C 1
ATOM 11951 O O . PRO B 1 720 ? -4.316 -9.305 31.938 1 78.81 720 PRO B O 1
ATOM 11954 N N . GLY B 1 721 ? -4.969 -8.891 34.094 1 83.75 721 GLY B N 1
ATOM 11955 C CA . GLY B 1 721 ? -4.348 -10.039 34.719 1 83.75 721 GLY B CA 1
ATOM 11956 C C . GLY B 1 721 ? -3.424 -9.656 35.875 1 83.75 721 GLY B C 1
ATOM 11957 O O . GLY B 1 721 ? -3.016 -8.5 36 1 83.75 721 GLY B O 1
ATOM 11958 N N . VAL B 1 722 ? -3.256 -10.633 36.75 1 90.69 722 VAL B N 1
ATOM 11959 C CA . VAL B 1 722 ? -2.363 -10.414 37.875 1 90.69 722 VAL B CA 1
ATOM 11960 C C . VAL B 1 722 ? -1.253 -11.469 37.875 1 90.69 722 VAL B C 1
ATOM 11962 O O . VAL B 1 722 ? -1.52 -12.664 37.719 1 90.69 722 VAL B O 1
ATOM 11965 N N . VAL B 1 723 ? -0.037 -11.008 37.938 1 93.25 723 VAL B N 1
ATOM 11966 C CA . VAL B 1 723 ? 1.079 -11.945 37.906 1 93.25 723 VAL B CA 1
ATOM 11967 C C . VAL B 1 723 ? 2.18 -11.453 38.844 1 93.25 723 VAL B C 1
ATOM 11969 O O . VAL B 1 723 ? 2.256 -10.258 39.156 1 93.25 723 VAL B O 1
ATOM 11972 N N . GLU B 1 724 ? 2.873 -12.414 39.406 1 94.12 724 GLU B N 1
ATOM 11973 C CA . GLU B 1 724 ? 4.055 -12.133 40.219 1 94.12 724 GLU B CA 1
ATOM 11974 C C . GLU B 1 724 ? 5.316 -12.711 39.562 1 94.12 724 GLU B C 1
ATOM 11976 O O . GLU B 1 724 ? 5.27 -13.773 38.969 1 94.12 724 GLU B O 1
ATOM 11981 N N . GLY B 1 725 ? 6.379 -11.992 39.656 1 92.25 725 GLY B N 1
ATOM 11982 C CA . GLY B 1 725 ? 7.625 -12.492 39.094 1 92.25 725 GLY B CA 1
ATOM 11983 C C . GLY B 1 725 ? 8.789 -11.539 39.312 1 92.25 725 GLY B C 1
ATOM 11984 O O . GLY B 1 725 ? 8.625 -10.469 39.875 1 92.25 725 GLY B O 1
ATOM 11985 N N . ALA B 1 726 ? 9.969 -12.031 38.906 1 94.44 726 ALA B N 1
ATOM 11986 C CA . ALA B 1 726 ? 11.172 -11.211 38.938 1 94.44 726 ALA B CA 1
ATOM 11987 C C . ALA B 1 726 ? 11.234 -10.273 37.75 1 94.44 726 ALA B C 1
ATOM 11989 O O . ALA B 1 726 ? 10.875 -10.664 36.625 1 94.44 726 ALA B O 1
ATOM 11990 N N . VAL B 1 727 ? 11.688 -9.078 38.031 1 94 727 VAL B N 1
ATOM 11991 C CA . VAL B 1 727 ? 11.75 -8.102 36.938 1 94 727 VAL B CA 1
ATOM 11992 C C . VAL B 1 727 ? 13.07 -8.25 36.219 1 94 727 VAL B C 1
ATOM 11994 O O . VAL B 1 727 ? 14.07 -8.68 36.781 1 94 727 VAL B O 1
ATOM 11997 N N . TYR B 1 728 ? 13.094 -7.973 35 1 93.62 728 TYR B N 1
ATOM 11998 C CA . TYR B 1 728 ? 14.289 -7.832 34.188 1 93.62 728 TYR B CA 1
ATOM 11999 C C . TYR B 1 728 ? 14.195 -6.59 33.281 1 93.62 728 TYR B C 1
ATOM 12001 O O . TYR B 1 728 ? 13.297 -6.48 32.469 1 93.62 728 TYR B O 1
ATOM 12009 N N . ILE B 1 729 ? 15.18 -5.723 33.531 1 91.38 729 ILE B N 1
ATOM 12010 C CA . ILE B 1 729 ? 15.164 -4.426 32.875 1 91.38 729 ILE B CA 1
ATOM 12011 C C . ILE B 1 729 ? 15.922 -4.516 31.531 1 91.38 729 ILE B C 1
ATOM 12013 O O . ILE B 1 729 ? 17.062 -4.973 31.5 1 91.38 729 ILE B O 1
ATOM 12017 N N . ILE B 1 730 ? 15.266 -4.16 30.453 1 86.5 730 ILE B N 1
ATOM 12018 C CA . ILE B 1 730 ? 15.891 -4.09 29.141 1 86.5 730 ILE B CA 1
ATOM 12019 C C . ILE B 1 730 ? 15.844 -2.656 28.609 1 86.5 730 ILE B C 1
ATOM 12021 O O . ILE B 1 730 ? 14.758 -2.08 28.469 1 86.5 730 ILE B O 1
ATOM 12025 N N . THR B 1 731 ? 17 -2.102 28.391 1 77.19 731 THR B N 1
ATOM 12026 C CA . THR B 1 731 ? 17.078 -0.737 27.891 1 77.19 731 THR B CA 1
ATOM 12027 C C . THR B 1 731 ? 17.719 -0.711 26.5 1 77.19 731 THR B C 1
ATOM 12029 O O . THR B 1 731 ? 17.672 0.303 25.812 1 77.19 731 THR B O 1
ATOM 12032 N N . ASP B 1 732 ? 18.297 -1.927 26.156 1 74 732 ASP B N 1
ATOM 12033 C CA . ASP B 1 732 ? 19.031 -2.07 24.906 1 74 732 ASP B CA 1
ATOM 12034 C C . ASP B 1 732 ? 18.734 -3.418 24.25 1 74 732 ASP B C 1
ATOM 12036 O O . ASP B 1 732 ? 18.641 -4.438 24.938 1 74 732 ASP B O 1
ATOM 12040 N N . PRO B 1 733 ? 18.625 -3.381 23 1 71.44 733 PRO B N 1
ATOM 12041 C CA . PRO B 1 733 ? 18.312 -4.625 22.297 1 71.44 733 PRO B CA 1
ATOM 12042 C C . PRO B 1 733 ? 19.375 -5.699 22.484 1 71.44 733 PRO B C 1
ATOM 12044 O O . PRO B 1 733 ? 19.094 -6.891 22.359 1 71.44 733 PRO B O 1
ATOM 12047 N N . ALA B 1 734 ? 20.578 -5.266 22.734 1 68.75 734 ALA B N 1
ATOM 12048 C CA . ALA B 1 734 ? 21.656 -6.227 22.969 1 68.75 734 ALA B CA 1
ATOM 12049 C C . ALA B 1 734 ? 21.359 -7.121 24.156 1 68.75 734 ALA B C 1
ATOM 12051 O O . ALA B 1 734 ? 21.906 -8.219 24.281 1 68.75 734 ALA B O 1
ATOM 12052 N N . GLN B 1 735 ? 20.438 -6.625 24.969 1 77.81 735 GLN B N 1
ATOM 12053 C CA . GLN B 1 735 ? 20.094 -7.344 26.188 1 77.81 735 GLN B CA 1
ATOM 12054 C C . GLN B 1 735 ? 19.016 -8.383 25.938 1 77.81 735 GLN B C 1
ATOM 12056 O O . GLN B 1 735 ? 18.656 -9.148 26.828 1 77.81 735 GLN B O 1
ATOM 12061 N N . PHE B 1 736 ? 18.531 -8.461 24.75 1 77.56 736 PHE B N 1
ATOM 12062 C CA . PHE B 1 736 ? 17.422 -9.336 24.453 1 77.56 736 PHE B CA 1
ATOM 12063 C C . PHE B 1 736 ? 17.766 -10.789 24.766 1 77.56 736 PHE B C 1
ATOM 12065 O O . PHE B 1 736 ? 16.938 -11.523 25.297 1 77.56 736 PHE B O 1
ATOM 12072 N N . ALA B 1 737 ? 18.984 -11.133 24.469 1 73.69 737 ALA B N 1
ATOM 12073 C CA . ALA B 1 737 ? 19.422 -12.516 24.641 1 73.69 737 ALA B CA 1
ATOM 12074 C C . ALA B 1 737 ? 19.469 -12.898 26.109 1 73.69 737 ALA B C 1
ATOM 12076 O O . ALA B 1 737 ? 19.406 -14.078 26.453 1 73.69 737 ALA B O 1
ATOM 12077 N N . ASP B 1 738 ? 19.516 -11.906 26.938 1 80.62 738 ASP B N 1
ATOM 12078 C CA . ASP B 1 738 ? 19.719 -12.148 28.375 1 80.62 738 ASP B CA 1
ATOM 12079 C C . ASP B 1 738 ? 18.375 -12.227 29.094 1 80.62 738 ASP B C 1
ATOM 12081 O O . ASP B 1 738 ? 18.328 -12.523 30.297 1 80.62 738 ASP B O 1
ATOM 12085 N N . PHE B 1 739 ? 17.328 -12 28.406 1 86.56 739 PHE B N 1
ATOM 12086 C CA . PHE B 1 739 ? 16.031 -11.961 29.062 1 86.56 739 PHE B CA 1
ATOM 12087 C C . PHE B 1 739 ? 15.602 -13.359 29.5 1 86.56 739 PHE B C 1
ATOM 12089 O O . PHE B 1 739 ? 15.438 -14.25 28.656 1 86.56 739 PHE B O 1
ATOM 12096 N N . PRO B 1 740 ? 15.406 -13.523 30.766 1 86.12 740 PRO B N 1
ATOM 12097 C CA . PRO B 1 740 ? 15.023 -14.844 31.266 1 86.12 740 PRO B CA 1
ATOM 12098 C C . PRO B 1 740 ? 13.562 -15.188 30.969 1 86.12 740 PRO B C 1
ATOM 12100 O O . PRO B 1 740 ? 12.688 -14.32 31.062 1 86.12 740 PRO B O 1
ATOM 12103 N N . GLN B 1 741 ? 13.359 -16.469 30.641 1 83.31 741 GLN B N 1
ATOM 12104 C CA . GLN B 1 741 ? 12 -16.938 30.453 1 83.31 741 GLN B CA 1
ATOM 12105 C C . GLN B 1 741 ? 11.164 -16.766 31.719 1 83.31 741 GLN B C 1
ATOM 12107 O O . GLN B 1 741 ? 11.609 -17.125 32.812 1 83.31 741 GLN B O 1
ATOM 12112 N N . GLY B 1 742 ? 10.008 -16.156 31.594 1 87.06 742 GLY B N 1
ATOM 12113 C CA . GLY B 1 742 ? 9.07 -16.031 32.688 1 87.06 742 GLY B CA 1
ATOM 12114 C C . GLY B 1 742 ? 9.312 -14.797 33.531 1 87.06 742 GLY B C 1
ATOM 12115 O O . GLY B 1 742 ? 8.703 -14.633 34.594 1 87.06 742 GLY B O 1
ATOM 12116 N N . ALA B 1 743 ? 10.188 -13.945 33.156 1 92.31 743 ALA B N 1
ATOM 12117 C CA . ALA B 1 743 ? 10.438 -12.703 33.875 1 92.31 743 ALA B CA 1
ATOM 12118 C C . ALA B 1 743 ? 9.438 -11.625 33.469 1 92.31 743 ALA B C 1
ATOM 12120 O O . ALA B 1 743 ? 8.719 -11.766 32.5 1 92.31 743 ALA B O 1
ATOM 12121 N N . ILE B 1 744 ? 9.336 -10.672 34.375 1 94.06 744 ILE B N 1
ATOM 12122 C CA . ILE B 1 744 ? 8.547 -9.484 34.062 1 94.06 744 ILE B CA 1
ATOM 12123 C C . ILE B 1 744 ? 9.43 -8.469 33.312 1 94.06 744 ILE B C 1
ATOM 12125 O O . ILE B 1 744 ? 10.43 -8 33.875 1 94.06 744 ILE B O 1
ATOM 12129 N N . LEU B 1 745 ? 9.07 -8.141 32.156 1 92.25 745 LEU B N 1
ATOM 12130 C CA . LEU B 1 745 ? 9.836 -7.219 31.312 1 92.25 745 LEU B CA 1
ATOM 12131 C C . LEU B 1 745 ? 9.617 -5.773 31.75 1 92.25 745 LEU B C 1
ATOM 12133 O O . LEU B 1 745 ? 8.477 -5.312 31.812 1 92.25 745 LEU B O 1
ATOM 12137 N N . VAL B 1 746 ? 10.695 -5.133 32.156 1 91.38 746 VAL B N 1
ATOM 12138 C CA . VAL B 1 746 ? 10.656 -3.701 32.469 1 91.38 746 VAL B CA 1
ATOM 12139 C C . VAL B 1 746 ? 11.438 -2.938 31.391 1 91.38 746 VAL B C 1
ATOM 12141 O O . VAL B 1 746 ? 12.609 -3.23 31.125 1 91.38 746 VAL B O 1
ATOM 12144 N N . ALA B 1 747 ? 10.773 -2.027 30.703 1 87.75 747 ALA B N 1
ATOM 12145 C CA . ALA B 1 747 ? 11.398 -1.257 29.625 1 87.75 747 ALA B CA 1
ATOM 12146 C C . ALA B 1 747 ? 10.891 0.182 29.625 1 87.75 747 ALA B C 1
ATOM 12148 O O . ALA B 1 747 ? 9.852 0.484 30.219 1 87.75 747 ALA B O 1
ATOM 12149 N N . ARG B 1 748 ? 11.656 1.068 29.078 1 81.94 748 ARG B N 1
ATOM 12150 C CA . ARG B 1 748 ? 11.164 2.432 28.891 1 81.94 748 ARG B CA 1
ATOM 12151 C C . ARG B 1 748 ? 9.938 2.457 27.984 1 81.94 748 ARG B C 1
ATOM 12153 O O . ARG B 1 748 ? 8.969 3.172 28.25 1 81.94 748 ARG B O 1
ATOM 12160 N N . THR B 1 749 ? 10.086 1.89 26.875 1 80.56 749 THR B N 1
ATOM 12161 C CA . THR B 1 749 ? 9.016 1.654 25.906 1 80.56 749 THR B CA 1
ATOM 12162 C C . THR B 1 749 ? 9.273 0.381 25.109 1 80.56 749 THR B C 1
ATOM 12164 O O . THR B 1 749 ? 10.328 -0.245 25.266 1 80.56 749 THR B O 1
ATOM 12167 N N . THR B 1 750 ? 8.234 -0.074 24.547 1 75.81 750 THR B N 1
ATOM 12168 C CA . THR B 1 750 ? 8.438 -1.212 23.656 1 75.81 750 THR B CA 1
ATOM 12169 C C . THR B 1 750 ? 7.988 -0.875 22.234 1 75.81 750 THR B C 1
ATOM 12171 O O . THR B 1 750 ? 7.137 -0.002 22.031 1 75.81 750 THR B O 1
ATOM 12174 N N . ASN B 1 751 ? 8.742 -1.317 21.344 1 70.25 751 ASN B N 1
ATOM 12175 C CA . ASN B 1 751 ? 8.375 -1.184 19.938 1 70.25 751 ASN B CA 1
ATOM 12176 C C . ASN B 1 751 ? 8.211 -2.545 19.266 1 70.25 751 ASN B C 1
ATOM 12178 O O . ASN B 1 751 ? 8.414 -3.582 19.906 1 70.25 751 ASN B O 1
ATOM 12182 N N . PRO B 1 752 ? 7.707 -2.584 18.141 1 64.19 752 PRO B N 1
ATOM 12183 C CA . PRO B 1 752 ? 7.395 -3.85 17.484 1 64.19 752 PRO B CA 1
ATOM 12184 C C . PRO B 1 752 ? 8.594 -4.797 17.422 1 64.19 752 PRO B C 1
ATOM 12186 O O . PRO B 1 752 ? 8.414 -6.02 17.406 1 64.19 752 PRO B O 1
ATOM 12189 N N . ALA B 1 753 ? 9.719 -4.215 17.469 1 64.25 753 ALA B N 1
ATOM 12190 C CA . ALA B 1 753 ? 10.914 -5.051 17.438 1 64.25 753 ALA B CA 1
ATOM 12191 C C . ALA B 1 753 ? 11.086 -5.832 18.734 1 64.25 753 ALA B C 1
ATOM 12193 O O . ALA B 1 753 ? 11.836 -6.809 18.781 1 64.25 753 ALA B O 1
ATOM 12194 N N . TRP B 1 754 ? 10.273 -5.469 19.734 1 74.75 754 TRP B N 1
ATOM 12195 C CA . TRP B 1 754 ? 10.398 -6.086 21.047 1 74.75 754 TRP B CA 1
ATOM 12196 C C . TRP B 1 754 ? 9.383 -7.211 21.219 1 74.75 754 TRP B C 1
ATOM 12198 O O . TRP B 1 754 ? 9.383 -7.906 22.25 1 74.75 754 TRP B O 1
ATOM 12208 N N . THR B 1 755 ? 8.633 -7.445 20.234 1 72.31 755 THR B N 1
ATOM 12209 C CA . THR B 1 755 ? 7.488 -8.336 20.328 1 72.31 755 THR B CA 1
ATOM 12210 C C . THR B 1 755 ? 7.926 -9.734 20.766 1 72.31 755 THR B C 1
ATOM 12212 O O . THR B 1 755 ? 7.281 -10.352 21.625 1 72.31 755 THR B O 1
ATOM 12215 N N . PRO B 1 756 ? 8.984 -10.273 20.328 1 70.38 756 PRO B N 1
ATOM 12216 C CA . PRO B 1 756 ? 9.359 -11.633 20.719 1 70.38 756 PRO B CA 1
ATOM 12217 C C . PRO B 1 756 ? 9.641 -11.75 22.219 1 70.38 756 PRO B C 1
ATOM 12219 O O . PRO B 1 756 ? 9.469 -12.828 22.797 1 70.38 756 PRO B O 1
ATOM 12222 N N . LEU B 1 757 ? 10.07 -10.664 22.812 1 79.25 757 LEU B N 1
ATOM 12223 C CA . LEU B 1 757 ? 10.32 -10.688 24.25 1 79.25 757 LEU B CA 1
ATOM 12224 C C . LEU B 1 757 ? 9.023 -10.938 25.031 1 79.25 757 LEU B C 1
ATOM 12226 O O . LEU B 1 757 ? 9.047 -11.484 26.125 1 79.25 757 LEU B O 1
ATOM 12230 N N . PHE B 1 758 ? 7.996 -10.523 24.375 1 81.38 758 PHE B N 1
ATOM 12231 C CA . PHE B 1 758 ? 6.695 -10.648 25.031 1 81.38 758 PHE B CA 1
ATOM 12232 C C . PHE B 1 758 ? 6.289 -12.109 25.156 1 81.38 758 PHE B C 1
ATOM 12234 O O . PHE B 1 758 ? 5.562 -12.484 26.078 1 81.38 758 PHE B O 1
ATOM 12241 N N . TYR B 1 759 ? 6.777 -12.938 24.297 1 75.25 759 TYR B N 1
ATOM 12242 C CA . TYR B 1 759 ? 6.465 -14.359 24.344 1 75.25 759 TYR B CA 1
ATOM 12243 C C . TYR B 1 759 ? 7.152 -15.031 25.531 1 75.25 759 TYR B C 1
ATOM 12245 O O . TYR B 1 759 ? 6.711 -16.078 26 1 75.25 759 TYR B O 1
ATOM 12253 N N . HIS B 1 760 ? 8.195 -14.383 26.031 1 81.38 760 HIS B N 1
ATOM 12254 C CA . HIS B 1 760 ? 8.961 -14.93 27.141 1 81.38 760 HIS B CA 1
ATOM 12255 C C . HIS B 1 760 ? 8.586 -14.242 28.453 1 81.38 760 HIS B C 1
ATOM 12257 O O . HIS B 1 760 ? 8.945 -14.719 29.531 1 81.38 760 HIS B O 1
ATOM 12263 N N . ALA B 1 761 ? 7.887 -13.18 28.266 1 88.38 761 ALA B N 1
ATOM 12264 C CA . ALA B 1 761 ? 7.59 -12.359 29.453 1 88.38 761 ALA B CA 1
ATOM 12265 C C . ALA B 1 761 ? 6.309 -12.828 30.125 1 88.38 761 ALA B C 1
ATOM 12267 O O . ALA B 1 761 ? 5.348 -13.219 29.469 1 88.38 761 ALA B O 1
ATOM 12268 N N . LYS B 1 762 ? 6.352 -12.875 31.438 1 89.19 762 LYS B N 1
ATOM 12269 C CA . LYS B 1 762 ? 5.164 -13.172 32.25 1 89.19 762 LYS B CA 1
ATOM 12270 C C . LYS B 1 762 ? 4.312 -11.922 32.438 1 89.19 762 LYS B C 1
ATOM 12272 O O . LYS B 1 762 ? 3.133 -12.016 32.781 1 89.19 762 LYS B O 1
ATOM 12277 N N . GLY B 1 763 ? 4.875 -10.82 32.25 1 90.88 763 GLY B N 1
ATOM 12278 C CA . GLY B 1 763 ? 4.27 -9.5 32.375 1 90.88 763 GLY B CA 1
ATOM 12279 C C . GLY B 1 763 ? 5.164 -8.391 31.859 1 90.88 763 GLY B C 1
ATOM 12280 O O . GLY B 1 763 ? 6.344 -8.617 31.578 1 90.88 763 GLY B O 1
ATOM 12281 N N . VAL B 1 764 ? 4.566 -7.254 31.719 1 91.56 764 VAL B N 1
ATOM 12282 C CA . VAL B 1 764 ? 5.324 -6.16 31.125 1 91.56 764 VAL B CA 1
ATOM 12283 C C . VAL B 1 764 ? 5.055 -4.867 31.891 1 91.56 764 VAL B C 1
ATOM 12285 O O . VAL B 1 764 ? 3.916 -4.59 32.281 1 91.56 764 VAL B O 1
ATOM 12288 N N . ILE B 1 765 ? 6.094 -4.152 32.25 1 90.44 765 ILE B N 1
ATOM 12289 C CA . ILE B 1 765 ? 6.039 -2.809 32.812 1 90.44 765 ILE B CA 1
ATOM 12290 C C . ILE B 1 765 ? 6.793 -1.836 31.906 1 90.44 765 ILE B C 1
ATOM 12292 O O . ILE B 1 765 ? 7.957 -2.068 31.562 1 90.44 765 ILE B O 1
ATOM 12296 N N . THR B 1 766 ? 6.125 -0.765 31.469 1 87.5 766 THR B N 1
ATOM 12297 C CA . THR B 1 766 ? 6.832 0.246 30.688 1 87.5 766 THR B CA 1
ATOM 12298 C C . THR B 1 766 ? 6.746 1.609 31.375 1 87.5 766 THR B C 1
ATOM 12300 O O . THR B 1 766 ? 5.797 1.88 32.125 1 87.5 766 THR B O 1
ATOM 12303 N N . GLU B 1 767 ? 7.707 2.461 31.125 1 83.31 767 GLU B N 1
ATOM 12304 C CA . GLU B 1 767 ? 7.738 3.805 31.703 1 83.31 767 GLU B CA 1
ATOM 12305 C C . GLU B 1 767 ? 6.73 4.719 31.016 1 83.31 767 GLU B C 1
ATOM 12307 O O . GLU B 1 767 ? 6.27 5.699 31.609 1 83.31 767 GLU B O 1
ATOM 12312 N N . SER B 1 768 ? 6.566 4.352 29.75 1 76.44 768 SER B N 1
ATOM 12313 C CA . SER B 1 768 ? 5.68 5.203 28.969 1 76.44 768 SER B CA 1
ATOM 12314 C C . SER B 1 768 ? 4.668 4.371 28.188 1 76.44 768 SER B C 1
ATOM 12316 O O . SER B 1 768 ? 4.77 3.143 28.141 1 76.44 768 SER B O 1
ATOM 12318 N N . GLY B 1 769 ? 3.684 5.09 27.656 1 71.31 769 GLY B N 1
ATOM 12319 C CA . GLY B 1 769 ? 2.691 4.434 26.812 1 71.31 769 GLY B CA 1
ATOM 12320 C C . GLY B 1 769 ? 1.329 4.328 27.484 1 71.31 769 GLY B C 1
ATOM 12321 O O . GLY B 1 769 ? 1.229 4.32 28.703 1 71.31 769 GLY B O 1
ATOM 12322 N N . GLY B 1 770 ? 0.377 4.336 26.719 1 68.12 770 GLY B N 1
ATOM 12323 C CA . GLY B 1 770 ? -0.994 4.156 27.172 1 68.12 770 GLY B CA 1
ATOM 12324 C C . GLY B 1 770 ? -1.582 2.814 26.766 1 68.12 770 GLY B C 1
ATOM 12325 O O . GLY B 1 770 ? -0.855 1.909 26.359 1 68.12 770 GLY B O 1
ATOM 12326 N N . PRO B 1 771 ? -2.818 2.66 27.109 1 62.56 771 PRO B N 1
ATOM 12327 C CA . PRO B 1 771 ? -3.502 1.398 26.812 1 62.56 771 PRO B CA 1
ATOM 12328 C C . PRO B 1 771 ? -3.459 1.041 25.328 1 62.56 771 PRO B C 1
ATOM 12330 O O . PRO B 1 771 ? -3.652 -0.123 24.969 1 62.56 771 PRO B O 1
ATOM 12333 N N . LEU B 1 772 ? -3.156 2.043 24.562 1 63.22 772 LEU B N 1
ATOM 12334 C CA . LEU B 1 772 ? -3.164 1.789 23.125 1 63.22 772 LEU B CA 1
ATOM 12335 C C . LEU B 1 772 ? -1.742 1.692 22.594 1 63.22 772 LEU B C 1
ATOM 12337 O O . LEU B 1 772 ? -1.543 1.554 21.375 1 63.22 772 LEU B O 1
ATOM 12341 N N . SER B 1 773 ? -0.819 1.69 23.453 1 71.31 773 SER B N 1
ATOM 12342 C CA . SER B 1 773 ? 0.579 1.59 23.047 1 71.31 773 SER B CA 1
ATOM 12343 C C . SER B 1 773 ? 0.9 0.199 22.516 1 71.31 773 SER B C 1
ATOM 12345 O O . SER B 1 773 ? 0.146 -0.749 22.734 1 71.31 773 SER B O 1
ATOM 12347 N N . HIS B 1 774 ? 1.939 0.12 21.781 1 70.31 774 HIS B N 1
ATOM 12348 C CA . HIS B 1 774 ? 2.393 -1.16 21.25 1 70.31 774 HIS B CA 1
ATOM 12349 C C . HIS B 1 774 ? 2.52 -2.201 22.359 1 70.31 774 HIS B C 1
ATOM 12351 O O . HIS B 1 774 ? 2.072 -3.34 22.203 1 70.31 774 HIS B O 1
ATOM 12357 N N . GLY B 1 775 ? 3.168 -1.801 23.406 1 74.62 775 GLY B N 1
ATOM 12358 C CA . GLY B 1 775 ? 3.35 -2.734 24.516 1 74.62 775 GLY B CA 1
ATOM 12359 C C . GLY B 1 775 ? 2.041 -3.266 25.062 1 74.62 775 GLY B C 1
ATOM 12360 O O . GLY B 1 775 ? 1.897 -4.469 25.297 1 74.62 775 GLY B O 1
ATOM 12361 N N . ALA B 1 776 ? 1.108 -2.416 25.203 1 74.12 776 ALA B N 1
ATOM 12362 C CA . ALA B 1 776 ? -0.19 -2.801 25.75 1 74.12 776 ALA B CA 1
ATOM 12363 C C . ALA B 1 776 ? -0.941 -3.717 24.781 1 74.12 776 ALA B C 1
ATOM 12365 O O . ALA B 1 776 ? -1.504 -4.734 25.188 1 74.12 776 ALA B O 1
ATOM 12366 N N . VAL B 1 777 ? -0.877 -3.367 23.578 1 69.38 777 VAL B N 1
ATOM 12367 C CA . VAL B 1 777 ? -1.602 -4.117 22.562 1 69.38 777 VAL B CA 1
ATOM 12368 C C . VAL B 1 777 ? -0.992 -5.512 22.406 1 69.38 777 VAL B C 1
ATOM 12370 O O . VAL B 1 777 ? -1.714 -6.508 22.359 1 69.38 777 VAL B O 1
ATOM 12373 N N . THR B 1 778 ? 0.312 -5.523 22.328 1 74.5 778 THR B N 1
ATOM 12374 C CA . THR B 1 778 ? 1.003 -6.805 22.203 1 74.5 778 THR B CA 1
ATOM 12375 C C . THR B 1 778 ? 0.737 -7.68 23.438 1 74.5 778 THR B C 1
ATOM 12377 O O . THR B 1 778 ? 0.516 -8.883 23.297 1 74.5 778 THR B O 1
ATOM 12380 N N . ALA B 1 779 ? 0.728 -7.121 24.594 1 78.88 779 ALA B N 1
ATOM 12381 C CA . ALA B 1 779 ? 0.471 -7.852 25.828 1 78.88 779 ALA B CA 1
ATOM 12382 C C . ALA B 1 779 ? -0.941 -8.43 25.844 1 78.88 779 ALA B C 1
ATOM 12384 O O . ALA B 1 779 ? -1.148 -9.57 26.25 1 78.88 779 ALA B O 1
ATOM 12385 N N . ARG B 1 780 ? -1.837 -7.703 25.375 1 69.56 780 ARG B N 1
ATOM 12386 C CA . ARG B 1 780 ? -3.221 -8.156 25.297 1 69.56 780 ARG B CA 1
ATOM 12387 C C . ARG B 1 780 ? -3.357 -9.336 24.328 1 69.56 780 ARG B C 1
ATOM 12389 O O . ARG B 1 780 ? -4.098 -10.281 24.594 1 69.56 780 ARG B O 1
ATOM 12396 N N . GLU B 1 781 ? -2.693 -9.125 23.25 1 65.06 781 GLU B N 1
ATOM 12397 C CA . GLU B 1 781 ? -2.738 -10.18 22.234 1 65.06 781 GLU B CA 1
ATOM 12398 C C . GLU B 1 781 ? -2.18 -11.492 22.781 1 65.06 781 GLU B C 1
ATOM 12400 O O . GLU B 1 781 ? -2.66 -12.57 22.438 1 65.06 781 GLU B O 1
ATOM 12405 N N . LEU B 1 782 ? -1.194 -11.352 23.656 1 70 782 LEU B N 1
ATOM 12406 C CA . LEU B 1 782 ? -0.527 -12.531 24.188 1 70 782 LEU B CA 1
ATOM 12407 C C . LEU B 1 782 ? -1.122 -12.938 25.531 1 70 782 LEU B C 1
ATOM 12409 O O . LEU B 1 782 ? -0.756 -13.969 26.094 1 70 782 LEU B O 1
ATOM 12413 N N . GLY B 1 783 ? -2.062 -12.086 25.984 1 70.88 783 GLY B N 1
ATOM 12414 C CA . GLY B 1 783 ? -2.752 -12.383 27.234 1 70.88 783 GLY B CA 1
ATOM 12415 C C . GLY B 1 783 ? -1.86 -12.242 28.453 1 70.88 783 GLY B C 1
ATOM 12416 O O . GLY B 1 783 ? -2.006 -12.992 29.422 1 70.88 783 GLY B O 1
ATOM 12417 N N . ILE B 1 784 ? -0.874 -11.43 28.375 1 82.81 784 ILE B N 1
ATOM 12418 C CA . ILE B 1 784 ? -0.009 -11.227 29.531 1 82.81 784 ILE B CA 1
ATOM 12419 C C . ILE B 1 784 ? -0.302 -9.867 30.172 1 82.81 784 ILE B C 1
ATOM 12421 O O . ILE B 1 784 ? -0.578 -8.891 29.453 1 82.81 784 ILE B O 1
ATOM 12425 N N . PRO B 1 785 ? -0.316 -9.844 31.5 1 87.81 785 PRO B N 1
ATOM 12426 C CA . PRO B 1 785 ? -0.589 -8.57 32.188 1 87.81 785 PRO B CA 1
ATOM 12427 C C . PRO B 1 785 ? 0.457 -7.5 31.875 1 87.81 785 PRO B C 1
ATOM 12429 O O . PRO B 1 785 ? 1.649 -7.805 31.781 1 87.81 785 PRO B O 1
ATOM 12432 N N . ALA B 1 786 ? -0.007 -6.328 31.688 1 88.75 786 ALA B N 1
ATOM 12433 C CA . ALA B 1 786 ? 0.899 -5.227 31.375 1 88.75 786 ALA B CA 1
ATOM 12434 C C . ALA B 1 786 ? 0.451 -3.938 32.062 1 88.75 786 ALA B C 1
ATOM 12436 O O . ALA B 1 786 ? -0.748 -3.658 32.156 1 88.75 786 ALA B O 1
ATOM 12437 N N . VAL B 1 787 ? 1.351 -3.27 32.688 1 87.56 787 VAL B N 1
ATOM 12438 C CA . VAL B 1 787 ? 1.137 -1.959 33.281 1 87.56 787 VAL B CA 1
ATOM 12439 C C . VAL B 1 787 ? 1.98 -0.913 32.562 1 87.56 787 VAL B C 1
ATOM 12441 O O . VAL B 1 787 ? 3.201 -1.053 32.469 1 87.56 787 VAL B O 1
ATOM 12444 N N . MET B 1 788 ? 1.275 0.093 32.094 1 83 788 MET B N 1
ATOM 12445 C CA . MET B 1 788 ? 1.944 1.136 31.312 1 83 788 MET B CA 1
ATOM 12446 C C . MET B 1 788 ? 2.109 2.404 32.156 1 83 788 MET B C 1
ATOM 12448 O O . MET B 1 788 ? 1.396 2.605 33.125 1 83 788 MET B O 1
ATOM 12452 N N . GLY B 1 789 ? 3.092 3.234 31.828 1 79.56 789 GLY B N 1
ATOM 12453 C CA . GLY B 1 789 ? 3.197 4.598 32.312 1 79.56 789 GLY B CA 1
ATOM 12454 C C . GLY B 1 789 ? 3.764 4.676 33.719 1 79.56 789 GLY B C 1
ATOM 12455 O O . GLY B 1 789 ? 3.365 5.531 34.531 1 79.56 789 GLY B O 1
ATOM 12456 N N . ILE B 1 790 ? 4.516 3.689 34.125 1 82.44 790 ILE B N 1
ATOM 12457 C CA . ILE B 1 790 ? 5.207 3.807 35.406 1 82.44 790 ILE B CA 1
ATOM 12458 C C . ILE B 1 790 ? 6.484 4.621 35.25 1 82.44 790 ILE B C 1
ATOM 12460 O O . ILE B 1 790 ? 7.523 4.082 34.844 1 82.44 790 ILE B O 1
ATOM 12464 N N . ARG B 1 791 ? 6.375 5.832 35.656 1 79.19 791 ARG B N 1
ATOM 12465 C CA . ARG B 1 791 ? 7.484 6.762 35.469 1 79.19 791 ARG B CA 1
ATOM 12466 C C . ARG B 1 791 ? 8.75 6.262 36.156 1 79.19 791 ARG B C 1
ATOM 12468 O O . ARG B 1 791 ? 8.695 5.793 37.281 1 79.19 791 ARG B O 1
ATOM 12475 N N . ASP B 1 792 ? 9.883 6.215 35.469 1 79.56 792 ASP B N 1
ATOM 12476 C CA . ASP B 1 792 ? 11.219 5.879 35.969 1 79.56 792 ASP B CA 1
ATOM 12477 C C . ASP B 1 792 ? 11.289 4.422 36.406 1 79.56 792 ASP B C 1
ATOM 12479 O O . ASP B 1 792 ? 12.047 4.09 37.312 1 79.56 792 ASP B O 1
ATOM 12483 N N . ALA B 1 793 ? 10.516 3.619 35.906 1 85 793 ALA B N 1
ATOM 12484 C CA . ALA B 1 793 ? 10.484 2.213 36.312 1 85 793 ALA B CA 1
ATOM 12485 C C . ALA B 1 793 ? 11.859 1.567 36.156 1 85 793 ALA B C 1
ATOM 12487 O O . ALA B 1 793 ? 12.281 0.792 37 1 85 793 ALA B O 1
ATOM 12488 N N . CYS B 1 794 ? 12.578 1.875 35.062 1 86.62 794 CYS B N 1
ATOM 12489 C CA . CYS B 1 794 ? 13.859 1.247 34.75 1 86.62 794 CYS B CA 1
ATOM 12490 C C . CYS B 1 794 ? 14.922 1.65 35.781 1 86.62 794 CYS B C 1
ATOM 12492 O O . CYS B 1 794 ? 15.938 0.965 35.938 1 86.62 794 CYS B O 1
ATOM 12494 N N . HIS B 1 795 ? 14.656 2.727 36.406 1 80 795 HIS B N 1
ATOM 12495 C CA . HIS B 1 795 ? 15.609 3.18 37.438 1 80 795 HIS B CA 1
ATOM 12496 C C . HIS B 1 795 ? 15.148 2.805 38.812 1 80 795 HIS B C 1
ATOM 12498 O O . HIS B 1 795 ? 15.969 2.635 39.719 1 80 795 HIS B O 1
ATOM 12504 N N . ARG B 1 796 ? 13.898 2.684 38.969 1 81.19 796 ARG B N 1
ATOM 12505 C CA . ARG B 1 796 ? 13.32 2.404 40.281 1 81.19 796 ARG B CA 1
ATOM 12506 C C . ARG B 1 796 ? 13.422 0.921 40.625 1 81.19 796 ARG B C 1
ATOM 12508 O O . ARG B 1 796 ? 13.484 0.55 41.781 1 81.19 796 ARG B O 1
ATOM 12515 N N . LEU B 1 797 ? 13.43 0.172 39.594 1 88 797 LEU B N 1
ATOM 12516 C CA . LEU B 1 797 ? 13.461 -1.273 39.781 1 88 797 LEU B CA 1
ATOM 12517 C C . LEU B 1 797 ? 14.859 -1.824 39.5 1 88 797 LEU B C 1
ATOM 12519 O O . LEU B 1 797 ? 15.664 -1.17 38.812 1 88 797 LEU B O 1
ATOM 12523 N N . GLN B 1 798 ? 15.148 -3.002 40.094 1 89.88 798 GLN B N 1
ATOM 12524 C CA . GLN B 1 798 ? 16.406 -3.701 39.875 1 89.88 798 GLN B CA 1
ATOM 12525 C C . GLN B 1 798 ? 16.172 -5.125 39.375 1 89.88 798 GLN B C 1
ATOM 12527 O O . GLN B 1 798 ? 15.211 -5.777 39.781 1 89.88 798 GLN B O 1
ATOM 12532 N N . ASN B 1 799 ? 17.094 -5.477 38.5 1 92.12 799 ASN B N 1
ATOM 12533 C CA . ASN B 1 799 ? 16.984 -6.836 38 1 92.12 799 ASN B CA 1
ATOM 12534 C C . ASN B 1 799 ? 16.922 -7.859 39.125 1 92.12 799 ASN B C 1
ATOM 12536 O O . ASN B 1 799 ? 17.719 -7.793 40.062 1 92.12 799 ASN B O 1
ATOM 12540 N N . GLY B 1 800 ? 16.016 -8.734 39.031 1 91.25 800 GLY B N 1
ATOM 12541 C CA . GLY B 1 800 ? 15.891 -9.781 40.031 1 91.25 800 GLY B CA 1
ATOM 12542 C C . GLY B 1 800 ? 14.891 -9.445 41.125 1 91.25 800 GLY B C 1
ATOM 12543 O O . GLY B 1 800 ? 14.445 -10.328 41.844 1 91.25 800 GLY B O 1
ATOM 12544 N N . GLN B 1 801 ? 14.547 -8.203 41.219 1 91.81 801 GLN B N 1
ATOM 12545 C CA . GLN B 1 801 ? 13.539 -7.785 42.188 1 91.81 801 GLN B CA 1
ATOM 12546 C C . GLN B 1 801 ? 12.18 -8.383 41.875 1 91.81 801 GLN B C 1
ATOM 12548 O O . GLN B 1 801 ? 11.781 -8.445 40.688 1 91.81 801 GLN B O 1
ATOM 12553 N N . ARG B 1 802 ? 11.484 -8.828 42.906 1 94 802 ARG B N 1
ATOM 12554 C CA . ARG B 1 802 ? 10.18 -9.43 42.656 1 94 802 ARG B CA 1
ATOM 12555 C C . ARG B 1 802 ? 9.062 -8.398 42.844 1 94 802 ARG B C 1
ATOM 12557 O O . ARG B 1 802 ? 9.078 -7.621 43.812 1 94 802 ARG B O 1
ATOM 12564 N N . VAL B 1 803 ? 8.148 -8.398 41.875 1 93.94 803 VAL B N 1
ATOM 12565 C CA . VAL B 1 803 ? 7.031 -7.461 41.938 1 93.94 803 VAL B CA 1
ATOM 12566 C C . VAL B 1 803 ? 5.73 -8.195 41.625 1 93.94 803 VAL B C 1
ATOM 12568 O O . VAL B 1 803 ? 5.754 -9.312 41.094 1 93.94 803 VAL B O 1
ATOM 12571 N N . ARG B 1 804 ? 4.652 -7.703 42.062 1 94.31 804 ARG B N 1
ATOM 12572 C CA . ARG B 1 804 ? 3.311 -8.078 41.625 1 94.31 804 ARG B CA 1
ATOM 12573 C C . ARG B 1 804 ? 2.691 -6.996 40.75 1 94.31 804 ARG B C 1
ATOM 12575 O O . ARG B 1 804 ? 2.641 -5.828 41.125 1 94.31 804 ARG B O 1
ATOM 12582 N N . ILE B 1 805 ? 2.363 -7.402 39.531 1 92.56 805 ILE B N 1
ATOM 12583 C CA . ILE B 1 805 ? 1.733 -6.414 38.656 1 92.56 805 ILE B CA 1
ATOM 12584 C C . ILE B 1 805 ? 0.27 -6.785 38.438 1 92.56 805 ILE B C 1
ATOM 12586 O O . ILE B 1 805 ? -0.065 -7.965 38.312 1 92.56 805 ILE B O 1
ATOM 12590 N N . ASP B 1 806 ? -0.641 -5.844 38.469 1 89.5 806 ASP B N 1
ATOM 12591 C CA . ASP B 1 806 ? -2.043 -5.926 38.094 1 89.5 806 ASP B CA 1
ATOM 12592 C C . ASP B 1 806 ? -2.309 -5.105 36.812 1 89.5 806 ASP B C 1
ATOM 12594 O O . ASP B 1 806 ? -2.523 -3.895 36.906 1 89.5 806 ASP B O 1
ATOM 12598 N N . GLY B 1 807 ? -2.369 -5.832 35.812 1 86.5 807 GLY B N 1
ATOM 12599 C CA . GLY B 1 807 ? -2.488 -5.16 34.5 1 86.5 807 GLY B CA 1
ATOM 12600 C C . GLY B 1 807 ? -3.836 -4.492 34.312 1 86.5 807 GLY B C 1
ATOM 12601 O O . GLY B 1 807 ? -3.971 -3.592 33.469 1 86.5 807 GLY B O 1
ATOM 12602 N N . GLY B 1 808 ? -4.883 -4.902 34.969 1 76.69 808 GLY B N 1
ATOM 12603 C CA . GLY B 1 808 ? -6.184 -4.254 34.906 1 76.69 808 GLY B CA 1
ATOM 12604 C C . GLY B 1 808 ? -6.227 -2.949 35.688 1 76.69 808 GLY B C 1
ATOM 12605 O O . GLY B 1 808 ? -6.648 -1.92 35.156 1 76.69 808 GLY B O 1
ATOM 12606 N N . ALA B 1 809 ? -5.703 -2.959 36.844 1 75.38 809 ALA B N 1
ATOM 12607 C CA . ALA B 1 809 ? -5.715 -1.804 37.75 1 75.38 809 ALA B CA 1
ATOM 12608 C C . ALA B 1 809 ? -4.566 -0.852 37.438 1 75.38 809 ALA B C 1
ATOM 12610 O O . ALA B 1 809 ? -4.57 0.303 37.875 1 75.38 809 ALA B O 1
ATOM 12611 N N . GLY B 1 810 ? -3.625 -1.389 36.656 1 84.69 810 GLY B N 1
ATOM 12612 C CA . GLY B 1 810 ? -2.457 -0.582 36.344 1 84.69 810 GLY B CA 1
ATOM 12613 C C . GLY B 1 810 ? -1.563 -0.328 37.562 1 84.69 810 GLY B C 1
ATOM 12614 O O . GLY B 1 810 ? -1.08 0.789 37.75 1 84.69 810 GLY B O 1
ATOM 12615 N N . SER B 1 811 ? -1.37 -1.362 38.406 1 87.56 811 SER B N 1
ATOM 12616 C CA . SER B 1 811 ? -0.577 -1.172 39.625 1 87.56 811 SER B CA 1
ATOM 12617 C C . SER B 1 811 ? 0.593 -2.148 39.688 1 87.56 811 SER B C 1
ATOM 12619 O O . SER B 1 811 ? 0.503 -3.262 39.156 1 87.56 811 SER B O 1
ATOM 12621 N N . VAL B 1 812 ? 1.706 -1.674 40.219 1 91.62 812 VAL B N 1
ATOM 12622 C CA . VAL B 1 812 ? 2.902 -2.469 40.5 1 91.62 812 VAL B CA 1
ATOM 12623 C C . VAL B 1 812 ? 3.258 -2.4 41.969 1 91.62 812 VAL B C 1
ATOM 12625 O O . VAL B 1 812 ? 3.363 -1.312 42.531 1 91.62 812 VAL B O 1
ATOM 12628 N N . VAL B 1 813 ? 3.348 -3.551 42.625 1 91.12 813 VAL B N 1
ATOM 12629 C CA . VAL B 1 813 ? 3.686 -3.607 44.031 1 91.12 813 VAL B CA 1
ATOM 12630 C C . VAL B 1 813 ? 4.988 -4.383 44.219 1 91.12 813 VAL B C 1
ATOM 12632 O O . VAL B 1 813 ? 5.191 -5.43 43.594 1 91.12 813 VAL B O 1
ATOM 12635 N N . LEU B 1 814 ? 5.844 -3.816 45.031 1 89.62 814 LEU B N 1
ATOM 12636 C CA . LEU B 1 814 ? 7.098 -4.488 45.344 1 89.62 814 LEU B CA 1
ATOM 12637 C C . LEU B 1 814 ? 6.879 -5.566 46.406 1 89.62 814 LEU B C 1
ATOM 12639 O O . LEU B 1 814 ? 6.23 -5.324 47.438 1 89.62 814 LEU B O 1
ATOM 12643 N N . LEU B 1 815 ? 7.285 -6.746 46.094 1 88 815 LEU B N 1
ATOM 12644 C CA . LEU B 1 815 ? 7.133 -7.844 47.031 1 88 815 LEU B CA 1
ATOM 12645 C C . LEU B 1 815 ? 8.367 -7.973 47.938 1 88 815 LEU B C 1
ATOM 12647 O O . LEU B 1 815 ? 8.266 -8.367 49.094 1 88 815 LEU B O 1
ATOM 12651 N N . ASP B 1 816 ? 9.641 -7.961 47.312 1 71.75 816 ASP B N 1
ATOM 12652 C CA . ASP B 1 816 ? 10.867 -8.031 48.094 1 71.75 816 ASP B CA 1
ATOM 12653 C C . ASP B 1 816 ? 11.852 -6.945 47.656 1 71.75 816 ASP B C 1
ATOM 12655 O O . ASP B 1 816 ? 11.898 -6.559 46.5 1 71.75 816 ASP B O 1
#